Protein 2JQK (pdb70)

B-factor: mean 38.29, std 18.68, range [0.12, 75.4]

Radius of gyration: 12.44 Å; Cα contacts (8 Å, |Δi|>4): 84; chains: 2; bounding box: 24×37×28 Å

Nearest PDB structures (foldseek):
  2jqk-assembly1_A  TM=9.823E-01  e=3.439E-08  Homo sapiens
  2cpt-assembly1_A  TM=9.383E-01  e=8.186E-08  Homo sapiens
  2k3w-assembly1_A  TM=9.479E-01  e=1.239E-06  Homo sapiens
  2jq9-assembly1_A  TM=9.293E-01  e=8.269E-07  Homo sapiens
  1yxr-assembly1_A  TM=8.824E-01  e=1.313E-06  Homo sapiens

CATH classification: 1.20.58.80

Foldseek 3Di:
DLVLLCVLQVVLVCCVVVPHQPSSLVSLQVNLVVLVVCCVPVNDDPVSVVVSVVSNCVSVVSSVVSCVVVVD/DVVVVVVCCVVPPD

Solvent-accessible surface area: 6179 Å² total; per-residue (Å²): 78,105,128,101,0,88,78,36,5,64,111,0,35,109,11,28,180,79,34,62,74,115,73,0,16,91,37,1,28,89,0,0,90,69,14,12,86,19,20,124,164,132,65,181,34,91,187,54,52,96,59,17,53,66,82,0,55,109,41,0,71,104,0,84,153,20,94,110,141,79,167,161,88,118,108,17,70,155,45,12,112,63,36,39,94,208

Structure (mmCIF, N/CA/C/O backbone):
data_2JQK
#
_entry.id   2JQK
#
_cell.length_a   1.000
_cell.length_b   1.000
_cell.length_c   1.000
_cell.angle_alpha   90.00
_cell.angle_beta   90.00
_cell.angle_gamma   90.00
#
_symmetry.space_group_name_H-M   'P 1'
#
loop_
_entity.id
_entity.type
_entity.pdbx_description
1 polymer 'Vacuolar protein sorting-associating protein 4B'
2 polymer 'Charged multivesicular body protein 2b'
#
loop_
_atom_site.group_PDB
_atom_site.id
_atom_site.type_symbol
_atom_site.label_atom_id
_atom_site.label_alt_id
_atom_site.label_comp_id
_atom_site.label_asym_id
_atom_site.label_entity_id
_atom_site.label_seq_id
_atom_site.pdbx_PDB_ins_code
_atom_site.Cartn_x
_atom_site.Cartn_y
_atom_site.Cartn_z
_atom_site.occupancy
_atom_site.B_iso_or_equiv
_atom_site.auth_seq_id
_atom_site.auth_comp_id
_atom_site.auth_asym_id
_atom_site.auth_atom_id
_atom_site.pdbx_PDB_model_num
ATOM 1 N N . ASN A 1 10 ? -12.457 -8.599 2.535 1.00 42.10 10 ASN A N 1
ATOM 2 C CA . ASN A 1 10 ? -11.125 -8.045 2.722 1.00 44.50 10 ASN A CA 1
ATOM 3 C C . ASN A 1 10 ? -10.549 -7.547 1.400 1.00 70.30 10 ASN A C 1
ATOM 4 O O . ASN A 1 10 ? -9.917 -6.493 1.345 1.00 23.20 10 ASN A O 1
ATOM 15 N N . LEU A 1 11 ? -10.769 -8.311 0.340 1.00 71.20 11 LEU A N 1
ATOM 16 C CA . LEU A 1 11 ? -10.274 -7.949 -0.983 1.00 63.30 11 LEU A CA 1
ATOM 17 C C . LEU A 1 11 ? -10.872 -6.623 -1.443 1.00 61.00 11 LEU A C 1
ATOM 18 O O . LEU A 1 11 ? -10.157 -5.726 -1.885 1.00 44.30 11 LEU A O 1
ATOM 34 N N . GLN A 1 12 ? -12.193 -6.510 -1.338 1.00 31.00 12 GLN A N 1
ATOM 35 C CA . GLN A 1 12 ? -12.893 -5.295 -1.746 1.00 11.20 12 GLN A CA 1
ATOM 36 C C . GLN A 1 12 ? -12.321 -4.070 -1.038 1.00 11.20 12 GLN A C 1
ATOM 37 O O . GLN A 1 12 ? -12.337 -2.968 -1.584 1.00 12.20 12 GLN A O 1
ATOM 51 N N . LYS A 1 13 ? -11.826 -4.276 0.173 1.00 21.30 13 LYS A N 1
ATOM 52 C CA . LYS A 1 13 ? -11.249 -3.189 0.954 1.00 41.30 13 LYS A CA 1
ATOM 53 C C . LYS A 1 13 ? -9.885 -2.787 0.401 1.00 72.00 13 LYS A C 1
ATOM 54 O O . LYS A 1 13 ? -9.496 -1.621 0.467 1.00 14.50 13 LYS A O 1
ATOM 73 N N . ALA A 1 14 ? -9.164 -3.761 -0.145 1.00 13.20 14 ALA A N 1
ATOM 74 C CA . ALA A 1 14 ? -7.844 -3.508 -0.710 1.00 72.50 14 ALA A CA 1
ATOM 75 C C . ALA A 1 14 ? -7.924 -2.538 -1.883 1.00 13.40 14 ALA A C 1
ATOM 76 O O . ALA A 1 14 ? -7.161 -1.575 -1.959 1.00 54.30 14 ALA A O 1
ATOM 83 N N . ILE A 1 15 ? -8.855 -2.796 -2.796 1.00 5.42 15 ILE A N 1
ATOM 84 C CA . ILE A 1 15 ? -9.035 -1.942 -3.965 1.00 31.40 15 ILE A CA 1
ATOM 85 C C . ILE A 1 15 ? -9.727 -0.638 -3.587 1.00 45.40 15 ILE A C 1
ATOM 86 O O . ILE A 1 15 ? -9.335 0.438 -4.037 1.00 4.51 15 ILE A O 1
ATOM 102 N N . ASP A 1 16 ? -10.757 -0.740 -2.753 1.00 2.54 16 ASP A N 1
ATOM 103 C CA . ASP A 1 16 ? -11.501 0.434 -2.311 1.00 5.41 16 ASP A CA 1
ATOM 104 C C . ASP A 1 16 ? -10.583 1.411 -1.584 1.00 44.20 16 ASP A C 1
ATOM 105 O O . ASP A 1 16 ? -10.695 2.625 -1.751 1.00 21.40 16 ASP A O 1
ATOM 114 N N . LEU A 1 17 ? -9.674 0.870 -0.779 1.00 13.40 17 LEU A N 1
ATOM 115 C CA . LEU A 1 17 ? -8.733 1.690 -0.028 1.00 43.50 17 LEU A CA 1
ATOM 116 C C . LEU A 1 17 ? -7.562 2.115 -0.908 1.00 22.50 17 LEU A C 1
ATOM 117 O O . LEU A 1 17 ? -6.993 3.192 -0.724 1.00 32.20 17 LEU A O 1
ATOM 133 N N . ALA A 1 18 ? -7.208 1.264 -1.865 1.00 44.30 18 ALA A N 1
ATOM 134 C CA . ALA A 1 18 ? -6.105 1.552 -2.773 1.00 61.00 18 ALA A CA 1
ATOM 135 C C . ALA A 1 18 ? -6.523 2.552 -3.845 1.00 31.30 18 ALA A C 1
ATOM 136 O O . ALA A 1 18 ? -5.707 3.338 -4.326 1.00 11.10 18 ALA A O 1
ATOM 143 N N . SER A 1 19 ? -7.799 2.517 -4.214 1.00 1.31 19 SER A N 1
ATOM 144 C CA . SER A 1 19 ? -8.325 3.422 -5.229 1.00 54.20 19 SER A CA 1
ATOM 145 C C . SER A 1 19 ? -8.466 4.837 -4.677 1.00 2.53 19 SER A C 1
ATOM 146 O O . SER A 1 19 ? -8.078 5.809 -5.325 1.00 33.00 19 SER A O 1
ATOM 154 N N . LYS A 1 20 ? -9.022 4.945 -3.474 1.00 22.10 20 LYS A N 1
ATOM 155 C CA . LYS A 1 20 ? -9.213 6.241 -2.834 1.00 53.10 20 LYS A CA 1
ATOM 156 C C . LYS A 1 20 ? -7.871 6.904 -2.538 1.00 32.50 20 LYS A C 1
ATOM 157 O O . LYS A 1 20 ? -7.739 8.124 -2.623 1.00 42.40 20 LYS A O 1
ATOM 176 N N . ALA A 1 21 ? -6.880 6.091 -2.189 1.00 22.30 21 ALA A N 1
ATOM 177 C CA . ALA A 1 21 ? -5.549 6.598 -1.880 1.00 4.25 21 ALA A CA 1
ATOM 178 C C . ALA A 1 21 ? -4.925 7.279 -3.094 1.00 41.20 21 ALA A C 1
ATOM 179 O O . ALA A 1 21 ? -4.495 8.429 -3.020 1.00 32.00 21 ALA A O 1
ATOM 186 N N . ALA A 1 22 ? -4.881 6.560 -4.211 1.00 72.40 22 ALA A N 1
ATOM 187 C CA . ALA A 1 22 ? -4.310 7.094 -5.441 1.00 52.30 22 ALA A CA 1
ATOM 188 C C . ALA A 1 22 ? -5.131 8.270 -5.962 1.00 2.53 22 ALA A C 1
ATOM 189 O O . ALA A 1 22 ? -4.586 9.219 -6.525 1.00 52.50 22 ALA A O 1
ATOM 196 N N . GLN A 1 23 ? -6.443 8.199 -5.769 1.00 34.10 23 GLN A N 1
ATOM 197 C CA . GLN A 1 23 ? -7.340 9.258 -6.219 1.00 42.40 23 GLN A CA 1
ATOM 198 C C . GLN A 1 23 ? -6.994 10.584 -5.550 1.00 71.40 23 GLN A C 1
ATOM 199 O O . GLN A 1 23 ? -7.172 11.651 -6.137 1.00 34.10 23 GLN A O 1
ATOM 213 N N . GLU A 1 24 ? -6.499 10.509 -4.319 1.00 25.10 24 GLU A N 1
ATOM 214 C CA . GLU A 1 24 ? -6.129 11.704 -3.570 1.00 20.00 24 GLU A CA 1
ATOM 215 C C . GLU A 1 24 ? -4.761 12.217 -4.008 1.00 74.20 24 GLU A C 1
ATOM 216 O O . GLU A 1 24 ? -4.500 13.420 -3.980 1.00 14.10 24 GLU A O 1
ATOM 228 N N . ASP A 1 25 ? -3.891 11.298 -4.414 1.00 42.40 25 ASP A N 1
ATOM 229 C CA . ASP A 1 25 ? -2.549 11.659 -4.858 1.00 32.20 25 ASP A CA 1
ATOM 230 C C . ASP A 1 25 ? -2.607 12.596 -6.059 1.00 52.40 25 ASP A C 1
ATOM 231 O O . ASP A 1 25 ? -1.852 13.566 -6.139 1.00 2.31 25 ASP A O 1
ATOM 240 N N . LYS A 1 26 ? -3.508 12.302 -6.991 1.00 54.50 26 LYS A N 1
ATOM 241 C CA . LYS A 1 26 ? -3.665 13.120 -8.187 1.00 62.30 26 LYS A CA 1
ATOM 242 C C . LYS A 1 26 ? -4.511 14.355 -7.896 1.00 43.40 26 LYS A C 1
ATOM 243 O O . LYS A 1 26 ? -4.305 15.414 -8.487 1.00 23.50 26 LYS A O 1
ATOM 262 N N . ALA A 1 27 ? -5.463 14.211 -6.981 1.00 11.50 27 ALA A N 1
ATOM 263 C CA . ALA A 1 27 ? -6.341 15.314 -6.610 1.00 71.20 27 ALA A CA 1
ATOM 264 C C . ALA A 1 27 ? -5.565 16.419 -5.901 1.00 34.20 27 ALA A C 1
ATOM 265 O O . ALA A 1 27 ? -5.848 17.603 -6.080 1.00 5.30 27 ALA A O 1
ATOM 272 N N . GLY A 1 28 ? -4.585 16.023 -5.094 1.00 20.20 28 GLY A N 1
ATOM 273 C CA . GLY A 1 28 ? -3.783 16.991 -4.370 1.00 23.10 28 GLY A CA 1
ATOM 274 C C . GLY A 1 28 ? -3.566 16.598 -2.922 1.00 30.50 28 GLY A C 1
ATOM 275 O O . GLY A 1 28 ? -2.560 16.968 -2.316 1.00 23.40 28 GLY A O 1
ATOM 279 N N . ASN A 1 29 ? -4.509 15.844 -2.366 1.00 10.10 29 ASN A N 1
ATOM 280 C CA . ASN A 1 29 ? -4.415 15.400 -0.980 1.00 41.40 29 ASN A CA 1
ATOM 281 C C . ASN A 1 29 ? -3.159 14.563 -0.761 1.00 33.40 29 ASN A C 1
ATOM 282 O O . ASN A 1 29 ? -2.633 13.959 -1.695 1.00 21.30 29 ASN A O 1
ATOM 293 N N . TYR A 1 30 ? -2.685 14.532 0.481 1.00 21.20 30 TYR A N 1
ATOM 294 C CA . TYR A 1 30 ? -1.490 13.769 0.823 1.00 60.30 30 TYR A CA 1
ATOM 295 C C . TYR A 1 30 ? -1.648 13.088 2.179 1.00 64.10 30 TYR A C 1
ATOM 296 O O . TYR A 1 30 ? -1.353 11.902 2.328 1.00 32.20 30 TYR A O 1
ATOM 314 N N . GLU A 1 31 ? -2.117 13.847 3.165 1.00 23.50 31 GLU A N 1
ATOM 315 C CA . GLU A 1 31 ? -2.313 13.317 4.510 1.00 2.42 31 GLU A CA 1
ATOM 316 C C . GLU A 1 31 ? -3.290 12.145 4.496 1.00 74.00 31 GLU A C 1
ATOM 317 O O . GLU A 1 31 ? -2.994 11.071 5.021 1.00 71.10 31 GLU A O 1
ATOM 329 N N . GLU A 1 32 ? -4.455 12.359 3.894 1.00 30.10 32 GLU A N 1
ATOM 330 C CA . GLU A 1 32 ? -5.475 11.320 3.813 1.00 73.40 32 GLU A CA 1
ATOM 331 C C . GLU A 1 32 ? -5.048 10.213 2.855 1.00 72.40 32 GLU A C 1
ATOM 332 O O . GLU A 1 32 ? -5.390 9.046 3.048 1.00 22.10 32 GLU A O 1
ATOM 344 N N . ALA A 1 33 ? -4.298 10.586 1.824 1.00 71.30 33 ALA A N 1
ATOM 345 C CA . ALA A 1 33 ? -3.822 9.625 0.837 1.00 65.40 33 ALA A CA 1
ATOM 346 C C . ALA A 1 33 ? -2.732 8.734 1.421 1.00 34.10 33 ALA A C 1
ATOM 347 O O . ALA A 1 33 ? -2.626 7.557 1.076 1.00 73.00 33 ALA A O 1
ATOM 354 N N . LEU A 1 34 ? -1.921 9.303 2.307 1.00 71.30 34 LEU A N 1
ATOM 355 C CA . LEU A 1 34 ? -0.837 8.561 2.940 1.00 42.30 34 LEU A CA 1
ATOM 356 C C . LEU A 1 34 ? -1.386 7.453 3.832 1.00 60.50 34 LEU A C 1
ATOM 357 O O . LEU A 1 34 ? -0.923 6.313 3.778 1.00 12.20 34 LEU A O 1
ATOM 373 N N . GLN A 1 35 ? -2.376 7.794 4.650 1.00 53.10 35 GLN A N 1
ATOM 374 C CA . GLN A 1 35 ? -2.988 6.827 5.553 1.00 74.10 35 GLN A CA 1
ATOM 375 C C . GLN A 1 35 ? -3.706 5.731 4.771 1.00 24.10 35 GLN A C 1
ATOM 376 O O . GLN A 1 35 ? -3.651 4.558 5.136 1.00 51.40 35 GLN A O 1
ATOM 390 N N . LEU A 1 36 ? -4.379 6.124 3.695 1.00 64.10 36 LEU A N 1
ATOM 391 C CA . LEU A 1 36 ? -5.107 5.175 2.861 1.00 31.40 36 LEU A CA 1
ATOM 392 C C . LEU A 1 36 ? -4.144 4.265 2.105 1.00 13.50 36 LEU A C 1
ATOM 393 O O . LEU A 1 36 ? -4.443 3.095 1.862 1.00 34.30 36 LEU A O 1
ATOM 409 N N . TYR A 1 37 ? -2.990 4.809 1.737 1.00 62.20 37 TYR A N 1
ATOM 410 C CA . TYR A 1 37 ? -1.983 4.047 1.008 1.00 13.50 37 TYR A CA 1
ATOM 411 C C . TYR A 1 37 ? -1.519 2.843 1.822 1.00 64.20 37 TYR A C 1
ATOM 412 O O . TYR A 1 37 ? -1.555 1.708 1.347 1.00 11.40 37 TYR A O 1
ATOM 430 N N . GLN A 1 38 ? -1.083 3.099 3.052 1.00 3.33 38 GLN A N 1
ATOM 431 C CA . GLN A 1 38 ? -0.613 2.036 3.932 1.00 43.10 38 GLN A CA 1
ATOM 432 C C . GLN A 1 38 ? -1.734 1.051 4.244 1.00 43.00 38 GLN A C 1
ATOM 433 O O . GLN A 1 38 ? -1.534 -0.164 4.212 1.00 64.00 38 GLN A O 1
ATOM 447 N N . HIS A 1 39 ? -2.915 1.582 4.544 1.00 22.40 39 HIS A N 1
ATOM 448 C CA . HIS A 1 39 ? -4.069 0.748 4.860 1.00 74.00 39 HIS A CA 1
ATOM 449 C C . HIS A 1 39 ? -4.445 -0.135 3.675 1.00 4.34 39 HIS A C 1
ATOM 450 O O . HIS A 1 39 ? -4.654 -1.338 3.826 1.00 13.00 39 HIS A O 1
ATOM 465 N N . ALA A 1 40 ? -4.527 0.472 2.495 1.00 2.13 40 ALA A N 1
ATOM 466 C CA . ALA A 1 40 ? -4.876 -0.260 1.283 1.00 23.50 40 ALA A CA 1
ATOM 467 C C . ALA A 1 40 ? -3.878 -1.379 1.009 1.00 72.40 40 ALA A C 1
ATOM 468 O O . ALA A 1 40 ? -4.264 -2.523 0.768 1.00 11.10 40 ALA A O 1
ATOM 475 N N . VAL A 1 41 ? -2.593 -1.042 1.051 1.00 32.40 41 VAL A N 1
ATOM 476 C CA . VAL A 1 41 ? -1.539 -2.019 0.808 1.00 54.30 41 VAL A CA 1
ATOM 477 C C . VAL A 1 41 ? -1.563 -3.123 1.860 1.00 61.10 41 VAL A C 1
ATOM 478 O O . VAL A 1 41 ? -1.239 -4.275 1.573 1.00 21.50 41 VAL A O 1
ATOM 491 N N . GLN A 1 42 ? -1.948 -2.763 3.080 1.00 63.30 42 GLN A N 1
ATOM 492 C CA . GLN A 1 42 ? -2.015 -3.723 4.175 1.00 35.10 42 GLN A CA 1
ATOM 493 C C . GLN A 1 42 ? -2.991 -4.851 3.852 1.00 24.10 42 GLN A C 1
ATOM 494 O O . GLN A 1 42 ? -2.736 -6.014 4.165 1.00 14.40 42 GLN A O 1
ATOM 508 N N . TYR A 1 43 ? -4.108 -4.498 3.225 1.00 64.40 43 TYR A N 1
ATOM 509 C CA . TYR A 1 43 ? -5.121 -5.482 2.860 1.00 64.30 43 TYR A CA 1
ATOM 510 C C . TYR A 1 43 ? -4.635 -6.364 1.716 1.00 33.20 43 TYR A C 1
ATOM 511 O O . TYR A 1 43 ? -4.963 -7.549 1.648 1.00 14.20 43 TYR A O 1
ATOM 529 N N . PHE A 1 44 ? -3.850 -5.778 0.819 1.00 34.40 44 PHE A N 1
ATOM 530 C CA . PHE A 1 44 ? -3.316 -6.509 -0.323 1.00 3.11 44 PHE A CA 1
ATOM 531 C C . PHE A 1 44 ? -2.446 -7.676 0.135 1.00 41.40 44 PHE A C 1
ATOM 532 O O . PHE A 1 44 ? -2.652 -8.816 -0.278 1.00 25.10 44 PHE A O 1
ATOM 549 N N . LEU A 1 45 ? -1.472 -7.380 0.990 1.00 55.40 45 LEU A N 1
ATOM 550 C CA . LEU A 1 45 ? -0.570 -8.404 1.505 1.00 73.50 45 LEU A CA 1
ATOM 551 C C . LEU A 1 45 ? -1.294 -9.333 2.473 1.00 32.40 45 LEU A C 1
ATOM 552 O O . LEU A 1 45 ? -0.951 -10.510 2.593 1.00 64.20 45 LEU A O 1
ATOM 568 N N . HIS A 1 46 ? -2.299 -8.799 3.161 1.00 41.40 46 HIS A N 1
ATOM 569 C CA . HIS A 1 46 ? -3.071 -9.581 4.118 1.00 32.00 46 HIS A CA 1
ATOM 570 C C . HIS A 1 46 ? -3.724 -10.782 3.443 1.00 70.20 46 HIS A C 1
ATOM 571 O O . HIS A 1 46 ? -3.587 -11.916 3.901 1.00 42.20 46 HIS A O 1
ATOM 586 N N . VAL A 1 47 ? -4.435 -10.526 2.349 1.00 14.30 47 VAL A N 1
ATOM 587 C CA . VAL A 1 47 ? -5.109 -11.586 1.610 1.00 61.10 47 VAL A CA 1
ATOM 588 C C . VAL A 1 47 ? -4.105 -12.547 0.989 1.00 13.10 47 VAL A C 1
ATOM 589 O O . VAL A 1 47 ? -4.344 -13.749 0.932 1.00 12.30 47 VAL A O 1
ATOM 602 N N . VAL A 1 48 ? -2.982 -12.007 0.525 1.00 74.40 48 VAL A N 1
ATOM 603 C CA . VAL A 1 48 ? -1.941 -12.822 -0.090 1.00 52.50 48 VAL A CA 1
ATOM 604 C C . VAL A 1 48 ? -1.333 -13.784 0.920 1.00 43.30 48 VAL A C 1
ATOM 605 O O . VAL A 1 48 ? -0.979 -14.919 0.581 1.00 62.30 48 VAL A O 1
ATOM 618 N N . LYS A 1 49 ? -1.208 -13.336 2.164 1.00 63.20 49 LYS A N 1
ATOM 619 C CA . LYS A 1 49 ? -0.642 -14.156 3.225 1.00 3.31 49 LYS A CA 1
ATOM 620 C C . LYS A 1 49 ? -1.589 -15.292 3.602 1.00 12.10 49 LYS A C 1
ATOM 621 O O . LYS A 1 49 ? -1.154 -16.375 4.000 1.00 55.10 49 LYS A O 1
ATOM 640 N N . TYR A 1 50 ? -2.887 -15.038 3.475 1.00 13.10 50 TYR A N 1
ATOM 641 C CA . TYR A 1 50 ? -3.902 -16.031 3.803 1.00 52.40 50 TYR A CA 1
ATOM 642 C C . TYR A 1 50 ? -4.735 -16.392 2.578 1.00 2.33 50 TYR A C 1
ATOM 643 O O . TYR A 1 50 ? -5.913 -16.732 2.695 1.00 62.20 50 TYR A O 1
ATOM 661 N N . GLU A 1 51 ? -4.125 -16.294 1.401 1.00 74.10 51 GLU A N 1
ATOM 662 C CA . GLU A 1 51 ? -4.814 -16.605 0.153 1.00 30.20 51 GLU A CA 1
ATOM 663 C C . GLU A 1 51 ? -3.871 -16.461 -1.039 1.00 14.10 51 GLU A C 1
ATOM 664 O O . GLU A 1 51 ? -3.895 -15.451 -1.739 1.00 64.30 51 GLU A O 1
ATOM 676 N N . ALA A 1 52 ? -3.044 -17.476 -1.262 1.00 4.14 52 ALA A N 1
ATOM 677 C CA . ALA A 1 52 ? -2.097 -17.457 -2.369 1.00 32.20 52 ALA A CA 1
ATOM 678 C C . ALA A 1 52 ? -2.465 -18.489 -3.425 1.00 14.20 52 ALA A C 1
ATOM 679 O O . ALA A 1 52 ? -2.223 -19.681 -3.253 1.00 24.30 52 ALA A O 1
ATOM 686 N N . GLN A 1 53 ? -3.056 -18.012 -4.517 1.00 51.20 53 GLN A N 1
ATOM 687 C CA . GLN A 1 53 ? -3.466 -18.898 -5.606 1.00 72.30 53 GLN A CA 1
ATOM 688 C C . GLN A 1 53 ? -2.289 -19.207 -6.530 1.00 55.40 53 GLN A C 1
ATOM 689 O O . GLN A 1 53 ? -1.866 -20.355 -6.653 1.00 40.00 53 GLN A O 1
ATOM 703 N N . GLY A 1 54 ? -1.764 -18.168 -7.175 1.00 33.10 54 GLY A N 1
ATOM 704 C CA . GLY A 1 54 ? -0.648 -18.349 -8.083 1.00 13.00 54 GLY A CA 1
ATOM 705 C C . GLY A 1 54 ? 0.405 -17.270 -7.919 1.00 32.50 54 GLY A C 1
ATOM 706 O O . GLY A 1 54 ? 0.403 -16.527 -6.932 1.00 25.50 54 GLY A O 1
ATOM 710 N N . ASP A 1 55 ? 1.311 -17.181 -8.887 1.00 75.40 55 ASP A N 1
ATOM 711 C CA . ASP A 1 55 ? 2.376 -16.185 -8.848 1.00 74.00 55 ASP A CA 1
ATOM 712 C C . ASP A 1 55 ? 1.927 -14.884 -9.507 1.00 21.20 55 ASP A C 1
ATOM 713 O O . ASP A 1 55 ? 2.354 -13.791 -9.117 1.00 1.04 55 ASP A O 1
ATOM 722 N N . LYS A 1 56 ? 1.062 -14.992 -10.504 1.00 33.40 56 LYS A N 1
ATOM 723 C CA . LYS A 1 56 ? 0.554 -13.828 -11.220 1.00 71.00 56 LYS A CA 1
ATOM 724 C C . LYS A 1 56 ? -0.181 -12.892 -10.271 1.00 74.30 56 LYS A C 1
ATOM 725 O O . LYS A 1 56 ? -0.051 -11.670 -10.363 1.00 45.50 56 LYS A O 1
ATOM 744 N N . ALA A 1 57 ? -0.964 -13.465 -9.364 1.00 64.20 57 ALA A N 1
ATOM 745 C CA . ALA A 1 57 ? -1.720 -12.685 -8.397 1.00 52.10 57 ALA A CA 1
ATOM 746 C C . ALA A 1 57 ? -0.801 -11.996 -7.400 1.00 35.10 57 ALA A C 1
ATOM 747 O O . ALA A 1 57 ? -0.933 -10.809 -7.129 1.00 5.32 57 ALA A O 1
ATOM 754 N N . LYS A 1 58 ? 0.138 -12.759 -6.852 1.00 52.20 58 LYS A N 1
ATOM 755 C CA . LYS A 1 58 ? 1.087 -12.226 -5.881 1.00 22.00 58 LYS A CA 1
ATOM 756 C C . LYS A 1 58 ? 2.042 -11.236 -6.539 1.00 12.10 58 LYS A C 1
ATOM 757 O O . LYS A 1 58 ? 2.489 -10.282 -5.908 1.00 74.00 58 LYS A O 1
ATOM 776 N N . GLN A 1 59 ? 2.350 -11.473 -7.808 1.00 23.10 59 GLN A N 1
ATOM 777 C CA . GLN A 1 59 ? 3.255 -10.607 -8.552 1.00 63.50 59 GLN A CA 1
ATOM 778 C C . GLN A 1 59 ? 2.609 -9.250 -8.809 1.00 74.30 59 GLN A C 1
ATOM 779 O O . GLN A 1 59 ? 3.292 -8.227 -8.865 1.00 64.30 59 GLN A O 1
ATOM 793 N N . SER A 1 60 ? 1.290 -9.248 -8.965 1.00 44.50 60 SER A N 1
ATOM 794 C CA . SER A 1 60 ? 0.552 -8.016 -9.216 1.00 53.30 60 SER A CA 1
ATOM 795 C C . SER A 1 60 ? 0.458 -7.170 -7.950 1.00 42.40 60 SER A C 1
ATOM 796 O O . SER A 1 60 ? 0.843 -6.001 -7.943 1.00 32.40 60 SER A O 1
ATOM 804 N N . ILE A 1 61 ? -0.056 -7.769 -6.881 1.00 11.30 61 ILE A N 1
ATOM 805 C CA . ILE A 1 61 ? -0.201 -7.071 -5.609 1.00 51.20 61 ILE A CA 1
ATOM 806 C C . ILE A 1 61 ? 1.148 -6.581 -5.094 1.00 13.50 61 ILE A C 1
ATOM 807 O O . ILE A 1 61 ? 1.254 -5.483 -4.549 1.00 62.40 61 ILE A O 1
ATOM 823 N N . ARG A 1 62 ? 2.177 -7.405 -5.269 1.00 70.10 62 ARG A N 1
ATOM 824 C CA . ARG A 1 62 ? 3.519 -7.055 -4.822 1.00 44.10 62 ARG A CA 1
ATOM 825 C C . ARG A 1 62 ? 4.017 -5.797 -5.526 1.00 20.40 62 ARG A C 1
ATOM 826 O O . ARG A 1 62 ? 4.424 -4.831 -4.880 1.00 1.43 62 ARG A O 1
ATOM 847 N N . ALA A 1 63 ? 3.981 -5.815 -6.854 1.00 33.20 63 ALA A N 1
ATOM 848 C CA . ALA A 1 63 ? 4.428 -4.675 -7.646 1.00 2.31 63 ALA A CA 1
ATOM 849 C C . ALA A 1 63 ? 3.620 -3.426 -7.309 1.00 3.43 63 ALA A C 1
ATOM 850 O O . ALA A 1 63 ? 4.147 -2.314 -7.313 1.00 51.20 63 ALA A O 1
ATOM 857 N N . LYS A 1 64 ? 2.339 -3.619 -7.015 1.00 71.20 64 LYS A N 1
ATOM 858 C CA . LYS A 1 64 ? 1.457 -2.510 -6.674 1.00 21.20 64 LYS A CA 1
ATOM 859 C C . LYS A 1 64 ? 1.719 -2.024 -5.251 1.00 75.30 64 LYS A C 1
ATOM 860 O O . LYS A 1 64 ? 1.551 -0.844 -4.947 1.00 33.00 64 LYS A O 1
ATOM 879 N N . CYS A 1 65 ? 2.134 -2.943 -4.385 1.00 72.10 65 CYS A N 1
ATOM 880 C CA . CYS A 1 65 ? 2.421 -2.608 -2.995 1.00 21.30 65 CYS A CA 1
ATOM 881 C C . CYS A 1 65 ? 3.654 -1.716 -2.895 1.00 74.30 65 CYS A C 1
ATOM 882 O O . CYS A 1 65 ? 3.754 -0.875 -2.001 1.00 21.10 65 CYS A O 1
ATOM 890 N N . THR A 1 66 ? 4.591 -1.905 -3.818 1.00 62.40 66 THR A N 1
ATOM 891 C CA . THR A 1 66 ? 5.817 -1.117 -3.836 1.00 43.30 66 THR A CA 1
ATOM 892 C C . THR A 1 66 ? 5.549 0.296 -4.342 1.00 42.50 66 THR A C 1
ATOM 893 O O . THR A 1 66 ? 6.000 1.276 -3.748 1.00 11.40 66 THR A O 1
ATOM 904 N N . GLU A 1 67 ? 4.810 0.395 -5.442 1.00 60.20 67 GLU A N 1
ATOM 905 C CA . GLU A 1 67 ? 4.480 1.689 -6.029 1.00 51.40 67 GLU A CA 1
ATOM 906 C C . GLU A 1 67 ? 3.704 2.552 -5.039 1.00 45.30 67 GLU A C 1
ATOM 907 O O . GLU A 1 67 ? 4.015 3.728 -4.849 1.00 24.20 67 GLU A O 1
ATOM 919 N N . TYR A 1 68 ? 2.693 1.961 -4.411 1.00 52.50 68 TYR A N 1
ATOM 920 C CA . TYR A 1 68 ? 1.872 2.675 -3.441 1.00 33.10 68 TYR A CA 1
ATOM 921 C C . TYR A 1 68 ? 2.675 3.004 -2.187 1.00 54.10 68 TYR A C 1
ATOM 922 O O . TYR A 1 68 ? 2.571 4.103 -1.641 1.00 54.40 68 TYR A O 1
ATOM 940 N N . LEU A 1 69 ? 3.475 2.045 -1.735 1.00 53.40 69 LEU A N 1
ATOM 941 C CA . LEU A 1 69 ? 4.296 2.232 -0.544 1.00 0.15 69 LEU A CA 1
ATOM 942 C C . LEU A 1 69 ? 5.327 3.335 -0.762 1.00 24.10 69 LEU A C 1
ATOM 943 O O . LEU A 1 69 ? 5.619 4.114 0.146 1.00 20.10 69 LEU A O 1
ATOM 959 N N . ASP A 1 70 ? 5.874 3.397 -1.972 1.00 14.10 70 ASP A N 1
ATOM 960 C CA . ASP A 1 70 ? 6.872 4.405 -2.309 1.00 63.10 70 ASP A CA 1
ATOM 961 C C . ASP A 1 70 ? 6.301 5.810 -2.148 1.00 24.20 70 ASP A C 1
ATOM 962 O O . ASP A 1 70 ? 6.937 6.685 -1.560 1.00 35.20 70 ASP A O 1
ATOM 971 N N . ARG A 1 71 ? 5.098 6.019 -2.673 1.00 61.40 71 ARG A N 1
ATOM 972 C CA . ARG A 1 71 ? 4.442 7.318 -2.587 1.00 2.44 71 ARG A CA 1
ATOM 973 C C . ARG A 1 71 ? 4.187 7.704 -1.134 1.00 52.30 71 ARG A C 1
ATOM 974 O O . ARG A 1 71 ? 4.358 8.861 -0.749 1.00 41.20 71 ARG A O 1
ATOM 995 N N . ALA A 1 72 ? 3.780 6.727 -0.329 1.00 61.10 72 ALA A N 1
ATOM 996 C CA . ALA A 1 72 ? 3.503 6.964 1.082 1.00 32.10 72 ALA A CA 1
ATOM 997 C C . ALA A 1 72 ? 4.742 7.477 1.807 1.00 44.10 72 ALA A C 1
ATOM 998 O O . ALA A 1 72 ? 4.679 8.456 2.551 1.00 23.40 72 ALA A O 1
ATOM 1005 N N . GLU A 1 73 ? 5.870 6.810 1.583 1.00 24.30 73 GLU A N 1
ATOM 1006 C CA . GLU A 1 73 ? 7.126 7.199 2.215 1.00 22.30 73 GLU A CA 1
ATOM 1007 C C . GLU A 1 73 ? 7.620 8.533 1.667 1.00 5.41 73 GLU A C 1
ATOM 1008 O O . GLU A 1 73 ? 8.257 9.311 2.380 1.00 2.20 73 GLU A O 1
ATOM 1020 N N . LYS A 1 74 ? 7.325 8.793 0.398 1.00 31.10 74 LYS A N 1
ATOM 1021 C CA . LYS A 1 74 ? 7.740 10.035 -0.245 1.00 73.10 74 LYS A CA 1
ATOM 1022 C C . LYS A 1 74 ? 6.934 11.217 0.284 1.00 41.30 74 LYS A C 1
ATOM 1023 O O . LYS A 1 74 ? 7.496 12.250 0.646 1.00 64.00 74 LYS A O 1
ATOM 1042 N N . LEU A 1 75 ? 5.616 11.057 0.326 1.00 72.10 75 LEU A N 1
ATOM 1043 C CA . LEU A 1 75 ? 4.733 12.111 0.811 1.00 0.23 75 LEU A CA 1
ATOM 1044 C C . LEU A 1 75 ? 5.019 12.428 2.276 1.00 43.20 75 LEU A C 1
ATOM 1045 O O . LEU A 1 75 ? 5.062 13.593 2.672 1.00 71.50 75 LEU A O 1
ATOM 1061 N N . LYS A 1 76 ? 5.213 11.385 3.075 1.00 2.34 76 LYS A N 1
ATOM 1062 C CA . LYS A 1 76 ? 5.494 11.552 4.496 1.00 15.50 76 LYS A CA 1
ATOM 1063 C C . LYS A 1 76 ? 6.770 12.359 4.706 1.00 32.20 76 LYS A C 1
ATOM 1064 O O . LYS A 1 76 ? 6.865 13.159 5.638 1.00 22.40 76 LYS A O 1
ATOM 1083 N N . GLU A 1 77 ? 7.749 12.147 3.833 1.00 32.30 77 GLU A N 1
ATOM 1084 C CA . GLU A 1 77 ? 9.020 12.858 3.920 1.00 34.30 77 GLU A CA 1
ATOM 1085 C C . GLU A 1 77 ? 8.865 14.297 3.442 1.00 2.21 77 GLU A C 1
ATOM 1086 O O . GLU A 1 77 ? 9.197 15.241 4.160 1.00 52.50 77 GLU A O 1
ATOM 1098 N N . TYR A 1 78 ? 8.355 14.456 2.226 1.00 60.30 78 TYR A N 1
ATOM 1099 C CA . TYR A 1 78 ? 8.150 15.776 1.647 1.00 13.30 78 TYR A CA 1
ATOM 1100 C C . TYR A 1 78 ? 7.188 16.596 2.507 1.00 13.20 78 TYR A C 1
ATOM 1101 O O . TYR A 1 78 ? 7.301 17.820 2.588 1.00 23.00 78 TYR A O 1
ATOM 1119 N N . LEU A 1 79 ? 6.245 15.913 3.148 1.00 52.10 79 LEU A N 1
ATOM 1120 C CA . LEU A 1 79 ? 5.266 16.577 4.000 1.00 71.00 79 LEU A CA 1
ATOM 1121 C C . LEU A 1 79 ? 5.929 17.144 5.251 1.00 3.54 79 LEU A C 1
ATOM 1122 O O . LEU A 1 79 ? 5.589 18.236 5.706 1.00 75.30 79 LEU A O 1
ATOM 1138 N N . LYS A 1 80 ? 6.879 16.395 5.803 1.00 1.32 80 LYS A N 1
ATOM 1139 C CA . LYS A 1 80 ? 7.590 16.823 7.002 1.00 42.50 80 LYS A CA 1
ATOM 1140 C C . LYS A 1 80 ? 8.771 17.719 6.643 1.00 30.40 80 LYS A C 1
ATOM 1141 O O . LYS A 1 80 ? 9.133 18.619 7.401 1.00 23.20 80 LYS A O 1
ATOM 1160 N N . ASN A 1 81 ? 9.367 17.468 5.482 1.00 54.40 81 ASN A N 1
ATOM 1161 C CA . ASN A 1 81 ? 10.507 18.253 5.023 1.00 31.10 81 ASN A CA 1
ATOM 1162 C C . ASN A 1 81 ? 10.045 19.515 4.302 1.00 44.10 81 ASN A C 1
ATOM 1163 O O . ASN A 1 81 ? 10.242 20.628 4.789 1.00 61.10 81 ASN A O 1
ATOM 1174 N N . ASP B 2 6 ? 8.700 -10.216 -1.881 1.00 2.12 116 ASP B N 1
ATOM 1175 C CA . ASP B 2 6 ? 7.754 -10.347 -0.777 1.00 72.30 116 ASP B CA 1
ATOM 1176 C C . ASP B 2 6 ? 8.395 -9.930 0.544 1.00 42.10 116 ASP B C 1
ATOM 1177 O O . ASP B 2 6 ? 7.725 -9.417 1.437 1.00 1.43 116 ASP B O 1
ATOM 1186 N N . GLU B 2 7 ? 9.697 -10.160 0.662 1.00 41.20 117 GLU B N 1
ATOM 1187 C CA . GLU B 2 7 ? 10.434 -9.817 1.874 1.00 41.40 117 GLU B CA 1
ATOM 1188 C C . GLU B 2 7 ? 10.640 -8.300 1.967 1.00 23.40 117 GLU B C 1
ATOM 1189 O O . GLU B 2 7 ? 10.635 -7.730 3.059 1.00 72.40 117 GLU B O 1
ATOM 1201 N N . GLU B 2 8 ? 10.827 -7.663 0.818 1.00 21.20 118 GLU B N 1
ATOM 1202 C CA . GLU B 2 8 ? 11.040 -6.223 0.772 1.00 65.40 118 GLU B CA 1
ATOM 1203 C C . GLU B 2 8 ? 9.718 -5.472 0.910 1.00 34.20 118 GLU B C 1
ATOM 1204 O O . GLU B 2 8 ? 9.599 -4.556 1.720 1.00 20.10 118 GLU B O 1
ATOM 1216 N N . ILE B 2 9 ? 8.730 -5.874 0.119 1.00 42.50 119 ILE B N 1
ATOM 1217 C CA . ILE B 2 9 ? 7.418 -5.240 0.157 1.00 34.50 119 ILE B CA 1
ATOM 1218 C C . ILE B 2 9 ? 6.773 -5.403 1.529 1.00 30.40 119 ILE B C 1
ATOM 1219 O O . ILE B 2 9 ? 6.238 -4.447 2.092 1.00 44.20 119 ILE B O 1
ATOM 1235 N N . GLU B 2 10 ? 6.826 -6.618 2.063 1.00 72.30 120 GLU B N 1
ATOM 1236 C CA . GLU B 2 10 ? 6.246 -6.903 3.370 1.00 11.10 120 GLU B CA 1
ATOM 1237 C C . GLU B 2 10 ? 6.907 -6.057 4.454 1.00 33.00 120 GLU B C 1
ATOM 1238 O O . GLU B 2 10 ? 6.237 -5.509 5.323 1.00 74.00 120 GLU B O 1
ATOM 1250 N N . ARG B 2 11 ? 8.234 -5.973 4.400 1.00 52.30 121 ARG B N 1
ATOM 1251 C CA . ARG B 2 11 ? 8.989 -5.200 5.379 1.00 44.10 121 ARG B CA 1
ATOM 1252 C C . ARG B 2 11 ? 8.666 -3.717 5.268 1.00 53.30 121 ARG B C 1
ATOM 1253 O O . ARG B 2 11 ? 8.691 -2.991 6.262 1.00 53.20 121 ARG B O 1
ATOM 1274 N N . GLN B 2 12 ? 8.361 -3.272 4.054 1.00 23.40 122 GLN B N 1
ATOM 1275 C CA . GLN B 2 12 ? 8.030 -1.872 3.814 1.00 11.20 122 GLN B CA 1
ATOM 1276 C C . GLN B 2 12 ? 6.803 -1.457 4.620 1.00 62.00 122 GLN B C 1
ATOM 1277 O O . GLN B 2 12 ? 6.801 -0.413 5.272 1.00 14.30 122 GLN B O 1
ATOM 1291 N N . LEU B 2 13 ? 5.762 -2.282 4.572 1.00 52.50 123 LEU B N 1
ATOM 1292 C CA . LEU B 2 13 ? 4.530 -1.998 5.299 1.00 75.10 123 LEU B CA 1
ATOM 1293 C C . LEU B 2 13 ? 4.792 -1.911 6.798 1.00 41.00 123 LEU B C 1
ATOM 1294 O O . LEU B 2 13 ? 4.352 -0.971 7.461 1.00 52.40 123 LEU B O 1
ATOM 1310 N N . LYS B 2 14 ? 5.509 -2.896 7.327 1.00 10.20 124 LYS B N 1
ATOM 1311 C CA . LYS B 2 14 ? 5.830 -2.932 8.749 1.00 40.00 124 LYS B CA 1
ATOM 1312 C C . LYS B 2 14 ? 6.631 -1.699 9.156 1.00 15.50 124 LYS B C 1
ATOM 1313 O O . LYS B 2 14 ? 6.518 -1.217 10.284 1.00 62.00 124 LYS B O 1
ATOM 1332 N N . ALA B 2 15 ? 7.441 -1.194 8.231 1.00 23.10 125 ALA B N 1
ATOM 1333 C CA . ALA B 2 15 ? 8.261 -0.019 8.494 1.00 1.45 125 ALA B CA 1
ATOM 1334 C C . ALA B 2 15 ? 7.408 1.244 8.556 1.00 65.50 125 ALA B C 1
ATOM 1335 O O . ALA B 2 15 ? 7.489 2.013 9.513 1.00 74.10 125 ALA B O 1
ATOM 1342 N N . LEU B 2 16 ? 6.591 1.450 7.528 1.00 51.30 126 LEU B N 1
ATOM 1343 C CA . LEU B 2 16 ? 5.722 2.619 7.466 1.00 12.30 126 LEU B CA 1
ATOM 1344 C C . LEU B 2 16 ? 4.665 2.571 8.565 1.00 33.30 126 LEU B C 1
ATOM 1345 O O . LEU B 2 16 ? 4.398 3.574 9.226 1.00 21.30 126 LEU B O 1
ATOM 1361 N N . GLY B 2 17 ? 4.069 1.399 8.756 1.00 30.10 127 GLY B N 1
ATOM 1362 C CA . GLY B 2 17 ? 3.049 1.243 9.775 1.00 33.30 127 GLY B CA 1
ATOM 1363 C C . GLY B 2 17 ? 3.611 0.715 11.081 1.00 54.30 127 GLY B C 1
ATOM 1364 O O . GLY B 2 17 ? 3.576 -0.487 11.340 1.00 23.20 127 GLY B O 1
ATOM 1368 N N . VAL B 2 18 ? 4.131 1.619 11.907 1.00 45.00 128 VAL B N 1
ATOM 1369 C CA . VAL B 2 18 ? 4.703 1.239 13.192 1.00 3.12 128 VAL B CA 1
ATOM 1370 C C . VAL B 2 18 ? 4.726 2.423 14.154 1.00 61.10 128 VAL B C 1
ATOM 1371 O O . VAL B 2 18 ? 5.136 3.524 13.788 1.00 25.40 128 VAL B O 1
ATOM 1384 N N . ASP B 2 19 ? 4.284 2.187 15.385 1.00 41.30 129 ASP B N 1
ATOM 1385 C CA . ASP B 2 19 ? 4.255 3.235 16.400 1.00 65.10 129 ASP B CA 1
ATOM 1386 C C . ASP B 2 19 ? 4.640 2.679 17.767 1.00 11.20 129 ASP B C 1
ATOM 1387 O O . ASP B 2 19 ? 5.407 3.354 18.485 1.00 32.30 129 ASP B O 1
ATOM 1397 N N . ASN A 1 10 ? -11.987 -8.050 2.944 1.00 5.23 10 ASN A N 2
ATOM 1398 C CA . ASN A 1 10 ? -10.569 -7.712 2.878 1.00 1.31 10 ASN A CA 2
ATOM 1399 C C . ASN A 1 10 ? -10.166 -7.330 1.457 1.00 31.00 10 ASN A C 2
ATOM 1400 O O . ASN A 1 10 ? -9.527 -6.301 1.239 1.00 75.40 10 ASN A O 2
ATOM 1411 N N . LEU A 1 11 ? -10.540 -8.163 0.499 1.00 43.30 11 LEU A N 2
ATOM 1412 C CA . LEU A 1 11 ? -10.218 -7.912 -0.900 1.00 30.00 11 LEU A CA 2
ATOM 1413 C C . LEU A 1 11 ? -10.926 -6.658 -1.408 1.00 3.51 11 LEU A C 2
ATOM 1414 O O . LEU A 1 11 ? -10.299 -5.780 -2.002 1.00 0.54 11 LEU A O 2
ATOM 1430 N N . GLN A 1 12 ? -12.224 -6.576 -1.160 1.00 73.20 12 GLN A N 2
ATOM 1431 C CA . GLN A 1 12 ? -13.016 -5.427 -1.590 1.00 2.21 12 GLN A CA 2
ATOM 1432 C C . GLN A 1 12 ? -12.460 -4.133 -1.001 1.00 41.20 12 GLN A C 2
ATOM 1433 O O . GLN A 1 12 ? -12.569 -3.071 -1.615 1.00 50.10 12 GLN A O 2
ATOM 1447 N N . LYS A 1 13 ? -11.876 -4.236 0.182 1.00 41.30 13 LYS A N 2
ATOM 1448 C CA . LYS A 1 13 ? -11.305 -3.074 0.852 1.00 2.35 13 LYS A CA 2
ATOM 1449 C C . LYS A 1 13 ? -9.931 -2.738 0.281 1.00 3.02 13 LYS A C 2
ATOM 1450 O O . LYS A 1 13 ? -9.539 -1.573 0.224 1.00 70.20 13 LYS A O 2
ATOM 1469 N N . ALA A 1 14 ? -9.203 -3.767 -0.141 1.00 42.40 14 ALA A N 2
ATOM 1470 C CA . ALA A 1 14 ? -7.872 -3.582 -0.708 1.00 5.02 14 ALA A CA 2
ATOM 1471 C C . ALA A 1 14 ? -7.907 -2.629 -1.898 1.00 2.21 14 ALA A C 2
ATOM 1472 O O . ALA A 1 14 ? -7.151 -1.659 -1.951 1.00 61.30 14 ALA A O 2
ATOM 1479 N N . ILE A 1 15 ? -8.790 -2.912 -2.850 1.00 14.30 15 ILE A N 2
ATOM 1480 C CA . ILE A 1 15 ? -8.924 -2.079 -4.039 1.00 2.11 15 ILE A CA 2
ATOM 1481 C C . ILE A 1 15 ? -9.651 -0.776 -3.716 1.00 12.10 15 ILE A C 2
ATOM 1482 O O . ILE A 1 15 ? -9.251 0.297 -4.168 1.00 63.10 15 ILE A O 2
ATOM 1498 N N . ASP A 1 16 ? -10.717 -0.879 -2.930 1.00 25.20 16 ASP A N 2
ATOM 1499 C CA . ASP A 1 16 ? -11.498 0.291 -2.544 1.00 60.20 16 ASP A CA 2
ATOM 1500 C C . ASP A 1 16 ? -10.630 1.301 -1.802 1.00 44.20 16 ASP A C 2
ATOM 1501 O O . ASP A 1 16 ? -10.728 2.507 -2.032 1.00 12.30 16 ASP A O 2
ATOM 1510 N N . LEU A 1 17 ? -9.780 0.801 -0.912 1.00 31.10 17 LEU A N 2
ATOM 1511 C CA . LEU A 1 17 ? -8.893 1.660 -0.135 1.00 74.40 17 LEU A CA 2
ATOM 1512 C C . LEU A 1 17 ? -7.670 2.057 -0.955 1.00 4.25 17 LEU A C 2
ATOM 1513 O O . LEU A 1 17 ? -7.122 3.146 -0.782 1.00 62.30 17 LEU A O 2
ATOM 1529 N N . ALA A 1 18 ? -7.247 1.169 -1.849 1.00 43.30 18 ALA A N 2
ATOM 1530 C CA . ALA A 1 18 ? -6.089 1.429 -2.695 1.00 12.10 18 ALA A CA 2
ATOM 1531 C C . ALA A 1 18 ? -6.430 2.425 -3.798 1.00 43.10 18 ALA A C 2
ATOM 1532 O O . ALA A 1 18 ? -5.604 3.258 -4.172 1.00 15.40 18 ALA A O 2
ATOM 1539 N N . SER A 1 19 ? -7.651 2.335 -4.313 1.00 33.10 19 SER A N 2
ATOM 1540 C CA . SER A 1 19 ? -8.102 3.229 -5.373 1.00 51.30 19 SER A CA 2
ATOM 1541 C C . SER A 1 19 ? -8.280 4.650 -4.846 1.00 2.21 19 SER A C 2
ATOM 1542 O O . SER A 1 19 ? -7.847 5.615 -5.475 1.00 15.20 19 SER A O 2
ATOM 1550 N N . LYS A 1 20 ? -8.921 4.768 -3.687 1.00 73.20 20 LYS A N 2
ATOM 1551 C CA . LYS A 1 20 ? -9.156 6.070 -3.075 1.00 73.20 20 LYS A CA 2
ATOM 1552 C C . LYS A 1 20 ? -7.838 6.767 -2.752 1.00 12.30 20 LYS A C 2
ATOM 1553 O O . LYS A 1 20 ? -7.725 7.987 -2.865 1.00 64.40 20 LYS A O 2
ATOM 1572 N N . ALA A 1 21 ? -6.843 5.981 -2.352 1.00 62.50 21 ALA A N 2
ATOM 1573 C CA . ALA A 1 21 ? -5.532 6.521 -2.014 1.00 44.30 21 ALA A CA 2
ATOM 1574 C C . ALA A 1 21 ? -4.902 7.222 -3.213 1.00 34.20 21 ALA A C 2
ATOM 1575 O O . ALA A 1 21 ? -4.457 8.366 -3.112 1.00 44.10 21 ALA A O 2
ATOM 1582 N N . ALA A 1 22 ? -4.868 6.530 -4.347 1.00 70.40 22 ALA A N 2
ATOM 1583 C CA . ALA A 1 22 ? -4.292 7.085 -5.565 1.00 25.20 22 ALA A CA 2
ATOM 1584 C C . ALA A 1 22 ? -5.098 8.284 -6.055 1.00 32.10 22 ALA A C 2
ATOM 1585 O O . ALA A 1 22 ? -4.540 9.246 -6.583 1.00 3.41 22 ALA A O 2
ATOM 1592 N N . GLN A 1 23 ? -6.414 8.219 -5.877 1.00 24.40 23 GLN A N 2
ATOM 1593 C CA . GLN A 1 23 ? -7.296 9.300 -6.300 1.00 40.50 23 GLN A CA 2
ATOM 1594 C C . GLN A 1 23 ? -6.955 10.598 -5.575 1.00 52.20 23 GLN A C 2
ATOM 1595 O O . GLN A 1 23 ? -7.118 11.688 -6.123 1.00 74.40 23 GLN A O 2
ATOM 1609 N N . GLU A 1 24 ? -6.479 10.473 -4.341 1.00 3.21 24 GLU A N 2
ATOM 1610 C CA . GLU A 1 24 ? -6.114 11.636 -3.541 1.00 4.30 24 GLU A CA 2
ATOM 1611 C C . GLU A 1 24 ? -4.762 12.193 -3.977 1.00 71.00 24 GLU A C 2
ATOM 1612 O O . GLU A 1 24 ? -4.534 13.402 -3.932 1.00 42.40 24 GLU A O 2
ATOM 1624 N N . ASP A 1 25 ? -3.869 11.304 -4.399 1.00 32.10 25 ASP A N 2
ATOM 1625 C CA . ASP A 1 25 ? -2.540 11.707 -4.843 1.00 13.50 25 ASP A CA 2
ATOM 1626 C C . ASP A 1 25 ? -2.630 12.656 -6.034 1.00 12.20 25 ASP A C 2
ATOM 1627 O O . ASP A 1 25 ? -1.930 13.668 -6.087 1.00 34.20 25 ASP A O 2
ATOM 1636 N N . LYS A 1 26 ? -3.494 12.322 -6.986 1.00 15.10 26 LYS A N 2
ATOM 1637 C CA . LYS A 1 26 ? -3.675 13.145 -8.176 1.00 61.40 26 LYS A CA 2
ATOM 1638 C C . LYS A 1 26 ? -4.596 14.326 -7.886 1.00 74.20 26 LYS A C 2
ATOM 1639 O O . LYS A 1 26 ? -4.450 15.399 -8.475 1.00 44.40 26 LYS A O 2
ATOM 1658 N N . ALA A 1 27 ? -5.544 14.121 -6.978 1.00 73.40 27 ALA A N 2
ATOM 1659 C CA . ALA A 1 27 ? -6.488 15.169 -6.610 1.00 71.40 27 ALA A CA 2
ATOM 1660 C C . ALA A 1 27 ? -5.781 16.326 -5.914 1.00 72.20 27 ALA A C 2
ATOM 1661 O O . ALA A 1 27 ? -6.071 17.494 -6.177 1.00 61.10 27 ALA A O 2
ATOM 1668 N N . GLY A 1 28 ? -4.852 15.995 -5.023 1.00 71.30 28 GLY A N 2
ATOM 1669 C CA . GLY A 1 28 ? -4.118 17.018 -4.302 1.00 13.30 28 GLY A CA 2
ATOM 1670 C C . GLY A 1 28 ? -3.841 16.629 -2.863 1.00 2.13 28 GLY A C 2
ATOM 1671 O O . GLY A 1 28 ? -2.853 17.066 -2.273 1.00 21.40 28 GLY A O 2
ATOM 1675 N N . ASN A 1 29 ? -4.716 15.803 -2.297 1.00 73.50 29 ASN A N 2
ATOM 1676 C CA . ASN A 1 29 ? -4.561 15.354 -0.918 1.00 71.00 29 ASN A CA 2
ATOM 1677 C C . ASN A 1 29 ? -3.247 14.602 -0.735 1.00 4.32 29 ASN A C 2
ATOM 1678 O O . ASN A 1 29 ? -2.687 14.068 -1.692 1.00 22.20 29 ASN A O 2
ATOM 1689 N N . TYR A 1 30 ? -2.761 14.562 0.502 1.00 3.21 30 TYR A N 2
ATOM 1690 C CA . TYR A 1 30 ? -1.514 13.874 0.811 1.00 41.00 30 TYR A CA 2
ATOM 1691 C C . TYR A 1 30 ? -1.597 13.176 2.165 1.00 24.30 30 TYR A C 2
ATOM 1692 O O . TYR A 1 30 ? -1.227 12.009 2.295 1.00 72.50 30 TYR A O 2
ATOM 1710 N N . GLU A 1 31 ? -2.086 13.897 3.168 1.00 3.34 31 GLU A N 2
ATOM 1711 C CA . GLU A 1 31 ? -2.218 13.346 4.512 1.00 25.40 31 GLU A CA 2
ATOM 1712 C C . GLU A 1 31 ? -3.128 12.122 4.512 1.00 63.30 31 GLU A C 2
ATOM 1713 O O . GLU A 1 31 ? -2.759 11.062 5.018 1.00 11.30 31 GLU A O 2
ATOM 1725 N N . GLU A 1 32 ? -4.318 12.275 3.942 1.00 51.20 32 GLU A N 2
ATOM 1726 C CA . GLU A 1 32 ? -5.281 11.182 3.877 1.00 32.40 32 GLU A CA 2
ATOM 1727 C C . GLU A 1 32 ? -4.804 10.095 2.919 1.00 24.40 32 GLU A C 2
ATOM 1728 O O . GLU A 1 32 ? -5.084 8.913 3.116 1.00 73.40 32 GLU A O 2
ATOM 1740 N N . ALA A 1 33 ? -4.084 10.503 1.879 1.00 64.10 33 ALA A N 2
ATOM 1741 C CA . ALA A 1 33 ? -3.568 9.565 0.891 1.00 12.40 33 ALA A CA 2
ATOM 1742 C C . ALA A 1 33 ? -2.430 8.731 1.468 1.00 64.00 33 ALA A C 2
ATOM 1743 O O . ALA A 1 33 ? -2.269 7.559 1.124 1.00 41.10 33 ALA A O 2
ATOM 1750 N N . LEU A 1 34 ? -1.643 9.341 2.348 1.00 44.40 34 LEU A N 2
ATOM 1751 C CA . LEU A 1 34 ? -0.519 8.654 2.973 1.00 45.00 34 LEU A CA 2
ATOM 1752 C C . LEU A 1 34 ? -1.003 7.500 3.845 1.00 3.32 34 LEU A C 2
ATOM 1753 O O . LEU A 1 34 ? -0.561 6.363 3.690 1.00 22.10 34 LEU A O 2
ATOM 1769 N N . GLN A 1 35 ? -1.916 7.803 4.764 1.00 34.20 35 GLN A N 2
ATOM 1770 C CA . GLN A 1 35 ? -2.462 6.791 5.660 1.00 64.00 35 GLN A CA 2
ATOM 1771 C C . GLN A 1 35 ? -3.237 5.734 4.880 1.00 11.30 35 GLN A C 2
ATOM 1772 O O . GLN A 1 35 ? -3.251 4.560 5.252 1.00 54.30 35 GLN A O 2
ATOM 1786 N N . LEU A 1 36 ? -3.881 6.158 3.797 1.00 41.30 36 LEU A N 2
ATOM 1787 C CA . LEU A 1 36 ? -4.658 5.247 2.965 1.00 40.00 36 LEU A CA 2
ATOM 1788 C C . LEU A 1 36 ? -3.742 4.327 2.165 1.00 33.30 36 LEU A C 2
ATOM 1789 O O . LEU A 1 36 ? -4.054 3.155 1.954 1.00 65.20 36 LEU A O 2
ATOM 1805 N N . TYR A 1 37 ? -2.611 4.865 1.721 1.00 63.30 37 TYR A N 2
ATOM 1806 C CA . TYR A 1 37 ? -1.650 4.092 0.944 1.00 71.00 37 TYR A CA 2
ATOM 1807 C C . TYR A 1 37 ? -1.139 2.897 1.744 1.00 43.50 37 TYR A C 2
ATOM 1808 O O . TYR A 1 37 ? -0.996 1.796 1.212 1.00 54.00 37 TYR A O 2
ATOM 1826 N N . GLN A 1 38 ? -0.865 3.123 3.025 1.00 61.20 38 GLN A N 2
ATOM 1827 C CA . GLN A 1 38 ? -0.370 2.065 3.898 1.00 51.20 38 GLN A CA 2
ATOM 1828 C C . GLN A 1 38 ? -1.468 1.049 4.198 1.00 21.30 38 GLN A C 2
ATOM 1829 O O . GLN A 1 38 ? -1.248 -0.160 4.112 1.00 15.20 38 GLN A O 2
ATOM 1843 N N . HIS A 1 39 ? -2.649 1.546 4.549 1.00 52.20 39 HIS A N 2
ATOM 1844 C CA . HIS A 1 39 ? -3.780 0.681 4.861 1.00 51.20 39 HIS A CA 2
ATOM 1845 C C . HIS A 1 39 ? -4.136 -0.202 3.670 1.00 75.10 39 HIS A C 2
ATOM 1846 O O . HIS A 1 39 ? -4.393 -1.396 3.824 1.00 74.20 39 HIS A O 2
ATOM 1861 N N . ALA A 1 40 ? -4.148 0.393 2.481 1.00 12.40 40 ALA A N 2
ATOM 1862 C CA . ALA A 1 40 ? -4.472 -0.340 1.263 1.00 21.10 40 ALA A CA 2
ATOM 1863 C C . ALA A 1 40 ? -3.493 -1.488 1.038 1.00 3.54 40 ALA A C 2
ATOM 1864 O O . ALA A 1 40 ? -3.899 -2.621 0.776 1.00 61.50 40 ALA A O 2
ATOM 1871 N N . VAL A 1 41 ? -2.203 -1.186 1.141 1.00 52.40 41 VAL A N 2
ATOM 1872 C CA . VAL A 1 41 ? -1.165 -2.192 0.948 1.00 72.50 41 VAL A CA 2
ATOM 1873 C C . VAL A 1 41 ? -1.254 -3.281 2.012 1.00 10.20 41 VAL A C 2
ATOM 1874 O O . VAL A 1 41 ? -0.949 -4.444 1.750 1.00 53.40 41 VAL A O 2
ATOM 1887 N N . GLN A 1 42 ? -1.673 -2.895 3.213 1.00 22.10 42 GLN A N 2
ATOM 1888 C CA . GLN A 1 42 ? -1.800 -3.837 4.317 1.00 30.40 42 GLN A CA 2
ATOM 1889 C C . GLN A 1 42 ? -2.831 -4.915 3.997 1.00 13.10 42 GLN A C 2
ATOM 1890 O O . GLN A 1 42 ? -2.652 -6.082 4.344 1.00 51.30 42 GLN A O 2
ATOM 1904 N N . TYR A 1 43 ? -3.910 -4.516 3.332 1.00 71.30 43 TYR A N 2
ATOM 1905 C CA . TYR A 1 43 ? -4.970 -5.448 2.965 1.00 44.50 43 TYR A CA 2
ATOM 1906 C C . TYR A 1 43 ? -4.518 -6.368 1.836 1.00 65.40 43 TYR A C 2
ATOM 1907 O O . TYR A 1 43 ? -4.908 -7.534 1.779 1.00 34.50 43 TYR A O 2
ATOM 1925 N N . PHE A 1 44 ? -3.695 -5.835 0.943 1.00 62.00 44 PHE A N 2
ATOM 1926 C CA . PHE A 1 44 ? -3.187 -6.604 -0.186 1.00 13.50 44 PHE A CA 2
ATOM 1927 C C . PHE A 1 44 ? -2.356 -7.791 0.294 1.00 72.50 44 PHE A C 2
ATOM 1928 O O . PHE A 1 44 ? -2.602 -8.932 -0.095 1.00 13.10 44 PHE A O 2
ATOM 1945 N N . LEU A 1 45 ? -1.371 -7.512 1.144 1.00 45.30 45 LEU A N 2
ATOM 1946 C CA . LEU A 1 45 ? -0.504 -8.556 1.677 1.00 41.20 45 LEU A CA 2
ATOM 1947 C C . LEU A 1 45 ? -1.301 -9.552 2.514 1.00 52.40 45 LEU A C 2
ATOM 1948 O O . LEU A 1 45 ? -0.966 -10.731 2.576 1.00 41.30 45 LEU A O 2
ATOM 1964 N N . HIS A 1 46 ? -2.357 -9.065 3.157 1.00 61.30 46 HIS A N 2
ATOM 1965 C CA . HIS A 1 46 ? -3.201 -9.913 3.990 1.00 10.10 46 HIS A CA 2
ATOM 1966 C C . HIS A 1 46 ? -3.813 -11.046 3.171 1.00 53.10 46 HIS A C 2
ATOM 1967 O O . HIS A 1 46 ? -3.666 -12.218 3.511 1.00 13.20 46 HIS A O 2
ATOM 1982 N N . VAL A 1 47 ? -4.500 -10.685 2.093 1.00 52.40 47 VAL A N 2
ATOM 1983 C CA . VAL A 1 47 ? -5.133 -11.670 1.225 1.00 60.40 47 VAL A CA 2
ATOM 1984 C C . VAL A 1 47 ? -4.103 -12.602 0.609 1.00 0.42 47 VAL A C 2
ATOM 1985 O O . VAL A 1 47 ? -4.405 -13.754 0.287 1.00 23.30 47 VAL A O 2
ATOM 1998 N N . VAL A 1 48 ? -2.878 -12.110 0.445 1.00 73.30 48 VAL A N 2
ATOM 1999 C CA . VAL A 1 48 ? -1.803 -12.903 -0.134 1.00 11.30 48 VAL A CA 2
ATOM 2000 C C . VAL A 1 48 ? -1.298 -13.945 0.857 1.00 45.00 48 VAL A C 2
ATOM 2001 O O . VAL A 1 48 ? -1.265 -15.141 0.554 1.00 61.20 48 VAL A O 2
ATOM 2014 N N . LYS A 1 49 ? -0.899 -13.489 2.039 1.00 31.50 49 LYS A N 2
ATOM 2015 C CA . LYS A 1 49 ? -0.394 -14.379 3.074 1.00 72.20 49 LYS A CA 2
ATOM 2016 C C . LYS A 1 49 ? -1.491 -15.315 3.573 1.00 13.30 49 LYS A C 2
ATOM 2017 O O . LYS A 1 49 ? -1.239 -16.484 3.862 1.00 10.30 49 LYS A O 2
ATOM 2036 N N . TYR A 1 50 ? -2.707 -14.795 3.674 1.00 31.10 50 TYR A N 2
ATOM 2037 C CA . TYR A 1 50 ? -3.842 -15.581 4.140 1.00 41.30 50 TYR A CA 2
ATOM 2038 C C . TYR A 1 50 ? -4.450 -16.391 3.000 1.00 1.04 50 TYR A C 2
ATOM 2039 O O . TYR A 1 50 ? -4.983 -17.480 3.216 1.00 61.20 50 TYR A O 2
ATOM 2057 N N . GLU A 1 51 ? -4.365 -15.857 1.787 1.00 1.23 51 GLU A N 2
ATOM 2058 C CA . GLU A 1 51 ? -4.905 -16.535 0.614 1.00 50.00 51 GLU A CA 2
ATOM 2059 C C . GLU A 1 51 ? -4.011 -16.319 -0.603 1.00 51.50 51 GLU A C 2
ATOM 2060 O O . GLU A 1 51 ? -4.322 -15.501 -1.476 1.00 22.50 51 GLU A O 2
ATOM 2072 N N . ALA A 1 52 ? -2.903 -17.047 -0.654 1.00 53.00 52 ALA A N 2
ATOM 2073 C CA . ALA A 1 52 ? -1.963 -16.937 -1.763 1.00 23.20 52 ALA A CA 2
ATOM 2074 C C . ALA A 1 52 ? -2.351 -17.865 -2.906 1.00 51.40 52 ALA A C 2
ATOM 2075 O O . ALA A 1 52 ? -1.869 -18.995 -2.987 1.00 14.00 52 ALA A O 2
ATOM 2082 N N . GLN A 1 53 ? -3.223 -17.387 -3.786 1.00 52.10 53 GLN A N 2
ATOM 2083 C CA . GLN A 1 53 ? -3.668 -18.176 -4.921 1.00 0.11 53 GLN A CA 2
ATOM 2084 C C . GLN A 1 53 ? -3.034 -17.680 -6.215 1.00 45.30 53 GLN A C 2
ATOM 2085 O O . GLN A 1 53 ? -3.107 -16.493 -6.536 1.00 14.40 53 GLN A O 2
ATOM 2099 N N . GLY A 1 54 ? -2.418 -18.591 -6.957 1.00 31.40 54 GLY A N 2
ATOM 2100 C CA . GLY A 1 54 ? -1.778 -18.226 -8.207 1.00 11.20 54 GLY A CA 2
ATOM 2101 C C . GLY A 1 54 ? -0.561 -17.348 -8.004 1.00 75.20 54 GLY A C 2
ATOM 2102 O O . GLY A 1 54 ? -0.506 -16.566 -7.060 1.00 10.30 54 GLY A O 2
ATOM 2106 N N . ASP A 1 55 ? 0.421 -17.484 -8.891 1.00 71.20 55 ASP A N 2
ATOM 2107 C CA . ASP A 1 55 ? 1.642 -16.697 -8.804 1.00 24.30 55 ASP A CA 2
ATOM 2108 C C . ASP A 1 55 ? 1.442 -15.312 -9.406 1.00 24.20 55 ASP A C 2
ATOM 2109 O O . ASP A 1 55 ? 2.051 -14.333 -8.965 1.00 73.40 55 ASP A O 2
ATOM 2118 N N . LYS A 1 56 ? 0.579 -15.221 -10.413 1.00 23.20 56 LYS A N 2
ATOM 2119 C CA . LYS A 1 56 ? 0.300 -13.957 -11.075 1.00 30.20 56 LYS A CA 2
ATOM 2120 C C . LYS A 1 56 ? -0.274 -12.940 -10.088 1.00 4.15 56 LYS A C 2
ATOM 2121 O O . LYS A 1 56 ? 0.080 -11.768 -10.121 1.00 11.30 56 LYS A O 2
ATOM 2140 N N . ALA A 1 57 ? -1.160 -13.410 -9.217 1.00 73.20 57 ALA A N 2
ATOM 2141 C CA . ALA A 1 57 ? -1.774 -12.545 -8.216 1.00 2.35 57 ALA A CA 2
ATOM 2142 C C . ALA A 1 57 ? -0.733 -11.918 -7.307 1.00 52.20 57 ALA A C 2
ATOM 2143 O O . ALA A 1 57 ? -0.723 -10.709 -7.095 1.00 55.10 57 ALA A O 2
ATOM 2150 N N . LYS A 1 58 ? 0.154 -12.758 -6.771 1.00 31.40 58 LYS A N 2
ATOM 2151 C CA . LYS A 1 58 ? 1.206 -12.281 -5.880 1.00 30.30 58 LYS A CA 2
ATOM 2152 C C . LYS A 1 58 ? 2.103 -11.272 -6.586 1.00 62.40 58 LYS A C 2
ATOM 2153 O O . LYS A 1 58 ? 2.543 -10.291 -5.984 1.00 12.30 58 LYS A O 2
ATOM 2172 N N . GLN A 1 59 ? 2.369 -11.512 -7.865 1.00 64.20 59 GLN A N 2
ATOM 2173 C CA . GLN A 1 59 ? 3.215 -10.623 -8.651 1.00 22.30 59 GLN A CA 2
ATOM 2174 C C . GLN A 1 59 ? 2.531 -9.274 -8.869 1.00 43.10 59 GLN A C 2
ATOM 2175 O O . GLN A 1 59 ? 3.193 -8.242 -8.958 1.00 73.20 59 GLN A O 2
ATOM 2189 N N . SER A 1 60 ? 1.204 -9.292 -8.954 1.00 1.33 60 SER A N 2
ATOM 2190 C CA . SER A 1 60 ? 0.436 -8.079 -9.162 1.00 31.20 60 SER A CA 2
ATOM 2191 C C . SER A 1 60 ? 0.352 -7.262 -7.876 1.00 10.00 60 SER A C 2
ATOM 2192 O O . SER A 1 60 ? 0.710 -6.085 -7.852 1.00 52.00 60 SER A O 2
ATOM 2200 N N . ILE A 1 61 ? -0.126 -7.895 -6.809 1.00 52.30 61 ILE A N 2
ATOM 2201 C CA . ILE A 1 61 ? -0.258 -7.226 -5.520 1.00 3.24 61 ILE A CA 2
ATOM 2202 C C . ILE A 1 61 ? 1.088 -6.706 -5.027 1.00 14.20 61 ILE A C 2
ATOM 2203 O O . ILE A 1 61 ? 1.170 -5.632 -4.432 1.00 5.33 61 ILE A O 2
ATOM 2219 N N . ARG A 1 62 ? 2.143 -7.475 -5.281 1.00 31.50 62 ARG A N 2
ATOM 2220 C CA . ARG A 1 62 ? 3.486 -7.090 -4.863 1.00 33.30 62 ARG A CA 2
ATOM 2221 C C . ARG A 1 62 ? 3.940 -5.828 -5.587 1.00 63.30 62 ARG A C 2
ATOM 2222 O O . ARG A 1 62 ? 4.351 -4.852 -4.958 1.00 72.20 62 ARG A O 2
ATOM 2243 N N . ALA A 1 63 ? 3.863 -5.852 -6.914 1.00 3.43 63 ALA A N 2
ATOM 2244 C CA . ALA A 1 63 ? 4.266 -4.709 -7.723 1.00 63.00 63 ALA A CA 2
ATOM 2245 C C . ALA A 1 63 ? 3.451 -3.471 -7.368 1.00 22.30 63 ALA A C 2
ATOM 2246 O O . ALA A 1 63 ? 3.938 -2.345 -7.463 1.00 24.20 63 ALA A O 2
ATOM 2253 N N . LYS A 1 64 ? 2.205 -3.687 -6.959 1.00 0.54 64 LYS A N 2
ATOM 2254 C CA . LYS A 1 64 ? 1.320 -2.590 -6.589 1.00 62.40 64 LYS A CA 2
ATOM 2255 C C . LYS A 1 64 ? 1.603 -2.120 -5.165 1.00 13.20 64 LYS A C 2
ATOM 2256 O O . LYS A 1 64 ? 1.432 -0.943 -4.844 1.00 13.40 64 LYS A O 2
ATOM 2275 N N . CYS A 1 65 ? 2.035 -3.046 -4.316 1.00 54.00 65 CYS A N 2
ATOM 2276 C CA . CYS A 1 65 ? 2.341 -2.726 -2.927 1.00 14.40 65 CYS A CA 2
ATOM 2277 C C . CYS A 1 65 ? 3.583 -1.846 -2.833 1.00 11.30 65 CYS A C 2
ATOM 2278 O O . CYS A 1 65 ? 3.683 -0.987 -1.957 1.00 62.10 65 CYS A O 2
ATOM 2286 N N . THR A 1 66 ? 4.528 -2.066 -3.742 1.00 32.50 66 THR A N 2
ATOM 2287 C CA . THR A 1 66 ? 5.764 -1.293 -3.761 1.00 41.50 66 THR A CA 2
ATOM 2288 C C . THR A 1 66 ? 5.524 0.101 -4.333 1.00 52.30 66 THR A C 2
ATOM 2289 O O . THR A 1 66 ? 6.003 1.097 -3.792 1.00 54.30 66 THR A O 2
ATOM 2300 N N . GLU A 1 67 ? 4.778 0.163 -5.433 1.00 25.40 67 GLU A N 2
ATOM 2301 C CA . GLU A 1 67 ? 4.475 1.435 -6.078 1.00 4.33 67 GLU A CA 2
ATOM 2302 C C . GLU A 1 67 ? 3.695 2.349 -5.139 1.00 53.20 67 GLU A C 2
ATOM 2303 O O . GLU A 1 67 ? 3.988 3.540 -5.031 1.00 12.10 67 GLU A O 2
ATOM 2315 N N . TYR A 1 68 ? 2.701 1.784 -4.462 1.00 42.00 68 TYR A N 2
ATOM 2316 C CA . TYR A 1 68 ? 1.879 2.548 -3.531 1.00 63.40 68 TYR A CA 2
ATOM 2317 C C . TYR A 1 68 ? 2.682 2.948 -2.297 1.00 5.30 68 TYR A C 2
ATOM 2318 O O . TYR A 1 68 ? 2.564 4.070 -1.804 1.00 43.20 68 TYR A O 2
ATOM 2336 N N . LEU A 1 69 ? 3.499 2.023 -1.804 1.00 55.30 69 LEU A N 2
ATOM 2337 C CA . LEU A 1 69 ? 4.323 2.279 -0.628 1.00 30.30 69 LEU A CA 2
ATOM 2338 C C . LEU A 1 69 ? 5.320 3.402 -0.897 1.00 32.50 69 LEU A C 2
ATOM 2339 O O . LEU A 1 69 ? 5.464 4.323 -0.093 1.00 1.14 69 LEU A O 2
ATOM 2355 N N . ASP A 1 70 ? 6.005 3.317 -2.032 1.00 31.40 70 ASP A N 2
ATOM 2356 C CA . ASP A 1 70 ? 6.989 4.327 -2.407 1.00 32.30 70 ASP A CA 2
ATOM 2357 C C . ASP A 1 70 ? 6.339 5.700 -2.532 1.00 22.20 70 ASP A C 2
ATOM 2358 O O . ASP A 1 70 ? 6.970 6.724 -2.267 1.00 15.50 70 ASP A O 2
ATOM 2367 N N . ARG A 1 71 ? 5.074 5.715 -2.938 1.00 43.10 71 ARG A N 2
ATOM 2368 C CA . ARG A 1 71 ? 4.337 6.964 -3.099 1.00 15.10 71 ARG A CA 2
ATOM 2369 C C . ARG A 1 71 ? 4.135 7.654 -1.754 1.00 31.20 71 ARG A C 2
ATOM 2370 O O . ARG A 1 71 ? 4.341 8.860 -1.625 1.00 52.30 71 ARG A O 2
ATOM 2391 N N . ALA A 1 72 ? 3.731 6.878 -0.753 1.00 14.30 72 ALA A N 2
ATOM 2392 C CA . ALA A 1 72 ? 3.501 7.413 0.583 1.00 73.20 72 ALA A CA 2
ATOM 2393 C C . ALA A 1 72 ? 4.808 7.865 1.225 1.00 1.32 72 ALA A C 2
ATOM 2394 O O . ALA A 1 72 ? 4.835 8.829 1.991 1.00 61.30 72 ALA A O 2
ATOM 2401 N N . GLU A 1 73 ? 5.891 7.163 0.908 1.00 31.00 73 GLU A N 2
ATOM 2402 C CA . GLU A 1 73 ? 7.202 7.492 1.455 1.00 31.10 73 GLU A CA 2
ATOM 2403 C C . GLU A 1 73 ? 7.632 8.893 1.029 1.00 41.40 73 GLU A C 2
ATOM 2404 O O . GLU A 1 73 ? 8.204 9.644 1.820 1.00 44.50 73 GLU A O 2
ATOM 2416 N N . LYS A 1 74 ? 7.354 9.237 -0.224 1.00 53.40 74 LYS A N 2
ATOM 2417 C CA . LYS A 1 74 ? 7.712 10.548 -0.753 1.00 25.40 74 LYS A CA 2
ATOM 2418 C C . LYS A 1 74 ? 6.924 11.651 -0.053 1.00 4.15 74 LYS A C 2
ATOM 2419 O O . LYS A 1 74 ? 7.487 12.670 0.346 1.00 42.10 74 LYS A O 2
ATOM 2438 N N . LEU A 1 75 ? 5.621 11.440 0.093 1.00 74.20 75 LEU A N 2
ATOM 2439 C CA . LEU A 1 75 ? 4.756 12.416 0.745 1.00 41.40 75 LEU A CA 2
ATOM 2440 C C . LEU A 1 75 ? 5.127 12.575 2.216 1.00 32.20 75 LEU A C 2
ATOM 2441 O O . LEU A 1 75 ? 5.113 13.681 2.754 1.00 5.35 75 LEU A O 2
ATOM 2457 N N . LYS A 1 76 ? 5.460 11.461 2.860 1.00 11.50 76 LYS A N 2
ATOM 2458 C CA . LYS A 1 76 ? 5.835 11.476 4.269 1.00 60.40 76 LYS A CA 2
ATOM 2459 C C . LYS A 1 76 ? 7.061 12.356 4.496 1.00 50.10 76 LYS A C 2
ATOM 2460 O O . LYS A 1 76 ? 7.185 13.009 5.533 1.00 30.40 76 LYS A O 2
ATOM 2479 N N . GLU A 1 77 ? 7.960 12.372 3.518 1.00 41.40 77 GLU A N 2
ATOM 2480 C CA . GLU A 1 77 ? 9.174 13.175 3.609 1.00 11.10 77 GLU A CA 2
ATOM 2481 C C . GLU A 1 77 ? 8.862 14.650 3.386 1.00 32.10 77 GLU A C 2
ATOM 2482 O O . GLU A 1 77 ? 9.186 15.498 4.217 1.00 52.40 77 GLU A O 2
ATOM 2494 N N . TYR A 1 78 ? 8.227 14.946 2.257 1.00 43.20 78 TYR A N 2
ATOM 2495 C CA . TYR A 1 78 ? 7.864 16.316 1.918 1.00 0.44 78 TYR A CA 2
ATOM 2496 C C . TYR A 1 78 ? 6.928 16.901 2.977 1.00 12.10 78 TYR A C 2
ATOM 2497 O O . TYR A 1 78 ? 6.950 18.103 3.243 1.00 52.40 78 TYR A O 2
ATOM 2515 N N . LEU A 1 79 ? 6.109 16.043 3.575 1.00 54.30 79 LEU A N 2
ATOM 2516 C CA . LEU A 1 79 ? 5.169 16.474 4.602 1.00 42.10 79 LEU A CA 2
ATOM 2517 C C . LEU A 1 79 ? 5.899 16.850 5.886 1.00 53.50 79 LEU A C 2
ATOM 2518 O O . LEU A 1 79 ? 5.512 17.791 6.579 1.00 5.42 79 LEU A O 2
ATOM 2534 N N . LYS A 1 80 ? 6.958 16.110 6.197 1.00 73.50 80 LYS A N 2
ATOM 2535 C CA . LYS A 1 80 ? 7.743 16.367 7.399 1.00 43.20 80 LYS A CA 2
ATOM 2536 C C . LYS A 1 80 ? 8.782 17.455 7.148 1.00 3.22 80 LYS A C 2
ATOM 2537 O O . LYS A 1 80 ? 8.844 18.448 7.873 1.00 73.10 80 LYS A O 2
ATOM 2556 N N . ASN A 1 81 ? 9.598 17.261 6.115 1.00 61.10 81 ASN A N 2
ATOM 2557 C CA . ASN A 1 81 ? 10.634 18.226 5.769 1.00 13.20 81 ASN A CA 2
ATOM 2558 C C . ASN A 1 81 ? 10.025 19.584 5.438 1.00 13.20 81 ASN A C 2
ATOM 2559 O O . ASN A 1 81 ? 10.106 20.522 6.231 1.00 3.41 81 ASN A O 2
ATOM 2570 N N . ASP B 2 6 ? 9.394 -10.284 -1.985 1.00 1.31 116 ASP B N 2
ATOM 2571 C CA . ASP B 2 6 ? 8.297 -10.038 -1.056 1.00 4.14 116 ASP B CA 2
ATOM 2572 C C . ASP B 2 6 ? 8.819 -9.488 0.269 1.00 23.30 116 ASP B C 2
ATOM 2573 O O . ASP B 2 6 ? 8.138 -8.714 0.942 1.00 33.50 116 ASP B O 2
ATOM 2582 N N . GLU B 2 7 ? 10.030 -9.892 0.635 1.00 55.30 117 GLU B N 2
ATOM 2583 C CA . GLU B 2 7 ? 10.646 -9.448 1.879 1.00 64.20 117 GLU B CA 2
ATOM 2584 C C . GLU B 2 7 ? 10.790 -7.923 1.895 1.00 33.30 117 GLU B C 2
ATOM 2585 O O . GLU B 2 7 ? 10.720 -7.293 2.950 1.00 60.50 117 GLU B O 2
ATOM 2597 N N . GLU B 2 8 ? 10.994 -7.346 0.716 1.00 20.10 118 GLU B N 2
ATOM 2598 C CA . GLU B 2 8 ? 11.148 -5.898 0.594 1.00 21.50 118 GLU B CA 2
ATOM 2599 C C . GLU B 2 8 ? 9.817 -5.194 0.801 1.00 14.20 118 GLU B C 2
ATOM 2600 O O . GLU B 2 8 ? 9.753 -4.147 1.445 1.00 11.30 118 GLU B O 2
ATOM 2612 N N . ILE B 2 9 ? 8.750 -5.763 0.251 1.00 1.22 119 ILE B N 2
ATOM 2613 C CA . ILE B 2 9 ? 7.421 -5.194 0.375 1.00 74.20 119 ILE B CA 2
ATOM 2614 C C . ILE B 2 9 ? 6.897 -5.325 1.802 1.00 34.50 119 ILE B C 2
ATOM 2615 O O . ILE B 2 9 ? 6.310 -4.390 2.347 1.00 53.10 119 ILE B O 2
ATOM 2631 N N . GLU B 2 10 ? 7.111 -6.485 2.402 1.00 13.20 120 GLU B N 2
ATOM 2632 C CA . GLU B 2 10 ? 6.663 -6.744 3.765 1.00 1.15 120 GLU B CA 2
ATOM 2633 C C . GLU B 2 10 ? 7.316 -5.772 4.742 1.00 54.50 120 GLU B C 2
ATOM 2634 O O . GLU B 2 10 ? 6.643 -5.189 5.594 1.00 1.31 120 GLU B O 2
ATOM 2646 N N . ARG B 2 11 ? 8.627 -5.602 4.614 1.00 44.10 121 ARG B N 2
ATOM 2647 C CA . ARG B 2 11 ? 9.369 -4.698 5.487 1.00 42.10 121 ARG B CA 2
ATOM 2648 C C . ARG B 2 11 ? 8.919 -3.255 5.284 1.00 20.20 121 ARG B C 2
ATOM 2649 O O . ARG B 2 11 ? 8.868 -2.472 6.232 1.00 3.05 121 ARG B O 2
ATOM 2670 N N . GLN B 2 12 ? 8.596 -2.910 4.042 1.00 23.50 122 GLN B N 2
ATOM 2671 C CA . GLN B 2 12 ? 8.151 -1.560 3.715 1.00 3.35 122 GLN B CA 2
ATOM 2672 C C . GLN B 2 12 ? 6.882 -1.205 4.482 1.00 62.50 122 GLN B C 2
ATOM 2673 O O . GLN B 2 12 ? 6.738 -0.090 4.984 1.00 33.30 122 GLN B O 2
ATOM 2687 N N . LEU B 2 13 ? 5.962 -2.161 4.570 1.00 73.40 123 LEU B N 2
ATOM 2688 C CA . LEU B 2 13 ? 4.704 -1.949 5.276 1.00 1.40 123 LEU B CA 2
ATOM 2689 C C . LEU B 2 13 ? 4.953 -1.644 6.750 1.00 45.10 123 LEU B C 2
ATOM 2690 O O . LEU B 2 13 ? 4.439 -0.662 7.286 1.00 32.50 123 LEU B O 2
ATOM 2706 N N . LYS B 2 14 ? 5.744 -2.491 7.399 1.00 61.50 124 LYS B N 2
ATOM 2707 C CA . LYS B 2 14 ? 6.060 -2.311 8.811 1.00 54.30 124 LYS B CA 2
ATOM 2708 C C . LYS B 2 14 ? 6.765 -0.979 9.046 1.00 52.40 124 LYS B C 2
ATOM 2709 O O . LYS B 2 14 ? 6.616 -0.365 10.102 1.00 4.01 124 LYS B O 2
ATOM 2728 N N . ALA B 2 15 ? 7.531 -0.538 8.054 1.00 24.30 125 ALA B N 2
ATOM 2729 C CA . ALA B 2 15 ? 8.258 0.723 8.152 1.00 11.30 125 ALA B CA 2
ATOM 2730 C C . ALA B 2 15 ? 7.299 1.901 8.276 1.00 74.00 125 ALA B C 2
ATOM 2731 O O . ALA B 2 15 ? 7.354 2.661 9.243 1.00 22.20 125 ALA B O 2
ATOM 2738 N N . LEU B 2 16 ? 6.418 2.047 7.292 1.00 42.00 126 LEU B N 2
ATOM 2739 C CA . LEU B 2 16 ? 5.446 3.134 7.290 1.00 32.00 126 LEU B CA 2
ATOM 2740 C C . LEU B 2 16 ? 4.363 2.896 8.338 1.00 13.40 126 LEU B C 2
ATOM 2741 O O . LEU B 2 16 ? 3.981 3.810 9.068 1.00 52.20 126 LEU B O 2
ATOM 2757 N N . GLY B 2 17 ? 3.872 1.662 8.404 1.00 60.50 127 GLY B N 2
ATOM 2758 C CA . GLY B 2 17 ? 2.837 1.327 9.366 1.00 33.40 127 GLY B CA 2
ATOM 2759 C C . GLY B 2 17 ? 3.369 0.513 10.529 1.00 40.30 127 GLY B C 2
ATOM 2760 O O . GLY B 2 17 ? 4.109 -0.451 10.333 1.00 61.30 127 GLY B O 2
ATOM 2764 N N . VAL B 2 18 ? 2.990 0.900 11.742 1.00 1.12 128 VAL B N 2
ATOM 2765 C CA . VAL B 2 18 ? 3.433 0.199 12.940 1.00 25.20 128 VAL B CA 2
ATOM 2766 C C . VAL B 2 18 ? 2.793 0.795 14.192 1.00 1.45 128 VAL B C 2
ATOM 2767 O O . VAL B 2 18 ? 2.729 2.015 14.348 1.00 72.20 128 VAL B O 2
ATOM 2780 N N . ASP B 2 19 ? 2.322 -0.074 15.080 1.00 0.32 129 ASP B N 2
ATOM 2781 C CA . ASP B 2 19 ? 1.688 0.366 16.317 1.00 21.30 129 ASP B CA 2
ATOM 2782 C C . ASP B 2 19 ? 2.608 0.135 17.512 1.00 24.20 129 ASP B C 2
ATOM 2783 O O . ASP B 2 19 ? 2.916 -1.041 17.802 1.00 72.10 129 ASP B O 2
ATOM 2793 N N . ASN A 1 10 ? -12.092 -8.045 2.621 1.00 75.30 10 ASN A N 3
ATOM 2794 C CA . ASN A 1 10 ? -10.701 -7.613 2.578 1.00 43.30 10 ASN A CA 3
ATOM 2795 C C . ASN A 1 10 ? -10.245 -7.386 1.140 1.00 30.40 10 ASN A C 3
ATOM 2796 O O . ASN A 1 10 ? -9.402 -6.529 0.874 1.00 54.00 10 ASN A O 3
ATOM 2807 N N . LEU A 1 11 ? -10.807 -8.157 0.219 1.00 10.30 11 LEU A N 3
ATOM 2808 C CA . LEU A 1 11 ? -10.461 -8.040 -1.194 1.00 11.10 11 LEU A CA 3
ATOM 2809 C C . LEU A 1 11 ? -10.972 -6.724 -1.773 1.00 61.50 11 LEU A C 3
ATOM 2810 O O . LEU A 1 11 ? -10.281 -6.071 -2.557 1.00 60.30 11 LEU A O 3
ATOM 2826 N N . GLN A 1 12 ? -12.180 -6.340 -1.376 1.00 51.30 12 GLN A N 3
ATOM 2827 C CA . GLN A 1 12 ? -12.781 -5.100 -1.854 1.00 10.20 12 GLN A CA 3
ATOM 2828 C C . GLN A 1 12 ? -12.102 -3.886 -1.225 1.00 54.50 12 GLN A C 3
ATOM 2829 O O . GLN A 1 12 ? -11.906 -2.866 -1.885 1.00 11.20 12 GLN A O 3
ATOM 2843 N N . LYS A 1 13 ? -11.750 -4.004 0.051 1.00 14.30 13 LYS A N 3
ATOM 2844 C CA . LYS A 1 13 ? -11.099 -2.919 0.762 1.00 33.50 13 LYS A CA 3
ATOM 2845 C C . LYS A 1 13 ? -9.709 -2.654 0.194 1.00 44.40 13 LYS A C 3
ATOM 2846 O O . LYS A 1 13 ? -9.232 -1.519 0.200 1.00 51.40 13 LYS A O 3
ATOM 2865 N N . ALA A 1 14 ? -9.065 -3.708 -0.295 1.00 24.10 14 ALA A N 3
ATOM 2866 C CA . ALA A 1 14 ? -7.729 -3.589 -0.868 1.00 21.40 14 ALA A CA 3
ATOM 2867 C C . ALA A 1 14 ? -7.758 -2.795 -2.170 1.00 50.10 14 ALA A C 3
ATOM 2868 O O . ALA A 1 14 ? -6.979 -1.861 -2.357 1.00 33.20 14 ALA A O 3
ATOM 2875 N N . ILE A 1 15 ? -8.662 -3.174 -3.068 1.00 51.20 15 ILE A N 3
ATOM 2876 C CA . ILE A 1 15 ? -8.793 -2.498 -4.352 1.00 35.10 15 ILE A CA 3
ATOM 2877 C C . ILE A 1 15 ? -9.411 -1.114 -4.184 1.00 14.20 15 ILE A C 3
ATOM 2878 O O . ILE A 1 15 ? -9.054 -0.174 -4.894 1.00 42.00 15 ILE A O 3
ATOM 2894 N N . ASP A 1 16 ? -10.339 -0.996 -3.240 1.00 30.30 16 ASP A N 3
ATOM 2895 C CA . ASP A 1 16 ? -11.006 0.273 -2.979 1.00 1.41 16 ASP A CA 3
ATOM 2896 C C . ASP A 1 16 ? -10.057 1.259 -2.305 1.00 14.30 16 ASP A C 3
ATOM 2897 O O . ASP A 1 16 ? -10.053 2.448 -2.623 1.00 42.40 16 ASP A O 3
ATOM 2906 N N . LEU A 1 17 ? -9.254 0.756 -1.373 1.00 54.30 17 LEU A N 3
ATOM 2907 C CA . LEU A 1 17 ? -8.300 1.592 -0.654 1.00 43.10 17 LEU A CA 3
ATOM 2908 C C . LEU A 1 17 ? -7.141 1.996 -1.560 1.00 3.44 17 LEU A C 3
ATOM 2909 O O . LEU A 1 17 ? -6.684 3.139 -1.527 1.00 74.40 17 LEU A O 3
ATOM 2925 N N . ALA A 1 18 ? -6.668 1.051 -2.366 1.00 13.30 18 ALA A N 3
ATOM 2926 C CA . ALA A 1 18 ? -5.563 1.309 -3.279 1.00 73.40 18 ALA A CA 3
ATOM 2927 C C . ALA A 1 18 ? -5.996 2.219 -4.423 1.00 23.30 18 ALA A C 3
ATOM 2928 O O . ALA A 1 18 ? -5.211 3.029 -4.917 1.00 33.00 18 ALA A O 3
ATOM 2935 N N . SER A 1 19 ? -7.251 2.081 -4.840 1.00 2.22 19 SER A N 3
ATOM 2936 C CA . SER A 1 19 ? -7.788 2.891 -5.926 1.00 54.10 19 SER A CA 3
ATOM 2937 C C . SER A 1 19 ? -8.083 4.311 -5.452 1.00 14.40 19 SER A C 3
ATOM 2938 O O . SER A 1 19 ? -7.868 5.277 -6.184 1.00 32.10 19 SER A O 3
ATOM 2946 N N . LYS A 1 20 ? -8.574 4.429 -4.223 1.00 21.10 20 LYS A N 3
ATOM 2947 C CA . LYS A 1 20 ? -8.897 5.730 -3.651 1.00 71.10 20 LYS A CA 3
ATOM 2948 C C . LYS A 1 20 ? -7.629 6.481 -3.258 1.00 13.10 20 LYS A C 3
ATOM 2949 O O . LYS A 1 20 ? -7.543 7.699 -3.417 1.00 21.50 20 LYS A O 3
ATOM 2968 N N . ALA A 1 21 ? -6.648 5.748 -2.744 1.00 74.30 21 ALA A N 3
ATOM 2969 C CA . ALA A 1 21 ? -5.385 6.345 -2.328 1.00 51.40 21 ALA A CA 3
ATOM 2970 C C . ALA A 1 21 ? -4.690 7.032 -3.498 1.00 71.10 21 ALA A C 3
ATOM 2971 O O . ALA A 1 21 ? -4.298 8.195 -3.404 1.00 35.00 21 ALA A O 3
ATOM 2978 N N . ALA A 1 22 ? -4.542 6.306 -4.602 1.00 53.30 22 ALA A N 3
ATOM 2979 C CA . ALA A 1 22 ? -3.895 6.846 -5.791 1.00 42.30 22 ALA A CA 3
ATOM 2980 C C . ALA A 1 22 ? -4.685 8.020 -6.360 1.00 44.10 22 ALA A C 3
ATOM 2981 O O . ALA A 1 22 ? -4.108 8.977 -6.876 1.00 52.10 22 ALA A O 3
ATOM 2988 N N . GLN A 1 23 ? -6.008 7.939 -6.262 1.00 4.10 23 GLN A N 3
ATOM 2989 C CA . GLN A 1 23 ? -6.877 8.995 -6.768 1.00 33.20 23 GLN A CA 3
ATOM 2990 C C . GLN A 1 23 ? -6.631 10.305 -6.025 1.00 22.50 23 GLN A C 3
ATOM 2991 O O . GLN A 1 23 ? -6.759 11.387 -6.597 1.00 53.10 23 GLN A O 3
ATOM 3005 N N . GLU A 1 24 ? -6.277 10.197 -4.749 1.00 70.50 24 GLU A N 3
ATOM 3006 C CA . GLU A 1 24 ? -6.013 11.374 -3.927 1.00 32.10 24 GLU A CA 3
ATOM 3007 C C . GLU A 1 24 ? -4.650 11.973 -4.258 1.00 23.50 24 GLU A C 3
ATOM 3008 O O . GLU A 1 24 ? -4.461 13.187 -4.188 1.00 51.50 24 GLU A O 3
ATOM 3020 N N . ASP A 1 25 ? -3.703 11.113 -4.619 1.00 5.11 25 ASP A N 3
ATOM 3021 C CA . ASP A 1 25 ? -2.357 11.557 -4.961 1.00 73.10 25 ASP A CA 3
ATOM 3022 C C . ASP A 1 25 ? -2.385 12.513 -6.149 1.00 50.40 25 ASP A C 3
ATOM 3023 O O . ASP A 1 25 ? -1.716 13.547 -6.144 1.00 42.40 25 ASP A O 3
ATOM 3032 N N . LYS A 1 26 ? -3.163 12.161 -7.167 1.00 12.20 26 LYS A N 3
ATOM 3033 C CA . LYS A 1 26 ? -3.279 12.987 -8.363 1.00 23.20 26 LYS A CA 3
ATOM 3034 C C . LYS A 1 26 ? -4.256 14.136 -8.138 1.00 51.10 26 LYS A C 3
ATOM 3035 O O . LYS A 1 26 ? -4.101 15.217 -8.706 1.00 21.40 26 LYS A O 3
ATOM 3054 N N . ALA A 1 27 ? -5.264 13.894 -7.306 1.00 12.30 27 ALA A N 3
ATOM 3055 C CA . ALA A 1 27 ? -6.266 14.910 -7.005 1.00 75.10 27 ALA A CA 3
ATOM 3056 C C . ALA A 1 27 ? -5.648 16.092 -6.269 1.00 20.30 27 ALA A C 3
ATOM 3057 O O . ALA A 1 27 ? -6.001 17.245 -6.518 1.00 4.42 27 ALA A O 3
ATOM 3064 N N . GLY A 1 28 ? -4.720 15.800 -5.363 1.00 63.40 28 GLY A N 3
ATOM 3065 C CA . GLY A 1 28 ? -4.067 16.850 -4.605 1.00 75.20 28 GLY A CA 3
ATOM 3066 C C . GLY A 1 28 ? -3.924 16.504 -3.136 1.00 45.40 28 GLY A C 3
ATOM 3067 O O . GLY A 1 28 ? -3.001 16.971 -2.469 1.00 74.10 28 GLY A O 3
ATOM 3071 N N . ASN A 1 29 ? -4.838 15.682 -2.633 1.00 60.20 29 ASN A N 3
ATOM 3072 C CA . ASN A 1 29 ? -4.810 15.273 -1.233 1.00 73.40 29 ASN A CA 3
ATOM 3073 C C . ASN A 1 29 ? -3.511 14.545 -0.905 1.00 41.20 29 ASN A C 3
ATOM 3074 O O . ASN A 1 29 ? -2.824 14.047 -1.796 1.00 64.20 29 ASN A O 3
ATOM 3085 N N . TYR A 1 30 ? -3.180 14.485 0.381 1.00 40.30 30 TYR A N 3
ATOM 3086 C CA . TYR A 1 30 ? -1.962 13.818 0.827 1.00 21.40 30 TYR A CA 3
ATOM 3087 C C . TYR A 1 30 ? -2.191 13.094 2.150 1.00 35.10 30 TYR A C 3
ATOM 3088 O O . TYR A 1 30 ? -1.814 11.933 2.308 1.00 33.10 30 TYR A O 3
ATOM 3106 N N . GLU A 1 31 ? -2.813 13.788 3.099 1.00 13.20 31 GLU A N 3
ATOM 3107 C CA . GLU A 1 31 ? -3.092 13.211 4.409 1.00 33.40 31 GLU A CA 3
ATOM 3108 C C . GLU A 1 31 ? -3.967 11.969 4.283 1.00 14.30 31 GLU A C 3
ATOM 3109 O O . GLU A 1 31 ? -3.638 10.909 4.813 1.00 64.50 31 GLU A O 3
ATOM 3121 N N . GLU A 1 32 ? -5.084 12.107 3.575 1.00 55.30 32 GLU A N 3
ATOM 3122 C CA . GLU A 1 32 ? -6.007 10.996 3.379 1.00 44.40 32 GLU A CA 3
ATOM 3123 C C . GLU A 1 32 ? -5.408 9.951 2.443 1.00 52.40 32 GLU A C 3
ATOM 3124 O O . GLU A 1 32 ? -5.677 8.756 2.577 1.00 34.50 32 GLU A O 3
ATOM 3136 N N . ALA A 1 33 ? -4.594 10.408 1.497 1.00 42.10 33 ALA A N 3
ATOM 3137 C CA . ALA A 1 33 ? -3.956 9.511 0.540 1.00 72.30 33 ALA A CA 3
ATOM 3138 C C . ALA A 1 33 ? -2.869 8.678 1.209 1.00 35.50 33 ALA A C 3
ATOM 3139 O O . ALA A 1 33 ? -2.718 7.491 0.921 1.00 13.40 33 ALA A O 3
ATOM 3146 N N . LEU A 1 34 ? -2.115 9.308 2.104 1.00 3.20 34 LEU A N 3
ATOM 3147 C CA . LEU A 1 34 ? -1.041 8.623 2.814 1.00 32.40 34 LEU A CA 3
ATOM 3148 C C . LEU A 1 34 ? -1.586 7.455 3.628 1.00 53.10 34 LEU A C 3
ATOM 3149 O O . LEU A 1 34 ? -1.098 6.329 3.519 1.00 50.20 34 LEU A O 3
ATOM 3165 N N . GLN A 1 35 ? -2.598 7.729 4.444 1.00 64.50 35 GLN A N 3
ATOM 3166 C CA . GLN A 1 35 ? -3.209 6.700 5.276 1.00 14.10 35 GLN A CA 3
ATOM 3167 C C . GLN A 1 35 ? -3.863 5.622 4.417 1.00 65.20 35 GLN A C 3
ATOM 3168 O O . GLN A 1 35 ? -3.827 4.439 4.754 1.00 13.10 35 GLN A O 3
ATOM 3182 N N . LEU A 1 36 ? -4.459 6.040 3.305 1.00 42.20 36 LEU A N 3
ATOM 3183 C CA . LEU A 1 36 ? -5.121 5.111 2.397 1.00 42.10 36 LEU A CA 3
ATOM 3184 C C . LEU A 1 36 ? -4.105 4.204 1.711 1.00 74.20 36 LEU A C 3
ATOM 3185 O O . LEU A 1 36 ? -4.374 3.029 1.461 1.00 11.40 36 LEU A O 3
ATOM 3201 N N . TYR A 1 37 ? -2.935 4.759 1.408 1.00 64.00 37 TYR A N 3
ATOM 3202 C CA . TYR A 1 37 ? -1.877 4.000 0.751 1.00 64.20 37 TYR A CA 3
ATOM 3203 C C . TYR A 1 37 ? -1.449 2.811 1.604 1.00 73.30 37 TYR A C 3
ATOM 3204 O O . TYR A 1 37 ? -1.379 1.681 1.122 1.00 34.10 37 TYR A O 3
ATOM 3222 N N . GLN A 1 38 ? -1.163 3.074 2.875 1.00 33.10 38 GLN A N 3
ATOM 3223 C CA . GLN A 1 38 ? -0.742 2.025 3.796 1.00 31.30 38 GLN A CA 3
ATOM 3224 C C . GLN A 1 38 ? -1.869 1.025 4.033 1.00 23.30 38 GLN A C 3
ATOM 3225 O O . GLN A 1 38 ? -1.645 -0.186 4.044 1.00 42.40 38 GLN A O 3
ATOM 3239 N N . HIS A 1 39 ? -3.079 1.539 4.222 1.00 62.30 39 HIS A N 3
ATOM 3240 C CA . HIS A 1 39 ? -4.242 0.689 4.459 1.00 70.40 39 HIS A CA 3
ATOM 3241 C C . HIS A 1 39 ? -4.484 -0.242 3.277 1.00 13.40 39 HIS A C 3
ATOM 3242 O O . HIS A 1 39 ? -4.720 -1.438 3.453 1.00 54.30 39 HIS A O 3
ATOM 3257 N N . ALA A 1 40 ? -4.423 0.312 2.071 1.00 15.00 40 ALA A N 3
ATOM 3258 C CA . ALA A 1 40 ? -4.636 -0.470 0.859 1.00 32.40 40 ALA A CA 3
ATOM 3259 C C . ALA A 1 40 ? -3.613 -1.594 0.744 1.00 34.20 40 ALA A C 3
ATOM 3260 O O . ALA A 1 40 ? -3.970 -2.754 0.537 1.00 2.23 40 ALA A O 3
ATOM 3267 N N . VAL A 1 41 ? -2.339 -1.243 0.880 1.00 35.00 41 VAL A N 3
ATOM 3268 C CA . VAL A 1 41 ? -1.262 -2.223 0.793 1.00 62.10 41 VAL A CA 3
ATOM 3269 C C . VAL A 1 41 ? -1.367 -3.253 1.913 1.00 25.20 41 VAL A C 3
ATOM 3270 O O . VAL A 1 41 ? -1.014 -4.419 1.732 1.00 12.20 41 VAL A O 3
ATOM 3283 N N . GLN A 1 42 ? -1.852 -2.814 3.069 1.00 3.44 42 GLN A N 3
ATOM 3284 C CA . GLN A 1 42 ? -2.003 -3.699 4.219 1.00 10.20 42 GLN A CA 3
ATOM 3285 C C . GLN A 1 42 ? -2.975 -4.832 3.910 1.00 42.20 42 GLN A C 3
ATOM 3286 O O . GLN A 1 42 ? -2.730 -5.987 4.261 1.00 34.20 42 GLN A O 3
ATOM 3300 N N . TYR A 1 43 ? -4.078 -4.496 3.250 1.00 25.00 43 TYR A N 3
ATOM 3301 C CA . TYR A 1 43 ? -5.087 -5.487 2.893 1.00 25.30 43 TYR A CA 3
ATOM 3302 C C . TYR A 1 43 ? -4.596 -6.378 1.758 1.00 21.40 43 TYR A C 3
ATOM 3303 O O . TYR A 1 43 ? -4.921 -7.565 1.701 1.00 12.30 43 TYR A O 3
ATOM 3321 N N . PHE A 1 44 ? -3.813 -5.799 0.857 1.00 70.20 44 PHE A N 3
ATOM 3322 C CA . PHE A 1 44 ? -3.275 -6.539 -0.279 1.00 12.20 44 PHE A CA 3
ATOM 3323 C C . PHE A 1 44 ? -2.441 -7.727 0.190 1.00 13.00 44 PHE A C 3
ATOM 3324 O O . PHE A 1 44 ? -2.667 -8.861 -0.230 1.00 74.10 44 PHE A O 3
ATOM 3341 N N . LEU A 1 45 ? -1.476 -7.458 1.063 1.00 2.13 45 LEU A N 3
ATOM 3342 C CA . LEU A 1 45 ? -0.608 -8.505 1.590 1.00 10.30 45 LEU A CA 3
ATOM 3343 C C . LEU A 1 45 ? -1.390 -9.465 2.481 1.00 52.30 45 LEU A C 3
ATOM 3344 O O . LEU A 1 45 ? -1.058 -10.637 2.584 1.00 25.10 45 LEU A O 3
ATOM 3360 N N . HIS A 1 46 ? -2.433 -8.952 3.124 1.00 55.20 46 HIS A N 3
ATOM 3361 C CA . HIS A 1 46 ? -3.263 -9.764 4.007 1.00 35.50 46 HIS A CA 3
ATOM 3362 C C . HIS A 1 46 ? -3.868 -10.945 3.254 1.00 53.30 46 HIS A C 3
ATOM 3363 O O . HIS A 1 46 ? -3.729 -12.092 3.668 1.00 72.00 46 HIS A O 3
ATOM 3378 N N . VAL A 1 47 ? -4.544 -10.652 2.148 1.00 51.40 47 VAL A N 3
ATOM 3379 C CA . VAL A 1 47 ? -5.170 -11.689 1.338 1.00 41.10 47 VAL A CA 3
ATOM 3380 C C . VAL A 1 47 ? -4.128 -12.594 0.706 1.00 64.20 47 VAL A C 3
ATOM 3381 O O . VAL A 1 47 ? -4.350 -13.794 0.550 1.00 74.40 47 VAL A O 3
ATOM 3394 N N . VAL A 1 48 ? -2.986 -12.017 0.346 1.00 24.10 48 VAL A N 3
ATOM 3395 C CA . VAL A 1 48 ? -1.905 -12.779 -0.268 1.00 71.00 48 VAL A CA 3
ATOM 3396 C C . VAL A 1 48 ? -1.266 -13.735 0.735 1.00 60.20 48 VAL A C 3
ATOM 3397 O O . VAL A 1 48 ? -0.865 -14.844 0.384 1.00 23.40 48 VAL A O 3
ATOM 3410 N N . LYS A 1 49 ? -1.176 -13.296 1.987 1.00 34.20 49 LYS A N 3
ATOM 3411 C CA . LYS A 1 49 ? -0.587 -14.111 3.042 1.00 4.02 49 LYS A CA 3
ATOM 3412 C C . LYS A 1 49 ? -1.631 -15.030 3.667 1.00 32.00 49 LYS A C 3
ATOM 3413 O O . LYS A 1 49 ? -1.311 -16.131 4.120 1.00 32.30 49 LYS A O 3
ATOM 3432 N N . TYR A 1 50 ? -2.881 -14.571 3.687 1.00 74.20 50 TYR A N 3
ATOM 3433 C CA . TYR A 1 50 ? -3.971 -15.354 4.257 1.00 23.30 50 TYR A CA 3
ATOM 3434 C C . TYR A 1 50 ? -4.821 -15.986 3.159 1.00 4.55 50 TYR A C 3
ATOM 3435 O O . TYR A 1 50 ? -6.025 -16.183 3.331 1.00 1.45 50 TYR A O 3
ATOM 3453 N N . GLU A 1 51 ? -4.191 -16.297 2.032 1.00 53.10 51 GLU A N 3
ATOM 3454 C CA . GLU A 1 51 ? -4.890 -16.907 0.907 1.00 44.00 51 GLU A CA 3
ATOM 3455 C C . GLU A 1 51 ? -3.921 -17.223 -0.232 1.00 61.10 51 GLU A C 3
ATOM 3456 O O . GLU A 1 51 ? -3.667 -18.386 -0.544 1.00 40.40 51 GLU A O 3
ATOM 3468 N N . ALA A 1 52 ? -3.387 -16.173 -0.850 1.00 51.00 52 ALA A N 3
ATOM 3469 C CA . ALA A 1 52 ? -2.448 -16.336 -1.954 1.00 43.00 52 ALA A CA 3
ATOM 3470 C C . ALA A 1 52 ? -3.089 -17.085 -3.115 1.00 33.30 52 ALA A C 3
ATOM 3471 O O . ALA A 1 52 ? -2.854 -18.273 -3.300 1.00 41.30 52 ALA A O 3
ATOM 3478 N N . GLN A 1 53 ? -3.906 -16.373 -3.893 1.00 4.42 53 GLN A N 3
ATOM 3479 C CA . GLN A 1 53 ? -4.579 -16.970 -5.034 1.00 62.30 53 GLN A CA 3
ATOM 3480 C C . GLN A 1 53 ? -3.808 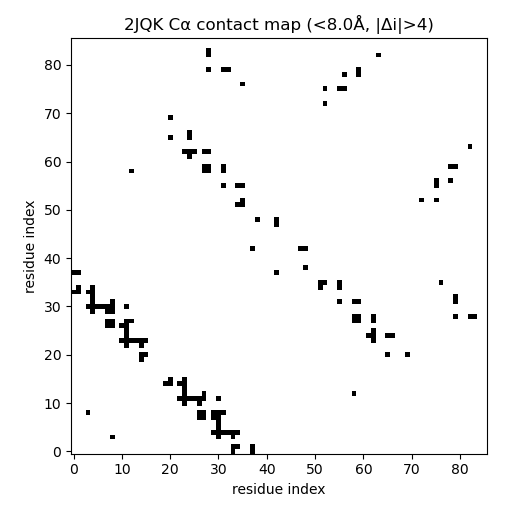-16.707 -6.324 1.00 64.00 53 GLN A C 3
ATOM 3481 O O . GLN A 1 53 ? -3.420 -15.564 -6.600 1.00 31.20 53 GLN A O 3
ATOM 3495 N N . GLY A 1 54 ? -3.596 -17.750 -7.106 1.00 53.10 54 GLY A N 3
ATOM 3496 C CA . GLY A 1 54 ? -2.871 -17.614 -8.357 1.00 62.50 54 GLY A CA 3
ATOM 3497 C C . GLY A 1 54 ? -1.468 -17.081 -8.158 1.00 15.10 54 GLY A C 3
ATOM 3498 O O . GLY A 1 54 ? -1.163 -16.490 -7.127 1.00 4.01 54 GLY A O 3
ATOM 3502 N N . ASP A 1 55 ? -0.610 -17.301 -9.152 1.00 51.20 55 ASP A N 3
ATOM 3503 C CA . ASP A 1 55 ? 0.775 -16.841 -9.080 1.00 72.40 55 ASP A CA 3
ATOM 3504 C C . ASP A 1 55 ? 0.885 -15.394 -9.565 1.00 1.03 55 ASP A C 3
ATOM 3505 O O . ASP A 1 55 ? 1.599 -14.588 -8.971 1.00 33.20 55 ASP A O 3
ATOM 3514 N N . LYS A 1 56 ? 0.183 -15.085 -10.647 1.00 24.30 56 LYS A N 3
ATOM 3515 C CA . LYS A 1 56 ? 0.212 -13.734 -11.206 1.00 54.50 56 LYS A CA 3
ATOM 3516 C C . LYS A 1 56 ? -0.380 -12.724 -10.230 1.00 62.50 56 LYS A C 3
ATOM 3517 O O . LYS A 1 56 ? 0.034 -11.568 -10.196 1.00 3.10 56 LYS A O 3
ATOM 3536 N N . ALA A 1 57 ? -1.342 -13.168 -9.432 1.00 51.40 57 ALA A N 3
ATOM 3537 C CA . ALA A 1 57 ? -1.995 -12.302 -8.457 1.00 71.20 57 ALA A CA 3
ATOM 3538 C C . ALA A 1 57 ? -0.981 -11.773 -7.450 1.00 11.00 57 ALA A C 3
ATOM 3539 O O . ALA A 1 57 ? -0.912 -10.565 -7.208 1.00 12.40 57 ALA A O 3
ATOM 3546 N N . LYS A 1 58 ? -0.200 -12.675 -6.865 1.00 64.50 58 LYS A N 3
ATOM 3547 C CA . LYS A 1 58 ? 0.803 -12.286 -5.883 1.00 21.20 58 LYS A CA 3
ATOM 3548 C C . LYS A 1 58 ? 1.826 -11.334 -6.494 1.00 24.30 58 LYS A C 3
ATOM 3549 O O . LYS A 1 58 ? 2.306 -10.414 -5.831 1.00 25.20 58 LYS A O 3
ATOM 3568 N N . GLN A 1 59 ? 2.152 -11.558 -7.762 1.00 54.00 59 GLN A N 3
ATOM 3569 C CA . GLN A 1 59 ? 3.119 -10.722 -8.463 1.00 60.50 59 GLN A CA 3
ATOM 3570 C C . GLN A 1 59 ? 2.537 -9.345 -8.746 1.00 62.50 59 GLN A C 3
ATOM 3571 O O . GLN A 1 59 ? 3.238 -8.336 -8.675 1.00 14.00 59 GLN A O 3
ATOM 3585 N N . SER A 1 60 ? 1.244 -9.301 -9.065 1.00 65.30 60 SER A N 3
ATOM 3586 C CA . SER A 1 60 ? 0.569 -8.051 -9.359 1.00 0.14 60 SER A CA 3
ATOM 3587 C C . SER A 1 60 ? 0.438 -7.198 -8.101 1.00 3.34 60 SER A C 3
ATOM 3588 O O . SER A 1 60 ? 0.861 -6.042 -8.076 1.00 12.10 60 SER A O 3
ATOM 3596 N N . ILE A 1 61 ? -0.153 -7.775 -7.059 1.00 24.10 61 ILE A N 3
ATOM 3597 C CA . ILE A 1 61 ? -0.341 -7.067 -5.798 1.00 15.20 61 ILE A CA 3
ATOM 3598 C C . ILE A 1 61 ? 0.990 -6.588 -5.231 1.00 15.00 61 ILE A C 3
ATOM 3599 O O . ILE A 1 61 ? 1.082 -5.491 -4.678 1.00 22.20 61 ILE A O 3
ATOM 3615 N N . ARG A 1 62 ? 2.020 -7.415 -5.372 1.00 53.50 62 ARG A N 3
ATOM 3616 C CA . ARG A 1 62 ? 3.348 -7.073 -4.873 1.00 54.10 62 ARG A CA 3
ATOM 3617 C C . ARG A 1 62 ? 3.882 -5.822 -5.561 1.00 62.40 62 ARG A C 3
ATOM 3618 O O . ARG A 1 62 ? 4.383 -4.907 -4.908 1.00 22.10 62 ARG A O 3
ATOM 3639 N N . ALA A 1 63 ? 3.771 -5.789 -6.886 1.00 15.40 63 ALA A N 3
ATOM 3640 C CA . ALA A 1 63 ? 4.242 -4.649 -7.663 1.00 12.10 63 ALA A CA 3
ATOM 3641 C C . ALA A 1 63 ? 3.526 -3.369 -7.249 1.00 21.40 63 ALA A C 3
ATOM 3642 O O . ALA A 1 63 ? 4.116 -2.289 -7.245 1.00 62.20 63 ALA A O 3
ATOM 3649 N N . LYS A 1 64 ? 2.250 -3.498 -6.901 1.00 35.30 64 LYS A N 3
ATOM 3650 C CA . LYS A 1 64 ? 1.452 -2.350 -6.483 1.00 13.10 64 LYS A CA 3
ATOM 3651 C C . LYS A 1 64 ? 1.741 -1.986 -5.030 1.00 31.20 64 LYS A C 3
ATOM 3652 O O . LYS A 1 64 ? 1.670 -0.820 -4.647 1.00 15.40 64 LYS A O 3
ATOM 3671 N N . CYS A 1 65 ? 2.066 -2.994 -4.226 1.00 40.30 65 CYS A N 3
ATOM 3672 C CA . CYS A 1 65 ? 2.366 -2.778 -2.816 1.00 24.10 65 CYS A CA 3
ATOM 3673 C C . CYS A 1 65 ? 3.667 -2.001 -2.649 1.00 63.50 65 CYS A C 3
ATOM 3674 O O . CYS A 1 65 ? 3.813 -1.207 -1.721 1.00 12.30 65 CYS A O 3
ATOM 3682 N N . THR A 1 66 ? 4.611 -2.235 -3.556 1.00 25.40 66 THR A N 3
ATOM 3683 C CA . THR A 1 66 ? 5.901 -1.557 -3.509 1.00 44.30 66 THR A CA 3
ATOM 3684 C C . THR A 1 66 ? 5.776 -0.118 -3.999 1.00 44.40 66 THR A C 3
ATOM 3685 O O . THR A 1 66 ? 6.342 0.801 -3.407 1.00 23.10 66 THR A O 3
ATOM 3696 N N . GLU A 1 67 ? 5.031 0.070 -5.083 1.00 73.10 67 GLU A N 3
ATOM 3697 C CA . GLU A 1 67 ? 4.832 1.397 -5.653 1.00 43.40 67 GLU A CA 3
ATOM 3698 C C . GLU A 1 67 ? 4.063 2.293 -4.687 1.00 4.53 67 GLU A C 3
ATOM 3699 O O . GLU A 1 67 ? 4.427 3.450 -4.474 1.00 4.32 67 GLU A O 3
ATOM 3711 N N . TYR A 1 68 ? 2.997 1.752 -4.108 1.00 12.20 68 TYR A N 3
ATOM 3712 C CA . TYR A 1 68 ? 2.175 2.502 -3.165 1.00 53.40 68 TYR A CA 3
ATOM 3713 C C . TYR A 1 68 ? 2.949 2.794 -1.882 1.00 65.20 68 TYR A C 3
ATOM 3714 O O . TYR A 1 68 ? 2.920 3.914 -1.370 1.00 45.40 68 TYR A O 3
ATOM 3732 N N . LEU A 1 69 ? 3.639 1.782 -1.370 1.00 14.10 69 LEU A N 3
ATOM 3733 C CA . LEU A 1 69 ? 4.420 1.929 -0.148 1.00 2.34 69 LEU A CA 3
ATOM 3734 C C . LEU A 1 69 ? 5.501 2.992 -0.318 1.00 61.10 69 LEU A C 3
ATOM 3735 O O . LEU A 1 69 ? 5.825 3.719 0.621 1.00 72.30 69 LEU A O 3
ATOM 3751 N N . ASP A 1 70 ? 6.055 3.076 -1.524 1.00 14.50 70 ASP A N 3
ATOM 3752 C CA . ASP A 1 70 ? 7.100 4.051 -1.817 1.00 41.40 70 ASP A CA 3
ATOM 3753 C C . ASP A 1 70 ? 6.528 5.464 -1.865 1.00 65.00 70 ASP A C 3
ATOM 3754 O O . ASP A 1 70 ? 7.105 6.397 -1.307 1.00 1.43 70 ASP A O 3
ATOM 3763 N N . ARG A 1 71 ? 5.390 5.614 -2.534 1.00 72.20 71 ARG A N 3
ATOM 3764 C CA . ARG A 1 71 ? 4.740 6.913 -2.654 1.00 32.30 71 ARG A CA 3
ATOM 3765 C C . ARG A 1 71 ? 4.348 7.455 -1.283 1.00 13.40 71 ARG A C 3
ATOM 3766 O O . ARG A 1 71 ? 4.541 8.634 -0.992 1.00 3.33 71 ARG A O 3
ATOM 3787 N N . ALA A 1 72 ? 3.797 6.583 -0.444 1.00 32.20 72 ALA A N 3
ATOM 3788 C CA . ALA A 1 72 ? 3.378 6.974 0.897 1.00 52.50 72 ALA A CA 3
ATOM 3789 C C . ALA A 1 72 ? 4.557 7.502 1.707 1.00 11.20 72 ALA A C 3
ATOM 3790 O O . ALA A 1 72 ? 4.423 8.471 2.455 1.00 32.00 72 ALA A O 3
ATOM 3797 N N . GLU A 1 73 ? 5.710 6.860 1.553 1.00 10.10 73 GLU A N 3
ATOM 3798 C CA . GLU A 1 73 ? 6.912 7.265 2.271 1.00 15.40 73 GLU A CA 3
ATOM 3799 C C . GLU A 1 73 ? 7.314 8.688 1.897 1.00 3.11 73 GLU A C 3
ATOM 3800 O O . GLU A 1 73 ? 7.778 9.455 2.741 1.00 0.55 73 GLU A O 3
ATOM 3812 N N . LYS A 1 74 ? 7.134 9.035 0.628 1.00 41.20 74 LYS A N 3
ATOM 3813 C CA . LYS A 1 74 ? 7.478 10.365 0.141 1.00 53.40 74 LYS A CA 3
ATOM 3814 C C . LYS A 1 74 ? 6.565 11.422 0.756 1.00 22.40 74 LYS A C 3
ATOM 3815 O O . LYS A 1 74 ? 6.978 12.559 0.981 1.00 42.20 74 LYS A O 3
ATOM 3834 N N . LEU A 1 75 ? 5.322 11.037 1.027 1.00 4.53 75 LEU A N 3
ATOM 3835 C CA . LEU A 1 75 ? 4.350 11.950 1.617 1.00 34.10 75 LEU A CA 3
ATOM 3836 C C . LEU A 1 75 ? 4.647 12.179 3.096 1.00 12.40 75 LEU A C 3
ATOM 3837 O O . LEU A 1 75 ? 4.540 13.300 3.594 1.00 62.10 75 LEU A O 3
ATOM 3853 N N . LYS A 1 76 ? 5.020 11.110 3.792 1.00 21.30 76 LYS A N 3
ATOM 3854 C CA . LYS A 1 76 ? 5.332 11.195 5.213 1.00 32.40 76 LYS A CA 3
ATOM 3855 C C . LYS A 1 76 ? 6.488 12.160 5.460 1.00 15.10 76 LYS A C 3
ATOM 3856 O O . LYS A 1 76 ? 6.509 12.873 6.463 1.00 42.40 76 LYS A O 3
ATOM 3875 N N . GLU A 1 77 ? 7.443 12.179 4.537 1.00 52.30 77 GLU A N 3
ATOM 3876 C CA . GLU A 1 77 ? 8.599 13.060 4.652 1.00 63.50 77 GLU A CA 3
ATOM 3877 C C . GLU A 1 77 ? 8.215 14.499 4.326 1.00 30.30 77 GLU A C 3
ATOM 3878 O O . GLU A 1 77 ? 8.428 15.407 5.130 1.00 53.20 77 GLU A O 3
ATOM 3890 N N . TYR A 1 78 ? 7.645 14.695 3.143 1.00 72.10 78 TYR A N 3
ATOM 3891 C CA . TYR A 1 78 ? 7.224 16.020 2.708 1.00 4.14 78 TYR A CA 3
ATOM 3892 C C . TYR A 1 78 ? 6.182 16.597 3.666 1.00 2.35 78 TYR A C 3
ATOM 3893 O O . TYR A 1 78 ? 6.115 17.809 3.871 1.00 4.22 78 TYR A O 3
ATOM 3911 N N . LEU A 1 79 ? 5.372 15.718 4.249 1.00 13.40 79 LEU A N 3
ATOM 3912 C CA . LEU A 1 79 ? 4.336 16.138 5.184 1.00 23.20 79 LEU A CA 3
ATOM 3913 C C . LEU A 1 79 ? 4.951 16.710 6.458 1.00 25.20 79 LEU A C 3
ATOM 3914 O O . LEU A 1 79 ? 4.480 17.715 6.989 1.00 73.50 79 LEU A O 3
ATOM 3930 N N . LYS A 1 80 ? 6.006 16.062 6.941 1.00 14.10 80 LYS A N 3
ATOM 3931 C CA . LYS A 1 80 ? 6.685 16.506 8.152 1.00 22.00 80 LYS A CA 3
ATOM 3932 C C . LYS A 1 80 ? 7.587 17.702 7.863 1.00 64.40 80 LYS A C 3
ATOM 3933 O O . LYS A 1 80 ? 7.544 18.709 8.570 1.00 30.10 80 LYS A O 3
ATOM 3952 N N . ASN A 1 81 ? 8.402 17.584 6.820 1.00 64.40 81 ASN A N 3
ATOM 3953 C CA . ASN A 1 81 ? 9.314 18.655 6.437 1.00 43.20 81 ASN A CA 3
ATOM 3954 C C . ASN A 1 81 ? 8.545 19.924 6.083 1.00 11.20 81 ASN A C 3
ATOM 3955 O O . ASN A 1 81 ? 8.577 20.908 6.821 1.00 22.10 81 ASN A O 3
ATOM 3966 N N . ASP B 2 6 ? 8.929 -10.414 -1.692 1.00 72.30 116 ASP B N 3
ATOM 3967 C CA . ASP B 2 6 ? 7.887 -10.401 -0.672 1.00 34.50 116 ASP B CA 3
ATOM 3968 C C . ASP B 2 6 ? 8.431 -9.878 0.654 1.00 50.40 116 ASP B C 3
ATOM 3969 O O . ASP B 2 6 ? 7.705 -9.255 1.430 1.00 53.20 116 ASP B O 3
ATOM 3978 N N . GLU B 2 7 ? 9.710 -10.130 0.906 1.00 41.40 117 GLU B N 3
ATOM 3979 C CA . GLU B 2 7 ? 10.352 -9.688 2.136 1.00 53.50 117 GLU B CA 3
ATOM 3980 C C . GLU B 2 7 ? 10.577 -8.177 2.115 1.00 14.00 117 GLU B C 3
ATOM 3981 O O . GLU B 2 7 ? 10.545 -7.522 3.155 1.00 2.34 117 GLU B O 3
ATOM 3993 N N . GLU B 2 8 ? 10.805 -7.634 0.923 1.00 35.10 118 GLU B N 3
ATOM 3994 C CA . GLU B 2 8 ? 11.036 -6.205 0.767 1.00 32.20 118 GLU B CA 3
ATOM 3995 C C . GLU B 2 8 ? 9.745 -5.424 0.963 1.00 10.00 118 GLU B C 3
ATOM 3996 O O . GLU B 2 8 ? 9.729 -4.394 1.635 1.00 4.30 118 GLU B O 3
ATOM 4008 N N . ILE B 2 9 ? 8.659 -5.915 0.372 1.00 30.30 119 ILE B N 3
ATOM 4009 C CA . ILE B 2 9 ? 7.365 -5.269 0.483 1.00 32.20 119 ILE B CA 3
ATOM 4010 C C . ILE B 2 9 ? 6.825 -5.358 1.906 1.00 22.30 119 ILE B C 3
ATOM 4011 O O . ILE B 2 9 ? 6.366 -4.366 2.471 1.00 51.20 119 ILE B O 3
ATOM 4027 N N . GLU B 2 10 ? 6.884 -6.555 2.481 1.00 5.21 120 GLU B N 3
ATOM 4028 C CA . GLU B 2 10 ? 6.401 -6.774 3.840 1.00 74.00 120 GLU B CA 3
ATOM 4029 C C . GLU B 2 10 ? 7.136 -5.879 4.832 1.00 21.20 120 GLU B C 3
ATOM 4030 O O . GLU B 2 10 ? 6.563 -5.439 5.828 1.00 10.40 120 GLU B O 3
ATOM 4042 N N . ARG B 2 11 ? 8.402 -5.603 4.551 1.00 63.50 121 ARG B N 3
ATOM 4043 C CA . ARG B 2 11 ? 9.220 -4.766 5.417 1.00 5.01 121 ARG B CA 3
ATOM 4044 C C . ARG B 2 11 ? 8.806 -3.304 5.292 1.00 54.20 121 ARG B C 3
ATOM 4045 O O . ARG B 2 11 ? 8.901 -2.537 6.251 1.00 14.30 121 ARG B O 3
ATOM 4066 N N . GLN B 2 12 ? 8.347 -2.923 4.105 1.00 62.30 122 GLN B N 3
ATOM 4067 C CA . GLN B 2 12 ? 7.919 -1.551 3.856 1.00 14.20 122 GLN B CA 3
ATOM 4068 C C . GLN B 2 12 ? 6.745 -1.175 4.755 1.00 14.40 122 GLN B C 3
ATOM 4069 O O . GLN B 2 12 ? 6.765 -0.138 5.417 1.00 42.30 122 GLN B O 3
ATOM 4083 N N . LEU B 2 13 ? 5.724 -2.026 4.773 1.00 23.20 123 LEU B N 3
ATOM 4084 C CA . LEU B 2 13 ? 4.542 -1.782 5.592 1.00 32.20 123 LEU B CA 3
ATOM 4085 C C . LEU B 2 13 ? 4.912 -1.698 7.070 1.00 1.25 123 LEU B C 3
ATOM 4086 O O . LEU B 2 13 ? 4.514 -0.766 7.768 1.00 60.00 123 LEU B O 3
ATOM 4102 N N . LYS B 2 14 ? 5.677 -2.679 7.539 1.00 54.00 124 LYS B N 3
ATOM 4103 C CA . LYS B 2 14 ? 6.100 -2.715 8.934 1.00 3.14 124 LYS B CA 3
ATOM 4104 C C . LYS B 2 14 ? 6.925 -1.480 9.285 1.00 60.50 124 LYS B C 3
ATOM 4105 O O . LYS B 2 14 ? 6.897 -1.006 10.421 1.00 11.10 124 LYS B O 3
ATOM 4124 N N . ALA B 2 15 ? 7.656 -0.965 8.302 1.00 61.20 125 ALA B N 3
ATOM 4125 C CA . ALA B 2 15 ? 8.487 0.215 8.507 1.00 63.10 125 ALA B CA 3
ATOM 4126 C C . ALA B 2 15 ? 7.632 1.467 8.673 1.00 2.45 125 ALA B C 3
ATOM 4127 O O . ALA B 2 15 ? 7.855 2.266 9.583 1.00 65.40 125 ALA B O 3
ATOM 4134 N N . LEU B 2 16 ? 6.654 1.630 7.789 1.00 70.10 126 LEU B N 3
ATOM 4135 C CA . LEU B 2 16 ? 5.765 2.786 7.838 1.00 73.30 126 LEU B CA 3
ATOM 4136 C C . LEU B 2 16 ? 4.906 2.758 9.097 1.00 63.40 126 LEU B C 3
ATOM 4137 O O . LEU B 2 16 ? 4.541 3.803 9.635 1.00 73.20 126 LEU B O 3
ATOM 4153 N N . GLY B 2 17 ? 4.585 1.555 9.562 1.00 11.40 127 GLY B N 3
ATOM 4154 C CA . GLY B 2 17 ? 3.770 1.414 10.754 1.00 44.10 127 GLY B CA 3
ATOM 4155 C C . GLY B 2 17 ? 4.564 1.630 12.028 1.00 72.30 127 GLY B C 3
ATOM 4156 O O . GLY B 2 17 ? 4.028 2.106 13.028 1.00 71.20 127 GLY B O 3
ATOM 4160 N N . VAL B 2 18 ? 5.845 1.279 11.991 1.00 12.40 128 VAL B N 3
ATOM 4161 C CA . VAL B 2 18 ? 6.713 1.437 13.151 1.00 43.50 128 VAL B CA 3
ATOM 4162 C C . VAL B 2 18 ? 8.027 2.109 12.765 1.00 60.40 128 VAL B C 3
ATOM 4163 O O . VAL B 2 18 ? 8.715 1.668 11.845 1.00 12.20 128 VAL B O 3
ATOM 4176 N N . ASP B 2 19 ? 8.370 3.178 13.476 1.00 73.40 129 ASP B N 3
ATOM 4177 C CA . ASP B 2 19 ? 9.602 3.912 13.208 1.00 14.00 129 ASP B CA 3
ATOM 4178 C C . ASP B 2 19 ? 10.378 4.161 14.498 1.00 12.40 129 ASP B C 3
ATOM 4179 O O . ASP B 2 19 ? 11.466 4.769 14.424 1.00 30.20 129 ASP B O 3
ATOM 4189 N N . ASN A 1 10 ? -12.299 -9.163 1.419 1.00 13.10 10 ASN A N 4
ATOM 4190 C CA . ASN A 1 10 ? -11.079 -8.461 1.781 1.00 20.10 10 ASN A CA 4
ATOM 4191 C C . ASN A 1 10 ? -10.418 -7.841 0.554 1.00 51.00 10 ASN A C 4
ATOM 4192 O O . ASN A 1 10 ? -9.767 -6.800 0.647 1.00 70.30 10 ASN A O 4
ATOM 4203 N N . LEU A 1 11 ? -10.586 -8.486 -0.593 1.00 33.40 11 LEU A N 4
ATOM 4204 C CA . LEU A 1 11 ? -10.003 -7.996 -1.836 1.00 72.30 11 LEU A CA 4
ATOM 4205 C C . LEU A 1 11 ? -10.581 -6.634 -2.209 1.00 43.50 11 LEU A C 4
ATOM 4206 O O . LEU A 1 11 ? -9.864 -5.760 -2.701 1.00 0.31 11 LEU A O 4
ATOM 4222 N N . GLN A 1 12 ? -11.871 -6.454 -1.960 1.00 41.30 12 GLN A N 4
ATOM 4223 C CA . GLN A 1 12 ? -12.545 -5.199 -2.271 1.00 61.30 12 GLN A CA 4
ATOM 4224 C C . GLN A 1 12 ? -11.938 -4.049 -1.475 1.00 54.40 12 GLN A C 4
ATOM 4225 O O . GLN A 1 12 ? -11.660 -2.981 -2.019 1.00 2.41 12 GLN A O 4
ATOM 4239 N N . LYS A 1 13 ? -11.735 -4.277 -0.181 1.00 70.10 13 LYS A N 4
ATOM 4240 C CA . LYS A 1 13 ? -11.161 -3.259 0.692 1.00 64.40 13 LYS A CA 4
ATOM 4241 C C . LYS A 1 13 ? -9.765 -2.864 0.222 1.00 3.22 13 LYS A C 4
ATOM 4242 O O . LYS A 1 13 ? -9.341 -1.721 0.394 1.00 62.20 13 LYS A O 4
ATOM 4261 N N . ALA A 1 14 ? -9.054 -3.817 -0.373 1.00 74.30 14 ALA A N 4
ATOM 4262 C CA . ALA A 1 14 ? -7.706 -3.568 -0.868 1.00 61.20 14 ALA A CA 4
ATOM 4263 C C . ALA A 1 14 ? -7.729 -2.657 -2.090 1.00 50.30 14 ALA A C 4
ATOM 4264 O O . ALA A 1 14 ? -7.014 -1.656 -2.144 1.00 5.41 14 ALA A O 4
ATOM 4271 N N . ILE A 1 15 ? -8.556 -3.009 -3.069 1.00 55.40 15 ILE A N 4
ATOM 4272 C CA . ILE A 1 15 ? -8.673 -2.222 -4.291 1.00 33.00 15 ILE A CA 4
ATOM 4273 C C . ILE A 1 15 ? -9.379 -0.898 -4.025 1.00 63.10 15 ILE A C 4
ATOM 4274 O O . ILE A 1 15 ? -9.029 0.131 -4.605 1.00 22.50 15 ILE A O 4
ATOM 4290 N N . ASP A 1 16 ? -10.376 -0.930 -3.147 1.00 14.30 16 ASP A N 4
ATOM 4291 C CA . ASP A 1 16 ? -11.132 0.270 -2.804 1.00 72.10 16 ASP A CA 4
ATOM 4292 C C . ASP A 1 16 ? -10.260 1.264 -2.044 1.00 11.10 16 ASP A C 4
ATOM 4293 O O . ASP A 1 16 ? -10.338 2.471 -2.268 1.00 41.20 16 ASP A O 4
ATOM 4302 N N . LEU A 1 17 ? -9.429 0.747 -1.144 1.00 73.30 17 LEU A N 4
ATOM 4303 C CA . LEU A 1 17 ? -8.541 1.590 -0.351 1.00 71.10 17 LEU A CA 4
ATOM 4304 C C . LEU A 1 17 ? -7.376 2.097 -1.194 1.00 11.30 17 LEU A C 4
ATOM 4305 O O . LEU A 1 17 ? -7.034 3.280 -1.150 1.00 4.22 17 LEU A O 4
ATOM 4321 N N . ALA A 1 18 ? -6.770 1.197 -1.961 1.00 11.50 18 ALA A N 4
ATOM 4322 C CA . ALA A 1 18 ? -5.644 1.554 -2.815 1.00 11.00 18 ALA A CA 4
ATOM 4323 C C . ALA A 1 18 ? -6.063 2.553 -3.888 1.00 33.50 18 ALA A C 4
ATOM 4324 O O . ALA A 1 18 ? -5.331 3.494 -4.193 1.00 75.30 18 ALA A O 4
ATOM 4331 N N . SER A 1 19 ? -7.245 2.340 -4.457 1.00 44.00 19 SER A N 4
ATOM 4332 C CA . SER A 1 19 ? -7.762 3.221 -5.498 1.00 53.20 19 SER A CA 4
ATOM 4333 C C . SER A 1 19 ? -8.083 4.600 -4.931 1.00 34.20 19 SER A C 4
ATOM 4334 O O . SER A 1 19 ? -7.973 5.610 -5.628 1.00 64.50 19 SER A O 4
ATOM 4342 N N . LYS A 1 20 ? -8.480 4.637 -3.664 1.00 74.10 20 LYS A N 4
ATOM 4343 C CA . LYS A 1 20 ? -8.818 5.893 -3.004 1.00 64.40 20 LYS A CA 4
ATOM 4344 C C . LYS A 1 20 ? -7.561 6.703 -2.700 1.00 13.30 20 LYS A C 4
ATOM 4345 O O . LYS A 1 20 ? -7.556 7.928 -2.821 1.00 34.20 20 LYS A O 4
ATOM 4364 N N . ALA A 1 21 ? -6.498 6.010 -2.305 1.00 63.30 21 ALA A N 4
ATOM 4365 C CA . ALA A 1 21 ? -5.235 6.665 -1.984 1.00 12.40 21 ALA A CA 4
ATOM 4366 C C . ALA A 1 21 ? -4.698 7.441 -3.182 1.00 45.30 21 ALA A C 4
ATOM 4367 O O . ALA A 1 21 ? -4.314 8.603 -3.060 1.00 31.00 21 ALA A O 4
ATOM 4374 N N . ALA A 1 22 ? -4.677 6.790 -4.341 1.00 73.30 22 ALA A N 4
ATOM 4375 C CA . ALA A 1 22 ? -4.188 7.418 -5.561 1.00 32.40 22 ALA A CA 4
ATOM 4376 C C . ALA A 1 22 ? -5.139 8.513 -6.034 1.00 0.21 22 ALA A C 4
ATOM 4377 O O . ALA A 1 22 ? -4.706 9.553 -6.530 1.00 52.00 22 ALA A O 4
ATOM 4384 N N . GLN A 1 23 ? -6.435 8.271 -5.877 1.00 63.20 23 GLN A N 4
ATOM 4385 C CA . GLN A 1 23 ? -7.448 9.237 -6.288 1.00 42.10 23 GLN A CA 4
ATOM 4386 C C . GLN A 1 23 ? -7.281 10.553 -5.537 1.00 44.10 23 GLN A C 4
ATOM 4387 O O . GLN A 1 23 ? -7.485 11.630 -6.099 1.00 63.30 23 GLN A O 4
ATOM 4401 N N . GLU A 1 24 ? -6.907 10.461 -4.266 1.00 44.10 24 GLU A N 4
ATOM 4402 C CA . GLU A 1 24 ? -6.712 11.645 -3.438 1.00 2.33 24 GLU A CA 4
ATOM 4403 C C . GLU A 1 24 ? -5.457 12.404 -3.861 1.00 4.43 24 GLU A C 4
ATOM 4404 O O . GLU A 1 24 ? -5.428 13.634 -3.841 1.00 71.00 24 GLU A O 4
ATOM 4416 N N . ASP A 1 25 ? -4.424 11.662 -4.245 1.00 10.10 25 ASP A N 4
ATOM 4417 C CA . ASP A 1 25 ? -3.168 12.265 -4.673 1.00 14.40 25 ASP A CA 4
ATOM 4418 C C . ASP A 1 25 ? -3.381 13.163 -5.886 1.00 35.40 25 ASP A C 4
ATOM 4419 O O . ASP A 1 25 ? -2.996 14.333 -5.880 1.00 14.20 25 ASP A O 4
ATOM 4428 N N . LYS A 1 26 ? -3.997 12.610 -6.926 1.00 23.20 26 LYS A N 4
ATOM 4429 C CA . LYS A 1 26 ? -4.261 13.362 -8.146 1.00 70.10 26 LYS A CA 4
ATOM 4430 C C . LYS A 1 26 ? -5.192 14.539 -7.870 1.00 42.00 26 LYS A C 4
ATOM 4431 O O . LYS A 1 26 ? -5.105 15.580 -8.521 1.00 33.10 26 LYS A O 4
ATOM 4450 N N . ALA A 1 27 ? -6.083 14.366 -6.899 1.00 62.20 27 ALA A N 4
ATOM 4451 C CA . ALA A 1 27 ? -7.031 15.413 -6.536 1.00 1.05 27 ALA A CA 4
ATOM 4452 C C . ALA A 1 27 ? -6.336 16.544 -5.785 1.00 14.30 27 ALA A C 4
ATOM 4453 O O . ALA A 1 27 ? -6.732 17.706 -5.889 1.00 12.10 27 ALA A O 4
ATOM 4460 N N . GLY A 1 28 ? -5.300 16.198 -5.029 1.00 54.00 28 GLY A N 4
ATOM 4461 C CA . GLY A 1 28 ? -4.568 17.196 -4.272 1.00 2.30 28 GLY A CA 4
ATOM 4462 C C . GLY A 1 28 ? -4.301 16.761 -2.844 1.00 73.10 28 GLY A C 4
ATOM 4463 O O . GLY A 1 28 ? -3.318 17.180 -2.234 1.00 72.40 28 GLY A O 4
ATOM 4467 N N . ASN A 1 29 ? -5.180 15.918 -2.311 1.00 4.13 29 ASN A N 4
ATOM 4468 C CA . ASN A 1 29 ? -5.035 15.427 -0.946 1.00 1.54 29 ASN A CA 4
ATOM 4469 C C . ASN A 1 29 ? -3.721 14.671 -0.776 1.00 32.00 29 ASN A C 4
ATOM 4470 O O . ASN A 1 29 ? -3.208 14.077 -1.724 1.00 14.40 29 ASN A O 4
ATOM 4481 N N . TYR A 1 30 ? -3.182 14.698 0.439 1.00 33.30 30 TYR A N 4
ATOM 4482 C CA . TYR A 1 30 ? -1.927 14.017 0.732 1.00 54.10 30 TYR A CA 4
ATOM 4483 C C . TYR A 1 30 ? -1.991 13.316 2.086 1.00 64.10 30 TYR A C 4
ATOM 4484 O O . TYR A 1 30 ? -1.605 12.154 2.213 1.00 51.20 30 TYR A O 4
ATOM 4502 N N . GLU A 1 31 ? -2.478 14.031 3.095 1.00 2.12 31 GLU A N 4
ATOM 4503 C CA . GLU A 1 31 ? -2.591 13.478 4.440 1.00 62.10 31 GLU A CA 4
ATOM 4504 C C . GLU A 1 31 ? -3.476 12.236 4.446 1.00 34.20 31 GLU A C 4
ATOM 4505 O O . GLU A 1 31 ? -3.083 11.183 4.950 1.00 24.10 31 GLU A O 4
ATOM 4517 N N . GLU A 1 32 ? -4.674 12.365 3.884 1.00 32.50 32 GLU A N 4
ATOM 4518 C CA . GLU A 1 32 ? -5.614 11.253 3.824 1.00 42.30 32 GLU A CA 4
ATOM 4519 C C . GLU A 1 32 ? -5.125 10.178 2.859 1.00 45.40 32 GLU A C 4
ATOM 4520 O O . GLU A 1 32 ? -5.373 8.990 3.060 1.00 23.00 32 GLU A O 4
ATOM 4532 N N . ALA A 1 33 ? -4.428 10.605 1.812 1.00 21.10 33 ALA A N 4
ATOM 4533 C CA . ALA A 1 33 ? -3.902 9.680 0.815 1.00 64.50 33 ALA A CA 4
ATOM 4534 C C . ALA A 1 33 ? -2.749 8.859 1.383 1.00 40.10 33 ALA A C 4
ATOM 4535 O O . ALA A 1 33 ? -2.573 7.693 1.033 1.00 10.30 33 ALA A O 4
ATOM 4542 N N . LEU A 1 34 ? -1.968 9.477 2.264 1.00 24.30 34 LEU A N 4
ATOM 4543 C CA . LEU A 1 34 ? -0.832 8.804 2.882 1.00 31.20 34 LEU A CA 4
ATOM 4544 C C . LEU A 1 34 ? -1.298 7.642 3.754 1.00 44.20 34 LEU A C 4
ATOM 4545 O O . LEU A 1 34 ? -0.863 6.504 3.575 1.00 44.40 34 LEU A O 4
ATOM 4561 N N . GLN A 1 35 ? -2.187 7.936 4.698 1.00 54.00 35 GLN A N 4
ATOM 4562 C CA . GLN A 1 35 ? -2.713 6.915 5.596 1.00 33.10 35 GLN A CA 4
ATOM 4563 C C . GLN A 1 35 ? -3.470 5.844 4.818 1.00 13.10 35 GLN A C 4
ATOM 4564 O O . GLN A 1 35 ? -3.336 4.652 5.093 1.00 5.41 35 GLN A O 4
ATOM 4578 N N . LEU A 1 36 ? -4.265 6.278 3.846 1.00 63.40 36 LEU A N 4
ATOM 4579 C CA . LEU A 1 36 ? -5.044 5.356 3.027 1.00 13.40 36 LEU A CA 4
ATOM 4580 C C . LEU A 1 36 ? -4.131 4.390 2.279 1.00 3.41 36 LEU A C 4
ATOM 4581 O O . LEU A 1 36 ? -4.481 3.229 2.065 1.00 72.20 36 LEU A O 4
ATOM 4597 N N . TYR A 1 37 ? -2.960 4.878 1.884 1.00 4.22 37 TYR A N 4
ATOM 4598 C CA . TYR A 1 37 ? -1.995 4.057 1.161 1.00 25.40 37 TYR A CA 4
ATOM 4599 C C . TYR A 1 37 ? -1.538 2.877 2.012 1.00 13.40 37 TYR A C 4
ATOM 4600 O O . TYR A 1 37 ? -1.616 1.724 1.586 1.00 53.20 37 TYR A O 4
ATOM 4618 N N . GLN A 1 38 ? -1.061 3.173 3.217 1.00 2.24 38 GLN A N 4
ATOM 4619 C CA . GLN A 1 38 ? -0.592 2.136 4.129 1.00 63.20 38 GLN A CA 4
ATOM 4620 C C . GLN A 1 38 ? -1.711 1.152 4.456 1.00 35.10 38 GLN A C 4
ATOM 4621 O O . GLN A 1 38 ? -1.461 -0.030 4.693 1.00 21.50 38 GLN A O 4
ATOM 4635 N N . HIS A 1 39 ? -2.944 1.648 4.466 1.00 32.10 39 HIS A N 4
ATOM 4636 C CA . HIS A 1 39 ? -4.101 0.811 4.764 1.00 24.30 39 HIS A CA 4
ATOM 4637 C C . HIS A 1 39 ? -4.450 -0.077 3.575 1.00 65.30 39 HIS A C 4
ATOM 4638 O O . HIS A 1 39 ? -4.892 -1.214 3.746 1.00 20.00 39 HIS A O 4
ATOM 4653 N N . ALA A 1 40 ? -4.248 0.446 2.370 1.00 75.50 40 ALA A N 4
ATOM 4654 C CA . ALA A 1 40 ? -4.542 -0.301 1.154 1.00 53.50 40 ALA A CA 4
ATOM 4655 C C . ALA A 1 40 ? -3.461 -1.339 0.873 1.00 53.20 40 ALA A C 4
ATOM 4656 O O . ALA A 1 40 ? -3.746 -2.426 0.370 1.00 40.10 40 ALA A O 4
ATOM 4663 N N . VAL A 1 41 ? -2.219 -0.996 1.200 1.00 74.20 41 VAL A N 4
ATOM 4664 C CA . VAL A 1 41 ? -1.095 -1.899 0.983 1.00 63.10 41 VAL A CA 4
ATOM 4665 C C . VAL A 1 41 ? -1.150 -3.085 1.939 1.00 62.10 41 VAL A C 4
ATOM 4666 O O . VAL A 1 41 ? -0.904 -4.226 1.545 1.00 74.40 41 VAL A O 4
ATOM 4679 N N . GLN A 1 42 ? -1.473 -2.810 3.199 1.00 14.20 42 GLN A N 4
ATOM 4680 C CA . GLN A 1 42 ? -1.559 -3.856 4.211 1.00 13.30 42 GLN A CA 4
ATOM 4681 C C . GLN A 1 42 ? -2.656 -4.857 3.868 1.00 72.30 42 GLN A C 4
ATOM 4682 O O . GLN A 1 42 ? -2.460 -6.068 3.976 1.00 42.40 42 GLN A O 4
ATOM 4696 N N . TYR A 1 43 ? -3.811 -4.347 3.451 1.00 54.40 43 TYR A N 4
ATOM 4697 C CA . TYR A 1 43 ? -4.937 -5.199 3.090 1.00 14.00 43 TYR A CA 4
ATOM 4698 C C . TYR A 1 43 ? -4.565 -6.128 1.940 1.00 73.10 43 TYR A C 4
ATOM 4699 O O . TYR A 1 43 ? -4.996 -7.281 1.895 1.00 63.20 43 TYR A O 4
ATOM 4717 N N . PHE A 1 44 ? -3.765 -5.618 1.014 1.00 62.10 44 PHE A N 4
ATOM 4718 C CA . PHE A 1 44 ? -3.332 -6.398 -0.140 1.00 45.10 44 PHE A CA 4
ATOM 4719 C C . PHE A 1 44 ? -2.594 -7.659 0.302 1.00 44.40 44 PHE A C 4
ATOM 4720 O O . PHE A 1 44 ? -2.926 -8.765 -0.125 1.00 73.30 44 PHE A O 4
ATOM 4737 N N . LEU A 1 45 ? -1.593 -7.483 1.158 1.00 55.00 45 LEU A N 4
ATOM 4738 C CA . LEU A 1 45 ? -0.808 -8.606 1.658 1.00 73.10 45 LEU A CA 4
ATOM 4739 C C . LEU A 1 45 ? -1.655 -9.511 2.547 1.00 41.20 45 LEU A C 4
ATOM 4740 O O . LEU A 1 45 ? -1.418 -10.709 2.628 1.00 73.40 45 LEU A O 4
ATOM 4756 N N . HIS A 1 46 ? -2.646 -8.924 3.210 1.00 24.40 46 HIS A N 4
ATOM 4757 C CA . HIS A 1 46 ? -3.528 -9.679 4.093 1.00 74.50 46 HIS A CA 4
ATOM 4758 C C . HIS A 1 46 ? -4.219 -10.810 3.338 1.00 63.00 46 HIS A C 4
ATOM 4759 O O . HIS A 1 46 ? -4.159 -11.963 3.741 1.00 3.41 46 HIS A O 4
ATOM 4774 N N . VAL A 1 47 ? -4.879 -10.463 2.237 1.00 71.50 47 VAL A N 4
ATOM 4775 C CA . VAL A 1 47 ? -5.581 -11.449 1.425 1.00 61.50 47 VAL A CA 4
ATOM 4776 C C . VAL A 1 47 ? -4.607 -12.452 0.817 1.00 60.00 47 VAL A C 4
ATOM 4777 O O . VAL A 1 47 ? -4.932 -13.623 0.665 1.00 71.20 47 VAL A O 4
ATOM 4790 N N . VAL A 1 48 ? -3.417 -11.972 0.470 1.00 52.10 48 VAL A N 4
ATOM 4791 C CA . VAL A 1 48 ? -2.396 -12.828 -0.119 1.00 33.10 48 VAL A CA 4
ATOM 4792 C C . VAL A 1 48 ? -1.959 -13.912 0.858 1.00 65.40 48 VAL A C 4
ATOM 4793 O O . VAL A 1 48 ? -1.670 -15.042 0.460 1.00 1.44 48 VAL A O 4
ATOM 4806 N N . LYS A 1 49 ? -1.909 -13.563 2.139 1.00 2.14 49 LYS A N 4
ATOM 4807 C CA . LYS A 1 49 ? -1.504 -14.513 3.175 1.00 52.30 49 LYS A CA 4
ATOM 4808 C C . LYS A 1 49 ? -2.591 -15.556 3.411 1.00 2.04 49 LYS A C 4
ATOM 4809 O O . LYS A 1 49 ? -2.301 -16.698 3.756 1.00 23.10 49 LYS A O 4
ATOM 4828 N N . TYR A 1 50 ? -3.843 -15.152 3.223 1.00 32.20 50 TYR A N 4
ATOM 4829 C CA . TYR A 1 50 ? -4.973 -16.056 3.417 1.00 12.20 50 TYR A CA 4
ATOM 4830 C C . TYR A 1 50 ? -5.728 -16.272 2.110 1.00 73.20 50 TYR A C 4
ATOM 4831 O O . TYR A 1 50 ? -6.941 -16.488 2.109 1.00 14.30 50 TYR A O 4
ATOM 4849 N N . GLU A 1 51 ? -5.008 -16.202 0.995 1.00 23.30 51 GLU A N 4
ATOM 4850 C CA . GLU A 1 51 ? -5.611 -16.387 -0.321 1.00 3.34 51 GLU A CA 4
ATOM 4851 C C . GLU A 1 51 ? -4.555 -16.311 -1.418 1.00 74.30 51 GLU A C 4
ATOM 4852 O O . GLU A 1 51 ? -4.398 -15.282 -2.074 1.00 2.21 51 GLU A O 4
ATOM 4864 N N . ALA A 1 52 ? -3.821 -17.408 -1.602 1.00 20.10 52 ALA A N 4
ATOM 4865 C CA . ALA A 1 52 ? -2.781 -17.466 -2.621 1.00 11.50 52 ALA A CA 4
ATOM 4866 C C . ALA A 1 52 ? -3.112 -18.511 -3.685 1.00 24.10 52 ALA A C 4
ATOM 4867 O O . ALA A 1 52 ? -3.201 -19.698 -3.394 1.00 12.10 52 ALA A O 4
ATOM 4874 N N . GLN A 1 53 ? -3.297 -18.049 -4.922 1.00 42.30 53 GLN A N 4
ATOM 4875 C CA . GLN A 1 53 ? -3.615 -18.942 -6.027 1.00 12.20 53 GLN A CA 4
ATOM 4876 C C . GLN A 1 53 ? -2.355 -19.343 -6.781 1.00 33.00 53 GLN A C 4
ATOM 4877 O O . GLN A 1 53 ? -1.979 -20.521 -6.790 1.00 13.00 53 GLN A O 4
ATOM 4891 N N . GLY A 1 54 ? -1.713 -18.378 -7.419 1.00 31.20 54 GLY A N 4
ATOM 4892 C CA . GLY A 1 54 ? -0.499 -18.652 -8.164 1.00 12.40 54 GLY A CA 4
ATOM 4893 C C . GLY A 1 54 ? 0.582 -17.621 -7.926 1.00 60.30 54 GLY A C 4
ATOM 4894 O O . GLY A 1 54 ? 0.727 -17.104 -6.814 1.00 73.40 54 GLY A O 4
ATOM 4898 N N . ASP A 1 55 ? 1.343 -17.315 -8.970 1.00 73.20 55 ASP A N 4
ATOM 4899 C CA . ASP A 1 55 ? 2.417 -16.332 -8.868 1.00 1.43 55 ASP A CA 4
ATOM 4900 C C . ASP A 1 55 ? 2.010 -15.008 -9.506 1.00 15.10 55 ASP A C 4
ATOM 4901 O O . ASP A 1 55 ? 2.435 -13.939 -9.077 1.00 60.00 55 ASP A O 4
ATOM 4910 N N . LYS A 1 56 ? 1.174 -15.083 -10.539 1.00 63.40 56 LYS A N 4
ATOM 4911 C CA . LYS A 1 56 ? 0.703 -13.892 -11.241 1.00 23.50 56 LYS A CA 4
ATOM 4912 C C . LYS A 1 56 ? -0.051 -12.967 -10.290 1.00 44.20 56 LYS A C 4
ATOM 4913 O O . LYS A 1 56 ? 0.136 -11.759 -10.313 1.00 21.10 56 LYS A O 4
ATOM 4932 N N . ALA A 1 57 ? -0.909 -13.557 -9.461 1.00 11.30 57 ALA A N 4
ATOM 4933 C CA . ALA A 1 57 ? -1.696 -12.792 -8.508 1.00 21.40 57 ALA A CA 4
ATOM 4934 C C . ALA A 1 57 ? -0.798 -12.086 -7.501 1.00 35.00 57 ALA A C 4
ATOM 4935 O O . ALA A 1 57 ? -0.922 -10.880 -7.280 1.00 32.10 57 ALA A O 4
ATOM 4942 N N . LYS A 1 58 ? 0.105 -12.838 -6.891 1.00 50.50 58 LYS A N 4
ATOM 4943 C CA . LYS A 1 58 ? 1.024 -12.281 -5.906 1.00 62.30 58 LYS A CA 4
ATOM 4944 C C . LYS A 1 58 ? 1.931 -11.232 -6.537 1.00 51.40 58 LYS A C 4
ATOM 4945 O O . LYS A 1 58 ? 2.337 -10.276 -5.881 1.00 33.30 58 LYS A O 4
ATOM 4964 N N . GLN A 1 59 ? 2.247 -11.421 -7.814 1.00 34.50 59 GLN A N 4
ATOM 4965 C CA . GLN A 1 59 ? 3.106 -10.492 -8.534 1.00 54.30 59 GLN A CA 4
ATOM 4966 C C . GLN A 1 59 ? 2.404 -9.153 -8.740 1.00 21.10 59 GLN A C 4
ATOM 4967 O O . GLN A 1 59 ? 3.044 -8.103 -8.768 1.00 25.50 59 GLN A O 4
ATOM 4981 N N . SER A 1 60 ? 1.084 -9.200 -8.885 1.00 33.40 60 SER A N 4
ATOM 4982 C CA . SER A 1 60 ? 0.294 -7.992 -9.089 1.00 12.30 60 SER A CA 4
ATOM 4983 C C . SER A 1 60 ? 0.166 -7.198 -7.792 1.00 61.20 60 SER A C 4
ATOM 4984 O O . SER A 1 60 ? 0.500 -6.015 -7.741 1.00 54.20 60 SER A O 4
ATOM 4992 N N . ILE A 1 61 ? -0.323 -7.857 -6.746 1.00 42.10 61 ILE A N 4
ATOM 4993 C CA . ILE A 1 61 ? -0.496 -7.212 -5.450 1.00 52.20 61 ILE A CA 4
ATOM 4994 C C . ILE A 1 61 ? 0.832 -6.693 -4.911 1.00 32.20 61 ILE A C 4
ATOM 4995 O O . ILE A 1 61 ? 0.890 -5.630 -4.293 1.00 61.00 61 ILE A O 4
ATOM 5011 N N . ARG A 1 62 ? 1.898 -7.450 -5.149 1.00 53.20 62 ARG A N 4
ATOM 5012 C CA . ARG A 1 62 ? 3.226 -7.067 -4.688 1.00 33.40 62 ARG A CA 4
ATOM 5013 C C . ARG A 1 62 ? 3.744 -5.861 -5.464 1.00 53.00 62 ARG A C 4
ATOM 5014 O O . ARG A 1 62 ? 4.293 -4.925 -4.882 1.00 3.34 62 ARG A O 4
ATOM 5035 N N . ALA A 1 63 ? 3.562 -5.888 -6.781 1.00 75.20 63 ALA A N 4
ATOM 5036 C CA . ALA A 1 63 ? 4.008 -4.794 -7.633 1.00 64.20 63 ALA A CA 4
ATOM 5037 C C . ALA A 1 63 ? 3.336 -3.485 -7.234 1.00 44.10 63 ALA A C 4
ATOM 5038 O O . ALA A 1 63 ? 3.951 -2.419 -7.279 1.00 22.30 63 ALA A O 4
ATOM 5045 N N . LYS A 1 64 ? 2.070 -3.575 -6.838 1.00 73.10 64 LYS A N 4
ATOM 5046 C CA . LYS A 1 64 ? 1.312 -2.400 -6.425 1.00 63.40 64 LYS A CA 4
ATOM 5047 C C . LYS A 1 64 ? 1.658 -2.009 -4.993 1.00 44.30 64 LYS A C 4
ATOM 5048 O O . LYS A 1 64 ? 1.711 -0.825 -4.658 1.00 23.00 64 LYS A O 4
ATOM 5067 N N . CYS A 1 65 ? 1.896 -3.010 -4.152 1.00 11.00 65 CYS A N 4
ATOM 5068 C CA . CYS A 1 65 ? 2.238 -2.769 -2.755 1.00 40.50 65 CYS A CA 4
ATOM 5069 C C . CYS A 1 65 ? 3.532 -1.969 -2.646 1.00 12.40 65 CYS A C 4
ATOM 5070 O O . CYS A 1 65 ? 3.682 -1.132 -1.755 1.00 51.20 65 CYS A O 4
ATOM 5078 N N . THR A 1 66 ? 4.463 -2.231 -3.557 1.00 3.53 66 THR A N 4
ATOM 5079 C CA . THR A 1 66 ? 5.744 -1.534 -3.564 1.00 14.50 66 THR A CA 4
ATOM 5080 C C . THR A 1 66 ? 5.589 -0.120 -4.115 1.00 53.10 66 THR A C 4
ATOM 5081 O O . THR A 1 66 ? 6.157 0.831 -3.578 1.00 25.10 66 THR A O 4
ATOM 5092 N N . GLU A 1 67 ? 4.819 0.010 -5.190 1.00 35.10 67 GLU A N 4
ATOM 5093 C CA . GLU A 1 67 ? 4.589 1.309 -5.813 1.00 24.20 67 GLU A CA 4
ATOM 5094 C C . GLU A 1 67 ? 3.959 2.284 -4.823 1.00 42.20 67 GLU A C 4
ATOM 5095 O O . GLU A 1 67 ? 4.338 3.453 -4.761 1.00 72.20 67 GLU A O 4
ATOM 5107 N N . TYR A 1 68 ? 2.995 1.794 -4.050 1.00 73.10 68 TYR A N 4
ATOM 5108 C CA . TYR A 1 68 ? 2.312 2.621 -3.063 1.00 1.23 68 TYR A CA 4
ATOM 5109 C C . TYR A 1 68 ? 3.212 2.885 -1.860 1.00 34.10 68 TYR A C 4
ATOM 5110 O O . TYR A 1 68 ? 3.126 3.937 -1.226 1.00 30.50 68 TYR A O 4
ATOM 5128 N N . LEU A 1 69 ? 4.074 1.923 -1.550 1.00 72.10 69 LEU A N 4
ATOM 5129 C CA . LEU A 1 69 ? 4.990 2.050 -0.423 1.00 62.40 69 LEU A CA 4
ATOM 5130 C C . LEU A 1 69 ? 5.970 3.196 -0.647 1.00 45.30 69 LEU A C 4
ATOM 5131 O O . LEU A 1 69 ? 6.165 4.040 0.229 1.00 41.50 69 LEU A O 4
ATOM 5147 N N . ASP A 1 70 ? 6.586 3.222 -1.825 1.00 15.10 70 ASP A N 4
ATOM 5148 C CA . ASP A 1 70 ? 7.547 4.265 -2.164 1.00 31.20 70 ASP A CA 4
ATOM 5149 C C . ASP A 1 70 ? 6.891 5.641 -2.125 1.00 71.40 70 ASP A C 4
ATOM 5150 O O . ASP A 1 70 ? 7.434 6.584 -1.548 1.00 11.40 70 ASP A O 4
ATOM 5159 N N . ARG A 1 71 ? 5.719 5.750 -2.743 1.00 64.10 71 ARG A N 4
ATOM 5160 C CA . ARG A 1 71 ? 4.988 7.011 -2.778 1.00 61.50 71 ARG A CA 4
ATOM 5161 C C . ARG A 1 71 ? 4.545 7.424 -1.378 1.00 34.40 71 ARG A C 4
ATOM 5162 O O . ARG A 1 71 ? 4.492 8.611 -1.058 1.00 5.23 71 ARG A O 4
ATOM 5183 N N . ALA A 1 72 ? 4.229 6.435 -0.548 1.00 12.10 72 ALA A N 4
ATOM 5184 C CA . ALA A 1 72 ? 3.791 6.695 0.817 1.00 14.20 72 ALA A CA 4
ATOM 5185 C C . ALA A 1 72 ? 4.862 7.443 1.605 1.00 53.10 72 ALA A C 4
ATOM 5186 O O . ALA A 1 72 ? 4.564 8.388 2.335 1.00 1.41 72 ALA A O 4
ATOM 5193 N N . GLU A 1 73 ? 6.110 7.013 1.450 1.00 71.40 73 GLU A N 4
ATOM 5194 C CA . GLU A 1 73 ? 7.226 7.643 2.147 1.00 34.20 73 GLU A CA 4
ATOM 5195 C C . GLU A 1 73 ? 7.521 9.022 1.567 1.00 20.20 73 GLU A C 4
ATOM 5196 O O . GLU A 1 73 ? 7.954 9.927 2.280 1.00 25.20 73 GLU A O 4
ATOM 5208 N N . LYS A 1 74 ? 7.283 9.176 0.268 1.00 61.00 74 LYS A N 4
ATOM 5209 C CA . LYS A 1 74 ? 7.522 10.446 -0.407 1.00 33.30 74 LYS A CA 4
ATOM 5210 C C . LYS A 1 74 ? 6.679 11.559 0.208 1.00 4.52 74 LYS A C 4
ATOM 5211 O O . LYS A 1 74 ? 7.200 12.606 0.592 1.00 72.20 74 LYS A O 4
ATOM 5230 N N . LEU A 1 75 ? 5.374 11.323 0.299 1.00 2.20 75 LEU A N 4
ATOM 5231 C CA . LEU A 1 75 ? 4.458 12.306 0.868 1.00 53.00 75 LEU A CA 4
ATOM 5232 C C . LEU A 1 75 ? 4.825 12.616 2.316 1.00 74.40 75 LEU A C 4
ATOM 5233 O O . LEU A 1 75 ? 4.797 13.771 2.741 1.00 33.20 75 LEU A O 4
ATOM 5249 N N . LYS A 1 76 ? 5.169 11.576 3.069 1.00 22.50 76 LYS A N 4
ATOM 5250 C CA . LYS A 1 76 ? 5.542 11.737 4.469 1.00 72.20 76 LYS A CA 4
ATOM 5251 C C . LYS A 1 76 ? 6.757 12.648 4.607 1.00 42.20 76 LYS A C 4
ATOM 5252 O O . LYS A 1 76 ? 6.868 13.413 5.565 1.00 21.40 76 LYS A O 4
ATOM 5271 N N . GLU A 1 77 ? 7.666 12.562 3.642 1.00 12.10 77 GLU A N 4
ATOM 5272 C CA . GLU A 1 77 ? 8.874 13.380 3.653 1.00 21.30 77 GLU A CA 4
ATOM 5273 C C . GLU A 1 77 ? 8.552 14.818 3.263 1.00 41.30 77 GLU A C 4
ATOM 5274 O O . GLU A 1 77 ? 8.873 15.758 3.991 1.00 40.30 77 GLU A O 4
ATOM 5286 N N . TYR A 1 78 ? 7.915 14.979 2.110 1.00 13.20 78 TYR A N 4
ATOM 5287 C CA . TYR A 1 78 ? 7.543 16.300 1.616 1.00 53.30 78 TYR A CA 4
ATOM 5288 C C . TYR A 1 78 ? 6.607 16.997 2.602 1.00 73.10 78 TYR A C 4
ATOM 5289 O O . TYR A 1 78 ? 6.623 18.221 2.730 1.00 53.10 78 TYR A O 4
ATOM 5307 N N . LEU A 1 79 ? 5.793 16.208 3.296 1.00 3.32 79 LEU A N 4
ATOM 5308 C CA . LEU A 1 79 ? 4.852 16.748 4.270 1.00 12.10 79 LEU A CA 4
ATOM 5309 C C . LEU A 1 79 ? 5.586 17.329 5.474 1.00 50.10 79 LEU A C 4
ATOM 5310 O O . LEU A 1 79 ? 5.211 18.380 5.995 1.00 5.42 79 LEU A O 4
ATOM 5326 N N . LYS A 1 80 ? 6.636 16.640 5.909 1.00 10.00 80 LYS A N 4
ATOM 5327 C CA . LYS A 1 80 ? 7.424 17.088 7.052 1.00 4.21 80 LYS A CA 4
ATOM 5328 C C . LYS A 1 80 ? 8.485 18.095 6.619 1.00 40.20 80 LYS A C 4
ATOM 5329 O O . LYS A 1 80 ? 8.848 18.994 7.378 1.00 74.40 80 LYS A O 4
ATOM 5348 N N . ASN A 1 81 ? 8.978 17.938 5.395 1.00 43.10 81 ASN A N 4
ATOM 5349 C CA . ASN A 1 81 ? 9.999 18.834 4.861 1.00 55.10 81 ASN A CA 4
ATOM 5350 C C . ASN A 1 81 ? 9.491 20.272 4.816 1.00 44.10 81 ASN A C 4
ATOM 5351 O O . ASN A 1 81 ? 8.354 20.552 5.200 1.00 13.30 81 ASN A O 4
ATOM 5362 N N . ASP B 2 6 ? 8.175 -10.632 -1.705 1.00 34.20 116 ASP B N 4
ATOM 5363 C CA . ASP B 2 6 ? 7.244 -10.648 -0.583 1.00 61.10 116 ASP B CA 4
ATOM 5364 C C . ASP B 2 6 ? 7.937 -10.227 0.709 1.00 70.30 116 ASP B C 4
ATOM 5365 O O . ASP B 2 6 ? 7.308 -9.673 1.611 1.00 35.10 116 ASP B O 4
ATOM 5374 N N . GLU B 2 7 ? 9.239 -10.500 0.794 1.00 25.40 117 GLU B N 4
ATOM 5375 C CA . GLU B 2 7 ? 10.015 -10.148 1.976 1.00 43.40 117 GLU B CA 4
ATOM 5376 C C . GLU B 2 7 ? 10.194 -8.637 2.086 1.00 33.30 117 GLU B C 4
ATOM 5377 O O . GLU B 2 7 ? 9.944 -8.049 3.138 1.00 14.10 117 GLU B O 4
ATOM 5389 N N . GLU B 2 8 ? 10.629 -8.015 0.996 1.00 72.00 118 GLU B N 4
ATOM 5390 C CA . GLU B 2 8 ? 10.843 -6.576 0.972 1.00 31.20 118 GLU B CA 4
ATOM 5391 C C . GLU B 2 8 ? 9.534 -5.826 1.219 1.00 12.50 118 GLU B C 4
ATOM 5392 O O . GLU B 2 8 ? 9.466 -4.952 2.079 1.00 21.10 118 GLU B O 4
ATOM 5404 N N . ILE B 2 9 ? 8.504 -6.187 0.462 1.00 61.50 119 ILE B N 4
ATOM 5405 C CA . ILE B 2 9 ? 7.201 -5.550 0.600 1.00 61.10 119 ILE B CA 4
ATOM 5406 C C . ILE B 2 9 ? 6.633 -5.761 2.001 1.00 23.10 119 ILE B C 4
ATOM 5407 O O . ILE B 2 9 ? 5.948 -4.892 2.540 1.00 72.40 119 ILE B O 4
ATOM 5423 N N . GLU B 2 10 ? 6.926 -6.916 2.586 1.00 12.40 120 GLU B N 4
ATOM 5424 C CA . GLU B 2 10 ? 6.444 -7.232 3.924 1.00 12.00 120 GLU B CA 4
ATOM 5425 C C . GLU B 2 10 ? 7.160 -6.391 4.974 1.00 31.30 120 GLU B C 4
ATOM 5426 O O . GLU B 2 10 ? 6.528 -5.796 5.843 1.00 51.10 120 GLU B O 4
ATOM 5438 N N . ARG B 2 11 ? 8.488 -6.356 4.892 1.00 40.40 121 ARG B N 4
ATOM 5439 C CA . ARG B 2 11 ? 9.289 -5.582 5.833 1.00 55.20 121 ARG B CA 4
ATOM 5440 C C . ARG B 2 11 ? 9.032 -4.094 5.679 1.00 24.10 121 ARG B C 4
ATOM 5441 O O . ARG B 2 11 ? 9.062 -3.343 6.655 1.00 72.20 121 ARG B O 4
ATOM 5462 N N . GLN B 2 12 ? 8.778 -3.668 4.447 1.00 2.42 122 GLN B N 4
ATOM 5463 C CA . GLN B 2 12 ? 8.513 -2.262 4.163 1.00 3.34 122 GLN B CA 4
ATOM 5464 C C . GLN B 2 12 ? 7.286 -1.776 4.925 1.00 31.20 122 GLN B C 4
ATOM 5465 O O . GLN B 2 12 ? 7.300 -0.699 5.524 1.00 65.10 122 GLN B O 4
ATOM 5479 N N . LEU B 2 13 ? 6.224 -2.575 4.901 1.00 53.30 123 LEU B N 4
ATOM 5480 C CA . LEU B 2 13 ? 4.988 -2.225 5.591 1.00 61.40 123 LEU B CA 4
ATOM 5481 C C . LEU B 2 13 ? 5.227 -2.076 7.090 1.00 54.00 123 LEU B C 4
ATOM 5482 O O . LEU B 2 13 ? 4.777 -1.109 7.707 1.00 64.20 123 LEU B O 4
ATOM 5498 N N . LYS B 2 14 ? 5.936 -3.038 7.670 1.00 41.10 124 LYS B N 4
ATOM 5499 C CA . LYS B 2 14 ? 6.234 -3.012 9.097 1.00 3.00 124 LYS B CA 4
ATOM 5500 C C . LYS B 2 14 ? 7.031 -1.764 9.465 1.00 3.14 124 LYS B C 4
ATOM 5501 O O . LYS B 2 14 ? 6.913 -1.245 10.575 1.00 31.00 124 LYS B O 4
ATOM 5520 N N . ALA B 2 15 ? 7.843 -1.290 8.526 1.00 42.20 125 ALA B N 4
ATOM 5521 C CA . ALA B 2 15 ? 8.659 -0.103 8.751 1.00 72.20 125 ALA B CA 4
ATOM 5522 C C . ALA B 2 15 ? 7.794 1.148 8.851 1.00 54.20 125 ALA B C 4
ATOM 5523 O O . ALA B 2 15 ? 8.040 2.020 9.685 1.00 51.10 125 ALA B O 4
ATOM 5530 N N . LEU B 2 16 ? 6.780 1.231 7.996 1.00 42.20 126 LEU B N 4
ATOM 5531 C CA . LEU B 2 16 ? 5.878 2.377 7.989 1.00 3.32 126 LEU B CA 4
ATOM 5532 C C . LEU B 2 16 ? 5.068 2.439 9.280 1.00 3.21 126 LEU B C 4
ATOM 5533 O O . LEU B 2 16 ? 4.726 3.521 9.758 1.00 73.30 126 LEU B O 4
ATOM 5549 N N . GLY B 2 17 ? 4.765 1.273 9.839 1.00 14.40 127 GLY B N 4
ATOM 5550 C CA . GLY B 2 17 ? 3.997 1.217 11.069 1.00 0.23 127 GLY B CA 4
ATOM 5551 C C . GLY B 2 17 ? 4.819 0.722 12.244 1.00 13.00 127 GLY B C 4
ATOM 5552 O O . GLY B 2 17 ? 4.458 -0.260 12.893 1.00 63.10 127 GLY B O 4
ATOM 5556 N N . VAL B 2 18 ? 5.927 1.404 12.517 1.00 62.10 128 VAL B N 4
ATOM 5557 C CA . VAL B 2 18 ? 6.802 1.029 13.620 1.00 40.20 128 VAL B CA 4
ATOM 5558 C C . VAL B 2 18 ? 6.741 2.058 14.745 1.00 35.40 128 VAL B C 4
ATOM 5559 O O . VAL B 2 18 ? 6.906 1.722 15.918 1.00 74.40 128 VAL B O 4
ATOM 5572 N N . ASP B 2 19 ? 6.501 3.314 14.379 1.00 4.52 129 ASP B N 4
ATOM 5573 C CA . ASP B 2 19 ? 6.416 4.392 15.357 1.00 21.20 129 ASP B CA 4
ATOM 5574 C C . ASP B 2 19 ? 5.421 5.457 14.909 1.00 13.20 129 ASP B C 4
ATOM 5575 O O . ASP B 2 19 ? 5.409 6.548 15.516 1.00 41.50 129 ASP B O 4
ATOM 5585 N N . ASN A 1 10 ? -12.779 -8.191 2.914 1.00 10.50 10 ASN A N 5
ATOM 5586 C CA . ASN A 1 10 ? -11.365 -7.857 3.039 1.00 0.42 10 ASN A CA 5
ATOM 5587 C C . ASN A 1 10 ? -10.789 -7.420 1.696 1.00 61.00 10 ASN A C 5
ATOM 5588 O O . ASN A 1 10 ? -9.935 -6.537 1.634 1.00 24.20 10 ASN A O 5
ATOM 5599 N N . LEU A 1 11 ? -11.260 -8.045 0.624 1.00 25.20 11 LEU A N 5
ATOM 5600 C CA . LEU A 1 11 ? -10.792 -7.720 -0.718 1.00 31.10 11 LEU A CA 5
ATOM 5601 C C . LEU A 1 11 ? -11.286 -6.343 -1.149 1.00 0.35 11 LEU A C 5
ATOM 5602 O O . LEU A 1 11 ? -10.578 -5.604 -1.834 1.00 52.20 11 LEU A O 5
ATOM 5618 N N . GLN A 1 12 ? -12.502 -6.001 -0.739 1.00 74.50 12 GLN A N 5
ATOM 5619 C CA . GLN A 1 12 ? -13.097 -4.716 -1.086 1.00 21.20 12 GLN A CA 5
ATOM 5620 C C . GLN A 1 12 ? -12.249 -3.566 -0.539 1.00 25.40 12 GLN A C 5
ATOM 5621 O O . GLN A 1 12 ? -11.914 -2.630 -1.265 1.00 65.00 12 GLN A O 5
ATOM 5635 N N . LYS A 1 13 ? -11.912 -3.648 0.740 1.00 55.30 13 LYS A N 5
ATOM 5636 C CA . LYS A 1 13 ? -11.107 -2.616 1.383 1.00 12.30 13 LYS A CA 5
ATOM 5637 C C . LYS A 1 13 ? -9.717 -2.543 0.758 1.00 54.20 13 LYS A C 5
ATOM 5638 O O . LYS A 1 13 ? -9.153 -1.460 0.600 1.00 30.20 13 LYS A O 5
ATOM 5657 N N . ALA A 1 14 ? -9.170 -3.703 0.407 1.00 15.20 14 ALA A N 5
ATOM 5658 C CA . ALA A 1 14 ? -7.846 -3.770 -0.200 1.00 3.45 14 ALA A CA 5
ATOM 5659 C C . ALA A 1 14 ? -7.801 -2.986 -1.507 1.00 55.20 14 ALA A C 5
ATOM 5660 O O . ALA A 1 14 ? -6.930 -2.139 -1.704 1.00 1.22 14 ALA A O 5
ATOM 5667 N N . ILE A 1 15 ? -8.745 -3.273 -2.397 1.00 5.03 15 ILE A N 5
ATOM 5668 C CA . ILE A 1 15 ? -8.813 -2.594 -3.685 1.00 1.52 15 ILE A CA 5
ATOM 5669 C C . ILE A 1 15 ? -9.352 -1.176 -3.530 1.00 32.10 15 ILE A C 5
ATOM 5670 O O . ILE A 1 15 ? -8.880 -0.246 -4.185 1.00 61.30 15 ILE A O 5
ATOM 5686 N N . ASP A 1 16 ? -10.345 -1.017 -2.662 1.00 64.20 16 ASP A N 5
ATOM 5687 C CA . ASP A 1 16 ? -10.950 0.288 -2.422 1.00 35.50 16 ASP A CA 5
ATOM 5688 C C . ASP A 1 16 ? -9.942 1.248 -1.798 1.00 2.33 16 ASP A C 5
ATOM 5689 O O . ASP A 1 16 ? -9.838 2.406 -2.206 1.00 40.10 16 ASP A O 5
ATOM 5698 N N . LEU A 1 17 ? -9.203 0.761 -0.808 1.00 70.20 17 LEU A N 5
ATOM 5699 C CA . LEU A 1 17 ? -8.202 1.576 -0.129 1.00 0.03 17 LEU A CA 5
ATOM 5700 C C . LEU A 1 17 ? -7.125 2.041 -1.103 1.00 13.10 17 LEU A C 5
ATOM 5701 O O . LEU A 1 17 ? -6.770 3.219 -1.136 1.00 22.20 17 LEU A O 5
ATOM 5717 N N . ALA A 1 18 ? -6.610 1.108 -1.897 1.00 71.30 18 ALA A N 5
ATOM 5718 C CA . ALA A 1 18 ? -5.573 1.422 -2.873 1.00 54.30 18 ALA A CA 5
ATOM 5719 C C . ALA A 1 18 ? -6.082 2.411 -3.916 1.00 60.30 18 ALA A C 5
ATOM 5720 O O . ALA A 1 18 ? -5.422 3.404 -4.219 1.00 2.23 18 ALA A O 5
ATOM 5727 N N . SER A 1 19 ? -7.263 2.133 -4.461 1.00 23.40 19 SER A N 5
ATOM 5728 C CA . SER A 1 19 ? -7.860 2.998 -5.470 1.00 65.40 19 SER A CA 5
ATOM 5729 C C . SER A 1 19 ? -8.217 4.359 -4.878 1.00 51.50 19 SER A C 5
ATOM 5730 O O . SER A 1 19 ? -8.176 5.377 -5.569 1.00 12.10 19 SER A O 5
ATOM 5738 N N . LYS A 1 20 ? -8.566 4.367 -3.596 1.00 15.10 20 LYS A N 5
ATOM 5739 C CA . LYS A 1 20 ? -8.930 5.602 -2.911 1.00 13.00 20 LYS A CA 5
ATOM 5740 C C . LYS A 1 20 ? -7.689 6.419 -2.566 1.00 72.30 20 LYS A C 5
ATOM 5741 O O . LYS A 1 20 ? -7.727 7.649 -2.551 1.00 34.50 20 LYS A O 5
ATOM 5760 N N . ALA A 1 21 ? -6.590 5.726 -2.288 1.00 32.30 21 ALA A N 5
ATOM 5761 C CA . ALA A 1 21 ? -5.337 6.386 -1.943 1.00 50.20 21 ALA A CA 5
ATOM 5762 C C . ALA A 1 21 ? -4.699 7.032 -3.168 1.00 14.40 21 ALA A C 5
ATOM 5763 O O . ALA A 1 21 ? -4.074 8.088 -3.071 1.00 20.30 21 ALA A O 5
ATOM 5770 N N . ALA A 1 22 ? -4.861 6.390 -4.320 1.00 3.34 22 ALA A N 5
ATOM 5771 C CA . ALA A 1 22 ? -4.300 6.901 -5.565 1.00 11.10 22 ALA A CA 5
ATOM 5772 C C . ALA A 1 22 ? -5.023 8.166 -6.015 1.00 53.00 22 ALA A C 5
ATOM 5773 O O . ALA A 1 22 ? -4.392 9.144 -6.416 1.00 31.40 22 ALA A O 5
ATOM 5780 N N . GLN A 1 23 ? -6.350 8.141 -5.946 1.00 2.21 23 GLN A N 5
ATOM 5781 C CA . GLN A 1 23 ? -7.158 9.287 -6.348 1.00 63.50 23 GLN A CA 5
ATOM 5782 C C . GLN A 1 23 ? -6.813 10.517 -5.514 1.00 71.20 23 GLN A C 5
ATOM 5783 O O . GLN A 1 23 ? -6.706 11.625 -6.039 1.00 2.42 23 GLN A O 5
ATOM 5797 N N . GLU A 1 24 ? -6.640 10.315 -4.211 1.00 23.10 24 GLU A N 5
ATOM 5798 C CA . GLU A 1 24 ? -6.307 11.408 -3.305 1.00 70.30 24 GLU A CA 5
ATOM 5799 C C . GLU A 1 24 ? -4.949 12.009 -3.655 1.00 60.30 24 GLU A C 5
ATOM 5800 O O . GLU A 1 24 ? -4.742 13.216 -3.525 1.00 4.21 24 GLU A O 5
ATOM 5812 N N . ASP A 1 25 ? -4.028 11.160 -4.098 1.00 4.33 25 ASP A N 5
ATOM 5813 C CA . ASP A 1 25 ? -2.690 11.608 -4.466 1.00 22.20 25 ASP A CA 5
ATOM 5814 C C . ASP A 1 25 ? -2.752 12.642 -5.585 1.00 51.10 25 ASP A C 5
ATOM 5815 O O . ASP A 1 25 ? -2.160 13.717 -5.483 1.00 32.00 25 ASP A O 5
ATOM 5824 N N . LYS A 1 26 ? -3.473 12.311 -6.651 1.00 64.40 26 LYS A N 5
ATOM 5825 C CA . LYS A 1 26 ? -3.614 13.212 -7.789 1.00 12.50 26 LYS A CA 5
ATOM 5826 C C . LYS A 1 26 ? -4.679 14.270 -7.516 1.00 70.30 26 LYS A C 5
ATOM 5827 O O . LYS A 1 26 ? -4.599 15.390 -8.020 1.00 11.50 26 LYS A O 5
ATOM 5846 N N . ALA A 1 27 ? -5.675 13.908 -6.714 1.00 62.40 27 ALA A N 5
ATOM 5847 C CA . ALA A 1 27 ? -6.756 14.826 -6.375 1.00 5.22 27 ALA A CA 5
ATOM 5848 C C . ALA A 1 27 ? -6.218 16.079 -5.693 1.00 21.40 27 ALA A C 5
ATOM 5849 O O . ALA A 1 27 ? -6.366 17.189 -6.206 1.00 41.20 27 ALA A O 5
ATOM 5856 N N . GLY A 1 28 ? -5.594 15.895 -4.534 1.00 12.10 28 GLY A N 5
ATOM 5857 C CA . GLY A 1 28 ? -5.044 17.022 -3.802 1.00 64.40 28 GLY A CA 5
ATOM 5858 C C . GLY A 1 28 ? -4.722 16.678 -2.361 1.00 60.40 28 GLY A C 5
ATOM 5859 O O . GLY A 1 28 ? -3.814 17.257 -1.767 1.00 74.30 28 GLY A O 5
ATOM 5863 N N . ASN A 1 29 ? -5.469 15.734 -1.798 1.00 44.20 29 ASN A N 5
ATOM 5864 C CA . ASN A 1 29 ? -5.258 15.316 -0.416 1.00 32.00 29 ASN A CA 5
ATOM 5865 C C . ASN A 1 29 ? -4.093 14.337 -0.315 1.00 74.50 29 ASN A C 5
ATOM 5866 O O . ASN A 1 29 ? -4.270 13.129 -0.461 1.00 73.50 29 ASN A O 5
ATOM 5877 N N . TYR A 1 30 ? -2.900 14.868 -0.065 1.00 13.40 30 TYR A N 5
ATOM 5878 C CA . TYR A 1 30 ? -1.705 14.042 0.057 1.00 25.30 30 TYR A CA 5
ATOM 5879 C C . TYR A 1 30 ? -1.750 13.205 1.331 1.00 11.00 30 TYR A C 5
ATOM 5880 O O . TYR A 1 30 ? -1.643 11.979 1.285 1.00 3.10 30 TYR A O 5
ATOM 5898 N N . GLU A 1 31 ? -1.912 13.875 2.467 1.00 20.30 31 GLU A N 5
ATOM 5899 C CA . GLU A 1 31 ? -1.974 13.194 3.756 1.00 22.20 31 GLU A CA 5
ATOM 5900 C C . GLU A 1 31 ? -3.088 12.151 3.765 1.00 1.21 31 GLU A C 5
ATOM 5901 O O . GLU A 1 31 ? -2.992 11.131 4.448 1.00 42.10 31 GLU A O 5
ATOM 5913 N N . GLU A 1 32 ? -4.143 12.414 2.999 1.00 40.30 32 GLU A N 5
ATOM 5914 C CA . GLU A 1 32 ? -5.274 11.499 2.916 1.00 63.10 32 GLU A CA 5
ATOM 5915 C C . GLU A 1 32 ? -4.900 10.248 2.128 1.00 42.10 32 GLU A C 5
ATOM 5916 O O . GLU A 1 32 ? -5.297 9.137 2.480 1.00 43.20 32 GLU A O 5
ATOM 5928 N N . ALA A 1 33 ? -4.134 10.437 1.059 1.00 13.30 33 ALA A N 5
ATOM 5929 C CA . ALA A 1 33 ? -3.703 9.326 0.220 1.00 51.30 33 ALA A CA 5
ATOM 5930 C C . ALA A 1 33 ? -2.655 8.476 0.930 1.00 63.40 33 ALA A C 5
ATOM 5931 O O . ALA A 1 33 ? -2.603 7.259 0.755 1.00 13.10 33 ALA A O 5
ATOM 5938 N N . LEU A 1 34 ? -1.820 9.127 1.733 1.00 23.30 34 LEU A N 5
ATOM 5939 C CA . LEU A 1 34 ? -0.771 8.433 2.472 1.00 12.50 34 LEU A CA 5
ATOM 5940 C C . LEU A 1 34 ? -1.369 7.397 3.419 1.00 54.40 34 LEU A C 5
ATOM 5941 O O . LEU A 1 34 ? -0.983 6.229 3.401 1.00 13.50 34 LEU A O 5
ATOM 5957 N N . GLN A 1 35 ? -2.312 7.834 4.247 1.00 25.30 35 GLN A N 5
ATOM 5958 C CA . GLN A 1 35 ? -2.964 6.946 5.202 1.00 31.10 35 GLN A CA 5
ATOM 5959 C C . GLN A 1 35 ? -3.678 5.806 4.484 1.00 12.20 35 GLN A C 5
ATOM 5960 O O . GLN A 1 35 ? -3.676 4.667 4.951 1.00 1.22 35 GLN A O 5
ATOM 5974 N N . LEU A 1 36 ? -4.288 6.120 3.346 1.00 21.20 36 LEU A N 5
ATOM 5975 C CA . LEU A 1 36 ? -5.007 5.121 2.562 1.00 63.00 36 LEU A CA 5
ATOM 5976 C C . LEU A 1 36 ? -4.035 4.175 1.865 1.00 23.40 36 LEU A C 5
ATOM 5977 O O . LEU A 1 36 ? -4.341 3.001 1.653 1.00 21.10 36 LEU A O 5
ATOM 5993 N N . TYR A 1 37 ? -2.863 4.692 1.511 1.00 52.40 37 TYR A N 5
ATOM 5994 C CA . TYR A 1 37 ? -1.847 3.892 0.838 1.00 63.00 37 TYR A CA 5
ATOM 5995 C C . TYR A 1 37 ? -1.425 2.708 1.701 1.00 44.10 37 TYR A C 5
ATOM 5996 O O . TYR A 1 37 ? -1.422 1.564 1.245 1.00 64.00 37 TYR A O 5
ATOM 6014 N N . GLN A 1 38 ? -1.071 2.989 2.951 1.00 62.20 38 GLN A N 5
ATOM 6015 C CA . GLN A 1 38 ? -0.649 1.947 3.879 1.00 53.50 38 GLN A CA 5
ATOM 6016 C C . GLN A 1 38 ? -1.771 0.942 4.116 1.00 74.10 38 GLN A C 5
ATOM 6017 O O . GLN A 1 38 ? -1.545 -0.269 4.107 1.00 41.30 38 GLN A O 5
ATOM 6031 N N . HIS A 1 39 ? -2.980 1.451 4.328 1.00 44.00 39 HIS A N 5
ATOM 6032 C CA . HIS A 1 39 ? -4.137 0.597 4.567 1.00 14.30 39 HIS A CA 5
ATOM 6033 C C . HIS A 1 39 ? -4.388 -0.325 3.379 1.00 55.20 39 HIS A C 5
ATOM 6034 O O . HIS A 1 39 ? -4.795 -1.475 3.549 1.00 50.20 39 HIS A O 5
ATOM 6049 N N . ALA A 1 40 ? -4.143 0.186 2.178 1.00 11.00 40 ALA A N 5
ATOM 6050 C CA . ALA A 1 40 ? -4.343 -0.592 0.961 1.00 74.30 40 ALA A CA 5
ATOM 6051 C C . ALA A 1 40 ? -3.229 -1.617 0.776 1.00 24.10 40 ALA A C 5
ATOM 6052 O O . ALA A 1 40 ? -3.489 -2.793 0.521 1.00 11.30 40 ALA A O 5
ATOM 6059 N N . VAL A 1 41 ? -1.986 -1.162 0.906 1.00 23.40 41 VAL A N 5
ATOM 6060 C CA . VAL A 1 41 ? -0.832 -2.041 0.753 1.00 33.30 41 VAL A CA 5
ATOM 6061 C C . VAL A 1 41 ? -0.827 -3.129 1.821 1.00 23.20 41 VAL A C 5
ATOM 6062 O O . VAL A 1 41 ? -0.426 -4.264 1.562 1.00 30.30 41 VAL A O 5
ATOM 6075 N N . GLN A 1 42 ? -1.272 -2.775 3.023 1.00 40.30 42 GLN A N 5
ATOM 6076 C CA . GLN A 1 42 ? -1.318 -3.722 4.129 1.00 2.12 42 GLN A CA 5
ATOM 6077 C C . GLN A 1 42 ? -2.390 -4.783 3.895 1.00 21.30 42 GLN A C 5
ATOM 6078 O O . GLN A 1 42 ? -2.193 -5.957 4.207 1.00 51.20 42 GLN A O 5
ATOM 6092 N N . TYR A 1 43 ? -3.523 -4.360 3.344 1.00 61.10 43 TYR A N 5
ATOM 6093 C CA . TYR A 1 43 ? -4.625 -5.273 3.069 1.00 51.40 43 TYR A CA 5
ATOM 6094 C C . TYR A 1 43 ? -4.303 -6.173 1.881 1.00 2.22 43 TYR A C 5
ATOM 6095 O O . TYR A 1 43 ? -4.712 -7.333 1.839 1.00 2.50 43 TYR A O 5
ATOM 6113 N N . PHE A 1 44 ? -3.566 -5.630 0.919 1.00 5.51 44 PHE A N 5
ATOM 6114 C CA . PHE A 1 44 ? -3.186 -6.382 -0.271 1.00 73.10 44 PHE A CA 5
ATOM 6115 C C . PHE A 1 44 ? -2.392 -7.629 0.103 1.00 42.50 44 PHE A C 5
ATOM 6116 O O . PHE A 1 44 ? -2.732 -8.740 -0.307 1.00 43.40 44 PHE A O 5
ATOM 6133 N N . LEU A 1 45 ? -1.335 -7.439 0.885 1.00 22.10 45 LEU A N 5
ATOM 6134 C CA . LEU A 1 45 ? -0.493 -8.549 1.315 1.00 55.20 45 LEU A CA 5
ATOM 6135 C C . LEU A 1 45 ? -1.237 -9.439 2.301 1.00 61.20 45 LEU A C 5
ATOM 6136 O O . LEU A 1 45 ? -0.989 -10.643 2.369 1.00 2.13 45 LEU A O 5
ATOM 6152 N N . HIS A 1 46 ? -2.145 -8.851 3.066 1.00 75.30 46 HIS A N 5
ATOM 6153 C CA . HIS A 1 46 ? -2.923 -9.596 4.050 1.00 33.00 46 HIS A CA 5
ATOM 6154 C C . HIS A 1 46 ? -3.712 -10.717 3.384 1.00 21.50 46 HIS A C 5
ATOM 6155 O O . HIS A 1 46 ? -3.695 -11.854 3.844 1.00 43.20 46 HIS A O 5
ATOM 6170 N N . VAL A 1 47 ? -4.402 -10.388 2.298 1.00 52.20 47 VAL A N 5
ATOM 6171 C CA . VAL A 1 47 ? -5.198 -11.364 1.568 1.00 51.50 47 VAL A CA 5
ATOM 6172 C C . VAL A 1 47 ? -4.304 -12.389 0.876 1.00 31.30 47 VAL A C 5
ATOM 6173 O O . VAL A 1 47 ? -4.655 -13.562 0.775 1.00 71.00 47 VAL A O 5
ATOM 6186 N N . VAL A 1 48 ? -3.151 -11.930 0.400 1.00 61.20 48 VAL A N 5
ATOM 6187 C CA . VAL A 1 48 ? -2.205 -12.811 -0.282 1.00 23.30 48 VAL A CA 5
ATOM 6188 C C . VAL A 1 48 ? -1.664 -13.875 0.664 1.00 3.20 48 VAL A C 5
ATOM 6189 O O . VAL A 1 48 ? -1.430 -15.018 0.262 1.00 33.30 48 VAL A O 5
ATOM 6202 N N . LYS A 1 49 ? -1.468 -13.496 1.922 1.00 14.10 49 LYS A N 5
ATOM 6203 C CA . LYS A 1 49 ? -0.955 -14.418 2.927 1.00 61.00 49 LYS A CA 5
ATOM 6204 C C . LYS A 1 49 ? -1.996 -15.477 3.276 1.00 32.40 49 LYS A C 5
ATOM 6205 O O . LYS A 1 49 ? -1.661 -16.638 3.510 1.00 11.30 49 LYS A O 5
ATOM 6224 N N . TYR A 1 50 ? -3.258 -15.072 3.309 1.00 42.40 50 TYR A N 5
ATOM 6225 C CA . TYR A 1 50 ? -4.352 -15.980 3.630 1.00 2.34 50 TYR A CA 5
ATOM 6226 C C . TYR A 1 50 ? -5.213 -16.254 2.402 1.00 33.20 50 TYR A C 5
ATOM 6227 O O . TYR A 1 50 ? -6.415 -16.502 2.519 1.00 4.42 50 TYR A O 5
ATOM 6245 N N . GLU A 1 51 ? -4.599 -16.197 1.226 1.00 75.20 51 GLU A N 5
ATOM 6246 C CA . GLU A 1 51 ? -5.312 -16.437 -0.023 1.00 34.00 51 GLU A CA 5
ATOM 6247 C C . GLU A 1 51 ? -4.360 -16.380 -1.213 1.00 71.20 51 GLU A C 5
ATOM 6248 O O . GLU A 1 51 ? -4.300 -15.368 -1.921 1.00 34.20 51 GLU A O 5
ATOM 6260 N N . ALA A 1 52 ? -3.622 -17.456 -1.430 1.00 14.00 52 ALA A N 5
ATOM 6261 C CA . ALA A 1 52 ? -2.671 -17.529 -2.534 1.00 1.33 52 ALA A CA 5
ATOM 6262 C C . ALA A 1 52 ? -2.953 -18.731 -3.424 1.00 54.10 52 ALA A C 5
ATOM 6263 O O . ALA A 1 52 ? -3.239 -19.828 -2.937 1.00 32.20 52 ALA A O 5
ATOM 6270 N N . GLN A 1 53 ? -2.872 -18.523 -4.735 1.00 52.30 53 GLN A N 5
ATOM 6271 C CA . GLN A 1 53 ? -3.122 -19.590 -5.696 1.00 62.40 53 GLN A CA 5
ATOM 6272 C C . GLN A 1 53 ? -2.715 -19.160 -7.099 1.00 5.34 53 GLN A C 5
ATOM 6273 O O . GLN A 1 53 ? -3.568 -18.784 -7.913 1.00 21.50 53 GLN A O 5
ATOM 6287 N N . GLY A 1 54 ? -1.423 -19.227 -7.390 1.00 54.50 54 GLY A N 5
ATOM 6288 C CA . GLY A 1 54 ? -0.933 -18.833 -8.697 1.00 31.40 54 GLY A CA 5
ATOM 6289 C C . GLY A 1 54 ? 0.409 -18.133 -8.631 1.00 2.20 54 GLY A C 5
ATOM 6290 O O . GLY A 1 54 ? 1.256 -18.479 -7.819 1.00 65.10 54 GLY A O 5
ATOM 6294 N N . ASP A 1 55 ? 0.587 -17.136 -9.493 1.00 60.20 55 ASP A N 5
ATOM 6295 C CA . ASP A 1 55 ? 1.831 -16.374 -9.528 1.00 12.40 55 ASP A CA 5
ATOM 6296 C C . ASP A 1 55 ? 1.575 -14.928 -9.940 1.00 23.40 55 ASP A C 5
ATOM 6297 O O . ASP A 1 55 ? 2.071 -13.997 -9.307 1.00 24.30 55 ASP A O 5
ATOM 6306 N N . LYS A 1 56 ? 0.800 -14.753 -11.004 1.00 45.10 56 LYS A N 5
ATOM 6307 C CA . LYS A 1 56 ? 0.476 -13.416 -11.499 1.00 22.20 56 LYS A CA 5
ATOM 6308 C C . LYS A 1 56 ? -0.254 -12.605 -10.437 1.00 33.00 56 LYS A C 5
ATOM 6309 O O . LYS A 1 56 ? -0.089 -11.386 -10.347 1.00 53.40 56 LYS A O 5
ATOM 6328 N N . ALA A 1 57 ? -1.062 -13.286 -9.631 1.00 74.30 57 ALA A N 5
ATOM 6329 C CA . ALA A 1 57 ? -1.825 -12.622 -8.576 1.00 42.30 57 ALA A CA 5
ATOM 6330 C C . ALA A 1 57 ? -0.894 -11.936 -7.582 1.00 30.40 57 ALA A C 5
ATOM 6331 O O . ALA A 1 57 ? -1.066 -10.756 -7.270 1.00 45.30 57 ALA A O 5
ATOM 6338 N N . LYS A 1 58 ? 0.088 -12.677 -7.088 1.00 74.20 58 LYS A N 5
ATOM 6339 C CA . LYS A 1 58 ? 1.047 -12.145 -6.128 1.00 33.00 58 LYS A CA 5
ATOM 6340 C C . LYS A 1 58 ? 1.975 -11.132 -6.794 1.00 13.10 58 LYS A C 5
ATOM 6341 O O . LYS A 1 58 ? 2.420 -10.170 -6.164 1.00 21.30 58 LYS A O 5
ATOM 6360 N N . GLN A 1 59 ? 2.265 -11.356 -8.072 1.00 21.30 59 GLN A N 5
ATOM 6361 C CA . GLN A 1 59 ? 3.142 -10.468 -8.824 1.00 73.20 59 GLN A CA 5
ATOM 6362 C C . GLN A 1 59 ? 2.489 -9.098 -9.022 1.00 55.40 59 GLN A C 5
ATOM 6363 O O . GLN A 1 59 ? 3.172 -8.075 -9.076 1.00 65.40 59 GLN A O 5
ATOM 6377 N N . SER A 1 60 ? 1.163 -9.088 -9.132 1.00 14.30 60 SER A N 5
ATOM 6378 C CA . SER A 1 60 ? 0.423 -7.858 -9.324 1.00 5.45 60 SER A CA 5
ATOM 6379 C C . SER A 1 60 ? 0.345 -7.062 -8.025 1.00 31.40 60 SER A C 5
ATOM 6380 O O . SER A 1 60 ? 0.728 -5.893 -7.977 1.00 53.30 60 SER A O 5
ATOM 6388 N N . ILE A 1 61 ? -0.154 -7.702 -6.973 1.00 41.50 61 ILE A N 5
ATOM 6389 C CA . ILE A 1 61 ? -0.283 -7.054 -5.674 1.00 32.10 61 ILE A CA 5
ATOM 6390 C C . ILE A 1 61 ? 1.070 -6.580 -5.159 1.00 4.03 61 ILE A C 5
ATOM 6391 O O . ILE A 1 61 ? 1.183 -5.497 -4.585 1.00 23.50 61 ILE A O 5
ATOM 6407 N N . ARG A 1 62 ? 2.098 -7.397 -5.367 1.00 71.10 62 ARG A N 5
ATOM 6408 C CA . ARG A 1 62 ? 3.445 -7.060 -4.923 1.00 62.10 62 ARG A CA 5
ATOM 6409 C C . ARG A 1 62 ? 3.934 -5.781 -5.596 1.00 62.40 62 ARG A C 5
ATOM 6410 O O . ARG A 1 62 ? 4.346 -4.834 -4.926 1.00 41.50 62 ARG A O 5
ATOM 6431 N N . ALA A 1 63 ? 3.885 -5.761 -6.924 1.00 64.00 63 ALA A N 5
ATOM 6432 C CA . ALA A 1 63 ? 4.321 -4.598 -7.687 1.00 65.00 63 ALA A CA 5
ATOM 6433 C C . ALA A 1 63 ? 3.508 -3.363 -7.315 1.00 14.10 63 ALA A C 5
ATOM 6434 O O . ALA A 1 63 ? 4.005 -2.238 -7.377 1.00 53.00 63 ALA A O 5
ATOM 6441 N N . LYS A 1 64 ? 2.255 -3.580 -6.928 1.00 31.40 64 LYS A N 5
ATOM 6442 C CA . LYS A 1 64 ? 1.373 -2.484 -6.546 1.00 74.00 64 LYS A CA 5
ATOM 6443 C C . LYS A 1 64 ? 1.652 -2.033 -5.116 1.00 64.10 64 LYS A C 5
ATOM 6444 O O . LYS A 1 64 ? 1.495 -0.858 -4.783 1.00 75.10 64 LYS A O 5
ATOM 6463 N N . CYS A 1 65 ? 2.068 -2.973 -4.274 1.00 22.40 65 CYS A N 5
ATOM 6464 C CA . CYS A 1 65 ? 2.371 -2.671 -2.880 1.00 40.10 65 CYS A CA 5
ATOM 6465 C C . CYS A 1 65 ? 3.629 -1.817 -2.769 1.00 0.42 65 CYS A C 5
ATOM 6466 O O . CYS A 1 65 ? 3.694 -0.890 -1.962 1.00 2.33 65 CYS A O 5
ATOM 6474 N N . THR A 1 66 ? 4.628 -2.134 -3.588 1.00 62.10 66 THR A N 5
ATOM 6475 C CA . THR A 1 66 ? 5.885 -1.394 -3.582 1.00 14.30 66 THR A CA 5
ATOM 6476 C C . THR A 1 66 ? 5.692 0.007 -4.151 1.00 74.40 66 THR A C 5
ATOM 6477 O O . THR A 1 66 ? 6.232 0.981 -3.624 1.00 21.10 66 THR A O 5
ATOM 6488 N N . GLU A 1 67 ? 4.920 0.104 -5.228 1.00 21.50 67 GLU A N 5
ATOM 6489 C CA . GLU A 1 67 ? 4.657 1.388 -5.867 1.00 15.00 67 GLU A CA 5
ATOM 6490 C C . GLU A 1 67 ? 3.958 2.342 -4.903 1.00 75.20 67 GLU A C 5
ATOM 6491 O O . GLU A 1 67 ? 4.408 3.470 -4.696 1.00 43.40 67 GLU A O 5
ATOM 6503 N N . TYR A 1 68 ? 2.858 1.883 -4.317 1.00 44.30 68 TYR A N 5
ATOM 6504 C CA . TYR A 1 68 ? 2.099 2.696 -3.374 1.00 44.40 68 TYR A CA 5
ATOM 6505 C C . TYR A 1 68 ? 2.922 2.991 -2.125 1.00 3.43 68 TYR A C 5
ATOM 6506 O O . TYR A 1 68 ? 2.793 4.058 -1.523 1.00 51.50 68 TYR A O 5
ATOM 6524 N N . LEU A 1 69 ? 3.765 2.040 -1.739 1.00 63.40 69 LEU A N 5
ATOM 6525 C CA . LEU A 1 69 ? 4.610 2.199 -0.561 1.00 61.10 69 LEU A CA 5
ATOM 6526 C C . LEU A 1 69 ? 5.649 3.293 -0.780 1.00 11.10 69 LEU A C 5
ATOM 6527 O O . LEU A 1 69 ? 5.830 4.169 0.066 1.00 12.30 69 LEU A O 5
ATOM 6543 N N . ASP A 1 70 ? 6.329 3.237 -1.920 1.00 4.32 70 ASP A N 5
ATOM 6544 C CA . ASP A 1 70 ? 7.350 4.225 -2.250 1.00 71.30 70 ASP A CA 5
ATOM 6545 C C . ASP A 1 70 ? 6.743 5.620 -2.356 1.00 12.30 70 ASP A C 5
ATOM 6546 O O . ASP A 1 70 ? 7.352 6.605 -1.942 1.00 73.10 70 ASP A O 5
ATOM 6555 N N . ARG A 1 71 ? 5.539 5.695 -2.914 1.00 42.10 71 ARG A N 5
ATOM 6556 C CA . ARG A 1 71 ? 4.850 6.970 -3.075 1.00 14.30 71 ARG A CA 5
ATOM 6557 C C . ARG A 1 71 ? 4.577 7.615 -1.720 1.00 45.20 71 ARG A C 5
ATOM 6558 O O . ARG A 1 71 ? 4.848 8.798 -1.519 1.00 24.40 71 ARG A O 5
ATOM 6579 N N . ALA A 1 72 ? 4.040 6.828 -0.794 1.00 34.20 72 ALA A N 5
ATOM 6580 C CA . ALA A 1 72 ? 3.730 7.322 0.543 1.00 4.42 72 ALA A CA 5
ATOM 6581 C C . ALA A 1 72 ? 4.993 7.779 1.265 1.00 60.30 72 ALA A C 5
ATOM 6582 O O . ALA A 1 72 ? 4.973 8.755 2.014 1.00 22.10 72 ALA A O 5
ATOM 6589 N N . GLU A 1 73 ? 6.090 7.064 1.036 1.00 63.40 73 GLU A N 5
ATOM 6590 C CA . GLU A 1 73 ? 7.363 7.395 1.665 1.00 42.10 73 GLU A CA 5
ATOM 6591 C C . GLU A 1 73 ? 7.813 8.801 1.276 1.00 73.20 73 GLU A C 5
ATOM 6592 O O . GLU A 1 73 ? 8.362 9.536 2.095 1.00 54.30 73 GLU A O 5
ATOM 6604 N N . LYS A 1 74 ? 7.575 9.164 0.020 1.00 21.10 74 LYS A N 5
ATOM 6605 C CA . LYS A 1 74 ? 7.956 10.482 -0.478 1.00 14.30 74 LYS A CA 5
ATOM 6606 C C . LYS A 1 74 ? 7.065 11.567 0.118 1.00 31.30 74 LYS A C 5
ATOM 6607 O O . LYS A 1 74 ? 7.517 12.684 0.372 1.00 3.22 74 LYS A O 5
ATOM 6626 N N . LEU A 1 75 ? 5.798 11.231 0.338 1.00 3.21 75 LEU A N 5
ATOM 6627 C CA . LEU A 1 75 ? 4.844 12.176 0.904 1.00 42.10 75 LEU A CA 5
ATOM 6628 C C . LEU A 1 75 ? 5.085 12.364 2.399 1.00 13.00 75 LEU A C 5
ATOM 6629 O O . LEU A 1 75 ? 5.031 13.481 2.912 1.00 70.30 75 LEU A O 5
ATOM 6645 N N . LYS A 1 76 ? 5.353 11.262 3.093 1.00 30.30 76 LYS A N 5
ATOM 6646 C CA . LYS A 1 76 ? 5.603 11.305 4.529 1.00 1.32 76 LYS A CA 5
ATOM 6647 C C . LYS A 1 76 ? 6.806 12.188 4.845 1.00 22.30 76 LYS A C 5
ATOM 6648 O O . LYS A 1 76 ? 6.826 12.886 5.859 1.00 21.00 76 LYS A O 5
ATOM 6667 N N . GLU A 1 77 ? 7.805 12.156 3.969 1.00 64.20 77 GLU A N 5
ATOM 6668 C CA . GLU A 1 77 ? 9.009 12.956 4.153 1.00 25.20 77 GLU A CA 5
ATOM 6669 C C . GLU A 1 77 ? 8.737 14.421 3.831 1.00 71.50 77 GLU A C 5
ATOM 6670 O O . GLU A 1 77 ? 8.976 15.303 4.656 1.00 2.23 77 GLU A O 5
ATOM 6682 N N . TYR A 1 78 ? 8.232 14.669 2.629 1.00 44.30 78 TYR A N 5
ATOM 6683 C CA . TYR A 1 78 ? 7.921 16.023 2.193 1.00 34.20 78 TYR A CA 5
ATOM 6684 C C . TYR A 1 78 ? 6.881 16.659 3.115 1.00 64.40 78 TYR A C 5
ATOM 6685 O O . TYR A 1 78 ? 6.885 17.871 3.329 1.00 30.50 78 TYR A O 5
ATOM 6703 N N . LEU A 1 79 ? 5.992 15.831 3.656 1.00 41.10 79 LEU A N 5
ATOM 6704 C CA . LEU A 1 79 ? 4.949 16.311 4.554 1.00 13.40 79 LEU A CA 5
ATOM 6705 C C . LEU A 1 79 ? 5.532 16.692 5.912 1.00 12.40 79 LEU A C 5
ATOM 6706 O O . LEU A 1 79 ? 5.037 17.601 6.577 1.00 33.20 79 LEU A O 5
ATOM 6722 N N . LYS A 1 80 ? 6.585 15.990 6.315 1.00 44.00 80 LYS A N 5
ATOM 6723 C CA . LYS A 1 80 ? 7.235 16.253 7.593 1.00 64.20 80 LYS A CA 5
ATOM 6724 C C . LYS A 1 80 ? 8.262 17.373 7.461 1.00 1.43 80 LYS A C 5
ATOM 6725 O O . LYS A 1 80 ? 8.281 18.310 8.261 1.00 12.10 80 LYS A O 5
ATOM 6744 N N . ASN A 1 81 ? 9.113 17.273 6.445 1.00 33.20 81 ASN A N 5
ATOM 6745 C CA . ASN A 1 81 ? 10.142 18.277 6.208 1.00 24.00 81 ASN A CA 5
ATOM 6746 C C . ASN A 1 81 ? 9.524 19.590 5.738 1.00 0.31 81 ASN A C 5
ATOM 6747 O O . ASN A 1 81 ? 9.627 20.614 6.413 1.00 55.10 81 ASN A O 5
ATOM 6758 N N . ASP B 2 6 ? 8.653 -11.210 -1.157 1.00 45.20 116 ASP B N 5
ATOM 6759 C CA . ASP B 2 6 ? 7.447 -10.930 -0.390 1.00 14.40 116 ASP B CA 5
ATOM 6760 C C . ASP B 2 6 ? 7.789 -10.274 0.945 1.00 55.20 116 ASP B C 5
ATOM 6761 O O . ASP B 2 6 ? 7.020 -9.470 1.470 1.00 51.20 116 ASP B O 5
ATOM 6770 N N . GLU B 2 7 ? 8.949 -10.625 1.489 1.00 71.50 117 GLU B N 5
ATOM 6771 C CA . GLU B 2 7 ? 9.398 -10.076 2.762 1.00 4.13 117 GLU B CA 5
ATOM 6772 C C . GLU B 2 7 ? 9.785 -8.607 2.612 1.00 12.00 117 GLU B C 5
ATOM 6773 O O . GLU B 2 7 ? 9.596 -7.806 3.529 1.00 4.42 117 GLU B O 5
ATOM 6785 N N . GLU B 2 8 ? 10.323 -8.254 1.448 1.00 13.10 118 GLU B N 5
ATOM 6786 C CA . GLU B 2 8 ? 10.738 -6.885 1.178 1.00 35.20 118 GLU B CA 5
ATOM 6787 C C . GLU B 2 8 ? 9.549 -5.941 1.243 1.00 62.20 118 GLU B C 5
ATOM 6788 O O . GLU B 2 8 ? 9.592 -4.918 1.930 1.00 20.00 118 GLU B O 5
ATOM 6800 N N . ILE B 2 9 ? 8.481 -6.276 0.525 1.00 43.30 119 ILE B N 5
ATOM 6801 C CA . ILE B 2 9 ? 7.280 -5.463 0.503 1.00 75.10 119 ILE B CA 5
ATOM 6802 C C . ILE B 2 9 ? 6.634 -5.401 1.884 1.00 25.10 119 ILE B C 5
ATOM 6803 O O . ILE B 2 9 ? 6.058 -4.382 2.265 1.00 63.30 119 ILE B O 5
ATOM 6819 N N . GLU B 2 10 ? 6.732 -6.490 2.629 1.00 53.50 120 GLU B N 5
ATOM 6820 C CA . GLU B 2 10 ? 6.157 -6.559 3.966 1.00 62.40 120 GLU B CA 5
ATOM 6821 C C . GLU B 2 10 ? 6.922 -5.664 4.934 1.00 23.20 120 GLU B C 5
ATOM 6822 O O . GLU B 2 10 ? 6.348 -5.126 5.880 1.00 12.00 120 GLU B O 5
ATOM 6834 N N . ARG B 2 11 ? 8.220 -5.507 4.689 1.00 53.20 121 ARG B N 5
ATOM 6835 C CA . ARG B 2 11 ? 9.060 -4.668 5.538 1.00 55.40 121 ARG B CA 5
ATOM 6836 C C . ARG B 2 11 ? 8.801 -3.192 5.275 1.00 13.40 121 ARG B C 5
ATOM 6837 O O . ARG B 2 11 ? 8.896 -2.363 6.180 1.00 2.01 121 ARG B O 5
ATOM 6858 N N . GLN B 2 12 ? 8.474 -2.866 4.028 1.00 20.40 122 GLN B N 5
ATOM 6859 C CA . GLN B 2 12 ? 8.201 -1.487 3.645 1.00 24.40 122 GLN B CA 5
ATOM 6860 C C . GLN B 2 12 ? 6.966 -0.955 4.366 1.00 11.30 122 GLN B C 5
ATOM 6861 O O . GLN B 2 12 ? 7.016 0.086 5.020 1.00 30.40 122 GLN B O 5
ATOM 6875 N N . LEU B 2 13 ? 5.858 -1.679 4.242 1.00 43.10 123 LEU B N 5
ATOM 6876 C CA . LEU B 2 13 ? 4.609 -1.281 4.882 1.00 43.40 123 LEU B CA 5
ATOM 6877 C C . LEU B 2 13 ? 4.773 -1.214 6.397 1.00 1.44 123 LEU B C 5
ATOM 6878 O O . LEU B 2 13 ? 4.202 -0.344 7.055 1.00 74.10 123 LEU B O 5
ATOM 6894 N N . LYS B 2 14 ? 5.556 -2.138 6.945 1.00 72.10 124 LYS B N 5
ATOM 6895 C CA . LYS B 2 14 ? 5.794 -2.182 8.383 1.00 73.50 124 LYS B CA 5
ATOM 6896 C C . LYS B 2 14 ? 6.477 -0.905 8.861 1.00 23.10 124 LYS B C 5
ATOM 6897 O O . LYS B 2 14 ? 6.270 -0.464 9.990 1.00 13.10 124 LYS B O 5
ATOM 6916 N N . ALA B 2 15 ? 7.292 -0.316 7.991 1.00 43.50 125 ALA B N 5
ATOM 6917 C CA . ALA B 2 15 ? 8.006 0.911 8.325 1.00 75.30 125 ALA B CA 5
ATOM 6918 C C . ALA B 2 15 ? 7.078 2.119 8.265 1.00 75.20 125 ALA B C 5
ATOM 6919 O O . ALA B 2 15 ? 7.265 3.095 8.993 1.00 23.40 125 ALA B O 5
ATOM 6926 N N . LEU B 2 16 ? 6.078 2.049 7.392 1.00 1.25 126 LEU B N 5
ATOM 6927 C CA . LEU B 2 16 ? 5.121 3.139 7.238 1.00 41.30 126 LEU B CA 5
ATOM 6928 C C . LEU B 2 16 ? 4.284 3.311 8.501 1.00 23.20 126 LEU B C 5
ATOM 6929 O O . LEU B 2 16 ? 3.863 4.419 8.833 1.00 44.20 126 LEU B O 5
ATOM 6945 N N . GLY B 2 17 ? 4.048 2.208 9.205 1.00 45.10 127 GLY B N 5
ATOM 6946 C CA . GLY B 2 17 ? 3.263 2.258 10.424 1.00 24.30 127 GLY B CA 5
ATOM 6947 C C . GLY B 2 17 ? 4.021 1.724 11.623 1.00 63.00 127 GLY B C 5
ATOM 6948 O O . GLY B 2 17 ? 3.697 0.656 12.144 1.00 44.20 127 GLY B O 5
ATOM 6952 N N . VAL B 2 18 ? 5.031 2.467 12.063 1.00 11.40 128 VAL B N 5
ATOM 6953 C CA . VAL B 2 18 ? 5.836 2.061 13.208 1.00 61.30 128 VAL B CA 5
ATOM 6954 C C . VAL B 2 18 ? 5.457 2.855 14.454 1.00 61.40 128 VAL B C 5
ATOM 6955 O O . VAL B 2 18 ? 5.253 4.067 14.391 1.00 2.12 128 VAL B O 5
ATOM 6968 N N . ASP B 2 19 ? 5.363 2.163 15.585 1.00 43.20 129 ASP B N 5
ATOM 6969 C CA . ASP B 2 19 ? 5.008 2.803 16.845 1.00 52.10 129 ASP B CA 5
ATOM 6970 C C . ASP B 2 19 ? 5.153 1.830 18.010 1.00 14.10 129 ASP B C 5
ATOM 6971 O O . ASP B 2 19 ? 5.848 0.805 17.841 1.00 24.20 129 ASP B O 5
ATOM 6981 N N . ASN A 1 10 ? -11.758 -8.669 2.923 1.00 60.50 10 ASN A N 6
ATOM 6982 C CA . ASN A 1 10 ? -10.402 -8.156 3.020 1.00 35.10 10 ASN A CA 6
ATOM 6983 C C . ASN A 1 10 ? -9.882 -7.725 1.653 1.00 0.54 10 ASN A C 6
ATOM 6984 O O . ASN A 1 10 ? -9.158 -6.735 1.537 1.00 10.20 10 ASN A O 6
ATOM 6995 N N . LEU A 1 11 ? -10.250 -8.470 0.624 1.00 51.30 11 LEU A N 6
ATOM 6996 C CA . LEU A 1 11 ? -9.821 -8.163 -0.735 1.00 13.40 11 LEU A CA 6
ATOM 6997 C C . LEU A 1 11 ? -10.530 -6.919 -1.263 1.00 11.30 11 LEU A C 6
ATOM 6998 O O . LEU A 1 11 ? -9.957 -6.144 -2.028 1.00 14.10 11 LEU A O 6
ATOM 7014 N N . GLN A 1 12 ? -11.784 -6.739 -0.852 1.00 24.30 12 GLN A N 6
ATOM 7015 C CA . GLN A 1 12 ? -12.570 -5.588 -1.281 1.00 24.10 12 GLN A CA 6
ATOM 7016 C C . GLN A 1 12 ? -11.963 -4.289 -0.763 1.00 62.40 12 GLN A C 6
ATOM 7017 O O . GLN A 1 12 ? -11.786 -3.332 -1.516 1.00 44.40 12 GLN A O 6
ATOM 7031 N N . LYS A 1 13 ? -11.647 -4.264 0.527 1.00 10.10 13 LYS A N 6
ATOM 7032 C CA . LYS A 1 13 ? -11.059 -3.083 1.146 1.00 40.40 13 LYS A CA 6
ATOM 7033 C C . LYS A 1 13 ? -9.682 -2.788 0.557 1.00 12.20 13 LYS A C 6
ATOM 7034 O O . LYS A 1 13 ? -9.270 -1.631 0.466 1.00 41.10 13 LYS A O 6
ATOM 7053 N N . ALA A 1 14 ? -8.977 -3.841 0.159 1.00 11.50 14 ALA A N 6
ATOM 7054 C CA . ALA A 1 14 ? -7.647 -3.695 -0.420 1.00 35.40 14 ALA A CA 6
ATOM 7055 C C . ALA A 1 14 ? -7.692 -2.856 -1.692 1.00 45.40 14 ALA A C 6
ATOM 7056 O O . ALA A 1 14 ? -6.896 -1.934 -1.869 1.00 65.40 14 ALA A O 6
ATOM 7063 N N . ILE A 1 15 ? -8.628 -3.183 -2.577 1.00 34.10 15 ILE A N 6
ATOM 7064 C CA . ILE A 1 15 ? -8.776 -2.459 -3.834 1.00 1.23 15 ILE A CA 6
ATOM 7065 C C . ILE A 1 15 ? -9.423 -1.096 -3.610 1.00 52.40 15 ILE A C 6
ATOM 7066 O O . ILE A 1 15 ? -9.020 -0.101 -4.213 1.00 31.40 15 ILE A O 6
ATOM 7082 N N . ASP A 1 16 ? -10.426 -1.059 -2.740 1.00 12.30 16 ASP A N 6
ATOM 7083 C CA . ASP A 1 16 ? -11.128 0.183 -2.436 1.00 63.40 16 ASP A CA 6
ATOM 7084 C C . ASP A 1 16 ? -10.180 1.207 -1.819 1.00 13.30 16 ASP A C 6
ATOM 7085 O O . ASP A 1 16 ? -10.289 2.404 -2.082 1.00 40.30 16 ASP A O 6
ATOM 7094 N N . LEU A 1 17 ? -9.251 0.727 -0.999 1.00 20.00 17 LEU A N 6
ATOM 7095 C CA . LEU A 1 17 ? -8.284 1.601 -0.346 1.00 53.20 17 LEU A CA 6
ATOM 7096 C C . LEU A 1 17 ? -7.181 2.012 -1.314 1.00 41.00 17 LEU A C 6
ATOM 7097 O O . LEU A 1 17 ? -6.836 3.190 -1.415 1.00 55.40 17 LEU A O 6
ATOM 7113 N N . ALA A 1 18 ? -6.630 1.035 -2.027 1.00 1.23 18 ALA A N 6
ATOM 7114 C CA . ALA A 1 18 ? -5.565 1.295 -2.988 1.00 51.30 18 ALA A CA 6
ATOM 7115 C C . ALA A 1 18 ? -6.032 2.256 -4.076 1.00 51.20 18 ALA A C 6
ATOM 7116 O O . ALA A 1 18 ? -5.285 3.137 -4.501 1.00 71.30 18 ALA A O 6
ATOM 7123 N N . SER A 1 19 ? -7.271 2.078 -4.522 1.00 45.00 19 SER A N 6
ATOM 7124 C CA . SER A 1 19 ? -7.837 2.930 -5.562 1.00 21.10 19 SER A CA 6
ATOM 7125 C C . SER A 1 19 ? -8.062 4.346 -5.044 1.00 53.30 19 SER A C 6
ATOM 7126 O O . SER A 1 19 ? -7.689 5.323 -5.693 1.00 55.30 19 SER A O 6
ATOM 7134 N N . LYS A 1 20 ? -8.673 4.450 -3.868 1.00 63.50 20 LYS A N 6
ATOM 7135 C CA . LYS A 1 20 ? -8.948 5.748 -3.261 1.00 54.10 20 LYS A CA 6
ATOM 7136 C C . LYS A 1 20 ? -7.650 6.476 -2.923 1.00 12.20 20 LYS A C 6
ATOM 7137 O O . LYS A 1 20 ? -7.589 7.704 -2.961 1.00 14.40 20 LYS A O 6
ATOM 7156 N N . ALA A 1 21 ? -6.616 5.708 -2.593 1.00 12.10 21 ALA A N 6
ATOM 7157 C CA . ALA A 1 21 ? -5.321 6.280 -2.249 1.00 14.30 21 ALA A CA 6
ATOM 7158 C C . ALA A 1 21 ? -4.720 7.031 -3.433 1.00 75.20 21 ALA A C 6
ATOM 7159 O O . ALA A 1 21 ? -4.215 8.144 -3.283 1.00 62.20 21 ALA A O 6
ATOM 7166 N N . ALA A 1 22 ? -4.779 6.416 -4.609 1.00 33.10 22 ALA A N 6
ATOM 7167 C CA . ALA A 1 22 ? -4.241 7.026 -5.818 1.00 5.22 22 ALA A CA 6
ATOM 7168 C C . ALA A 1 22 ? -5.104 8.199 -6.272 1.00 4.50 22 ALA A C 6
ATOM 7169 O O . ALA A 1 22 ? -4.604 9.159 -6.858 1.00 73.10 22 ALA A O 6
ATOM 7176 N N . GLN A 1 23 ? -6.402 8.113 -5.999 1.00 31.10 23 GLN A N 6
ATOM 7177 C CA . GLN A 1 23 ? -7.334 9.167 -6.379 1.00 24.20 23 GLN A CA 6
ATOM 7178 C C . GLN A 1 23 ? -7.014 10.467 -5.648 1.00 64.40 23 GLN A C 6
ATOM 7179 O O . GLN A 1 23 ? -6.987 11.539 -6.252 1.00 33.20 23 GLN A O 6
ATOM 7193 N N . GLU A 1 24 ? -6.773 10.364 -4.345 1.00 55.10 24 GLU A N 6
ATOM 7194 C CA . GLU A 1 24 ? -6.454 11.531 -3.532 1.00 63.10 24 GLU A CA 6
ATOM 7195 C C . GLU A 1 24 ? -5.087 12.097 -3.902 1.00 75.20 24 GLU A C 6
ATOM 7196 O O . GLU A 1 24 ? -4.857 13.303 -3.810 1.00 55.20 24 GLU A O 6
ATOM 7208 N N . ASP A 1 25 ? -4.182 11.218 -4.323 1.00 12.00 25 ASP A N 6
ATOM 7209 C CA . ASP A 1 25 ? -2.838 11.630 -4.709 1.00 33.40 25 ASP A CA 6
ATOM 7210 C C . ASP A 1 25 ? -2.885 12.640 -5.851 1.00 31.30 25 ASP A C 6
ATOM 7211 O O . ASP A 1 25 ? -2.193 13.657 -5.822 1.00 74.30 25 ASP A O 6
ATOM 7220 N N . LYS A 1 26 ? -3.706 12.351 -6.855 1.00 75.10 26 LYS A N 6
ATOM 7221 C CA . LYS A 1 26 ? -3.845 13.234 -8.007 1.00 61.10 26 LYS A CA 6
ATOM 7222 C C . LYS A 1 26 ? -4.788 14.391 -7.694 1.00 33.30 26 LYS A C 6
ATOM 7223 O O . LYS A 1 26 ? -4.636 15.491 -8.225 1.00 60.20 26 LYS A O 6
ATOM 7242 N N . ALA A 1 27 ? -5.762 14.136 -6.827 1.00 23.40 27 ALA A N 6
ATOM 7243 C CA . ALA A 1 27 ? -6.730 15.156 -6.442 1.00 3.13 27 ALA A CA 6
ATOM 7244 C C . ALA A 1 27 ? -6.041 16.348 -5.788 1.00 23.50 27 ALA A C 6
ATOM 7245 O O . ALA A 1 27 ? -6.097 17.467 -6.298 1.00 71.10 27 ALA A O 6
ATOM 7252 N N . GLY A 1 28 ? -5.389 16.101 -4.657 1.00 32.20 28 GLY A N 6
ATOM 7253 C CA . GLY A 1 28 ? -4.697 17.165 -3.952 1.00 32.00 28 GLY A CA 6
ATOM 7254 C C . GLY A 1 28 ? -4.442 16.830 -2.497 1.00 51.10 28 GLY A C 6
ATOM 7255 O O . GLY A 1 28 ? -3.492 17.332 -1.895 1.00 65.40 28 GLY A O 6
ATOM 7259 N N . ASN A 1 29 ? -5.292 15.981 -1.927 1.00 60.40 29 ASN A N 6
ATOM 7260 C CA . ASN A 1 29 ? -5.153 15.582 -0.532 1.00 35.10 29 ASN A CA 6
ATOM 7261 C C . ASN A 1 29 ? -4.051 14.541 -0.370 1.00 41.40 29 ASN A C 6
ATOM 7262 O O . ASN A 1 29 ? -4.324 13.345 -0.263 1.00 60.30 29 ASN A O 6
ATOM 7273 N N . TYR A 1 30 ? -2.805 15.003 -0.352 1.00 15.30 30 TYR A N 6
ATOM 7274 C CA . TYR A 1 30 ? -1.661 14.110 -0.202 1.00 64.50 30 TYR A CA 6
ATOM 7275 C C . TYR A 1 30 ? -1.734 13.353 1.120 1.00 13.10 30 TYR A C 6
ATOM 7276 O O . TYR A 1 30 ? -1.640 12.127 1.150 1.00 23.30 30 TYR A O 6
ATOM 7294 N N . GLU A 1 31 ? -1.904 14.094 2.210 1.00 55.20 31 GLU A N 6
ATOM 7295 C CA . GLU A 1 31 ? -1.994 13.491 3.536 1.00 33.30 31 GLU A CA 6
ATOM 7296 C C . GLU A 1 31 ? -3.128 12.473 3.591 1.00 22.40 31 GLU A C 6
ATOM 7297 O O . GLU A 1 31 ? -3.052 11.483 4.318 1.00 4.22 31 GLU A O 6
ATOM 7309 N N . GLU A 1 32 ? -4.175 12.722 2.811 1.00 1.12 32 GLU A N 6
ATOM 7310 C CA . GLU A 1 32 ? -5.323 11.825 2.763 1.00 3.10 32 GLU A CA 6
ATOM 7311 C C . GLU A 1 32 ? -4.966 10.535 2.033 1.00 51.30 32 GLU A C 6
ATOM 7312 O O . GLU A 1 32 ? -5.367 9.445 2.442 1.00 71.10 32 GLU A O 6
ATOM 7324 N N . ALA A 1 33 ? -4.207 10.668 0.950 1.00 44.10 33 ALA A N 6
ATOM 7325 C CA . ALA A 1 33 ? -3.790 9.515 0.161 1.00 23.50 33 ALA A CA 6
ATOM 7326 C C . ALA A 1 33 ? -2.740 8.698 0.906 1.00 43.30 33 ALA A C 6
ATOM 7327 O O . ALA A 1 33 ? -2.695 7.473 0.791 1.00 51.20 33 ALA A O 6
ATOM 7334 N N . LEU A 1 34 ? -1.897 9.386 1.670 1.00 15.40 34 LEU A N 6
ATOM 7335 C CA . LEU A 1 34 ? -0.846 8.726 2.437 1.00 22.10 34 LEU A CA 6
ATOM 7336 C C . LEU A 1 34 ? -1.437 7.717 3.415 1.00 30.10 34 LEU A C 6
ATOM 7337 O O . LEU A 1 34 ? -1.059 6.546 3.418 1.00 24.20 34 LEU A O 6
ATOM 7353 N N . GLN A 1 35 ? -2.367 8.179 4.245 1.00 42.40 35 GLN A N 6
ATOM 7354 C CA . GLN A 1 35 ? -3.010 7.317 5.229 1.00 4.44 35 GLN A CA 6
ATOM 7355 C C . GLN A 1 35 ? -3.739 6.163 4.547 1.00 22.40 35 GLN A C 6
ATOM 7356 O O . GLN A 1 35 ? -3.640 5.013 4.976 1.00 61.40 35 GLN A O 6
ATOM 7370 N N . LEU A 1 36 ? -4.469 6.478 3.482 1.00 31.10 36 LEU A N 6
ATOM 7371 C CA . LEU A 1 36 ? -5.214 5.467 2.741 1.00 54.20 36 LEU A CA 6
ATOM 7372 C C . LEU A 1 36 ? -4.268 4.497 2.042 1.00 63.40 36 LEU A C 6
ATOM 7373 O O . LEU A 1 36 ? -4.588 3.323 1.863 1.00 13.50 36 LEU A O 6
ATOM 7389 N N . TYR A 1 37 ? -3.101 4.998 1.648 1.00 11.20 37 TYR A N 6
ATOM 7390 C CA . TYR A 1 37 ? -2.107 4.175 0.968 1.00 71.40 37 TYR A CA 6
ATOM 7391 C C . TYR A 1 37 ? -1.675 3.006 1.847 1.00 61.40 37 TYR A C 6
ATOM 7392 O O . TYR A 1 37 ? -1.677 1.854 1.411 1.00 22.40 37 TYR A O 6
ATOM 7410 N N . GLN A 1 38 ? -1.306 3.309 3.087 1.00 40.20 38 GLN A N 6
ATOM 7411 C CA . GLN A 1 38 ? -0.871 2.284 4.028 1.00 64.50 38 GLN A CA 6
ATOM 7412 C C . GLN A 1 38 ? -1.977 1.261 4.268 1.00 33.40 38 GLN A C 6
ATOM 7413 O O . GLN A 1 38 ? -1.723 0.059 4.328 1.00 72.40 38 GLN A O 6
ATOM 7427 N N . HIS A 1 39 ? -3.207 1.748 4.403 1.00 32.20 39 HIS A N 6
ATOM 7428 C CA . HIS A 1 39 ? -4.352 0.877 4.635 1.00 54.30 39 HIS A CA 6
ATOM 7429 C C . HIS A 1 39 ? -4.570 -0.063 3.453 1.00 2.03 39 HIS A C 6
ATOM 7430 O O . HIS A 1 39 ? -4.950 -1.220 3.630 1.00 41.30 39 HIS A O 6
ATOM 7445 N N . ALA A 1 40 ? -4.327 0.443 2.249 1.00 22.10 40 ALA A N 6
ATOM 7446 C CA . ALA A 1 40 ? -4.496 -0.350 1.039 1.00 74.20 40 ALA A CA 6
ATOM 7447 C C . ALA A 1 40 ? -3.456 -1.463 0.961 1.00 41.00 40 ALA A C 6
ATOM 7448 O O . ALA A 1 40 ? -3.797 -2.638 0.826 1.00 71.40 40 ALA A O 6
ATOM 7455 N N . VAL A 1 41 ? -2.185 -1.084 1.049 1.00 33.10 41 VAL A N 6
ATOM 7456 C CA . VAL A 1 41 ? -1.094 -2.050 0.988 1.00 70.30 41 VAL A CA 6
ATOM 7457 C C . VAL A 1 41 ? -1.204 -3.073 2.115 1.00 30.10 41 VAL A C 6
ATOM 7458 O O . VAL A 1 41 ? -0.832 -4.235 1.949 1.00 61.00 41 VAL A O 6
ATOM 7471 N N . GLN A 1 42 ? -1.716 -2.632 3.259 1.00 33.30 42 GLN A N 6
ATOM 7472 C CA . GLN A 1 42 ? -1.875 -3.510 4.413 1.00 35.00 42 GLN A CA 6
ATOM 7473 C C . GLN A 1 42 ? -2.812 -4.669 4.090 1.00 43.10 42 GLN A C 6
ATOM 7474 O O . GLN A 1 42 ? -2.528 -5.820 4.423 1.00 25.20 42 GLN A O 6
ATOM 7488 N N . TYR A 1 43 ? -3.929 -4.359 3.440 1.00 12.30 43 TYR A N 6
ATOM 7489 C CA . TYR A 1 43 ? -4.907 -5.374 3.073 1.00 43.40 43 TYR A CA 6
ATOM 7490 C C . TYR A 1 43 ? -4.361 -6.285 1.978 1.00 64.00 43 TYR A C 6
ATOM 7491 O O . TYR A 1 43 ? -4.664 -7.478 1.941 1.00 52.00 43 TYR A O 6
ATOM 7509 N N . PHE A 1 44 ? -3.555 -5.715 1.090 1.00 4.42 44 PHE A N 6
ATOM 7510 C CA . PHE A 1 44 ? -2.964 -6.472 -0.006 1.00 12.50 44 PHE A CA 6
ATOM 7511 C C . PHE A 1 44 ? -2.141 -7.644 0.521 1.00 21.30 44 PHE A C 6
ATOM 7512 O O . PHE A 1 44 ? -2.342 -8.788 0.114 1.00 41.20 44 PHE A O 6
ATOM 7529 N N . LEU A 1 45 ? -1.216 -7.350 1.428 1.00 40.10 45 LEU A N 6
ATOM 7530 C CA . LEU A 1 45 ? -0.363 -8.378 2.011 1.00 1.34 45 LEU A CA 6
ATOM 7531 C C . LEU A 1 45 ? -1.185 -9.370 2.828 1.00 3.53 45 LEU A C 6
ATOM 7532 O O . LEU A 1 45 ? -0.839 -10.544 2.927 1.00 62.40 45 LEU A O 6
ATOM 7548 N N . HIS A 1 46 ? -2.277 -8.886 3.412 1.00 70.10 46 HIS A N 6
ATOM 7549 C CA . HIS A 1 46 ? -3.148 -9.731 4.220 1.00 13.00 46 HIS A CA 6
ATOM 7550 C C . HIS A 1 46 ? -3.708 -10.886 3.395 1.00 54.30 46 HIS A C 6
ATOM 7551 O O . HIS A 1 46 ? -3.566 -12.044 3.762 1.00 32.50 46 HIS A O 6
ATOM 7566 N N . VAL A 1 47 ? -4.347 -10.553 2.278 1.00 34.20 47 VAL A N 6
ATOM 7567 C CA . VAL A 1 47 ? -4.927 -11.564 1.401 1.00 3.35 47 VAL A CA 6
ATOM 7568 C C . VAL A 1 47 ? -3.855 -12.486 0.842 1.00 62.40 47 VAL A C 6
ATOM 7569 O O . VAL A 1 47 ? -4.110 -13.660 0.580 1.00 74.20 47 VAL A O 6
ATOM 7582 N N . VAL A 1 48 ? -2.654 -11.946 0.662 1.00 70.30 48 VAL A N 6
ATOM 7583 C CA . VAL A 1 48 ? -1.540 -12.727 0.134 1.00 51.20 48 VAL A CA 6
ATOM 7584 C C . VAL A 1 48 ? -1.042 -13.740 1.162 1.00 13.50 48 VAL A C 6
ATOM 7585 O O . VAL A 1 48 ? -0.643 -14.853 0.812 1.00 53.20 48 VAL A O 6
ATOM 7598 N N . LYS A 1 49 ? -1.071 -13.344 2.432 1.00 23.40 49 LYS A N 6
ATOM 7599 C CA . LYS A 1 49 ? -0.621 -14.222 3.511 1.00 72.10 49 LYS A CA 6
ATOM 7600 C C . LYS A 1 49 ? -1.574 -15.400 3.691 1.00 73.50 49 LYS A C 6
ATOM 7601 O O . LYS A 1 49 ? -1.163 -16.489 4.073 1.00 25.30 49 LYS A O 6
ATOM 7620 N N . TYR A 1 50 ? -2.855 -15.160 3.413 1.00 64.10 50 TYR A N 6
ATOM 7621 C CA . TYR A 1 50 ? -3.868 -16.202 3.544 1.00 54.20 50 TYR A CA 6
ATOM 7622 C C . TYR A 1 50 ? -4.351 -16.670 2.174 1.00 65.10 50 TYR A C 6
ATOM 7623 O O . TYR A 1 50 ? -4.003 -17.747 1.713 1.00 52.40 50 TYR A O 6
ATOM 7641 N N . GLU A 1 51 ? -5.166 -15.832 1.528 1.00 42.20 51 GLU A N 6
ATOM 7642 C CA . GLU A 1 51 ? -5.691 -16.159 0.216 1.00 3.51 51 GLU A CA 6
ATOM 7643 C C . GLU A 1 51 ? -4.647 -15.927 -0.870 1.00 34.10 51 GLU A C 6
ATOM 7644 O O . GLU A 1 51 ? -4.642 -14.884 -1.529 1.00 54.10 51 GLU A O 6
ATOM 7656 N N . ALA A 1 52 ? -3.763 -16.898 -1.048 1.00 60.30 52 ALA A N 6
ATOM 7657 C CA . ALA A 1 52 ? -2.714 -16.804 -2.055 1.00 12.10 52 ALA A CA 6
ATOM 7658 C C . ALA A 1 52 ? -2.938 -17.797 -3.182 1.00 72.30 52 ALA A C 6
ATOM 7659 O O . ALA A 1 52 ? -2.633 -18.990 -3.045 1.00 11.30 52 ALA A O 6
ATOM 7666 N N . GLN A 1 53 ? -3.466 -17.319 -4.300 1.00 65.20 53 GLN A N 6
ATOM 7667 C CA . GLN A 1 53 ? -3.732 -18.167 -5.455 1.00 3.35 53 GLN A CA 6
ATOM 7668 C C . GLN A 1 53 ? -3.187 -17.535 -6.732 1.00 44.10 53 GLN A C 6
ATOM 7669 O O . GLN A 1 53 ? -3.377 -16.349 -6.981 1.00 71.50 53 GLN A O 6
ATOM 7683 N N . GLY A 1 54 ? -2.497 -18.343 -7.534 1.00 22.30 54 GLY A N 6
ATOM 7684 C CA . GLY A 1 54 ? -1.933 -17.845 -8.776 1.00 22.50 54 GLY A CA 6
ATOM 7685 C C . GLY A 1 54 ? -0.742 -16.924 -8.542 1.00 4.02 54 GLY A C 6
ATOM 768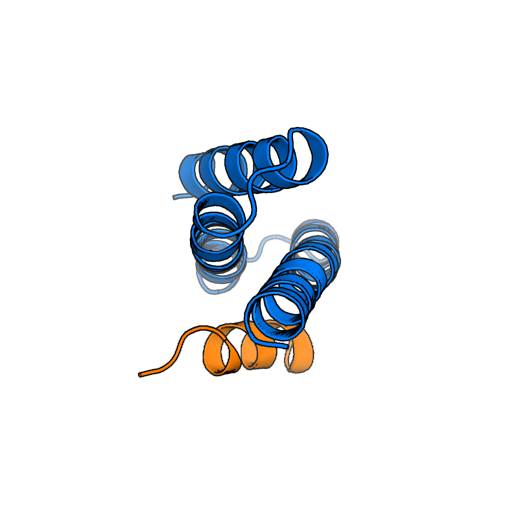6 O O . GLY A 1 54 ? -0.837 -15.959 -7.793 1.00 22.40 54 GLY A O 6
ATOM 7690 N N . ASP A 1 55 ? 0.374 -17.242 -9.196 1.00 31.40 55 ASP A N 6
ATOM 7691 C CA . ASP A 1 55 ? 1.585 -16.430 -9.057 1.00 31.20 55 ASP A CA 6
ATOM 7692 C C . ASP A 1 55 ? 1.356 -15.024 -9.578 1.00 63.20 55 ASP A C 6
ATOM 7693 O O . ASP A 1 55 ? 1.951 -14.067 -9.079 1.00 42.40 55 ASP A O 6
ATOM 7702 N N . LYS A 1 56 ? 0.493 -14.894 -10.578 1.00 74.10 56 LYS A N 6
ATOM 7703 C CA . LYS A 1 56 ? 0.188 -13.586 -11.162 1.00 73.30 56 LYS A CA 6
ATOM 7704 C C . LYS A 1 56 ? -0.403 -12.645 -10.117 1.00 51.40 56 LYS A C 6
ATOM 7705 O O . LYS A 1 56 ? -0.134 -11.449 -10.129 1.00 60.50 56 LYS A O 6
ATOM 7724 N N . ALA A 1 57 ? -1.200 -13.203 -9.212 1.00 34.10 57 ALA A N 6
ATOM 7725 C CA . ALA A 1 57 ? -1.824 -12.413 -8.158 1.00 32.50 57 ALA A CA 6
ATOM 7726 C C . ALA A 1 57 ? -0.780 -11.777 -7.258 1.00 33.00 57 ALA A C 6
ATOM 7727 O O . ALA A 1 57 ? -0.812 -10.573 -7.008 1.00 15.10 57 ALA A O 6
ATOM 7734 N N . LYS A 1 58 ? 0.148 -12.591 -6.770 1.00 23.20 58 LYS A N 6
ATOM 7735 C CA . LYS A 1 58 ? 1.208 -12.106 -5.893 1.00 42.20 58 LYS A CA 6
ATOM 7736 C C . LYS A 1 58 ? 2.063 -11.058 -6.602 1.00 1.24 58 LYS A C 6
ATOM 7737 O O . LYS A 1 58 ? 2.531 -10.101 -5.983 1.00 32.20 58 LYS A O 6
ATOM 7756 N N . GLN A 1 59 ? 2.263 -11.249 -7.902 1.00 34.30 59 GLN A N 6
ATOM 7757 C CA . GLN A 1 59 ? 3.063 -10.323 -8.694 1.00 3.10 59 GLN A CA 6
ATOM 7758 C C . GLN A 1 59 ? 2.356 -8.982 -8.839 1.00 10.20 59 GLN A C 6
ATOM 7759 O O . GLN A 1 59 ? 2.998 -7.935 -8.923 1.00 43.20 59 GLN A O 6
ATOM 7773 N N . SER A 1 60 ? 1.027 -9.019 -8.871 1.00 15.30 60 SER A N 6
ATOM 7774 C CA . SER A 1 60 ? 0.232 -7.804 -9.005 1.00 22.20 60 SER A CA 6
ATOM 7775 C C . SER A 1 60 ? 0.202 -7.024 -7.695 1.00 63.20 60 SER A C 6
ATOM 7776 O O . SER A 1 60 ? 0.538 -5.840 -7.659 1.00 13.40 60 SER A O 6
ATOM 7784 N N . ILE A 1 61 ? -0.201 -7.695 -6.621 1.00 65.30 61 ILE A N 6
ATOM 7785 C CA . ILE A 1 61 ? -0.273 -7.063 -5.309 1.00 44.20 61 ILE A CA 6
ATOM 7786 C C . ILE A 1 61 ? 1.090 -6.539 -4.875 1.00 54.10 61 ILE A C 6
ATOM 7787 O O . ILE A 1 61 ? 1.191 -5.474 -4.264 1.00 61.50 61 ILE A O 6
ATOM 7803 N N . ARG A 1 62 ? 2.138 -7.292 -5.194 1.00 60.50 62 ARG A N 6
ATOM 7804 C CA . ARG A 1 62 ? 3.497 -6.901 -4.837 1.00 73.20 62 ARG A CA 6
ATOM 7805 C C . ARG A 1 62 ? 3.910 -5.633 -5.576 1.00 44.30 62 ARG A C 6
ATOM 7806 O O . ARG A 1 62 ? 4.346 -4.658 -4.963 1.00 24.00 62 ARG A O 6
ATOM 7827 N N . ALA A 1 63 ? 3.771 -5.652 -6.897 1.00 24.10 63 ALA A N 6
ATOM 7828 C CA . ALA A 1 63 ? 4.130 -4.503 -7.721 1.00 45.20 63 ALA A CA 6
ATOM 7829 C C . ALA A 1 63 ? 3.319 -3.272 -7.329 1.00 33.20 63 ALA A C 6
ATOM 7830 O O . ALA A 1 63 ? 3.803 -2.145 -7.415 1.00 51.20 63 ALA A O 6
ATOM 7837 N N . LYS A 1 64 ? 2.082 -3.498 -6.896 1.00 55.40 64 LYS A N 6
ATOM 7838 C CA . LYS A 1 64 ? 1.204 -2.407 -6.490 1.00 43.50 64 LYS A CA 6
ATOM 7839 C C . LYS A 1 64 ? 1.547 -1.928 -5.083 1.00 31.20 64 LYS A C 6
ATOM 7840 O O . LYS A 1 64 ? 1.403 -0.748 -4.766 1.00 42.40 64 LYS A O 6
ATOM 7859 N N . CYS A 1 65 ? 2.000 -2.853 -4.243 1.00 53.30 65 CYS A N 6
ATOM 7860 C CA . CYS A 1 65 ? 2.364 -2.524 -2.869 1.00 20.40 65 CYS A CA 6
ATOM 7861 C C . CYS A 1 65 ? 3.658 -1.720 -2.827 1.00 64.20 65 CYS A C 6
ATOM 7862 O O . CYS A 1 65 ? 3.830 -0.846 -1.978 1.00 32.20 65 CYS A O 6
ATOM 7870 N N . THR A 1 66 ? 4.567 -2.024 -3.749 1.00 32.20 66 THR A N 6
ATOM 7871 C CA . THR A 1 66 ? 5.848 -1.328 -3.816 1.00 35.20 66 THR A CA 6
ATOM 7872 C C . THR A 1 66 ? 5.667 0.096 -4.328 1.00 31.20 66 THR A C 6
ATOM 7873 O O . THR A 1 66 ? 6.265 1.036 -3.803 1.00 1.12 66 THR A O 6
ATOM 7884 N N . GLU A 1 67 ? 4.839 0.249 -5.357 1.00 12.00 67 GLU A N 6
ATOM 7885 C CA . GLU A 1 67 ? 4.579 1.560 -5.941 1.00 15.10 67 GLU A CA 6
ATOM 7886 C C . GLU A 1 67 ? 3.919 2.486 -4.924 1.00 75.30 67 GLU A C 6
ATOM 7887 O O . GLU A 1 67 ? 4.390 3.598 -4.685 1.00 64.40 67 GLU A O 6
ATOM 7899 N N . TYR A 1 68 ? 2.825 2.021 -4.329 1.00 50.20 68 TYR A N 6
ATOM 7900 C CA . TYR A 1 68 ? 2.100 2.808 -3.339 1.00 61.30 68 TYR A CA 6
ATOM 7901 C C . TYR A 1 68 ? 2.971 3.078 -2.116 1.00 14.20 68 TYR A C 6
ATOM 7902 O O . TYR A 1 68 ? 2.962 4.180 -1.567 1.00 35.20 68 TYR A O 6
ATOM 7920 N N . LEU A 1 69 ? 3.721 2.066 -1.695 1.00 73.30 69 LEU A N 6
ATOM 7921 C CA . LEU A 1 69 ? 4.598 2.194 -0.537 1.00 63.40 69 LEU A CA 6
ATOM 7922 C C . LEU A 1 69 ? 5.639 3.286 -0.761 1.00 53.20 69 LEU A C 6
ATOM 7923 O O . LEU A 1 69 ? 5.986 4.026 0.159 1.00 60.00 69 LEU A O 6
ATOM 7939 N N . ASP A 1 70 ? 6.135 3.381 -1.991 1.00 44.40 70 ASP A N 6
ATOM 7940 C CA . ASP A 1 70 ? 7.136 4.383 -2.337 1.00 42.50 70 ASP A CA 6
ATOM 7941 C C . ASP A 1 70 ? 6.578 5.792 -2.166 1.00 22.20 70 ASP A C 6
ATOM 7942 O O . ASP A 1 70 ? 7.258 6.682 -1.657 1.00 12.20 70 ASP A O 6
ATOM 7951 N N . ARG A 1 71 ? 5.335 5.986 -2.594 1.00 60.40 71 ARG A N 6
ATOM 7952 C CA . ARG A 1 71 ? 4.685 7.287 -2.488 1.00 0.13 71 ARG A CA 6
ATOM 7953 C C . ARG A 1 71 ? 4.381 7.626 -1.033 1.00 5.32 71 ARG A C 6
ATOM 7954 O O . ARG A 1 71 ? 4.557 8.765 -0.601 1.00 10.20 71 ARG A O 6
ATOM 7975 N N . ALA A 1 72 ? 3.924 6.630 -0.281 1.00 2.32 72 ALA A N 6
ATOM 7976 C CA . ALA A 1 72 ? 3.595 6.823 1.126 1.00 61.00 72 ALA A CA 6
ATOM 7977 C C . ALA A 1 72 ? 4.815 7.288 1.915 1.00 72.10 72 ALA A C 6
ATOM 7978 O O . ALA A 1 72 ? 4.702 8.114 2.821 1.00 60.20 72 ALA A O 6
ATOM 7985 N N . GLU A 1 73 ? 5.980 6.752 1.566 1.00 75.40 73 GLU A N 6
ATOM 7986 C CA . GLU A 1 73 ? 7.221 7.113 2.241 1.00 61.20 73 GLU A CA 6
ATOM 7987 C C . GLU A 1 73 ? 7.746 8.452 1.735 1.00 40.20 73 GLU A C 6
ATOM 7988 O O . GLU A 1 73 ? 8.282 9.251 2.504 1.00 24.30 73 GLU A O 6
ATOM 8000 N N . LYS A 1 74 ? 7.587 8.693 0.438 1.00 1.14 74 LYS A N 6
ATOM 8001 C CA . LYS A 1 74 ? 8.046 9.935 -0.171 1.00 21.10 74 LYS A CA 6
ATOM 8002 C C . LYS A 1 74 ? 7.219 11.119 0.320 1.00 23.40 74 LYS A C 6
ATOM 8003 O O . LYS A 1 74 ? 7.764 12.150 0.715 1.00 72.30 74 LYS A O 6
ATOM 8022 N N . LEU A 1 75 ? 5.899 10.964 0.293 1.00 60.20 75 LEU A N 6
ATOM 8023 C CA . LEU A 1 75 ? 4.996 12.020 0.735 1.00 12.40 75 LEU A CA 6
ATOM 8024 C C . LEU A 1 75 ? 5.210 12.335 2.212 1.00 3.54 75 LEU A C 6
ATOM 8025 O O . LEU A 1 75 ? 5.192 13.497 2.617 1.00 52.10 75 LEU A O 6
ATOM 8041 N N . LYS A 1 76 ? 5.412 11.292 3.011 1.00 3.30 76 LYS A N 6
ATOM 8042 C CA . LYS A 1 76 ? 5.630 11.459 4.443 1.00 62.20 76 LYS A CA 6
ATOM 8043 C C . LYS A 1 76 ? 6.863 12.315 4.710 1.00 43.10 76 LYS A C 6
ATOM 8044 O O . LYS A 1 76 ? 6.891 13.102 5.656 1.00 61.10 76 LYS A O 6
ATOM 8063 N N . GLU A 1 77 ? 7.880 12.156 3.870 1.00 44.40 77 GLU A N 6
ATOM 8064 C CA . GLU A 1 77 ? 9.116 12.916 4.014 1.00 35.10 77 GLU A CA 6
ATOM 8065 C C . GLU A 1 77 ? 8.920 14.355 3.550 1.00 54.40 77 GLU A C 6
ATOM 8066 O O . GLU A 1 77 ? 9.172 15.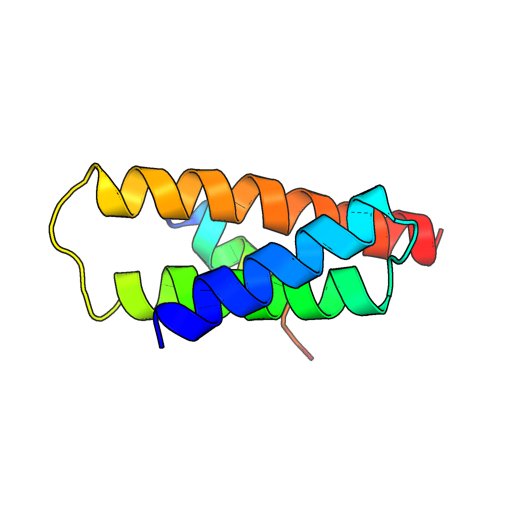300 4.298 1.00 12.10 77 GLU A O 6
ATOM 8078 N N . TYR A 1 78 ? 8.465 14.512 2.313 1.00 24.40 78 TYR A N 6
ATOM 8079 C CA . TYR A 1 78 ? 8.227 15.833 1.745 1.00 34.30 78 TYR A CA 6
ATOM 8080 C C . TYR A 1 78 ? 7.189 16.594 2.569 1.00 42.20 78 TYR A C 6
ATOM 8081 O O . TYR A 1 78 ? 7.242 17.819 2.674 1.00 54.50 78 TYR A O 6
ATOM 8099 N N . LEU A 1 79 ? 6.248 15.858 3.150 1.00 34.30 79 LEU A N 6
ATOM 8100 C CA . LEU A 1 79 ? 5.200 16.462 3.964 1.00 1.24 79 LEU A CA 6
ATOM 8101 C C . LEU A 1 79 ? 5.784 17.096 5.223 1.00 13.40 79 LEU A C 6
ATOM 8102 O O . LEU A 1 79 ? 5.417 18.210 5.596 1.00 62.20 79 LEU A O 6
ATOM 8118 N N . LYS A 1 80 ? 6.697 16.379 5.870 1.00 14.20 80 LYS A N 6
ATOM 8119 C CA . LYS A 1 80 ? 7.332 16.872 7.087 1.00 64.10 80 LYS A CA 6
ATOM 8120 C C . LYS A 1 80 ? 8.496 17.800 6.755 1.00 30.40 80 LYS A C 6
ATOM 8121 O O . LYS A 1 80 ? 8.783 18.740 7.494 1.00 52.50 80 LYS A O 6
ATOM 8140 N N . ASN A 1 81 ? 9.163 17.528 5.638 1.00 54.20 81 ASN A N 6
ATOM 8141 C CA . ASN A 1 81 ? 10.296 18.339 5.207 1.00 75.30 81 ASN A CA 6
ATOM 8142 C C . ASN A 1 81 ? 9.828 19.690 4.679 1.00 63.40 81 ASN A C 6
ATOM 8143 O O . ASN A 1 81 ? 8.636 19.999 4.701 1.00 10.30 81 ASN A O 6
ATOM 8154 N N . ASP B 2 6 ? 9.799 -10.266 -2.116 1.00 72.20 116 ASP B N 6
ATOM 8155 C CA . ASP B 2 6 ? 8.559 -10.104 -1.366 1.00 30.50 116 ASP B CA 6
ATOM 8156 C C . ASP B 2 6 ? 8.833 -9.527 0.019 1.00 74.40 116 ASP B C 6
ATOM 8157 O O . ASP B 2 6 ? 8.033 -8.758 0.551 1.00 62.30 116 ASP B O 6
ATOM 8166 N N . GLU B 2 7 ? 9.966 -9.898 0.597 1.00 40.40 117 GLU B N 6
ATOM 8167 C CA . GLU B 2 7 ? 10.346 -9.418 1.920 1.00 30.10 117 GLU B CA 6
ATOM 8168 C C . GLU B 2 7 ? 10.474 -7.899 1.932 1.00 62.20 117 GLU B C 6
ATOM 8169 O O . GLU B 2 7 ? 10.185 -7.247 2.937 1.00 53.40 117 GLU B O 6
ATOM 8181 N N . GLU B 2 8 ? 10.905 -7.336 0.807 1.00 64.40 118 GLU B N 6
ATOM 8182 C CA . GLU B 2 8 ? 11.072 -5.896 0.689 1.00 51.10 118 GLU B CA 6
ATOM 8183 C C . GLU B 2 8 ? 9.744 -5.176 0.910 1.00 35.10 118 GLU B C 6
ATOM 8184 O O . GLU B 2 8 ? 9.694 -4.144 1.572 1.00 33.50 118 GLU B O 6
ATOM 8196 N N . ILE B 2 9 ? 8.675 -5.734 0.352 1.00 42.10 119 ILE B N 6
ATOM 8197 C CA . ILE B 2 9 ? 7.350 -5.150 0.488 1.00 31.40 119 ILE B CA 6
ATOM 8198 C C . ILE B 2 9 ? 6.803 -5.348 1.897 1.00 74.10 119 ILE B C 6
ATOM 8199 O O . ILE B 2 9 ? 6.308 -4.408 2.520 1.00 62.50 119 ILE B O 6
ATOM 8215 N N . GLU B 2 10 ? 6.893 -6.570 2.395 1.00 51.40 120 GLU B N 6
ATOM 8216 C CA . GLU B 2 10 ? 6.411 -6.898 3.733 1.00 72.00 120 GLU B CA 6
ATOM 8217 C C . GLU B 2 10 ? 7.134 -6.064 4.789 1.00 64.20 120 GLU B C 6
ATOM 8218 O O . GLU B 2 10 ? 6.526 -5.590 5.744 1.00 72.30 120 GLU B O 6
ATOM 8230 N N . ARG B 2 11 ? 8.443 -5.907 4.610 1.00 3.05 121 ARG B N 6
ATOM 8231 C CA . ARG B 2 11 ? 9.249 -5.130 5.546 1.00 75.10 121 ARG B CA 6
ATOM 8232 C C . ARG B 2 11 ? 8.894 -3.655 5.485 1.00 45.30 121 ARG B C 6
ATOM 8233 O O . ARG B 2 11 ? 8.934 -2.953 6.495 1.00 23.40 121 ARG B O 6
ATOM 8254 N N . GLN B 2 12 ? 8.544 -3.186 4.292 1.00 41.30 122 GLN B N 6
ATOM 8255 C CA . GLN B 2 12 ? 8.180 -1.787 4.097 1.00 34.40 122 GLN B CA 6
ATOM 8256 C C . GLN B 2 12 ? 6.925 -1.437 4.892 1.00 24.20 122 GLN B C 6
ATOM 8257 O O . GLN B 2 12 ? 6.867 -0.399 5.551 1.00 34.20 122 GLN B O 6
ATOM 8271 N N . LEU B 2 13 ? 5.925 -2.310 4.824 1.00 30.40 123 LEU B N 6
ATOM 8272 C CA . LEU B 2 13 ? 4.672 -2.092 5.538 1.00 54.50 123 LEU B CA 6
ATOM 8273 C C . LEU B 2 13 ? 4.910 -2.004 7.042 1.00 44.10 123 LEU B C 6
ATOM 8274 O O . LEU B 2 13 ? 4.344 -1.149 7.722 1.00 4.00 123 LEU B O 6
ATOM 8290 N N . LYS B 2 14 ? 5.754 -2.895 7.555 1.00 64.30 124 LYS B N 6
ATOM 8291 C CA . LYS B 2 14 ? 6.067 -2.919 8.978 1.00 1.31 124 LYS B CA 6
ATOM 8292 C C . LYS B 2 14 ? 6.693 -1.600 9.420 1.00 43.30 124 LYS B C 6
ATOM 8293 O O . LYS B 2 14 ? 6.516 -1.167 10.558 1.00 61.40 124 LYS B O 6
ATOM 8312 N N . ALA B 2 15 ? 7.428 -0.967 8.511 1.00 13.20 125 ALA B N 6
ATOM 8313 C CA . ALA B 2 15 ? 8.081 0.303 8.806 1.00 42.50 125 ALA B CA 6
ATOM 8314 C C . ALA B 2 15 ? 7.062 1.431 8.913 1.00 43.20 125 ALA B C 6
ATOM 8315 O O . ALA B 2 15 ? 6.974 2.106 9.939 1.00 55.10 125 ALA B O 6
ATOM 8322 N N . LEU B 2 16 ? 6.295 1.632 7.847 1.00 23.30 126 LEU B N 6
ATOM 8323 C CA . LEU B 2 16 ? 5.280 2.680 7.822 1.00 60.20 126 LEU B CA 6
ATOM 8324 C C . LEU B 2 16 ? 4.170 2.388 8.825 1.00 11.00 126 LEU B C 6
ATOM 8325 O O . LEU B 2 16 ? 3.610 3.302 9.430 1.00 2.12 126 LEU B O 6
ATOM 8341 N N . GLY B 2 17 ? 3.857 1.107 8.997 1.00 13.20 127 GLY B N 6
ATOM 8342 C CA . GLY B 2 17 ? 2.814 0.718 9.927 1.00 0.31 127 GLY B CA 6
ATOM 8343 C C . GLY B 2 17 ? 3.366 0.308 11.279 1.00 42.30 127 GLY B C 6
ATOM 8344 O O . GLY B 2 17 ? 2.778 -0.523 11.971 1.00 61.30 127 GLY B O 6
ATOM 8348 N N . VAL B 2 18 ? 4.498 0.893 11.655 1.00 42.40 128 VAL B N 6
ATOM 8349 C CA . VAL B 2 18 ? 5.129 0.585 12.932 1.00 15.50 128 VAL B CA 6
ATOM 8350 C C . VAL B 2 18 ? 4.343 1.186 14.094 1.00 44.30 128 VAL B C 6
ATOM 8351 O O . VAL B 2 18 ? 4.005 2.370 14.080 1.00 3.21 128 VAL B O 6
ATOM 8364 N N . ASP B 2 19 ? 4.054 0.362 15.095 1.00 71.40 129 ASP B N 6
ATOM 8365 C CA . ASP B 2 19 ? 3.307 0.812 16.264 1.00 12.10 129 ASP B CA 6
ATOM 8366 C C . ASP B 2 19 ? 3.400 -0.207 17.394 1.00 12.30 129 ASP B C 6
ATOM 8367 O O . ASP B 2 19 ? 3.183 -1.407 17.127 1.00 3.43 129 ASP B O 6
ATOM 8377 N N . ASN A 1 10 ? -12.174 -8.648 1.945 1.00 3.24 10 ASN A N 7
ATOM 8378 C CA . ASN A 1 10 ? -10.786 -8.228 2.061 1.00 65.50 10 ASN A CA 7
ATOM 8379 C C . ASN A 1 10 ? -10.248 -7.743 0.719 1.00 63.20 10 ASN A C 7
ATOM 8380 O O . ASN A 1 10 ? -9.422 -6.832 0.663 1.00 50.30 10 ASN A O 7
ATOM 8391 N N . LEU A 1 11 ? -10.717 -8.354 -0.355 1.00 0.14 11 LEU A N 7
ATOM 8392 C CA . LEU A 1 11 ? -10.285 -7.984 -1.699 1.00 54.30 11 LEU A CA 7
ATOM 8393 C C . LEU A 1 11 ? -11.016 -6.735 -2.181 1.00 55.40 11 LEU A C 7
ATOM 8394 O O . LEU A 1 11 ? -10.416 -5.848 -2.788 1.00 45.50 11 LEU A O 7
ATOM 8410 N N . GLN A 1 12 ? -12.314 -6.671 -1.908 1.00 51.00 12 GLN A N 7
ATOM 8411 C CA . GLN A 1 12 ? -13.127 -5.530 -2.315 1.00 24.20 12 GLN A CA 7
ATOM 8412 C C . GLN A 1 12 ? -12.608 -4.242 -1.680 1.00 61.10 12 GLN A C 7
ATOM 8413 O O . GLN A 1 12 ? -12.659 -3.176 -2.294 1.00 12.10 12 GLN A O 7
ATOM 8427 N N . LYS A 1 13 ? -12.117 -4.353 -0.457 1.00 51.30 13 LYS A N 7
ATOM 8428 C CA . LYS A 1 13 ? -11.591 -3.197 0.260 1.00 4.41 13 LYS A CA 7
ATOM 8429 C C . LYS A 1 13 ? -10.174 -2.869 -0.203 1.00 61.30 13 LYS A C 7
ATOM 8430 O O . LYS A 1 13 ? -9.780 -1.704 -0.250 1.00 42.20 13 LYS A O 7
ATOM 8449 N N . ALA A 1 14 ? -9.414 -3.904 -0.542 1.00 53.30 14 ALA A N 7
ATOM 8450 C CA . ALA A 1 14 ? -8.041 -3.727 -1.001 1.00 60.00 14 ALA A CA 7
ATOM 8451 C C . ALA A 1 14 ? -7.990 -2.866 -2.258 1.00 64.30 14 ALA A C 7
ATOM 8452 O O . ALA A 1 14 ? -7.181 -1.943 -2.358 1.00 63.30 14 ALA A O 7
ATOM 8459 N N . ILE A 1 15 ? -8.859 -3.173 -3.215 1.00 51.50 15 ILE A N 7
ATOM 8460 C CA . ILE A 1 15 ? -8.912 -2.427 -4.467 1.00 55.10 15 ILE A CA 7
ATOM 8461 C C . ILE A 1 15 ? -9.522 -1.045 -4.257 1.00 24.20 15 ILE A C 7
ATOM 8462 O O . ILE A 1 15 ? -9.074 -0.062 -4.846 1.00 12.40 15 ILE A O 7
ATOM 8478 N N . ASP A 1 16 ? -10.547 -0.978 -3.414 1.00 32.00 16 ASP A N 7
ATOM 8479 C CA . ASP A 1 16 ? -11.219 0.283 -3.125 1.00 22.00 16 ASP A CA 7
ATOM 8480 C C . ASP A 1 16 ? -10.299 1.228 -2.359 1.00 23.40 16 ASP A C 7
ATOM 8481 O O . ASP A 1 16 ? -10.126 2.386 -2.738 1.00 21.20 16 ASP A O 7
ATOM 8490 N N . LEU A 1 17 ? -9.710 0.724 -1.279 1.00 42.20 17 LEU A N 7
ATOM 8491 C CA . LEU A 1 17 ? -8.807 1.523 -0.459 1.00 15.00 17 LEU A CA 7
ATOM 8492 C C . LEU A 1 17 ? -7.593 1.972 -1.267 1.00 4.21 17 LEU A C 7
ATOM 8493 O O . LEU A 1 17 ? -7.089 3.081 -1.085 1.00 10.40 17 LEU A O 7
ATOM 8509 N N . ALA A 1 18 ? -7.127 1.103 -2.157 1.00 24.20 18 ALA A N 7
ATOM 8510 C CA . ALA A 1 18 ? -5.972 1.410 -2.992 1.00 11.30 18 ALA A CA 7
ATOM 8511 C C . ALA A 1 18 ? -6.314 2.468 -4.035 1.00 24.20 18 ALA A C 7
ATOM 8512 O O . ALA A 1 18 ? -5.516 3.363 -4.311 1.00 24.10 18 ALA A O 7
ATOM 8519 N N . SER A 1 19 ? -7.506 2.359 -4.613 1.00 1.03 19 SER A N 7
ATOM 8520 C CA . SER A 1 19 ? -7.955 3.306 -5.626 1.00 53.10 19 SER A CA 7
ATOM 8521 C C . SER A 1 19 ? -8.077 4.710 -5.042 1.00 74.40 19 SER A C 7
ATOM 8522 O O . SER A 1 19 ? -7.672 5.691 -5.666 1.00 32.10 19 SER A O 7
ATOM 8530 N N . LYS A 1 20 ? -8.640 4.799 -3.841 1.00 13.10 20 LYS A N 7
ATOM 8531 C CA . LYS A 1 20 ? -8.815 6.083 -3.172 1.00 44.00 20 LYS A CA 7
ATOM 8532 C C . LYS A 1 20 ? -7.467 6.686 -2.789 1.00 3.34 20 LYS A C 7
ATOM 8533 O O . LYS A 1 20 ? -7.308 7.906 -2.760 1.00 13.20 20 LYS A O 7
ATOM 8552 N N . ALA A 1 21 ? -6.501 5.822 -2.495 1.00 64.30 21 ALA A N 7
ATOM 8553 C CA . ALA A 1 21 ? -5.167 6.271 -2.114 1.00 73.30 21 ALA A CA 7
ATOM 8554 C C . ALA A 1 21 ? -4.533 7.112 -3.217 1.00 33.20 21 ALA A C 7
ATOM 8555 O O . ALA A 1 21 ? -4.094 8.236 -2.978 1.00 50.20 21 ALA A O 7
ATOM 8562 N N . ALA A 1 22 ? -4.491 6.559 -4.424 1.00 14.10 22 ALA A N 7
ATOM 8563 C CA . ALA A 1 22 ? -3.912 7.259 -5.564 1.00 25.10 22 ALA A CA 7
ATOM 8564 C C . ALA A 1 22 ? -4.752 8.471 -5.949 1.00 1.43 22 ALA A C 7
ATOM 8565 O O . ALA A 1 22 ? -4.229 9.469 -6.445 1.00 0.11 22 ALA A O 7
ATOM 8572 N N . GLN A 1 23 ? -6.058 8.378 -5.718 1.00 60.40 23 GLN A N 7
ATOM 8573 C CA . GLN A 1 23 ? -6.971 9.468 -6.040 1.00 53.20 23 GLN A CA 7
ATOM 8574 C C . GLN A 1 23 ? -6.686 10.692 -5.174 1.00 54.50 23 GLN A C 7
ATOM 8575 O O . GLN A 1 23 ? -6.574 11.809 -5.679 1.00 31.10 23 GLN A O 7
ATOM 8589 N N . GLU A 1 24 ? -6.571 10.472 -3.868 1.00 23.40 24 GLU A N 7
ATOM 8590 C CA . GLU A 1 24 ? -6.300 11.557 -2.933 1.00 14.40 24 GLU A CA 7
ATOM 8591 C C . GLU A 1 24 ? -4.974 12.237 -3.258 1.00 54.30 24 GLU A C 7
ATOM 8592 O O . GLU A 1 24 ? -4.835 13.451 -3.105 1.00 62.30 24 GLU A O 7
ATOM 8604 N N . ASP A 1 25 ? -4.003 11.449 -3.705 1.00 0.51 25 ASP A N 7
ATOM 8605 C CA . ASP A 1 25 ? -2.689 11.975 -4.051 1.00 33.20 25 ASP A CA 7
ATOM 8606 C C . ASP A 1 25 ? -2.796 13.022 -5.155 1.00 41.40 25 ASP A C 7
ATOM 8607 O O . ASP A 1 25 ? -2.233 14.111 -5.050 1.00 73.10 25 ASP A O 7
ATOM 8616 N N . LYS A 1 26 ? -3.523 12.683 -6.215 1.00 44.30 26 LYS A N 7
ATOM 8617 C CA . LYS A 1 26 ? -3.704 13.593 -7.340 1.00 52.30 26 LYS A CA 7
ATOM 8618 C C . LYS A 1 26 ? -4.794 14.618 -7.039 1.00 60.10 26 LYS A C 7
ATOM 8619 O O . LYS A 1 26 ? -4.747 15.749 -7.523 1.00 3.12 26 LYS A O 7
ATOM 8638 N N . ALA A 1 27 ? -5.775 14.214 -6.239 1.00 52.30 27 ALA A N 7
ATOM 8639 C CA . ALA A 1 27 ? -6.876 15.096 -5.873 1.00 12.40 27 ALA A CA 7
ATOM 8640 C C . ALA A 1 27 ? -6.366 16.344 -5.161 1.00 21.10 27 ALA A C 7
ATOM 8641 O O . ALA A 1 27 ? -6.538 17.462 -5.647 1.00 24.10 27 ALA A O 7
ATOM 8648 N N . GLY A 1 28 ? -5.740 16.146 -4.006 1.00 54.30 28 GLY A N 7
ATOM 8649 C CA . GLY A 1 28 ? -5.215 17.265 -3.245 1.00 33.50 28 GLY A CA 7
ATOM 8650 C C . GLY A 1 28 ? -4.904 16.897 -1.808 1.00 22.30 28 GLY A C 7
ATOM 8651 O O . GLY A 1 28 ? -4.013 17.479 -1.191 1.00 3.04 28 GLY A O 7
ATOM 8655 N N . ASN A 1 29 ? -5.640 15.927 -1.274 1.00 25.30 29 ASN A N 7
ATOM 8656 C CA . ASN A 1 29 ? -5.437 15.483 0.100 1.00 5.53 29 ASN A CA 7
ATOM 8657 C C . ASN A 1 29 ? -4.259 14.518 0.192 1.00 14.10 29 ASN A C 7
ATOM 8658 O O . ASN A 1 29 ? -4.430 13.302 0.101 1.00 30.00 29 ASN A O 7
ATOM 8669 N N . TYR A 1 30 ? -3.063 15.069 0.374 1.00 10.30 30 TYR A N 7
ATOM 8670 C CA . TYR A 1 30 ? -1.856 14.257 0.480 1.00 64.50 30 TYR A CA 7
ATOM 8671 C C . TYR A 1 30 ? -1.896 13.384 1.729 1.00 45.50 30 TYR A C 7
ATOM 8672 O O . TYR A 1 30 ? -1.704 12.170 1.657 1.00 31.40 30 TYR A O 7
ATOM 8690 N N . GLU A 1 31 ? -2.147 14.010 2.874 1.00 72.40 31 GLU A N 7
ATOM 8691 C CA . GLU A 1 31 ? -2.215 13.290 4.141 1.00 43.30 31 GLU A CA 7
ATOM 8692 C C . GLU A 1 31 ? -3.286 12.204 4.093 1.00 63.40 31 GLU A C 7
ATOM 8693 O O . GLU A 1 31 ? -3.162 11.167 4.744 1.00 70.30 31 GLU A O 7
ATOM 8705 N N . GLU A 1 32 ? -4.336 12.451 3.316 1.00 31.10 32 GLU A N 7
ATOM 8706 C CA . GLU A 1 32 ? -5.428 11.496 3.180 1.00 23.20 32 GLU A CA 7
ATOM 8707 C C . GLU A 1 32 ? -5.001 10.301 2.334 1.00 43.30 32 GLU A C 7
ATOM 8708 O O . GLU A 1 32 ? -5.412 9.169 2.589 1.00 1.11 32 GLU A O 7
ATOM 8720 N N . ALA A 1 33 ? -4.175 10.562 1.327 1.00 35.40 33 ALA A N 7
ATOM 8721 C CA . ALA A 1 33 ? -3.691 9.509 0.442 1.00 52.50 33 ALA A CA 7
ATOM 8722 C C . ALA A 1 33 ? -2.681 8.615 1.155 1.00 64.50 33 ALA A C 7
ATOM 8723 O O . ALA A 1 33 ? -2.614 7.413 0.902 1.00 4.33 33 ALA A O 7
ATOM 8730 N N . LEU A 1 34 ? -1.896 9.212 2.047 1.00 20.40 34 LEU A N 7
ATOM 8731 C CA . LEU A 1 34 ? -0.890 8.471 2.796 1.00 1.11 34 LEU A CA 7
ATOM 8732 C C . LEU A 1 34 ? -1.541 7.424 3.694 1.00 73.30 34 LEU A C 7
ATOM 8733 O O . LEU A 1 34 ? -1.212 6.239 3.621 1.00 51.30 34 LEU A O 7
ATOM 8749 N N . GLN A 1 35 ? -2.465 7.868 4.539 1.00 31.50 35 GLN A N 7
ATOM 8750 C CA . GLN A 1 35 ? -3.162 6.968 5.450 1.00 14.50 35 GLN A CA 7
ATOM 8751 C C . GLN A 1 35 ? -3.925 5.896 4.679 1.00 13.20 35 GLN A C 7
ATOM 8752 O O . GLN A 1 35 ? -3.985 4.740 5.098 1.00 3.13 35 GLN A O 7
ATOM 8766 N N . LEU A 1 36 ? -4.506 6.286 3.549 1.00 64.20 36 LEU A N 7
ATOM 8767 C CA . LEU A 1 36 ? -5.265 5.359 2.718 1.00 54.20 36 LEU A CA 7
ATOM 8768 C C . LEU A 1 36 ? -4.336 4.380 2.009 1.00 53.10 36 LEU A C 7
ATOM 8769 O O . LEU A 1 36 ? -4.702 3.232 1.756 1.00 62.40 36 LEU A O 7
ATOM 8785 N N . TYR A 1 37 ? -3.129 4.841 1.692 1.00 3.24 37 TYR A N 7
ATOM 8786 C CA . TYR A 1 37 ? -2.146 4.005 1.012 1.00 45.20 37 TYR A CA 7
ATOM 8787 C C . TYR A 1 37 ? -1.805 2.776 1.849 1.00 42.00 37 TYR A C 7
ATOM 8788 O O . TYR A 1 37 ? -1.913 1.643 1.379 1.00 11.50 37 TYR A O 7
ATOM 8806 N N . GLN A 1 38 ? -1.393 3.008 3.091 1.00 21.40 38 GLN A N 7
ATOM 8807 C CA . GLN A 1 38 ? -1.035 1.920 3.994 1.00 14.20 38 GLN A CA 7
ATOM 8808 C C . GLN A 1 38 ? -2.221 0.986 4.217 1.00 55.50 38 GLN A C 7
ATOM 8809 O O . GLN A 1 38 ? -2.068 -0.236 4.223 1.00 43.20 38 GLN A O 7
ATOM 8823 N N . HIS A 1 39 ? -3.401 1.569 4.400 1.00 61.30 39 HIS A N 7
ATOM 8824 C CA . HIS A 1 39 ? -4.613 0.788 4.623 1.00 35.10 39 HIS A CA 7
ATOM 8825 C C . HIS A 1 39 ? -4.886 -0.140 3.443 1.00 61.20 39 HIS A C 7
ATOM 8826 O O . HIS A 1 39 ? -5.285 -1.290 3.626 1.00 22.00 39 HIS A O 7
ATOM 8841 N N . ALA A 1 40 ? -4.669 0.367 2.235 1.00 33.10 40 ALA A N 7
ATOM 8842 C CA . ALA A 1 40 ? -4.891 -0.416 1.026 1.00 73.50 40 ALA A CA 7
ATOM 8843 C C . ALA A 1 40 ? -3.795 -1.459 0.839 1.00 41.40 40 ALA A C 7
ATOM 8844 O O . ALA A 1 40 ? -4.073 -2.623 0.552 1.00 4.21 40 ALA A O 7
ATOM 8851 N N . VAL A 1 41 ? -2.547 -1.033 1.004 1.00 41.40 41 VAL A N 7
ATOM 8852 C CA . VAL A 1 41 ? -1.408 -1.931 0.854 1.00 53.20 41 VAL A CA 7
ATOM 8853 C C . VAL A 1 41 ? -1.466 -3.064 1.872 1.00 14.10 41 VAL A C 7
ATOM 8854 O O . VAL A 1 41 ? -1.069 -4.193 1.583 1.00 23.40 41 VAL A O 7
ATOM 8867 N N . GLN A 1 42 ? -1.964 -2.756 3.065 1.00 33.50 42 GLN A N 7
ATOM 8868 C CA . GLN A 1 42 ? -2.076 -3.748 4.128 1.00 63.10 42 GLN A CA 7
ATOM 8869 C C . GLN A 1 42 ? -3.130 -4.796 3.785 1.00 62.20 42 GLN A C 7
ATOM 8870 O O . GLN A 1 42 ? -2.953 -5.983 4.059 1.00 55.00 42 GLN A O 7
ATOM 8884 N N . TYR A 1 43 ? -4.228 -4.348 3.184 1.00 44.30 43 TYR A N 7
ATOM 8885 C CA . TYR A 1 43 ? -5.311 -5.248 2.805 1.00 42.10 43 TYR A CA 7
ATOM 8886 C C . TYR A 1 43 ? -4.861 -6.209 1.709 1.00 0.02 43 TYR A C 7
ATOM 8887 O O . TYR A 1 43 ? -5.293 -7.360 1.663 1.00 70.50 43 TYR A O 7
ATOM 8905 N N . PHE A 1 44 ? -3.992 -5.725 0.831 1.00 13.40 44 PHE A N 7
ATOM 8906 C CA . PHE A 1 44 ? -3.480 -6.539 -0.265 1.00 61.10 44 PHE A CA 7
ATOM 8907 C C . PHE A 1 44 ? -2.701 -7.737 0.266 1.00 23.40 44 PHE A C 7
ATOM 8908 O O . PHE A 1 44 ? -2.972 -8.880 -0.102 1.00 25.30 44 PHE A O 7
ATOM 8925 N N . LEU A 1 45 ? -1.731 -7.468 1.134 1.00 30.10 45 LEU A N 7
ATOM 8926 C CA . LEU A 1 45 ? -0.912 -8.524 1.717 1.00 22.30 45 LEU A CA 7
ATOM 8927 C C . LEU A 1 45 ? -1.760 -9.470 2.563 1.00 71.10 45 LEU A C 7
ATOM 8928 O O . LEU A 1 45 ? -1.442 -10.652 2.697 1.00 32.00 45 LEU A O 7
ATOM 8944 N N . HIS A 1 46 ? -2.839 -8.943 3.132 1.00 53.20 46 HIS A N 7
ATOM 8945 C CA . HIS A 1 46 ? -3.733 -9.741 3.965 1.00 55.20 46 HIS A CA 7
ATOM 8946 C C . HIS A 1 46 ? -4.281 -10.935 3.190 1.00 61.30 46 HIS A C 7
ATOM 8947 O O . HIS A 1 46 ? -4.150 -12.081 3.621 1.00 74.40 46 HIS A O 7
ATOM 8962 N N . VAL A 1 47 ? -4.896 -10.658 2.045 1.00 14.40 47 VAL A N 7
ATOM 8963 C CA . VAL A 1 47 ? -5.465 -11.710 1.210 1.00 71.40 47 VAL A CA 7
ATOM 8964 C C . VAL A 1 47 ? -4.382 -12.629 0.678 1.00 21.10 47 VAL A C 7
ATOM 8965 O O . VAL A 1 47 ? -4.589 -13.838 0.543 1.00 4.14 47 VAL A O 7
ATOM 8978 N N . VAL A 1 48 ? -3.219 -12.061 0.377 1.00 51.10 48 VAL A N 7
ATOM 8979 C CA . VAL A 1 48 ? -2.100 -12.834 -0.142 1.00 1.14 48 VAL A CA 7
ATOM 8980 C C . VAL A 1 48 ? -1.587 -13.831 0.900 1.00 73.10 48 VAL A C 7
ATOM 8981 O O . VAL A 1 48 ? -1.176 -14.943 0.567 1.00 44.50 48 VAL A O 7
ATOM 8994 N N . LYS A 1 49 ? -1.618 -13.417 2.164 1.00 50.10 49 LYS A N 7
ATOM 8995 C CA . LYS A 1 49 ? -1.158 -14.270 3.256 1.00 45.30 49 LYS A CA 7
ATOM 8996 C C . LYS A 1 49 ? -2.122 -15.427 3.482 1.00 74.50 49 LYS A C 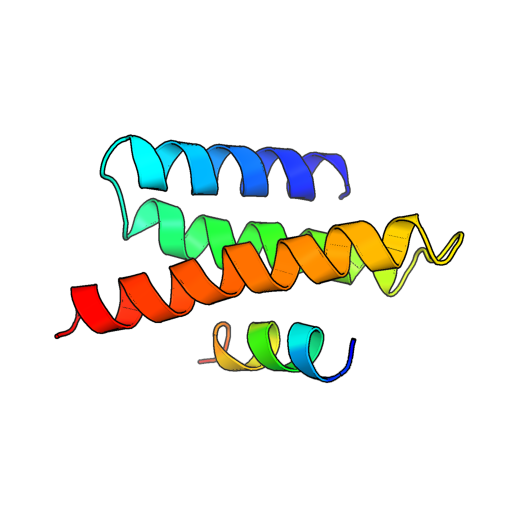7
ATOM 8997 O O . LYS A 1 49 ? -1.711 -16.517 3.894 1.00 52.30 49 LYS A O 7
ATOM 9016 N N . TYR A 1 50 ? -3.401 -15.195 3.212 1.00 5.42 50 TYR A N 7
ATOM 9017 C CA . TYR A 1 50 ? -4.419 -16.225 3.387 1.00 0.20 50 TYR A CA 7
ATOM 9018 C C . TYR A 1 50 ? -5.094 -16.556 2.059 1.00 3.44 50 TYR A C 7
ATOM 9019 O O . TYR A 1 50 ? -6.266 -16.927 2.023 1.00 70.30 50 TYR A O 7
ATOM 9037 N N . GLU A 1 51 ? -4.343 -16.426 0.971 1.00 35.50 51 GLU A N 7
ATOM 9038 C CA . GLU A 1 51 ? -4.865 -16.720 -0.359 1.00 53.10 51 GLU A CA 7
ATOM 9039 C C . GLU A 1 51 ? -3.787 -16.538 -1.420 1.00 65.10 51 GLU A C 7
ATOM 9040 O O . GLU A 1 51 ? -3.693 -15.492 -2.058 1.00 2.51 51 GLU A O 7
ATOM 9052 N N . ALA A 1 52 ? -2.970 -17.572 -1.603 1.00 70.30 52 ALA A N 7
ATOM 9053 C CA . ALA A 1 52 ? -1.893 -17.535 -2.588 1.00 13.40 52 ALA A CA 7
ATOM 9054 C C . ALA A 1 52 ? -1.911 -18.777 -3.471 1.00 44.40 52 ALA A C 7
ATOM 9055 O O . ALA A 1 52 ? -1.348 -19.811 -3.117 1.00 54.40 52 ALA A O 7
ATOM 9062 N N . GLN A 1 53 ? -2.561 -18.666 -4.620 1.00 54.30 53 GLN A N 7
ATOM 9063 C CA . GLN A 1 53 ? -2.655 -19.780 -5.558 1.00 2.03 53 GLN A CA 7
ATOM 9064 C C . GLN A 1 53 ? -1.587 -19.673 -6.640 1.00 60.00 53 GLN A C 7
ATOM 9065 O O . GLN A 1 53 ? -0.595 -20.411 -6.620 1.00 5.24 53 GLN A O 7
ATOM 9079 N N . GLY A 1 54 ? -1.786 -18.752 -7.577 1.00 33.10 54 GLY A N 7
ATOM 9080 C CA . GLY A 1 54 ? -0.822 -18.564 -8.645 1.00 23.30 54 GLY A CA 7
ATOM 9081 C C . GLY A 1 54 ? 0.222 -17.522 -8.318 1.00 73.50 54 GLY A C 7
ATOM 9082 O O . GLY A 1 54 ? 0.179 -16.896 -7.252 1.00 32.40 54 GLY A O 7
ATOM 9086 N N . ASP A 1 55 ? 1.167 -17.325 -9.230 1.00 63.10 55 ASP A N 7
ATOM 9087 C CA . ASP A 1 55 ? 2.236 -16.354 -9.028 1.00 21.20 55 ASP A CA 7
ATOM 9088 C C . ASP A 1 55 ? 1.841 -14.989 -9.588 1.00 51.20 55 ASP A C 7
ATOM 9089 O O . ASP A 1 55 ? 2.248 -13.952 -9.079 1.00 22.30 55 ASP A O 7
ATOM 9098 N N . LYS A 1 56 ? 1.033 -15.004 -10.651 1.00 65.30 56 LYS A N 7
ATOM 9099 C CA . LYS A 1 56 ? 0.586 -13.772 -11.280 1.00 3.52 56 LYS A CA 7
ATOM 9100 C C . LYS A 1 56 ? -0.201 -12.914 -10.296 1.00 43.30 56 LYS A C 7
ATOM 9101 O O . LYS A 1 56 ? -0.029 -11.694 -10.246 1.00 62.40 56 LYS A O 7
ATOM 9120 N N . ALA A 1 57 ? -1.066 -13.550 -9.515 1.00 12.30 57 ALA A N 7
ATOM 9121 C CA . ALA A 1 57 ? -1.877 -12.853 -8.534 1.00 34.30 57 ALA A CA 7
ATOM 9122 C C . ALA A 1 57 ? -1.006 -12.124 -7.516 1.00 42.10 57 ALA A C 7
ATOM 9123 O O . ALA A 1 57 ? -1.213 -10.955 -7.223 1.00 21.40 57 ALA A O 7
ATOM 9130 N N . LYS A 1 58 ? -0.019 -12.842 -6.980 1.00 70.10 58 LYS A N 7
ATOM 9131 C CA . LYS A 1 58 ? 0.888 -12.265 -5.993 1.00 61.40 58 LYS A CA 7
ATOM 9132 C C . LYS A 1 58 ? 1.826 -11.254 -6.641 1.00 30.30 58 LYS A C 7
ATOM 9133 O O . LYS A 1 58 ? 2.233 -10.279 -6.011 1.00 42.30 58 LYS A O 7
ATOM 9152 N N . GLN A 1 59 ? 2.170 -11.499 -7.903 1.00 22.20 59 GLN A N 7
ATOM 9153 C CA . GLN A 1 59 ? 3.056 -10.599 -8.636 1.00 33.40 59 GLN A CA 7
ATOM 9154 C C . GLN A 1 59 ? 2.404 -9.248 -8.863 1.00 50.30 59 GLN A C 7
ATOM 9155 O O . GLN A 1 59 ? 3.080 -8.220 -8.906 1.00 42.50 59 GLN A O 7
ATOM 9169 N N . SER A 1 60 ? 1.083 -9.252 -9.009 1.00 50.40 60 SER A N 7
ATOM 9170 C CA . SER A 1 60 ? 0.335 -8.020 -9.233 1.00 5.24 60 SER A CA 7
ATOM 9171 C C . SER A 1 60 ? 0.198 -7.222 -7.941 1.00 74.40 60 SER A C 7
ATOM 9172 O O . SER A 1 60 ? 0.568 -6.049 -7.881 1.00 64.10 60 SER A O 7
ATOM 9180 N N . ILE A 1 61 ? -0.336 -7.865 -6.907 1.00 54.00 61 ILE A N 7
ATOM 9181 C CA . ILE A 1 61 ? -0.522 -7.213 -5.616 1.00 75.40 61 ILE A CA 7
ATOM 9182 C C . ILE A 1 61 ? 0.804 -6.718 -5.051 1.00 2.22 61 ILE A C 7
ATOM 9183 O O . ILE A 1 61 ? 0.878 -5.631 -4.478 1.00 31.30 61 ILE A O 7
ATOM 9199 N N . ARG A 1 62 ? 1.850 -7.519 -5.217 1.00 3.51 62 ARG A N 7
ATOM 9200 C CA . ARG A 1 62 ? 3.174 -7.159 -4.723 1.00 61.40 62 ARG A CA 7
ATOM 9201 C C . ARG A 1 62 ? 3.700 -5.917 -5.433 1.00 42.30 62 ARG A C 7
ATOM 9202 O O . ARG A 1 62 ? 4.111 -4.950 -4.791 1.00 63.00 62 ARG A O 7
ATOM 9223 N N . ALA A 1 63 ? 3.681 -5.947 -6.762 1.00 32.30 63 ALA A N 7
ATOM 9224 C CA . ALA A 1 63 ? 4.154 -4.820 -7.557 1.00 52.10 63 ALA A CA 7
ATOM 9225 C C . ALA A 1 63 ? 3.375 -3.552 -7.225 1.00 13.10 63 ALA A C 7
ATOM 9226 O O . ALA A 1 63 ? 3.904 -2.444 -7.318 1.00 10.20 63 ALA A O 7
ATOM 9233 N N . LYS A 1 64 ? 2.116 -3.723 -6.835 1.00 42.20 64 LYS A N 7
ATOM 9234 C CA . LYS A 1 64 ? 1.264 -2.594 -6.485 1.00 62.50 64 LYS A CA 7
ATOM 9235 C C . LYS A 1 64 ? 1.548 -2.123 -5.062 1.00 33.10 64 LYS A C 7
ATOM 9236 O O . LYS A 1 64 ? 1.498 -0.928 -4.772 1.00 41.10 64 LYS A O 7
ATOM 9255 N N . CYS A 1 65 ? 1.845 -3.071 -4.179 1.00 44.30 65 CYS A N 7
ATOM 9256 C CA . CYS A 1 65 ? 2.138 -2.752 -2.787 1.00 20.40 65 CYS A CA 7
ATOM 9257 C C . CYS A 1 65 ? 3.495 -2.068 -2.662 1.00 2.11 65 CYS A C 7
ATOM 9258 O O . CYS A 1 65 ? 3.658 -1.128 -1.883 1.00 30.00 65 CYS A O 7
ATOM 9266 N N . THR A 1 66 ? 4.465 -2.544 -3.435 1.00 44.20 66 THR A N 7
ATOM 9267 C CA . THR A 1 66 ? 5.809 -1.977 -3.412 1.00 75.30 66 THR A CA 7
ATOM 9268 C C . THR A 1 66 ? 5.806 -0.550 -3.948 1.00 62.00 66 THR A C 7
ATOM 9269 O O . THR A 1 66 ? 6.429 0.342 -3.373 1.00 75.40 66 THR A O 7
ATOM 9280 N N . GLU A 1 67 ? 5.098 -0.341 -5.053 1.00 13.50 67 GLU A N 7
ATOM 9281 C CA . GLU A 1 67 ? 5.012 0.976 -5.670 1.00 65.40 67 GLU A CA 7
ATOM 9282 C C . GLU A 1 67 ? 4.274 1.955 -4.762 1.00 65.20 67 GLU A C 7
ATOM 9283 O O . GLU A 1 67 ? 4.734 3.075 -4.536 1.00 13.50 67 GLU A O 7
ATOM 9295 N N . TYR A 1 68 ? 3.127 1.527 -4.244 1.00 15.20 68 TYR A N 7
ATOM 9296 C CA . TYR A 1 68 ? 2.327 2.366 -3.361 1.00 54.10 68 TYR A CA 7
ATOM 9297 C C . TYR A 1 68 ? 3.117 2.753 -2.114 1.00 11.20 68 TYR A C 7
ATOM 9298 O O . TYR A 1 68 ? 2.974 3.860 -1.595 1.00 70.00 68 TYR A O 7
ATOM 9316 N N . LEU A 1 69 ? 3.950 1.833 -1.640 1.00 62.20 69 LEU A N 7
ATOM 9317 C CA . LEU A 1 69 ? 4.763 2.078 -0.453 1.00 34.20 69 LEU A CA 7
ATOM 9318 C C . LEU A 1 69 ? 5.738 3.228 -0.690 1.00 40.40 69 LEU A C 7
ATOM 9319 O O . LEU A 1 69 ? 5.944 4.069 0.185 1.00 61.20 69 LEU A O 7
ATOM 9335 N N . ASP A 1 70 ? 6.334 3.257 -1.877 1.00 20.10 70 ASP A N 7
ATOM 9336 C CA . ASP A 1 70 ? 7.287 4.304 -2.228 1.00 0.10 70 ASP A CA 7
ATOM 9337 C C . ASP A 1 70 ? 6.632 5.680 -2.163 1.00 61.50 70 ASP A C 7
ATOM 9338 O O . ASP A 1 70 ? 7.156 6.597 -1.531 1.00 43.20 70 ASP A O 7
ATOM 9347 N N . ARG A 1 71 ? 5.485 5.815 -2.820 1.00 45.30 71 ARG A N 7
ATOM 9348 C CA . ARG A 1 71 ? 4.759 7.080 -2.836 1.00 23.40 71 ARG A CA 7
ATOM 9349 C C . ARG A 1 71 ? 4.363 7.497 -1.423 1.00 62.10 71 ARG A C 7
ATOM 9350 O O . ARG A 1 71 ? 4.283 8.687 -1.117 1.00 54.10 71 ARG A O 7
ATOM 9371 N N . ALA A 1 72 ? 4.118 6.513 -0.566 1.00 44.10 72 ALA A N 7
ATOM 9372 C CA . ALA A 1 72 ? 3.731 6.779 0.814 1.00 1.15 72 ALA A CA 7
ATOM 9373 C C . ALA A 1 72 ? 4.865 7.450 1.582 1.00 63.10 72 ALA A C 7
ATOM 9374 O O . ALA A 1 72 ? 4.636 8.361 2.377 1.00 51.10 72 ALA A O 7
ATOM 9381 N N . GLU A 1 73 ? 6.089 6.994 1.338 1.00 33.20 73 GLU A N 7
ATOM 9382 C CA . GLU A 1 73 ? 7.260 7.551 2.006 1.00 73.40 73 GLU A CA 7
ATOM 9383 C C . GLU A 1 73 ? 7.595 8.933 1.454 1.00 11.10 73 GLU A C 7
ATOM 9384 O O . GLU A 1 73 ? 8.093 9.797 2.176 1.00 41.30 73 GLU A O 7
ATOM 9396 N N . LYS A 1 74 ? 7.319 9.134 0.170 1.00 34.40 74 LYS A N 7
ATOM 9397 C CA . LYS A 1 74 ? 7.592 10.411 -0.480 1.00 23.50 74 LYS A CA 7
ATOM 9398 C C . LYS A 1 74 ? 6.813 11.539 0.188 1.00 12.10 74 LYS A C 7
ATOM 9399 O O . LYS A 1 74 ? 7.374 12.583 0.519 1.00 1.32 74 LYS A O 7
ATOM 9418 N N . LEU A 1 75 ? 5.517 11.320 0.385 1.00 72.10 75 LEU A N 7
ATOM 9419 C CA . LEU A 1 75 ? 4.660 12.318 1.014 1.00 72.40 75 LEU A CA 7
ATOM 9420 C C . LEU A 1 75 ? 5.057 12.535 2.471 1.00 60.50 75 LEU A C 7
ATOM 9421 O O . LEU A 1 75 ? 5.079 13.665 2.957 1.00 23.40 75 LEU A O 7
ATOM 9437 N N . LYS A 1 76 ? 5.371 11.444 3.163 1.00 73.10 76 LYS A N 7
ATOM 9438 C CA . LYS A 1 76 ? 5.767 11.515 4.563 1.00 31.50 76 LYS A CA 7
ATOM 9439 C C . LYS A 1 76 ? 7.014 12.377 4.733 1.00 12.50 76 LYS A C 7
ATOM 9440 O O . LYS A 1 76 ? 7.154 13.096 5.722 1.00 3.34 76 LYS A O 7
ATOM 9459 N N . GLU A 1 77 ? 7.917 12.300 3.760 1.00 71.40 77 GLU A N 7
ATOM 9460 C CA . GLU A 1 77 ? 9.151 13.075 3.799 1.00 64.40 77 GLU A CA 7
ATOM 9461 C C . GLU A 1 77 ? 8.879 14.539 3.472 1.00 34.10 77 GLU A C 7
ATOM 9462 O O . GLU A 1 77 ? 9.214 15.434 4.247 1.00 53.40 77 GLU A O 7
ATOM 9474 N N . TYR A 1 78 ? 8.263 14.772 2.318 1.00 21.40 78 TYR A N 7
ATOM 9475 C CA . TYR A 1 78 ? 7.938 16.125 1.882 1.00 50.30 78 TYR A CA 7
ATOM 9476 C C . TYR A 1 78 ? 7.006 16.802 2.886 1.00 15.30 78 TYR A C 7
ATOM 9477 O O . TYR A 1 78 ? 7.057 18.019 3.072 1.00 3.13 78 TYR A O 7
ATOM 9495 N N . LEU A 1 79 ? 6.158 16.007 3.529 1.00 11.20 79 LEU A N 7
ATOM 9496 C CA . LEU A 1 79 ? 5.216 16.530 4.512 1.00 31.20 79 LEU A CA 7
ATOM 9497 C C . LEU A 1 79 ? 5.948 17.037 5.751 1.00 62.40 79 LEU A C 7
ATOM 9498 O O . LEU A 1 79 ? 5.602 18.080 6.305 1.00 74.40 79 LEU A O 7
ATOM 9514 N N . LYS A 1 80 ? 6.962 16.291 6.179 1.00 3.42 80 LYS A N 7
ATOM 9515 C CA . LYS A 1 80 ? 7.743 16.665 7.352 1.00 71.50 80 LYS A CA 7
ATOM 9516 C C . LYS A 1 80 ? 8.831 17.668 6.985 1.00 72.50 80 LYS A C 7
ATOM 9517 O O . LYS A 1 80 ? 8.928 18.742 7.579 1.00 31.30 80 LYS A O 7
ATOM 9536 N N . ASN A 1 81 ? 9.649 17.311 6.000 1.00 4.35 81 ASN A N 7
ATOM 9537 C CA . ASN A 1 81 ? 10.732 18.179 5.553 1.00 24.20 81 ASN A CA 7
ATOM 9538 C C . ASN A 1 81 ? 10.185 19.500 5.020 1.00 62.30 81 ASN A C 7
ATOM 9539 O O . ASN A 1 81 ? 10.420 20.560 5.601 1.00 14.00 81 ASN A O 7
ATOM 9550 N N . ASP B 2 6 ? 8.604 -10.676 -1.268 1.00 72.20 116 ASP B N 7
ATOM 9551 C CA . ASP B 2 6 ? 7.537 -10.369 -0.325 1.00 21.30 116 ASP B CA 7
ATOM 9552 C C . ASP B 2 6 ? 8.096 -9.739 0.947 1.00 15.30 116 ASP B C 7
ATOM 9553 O O . ASP B 2 6 ? 7.417 -8.961 1.616 1.00 55.20 116 ASP B O 7
ATOM 9562 N N . GLU B 2 7 ? 9.336 -10.080 1.276 1.00 43.20 117 GLU B N 7
ATOM 9563 C CA . GLU B 2 7 ? 9.987 -9.552 2.471 1.00 42.30 117 GLU B CA 7
ATOM 9564 C C . GLU B 2 7 ? 10.036 -8.026 2.435 1.00 33.00 117 GLU B C 7
ATOM 9565 O O . GLU B 2 7 ? 9.706 -7.366 3.417 1.00 70.10 117 GLU B O 7
ATOM 9577 N N . GLU B 2 8 ? 10.452 -7.477 1.298 1.00 64.20 118 GLU B N 7
ATOM 9578 C CA . GLU B 2 8 ? 10.546 -6.035 1.136 1.00 42.20 118 GLU B CA 7
ATOM 9579 C C . GLU B 2 8 ? 9.175 -5.381 1.283 1.00 25.40 118 GLU B C 7
ATOM 9580 O O . GLU B 2 8 ? 9.041 -4.332 1.908 1.00 64.30 118 GLU B O 7
ATOM 9592 N N . ILE B 2 9 ? 8.158 -6.011 0.703 1.00 20.50 119 ILE B N 7
ATOM 9593 C CA . ILE B 2 9 ? 6.800 -5.499 0.769 1.00 0.23 119 ILE B CA 7
ATOM 9594 C C . ILE B 2 9 ? 6.214 -5.672 2.167 1.00 44.20 119 ILE B C 7
ATOM 9595 O O . ILE B 2 9 ? 5.538 -4.781 2.682 1.00 55.40 119 ILE B O 7
ATOM 9611 N N . GLU B 2 10 ? 6.475 -6.815 2.777 1.00 64.20 120 GLU B N 7
ATOM 9612 C CA . GLU B 2 10 ? 5.975 -7.105 4.116 1.00 43.50 120 GLU B CA 7
ATOM 9613 C C . GLU B 2 10 ? 6.712 -6.278 5.162 1.00 34.20 120 GLU B C 7
ATOM 9614 O O . GLU B 2 10 ? 6.099 -5.745 6.087 1.00 41.30 120 GLU B O 7
ATOM 9626 N N . ARG B 2 11 ? 8.026 -6.166 5.008 1.00 63.20 121 ARG B N 7
ATOM 9627 C CA . ARG B 2 11 ? 8.844 -5.401 5.940 1.00 33.30 121 ARG B CA 7
ATOM 9628 C C . ARG B 2 11 ? 8.578 -3.908 5.794 1.00 31.50 121 ARG B C 7
ATOM 9629 O O . ARG B 2 11 ? 8.584 -3.168 6.779 1.00 25.20 121 ARG B O 7
ATOM 9650 N N . GLN B 2 12 ? 8.344 -3.470 4.562 1.00 13.20 122 GLN B N 7
ATOM 9651 C CA . GLN B 2 12 ? 8.074 -2.063 4.288 1.00 54.30 122 GLN B CA 7
ATOM 9652 C C . GLN B 2 12 ? 6.832 -1.592 5.040 1.00 63.10 122 GLN B C 7
ATOM 9653 O O . GLN B 2 12 ? 6.829 -0.518 5.642 1.00 62.10 122 GLN B O 7
ATOM 9667 N N . LEU B 2 13 ? 5.780 -2.403 5.000 1.00 33.30 123 LEU B N 7
ATOM 9668 C CA . LEU B 2 13 ? 4.532 -2.069 5.677 1.00 13.50 123 LEU B CA 7
ATOM 9669 C C . LEU B 2 13 ? 4.750 -1.936 7.181 1.00 14.30 123 LEU B C 7
ATOM 9670 O O . LEU B 2 13 ? 4.299 -0.972 7.801 1.00 23.10 123 LEU B O 7
ATOM 9686 N N . LYS B 2 14 ? 5.443 -2.909 7.763 1.00 32.00 124 LYS B N 7
ATOM 9687 C CA . LYS B 2 14 ? 5.721 -2.900 9.194 1.00 35.30 124 LYS B CA 7
ATOM 9688 C C . LYS B 2 14 ? 6.607 -1.716 9.569 1.00 43.30 124 LYS B C 7
ATOM 9689 O O . LYS B 2 14 ? 6.510 -1.181 10.673 1.00 3.15 124 LYS B O 7
ATOM 9708 N N . ALA B 2 15 ? 7.472 -1.314 8.643 1.00 22.20 125 ALA B N 7
ATOM 9709 C CA . ALA B 2 15 ? 8.376 -0.195 8.877 1.00 14.40 125 ALA B CA 7
ATOM 9710 C C . ALA B 2 15 ? 7.618 1.128 8.891 1.00 51.20 125 ALA B C 7
ATOM 9711 O O . ALA B 2 15 ? 7.884 1.998 9.721 1.00 32.30 125 ALA B O 7
ATOM 9718 N N . LEU B 2 16 ? 6.674 1.274 7.967 1.00 64.20 126 LEU B N 7
ATOM 9719 C CA . LEU B 2 16 ? 5.877 2.492 7.874 1.00 45.40 126 LEU B CA 7
ATOM 9720 C C . LEU B 2 16 ? 4.992 2.660 9.106 1.00 13.10 126 LEU B C 7
ATOM 9721 O O . LEU B 2 16 ? 4.696 3.779 9.522 1.00 13.30 126 LEU B O 7
ATOM 9737 N N . GLY B 2 17 ? 4.574 1.538 9.684 1.00 22.10 127 GLY B N 7
ATOM 9738 C CA . GLY B 2 17 ? 3.727 1.583 10.861 1.00 41.30 127 GLY B CA 7
ATOM 9739 C C . GLY B 2 17 ? 4.383 2.310 12.020 1.00 22.30 127 GLY B C 7
ATOM 9740 O O . GLY B 2 17 ? 3.699 2.890 12.864 1.00 13.40 127 GLY B O 7
ATOM 9744 N N . VAL B 2 18 ? 5.711 2.277 12.062 1.00 40.40 128 VAL B N 7
ATOM 9745 C CA . VAL B 2 18 ? 6.459 2.937 13.124 1.00 45.20 128 VAL B CA 7
ATOM 9746 C C . VAL B 2 18 ? 6.979 4.296 12.669 1.00 42.40 128 VAL B C 7
ATOM 9747 O O . VAL B 2 18 ? 6.748 4.710 11.533 1.00 22.10 128 VAL B O 7
ATOM 9760 N N . ASP B 2 19 ? 7.683 4.984 13.562 1.00 54.10 129 ASP B N 7
ATOM 9761 C CA . ASP B 2 19 ? 8.236 6.297 13.250 1.00 2.13 129 ASP B CA 7
ATOM 9762 C C . ASP B 2 19 ? 9.348 6.664 14.228 1.00 3.44 129 ASP B C 7
ATOM 9763 O O . ASP B 2 19 ? 10.484 6.905 13.767 1.00 32.20 129 ASP B O 7
ATOM 9773 N N . ASN A 1 10 ? -10.941 -8.109 3.238 1.00 23.00 10 ASN A N 8
ATOM 9774 C CA . ASN A 1 10 ? -9.671 -7.436 2.991 1.00 3.32 10 ASN A CA 8
ATOM 9775 C C . ASN A 1 10 ? -9.433 -7.257 1.494 1.00 23.20 10 ASN A C 8
ATOM 9776 O O . ASN A 1 10 ? -8.804 -6.289 1.067 1.00 70.30 10 ASN A O 8
ATOM 9787 N N . LEU A 1 11 ? -9.935 -8.195 0.706 1.00 33.50 11 LEU A N 8
ATOM 9788 C CA . LEU A 1 11 ? -9.781 -8.143 -0.744 1.00 5.22 11 LEU A CA 8
ATOM 9789 C C . LEU A 1 11 ? -10.472 -6.913 -1.322 1.00 14.50 11 LEU A C 8
ATOM 9790 O O . LEU A 1 11 ? -9.884 -6.171 -2.112 1.00 21.00 11 LEU A O 8
ATOM 9806 N N . GLN A 1 12 ? -11.717 -6.695 -0.916 1.00 62.10 12 GLN A N 8
ATOM 9807 C CA . GLN A 1 12 ? -12.490 -5.555 -1.394 1.00 63.40 12 GLN A CA 8
ATOM 9808 C C . GLN A 1 12 ? -11.886 -4.246 -0.903 1.00 72.20 12 GLN A C 8
ATOM 9809 O O . GLN A 1 12 ? -11.657 -3.319 -1.682 1.00 10.30 12 GLN A O 8
ATOM 9823 N N . LYS A 1 13 ? -11.622 -4.174 0.397 1.00 35.10 13 LYS A N 8
ATOM 9824 C CA . LYS A 1 13 ? -11.042 -2.977 0.993 1.00 2.41 13 LYS A CA 8
ATOM 9825 C C . LYS A 1 13 ? -9.680 -2.668 0.379 1.00 42.10 13 LYS A C 8
ATOM 9826 O O . LYS A 1 13 ? -9.294 -1.506 0.254 1.00 22.10 13 LYS A O 8
ATOM 9845 N N . ALA A 1 14 ? -8.958 -3.717 -0.003 1.00 65.30 14 ALA A N 8
ATOM 9846 C CA . ALA A 1 14 ? -7.639 -3.557 -0.605 1.00 20.30 14 ALA A CA 8
ATOM 9847 C C . ALA A 1 14 ? -7.722 -2.768 -1.907 1.00 12.10 14 ALA A C 8
ATOM 9848 O O . ALA A 1 14 ? -6.951 -1.835 -2.129 1.00 63.40 14 ALA A O 8
ATOM 9855 N N . ILE A 1 15 ? -8.663 -3.148 -2.765 1.00 52.20 15 ILE A N 8
ATOM 9856 C CA . ILE A 1 15 ? -8.846 -2.477 -4.046 1.00 65.30 15 ILE A CA 8
ATOM 9857 C C . ILE A 1 15 ? -9.462 -1.094 -3.857 1.00 10.20 15 ILE A C 8
ATOM 9858 O O . ILE A 1 15 ? -9.100 -0.144 -4.550 1.00 53.10 15 ILE A O 8
ATOM 9874 N N . ASP A 1 16 ? -10.392 -0.990 -2.915 1.00 43.10 16 ASP A N 8
ATOM 9875 C CA . ASP A 1 16 ? -11.058 0.277 -2.636 1.00 22.40 16 ASP A CA 8
ATOM 9876 C C . ASP A 1 16 ? -10.105 1.255 -1.956 1.00 35.30 16 ASP A C 8
ATOM 9877 O O . ASP A 1 16 ? -10.115 2.451 -2.247 1.00 35.40 16 ASP A O 8
ATOM 9886 N N . LEU A 1 17 ? -9.281 0.737 -1.051 1.00 25.20 17 LEU A N 8
ATOM 9887 C CA . LEU A 1 17 ? -8.320 1.565 -0.330 1.00 2.50 17 LEU A CA 8
ATOM 9888 C C . LEU A 1 17 ? -7.188 2.011 -1.251 1.00 74.40 17 LEU A C 8
ATOM 9889 O O . LEU A 1 17 ? -6.790 3.176 -1.242 1.00 14.00 17 LEU A O 8
ATOM 9905 N N . ALA A 1 18 ? -6.673 1.076 -2.043 1.00 53.20 18 ALA A N 8
ATOM 9906 C CA . ALA A 1 18 ? -5.587 1.372 -2.968 1.00 62.10 18 ALA A CA 8
ATOM 9907 C C . ALA A 1 18 ? -5.994 2.451 -3.965 1.00 31.10 18 ALA A C 8
ATOM 9908 O O . ALA A 1 18 ? -5.255 3.407 -4.198 1.00 33.20 18 ALA A O 8
ATOM 9915 N N . SER A 1 19 ? -7.175 2.291 -4.553 1.00 32.50 19 SER A N 8
ATOM 9916 C CA . SER A 1 19 ? -7.683 3.252 -5.526 1.00 71.40 19 SER A CA 8
ATOM 9917 C C . SER A 1 19 ? -7.975 4.594 -4.863 1.00 12.20 19 SER A C 8
ATOM 9918 O O . SER A 1 19 ? -7.847 5.647 -5.488 1.00 41.20 19 SER A O 8
ATOM 9926 N N . LYS A 1 20 ? -8.368 4.548 -3.594 1.00 43.30 20 LYS A N 8
ATOM 9927 C CA . LYS A 1 20 ? -8.678 5.761 -2.846 1.00 54.30 20 LYS A CA 8
ATOM 9928 C C . LYS A 1 20 ? -7.404 6.516 -2.480 1.00 63.10 20 LYS A C 8
ATOM 9929 O O . LYS A 1 20 ? -7.382 7.747 -2.470 1.00 71.00 20 LYS A O 8
ATOM 9948 N N . ALA A 1 21 ? -6.347 5.770 -2.180 1.00 1.34 21 ALA A N 8
ATOM 9949 C CA . ALA A 1 21 ? -5.069 6.369 -1.813 1.00 31.20 21 ALA A CA 8
ATOM 9950 C C . ALA A 1 21 ? -4.532 7.250 -2.936 1.00 12.10 21 ALA A C 8
ATOM 9951 O O . ALA A 1 21 ? -4.223 8.422 -2.725 1.00 71.20 21 ALA A O 8
ATOM 9958 N N . ALA A 1 22 ? -4.427 6.678 -4.130 1.00 12.30 22 ALA A N 8
ATOM 9959 C CA . ALA A 1 22 ? -3.928 7.411 -5.288 1.00 3.12 22 ALA A CA 8
ATOM 9960 C C . ALA A 1 22 ? -4.875 8.544 -5.668 1.00 41.50 22 ALA A C 8
ATOM 9961 O O . ALA A 1 22 ? -4.445 9.579 -6.179 1.00 22.30 22 ALA A O 8
ATOM 9968 N N . GLN A 1 23 ? -6.163 8.342 -5.418 1.00 20.20 23 GLN A N 8
ATOM 9969 C CA . GLN A 1 23 ? -7.171 9.347 -5.734 1.00 10.40 23 GLN A CA 8
ATOM 9970 C C . GLN A 1 23 ? -6.962 10.607 -4.902 1.00 42.50 23 GLN A C 8
ATOM 9971 O O . GLN A 1 23 ? -7.261 11.716 -5.349 1.00 33.30 23 GLN A O 8
ATOM 9985 N N . GLU A 1 24 ? -6.447 10.432 -3.689 1.00 41.40 24 GLU A N 8
ATOM 9986 C CA . GLU A 1 24 ? -6.198 11.557 -2.794 1.00 24.00 24 GLU A CA 8
ATOM 9987 C C . GLU A 1 24 ? -4.914 12.283 -3.178 1.00 64.40 24 GLU A C 8
ATOM 9988 O O . GLU A 1 24 ? -4.806 13.500 -3.018 1.00 73.20 24 GLU A O 8
ATOM 10000 N N . ASP A 1 25 ? -3.943 11.532 -3.687 1.00 14.40 25 ASP A N 8
ATOM 10001 C CA . ASP A 1 25 ? -2.666 12.106 -4.096 1.00 31.40 25 ASP A CA 8
ATOM 10002 C C . ASP A 1 25 ? -2.865 13.160 -5.180 1.00 45.40 25 ASP A C 8
ATOM 10003 O O . ASP A 1 25 ? -2.292 14.247 -5.116 1.00 40.50 25 ASP A O 8
ATOM 10012 N N . LYS A 1 26 ? -3.681 12.830 -6.176 1.00 62.10 26 LYS A N 8
ATOM 10013 C CA . LYS A 1 26 ? -3.957 13.748 -7.274 1.00 61.20 26 LYS A CA 8
ATOM 10014 C C . LYS A 1 26 ? -5.013 14.773 -6.874 1.00 74.30 26 LYS A C 8
ATOM 10015 O O . LYS A 1 26 ? -4.999 15.910 -7.346 1.00 41.20 26 LYS A O 8
ATOM 10034 N N . ALA A 1 27 ? -5.928 14.362 -6.001 1.00 42.40 27 ALA A N 8
ATOM 10035 C CA . ALA A 1 27 ? -6.991 15.245 -5.537 1.00 71.00 27 ALA A CA 8
ATOM 10036 C C . ALA A 1 27 ? -6.420 16.471 -4.834 1.00 54.40 27 ALA A C 8
ATOM 10037 O O . ALA A 1 27 ? -6.614 17.602 -5.279 1.00 41.00 27 ALA A O 8
ATOM 10044 N N . GLY A 1 28 ? -5.714 16.240 -3.732 1.00 62.50 28 GLY A N 8
ATOM 10045 C CA . GLY A 1 28 ? -5.126 17.335 -2.985 1.00 42.10 28 GLY A CA 8
ATOM 10046 C C . GLY A 1 28 ? -4.765 16.944 -1.564 1.00 45.40 28 GLY A C 8
ATOM 10047 O O . GLY A 1 28 ? -3.846 17.510 -0.972 1.00 62.30 28 GLY A O 8
ATOM 10051 N N . ASN A 1 29 ? -5.490 15.974 -1.017 1.00 62.40 29 ASN A N 8
ATOM 10052 C CA . ASN A 1 29 ? -5.241 15.509 0.342 1.00 65.50 29 ASN A CA 8
ATOM 10053 C C . ASN A 1 29 ? -4.053 14.553 0.382 1.00 20.20 29 ASN A C 8
ATOM 10054 O O . ASN A 1 29 ? -4.212 13.343 0.220 1.00 4.32 29 ASN A O 8
ATOM 10065 N N . TYR A 1 30 ? -2.864 15.104 0.599 1.00 11.30 30 TYR A N 8
ATOM 10066 C CA . TYR A 1 30 ? -1.648 14.300 0.660 1.00 45.10 30 TYR A CA 8
ATOM 10067 C C . TYR A 1 30 ? -1.660 13.391 1.885 1.00 23.40 30 TYR A C 8
ATOM 10068 O O . TYR A 1 30 ? -1.470 12.180 1.773 1.00 72.30 30 TYR A O 8
ATOM 10086 N N . GLU A 1 31 ? -1.884 13.984 3.053 1.00 24.10 31 GLU A N 8
ATOM 10087 C CA . GLU A 1 31 ? -1.921 13.229 4.300 1.00 13.30 31 GLU A CA 8
ATOM 10088 C C . GLU A 1 31 ? -2.993 12.144 4.246 1.00 65.00 31 GLU A C 8
ATOM 10089 O O . GLU A 1 31 ? -2.853 11.087 4.859 1.00 43.50 31 GLU A O 8
ATOM 10101 N N . GLU A 1 32 ? -4.063 12.414 3.504 1.00 40.40 32 GLU A N 8
ATOM 10102 C CA . GLU A 1 32 ? -5.159 11.463 3.368 1.00 40.10 32 GLU A CA 8
ATOM 10103 C C . GLU A 1 32 ? -4.749 10.290 2.483 1.00 31.40 32 GLU A C 8
ATOM 10104 O O . GLU A 1 32 ? -5.155 9.151 2.718 1.00 22.40 32 GLU A O 8
ATOM 10116 N N . ALA A 1 33 ? -3.943 10.576 1.467 1.00 41.30 33 ALA A N 8
ATOM 10117 C CA . ALA A 1 33 ? -3.477 9.545 0.547 1.00 1.32 33 ALA A CA 8
ATOM 10118 C C . ALA A 1 33 ? -2.453 8.635 1.216 1.00 74.30 33 ALA A C 8
ATOM 10119 O O . ALA A 1 33 ? -2.392 7.439 0.934 1.00 13.40 33 ALA A O 8
ATOM 10126 N N . LEU A 1 34 ? -1.650 9.211 2.105 1.00 73.40 34 LEU A N 8
ATOM 10127 C CA . LEU A 1 34 ? -0.627 8.452 2.816 1.00 74.50 34 LEU A CA 8
ATOM 10128 C C . LEU A 1 34 ? -1.260 7.377 3.694 1.00 34.50 34 LEU A C 8
ATOM 10129 O O . LEU A 1 34 ? -0.909 6.201 3.604 1.00 41.20 34 LEU A O 8
ATOM 10145 N N . GLN A 1 35 ? -2.195 7.790 4.545 1.00 10.50 35 GLN A N 8
ATOM 10146 C CA . GLN A 1 35 ? -2.877 6.863 5.439 1.00 5.41 35 GLN A CA 8
ATOM 10147 C C . GLN A 1 35 ? -3.616 5.788 4.648 1.00 24.10 35 GLN A C 8
ATOM 10148 O O . GLN A 1 35 ? -3.665 4.627 5.056 1.00 52.10 35 GLN A O 8
ATOM 10162 N N . LEU A 1 36 ? -4.189 6.182 3.516 1.00 64.10 36 LEU A N 8
ATOM 10163 C CA . LEU A 1 36 ? -4.925 5.252 2.668 1.00 63.50 36 LEU A CA 8
ATOM 10164 C C . LEU A 1 36 ? -3.973 4.309 1.939 1.00 72.00 36 LEU A C 8
ATOM 10165 O O . LEU A 1 36 ? -4.308 3.154 1.676 1.00 4.31 36 LEU A O 8
ATOM 10181 N N . TYR A 1 37 ? -2.785 4.810 1.618 1.00 43.30 37 TYR A N 8
ATOM 10182 C CA . TYR A 1 37 ? -1.783 4.012 0.919 1.00 40.20 37 TYR A CA 8
ATOM 10183 C C . TYR A 1 37 ? -1.374 2.802 1.753 1.00 65.40 37 TYR A C 8
ATOM 10184 O O . TYR A 1 37 ? -1.355 1.674 1.259 1.00 33.10 37 TYR A O 8
ATOM 10202 N N . GLN A 1 38 ? -1.046 3.045 3.017 1.00 20.20 38 GLN A N 8
ATOM 10203 C CA . GLN A 1 38 ? -0.637 1.975 3.920 1.00 1.40 38 GLN A CA 8
ATOM 10204 C C . GLN A 1 38 ? -1.778 0.988 4.145 1.00 74.30 38 GLN A C 8
ATOM 10205 O O . GLN A 1 38 ? -1.575 -0.227 4.120 1.00 65.10 38 GLN A O 8
ATOM 10219 N N . HIS A 1 39 ? -2.976 1.516 4.367 1.00 73.10 39 HIS A N 8
ATOM 10220 C CA . HIS A 1 39 ? -4.150 0.682 4.598 1.00 11.40 39 HIS A CA 8
ATOM 10221 C C . HIS A 1 39 ? -4.414 -0.227 3.403 1.00 45.10 39 HIS A C 8
ATOM 10222 O O . HIS A 1 39 ? -4.834 -1.373 3.562 1.00 54.20 39 HIS A O 8
ATOM 10237 N N . ALA A 1 40 ? -4.168 0.293 2.204 1.00 40.20 40 ALA A N 8
ATOM 10238 C CA . ALA A 1 40 ? -4.380 -0.471 0.982 1.00 41.30 40 ALA A CA 8
ATOM 10239 C C . ALA A 1 40 ? -3.254 -1.475 0.760 1.00 3.41 40 ALA A C 8
ATOM 10240 O O . ALA A 1 40 ? -3.501 -2.658 0.527 1.00 21.00 40 ALA A O 8
ATOM 10247 N N . VAL A 1 41 ? -2.017 -0.995 0.832 1.00 44.20 41 VAL A N 8
ATOM 10248 C CA . VAL A 1 41 ? -0.853 -1.851 0.639 1.00 55.20 41 VAL A CA 8
ATOM 10249 C C . VAL A 1 41 ? -0.787 -2.936 1.709 1.00 24.40 41 VAL A C 8
ATOM 10250 O O . VAL A 1 41 ? -0.435 -4.080 1.424 1.00 52.40 41 VAL A O 8
ATOM 10263 N N . GLN A 1 42 ? -1.130 -2.569 2.939 1.00 43.10 42 GLN A N 8
ATOM 10264 C CA . GLN A 1 42 ? -1.110 -3.512 4.051 1.00 41.40 42 GLN A CA 8
ATOM 10265 C C . GLN A 1 42 ? -2.174 -4.591 3.869 1.00 53.10 42 GLN A C 8
ATOM 10266 O O . GLN A 1 42 ? -1.958 -5.752 4.214 1.00 75.30 42 GLN A O 8
ATOM 10280 N N . TYR A 1 43 ? -3.320 -4.199 3.325 1.00 4.23 43 TYR A N 8
ATOM 10281 C CA . TYR A 1 43 ? -4.417 -5.132 3.097 1.00 43.50 43 TYR A CA 8
ATOM 10282 C C . TYR A 1 43 ? -4.103 -6.066 1.934 1.00 51.20 43 TYR A C 8
ATOM 10283 O O . TYR A 1 43 ? -4.500 -7.232 1.936 1.00 43.20 43 TYR A O 8
ATOM 10301 N N . PHE A 1 44 ? -3.391 -5.546 0.941 1.00 21.10 44 PHE A N 8
ATOM 10302 C CA . PHE A 1 44 ? -3.022 -6.331 -0.229 1.00 42.10 44 PHE A CA 8
ATOM 10303 C C . PHE A 1 44 ? -2.199 -7.552 0.170 1.00 32.30 44 PHE A C 8
ATOM 10304 O O . PHE A 1 44 ? -2.527 -8.681 -0.196 1.00 31.30 44 PHE A O 8
ATOM 10321 N N . LEU A 1 45 ? -1.129 -7.318 0.923 1.00 11.10 45 LEU A N 8
ATOM 10322 C CA . LEU A 1 45 ? -0.259 -8.399 1.372 1.00 64.50 45 LEU A CA 8
ATOM 10323 C C . LEU A 1 45 ? -0.968 -9.276 2.400 1.00 64.20 45 LEU A C 8
ATOM 10324 O O . LEU A 1 45 ? -0.701 -10.474 2.497 1.00 75.20 45 LEU A O 8
ATOM 10340 N N . HIS A 1 46 ? -1.872 -8.673 3.164 1.00 50.50 46 HIS A N 8
ATOM 10341 C CA . HIS A 1 46 ? -2.618 -9.400 4.185 1.00 23.00 46 HIS A CA 8
ATOM 10342 C C . HIS A 1 46 ? -3.413 -10.546 3.565 1.00 52.30 46 HIS A C 8
ATOM 10343 O O . HIS A 1 46 ? -3.352 -11.682 4.034 1.00 33.10 46 HIS A O 8
ATOM 10358 N N . VAL A 1 47 ? -4.159 -10.238 2.510 1.00 63.10 47 VAL A N 8
ATOM 10359 C CA . VAL A 1 47 ? -4.966 -11.242 1.826 1.00 35.40 47 VAL A CA 8
ATOM 10360 C C . VAL A 1 47 ? -4.085 -12.285 1.147 1.00 64.10 47 VAL A C 8
ATOM 10361 O O . VAL A 1 47 ? -4.436 -13.462 1.084 1.00 3.33 47 VAL A O 8
ATOM 10374 N N . VAL A 1 48 ? -2.939 -11.843 0.638 1.00 62.40 48 VAL A N 8
ATOM 10375 C CA . VAL A 1 48 ? -2.009 -12.736 -0.037 1.00 30.40 48 VAL A CA 8
ATOM 10376 C C . VAL A 1 48 ? -1.452 -13.773 0.927 1.00 20.30 48 VAL A C 8
ATOM 10377 O O . VAL A 1 48 ? -1.224 -14.925 0.554 1.00 2.13 48 VAL A O 8
ATOM 10390 N N . LYS A 1 49 ? -1.233 -13.359 2.171 1.00 35.00 49 LYS A N 8
ATOM 10391 C CA . LYS A 1 49 ? -0.698 -14.259 3.191 1.00 14.00 49 LYS A CA 8
ATOM 10392 C C . LYS A 1 49 ? -1.734 -15.303 3.594 1.00 54.30 49 LYS A C 8
ATOM 10393 O O . LYS A 1 49 ? -1.397 -16.444 3.892 1.00 30.20 49 LYS A O 8
ATOM 10412 N N . TYR A 1 50 ? -3.001 -14.901 3.600 1.00 53.40 50 TYR A N 8
ATOM 10413 C CA . TYR A 1 50 ? -4.088 -15.802 3.967 1.00 73.10 50 TYR A CA 8
ATOM 10414 C C . TYR A 1 50 ? -5.009 -16.059 2.776 1.00 40.00 50 TYR A C 8
ATOM 10415 O O . TYR A 1 50 ? -6.197 -16.312 2.947 1.00 32.20 50 TYR A O 8
ATOM 10433 N N . GLU A 1 51 ? -4.438 -16.005 1.577 1.00 10.40 51 GLU A N 8
ATOM 10434 C CA . GLU A 1 51 ? -5.211 -16.231 0.359 1.00 21.30 51 GLU A CA 8
ATOM 10435 C C . GLU A 1 51 ? -4.316 -16.131 -0.873 1.00 53.30 51 GLU A C 8
ATOM 10436 O O . GLU A 1 51 ? -4.156 -15.057 -1.450 1.00 62.40 51 GLU A O 8
ATOM 10448 N N . ALA A 1 52 ? -3.749 -17.264 -1.281 1.00 14.30 52 ALA A N 8
ATOM 10449 C CA . ALA A 1 52 ? -2.871 -17.309 -2.446 1.00 34.00 52 ALA A CA 8
ATOM 10450 C C . ALA A 1 52 ? -3.411 -18.260 -3.505 1.00 32.40 52 ALA A C 8
ATOM 10451 O O . ALA A 1 52 ? -3.672 -19.424 -3.223 1.00 10.10 52 ALA A O 8
ATOM 10458 N N . GLN A 1 53 ? -3.578 -17.747 -4.722 1.00 1.51 53 GLN A N 8
ATOM 10459 C CA . GLN A 1 53 ? -4.088 -18.553 -5.825 1.00 73.50 53 GLN A CA 8
ATOM 10460 C C . GLN A 1 53 ? -2.942 -19.233 -6.578 1.00 51.40 53 GLN A C 8
ATOM 10461 O O . GLN A 1 53 ? -2.775 -20.451 -6.508 1.00 53.10 53 GLN A O 8
ATOM 10475 N N . GLY A 1 54 ? -2.163 -18.428 -7.297 1.00 54.30 54 GLY A N 8
ATOM 10476 C CA . GLY A 1 54 ? -1.044 -18.970 -8.052 1.00 3.10 54 GLY A CA 8
ATOM 10477 C C . GLY A 1 54 ? 0.217 -18.163 -7.874 1.00 2.24 54 GLY A C 8
ATOM 10478 O O . GLY A 1 54 ? 0.762 -18.084 -6.768 1.00 3.41 54 GLY A O 8
ATOM 10482 N N . ASP A 1 55 ? 0.694 -17.560 -8.958 1.00 14.20 55 ASP A N 8
ATOM 10483 C CA . ASP A 1 55 ? 1.908 -16.751 -8.912 1.00 64.00 55 ASP A CA 8
ATOM 10484 C C . ASP A 1 55 ? 1.646 -15.340 -9.428 1.00 74.40 55 ASP A C 8
ATOM 10485 O O . ASP A 1 55 ? 2.099 -14.361 -8.840 1.00 62.50 55 ASP A O 8
ATOM 10494 N N . LYS A 1 56 ? 0.917 -15.250 -10.528 1.00 0.41 56 LYS A N 8
ATOM 10495 C CA . LYS A 1 56 ? 0.584 -13.954 -11.127 1.00 3.41 56 LYS A CA 8
ATOM 10496 C C . LYS A 1 56 ? -0.184 -13.078 -10.142 1.00 73.30 56 LYS A C 8
ATOM 10497 O O . LYS A 1 56 ? -0.068 -11.862 -10.165 1.00 5.23 56 LYS A O 8
ATOM 10516 N N . ALA A 1 57 ? -0.972 -13.717 -9.283 1.00 22.00 57 ALA A N 8
ATOM 10517 C CA . ALA A 1 57 ? -1.758 -13.003 -8.291 1.00 25.40 57 ALA A CA 8
ATOM 10518 C C . ALA A 1 57 ? -0.857 -12.254 -7.307 1.00 4.03 57 ALA A C 8
ATOM 10519 O O . ALA A 1 57 ? -1.052 -11.067 -7.064 1.00 63.40 57 ALA A O 8
ATOM 10526 N N . LYS A 1 58 ? 0.112 -12.962 -6.755 1.00 31.50 58 LYS A N 8
ATOM 10527 C CA . LYS A 1 58 ? 1.038 -12.363 -5.801 1.00 14.10 58 LYS A CA 8
ATOM 10528 C C . LYS A 1 58 ? 1.990 -11.398 -6.496 1.00 34.30 58 LYS A C 8
ATOM 10529 O O . LYS A 1 58 ? 2.416 -10.400 -5.910 1.00 24.40 58 LYS A O 8
ATOM 10548 N N . GLN A 1 59 ? 2.317 -11.695 -7.751 1.00 54.10 59 GLN A N 8
ATOM 10549 C CA . GLN A 1 59 ? 3.214 -10.847 -8.527 1.00 72.00 59 GLN A CA 8
ATOM 10550 C C . GLN A 1 59 ? 2.570 -9.501 -8.828 1.00 73.10 59 GLN A C 8
ATOM 10551 O O . GLN A 1 59 ? 3.254 -8.481 -8.921 1.00 52.40 59 GLN A O 8
ATOM 10565 N N . SER A 1 60 ? 1.250 -9.503 -8.980 1.00 72.30 60 SER A N 8
ATOM 10566 C CA . SER A 1 60 ? 0.512 -8.279 -9.270 1.00 44.10 60 SER A CA 8
ATOM 10567 C C . SER A 1 60 ? 0.376 -7.416 -8.019 1.00 1.12 60 SER A C 8
ATOM 10568 O O . SER A 1 60 ? 0.754 -6.244 -8.018 1.00 72.00 60 SER A O 8
ATOM 10576 N N . ILE A 1 61 ? -0.168 -8.001 -6.958 1.00 12.30 61 ILE A N 8
ATOM 10577 C CA . ILE A 1 61 ? -0.355 -7.285 -5.702 1.00 72.10 61 ILE A CA 8
ATOM 10578 C C . ILE A 1 61 ? 0.972 -6.756 -5.166 1.00 22.40 61 ILE A C 8
ATOM 10579 O O . ILE A 1 61 ? 1.038 -5.653 -4.625 1.00 44.30 61 ILE A O 8
ATOM 10595 N N . ARG A 1 62 ? 2.026 -7.551 -5.320 1.00 71.40 62 ARG A N 8
ATOM 10596 C CA . ARG A 1 62 ? 3.350 -7.161 -4.852 1.00 21.20 62 ARG A CA 8
ATOM 10597 C C . ARG A 1 62 ? 3.846 -5.923 -5.594 1.00 21.50 62 ARG A C 8
ATOM 10598 O O . ARG A 1 62 ? 4.288 -4.954 -4.979 1.00 70.00 62 ARG A O 8
ATOM 10619 N N . ALA A 1 63 ? 3.767 -5.964 -6.920 1.00 71.50 63 ALA A N 8
ATOM 10620 C CA . ALA A 1 63 ? 4.206 -4.845 -7.744 1.00 41.30 63 ALA A CA 8
ATOM 10621 C C . ALA A 1 63 ? 3.406 -3.586 -7.429 1.00 75.10 63 ALA A C 8
ATOM 10622 O O . ALA A 1 63 ? 3.921 -2.471 -7.523 1.00 4.23 63 ALA A O 8
ATOM 10629 N N . LYS A 1 64 ? 2.146 -3.772 -7.051 1.00 51.10 64 LYS A N 8
ATOM 10630 C CA . LYS A 1 64 ? 1.274 -2.651 -6.719 1.00 11.40 64 LYS A CA 8
ATOM 10631 C C . LYS A 1 64 ? 1.624 -2.082 -5.347 1.00 61.30 64 LYS A C 8
ATOM 10632 O O . LYS A 1 64 ? 1.604 -0.867 -5.145 1.00 33.10 64 LYS A O 8
ATOM 10651 N N . CYS A 1 65 ? 1.946 -2.966 -4.409 1.00 63.10 65 CYS A N 8
ATOM 10652 C CA . CYS A 1 65 ? 2.301 -2.550 -3.057 1.00 54.50 65 CYS A CA 8
ATOM 10653 C C . CYS A 1 65 ? 3.641 -1.822 -3.049 1.00 4.52 65 CYS A C 8
ATOM 10654 O O . CYS A 1 65 ? 3.867 -0.927 -2.234 1.00 52.10 65 CYS A O 8
ATOM 10662 N N . THR A 1 66 ? 4.526 -2.211 -3.961 1.00 41.10 66 THR A N 8
ATOM 10663 C CA . THR A 1 66 ? 5.844 -1.595 -4.059 1.00 0.22 66 THR A CA 8
ATOM 10664 C C . THR A 1 66 ? 5.738 -0.166 -4.582 1.00 45.20 66 THR A C 8
ATOM 10665 O O . THR A 1 66 ? 6.342 0.753 -4.030 1.00 44.40 66 THR A O 8
ATOM 10676 N N . GLU A 1 67 ? 4.967 0.013 -5.650 1.00 3.51 67 GLU A N 8
ATOM 10677 C CA . GLU A 1 67 ? 4.783 1.330 -6.247 1.00 53.00 67 GLU A CA 8
ATOM 10678 C C . GLU A 1 67 ? 4.038 2.259 -5.294 1.00 22.40 67 GLU A C 8
ATOM 10679 O O . GLU A 1 67 ? 4.390 3.430 -5.152 1.00 21.30 67 GLU A O 8
ATOM 10691 N N . TYR A 1 68 ? 3.008 1.729 -4.643 1.00 22.30 68 TYR A N 8
ATOM 10692 C CA . TYR A 1 68 ? 2.214 2.511 -3.702 1.00 24.20 68 TYR A CA 8
ATOM 10693 C C . TYR A 1 68 ? 3.020 2.836 -2.449 1.00 72.20 68 TYR A C 8
ATOM 10694 O O . TYR A 1 68 ? 2.915 3.933 -1.899 1.00 32.40 68 TYR A O 8
ATOM 10712 N N . LEU A 1 69 ? 3.824 1.877 -2.003 1.00 11.40 69 LEU A N 8
ATOM 10713 C CA . LEU A 1 69 ? 4.648 2.061 -0.814 1.00 72.10 69 LEU A CA 8
ATOM 10714 C C . LEU A 1 69 ? 5.726 3.112 -1.058 1.00 12.40 69 LEU A C 8
ATOM 10715 O O . LEU A 1 69 ? 5.996 3.950 -0.198 1.00 71.00 69 LEU A O 8
ATOM 10731 N N . ASP A 1 70 ? 6.340 3.062 -2.236 1.00 41.00 70 ASP A N 8
ATOM 10732 C CA . ASP A 1 70 ? 7.389 4.009 -2.593 1.00 2.14 70 ASP A CA 8
ATOM 10733 C C . ASP A 1 70 ? 6.831 5.425 -2.691 1.00 2.30 70 ASP A C 8
ATOM 10734 O O . ASP A 1 70 ? 7.457 6.383 -2.234 1.00 54.20 70 ASP A O 8
ATOM 10743 N N . ARG A 1 71 ? 5.651 5.551 -3.289 1.00 5.40 71 ARG A N 8
ATOM 10744 C CA . ARG A 1 71 ? 5.009 6.850 -3.446 1.00 2.24 71 ARG A CA 8
ATOM 10745 C C . ARG A 1 71 ? 4.743 7.494 -2.089 1.00 3.35 71 ARG A C 8
ATOM 10746 O O . ARG A 1 71 ? 4.889 8.705 -1.925 1.00 43.30 71 ARG A O 8
ATOM 10767 N N . ALA A 1 72 ? 4.351 6.675 -1.118 1.00 74.20 72 ALA A N 8
ATOM 10768 C CA . ALA A 1 72 ? 4.065 7.164 0.224 1.00 3.51 72 ALA A CA 8
ATOM 10769 C C . ALA A 1 72 ? 5.307 7.779 0.861 1.00 22.30 72 ALA A C 8
ATOM 10770 O O . ALA A 1 72 ? 5.235 8.834 1.492 1.00 24.50 72 ALA A O 8
ATOM 10777 N N . GLU A 1 73 ? 6.444 7.114 0.690 1.00 62.30 73 GLU A N 8
ATOM 10778 C CA . GLU A 1 73 ? 7.703 7.596 1.248 1.00 3.44 73 GLU A CA 8
ATOM 10779 C C . GLU A 1 73 ? 8.054 8.972 0.690 1.00 1.35 73 GLU A C 8
ATOM 10780 O O . GLU A 1 73 ? 8.613 9.814 1.392 1.00 10.50 73 GLU A O 8
ATOM 10792 N N . LYS A 1 74 ? 7.721 9.193 -0.578 1.00 14.10 74 LYS A N 8
ATOM 10793 C CA . LYS A 1 74 ? 8.002 10.466 -1.231 1.00 11.30 74 LYS A CA 8
ATOM 10794 C C . LYS A 1 74 ? 7.162 11.586 -0.622 1.00 44.20 74 LYS A C 8
ATOM 10795 O O . LYS A 1 74 ? 7.654 12.693 -0.400 1.00 42.10 74 LYS A O 8
ATOM 10814 N N . LEU A 1 75 ? 5.895 11.289 -0.354 1.00 32.00 75 LEU A N 8
ATOM 10815 C CA . LEU A 1 75 ? 4.988 12.271 0.229 1.00 12.10 75 LEU A CA 8
ATOM 10816 C C . LEU A 1 75 ? 5.302 12.492 1.705 1.00 10.20 75 LEU A C 8
ATOM 10817 O O . LEU A 1 75 ? 5.196 13.609 2.211 1.00 21.20 75 LEU A O 8
ATOM 10833 N N . LYS A 1 76 ? 5.687 11.421 2.390 1.00 1.40 76 LYS A N 8
ATOM 10834 C CA . LYS A 1 76 ? 6.016 11.498 3.809 1.00 50.00 76 LYS A CA 8
ATOM 10835 C C . LYS A 1 76 ? 7.168 12.469 4.047 1.00 3.03 76 LYS A C 8
ATOM 10836 O O . LYS A 1 76 ? 7.211 13.161 5.065 1.00 64.10 76 LYS A O 8
ATOM 10855 N N . GLU A 1 77 ? 8.100 12.518 3.101 1.00 44.40 77 GLU A N 8
ATOM 10856 C CA . GLU A 1 77 ? 9.251 13.407 3.206 1.00 43.30 77 GLU A CA 8
ATOM 10857 C C . GLU A 1 77 ? 8.846 14.849 2.924 1.00 0.01 77 GLU A C 8
ATOM 10858 O O . GLU A 1 77 ? 9.054 15.738 3.749 1.00 12.40 77 GLU A O 8
ATOM 10870 N N . TYR A 1 78 ? 8.260 15.070 1.752 1.00 1.51 78 TYR A N 8
ATOM 10871 C CA . TYR A 1 78 ? 7.819 16.401 1.356 1.00 33.50 78 TYR A CA 8
ATOM 10872 C C . TYR A 1 78 ? 6.780 16.937 2.341 1.00 12.20 78 TYR A C 8
ATOM 10873 O O . TYR A 1 78 ? 6.686 18.144 2.562 1.00 42.10 78 TYR A O 8
ATOM 10891 N N . LEU A 1 79 ? 6.004 16.031 2.927 1.00 64.30 79 LEU A N 8
ATOM 10892 C CA . LEU A 1 79 ? 4.974 16.412 3.886 1.00 54.50 79 LEU A CA 8
ATOM 10893 C C . LEU A 1 79 ? 5.588 17.093 5.105 1.00 52.20 79 LEU A C 8
ATOM 10894 O O . LEU A 1 79 ? 5.314 18.261 5.381 1.00 51.20 79 LEU A O 8
ATOM 10910 N N . LYS A 1 80 ? 6.419 16.354 5.832 1.00 72.20 80 LYS A N 8
ATOM 10911 C CA . LYS A 1 80 ? 7.071 16.884 7.024 1.00 0.00 80 LYS A CA 8
ATOM 10912 C C . LYS A 1 80 ? 8.238 17.793 6.649 1.00 31.40 80 LYS A C 8
ATOM 10913 O O . LYS A 1 80 ? 8.308 18.942 7.085 1.00 61.20 80 LYS A O 8
ATOM 10932 N N . ASN A 1 81 ? 9.152 17.270 5.838 1.00 52.30 81 ASN A N 8
ATOM 10933 C CA . ASN A 1 81 ? 10.316 18.035 5.406 1.00 40.50 81 ASN A CA 8
ATOM 10934 C C . ASN A 1 81 ? 10.063 18.695 4.054 1.00 20.20 81 ASN A C 8
ATOM 10935 O O . ASN A 1 81 ? 9.786 18.018 3.063 1.00 32.00 81 ASN A O 8
ATOM 10946 N N . ASP B 2 6 ? 8.813 -10.452 -1.208 1.00 65.30 116 ASP B N 8
ATOM 10947 C CA . ASP B 2 6 ? 7.661 -10.400 -0.316 1.00 73.30 116 ASP B CA 8
ATOM 10948 C C . ASP B 2 6 ? 8.045 -9.797 1.031 1.00 42.30 116 ASP B C 8
ATOM 10949 O O . ASP B 2 6 ? 7.225 -9.137 1.683 1.00 64.10 116 ASP B O 8
ATOM 10958 N N . GLU B 2 7 ? 9.289 -10.018 1.441 1.00 45.20 117 GLU B N 8
ATOM 10959 C CA . GLU B 2 7 ? 9.777 -9.490 2.710 1.00 1.32 117 GLU B CA 8
ATOM 10960 C C . GLU B 2 7 ? 10.006 -7.987 2.627 1.00 53.50 117 GLU B C 8
ATOM 10961 O O . GLU B 2 7 ? 9.854 -7.268 3.616 1.00 12.40 117 GLU B O 8
ATOM 10973 N N . GLU B 2 8 ? 10.370 -7.515 1.439 1.00 63.10 118 GLU B N 8
ATOM 10974 C CA . GLU B 2 8 ? 10.616 -6.091 1.226 1.00 11.10 118 GLU B CA 8
ATOM 10975 C C . GLU B 2 8 ? 9.317 -5.298 1.286 1.00 51.20 118 GLU B C 8
ATOM 10976 O O . GLU B 2 8 ? 9.220 -4.307 2.006 1.00 13.10 118 GLU B O 8
ATOM 10988 N N . ILE B 2 9 ? 8.318 -5.739 0.526 1.00 70.30 119 ILE B N 8
ATOM 10989 C CA . ILE B 2 9 ? 7.028 -5.077 0.495 1.00 4.12 119 ILE B CA 8
ATOM 10990 C C . ILE B 2 9 ? 6.381 -5.070 1.876 1.00 43.30 119 ILE B C 8
ATOM 10991 O O . ILE B 2 9 ? 5.752 -4.089 2.275 1.00 22.30 119 ILE B O 8
ATOM 11007 N N . GLU B 2 10 ? 6.539 -6.172 2.604 1.00 62.00 120 GLU B N 8
ATOM 11008 C CA . GLU B 2 10 ? 5.971 -6.293 3.941 1.00 3.42 120 GLU B CA 8
ATOM 11009 C C . GLU B 2 10 ? 6.699 -5.386 4.926 1.00 52.00 120 GLU B C 8
ATOM 11010 O O . GLU B 2 10 ? 6.107 -4.889 5.884 1.00 41.10 120 GLU B O 8
ATOM 11022 N N . ARG B 2 11 ? 7.988 -5.172 4.683 1.00 45.40 121 ARG B N 8
ATOM 11023 C CA . ARG B 2 11 ? 8.799 -4.323 5.550 1.00 50.40 121 ARG B CA 8
ATOM 11024 C C . ARG B 2 11 ? 8.462 -2.851 5.339 1.00 22.20 121 ARG B C 8
ATOM 11025 O O . ARG B 2 11 ? 8.440 -2.067 6.288 1.00 33.30 121 ARG B O 8
ATOM 11046 N N . GLN B 2 12 ? 8.203 -2.482 4.090 1.00 21.30 122 GLN B N 8
ATOM 11047 C CA . GLN B 2 12 ? 7.868 -1.102 3.754 1.00 21.00 122 GLN B CA 8
ATOM 11048 C C . GLN B 2 12 ? 6.609 -0.653 4.490 1.00 52.20 122 GLN B C 8
ATOM 11049 O O . GLN B 2 12 ? 6.612 0.366 5.179 1.00 44.30 122 GLN B O 8
ATOM 11063 N N . LEU B 2 13 ? 5.536 -1.423 4.339 1.00 64.10 123 LEU B N 8
ATOM 11064 C CA . LEU B 2 13 ? 4.271 -1.103 4.989 1.00 4.24 123 LEU B CA 8
ATOM 11065 C C . LEU B 2 13 ? 4.390 -1.230 6.505 1.00 34.20 123 LEU B C 8
ATOM 11066 O O . LEU B 2 13 ? 3.729 -0.509 7.252 1.00 73.10 123 LEU B O 8
ATOM 11082 N N . LYS B 2 14 ? 5.238 -2.151 6.952 1.00 22.50 124 LYS B N 8
ATOM 11083 C CA . LYS B 2 14 ? 5.444 -2.370 8.378 1.00 74.30 124 LYS B CA 8
ATOM 11084 C C . LYS B 2 14 ? 6.233 -1.222 8.998 1.00 35.00 124 LYS B C 8
ATOM 11085 O O . LYS B 2 14 ? 6.044 -0.885 10.166 1.00 1.50 124 LYS B O 8
ATOM 11104 N N . ALA B 2 15 ? 7.118 -0.624 8.206 1.00 22.10 125 ALA B N 8
ATOM 11105 C CA . ALA B 2 15 ? 7.936 0.487 8.676 1.00 1.21 125 ALA B CA 8
ATOM 11106 C C . ALA B 2 15 ? 7.123 1.775 8.747 1.00 72.00 125 ALA B C 8
ATOM 11107 O O . ALA B 2 15 ? 7.222 2.530 9.715 1.00 40.30 125 ALA B O 8
ATOM 11114 N N . LEU B 2 16 ? 6.320 2.019 7.718 1.00 52.10 126 LEU B N 8
ATOM 11115 C CA . LEU B 2 16 ? 5.488 3.217 7.664 1.00 1.33 126 LEU B CA 8
ATOM 11116 C C . LEU B 2 16 ? 4.424 3.190 8.756 1.00 11.10 126 LEU B C 8
ATOM 11117 O O . LEU B 2 16 ? 4.176 4.196 9.420 1.00 50.40 126 LEU B O 8
ATOM 11133 N N . GLY B 2 17 ? 3.798 2.031 8.937 1.00 21.30 127 GLY B N 8
ATOM 11134 C CA . GLY B 2 17 ? 2.768 1.895 9.949 1.00 2.52 127 GLY B CA 8
ATOM 11135 C C . GLY B 2 17 ? 2.890 0.602 10.731 1.00 52.40 127 GLY B C 8
ATOM 11136 O O . GLY B 2 17 ? 3.014 -0.474 10.148 1.00 33.50 127 GLY B O 8
ATOM 11140 N N . VAL B 2 18 ? 2.856 0.708 12.055 1.00 44.40 128 VAL B N 8
ATOM 11141 C CA . VAL B 2 18 ? 2.964 -0.462 12.918 1.00 11.40 128 VAL B CA 8
ATOM 11142 C C . VAL B 2 18 ? 2.657 -0.103 14.370 1.00 0.22 128 VAL B C 8
ATOM 11143 O O . VAL B 2 18 ? 3.125 0.915 14.881 1.00 70.10 128 VAL B O 8
ATOM 11156 N N . ASP B 2 19 ? 1.869 -0.946 15.028 1.00 1.42 129 ASP B N 8
ATOM 11157 C CA . ASP B 2 19 ? 1.500 -0.718 16.421 1.00 31.50 129 ASP B CA 8
ATOM 11158 C C . ASP B 2 19 ? 2.599 -1.200 17.361 1.00 52.30 129 ASP B C 8
ATOM 11159 O O . ASP B 2 19 ? 3.181 -0.355 18.072 1.00 70.40 129 ASP B O 8
ATOM 11169 N N . ASN A 1 10 ? -12.020 -8.345 2.738 1.00 60.40 10 ASN A N 9
ATOM 11170 C CA . ASN A 1 10 ? -10.670 -7.792 2.690 1.00 43.10 10 ASN A CA 9
ATOM 11171 C C . ASN A 1 10 ? -10.237 -7.529 1.252 1.00 74.10 10 ASN A C 9
ATOM 11172 O O . ASN A 1 10 ? -9.617 -6.514 0.951 1.00 35.10 10 ASN A O 9
ATOM 11183 N N . LEU A 1 11 ? -10.580 -8.458 0.360 1.00 52.20 11 LEU A N 9
ATOM 11184 C CA . LEU A 1 11 ? -10.231 -8.329 -1.050 1.00 20.10 11 LEU A CA 9
ATOM 11185 C C . LEU A 1 11 ? -10.918 -7.117 -1.671 1.00 61.30 11 LEU A C 9
ATOM 11186 O O . LEU A 1 11 ? -10.309 -6.360 -2.425 1.00 45.40 11 LEU A O 9
ATOM 11202 N N . GLN A 1 12 ? -12.203 -6.949 -1.356 1.00 51.00 12 GLN A N 9
ATOM 11203 C CA . GLN A 1 12 ? -12.973 -5.829 -1.881 1.00 4.03 12 GLN A CA 9
ATOM 11204 C C . GLN A 1 12 ? -12.423 -4.499 -1.381 1.00 33.40 12 GLN A C 9
ATOM 11205 O O . GLN A 1 12 ? -12.346 -3.529 -2.135 1.00 73.20 12 GLN A O 9
ATOM 11219 N N . LYS A 1 13 ? -12.047 -4.465 -0.110 1.00 1.04 13 LYS A N 9
ATOM 11220 C CA . LYS A 1 13 ? -11.501 -3.252 0.492 1.00 55.30 13 LYS A CA 9
ATOM 11221 C C . LYS A 1 13 ? -10.090 -2.987 -0.011 1.00 10.50 13 LYS A C 9
ATOM 11222 O O . LYS A 1 13 ? -9.669 -1.835 -0.126 1.00 72.20 13 LYS A O 9
ATOM 11241 N N . ALA A 1 14 ? -9.361 -4.056 -0.311 1.00 50.10 14 ALA A N 9
ATOM 11242 C CA . ALA A 1 14 ? -7.993 -3.937 -0.800 1.00 61.10 14 ALA A CA 9
ATOM 11243 C C . ALA A 1 14 ? -7.944 -3.142 -2.100 1.00 15.10 14 ALA A C 9
ATOM 11244 O O . ALA A 1 14 ? -7.081 -2.282 -2.282 1.00 73.00 14 ALA A O 9
ATOM 11251 N N . ILE A 1 15 ? -8.874 -3.435 -3.003 1.00 33.40 15 ILE A N 9
ATOM 11252 C CA . ILE A 1 15 ? -8.937 -2.748 -4.287 1.00 13.10 15 ILE A CA 9
ATOM 11253 C C . ILE A 1 15 ? -9.497 -1.339 -4.129 1.00 14.50 15 ILE A C 9
ATOM 11254 O O . ILE A 1 15 ? -8.945 -0.377 -4.663 1.00 41.10 15 ILE A O 9
ATOM 11270 N N . ASP A 1 16 ? -10.598 -1.225 -3.393 1.00 54.30 16 ASP A N 9
ATOM 11271 C CA . ASP A 1 16 ? -11.235 0.068 -3.165 1.00 40.40 16 ASP A CA 9
ATOM 11272 C C . ASP A 1 16 ? -10.292 1.016 -2.430 1.00 25.20 16 ASP A C 9
ATOM 11273 O O . ASP A 1 16 ? -10.152 2.180 -2.804 1.00 40.00 16 ASP A O 9
ATOM 11282 N N . LEU A 1 17 ? -9.648 0.509 -1.384 1.00 75.30 17 LEU A N 9
ATOM 11283 C CA . LEU A 1 17 ? -8.719 1.312 -0.596 1.00 12.40 17 LEU A CA 9
ATOM 11284 C C . LEU A 1 17 ? -7.568 1.816 -1.461 1.00 43.30 17 LEU A C 9
ATOM 11285 O O . LEU A 1 17 ? -7.249 3.004 -1.456 1.00 33.50 17 LEU A O 9
ATOM 11301 N N . ALA A 1 18 ? -6.948 0.903 -2.202 1.00 51.10 18 ALA A N 9
ATOM 11302 C CA . ALA A 1 18 ? -5.832 1.255 -3.071 1.00 73.30 18 ALA A CA 9
ATOM 11303 C C . ALA A 1 18 ? -6.259 2.261 -4.133 1.00 74.30 18 ALA A C 9
ATOM 11304 O O . ALA A 1 18 ? -5.476 3.119 -4.541 1.00 22.20 18 ALA A O 9
ATOM 11311 N N . SER A 1 19 ? -7.507 2.153 -4.577 1.00 4.14 19 SER A N 9
ATOM 11312 C CA . SER A 1 19 ? -8.039 3.055 -5.592 1.00 43.00 19 SER A CA 9
ATOM 11313 C C . SER A 1 19 ? -8.323 4.431 -5.001 1.00 44.40 19 SER A C 9
ATOM 11314 O O . SER A 1 19 ? -8.062 5.455 -5.632 1.00 72.10 19 SER A O 9
ATOM 11322 N N . LYS A 1 20 ? -8.860 4.449 -3.785 1.00 30.50 20 LYS A N 9
ATOM 11323 C CA . LYS A 1 20 ? -9.181 5.700 -3.109 1.00 53.10 20 LYS A CA 9
ATOM 11324 C C . LYS A 1 20 ? -7.911 6.423 -2.671 1.00 11.10 20 LYS A C 9
ATOM 11325 O O . LYS A 1 20 ? -7.837 7.651 -2.713 1.00 74.50 20 LYS A O 9
ATOM 11344 N N . ALA A 1 21 ? -6.914 5.652 -2.249 1.00 32.40 21 ALA A N 9
ATOM 11345 C CA . ALA A 1 21 ? -5.646 6.218 -1.803 1.00 52.30 21 ALA A CA 9
ATOM 11346 C C . ALA A 1 21 ? -4.983 7.022 -2.916 1.00 74.50 21 ALA A C 9
ATOM 11347 O O . ALA A 1 21 ? -4.641 8.191 -2.733 1.00 15.20 21 ALA A O 9
ATOM 11354 N N . ALA A 1 22 ? -4.802 6.389 -4.070 1.00 71.10 22 ALA A N 9
ATOM 11355 C CA . ALA A 1 22 ? -4.178 7.045 -5.212 1.00 73.40 22 ALA A CA 9
ATOM 11356 C C . ALA A 1 22 ? -5.001 8.243 -5.674 1.00 33.30 22 ALA A C 9
ATOM 11357 O O . ALA A 1 22 ? -4.456 9.225 -6.178 1.00 10.40 22 ALA A O 9
ATOM 11364 N N . GLN A 1 23 ? -6.315 8.156 -5.495 1.00 30.00 23 GLN A N 9
ATOM 11365 C CA . GLN A 1 23 ? -7.213 9.233 -5.894 1.00 45.20 23 GLN A CA 9
ATOM 11366 C C . GLN A 1 23 ? -6.942 10.495 -5.080 1.00 12.30 23 GLN A C 9
ATOM 11367 O O . GLN A 1 23 ? -7.112 11.611 -5.572 1.00 63.40 23 GLN A O 9
ATOM 11381 N N . GLU A 1 24 ? -6.520 10.310 -3.834 1.00 33.20 24 GLU A N 9
ATOM 11382 C CA . GLU A 1 24 ? -6.226 11.435 -2.952 1.00 13.30 24 GLU A CA 9
ATOM 11383 C C . GLU A 1 24 ? -4.878 12.059 -3.298 1.00 2.32 24 GLU A C 9
ATOM 11384 O O . GLU A 1 24 ? -4.692 13.269 -3.168 1.00 52.20 24 GLU A O 9
ATOM 11396 N N . ASP A 1 25 ? -3.942 11.226 -3.740 1.00 52.40 25 ASP A N 9
ATOM 11397 C CA . ASP A 1 25 ? -2.610 11.697 -4.105 1.00 71.40 25 ASP A CA 9
ATOM 11398 C C . ASP A 1 25 ? -2.688 12.733 -5.222 1.00 13.30 25 ASP A C 9
ATOM 11399 O O . ASP A 1 25 ? -2.059 13.788 -5.149 1.00 74.10 25 ASP A O 9
ATOM 11408 N N . LYS A 1 26 ? -3.466 12.424 -6.255 1.00 62.40 26 LYS A N 9
ATOM 11409 C CA . LYS A 1 26 ? -3.627 13.329 -7.387 1.00 22.30 26 LYS A CA 9
ATOM 11410 C C . LYS A 1 26 ? -4.646 14.419 -7.069 1.00 75.50 26 LYS A C 9
ATOM 11411 O O . LYS A 1 26 ? -4.545 15.541 -7.567 1.00 42.10 26 LYS A O 9
ATOM 11430 N N . ALA A 1 27 ? -5.626 14.082 -6.238 1.00 35.30 27 ALA A N 9
ATOM 11431 C CA . ALA A 1 27 ? -6.662 15.033 -5.852 1.00 23.40 27 ALA A CA 9
ATOM 11432 C C . ALA A 1 27 ? -6.060 16.251 -5.161 1.00 5.13 27 ALA A C 9
ATOM 11433 O O . ALA A 1 27 ? -6.174 17.374 -5.650 1.00 73.50 27 ALA A O 9
ATOM 11440 N N . GLY A 1 28 ? -5.420 16.020 -4.019 1.00 44.00 28 GLY A N 9
ATOM 11441 C CA . GLY A 1 28 ? -4.810 17.109 -3.280 1.00 42.30 28 GLY A CA 9
ATOM 11442 C C . GLY A 1 28 ? -4.524 16.744 -1.836 1.00 63.00 28 GLY A C 9
ATOM 11443 O O . GLY A 1 28 ? -3.601 17.282 -1.223 1.00 5.44 28 GLY A O 9
ATOM 11447 N N . ASN A 1 29 ? -5.318 15.828 -1.290 1.00 42.30 29 ASN A N 9
ATOM 11448 C CA . ASN A 1 29 ? -5.146 15.394 0.092 1.00 21.30 29 ASN A CA 9
ATOM 11449 C C . ASN A 1 29 ? -4.003 14.391 0.208 1.00 52.00 29 ASN A C 9
ATOM 11450 O O . ASN A 1 29 ? -4.208 13.183 0.092 1.00 11.00 29 ASN A O 9
ATOM 11461 N N . TYR A 1 30 ? -2.797 14.901 0.439 1.00 15.20 30 TYR A N 9
ATOM 11462 C CA . TYR A 1 30 ? -1.620 14.050 0.573 1.00 5.35 30 TYR A CA 9
ATOM 11463 C C . TYR A 1 30 ? -1.704 13.202 1.837 1.00 53.00 30 TYR A C 9
ATOM 11464 O O . TYR A 1 30 ? -1.570 11.980 1.787 1.00 53.30 30 TYR A O 9
ATOM 11482 N N . GLU A 1 31 ? -1.927 13.860 2.970 1.00 11.50 31 GLU A N 9
ATOM 11483 C CA . GLU A 1 31 ? -2.031 13.167 4.250 1.00 43.00 31 GLU A CA 9
ATOM 11484 C C . GLU A 1 31 ? -3.139 12.118 4.209 1.00 21.10 31 GLU A C 9
ATOM 11485 O O . GLU A 1 31 ? -3.049 11.079 4.864 1.00 41.30 31 GLU A O 9
ATOM 11497 N N . GLU A 1 32 ? -4.180 12.399 3.433 1.00 3.22 32 GLU A N 9
ATOM 11498 C CA . GLU A 1 32 ? -5.305 11.481 3.302 1.00 45.40 32 GLU A CA 9
ATOM 11499 C C . GLU A 1 32 ? -4.909 10.252 2.492 1.00 74.20 32 GLU A C 9
ATOM 11500 O O . GLU A 1 32 ? -5.319 9.133 2.799 1.00 2.41 32 GLU A O 9
ATOM 11512 N N . ALA A 1 33 ? -4.106 10.470 1.455 1.00 60.40 33 ALA A N 9
ATOM 11513 C CA . ALA A 1 33 ? -3.650 9.381 0.599 1.00 45.40 33 ALA A CA 9
ATOM 11514 C C . ALA A 1 33 ? -2.628 8.510 1.319 1.00 42.50 33 ALA A C 9
ATOM 11515 O O . ALA A 1 33 ? -2.576 7.297 1.116 1.00 51.40 33 ALA A O 9
ATOM 11522 N N . LEU A 1 34 ? -1.815 9.138 2.164 1.00 1.14 34 LEU A N 9
ATOM 11523 C CA . LEU A 1 34 ? -0.792 8.421 2.917 1.00 21.40 34 LEU A CA 9
ATOM 11524 C C . LEU A 1 34 ? -1.421 7.357 3.811 1.00 44.40 34 LEU A C 9
ATOM 11525 O O . LEU A 1 34 ? -1.065 6.181 3.738 1.00 72.50 34 LEU A O 9
ATOM 11541 N N . GLN A 1 35 ? -2.359 7.778 4.653 1.00 33.50 35 GLN A N 9
ATOM 11542 C CA . GLN A 1 35 ? -3.038 6.860 5.561 1.00 1.30 35 GLN A CA 9
ATOM 11543 C C . GLN A 1 35 ? -3.775 5.774 4.785 1.00 51.50 35 GLN A C 9
ATOM 11544 O O . GLN A 1 35 ? -3.738 4.600 5.153 1.00 33.40 35 GLN A O 9
ATOM 11558 N N . LEU A 1 36 ? -4.445 6.174 3.709 1.00 40.20 36 LEU A N 9
ATOM 11559 C CA . LEU A 1 36 ? -5.192 5.235 2.881 1.00 63.40 36 LEU A CA 9
ATOM 11560 C C . LEU A 1 36 ? -4.247 4.305 2.126 1.00 33.10 36 LEU A C 9
ATOM 11561 O O . LEU A 1 36 ? -4.579 3.152 1.856 1.00 34.20 36 LEU A O 9
ATOM 11577 N N . TYR A 1 37 ? -3.067 4.815 1.788 1.00 71.10 37 TYR A N 9
ATOM 11578 C CA . TYR A 1 37 ? -2.074 4.030 1.065 1.00 25.20 37 TYR A CA 9
ATOM 11579 C C . TYR A 1 37 ? -1.673 2.793 1.862 1.00 60.20 37 TYR A C 9
ATOM 11580 O O . TYR A 1 37 ? -1.753 1.670 1.365 1.00 71.40 37 TYR A O 9
ATOM 11598 N N . GLN A 1 38 ? -1.242 3.007 3.100 1.00 34.20 38 GLN A N 9
ATOM 11599 C CA . GLN A 1 38 ? -0.830 1.909 3.966 1.00 13.10 38 GLN A CA 9
ATOM 11600 C C . GLN A 1 38 ? -1.980 0.933 4.194 1.00 12.00 38 GLN A C 9
ATOM 11601 O O . GLN A 1 38 ? -1.773 -0.277 4.284 1.00 65.10 38 GLN A O 9
ATOM 11615 N N . HIS A 1 39 ? -3.193 1.468 4.285 1.00 70.10 39 HIS A N 9
ATOM 11616 C CA . HIS A 1 39 ? -4.378 0.645 4.501 1.00 4.01 39 HIS A CA 9
ATOM 11617 C C . HIS A 1 39 ? -4.650 -0.245 3.293 1.00 54.10 39 HIS A C 9
ATOM 11618 O O . HIS A 1 39 ? -5.113 -1.376 3.435 1.00 33.00 39 HIS A O 9
ATOM 11633 N N . ALA A 1 40 ? -4.358 0.273 2.105 1.00 15.30 40 ALA A N 9
ATOM 11634 C CA . ALA A 1 40 ? -4.572 -0.475 0.872 1.00 53.10 40 ALA A CA 9
ATOM 11635 C C . ALA A 1 40 ? -3.441 -1.468 0.630 1.00 50.50 40 ALA A C 9
ATOM 11636 O O . ALA A 1 40 ? -3.661 -2.559 0.105 1.00 20.40 40 ALA A O 9
ATOM 11643 N N . VAL A 1 41 ? -2.228 -1.082 1.016 1.00 52.50 41 VAL A N 9
ATOM 11644 C CA . VAL A 1 41 ? -1.062 -1.939 0.840 1.00 74.30 41 VAL A CA 9
ATOM 11645 C C . VAL A 1 41 ? -1.081 -3.102 1.827 1.00 53.20 41 VAL A C 9
ATOM 11646 O O . VAL A 1 41 ? -0.703 -4.223 1.487 1.00 63.30 41 VAL A O 9
ATOM 11659 N N . GLN A 1 42 ? -1.523 -2.827 3.050 1.00 70.40 42 GLN A N 9
ATOM 11660 C CA . GLN A 1 42 ? -1.589 -3.852 4.086 1.00 74.40 42 GLN A CA 9
ATOM 11661 C C . GLN A 1 42 ? -2.649 -4.897 3.749 1.00 20.10 42 GLN A C 9
ATOM 11662 O O . GLN A 1 42 ? -2.411 -6.098 3.877 1.00 73.40 42 GLN A O 9
ATOM 11676 N N . TYR A 1 43 ? -3.817 -4.433 3.318 1.00 31.20 43 TYR A N 9
ATOM 11677 C CA . TYR A 1 43 ? -4.911 -5.330 2.962 1.00 23.10 43 TYR A CA 9
ATOM 11678 C C . TYR A 1 43 ? -4.505 -6.253 1.820 1.00 33.10 43 TYR A C 9
ATOM 11679 O O . TYR A 1 43 ? -4.894 -7.420 1.783 1.00 33.20 43 TYR A O 9
ATOM 11697 N N . PHE A 1 44 ? -3.720 -5.721 0.891 1.00 0.33 44 PHE A N 9
ATOM 11698 C CA . PHE A 1 44 ? -3.258 -6.494 -0.254 1.00 33.30 44 PHE A CA 9
ATOM 11699 C C . PHE A 1 44 ? -2.455 -7.711 0.198 1.00 2.34 44 PHE A C 9
ATOM 11700 O O . PHE A 1 44 ? -2.744 -8.840 -0.198 1.00 33.50 44 PHE A O 9
ATOM 11717 N N . LEU A 1 45 ? -1.446 -7.471 1.029 1.00 61.20 45 LEU A N 9
ATOM 11718 C CA . LEU A 1 45 ? -0.602 -8.545 1.536 1.00 40.00 45 LEU A CA 9
ATOM 11719 C C . LEU A 1 45 ? -1.406 -9.511 2.400 1.00 74.20 45 LEU A C 9
ATOM 11720 O O . LEU A 1 45 ? -1.092 -10.699 2.477 1.00 71.10 45 LEU A O 9
ATOM 11736 N N . HIS A 1 46 ? -2.446 -8.994 3.049 1.00 12.10 46 HIS A N 9
ATOM 11737 C CA . HIS A 1 46 ? -3.295 -9.811 3.908 1.00 63.20 46 HIS A CA 9
ATOM 11738 C C . HIS A 1 46 ? -3.890 -10.983 3.134 1.00 53.10 46 HIS A C 9
ATOM 11739 O O . HIS A 1 46 ? -3.801 -12.133 3.563 1.00 11.00 46 HIS A O 9
ATOM 11754 N N . VAL A 1 47 ? -4.495 -10.683 1.989 1.00 11.10 47 VAL A N 9
ATOM 11755 C CA . VAL A 1 47 ? -5.104 -11.712 1.154 1.00 1.04 47 VAL A CA 9
ATOM 11756 C C . VAL A 1 47 ? -4.044 -12.630 0.555 1.00 55.40 47 VAL A C 9
ATOM 11757 O O . VAL A 1 47 ? -4.297 -13.809 0.319 1.00 4.32 47 VAL A O 9
ATOM 11770 N N . VAL A 1 48 ? -2.860 -12.078 0.311 1.00 23.20 48 VAL A N 9
ATOM 11771 C CA . VAL A 1 48 ? -1.764 -12.843 -0.261 1.00 1.03 48 VAL A CA 9
ATOM 11772 C C . VAL A 1 48 ? -1.262 -13.892 0.723 1.00 4.31 48 VAL A C 9
ATOM 11773 O O . VAL A 1 48 ? -0.907 -15.006 0.332 1.00 52.40 48 VAL A O 9
ATOM 11786 N N . LYS A 1 49 ? -1.227 -13.537 2.002 1.00 71.20 49 LYS A N 9
ATOM 11787 C CA . LYS A 1 49 ? -0.769 -14.444 3.042 1.00 12.20 49 LYS A CA 9
ATOM 11788 C C . LYS A 1 49 ? -1.737 -15.611 3.211 1.00 41.30 49 LYS A C 9
ATOM 11789 O O . LYS A 1 49 ? -1.319 -16.753 3.417 1.00 3.34 49 LYS A O 9
ATOM 11808 N N . TYR A 1 50 ? -3.028 -15.321 3.124 1.00 73.40 50 TYR A N 9
ATOM 11809 C CA . TYR A 1 50 ? -4.059 -16.340 3.267 1.00 20.40 50 TYR A CA 9
ATOM 11810 C C . TYR A 1 50 ? -4.532 -16.832 1.903 1.00 73.20 50 TYR A C 9
ATOM 11811 O O . TYR A 1 50 ? -4.180 -17.939 1.474 1.00 53.30 50 TYR A O 9
ATOM 11829 N N . GLU A 1 51 ? -5.325 -16.013 1.226 1.00 0.15 51 GLU A N 9
ATOM 11830 C CA . GLU A 1 51 ? -5.839 -16.361 -0.086 1.00 72.10 51 GLU A CA 9
ATOM 11831 C C . GLU A 1 51 ? -4.803 -16.086 -1.172 1.00 5.40 51 GLU A C 9
ATOM 11832 O O . GLU A 1 51 ? -4.807 -15.022 -1.791 1.00 30.40 51 GLU A O 9
ATOM 11844 N N . ALA A 1 52 ? -3.927 -17.055 -1.403 1.00 31.40 52 ALA A N 9
ATOM 11845 C CA . ALA A 1 52 ? -2.884 -16.912 -2.412 1.00 0.15 52 ALA A CA 9
ATOM 11846 C C . ALA A 1 52 ? -3.181 -17.790 -3.627 1.00 54.20 52 ALA A C 9
ATOM 11847 O O . ALA A 1 52 ? -3.405 -18.993 -3.493 1.00 73.10 52 ALA A O 9
ATOM 11854 N N . GLN A 1 53 ? -3.176 -17.182 -4.808 1.00 1.23 53 GLN A N 9
ATOM 11855 C CA . GLN A 1 53 ? -3.433 -17.908 -6.041 1.00 61.40 53 GLN A CA 9
ATOM 11856 C C . GLN A 1 53 ? -2.142 -18.410 -6.670 1.00 41.30 53 GLN A C 9
ATOM 11857 O O . GLN A 1 53 ? -1.903 -19.611 -6.745 1.00 73.00 53 GLN A O 9
ATOM 11871 N N . GLY A 1 54 ? -1.304 -17.472 -7.114 1.00 54.40 54 GLY A N 9
ATOM 11872 C CA . GLY A 1 54 ? -0.044 -17.840 -7.728 1.00 63.40 54 GLY A CA 9
ATOM 11873 C C . GLY A 1 54 ? 0.870 -16.650 -7.939 1.00 22.10 54 GLY A C 9
ATOM 11874 O O . GLY A 1 54 ? 0.589 -15.555 -7.456 1.00 34.10 54 GLY A O 9
ATOM 11878 N N . ASP A 1 55 ? 1.957 -16.862 -8.666 1.00 33.40 55 ASP A N 9
ATOM 11879 C CA . ASP A 1 55 ? 2.916 -15.802 -8.941 1.00 31.20 55 ASP A CA 9
ATOM 11880 C C . ASP A 1 55 ? 2.248 -14.652 -9.700 1.00 10.40 55 ASP A C 9
ATOM 11881 O O . ASP A 1 55 ? 2.622 -13.490 -9.544 1.00 3.20 55 ASP A O 9
ATOM 11890 N N . LYS A 1 56 ? 1.265 -14.987 -10.518 1.00 24.40 56 LYS A N 9
ATOM 11891 C CA . LYS A 1 56 ? 0.543 -13.990 -11.303 1.00 4.44 56 LYS A CA 9
ATOM 11892 C C . LYS A 1 56 ? -0.136 -12.971 -10.395 1.00 5.40 56 LYS A C 9
ATOM 11893 O O . LYS A 1 56 ? 0.171 -11.782 -10.441 1.00 24.40 56 LYS A O 9
ATOM 11912 N N . ALA A 1 57 ? -1.062 -13.444 -9.569 1.00 33.20 57 ALA A N 9
ATOM 11913 C CA . ALA A 1 57 ? -1.779 -12.577 -8.647 1.00 53.20 57 ALA A CA 9
ATOM 11914 C C . ALA A 1 57 ? -0.832 -11.878 -7.691 1.00 45.40 57 ALA A C 9
ATOM 11915 O O . ALA A 1 57 ? -0.910 -10.670 -7.495 1.00 1.04 57 ALA A O 9
ATOM 11922 N N . LYS A 1 58 ? 0.070 -12.646 -7.096 1.00 10.20 58 LYS A N 9
ATOM 11923 C CA . LYS A 1 58 ? 1.042 -12.098 -6.157 1.00 71.20 58 LYS A CA 9
ATOM 11924 C C . LYS A 1 58 ? 1.917 -11.047 -6.831 1.00 75.40 58 LYS A C 9
ATOM 11925 O O . LYS A 1 58 ? 2.358 -10.093 -6.192 1.00 53.10 58 LYS A O 9
ATOM 11944 N N . GLN A 1 59 ? 2.164 -11.227 -8.124 1.00 72.20 59 GLN A N 9
ATOM 11945 C CA . GLN A 1 59 ? 2.988 -10.296 -8.883 1.00 1.24 59 GLN A CA 9
ATOM 11946 C C . GLN A 1 59 ? 2.288 -8.954 -9.029 1.00 74.30 59 GLN A C 9
ATOM 11947 O O . GLN A 1 59 ? 2.935 -7.907 -9.077 1.00 24.10 59 GLN A O 9
ATOM 11961 N N . SER A 1 60 ? 0.961 -8.987 -9.103 1.00 35.00 60 SER A N 9
ATOM 11962 C CA . SER A 1 60 ? 0.172 -7.770 -9.244 1.00 2.03 60 SER A CA 9
ATOM 11963 C C . SER A 1 60 ? 0.107 -7.007 -7.925 1.00 54.20 60 SER A C 9
ATOM 11964 O O . SER A 1 60 ? 0.453 -5.827 -7.861 1.00 11.10 60 SER A O 9
ATOM 11972 N N . ILE A 1 61 ? -0.340 -7.688 -6.874 1.00 62.20 61 ILE A N 9
ATOM 11973 C CA . ILE A 1 61 ? -0.451 -7.075 -5.557 1.00 31.40 61 ILE A CA 9
ATOM 11974 C C . ILE A 1 61 ? 0.901 -6.562 -5.073 1.00 20.20 61 ILE A C 9
ATOM 11975 O O . ILE A 1 61 ? 0.989 -5.502 -4.455 1.00 64.20 61 ILE A O 9
ATOM 11991 N N . ARG A 1 62 ? 1.953 -7.322 -5.358 1.00 10.40 62 ARG A N 9
ATOM 11992 C CA . ARG A 1 62 ? 3.302 -6.944 -4.952 1.00 14.40 62 ARG A CA 9
ATOM 11993 C C . ARG A 1 62 ? 3.720 -5.633 -5.610 1.00 22.20 62 ARG A C 9
ATOM 11994 O O . ARG A 1 62 ? 4.120 -4.687 -4.932 1.00 23.10 62 ARG A O 9
ATOM 12015 N N . ALA A 1 63 ? 3.623 -5.585 -6.934 1.00 53.40 63 ALA A N 9
ATOM 12016 C CA . ALA A 1 63 ? 3.990 -4.391 -7.684 1.00 32.50 63 ALA A CA 9
ATOM 12017 C C . ALA A 1 63 ? 3.144 -3.195 -7.259 1.00 44.30 63 ALA A C 9
ATOM 12018 O O . ALA A 1 63 ? 3.598 -2.053 -7.306 1.00 34.50 63 ALA A O 9
ATOM 12025 N N . LYS A 1 64 ? 1.911 -3.468 -6.843 1.00 23.10 64 LYS A N 9
ATOM 12026 C CA . LYS A 1 64 ? 1.001 -2.416 -6.408 1.00 50.40 64 LYS A CA 9
ATOM 12027 C C . LYS A 1 64 ? 1.320 -1.975 -4.984 1.00 12.50 64 LYS A C 9
ATOM 12028 O O . LYS A 1 64 ? 1.136 -0.811 -4.627 1.00 71.40 64 LYS A O 9
ATOM 12047 N N . CYS A 1 65 ? 1.798 -2.914 -4.172 1.00 21.20 65 CYS A N 9
ATOM 12048 C CA . CYS A 1 65 ? 2.144 -2.621 -2.786 1.00 54.30 65 CYS A CA 9
ATOM 12049 C C . CYS A 1 65 ? 3.410 -1.774 -2.707 1.00 71.50 65 CYS A C 9
ATOM 12050 O O . CYS A 1 65 ? 3.553 -0.934 -1.819 1.00 33.50 65 CYS A O 9
ATOM 12058 N N . THR A 1 66 ? 4.326 -2.001 -3.643 1.00 53.10 66 THR A N 9
ATOM 12059 C CA . THR A 1 66 ? 5.581 -1.259 -3.681 1.00 30.50 66 THR A CA 9
ATOM 12060 C C . THR A 1 66 ? 5.361 0.152 -4.219 1.00 64.10 66 THR A C 9
ATOM 12061 O O . THR A 1 66 ? 5.930 1.117 -3.708 1.00 2.04 66 THR A O 9
ATOM 12072 N N . GLU A 1 67 ? 4.535 0.263 -5.253 1.00 42.30 67 GLU A N 9
ATOM 12073 C CA . GLU A 1 67 ? 4.240 1.555 -5.861 1.00 62.40 67 GLU A CA 9
ATOM 12074 C C . GLU A 1 67 ? 3.604 2.501 -4.847 1.00 53.30 67 GLU A C 9
ATOM 12075 O O . GLU A 1 67 ? 4.016 3.653 -4.713 1.00 2.14 67 GLU A O 9
ATOM 12087 N N . TYR A 1 68 ? 2.596 2.005 -4.135 1.00 74.20 68 TYR A N 9
ATOM 12088 C CA . TYR A 1 68 ? 1.903 2.806 -3.133 1.00 43.10 68 TYR A CA 9
ATOM 12089 C C . TYR A 1 68 ? 2.788 3.035 -1.912 1.00 42.30 68 TYR A C 9
ATOM 12090 O O . TYR A 1 68 ? 2.735 4.093 -1.284 1.00 23.40 68 TYR A O 9
ATOM 12108 N N . LEU A 1 69 ? 3.601 2.037 -1.581 1.00 74.50 69 LEU A N 9
ATOM 12109 C CA . LEU A 1 69 ? 4.499 2.130 -0.435 1.00 31.20 69 LEU A CA 9
ATOM 12110 C C . LEU A 1 69 ? 5.619 3.131 -0.701 1.00 0.13 69 LEU A C 9
ATOM 12111 O O . LEU A 1 69 ? 5.924 3.975 0.141 1.00 64.10 69 LEU A O 9
ATOM 12127 N N . ASP A 1 70 ? 6.226 3.032 -1.879 1.00 3.31 70 ASP A N 9
ATOM 12128 C CA . ASP A 1 70 ? 7.312 3.929 -2.256 1.00 33.20 70 ASP A CA 9
ATOM 12129 C C . ASP A 1 70 ? 6.841 5.380 -2.267 1.00 62.30 70 ASP A C 9
ATOM 12130 O O . ASP A 1 70 ? 7.568 6.282 -1.853 1.00 63.40 70 ASP A O 9
ATOM 12139 N N . ARG A 1 71 ? 5.619 5.595 -2.743 1.00 74.10 71 ARG A N 9
ATOM 12140 C CA . ARG A 1 71 ? 5.051 6.936 -2.807 1.00 64.00 71 ARG A CA 9
ATOM 12141 C C . ARG A 1 71 ? 4.835 7.504 -1.408 1.00 63.30 71 ARG A C 9
ATOM 12142 O O . ARG A 1 71 ? 5.039 8.695 -1.172 1.00 64.20 71 ARG A O 9
ATOM 12163 N N . ALA A 1 72 ? 4.423 6.642 -0.483 1.00 64.30 72 ALA A N 9
ATOM 12164 C CA . ALA A 1 72 ? 4.181 7.058 0.893 1.00 3.02 72 ALA A CA 9
ATOM 12165 C C . ALA A 1 72 ? 5.446 7.623 1.527 1.00 51.40 72 ALA A C 9
ATOM 12166 O O . ALA A 1 72 ? 5.423 8.691 2.138 1.00 55.20 72 ALA A O 9
ATOM 12173 N N . GLU A 1 73 ? 6.551 6.899 1.377 1.00 54.30 73 GLU A N 9
ATOM 12174 C CA . GLU A 1 73 ? 7.827 7.329 1.936 1.00 73.20 73 GLU A CA 9
ATOM 12175 C C . GLU A 1 73 ? 8.249 8.676 1.357 1.00 72.10 73 GLU A C 9
ATOM 12176 O O . GLU A 1 73 ? 8.838 9.504 2.052 1.00 71.50 73 GLU A O 9
ATOM 12188 N N . LYS A 1 74 ? 7.942 8.888 0.082 1.00 35.40 74 LYS A N 9
ATOM 12189 C CA . LYS A 1 74 ? 8.289 10.136 -0.590 1.00 1.13 74 LYS A CA 9
ATOM 12190 C C . LYS A 1 74 ? 7.393 11.276 -0.117 1.00 11.10 74 LYS A C 9
ATOM 12191 O O . LYS A 1 74 ? 7.859 12.393 0.104 1.00 74.10 74 LYS A O 9
ATOM 12210 N N . LEU A 1 75 ? 6.105 10.986 0.035 1.00 45.40 75 LEU A N 9
ATOM 12211 C CA . LEU A 1 75 ? 5.144 11.987 0.482 1.00 34.30 75 LEU A CA 9
ATOM 12212 C C . LEU A 1 75 ? 5.397 12.374 1.936 1.00 65.00 75 LEU A C 9
ATOM 12213 O O . LEU A 1 75 ? 5.361 13.553 2.290 1.00 44.40 75 LEU A O 9
ATOM 12229 N N . LYS A 1 76 ? 5.653 11.375 2.773 1.00 60.40 76 LYS A N 9
ATOM 12230 C CA . LYS A 1 76 ? 5.914 11.611 4.188 1.00 73.20 76 LYS A CA 9
ATOM 12231 C C . LYS A 1 76 ? 7.136 12.504 4.374 1.00 34.00 76 LYS A C 9
ATOM 12232 O O . LYS A 1 76 ? 7.171 13.346 5.272 1.00 45.00 76 LYS A O 9
ATOM 12251 N N . GLU A 1 77 ? 8.134 12.319 3.518 1.00 62.00 77 GLU A N 9
ATOM 12252 C CA . GLU A 1 77 ? 9.357 13.110 3.584 1.00 3.40 77 GLU A CA 9
ATOM 12253 C C . GLU A 1 77 ? 9.118 14.516 3.047 1.00 72.10 77 GLU A C 9
ATOM 12254 O O . GLU A 1 77 ? 9.389 15.507 3.726 1.00 61.10 77 GLU A O 9
ATOM 12266 N N . TYR A 1 78 ? 8.608 14.593 1.824 1.00 1.34 78 TYR A N 9
ATOM 12267 C CA . TYR A 1 78 ? 8.325 15.875 1.190 1.00 14.20 78 TYR A CA 9
ATOM 12268 C C . TYR A 1 78 ? 7.311 16.669 2.011 1.00 52.40 78 TYR A C 9
ATOM 12269 O O . TYR A 1 78 ? 7.349 17.899 2.042 1.00 62.10 78 TYR A O 9
ATOM 12287 N N . LEU A 1 79 ? 6.406 15.956 2.674 1.00 34.10 79 LEU A N 9
ATOM 12288 C CA . LEU A 1 79 ? 5.383 16.594 3.494 1.00 34.30 79 LEU A CA 9
ATOM 12289 C C . LEU A 1 79 ? 6.009 17.310 4.687 1.00 63.10 79 LEU A C 9
ATOM 12290 O O . LEU A 1 79 ? 5.652 18.446 4.998 1.00 34.40 79 LEU A O 9
ATOM 12306 N N . LYS A 1 80 ? 6.944 16.638 5.350 1.00 33.10 80 LYS A N 9
ATOM 12307 C CA . LYS A 1 80 ? 7.621 17.210 6.508 1.00 70.20 80 LYS A CA 9
ATOM 12308 C C . LYS A 1 80 ? 8.725 18.168 6.075 1.00 21.50 80 LYS A C 9
ATOM 12309 O O . LYS A 1 80 ? 8.815 19.291 6.571 1.00 53.20 80 LYS A O 9
ATOM 12328 N N . ASN A 1 81 ? 9.563 17.717 5.147 1.00 4.31 81 ASN A N 9
ATOM 12329 C CA . ASN A 1 81 ? 10.661 18.535 4.647 1.00 4.14 81 ASN A CA 9
ATOM 12330 C C . ASN A 1 81 ? 10.135 19.748 3.885 1.00 1.01 81 ASN A C 9
ATOM 12331 O O . ASN A 1 81 ? 10.169 20.871 4.388 1.00 70.40 81 ASN A O 9
ATOM 12342 N N . ASP B 2 6 ? 8.989 -10.885 -1.477 1.00 22.40 116 ASP B N 9
ATOM 12343 C CA . ASP B 2 6 ? 7.798 -10.524 -0.717 1.00 22.20 116 ASP B CA 9
ATOM 12344 C C . ASP B 2 6 ? 8.176 -9.882 0.614 1.00 73.20 116 ASP B C 9
ATOM 12345 O O . ASP B 2 6 ? 7.455 -9.034 1.132 1.00 22.50 116 ASP B O 9
ATOM 12354 N N . GLU B 2 7 ? 9.313 -10.295 1.163 1.00 72.40 117 GLU B N 9
ATOM 12355 C CA . GLU B 2 7 ? 9.789 -9.762 2.433 1.00 63.40 117 GLU B CA 9
ATOM 12356 C C . GLU B 2 7 ? 10.005 -8.255 2.342 1.00 2.33 117 GLU B C 9
ATOM 12357 O O . GLU B 2 7 ? 9.752 -7.523 3.298 1.00 1.31 117 GLU B O 9
ATOM 12369 N N . GLU B 2 8 ? 10.472 -7.795 1.185 1.00 71.10 118 GLU B N 9
ATOM 12370 C CA . GLU B 2 8 ? 10.725 -6.380 0.968 1.00 52.20 118 GLU B CA 9
ATOM 12371 C C . GLU B 2 8 ? 9.436 -5.566 1.126 1.00 44.10 118 GLU B C 9
ATOM 12372 O O . GLU B 2 8 ? 9.414 -4.561 1.829 1.00 5.11 118 GLU B O 9
ATOM 12384 N N . ILE B 2 9 ? 8.373 -6.021 0.473 1.00 24.10 119 ILE B N 9
ATOM 12385 C CA . ILE B 2 9 ? 7.088 -5.347 0.543 1.00 33.30 119 ILE B CA 9
ATOM 12386 C C . ILE B 2 9 ? 6.484 -5.462 1.939 1.00 2.34 119 ILE B C 9
ATOM 12387 O O . ILE B 2 9 ? 5.977 -4.486 2.489 1.00 75.20 119 ILE B O 9
ATOM 12403 N N . GLU B 2 10 ? 6.539 -6.658 2.505 1.00 31.40 120 GLU B N 9
ATOM 12404 C CA . GLU B 2 10 ? 6.000 -6.903 3.837 1.00 14.40 120 GLU B CA 9
ATOM 12405 C C . GLU B 2 10 ? 6.730 -6.066 4.881 1.00 53.30 120 GLU B C 9
ATOM 12406 O O . GLU B 2 10 ? 6.110 -5.499 5.780 1.00 3.41 120 GLU B O 9
ATOM 12418 N N . ARG B 2 11 ? 8.047 -5.984 4.754 1.00 12.50 121 ARG B N 9
ATOM 12419 C CA . ARG B 2 11 ? 8.862 -5.215 5.686 1.00 70.50 121 ARG B CA 9
ATOM 12420 C C . ARG B 2 11 ? 8.481 -3.743 5.649 1.00 63.40 121 ARG B C 9
ATOM 12421 O O . ARG B 2 11 ? 8.432 -3.078 6.684 1.00 45.30 121 ARG B O 9
ATOM 12442 N N . GLN B 2 12 ? 8.210 -3.238 4.451 1.00 3.31 122 GLN B N 9
ATOM 12443 C CA . GLN B 2 12 ? 7.829 -1.840 4.278 1.00 20.10 122 GLN B CA 9
ATOM 12444 C C . GLN B 2 12 ? 6.554 -1.526 5.053 1.00 54.30 122 GLN B C 9
ATOM 12445 O O . GLN B 2 12 ? 6.419 -0.450 5.635 1.00 13.40 122 GLN B O 9
ATOM 12459 N N . LEU B 2 13 ? 5.622 -2.472 5.056 1.00 33.40 123 LEU B N 9
ATOM 12460 C CA . LEU B 2 13 ? 4.356 -2.296 5.760 1.00 42.00 123 LEU B CA 9
ATOM 12461 C C . LEU B 2 13 ? 4.589 -2.075 7.251 1.00 14.20 123 LEU B C 9
ATOM 12462 O O . LEU B 2 13 ? 4.101 -1.104 7.829 1.00 4.34 123 LEU B O 9
ATOM 12478 N N . LYS B 2 14 ? 5.339 -2.982 7.869 1.00 22.10 124 LYS B N 9
ATOM 12479 C CA . LYS B 2 14 ? 5.638 -2.886 9.293 1.00 73.10 124 LYS B CA 9
ATOM 12480 C C . LYS B 2 14 ? 6.433 -1.621 9.598 1.00 25.50 124 LYS B C 9
ATOM 12481 O O . LYS B 2 14 ? 6.309 -1.044 10.678 1.00 52.10 124 LYS B O 9
ATOM 12500 N N . ALA B 2 15 ? 7.248 -1.193 8.639 1.00 20.30 125 ALA B N 9
ATOM 12501 C CA . ALA B 2 15 ? 8.063 0.004 8.806 1.00 44.20 125 ALA B CA 9
ATOM 12502 C C . ALA B 2 15 ? 7.190 1.242 8.981 1.00 23.40 125 ALA B C 9
ATOM 12503 O O . ALA B 2 15 ? 7.323 1.972 9.963 1.00 23.30 125 ALA B O 9
ATOM 12510 N N . LEU B 2 16 ? 6.298 1.471 8.023 1.00 1.50 126 LEU B N 9
ATOM 12511 C CA . LEU B 2 16 ? 5.403 2.622 8.072 1.00 50.30 126 LEU B CA 9
ATOM 12512 C C . LEU B 2 16 ? 4.430 2.504 9.239 1.00 34.00 126 LEU B C 9
ATOM 12513 O O . LEU B 2 16 ? 4.021 3.507 9.824 1.00 50.10 126 LEU B O 9
ATOM 12529 N N . GLY B 2 17 ? 4.061 1.271 9.574 1.00 63.40 127 GLY B N 9
ATOM 12530 C CA . GLY B 2 17 ? 3.138 1.045 10.671 1.00 20.50 127 GLY B CA 9
ATOM 12531 C C . GLY B 2 17 ? 3.837 0.983 12.014 1.00 54.20 127 GLY B C 9
ATOM 12532 O O . GLY B 2 17 ? 3.807 -0.045 12.690 1.00 24.20 127 GLY B O 9
ATOM 12536 N N . VAL B 2 18 ? 4.469 2.086 12.402 1.00 63.30 128 VAL B N 9
ATOM 12537 C CA . VAL B 2 18 ? 5.179 2.153 13.673 1.00 42.30 128 VAL B CA 9
ATOM 12538 C C . VAL B 2 18 ? 4.812 3.419 14.441 1.00 43.40 128 VAL B C 9
ATOM 12539 O O . VAL B 2 18 ? 4.007 4.226 13.979 1.00 45.40 128 VAL B O 9
ATOM 12552 N N . ASP B 2 19 ? 5.408 3.584 15.617 1.00 41.10 129 ASP B N 9
ATOM 12553 C CA . ASP B 2 19 ? 5.144 4.752 16.450 1.00 42.20 129 ASP B CA 9
ATOM 12554 C C . ASP B 2 19 ? 5.980 5.944 15.996 1.00 20.10 129 ASP B C 9
ATOM 12555 O O . ASP B 2 19 ? 6.669 5.824 14.962 1.00 70.40 129 ASP B O 9
ATOM 12565 N N . ASN A 1 10 ? -11.966 -8.421 2.513 1.00 62.50 10 ASN A N 10
ATOM 12566 C CA . ASN A 1 10 ? -10.614 -7.872 2.527 1.00 62.10 10 ASN A CA 10
ATOM 12567 C C . ASN A 1 10 ? -10.177 -7.465 1.123 1.00 74.10 10 ASN A C 10
ATOM 12568 O O . ASN A 1 10 ? -9.427 -6.504 0.951 1.00 61.00 10 ASN A O 10
ATOM 12579 N N . LEU A 1 11 ? -10.650 -8.200 0.127 1.00 75.30 11 LEU A N 10
ATOM 12580 C CA . LEU A 1 11 ? -10.310 -7.916 -1.264 1.00 44.10 11 LEU A CA 10
ATOM 12581 C C . LEU A 1 11 ? -10.993 -6.639 -1.742 1.00 71.20 11 LEU A C 10
ATOM 12582 O O . LEU A 1 11 ? -10.449 -5.904 -2.566 1.00 22.40 11 LEU A O 10
ATOM 12598 N N . GLN A 1 12 ? -12.184 -6.378 -1.213 1.00 62.30 12 GLN A N 10
ATOM 12599 C CA . GLN A 1 12 ? -12.938 -5.186 -1.582 1.00 11.30 12 GLN A CA 10
ATOM 12600 C C . GLN A 1 12 ? -12.302 -3.932 -1.002 1.00 75.40 12 GLN A C 10
ATOM 12601 O O . GLN A 1 12 ? -12.153 -2.918 -1.686 1.00 11.10 12 GLN A O 10
ATOM 12615 N N . LYS A 1 13 ? -11.922 -4.003 0.268 1.00 5.40 13 LYS A N 10
ATOM 12616 C CA . LYS A 1 13 ? -11.298 -2.871 0.943 1.00 44.30 13 LYS A CA 10
ATOM 12617 C C . LYS A 1 13 ? -9.921 -2.578 0.354 1.00 65.50 13 LYS A C 10
ATOM 12618 O O . LYS A 1 13 ? -9.508 -1.422 0.263 1.00 12.40 13 LYS A O 10
ATOM 12637 N N . ALA A 1 14 ? -9.218 -3.632 -0.044 1.00 54.40 14 ALA A N 10
ATOM 12638 C CA . ALA A 1 14 ? -7.888 -3.487 -0.625 1.00 40.40 14 ALA A CA 10
ATOM 12639 C C . ALA A 1 14 ? -7.930 -2.635 -1.888 1.00 3.52 14 ALA A C 10
ATOM 12640 O O . ALA A 1 14 ? -7.162 -1.685 -2.034 1.00 22.20 14 ALA A O 10
ATOM 12647 N N . ILE A 1 15 ? -8.833 -2.982 -2.799 1.00 65.00 15 ILE A N 10
ATOM 12648 C CA . ILE A 1 15 ? -8.975 -2.250 -4.051 1.00 23.40 15 ILE A CA 10
ATOM 12649 C C . ILE A 1 15 ? -9.671 -0.911 -3.828 1.00 10.20 15 ILE A C 10
ATOM 12650 O O . ILE A 1 15 ? -9.385 0.071 -4.512 1.00 30.20 15 ILE A O 10
ATOM 12666 N N . ASP A 1 16 ? -10.587 -0.880 -2.865 1.00 44.20 16 ASP A N 10
ATOM 12667 C CA . ASP A 1 16 ? -11.324 0.340 -2.551 1.00 10.10 16 ASP A CA 10
ATOM 12668 C C . ASP A 1 16 ? -10.417 1.365 -1.878 1.00 62.00 16 ASP A C 10
ATOM 12669 O O . ASP A 1 16 ? -10.533 2.566 -2.125 1.00 24.10 16 ASP A O 10
ATOM 12678 N N . LEU A 1 17 ? -9.516 0.884 -1.029 1.00 71.50 17 LEU A N 10
ATOM 12679 C CA . LEU A 1 17 ? -8.589 1.759 -0.321 1.00 55.40 17 LEU A CA 10
ATOM 12680 C C . LEU A 1 17 ? -7.428 2.165 -1.223 1.00 41.10 17 LEU A C 10
ATOM 12681 O O . LEU A 1 17 ? -7.051 3.335 -1.276 1.00 70.30 17 LEU A O 10
ATOM 12697 N N . ALA A 1 18 ? -6.865 1.189 -1.929 1.00 53.30 18 ALA A N 10
ATOM 12698 C CA . ALA A 1 18 ? -5.747 1.445 -2.829 1.00 30.00 18 ALA A CA 10
ATOM 12699 C C . ALA A 1 18 ? -6.132 2.447 -3.913 1.00 22.10 18 ALA A C 10
ATOM 12700 O O . ALA A 1 18 ? -5.398 3.397 -4.184 1.00 73.10 18 ALA A O 10
ATOM 12707 N N . SER A 1 19 ? -7.289 2.228 -4.529 1.00 45.40 19 SER A N 10
ATOM 12708 C CA . SER A 1 19 ? -7.772 3.112 -5.584 1.00 71.40 19 SER A CA 10
ATOM 12709 C C . SER A 1 19 ? -8.137 4.481 -5.019 1.00 61.10 19 SER A C 10
ATOM 12710 O O . SER A 1 19 ? -7.876 5.510 -5.643 1.00 63.40 19 SER A O 10
ATOM 12718 N N . LYS A 1 20 ? -8.744 4.486 -3.837 1.00 63.20 20 LYS A N 10
ATOM 12719 C CA . LYS A 1 20 ? -9.146 5.729 -3.188 1.00 21.00 20 LYS A CA 10
ATOM 12720 C C . LYS A 1 20 ? -7.926 6.526 -2.738 1.00 33.30 20 LYS A C 10
ATOM 12721 O O . LYS A 1 20 ? -7.925 7.756 -2.779 1.00 1.51 20 LYS A O 10
ATOM 12740 N N . ALA A 1 21 ? -6.887 5.817 -2.307 1.00 52.40 21 ALA A N 10
ATOM 12741 C CA . ALA A 1 21 ? -5.661 6.458 -1.849 1.00 51.50 21 ALA A CA 10
ATOM 12742 C C . ALA A 1 21 ? -5.041 7.307 -2.952 1.00 0.53 21 ALA A C 10
ATOM 12743 O O . ALA A 1 21 ? -4.702 8.471 -2.738 1.00 63.30 21 ALA A O 10
ATOM 12750 N N . ALA A 1 22 ? -4.892 6.717 -4.133 1.00 43.00 22 ALA A N 10
ATOM 12751 C CA . ALA A 1 22 ? -4.313 7.420 -5.272 1.00 34.10 22 ALA A CA 10
ATOM 12752 C C . ALA A 1 22 ? -5.195 8.584 -5.706 1.00 23.10 22 ALA A C 10
ATOM 12753 O O . ALA A 1 22 ? -4.703 9.597 -6.206 1.00 12.00 22 ALA A O 10
ATOM 12760 N N . GLN A 1 23 ? -6.501 8.436 -5.511 1.00 24.40 23 GLN A N 10
ATOM 12761 C CA . GLN A 1 23 ? -7.453 9.476 -5.883 1.00 40.10 23 GLN A CA 10
ATOM 12762 C C . GLN A 1 23 ? -7.164 10.772 -5.132 1.00 60.10 23 GLN A C 10
ATOM 12763 O O . GLN A 1 23 ? -7.242 11.860 -5.701 1.00 22.40 23 GLN A O 10
ATOM 12777 N N . GLU A 1 24 ? -6.830 10.646 -3.852 1.00 42.10 24 GLU A N 10
ATOM 12778 C CA . GLU A 1 24 ? -6.530 11.808 -3.024 1.00 63.30 24 GLU A CA 10
ATOM 12779 C C . GLU A 1 24 ? -5.164 12.389 -3.375 1.00 0.41 24 GLU A C 10
ATOM 12780 O O . GLU A 1 24 ? -4.943 13.595 -3.261 1.00 51.20 24 GLU A O 10
ATOM 12792 N N . ASP A 1 25 ? -4.250 11.524 -3.803 1.00 53.20 25 ASP A N 10
ATOM 12793 C CA . ASP A 1 25 ? -2.906 11.952 -4.172 1.00 54.40 25 ASP A CA 10
ATOM 12794 C C . ASP A 1 25 ? -2.953 12.988 -5.290 1.00 23.10 25 ASP A C 10
ATOM 12795 O O . ASP A 1 25 ? -2.296 14.027 -5.216 1.00 11.00 25 ASP A O 10
ATOM 12804 N N . LYS A 1 26 ? -3.735 12.700 -6.325 1.00 3.12 26 LYS A N 10
ATOM 12805 C CA . LYS A 1 26 ? -3.870 13.607 -7.458 1.00 32.40 26 LYS A CA 10
ATOM 12806 C C . LYS A 1 26 ? -4.859 14.725 -7.144 1.00 10.30 26 LYS A C 10
ATOM 12807 O O . LYS A 1 26 ? -4.732 15.840 -7.651 1.00 5.41 26 LYS A O 10
ATOM 12826 N N . ALA A 1 27 ? -5.844 14.420 -6.306 1.00 40.40 27 ALA A N 10
ATOM 12827 C CA . ALA A 1 27 ? -6.854 15.398 -5.924 1.00 73.20 27 ALA A CA 10
ATOM 12828 C C . ALA A 1 27 ? -6.218 16.612 -5.254 1.00 20.30 27 ALA A C 10
ATOM 12829 O O . ALA A 1 27 ? -6.297 17.728 -5.767 1.00 23.00 27 ALA A O 10
ATOM 12836 N N . GLY A 1 28 ? -5.589 16.386 -4.106 1.00 10.40 28 GLY A N 10
ATOM 12837 C CA . GLY A 1 28 ? -4.948 17.472 -3.387 1.00 24.40 28 GLY A CA 10
ATOM 12838 C C . GLY A 1 28 ? -4.621 17.105 -1.952 1.00 43.40 28 GLY A C 10
ATOM 12839 O O . GLY A 1 28 ? -3.663 17.620 -1.377 1.00 14.50 28 GLY A O 10
ATOM 12843 N N . ASN A 1 29 ? -5.419 16.215 -1.372 1.00 73.20 29 ASN A N 10
ATOM 12844 C CA . ASN A 1 29 ? -5.209 15.784 0.004 1.00 62.40 29 ASN A CA 10
ATOM 12845 C C . ASN A 1 29 ? -4.098 14.742 0.085 1.00 25.10 29 ASN A C 10
ATOM 12846 O O . ASN A 1 29 ? -4.360 13.539 0.078 1.00 60.30 29 ASN A O 10
ATOM 12857 N N . TYR A 1 30 ? -2.857 15.212 0.161 1.00 13.40 30 TYR A N 10
ATOM 12858 C CA . TYR A 1 30 ? -1.706 14.321 0.243 1.00 62.20 30 TYR A CA 10
ATOM 12859 C C . TYR A 1 30 ? -1.745 13.499 1.527 1.00 2.52 30 TYR A C 10
ATOM 12860 O O . TYR A 1 30 ? -1.647 12.272 1.493 1.00 73.10 30 TYR A O 10
ATOM 12878 N N . GLU A 1 31 ? -1.891 14.183 2.657 1.00 5.44 31 GLU A N 10
ATOM 12879 C CA . GLU A 1 31 ? -1.945 13.516 3.953 1.00 2.01 31 GLU A CA 10
ATOM 12880 C C . GLU A 1 31 ? -3.084 12.502 3.994 1.00 3.03 31 GLU A C 10
ATOM 12881 O O . GLU A 1 31 ? -2.996 11.481 4.676 1.00 32.00 31 GLU A O 10
ATOM 12893 N N . GLU A 1 32 ? -4.151 12.790 3.255 1.00 64.20 32 GLU A N 10
ATOM 12894 C CA . GLU A 1 32 ? -5.307 11.903 3.203 1.00 1.45 32 GLU A CA 10
ATOM 12895 C C . GLU A 1 32 ? -4.991 10.649 2.393 1.00 42.10 32 GLU A C 10
ATOM 12896 O O . GLU A 1 32 ? -5.386 9.544 2.762 1.00 60.00 32 GLU A O 10
ATOM 12908 N N . ALA A 1 33 ? -4.276 10.832 1.287 1.00 23.10 33 ALA A N 10
ATOM 12909 C CA . ALA A 1 33 ? -3.906 9.718 0.425 1.00 74.40 33 ALA A CA 10
ATOM 12910 C C . ALA A 1 33 ? -2.836 8.850 1.079 1.00 63.10 33 ALA A C 10
ATOM 12911 O O . ALA A 1 33 ? -2.811 7.633 0.897 1.00 73.00 33 ALA A O 10
ATOM 12918 N N . LEU A 1 34 ? -1.951 9.486 1.840 1.00 71.40 34 LEU A N 10
ATOM 12919 C CA . LEU A 1 34 ? -0.877 8.772 2.522 1.00 41.10 34 LEU A CA 10
ATOM 12920 C C . LEU A 1 34 ? -1.441 7.741 3.494 1.00 24.20 34 LEU A C 10
ATOM 12921 O O . LEU A 1 34 ? -1.080 6.565 3.444 1.00 64.20 34 LEU A O 10
ATOM 12937 N N . GLN A 1 35 ? -2.326 8.189 4.377 1.00 41.10 35 GLN A N 10
ATOM 12938 C CA . GLN A 1 35 ? -2.939 7.303 5.360 1.00 54.20 35 GLN A CA 10
ATOM 12939 C C . GLN A 1 35 ? -3.721 6.188 4.674 1.00 32.00 35 GLN A C 10
ATOM 12940 O O . GLN A 1 35 ? -3.702 5.039 5.116 1.00 5.45 35 GLN A O 10
ATOM 12954 N N . LEU A 1 36 ? -4.408 6.534 3.590 1.00 24.40 36 LEU A N 10
ATOM 12955 C CA . LEU A 1 36 ? -5.197 5.562 2.842 1.00 62.20 36 LEU A CA 10
ATOM 12956 C C . LEU A 1 36 ? -4.292 4.559 2.133 1.00 32.30 36 LEU A C 10
ATOM 12957 O O . LEU A 1 36 ? -4.660 3.399 1.949 1.00 73.10 36 LEU A O 10
ATOM 12973 N N . TYR A 1 37 ? -3.108 5.014 1.738 1.00 62.00 37 TYR A N 10
ATOM 12974 C CA . TYR A 1 37 ? -2.151 4.155 1.049 1.00 2.25 37 TYR A CA 10
ATOM 12975 C C . TYR A 1 37 ? -1.761 2.967 1.921 1.00 51.00 37 TYR A C 10
ATOM 12976 O O . TYR A 1 37 ? -1.798 1.820 1.477 1.00 32.30 37 TYR A O 10
ATOM 12994 N N . GLN A 1 38 ? -1.388 3.250 3.165 1.00 61.50 38 GLN A N 10
ATOM 12995 C CA . GLN A 1 38 ? -0.991 2.203 4.101 1.00 21.40 38 GLN A CA 10
ATOM 12996 C C . GLN A 1 38 ? -2.128 1.210 4.320 1.00 53.50 38 GLN A C 10
ATOM 12997 O O . GLN A 1 38 ? -1.927 -0.002 4.257 1.00 63.20 38 GLN A O 10
ATOM 13011 N N . HIS A 1 39 ? -3.322 1.734 4.578 1.00 54.30 39 HIS A N 10
ATOM 13012 C CA . HIS A 1 39 ? -4.491 0.893 4.806 1.00 23.20 39 HIS A CA 10
ATOM 13013 C C . HIS A 1 39 ? -4.781 0.023 3.588 1.00 22.50 39 HIS A C 10
ATOM 13014 O O . HIS A 1 39 ? -5.259 -1.104 3.717 1.00 2.33 39 HIS A O 10
ATOM 13029 N N . ALA A 1 40 ? -4.490 0.555 2.405 1.00 74.10 40 ALA A N 10
ATOM 13030 C CA . ALA A 1 40 ? -4.719 -0.173 1.163 1.00 10.10 40 ALA A CA 10
ATOM 13031 C C . ALA A 1 40 ? -3.754 -1.346 1.028 1.00 74.30 40 ALA A C 10
ATOM 13032 O O . ALA A 1 40 ? -4.174 -2.491 0.860 1.00 35.50 40 ALA A O 10
ATOM 13039 N N . VAL A 1 41 ? -2.461 -1.054 1.105 1.00 43.10 41 VAL A N 10
ATOM 13040 C CA . VAL A 1 41 ? -1.436 -2.084 0.992 1.00 4.13 41 VAL A CA 10
ATOM 13041 C C . VAL A 1 41 ? -1.608 -3.150 2.071 1.00 65.30 41 VAL A C 10
ATOM 13042 O O . VAL A 1 41 ? -1.316 -4.325 1.848 1.00 32.00 41 VAL A O 10
ATOM 13055 N N . GLN A 1 42 ? -2.087 -2.731 3.238 1.00 42.30 42 GLN A N 10
ATOM 13056 C CA . GLN A 1 42 ? -2.299 -3.650 4.350 1.00 11.50 42 GLN A CA 10
ATOM 13057 C C . GLN A 1 42 ? -3.302 -4.735 3.973 1.00 62.50 42 GLN A C 10
ATOM 13058 O O . GLN A 1 42 ? -3.056 -5.923 4.186 1.00 2.21 42 GLN A O 10
ATOM 13072 N N . TYR A 1 43 ? -4.434 -4.321 3.413 1.00 22.10 43 TYR A N 10
ATOM 13073 C CA . TYR A 1 43 ? -5.473 -5.259 3.006 1.00 22.10 43 TYR A CA 10
ATOM 13074 C C . TYR A 1 43 ? -4.940 -6.246 1.976 1.00 41.20 43 TYR A C 10
ATOM 13075 O O . TYR A 1 43 ? -5.334 -7.412 1.955 1.00 14.20 43 TYR A O 10
ATOM 13093 N N . PHE A 1 44 ? -4.038 -5.772 1.124 1.00 72.30 44 PHE A N 10
ATOM 13094 C CA . PHE A 1 44 ? -3.446 -6.611 0.092 1.00 74.40 44 PHE A CA 10
ATOM 13095 C C . PHE A 1 44 ? -2.717 -7.800 0.711 1.00 74.10 44 PHE A C 10
ATOM 13096 O O . PHE A 1 44 ? -2.966 -8.949 0.350 1.00 34.30 44 PHE A O 10
ATOM 13113 N N . LEU A 1 45 ? -1.818 -7.514 1.648 1.00 74.40 45 LEU A N 10
ATOM 13114 C CA . LEU A 1 45 ? -1.055 -8.560 2.320 1.00 71.00 45 LEU A CA 10
ATOM 13115 C C . LEU A 1 45 ? -1.982 -9.559 3.003 1.00 24.00 45 LEU A C 10
ATOM 13116 O O . LEU A 1 45 ? -1.650 -10.734 3.139 1.00 32.30 45 LEU A O 10
ATOM 13132 N N . HIS A 1 46 ? -3.146 -9.083 3.431 1.00 13.40 46 HIS A N 10
ATOM 13133 C CA . HIS A 1 46 ? -4.122 -9.935 4.100 1.00 11.20 46 HIS A CA 10
ATOM 13134 C C . HIS A 1 46 ? -4.558 -11.083 3.194 1.00 3.12 46 HIS A C 10
ATOM 13135 O O . HIS A 1 46 ? -4.467 -12.244 3.567 1.00 31.40 46 HIS A O 10
ATOM 13150 N N . VAL A 1 47 ? -5.035 -10.742 2.001 1.00 31.10 47 VAL A N 10
ATOM 13151 C CA . VAL A 1 47 ? -5.486 -11.746 1.045 1.00 64.00 47 VAL A CA 10
ATOM 13152 C C . VAL A 1 47 ? -4.341 -12.648 0.614 1.00 74.00 47 VAL A C 10
ATOM 13153 O O . VAL A 1 47 ? -4.541 -13.836 0.343 1.00 52.10 47 VAL A O 10
ATOM 13166 N N . VAL A 1 48 ? -3.136 -12.090 0.557 1.00 54.40 48 VAL A N 10
ATOM 13167 C CA . VAL A 1 48 ? -1.957 -12.859 0.163 1.00 21.50 48 VAL A CA 10
ATOM 13168 C C . VAL A 1 48 ? -1.679 -13.984 1.153 1.00 32.00 48 VAL A C 10
ATOM 13169 O O . VAL A 1 48 ? -1.241 -15.070 0.769 1.00 23.40 48 VAL A O 10
ATOM 13182 N N . LYS A 1 49 ? -1.931 -13.719 2.431 1.00 54.20 49 LYS A N 10
ATOM 13183 C CA . LYS A 1 49 ? -1.708 -14.707 3.476 1.00 62.20 49 LYS A CA 10
ATOM 13184 C C . LYS A 1 49 ? -2.692 -15.866 3.352 1.00 22.40 49 LYS A C 10
ATOM 13185 O O . LYS A 1 49 ? -2.309 -17.027 3.439 1.00 72.40 49 LYS A O 10
ATOM 13204 N N . TYR A 1 50 ? -3.966 -15.532 3.149 1.00 3.03 50 TYR A N 10
ATOM 13205 C CA . TYR A 1 50 ? -5.005 -16.548 3.014 1.00 55.10 50 TYR A CA 10
ATOM 13206 C C . TYR A 1 50 ? -5.450 -16.691 1.564 1.00 13.10 50 TYR A C 10
ATOM 13207 O O . TYR A 1 50 ? -6.595 -17.038 1.291 1.00 70.50 50 TYR A O 10
ATOM 13225 N N . GLU A 1 51 ? -4.541 -16.403 0.636 1.00 4.30 51 GLU A N 10
ATOM 13226 C CA . GLU A 1 51 ? -4.839 -16.497 -0.785 1.00 61.20 51 GLU A CA 10
ATOM 13227 C C . GLU A 1 51 ? -3.627 -16.123 -1.628 1.00 30.30 51 GLU A C 10
ATOM 13228 O O . GLU A 1 51 ? -3.306 -14.944 -1.780 1.00 53.30 51 GLU A O 10
ATOM 13240 N N . ALA A 1 52 ? -2.955 -17.134 -2.174 1.00 31.50 52 ALA A N 10
ATOM 13241 C CA . ALA A 1 52 ? -1.776 -16.909 -3.000 1.00 24.30 52 ALA A CA 10
ATOM 13242 C C . ALA A 1 52 ? -1.446 -18.137 -3.833 1.00 21.50 52 ALA A C 10
ATOM 13243 O O . ALA A 1 52 ? -0.587 -18.937 -3.465 1.00 75.40 52 ALA A O 10
ATOM 13250 N N . GLN A 1 53 ? -2.131 -18.293 -4.957 1.00 51.40 53 GLN A N 10
ATOM 13251 C CA . GLN A 1 53 ? -1.914 -19.422 -5.846 1.00 0.11 53 GLN A CA 10
ATOM 13252 C C . GLN A 1 53 ? -1.721 -18.963 -7.285 1.00 62.30 53 GLN A C 10
ATOM 13253 O O . GLN A 1 53 ? -2.649 -19.018 -8.093 1.00 14.40 53 GLN A O 10
ATOM 13267 N N . GLY A 1 54 ? -0.514 -18.513 -7.603 1.00 51.40 54 GLY A N 10
ATOM 13268 C CA . GLY A 1 54 ? -0.221 -18.048 -8.944 1.00 65.00 54 GLY A CA 10
ATOM 13269 C C . GLY A 1 54 ? 0.949 -17.081 -8.979 1.00 3.24 54 GLY A C 10
ATOM 13270 O O . GLY A 1 54 ? 1.174 -16.336 -8.030 1.00 65.10 54 GLY A O 10
ATOM 13274 N N . ASP A 1 55 ? 1.685 -17.086 -10.086 1.00 13.00 55 ASP A N 10
ATOM 13275 C CA . ASP A 1 55 ? 2.836 -16.202 -10.244 1.00 21.40 55 ASP A CA 10
ATOM 13276 C C . ASP A 1 55 ? 2.403 -14.837 -10.753 1.00 21.30 55 ASP A C 10
ATOM 13277 O O . ASP A 1 55 ? 2.994 -13.820 -10.414 1.00 14.20 55 ASP A O 10
ATOM 13286 N N . LYS A 1 56 ? 1.353 -14.821 -11.583 1.00 20.50 56 LYS A N 10
ATOM 13287 C CA . LYS A 1 56 ? 0.841 -13.572 -12.139 1.00 62.10 56 LYS A CA 10
ATOM 13288 C C . LYS A 1 56 ? 0.180 -12.730 -11.059 1.00 22.10 56 LYS A C 10
ATOM 13289 O O . LYS A 1 56 ? 0.536 -11.563 -10.864 1.00 4.30 56 LYS A O 10
ATOM 13308 N N . ALA A 1 57 ? -0.777 -13.320 -10.352 1.00 1.53 57 ALA A N 10
ATOM 13309 C CA . ALA A 1 57 ? -1.487 -12.618 -9.289 1.00 54.10 57 ALA A CA 10
ATOM 13310 C C . ALA A 1 57 ? -0.533 -12.181 -8.188 1.00 73.30 57 ALA A C 10
ATOM 13311 O O . ALA A 1 57 ? -0.621 -11.062 -7.685 1.00 63.40 57 ALA A O 10
ATOM 13318 N N . LYS A 1 58 ? 0.379 -13.064 -7.819 1.00 22.20 58 LYS A N 10
ATOM 13319 C CA . LYS A 1 58 ? 1.353 -12.769 -6.775 1.00 51.30 58 LYS A CA 10
ATOM 13320 C C . LYS A 1 58 ? 2.212 -11.572 -7.150 1.00 51.50 58 LYS A C 10
ATOM 13321 O O . LYS A 1 58 ? 2.647 -10.811 -6.286 1.00 24.40 58 LYS A O 10
ATOM 13340 N N . GLN A 1 59 ? 2.451 -11.406 -8.447 1.00 32.30 59 GLN A N 10
ATOM 13341 C CA . GLN A 1 59 ? 3.256 -10.294 -8.939 1.00 55.40 59 GLN A CA 10
ATOM 13342 C C . GLN A 1 59 ? 2.488 -8.980 -8.842 1.00 40.20 59 GLN A C 10
ATOM 13343 O O . GLN A 1 59 ? 3.040 -7.956 -8.440 1.00 3.13 59 GLN A O 10
ATOM 13357 N N . SER A 1 60 ? 1.212 -9.017 -9.210 1.00 10.20 60 SER A N 10
ATOM 13358 C CA . SER A 1 60 ? 0.368 -7.828 -9.163 1.00 15.30 60 SER A CA 10
ATOM 13359 C C . SER A 1 60 ? 0.273 -7.283 -7.742 1.00 53.10 60 SER A C 10
ATOM 13360 O O . SER A 1 60 ? 0.567 -6.112 -7.495 1.00 64.40 60 SER A O 10
ATOM 13368 N N . ILE A 1 61 ? -0.137 -8.138 -6.812 1.00 20.10 61 ILE A N 10
ATOM 13369 C CA . ILE A 1 61 ? -0.272 -7.741 -5.415 1.00 74.40 61 ILE A CA 10
ATOM 13370 C C . ILE A 1 61 ? 1.057 -7.245 -4.853 1.00 3.02 61 ILE A C 10
ATOM 13371 O O . ILE A 1 61 ? 1.103 -6.252 -4.129 1.00 21.30 61 ILE A O 10
ATOM 13387 N N . ARG A 1 62 ? 2.136 -7.943 -5.194 1.00 11.10 62 ARG A N 10
ATOM 13388 C CA . ARG A 1 62 ? 3.465 -7.571 -4.724 1.00 43.30 62 ARG A CA 10
ATOM 13389 C C . ARG A 1 62 ? 3.896 -6.233 -5.317 1.00 63.10 62 ARG A C 10
ATOM 13390 O O . ARG A 1 62 ? 4.262 -5.309 -4.591 1.00 72.50 62 ARG A O 10
ATOM 13411 N N . ALA A 1 63 ? 3.849 -6.138 -6.642 1.00 75.50 63 ALA A N 10
ATOM 13412 C CA . ALA A 1 63 ? 4.232 -4.913 -7.332 1.00 41.10 63 ALA A CA 10
ATOM 13413 C C . ALA A 1 63 ? 3.344 -3.746 -6.913 1.00 31.20 63 ALA A C 10
ATOM 13414 O O . ALA A 1 63 ? 3.777 -2.594 -6.906 1.00 62.00 63 ALA A O 10
ATOM 13421 N N . LYS A 1 64 ? 2.098 -4.054 -6.565 1.00 34.30 64 LYS A N 10
ATOM 13422 C CA . LYS A 1 64 ? 1.149 -3.032 -6.143 1.00 20.40 64 LYS A CA 10
ATOM 13423 C C . LYS A 1 64 ? 1.445 -2.565 -4.722 1.00 11.10 64 LYS A C 10
ATOM 13424 O O . LYS A 1 64 ? 1.365 -1.376 -4.418 1.00 53.10 64 LYS A O 10
ATOM 13443 N N . CYS A 1 65 ? 1.789 -3.512 -3.854 1.00 11.40 65 CYS A N 10
ATOM 13444 C CA . CYS A 1 65 ? 2.098 -3.197 -2.464 1.00 64.30 65 CYS A CA 10
ATOM 13445 C C . CYS A 1 65 ? 3.314 -2.280 -2.371 1.00 15.10 65 CYS A C 10
ATOM 13446 O O . CYS A 1 65 ? 3.352 -1.366 -1.547 1.00 52.30 65 CYS A O 10
ATOM 13454 N N . THR A 1 66 ? 4.303 -2.530 -3.221 1.00 64.20 66 THR A N 10
ATOM 13455 C CA . THR A 1 66 ? 5.520 -1.727 -3.236 1.00 74.40 66 THR A CA 10
ATOM 13456 C C . THR A 1 66 ? 5.274 -0.378 -3.905 1.00 52.20 66 THR A C 10
ATOM 13457 O O . THR A 1 66 ? 5.864 0.632 -3.524 1.00 3.30 66 THR A O 10
ATOM 13468 N N . GLU A 1 67 ? 4.399 -0.371 -4.906 1.00 55.40 67 GLU A N 10
ATOM 13469 C CA . GLU A 1 67 ? 4.075 0.854 -5.629 1.00 62.40 67 GLU A CA 10
ATOM 13470 C C . GLU A 1 67 ? 3.488 1.902 -4.688 1.00 72.30 67 GLU A C 10
ATOM 13471 O O . GLU A 1 67 ? 3.963 3.036 -4.633 1.00 5.51 67 GLU A O 10
ATOM 13483 N N . TYR A 1 68 ? 2.454 1.514 -3.950 1.00 40.40 68 TYR A N 10
ATOM 13484 C CA . TYR A 1 68 ? 1.802 2.419 -3.011 1.00 32.00 68 TYR A CA 10
ATOM 13485 C C . TYR A 1 68 ? 2.732 2.761 -1.850 1.00 63.10 68 TYR A C 10
ATOM 13486 O O . TYR A 1 68 ? 2.670 3.859 -1.296 1.00 75.30 68 TYR A O 10
ATOM 13504 N N . LEU A 1 69 ? 3.591 1.815 -1.488 1.00 21.10 69 LEU A N 10
ATOM 13505 C CA . LEU A 1 69 ? 4.533 2.015 -0.394 1.00 40.40 69 LEU A CA 10
ATOM 13506 C C . LEU A 1 69 ? 5.556 3.090 -0.747 1.00 30.40 69 LEU A C 10
ATOM 13507 O O . LEU A 1 69 ? 5.850 3.971 0.062 1.00 54.10 69 LEU A O 10
ATOM 13523 N N . ASP A 1 70 ? 6.094 3.013 -1.960 1.00 73.30 70 ASP A N 10
ATOM 13524 C CA . ASP A 1 70 ? 7.083 3.980 -2.420 1.00 62.40 70 ASP A CA 10
ATOM 13525 C C . ASP A 1 70 ? 6.507 5.391 -2.420 1.00 32.20 70 ASP A C 10
ATOM 13526 O O . ASP A 1 70 ? 7.186 6.351 -2.056 1.00 35.30 70 ASP A O 10
ATOM 13535 N N . ARG A 1 71 ? 5.248 5.510 -2.831 1.00 50.20 71 ARG A N 10
ATOM 13536 C CA . ARG A 1 71 ? 4.579 6.804 -2.879 1.00 14.00 71 ARG A CA 10
ATOM 13537 C C . ARG A 1 71 ? 4.314 7.333 -1.472 1.00 44.50 71 ARG A C 10
ATOM 13538 O O . ARG A 1 71 ? 4.552 8.506 -1.185 1.00 60.00 71 ARG A O 10
ATOM 13559 N N . ALA A 1 72 ? 3.822 6.460 -0.600 1.00 11.10 72 ALA A N 10
ATOM 13560 C CA . ALA A 1 72 ? 3.525 6.838 0.776 1.00 11.30 72 ALA A CA 10
ATOM 13561 C C . ALA A 1 72 ? 4.772 7.355 1.485 1.00 42.10 72 ALA A C 10
ATOM 13562 O O . ALA A 1 72 ? 4.743 8.406 2.125 1.00 70.10 72 ALA A O 10
ATOM 13569 N N . GLU A 1 73 ? 5.867 6.611 1.366 1.00 52.40 73 GLU A N 10
ATOM 13570 C CA . GLU A 1 73 ? 7.124 6.996 1.996 1.00 21.10 73 GLU A CA 10
ATOM 13571 C C . GLU A 1 73 ? 7.600 8.350 1.477 1.00 21.20 73 GLU A C 10
ATOM 13572 O O . GLU A 1 73 ? 8.214 9.125 2.211 1.00 12.10 73 GLU A O 10
ATOM 13584 N N . LYS A 1 74 ? 7.309 8.627 0.211 1.00 24.00 74 LYS A N 10
ATOM 13585 C CA . LYS A 1 74 ? 7.706 9.888 -0.405 1.00 51.30 74 LYS A CA 10
ATOM 13586 C C . LYS A 1 74 ? 6.894 11.049 0.160 1.00 45.50 74 LYS A C 10
ATOM 13587 O O . LYS A 1 74 ? 7.383 12.174 0.256 1.00 53.40 74 LYS A O 10
ATOM 13606 N N . LEU A 1 75 ? 5.650 10.765 0.535 1.00 32.30 75 LEU A N 10
ATOM 13607 C CA . LEU A 1 75 ? 4.769 11.784 1.092 1.00 52.30 75 LEU A CA 10
ATOM 13608 C C . LEU A 1 75 ? 5.211 12.175 2.499 1.00 11.00 75 LEU A C 10
ATOM 13609 O O . LEU A 1 75 ? 5.258 13.356 2.841 1.00 31.20 75 LEU A O 10
ATOM 13625 N N . LYS A 1 76 ? 5.534 11.173 3.311 1.00 54.20 76 LYS A N 10
ATOM 13626 C CA . LYS A 1 76 ? 5.973 11.412 4.682 1.00 10.30 76 LYS A CA 10
ATOM 13627 C C . LYS A 1 76 ? 7.236 12.268 4.707 1.00 52.50 76 LYS A C 10
ATOM 13628 O O . LYS A 1 76 ? 7.403 13.120 5.580 1.00 53.20 76 LYS A O 10
ATOM 13647 N N . GLU A 1 77 ? 8.119 12.036 3.742 1.00 14.00 77 GLU A N 10
ATOM 13648 C CA . GLU A 1 77 ? 9.366 12.789 3.651 1.00 41.40 77 GLU A CA 10
ATOM 13649 C C . GLU A 1 77 ? 9.109 14.194 3.119 1.00 60.40 77 GLU A C 10
ATOM 13650 O O . GLU A 1 77 ? 9.489 15.185 3.743 1.00 10.10 77 GLU A O 10
ATOM 13662 N N . TYR A 1 78 ? 8.456 14.270 1.965 1.00 13.40 78 TYR A N 10
ATOM 13663 C CA . TYR A 1 78 ? 8.141 15.551 1.346 1.00 55.50 78 TYR A CA 10
ATOM 13664 C C . TYR A 1 78 ? 7.255 16.389 2.267 1.00 32.10 78 TYR A C 10
ATOM 13665 O O . TYR A 1 78 ? 7.334 17.616 2.271 1.00 53.10 78 TYR A O 10
ATOM 13683 N N . LEU A 1 79 ? 6.413 15.715 3.044 1.00 62.40 79 LEU A N 10
ATOM 13684 C CA . LEU A 1 79 ? 5.514 16.396 3.968 1.00 11.50 79 LEU A CA 10
ATOM 13685 C C . LEU A 1 79 ? 6.300 17.147 5.037 1.00 54.50 79 LEU A C 10
ATOM 13686 O O . LEU A 1 79 ? 6.072 18.334 5.271 1.00 31.30 79 LEU A O 10
ATOM 13702 N N . LYS A 1 80 ? 7.226 16.447 5.685 1.00 52.30 80 LYS A N 10
ATOM 13703 C CA . LYS A 1 80 ? 8.046 17.047 6.730 1.00 13.10 80 LYS A CA 10
ATOM 13704 C C . LYS A 1 80 ? 9.044 18.038 6.138 1.00 4.10 80 LYS A C 10
ATOM 13705 O O . LYS A 1 80 ? 9.397 19.032 6.773 1.00 54.20 80 LYS A O 10
ATOM 13724 N N . ASN A 1 81 ? 9.491 17.762 4.918 1.00 41.10 81 ASN A N 10
ATOM 13725 C CA . ASN A 1 81 ? 10.447 18.629 4.240 1.00 53.10 81 ASN A CA 10
ATOM 13726 C C . ASN A 1 81 ? 9.755 19.864 3.674 1.00 42.20 81 ASN A C 10
ATOM 13727 O O . ASN A 1 81 ? 8.555 20.061 3.869 1.00 14.10 81 ASN A O 10
ATOM 13738 N N . ASP B 2 6 ? 9.214 -11.357 -0.713 1.00 3.23 116 ASP B N 10
ATOM 13739 C CA . ASP B 2 6 ? 8.068 -10.972 0.104 1.00 45.50 116 ASP B CA 10
ATOM 13740 C C . ASP B 2 6 ? 8.513 -10.149 1.309 1.00 45.10 116 ASP B C 10
ATOM 13741 O O . ASP B 2 6 ? 7.780 -9.277 1.781 1.00 34.10 116 ASP B O 10
ATOM 13750 N N . GLU B 2 7 ? 9.715 -10.425 1.799 1.00 62.30 117 GLU B N 10
ATOM 13751 C CA . GLU B 2 7 ? 10.257 -9.713 2.949 1.00 74.10 117 GLU B CA 10
ATOM 13752 C C . GLU B 2 7 ? 10.384 -8.225 2.650 1.00 35.40 117 GLU B C 10
ATOM 13753 O O . GLU B 2 7 ? 10.176 -7.381 3.525 1.00 1.11 117 GLU B O 10
ATOM 13765 N N . GLU B 2 8 ? 10.725 -7.904 1.407 1.00 4.15 118 GLU B N 10
ATOM 13766 C CA . GLU B 2 8 ? 10.878 -6.514 0.990 1.00 4.54 118 GLU B CA 10
ATOM 13767 C C . GLU B 2 8 ? 9.574 -5.746 1.169 1.00 30.30 118 GLU B C 10
ATOM 13768 O O . GLU B 2 8 ? 9.550 -4.675 1.775 1.00 0.45 118 GLU B O 10
ATOM 13780 N N . ILE B 2 9 ? 8.488 -6.301 0.639 1.00 2.14 119 ILE B N 10
ATOM 13781 C CA . ILE B 2 9 ? 7.179 -5.669 0.741 1.00 52.30 119 ILE B CA 10
ATOM 13782 C C . ILE B 2 9 ? 6.645 -5.739 2.168 1.00 3.44 119 ILE B C 10
ATOM 13783 O O . ILE B 2 9 ? 6.077 -4.772 2.676 1.00 22.20 119 ILE B O 10
ATOM 13799 N N . GLU B 2 10 ? 6.832 -6.888 2.809 1.00 64.20 120 GLU B N 10
ATOM 13800 C CA . GLU B 2 10 ? 6.370 -7.082 4.178 1.00 60.30 120 GLU B CA 10
ATOM 13801 C C . GLU B 2 10 ? 7.083 -6.132 5.134 1.00 40.10 120 GLU B C 10
ATOM 13802 O O . GLU B 2 10 ? 6.451 -5.493 5.976 1.00 14.00 120 GLU B O 10
ATOM 13814 N N . ARG B 2 11 ? 8.402 -6.042 4.998 1.00 71.40 121 ARG B N 10
ATOM 13815 C CA . ARG B 2 11 ? 9.201 -5.168 5.850 1.00 21.20 121 ARG B CA 10
ATOM 13816 C C . ARG B 2 11 ? 8.855 -3.703 5.603 1.00 71.20 121 ARG B C 10
ATOM 13817 O O . ARG B 2 11 ? 8.946 -2.873 6.509 1.00 10.40 121 ARG B O 10
ATOM 13838 N N . GLN B 2 12 ? 8.458 -3.391 4.374 1.00 1.53 122 GLN B N 10
ATOM 13839 C CA . GLN B 2 12 ? 8.100 -2.025 4.009 1.00 30.40 122 GLN B CA 10
ATOM 13840 C C . GLN B 2 12 ? 6.948 -1.516 4.869 1.00 5.25 122 GLN B C 10
ATOM 13841 O O . GLN B 2 12 ? 7.038 -0.451 5.479 1.00 35.40 122 GLN B O 10
ATOM 13855 N N . LEU B 2 13 ? 5.865 -2.286 4.915 1.00 54.40 123 LEU B N 10
ATOM 13856 C CA . LEU B 2 13 ? 4.694 -1.913 5.701 1.00 63.30 123 LEU B CA 10
ATOM 13857 C C . LEU B 2 13 ? 5.050 -1.782 7.178 1.00 22.20 123 LEU B C 10
ATOM 13858 O O . LEU B 2 13 ? 4.551 -0.896 7.871 1.00 12.40 123 LEU B O 10
ATOM 13874 N N . LYS B 2 14 ? 5.916 -2.671 7.654 1.00 74.00 124 LYS B N 10
ATOM 13875 C CA . LYS B 2 14 ? 6.340 -2.655 9.048 1.00 30.30 124 LYS B CA 10
ATOM 13876 C C . LYS B 2 14 ? 7.087 -1.367 9.376 1.00 45.30 124 LYS B C 10
ATOM 13877 O O . LYS B 2 14 ? 7.033 -0.876 10.503 1.00 42.30 124 LYS B O 10
ATOM 13896 N N . ALA B 2 15 ? 7.783 -0.824 8.382 1.00 1.15 125 ALA B N 10
ATOM 13897 C CA . ALA B 2 15 ? 8.541 0.408 8.566 1.00 61.10 125 ALA B CA 10
ATOM 13898 C C . ALA B 2 15 ? 7.612 1.603 8.751 1.00 54.00 125 ALA B C 10
ATOM 13899 O O . ALA B 2 15 ? 7.867 2.478 9.579 1.00 42.10 125 ALA B O 10
ATOM 13906 N N . LEU B 2 16 ? 6.533 1.633 7.976 1.00 14.00 126 LEU B N 10
ATOM 13907 C CA . LEU B 2 16 ? 5.565 2.720 8.055 1.00 52.30 126 LEU B CA 10
ATOM 13908 C C . LEU B 2 16 ? 4.639 2.539 9.253 1.00 2.41 126 LEU B C 10
ATOM 13909 O O . LEU B 2 16 ? 4.169 3.513 9.840 1.00 20.10 126 LEU B O 10
ATOM 13925 N N . GLY B 2 17 ? 4.381 1.285 9.610 1.00 34.30 127 GLY B N 10
ATOM 13926 C CA . GLY B 2 17 ? 3.512 1.000 10.737 1.00 33.00 127 GLY B CA 10
ATOM 13927 C C . GLY B 2 17 ? 4.271 0.908 12.046 1.00 75.10 127 GLY B C 10
ATOM 13928 O O . GLY B 2 17 ? 4.121 -0.060 12.792 1.00 64.10 127 GLY B O 10
ATOM 13932 N N . VAL B 2 18 ? 5.088 1.917 12.327 1.00 61.20 128 VAL B N 10
ATOM 13933 C CA . VAL B 2 18 ? 5.873 1.946 13.555 1.00 22.30 128 VAL B CA 10
ATOM 13934 C C . VAL B 2 18 ? 6.306 3.368 13.897 1.00 12.50 128 VAL B C 10
ATOM 13935 O O . VAL B 2 18 ? 7.365 3.580 14.489 1.00 42.40 128 VAL B O 10
ATOM 13948 N N . ASP B 2 19 ? 5.483 4.339 13.519 1.00 2.31 129 ASP B N 10
ATOM 13949 C CA . ASP B 2 19 ? 5.780 5.742 13.786 1.00 55.40 129 ASP B CA 10
ATOM 13950 C C . ASP B 2 19 ? 5.203 6.174 15.130 1.00 44.40 129 ASP B C 10
ATOM 13951 O O . ASP B 2 19 ? 4.500 5.358 15.761 1.00 63.40 129 ASP B O 10
ATOM 13961 N N . ASN A 1 10 ? -12.641 -8.891 2.057 1.00 4.40 10 ASN A N 11
ATOM 13962 C CA . ASN A 1 10 ? -11.384 -8.199 2.305 1.00 0.04 10 ASN A CA 11
ATOM 13963 C C . ASN A 1 10 ? -10.758 -7.717 0.999 1.00 2.31 10 ASN A C 11
ATOM 13964 O O . ASN A 1 10 ? -10.066 -6.699 0.971 1.00 40.30 10 ASN A O 11
ATOM 13975 N N . LEU A 1 11 ? -10.996 -8.451 -0.074 1.00 31.00 11 LEU A N 11
ATOM 13976 C CA . LEU A 1 11 ? -10.455 -8.098 -1.380 1.00 21.30 11 LEU A CA 11
ATOM 13977 C C . LEU A 1 11 ? -10.970 -6.734 -1.831 1.00 72.50 11 LEU A C 11
ATOM 13978 O O . LEU A 1 11 ? -10.270 -5.989 -2.515 1.00 23.20 11 LEU A O 11
ATOM 13994 N N . GLN A 1 12 ? -12.205 -6.418 -1.451 1.00 41.30 12 GLN A N 11
ATOM 13995 C CA . GLN A 1 12 ? -12.817 -5.146 -1.819 1.00 45.40 12 GLN A CA 11
ATOM 13996 C C . GLN A 1 12 ? -12.095 -3.983 -1.141 1.00 73.40 12 GLN A C 11
ATOM 13997 O O . GLN A 1 12 ? -11.874 -2.938 -1.752 1.00 15.50 12 GLN A O 11
ATOM 14011 N N . LYS A 1 13 ? -11.735 -4.175 0.121 1.00 52.30 13 LYS A N 11
ATOM 14012 C CA . LYS A 1 13 ? -11.041 -3.143 0.881 1.00 5.02 13 LYS A CA 11
ATOM 14013 C C . LYS A 1 13 ? -9.713 -2.784 0.223 1.00 13.10 13 LYS A C 11
ATOM 14014 O O . LYS A 1 13 ? -9.341 -1.612 0.151 1.00 12.40 13 LYS A O 11
ATOM 14033 N N . ALA A 1 14 ? -9.001 -3.799 -0.256 1.00 65.30 14 ALA A N 11
ATOM 14034 C CA . ALA A 1 14 ? -7.715 -3.590 -0.908 1.00 21.40 14 ALA A CA 11
ATOM 14035 C C . ALA A 1 14 ? -7.856 -2.680 -2.124 1.00 60.30 14 ALA A C 11
ATOM 14036 O O . ALA A 1 14 ? -7.112 -1.711 -2.275 1.00 25.00 14 ALA A O 11
ATOM 14043 N N . ILE A 1 15 ? -8.815 -2.999 -2.987 1.00 12.30 15 ILE A N 11
ATOM 14044 C CA . ILE A 1 15 ? -9.054 -2.209 -4.189 1.00 62.40 15 ILE A CA 11
ATOM 14045 C C . ILE A 1 15 ? -9.650 -0.849 -3.843 1.00 24.20 15 ILE A C 11
ATOM 14046 O O . ILE A 1 15 ? -9.373 0.149 -4.508 1.00 23.10 15 ILE A O 11
ATOM 14062 N N . ASP A 1 16 ? -10.471 -0.817 -2.799 1.00 51.10 16 ASP A N 11
ATOM 14063 C CA . ASP A 1 16 ? -11.107 0.421 -2.363 1.00 20.10 16 ASP A CA 11
ATOM 14064 C C . ASP A 1 16 ? -10.098 1.343 -1.687 1.00 60.10 16 ASP A C 11
ATOM 14065 O O . ASP A 1 16 ? -10.188 2.565 -1.797 1.00 11.30 16 ASP A O 11
ATOM 14074 N N . LEU A 1 17 ? -9.137 0.747 -0.988 1.00 24.10 17 LEU A N 11
ATOM 14075 C CA . LEU A 1 17 ? -8.110 1.515 -0.294 1.00 35.30 17 LEU A CA 11
ATOM 14076 C C . LEU A 1 17 ? -7.020 1.965 -1.261 1.00 53.10 17 LEU A C 11
ATOM 14077 O O . LEU A 1 17 ? -6.508 3.081 -1.160 1.00 4.45 17 LEU A O 11
ATOM 14093 N N . ALA A 1 18 ? -6.671 1.091 -2.200 1.00 70.10 18 ALA A N 11
ATOM 14094 C CA . ALA A 1 18 ? -5.642 1.399 -3.186 1.00 73.50 18 ALA A CA 11
ATOM 14095 C C . ALA A 1 18 ? -6.147 2.412 -4.208 1.00 3.41 18 ALA A C 11
ATOM 14096 O O . ALA A 1 18 ? -5.455 3.376 -4.534 1.00 22.20 18 ALA A O 11
ATOM 14103 N N . SER A 1 19 ? -7.355 2.185 -4.711 1.00 11.10 19 SER A N 11
ATOM 14104 C CA . SER A 1 19 ? -7.953 3.077 -5.698 1.00 50.40 19 SER A CA 11
ATOM 14105 C C . SER A 1 19 ? -8.214 4.455 -5.098 1.00 3.03 19 SER A C 11
ATOM 14106 O O . SER A 1 19 ? -7.981 5.477 -5.742 1.00 44.30 19 SER A O 11
ATOM 14114 N N . LYS A 1 20 ? -8.698 4.473 -3.860 1.00 63.10 20 LYS A N 11
ATOM 14115 C CA . LYS A 1 20 ? -8.991 5.726 -3.172 1.00 21.00 20 LYS A CA 11
ATOM 14116 C C . LYS A 1 20 ? -7.704 6.460 -2.808 1.00 51.20 20 LYS A C 11
ATOM 14117 O O . LYS A 1 20 ? -7.664 7.690 -2.787 1.00 2.42 20 LYS A O 11
ATOM 14136 N N . ALA A 1 21 ? -6.654 5.697 -2.522 1.00 0.12 21 ALA A N 11
ATOM 14137 C CA . ALA A 1 21 ? -5.366 6.275 -2.158 1.00 3.22 21 ALA A CA 11
ATOM 14138 C C . ALA A 1 21 ? -4.826 7.160 -3.277 1.00 64.00 21 ALA A C 11
ATOM 14139 O O . ALA A 1 21 ? -4.499 8.326 -3.056 1.00 52.40 21 ALA A O 11
ATOM 14146 N N . ALA A 1 22 ? -4.736 6.598 -4.478 1.00 72.20 22 ALA A N 11
ATOM 14147 C CA . ALA A 1 22 ? -4.236 7.337 -5.631 1.00 25.10 22 ALA A CA 11
ATOM 14148 C C . ALA A 1 22 ? -5.156 8.502 -5.977 1.00 33.50 22 ALA A C 11
ATOM 14149 O O . ALA A 1 22 ? -4.706 9.533 -6.478 1.00 72.40 22 ALA A O 11
ATOM 14156 N N . GLN A 1 23 ? -6.446 8.332 -5.708 1.00 52.30 23 GLN A N 11
ATOM 14157 C CA . GLN A 1 23 ? -7.429 9.370 -5.990 1.00 34.50 23 GLN A CA 11
ATOM 14158 C C . GLN A 1 23 ? -7.167 10.614 -5.147 1.00 71.10 23 GLN A C 11
ATOM 14159 O O . GLN A 1 23 ? -7.441 11.736 -5.574 1.00 53.10 23 GLN A O 11
ATOM 14173 N N . GLU A 1 24 ? -6.633 10.407 -3.948 1.00 14.40 24 GLU A N 11
ATOM 14174 C CA . GLU A 1 24 ? -6.333 11.512 -3.044 1.00 64.40 24 GLU A CA 11
ATOM 14175 C C . GLU A 1 24 ? -5.067 12.241 -3.478 1.00 14.40 24 GLU A C 11
ATOM 14176 O O . GLU A 1 24 ? -4.981 13.467 -3.384 1.00 2.42 24 GLU A O 11
ATOM 14188 N N . ASP A 1 25 ? -4.086 11.483 -3.954 1.00 31.40 25 ASP A N 11
ATOM 14189 C CA . ASP A 1 25 ? -2.822 12.058 -4.403 1.00 74.10 25 ASP A CA 11
ATOM 14190 C C . ASP A 1 25 ? -3.050 13.053 -5.536 1.00 64.20 25 ASP A C 11
ATOM 14191 O O . ASP A 1 25 ? -2.457 14.131 -5.559 1.00 32.50 25 ASP A O 11
ATOM 14200 N N . LYS A 1 26 ? -3.914 12.683 -6.476 1.00 35.30 26 LYS A N 11
ATOM 14201 C CA . LYS A 1 26 ? -4.222 13.544 -7.613 1.00 55.30 26 LYS A CA 11
ATOM 14202 C C . LYS A 1 26 ? -5.242 14.609 -7.228 1.00 61.30 26 LYS A C 11
ATOM 14203 O O . LYS A 1 26 ? -5.230 15.717 -7.764 1.00 45.10 26 LYS A O 11
ATOM 14222 N N . ALA A 1 27 ? -6.125 14.267 -6.293 1.00 11.40 27 ALA A N 11
ATOM 14223 C CA . ALA A 1 27 ? -7.152 15.194 -5.836 1.00 53.00 27 ALA A CA 11
ATOM 14224 C C . ALA A 1 27 ? -6.531 16.405 -5.148 1.00 50.30 27 ALA A C 11
ATOM 14225 O O . ALA A 1 27 ? -6.684 17.538 -5.604 1.00 32.20 27 ALA A O 11
ATOM 14232 N N . GLY A 1 28 ? -5.829 16.158 -4.047 1.00 34.10 28 GLY A N 11
ATOM 14233 C CA . GLY A 1 28 ? -5.196 17.238 -3.313 1.00 44.50 28 GLY A CA 11
ATOM 14234 C C . GLY A 1 28 ? -4.880 16.861 -1.878 1.00 42.10 28 GLY A C 11
ATOM 14235 O O . GLY A 1 28 ? -3.952 17.401 -1.277 1.00 55.50 28 GLY A O 11
ATOM 14239 N N . ASN A 1 29 ? -5.655 15.932 -1.328 1.00 4.02 29 ASN A N 11
ATOM 14240 C CA . ASN A 1 29 ? -5.454 15.484 0.045 1.00 23.40 29 ASN A CA 11
ATOM 14241 C C . ASN A 1 29 ? -4.279 14.514 0.135 1.00 43.30 29 ASN A C 11
ATOM 14242 O O . ASN A 1 29 ? -4.457 13.300 0.042 1.00 54.30 29 ASN A O 11
ATOM 14253 N N . TYR A 1 30 ? -3.082 15.059 0.317 1.00 64.30 30 TYR A N 11
ATOM 14254 C CA . TYR A 1 30 ? -1.879 14.242 0.420 1.00 33.40 30 TYR A CA 11
ATOM 14255 C C . TYR A 1 30 ? -1.927 13.359 1.662 1.00 62.50 30 TYR A C 11
ATOM 14256 O O . TYR A 1 30 ? -1.702 12.150 1.586 1.00 74.50 30 TYR A O 11
ATOM 14274 N N . GLU A 1 31 ? -2.224 13.969 2.805 1.00 53.20 31 GLU A N 11
ATOM 14275 C CA . GLU A 1 31 ? -2.304 13.238 4.063 1.00 34.50 31 GLU A CA 11
ATOM 14276 C C . GLU A 1 31 ? -3.360 12.140 3.986 1.00 52.30 31 GLU A C 11
ATOM 14277 O O . GLU A 1 31 ? -3.230 11.092 4.619 1.00 32.50 31 GLU A O 11
ATOM 14289 N N . GLU A 1 32 ? -4.406 12.387 3.204 1.00 61.10 32 GLU A N 11
ATOM 14290 C CA . GLU A 1 32 ? -5.484 11.421 3.040 1.00 14.20 32 GLU A CA 11
ATOM 14291 C C . GLU A 1 32 ? -5.040 10.255 2.161 1.00 41.00 32 GLU A C 11
ATOM 14292 O O . GLU A 1 32 ? -5.460 9.117 2.363 1.00 75.10 32 GLU A O 11
ATOM 14304 N N . ALA A 1 33 ? -4.186 10.551 1.186 1.00 61.10 33 ALA A N 11
ATOM 14305 C CA . ALA A 1 33 ? -3.683 9.529 0.277 1.00 53.40 33 ALA A CA 11
ATOM 14306 C C . ALA A 1 33 ? -2.694 8.606 0.981 1.00 74.20 33 ALA A C 11
ATOM 14307 O O . ALA A 1 33 ? -2.679 7.398 0.744 1.00 62.20 33 ALA A O 11
ATOM 14314 N N . LEU A 1 34 ? -1.870 9.184 1.848 1.00 14.50 34 LEU A N 11
ATOM 14315 C CA . LEU A 1 34 ? -0.877 8.414 2.588 1.00 60.30 34 LEU A CA 11
ATOM 14316 C C . LEU A 1 34 ? -1.549 7.379 3.485 1.00 20.20 34 LEU A C 11
ATOM 14317 O O . LEU A 1 34 ? -1.177 6.205 3.482 1.00 50.40 34 LEU A O 11
ATOM 14333 N N . GLN A 1 35 ? -2.542 7.821 4.249 1.00 51.30 35 GLN A N 11
ATOM 14334 C CA . GLN A 1 35 ? -3.267 6.933 5.151 1.00 5.22 35 GLN A CA 11
ATOM 14335 C C . GLN A 1 35 ? -3.940 5.804 4.376 1.00 43.30 35 GLN A C 11
ATOM 14336 O O . GLN A 1 35 ? -3.970 4.659 4.830 1.00 61.10 35 GLN A O 11
ATOM 14350 N N . LEU A 1 36 ? -4.476 6.132 3.206 1.00 43.10 36 LEU A N 11
ATOM 14351 C CA . LEU A 1 36 ? -5.147 5.146 2.368 1.00 24.20 36 LEU A CA 11
ATOM 14352 C C . LEU A 1 36 ? -4.137 4.199 1.728 1.00 64.30 36 LEU A C 11
ATOM 14353 O O . LEU A 1 36 ? -4.410 3.012 1.549 1.00 70.40 36 LEU A O 11
ATOM 14369 N N . TYR A 1 37 ? -2.970 4.733 1.382 1.00 2.54 37 TYR A N 11
ATOM 14370 C CA . TYR A 1 37 ? -1.919 3.936 0.761 1.00 52.50 37 TYR A CA 11
ATOM 14371 C C . TYR A 1 37 ? -1.485 2.797 1.679 1.00 61.30 37 TYR A C 11
ATOM 14372 O O . TYR A 1 37 ? -1.350 1.653 1.245 1.00 23.30 37 TYR A O 11
ATOM 14390 N N . GLN A 1 38 ? -1.270 3.119 2.951 1.00 3.12 38 GLN A N 11
ATOM 14391 C CA . GLN A 1 38 ? -0.852 2.123 3.930 1.00 75.10 38 GLN A CA 11
ATOM 14392 C C . GLN A 1 38 ? -1.903 1.028 4.075 1.00 3.10 38 GLN A C 11
ATOM 14393 O O . GLN A 1 38 ? -1.592 -0.160 3.995 1.00 11.50 38 GLN A O 11
ATOM 14407 N N . HIS A 1 39 ? -3.151 1.435 4.289 1.00 53.20 39 HIS A N 11
ATOM 14408 C CA . HIS A 1 39 ? -4.249 0.489 4.444 1.00 74.50 39 HIS A CA 11
ATOM 14409 C C . HIS A 1 39 ? -4.395 -0.384 3.201 1.00 12.50 39 HIS A C 11
ATOM 14410 O O . HIS A 1 39 ? -4.590 -1.596 3.301 1.00 61.40 39 HIS A O 11
ATOM 14425 N N . ALA A 1 40 ? -4.302 0.239 2.032 1.00 13.30 40 ALA A N 11
ATOM 14426 C CA . ALA A 1 40 ? -4.423 -0.480 0.770 1.00 32.10 40 ALA A CA 11
ATOM 14427 C C . ALA A 1 40 ? -3.353 -1.560 0.649 1.00 22.30 40 ALA A C 11
ATOM 14428 O O . ALA A 1 40 ? -3.654 -2.713 0.344 1.00 31.40 40 ALA A O 11
ATOM 14435 N N . VAL A 1 41 ? -2.104 -1.177 0.892 1.00 31.40 41 VAL A N 11
ATOM 14436 C CA . VAL A 1 41 ? -0.989 -2.112 0.811 1.00 61.20 41 VAL A CA 11
ATOM 14437 C C . VAL A 1 41 ? -1.142 -3.235 1.831 1.00 63.40 41 VAL A C 11
ATOM 14438 O O . VAL A 1 41 ? -0.733 -4.370 1.586 1.00 43.10 41 VAL A O 11
ATOM 14451 N N . GLN A 1 42 ? -1.731 -2.911 2.977 1.00 11.50 42 GLN A N 11
ATOM 14452 C CA . GLN A 1 42 ? -1.938 -3.892 4.035 1.00 74.50 42 GLN A CA 11
ATOM 14453 C C . GLN A 1 42 ? -2.975 -4.930 3.622 1.00 2.02 42 GLN A C 11
ATOM 14454 O O . GLN A 1 42 ? -2.764 -6.132 3.787 1.00 23.40 42 GLN A O 11
ATOM 14468 N N . TYR A 1 43 ? -4.096 -4.460 3.084 1.00 74.10 43 TYR A N 11
ATOM 14469 C CA . TYR A 1 43 ? -5.166 -5.349 2.648 1.00 63.00 43 TYR A CA 11
ATOM 14470 C C . TYR A 1 43 ? -4.702 -6.238 1.501 1.00 31.50 43 TYR A C 11
ATOM 14471 O O . TYR A 1 43 ? -5.120 -7.390 1.386 1.00 25.30 43 TYR A O 11
ATOM 14489 N N . PHE A 1 44 ? -3.836 -5.695 0.655 1.00 24.30 44 PHE A N 11
ATOM 14490 C CA . PHE A 1 44 ? -3.312 -6.437 -0.485 1.00 22.00 44 PHE A CA 11
ATOM 14491 C C . PHE A 1 44 ? -2.529 -7.663 -0.023 1.00 34.00 44 PHE A C 11
ATOM 14492 O O . PHE A 1 44 ? -2.793 -8.782 -0.463 1.00 33.10 44 PHE A O 11
ATOM 14509 N N . LEU A 1 45 ? -1.566 -7.444 0.866 1.00 53.50 45 LEU A N 11
ATOM 14510 C CA . LEU A 1 45 ? -0.745 -8.530 1.388 1.00 62.10 45 LEU A CA 11
ATOM 14511 C C . LEU A 1 45 ? -1.555 -9.423 2.323 1.00 50.10 45 LEU A C 11
ATOM 14512 O O . LEU A 1 45 ? -1.291 -10.618 2.437 1.00 40.30 45 LEU A O 11
ATOM 14528 N N . HIS A 1 46 ? -2.541 -8.833 2.990 1.00 53.20 46 HIS A N 11
ATOM 14529 C CA . HIS A 1 46 ? -3.390 -9.576 3.917 1.00 33.10 46 HIS A CA 11
ATOM 14530 C C . HIS A 1 46 ? -4.095 -10.725 3.205 1.00 20.10 46 HIS A C 11
ATOM 14531 O O . HIS A 1 46 ? -4.048 -11.870 3.657 1.00 45.30 46 HIS A O 11
ATOM 14546 N N . VAL A 1 47 ? -4.750 -10.413 2.091 1.00 73.10 47 VAL A N 11
ATOM 14547 C CA . VAL A 1 47 ? -5.465 -11.422 1.319 1.00 32.10 47 VAL A CA 11
ATOM 14548 C C . VAL A 1 47 ? -4.504 -12.435 0.717 1.00 3.12 47 VAL A C 11
ATOM 14549 O O . VAL A 1 47 ? -4.807 -13.625 0.644 1.00 63.10 47 VAL A O 11
ATOM 14562 N N . VAL A 1 48 ? -3.338 -11.962 0.288 1.00 54.50 48 VAL A N 11
ATOM 14563 C CA . VAL A 1 48 ? -2.333 -12.825 -0.307 1.00 53.20 48 VAL A CA 11
ATOM 14564 C C . VAL A 1 48 ? -1.815 -13.846 0.708 1.00 22.20 48 VAL A C 11
ATOM 14565 O O . VAL A 1 48 ? -1.525 -14.988 0.363 1.00 71.30 48 VAL A O 11
ATOM 14578 N N . LYS A 1 49 ? -1.706 -13.417 1.962 1.00 3.21 49 LYS A N 11
ATOM 14579 C CA . LYS A 1 49 ? -1.227 -14.288 3.027 1.00 25.10 49 LYS A CA 11
ATOM 14580 C C . LYS A 1 49 ? -2.261 -15.358 3.364 1.00 42.20 49 LYS A C 11
ATOM 14581 O O . LYS A 1 49 ? -1.912 -16.472 3.759 1.00 70.00 49 LYS A O 11
ATOM 14600 N N . TYR A 1 50 ? -3.535 -15.014 3.204 1.00 52.30 50 TYR A N 11
ATOM 14601 C CA . TYR A 1 50 ? -4.621 -15.944 3.491 1.00 64.10 50 TYR A CA 11
ATOM 14602 C C . TYR A 1 50 ? -5.440 -16.230 2.236 1.00 43.40 50 TYR A C 11
ATOM 14603 O O . TYR A 1 50 ? -6.640 -16.493 2.311 1.00 33.50 50 TYR A O 11
ATOM 14621 N N . GLU A 1 51 ? -4.781 -16.184 1.081 1.00 13.00 51 GLU A N 11
ATOM 14622 C CA . GLU A 1 51 ? -5.448 -16.438 -0.190 1.00 74.00 51 GLU A CA 11
ATOM 14623 C C . GLU A 1 51 ? -4.453 -16.377 -1.347 1.00 25.30 51 GLU A C 11
ATOM 14624 O O . GLU A 1 51 ? -4.327 -15.343 -2.009 1.00 71.00 51 GLU A O 11
ATOM 14636 N N . ALA A 1 52 ? -3.758 -17.478 -1.584 1.00 2.10 52 ALA A N 11
ATOM 14637 C CA . ALA A 1 52 ? -2.777 -17.546 -2.661 1.00 5.14 52 ALA A CA 11
ATOM 14638 C C . ALA A 1 52 ? -3.157 -18.612 -3.686 1.00 55.20 52 ALA A C 11
ATOM 14639 O O . ALA A 1 52 ? -2.934 -19.807 -3.472 1.00 44.10 52 ALA A O 11
ATOM 14646 N N . GLN A 1 53 ? -3.726 -18.171 -4.795 1.00 14.30 53 GLN A N 11
ATOM 14647 C CA . GLN A 1 53 ? -4.147 -19.079 -5.856 1.00 41.10 53 GLN A CA 11
ATOM 14648 C C . GLN A 1 53 ? -2.999 -19.351 -6.825 1.00 31.40 53 GLN A C 11
ATOM 14649 O O . GLN A 1 53 ? -2.643 -20.502 -7.077 1.00 14.00 53 GLN A O 11
ATOM 14663 N N . GLY A 1 54 ? -2.421 -18.284 -7.363 1.00 44.30 54 GLY A N 11
ATOM 14664 C CA . GLY A 1 54 ? -1.319 -18.421 -8.295 1.00 32.20 54 GLY A CA 11
ATOM 14665 C C . GLY A 1 54 ? -0.188 -17.452 -8.009 1.00 53.00 54 GLY A C 11
ATOM 14666 O O . GLY A 1 54 ? -0.288 -16.623 -7.107 1.00 65.30 54 GLY A O 11
ATOM 14670 N N . ASP A 1 55 ? 0.887 -17.564 -8.782 1.00 52.10 55 ASP A N 11
ATOM 14671 C CA . ASP A 1 55 ? 2.040 -16.689 -8.608 1.00 35.00 55 ASP A CA 11
ATOM 14672 C C . ASP A 1 55 ? 1.828 -15.357 -9.320 1.00 15.50 55 ASP A C 11
ATOM 14673 O O . ASP A 1 55 ? 2.331 -14.323 -8.883 1.00 43.20 55 ASP A O 11
ATOM 14682 N N . LYS A 1 56 ? 1.082 -15.387 -10.418 1.00 4.40 56 LYS A N 11
ATOM 14683 C CA . LYS A 1 56 ? 0.810 -14.189 -11.190 1.00 60.40 56 LYS A CA 11
ATOM 14684 C C . LYS A 1 56 ? 0.076 -13.147 -10.343 1.00 44.20 56 LYS A C 11
ATOM 14685 O O . LYS A 1 56 ? 0.426 -11.968 -10.351 1.00 44.10 56 LYS A O 11
ATOM 14704 N N . ALA A 1 57 ? -0.938 -13.600 -9.614 1.00 53.30 57 ALA A N 11
ATOM 14705 C CA . ALA A 1 57 ? -1.710 -12.712 -8.755 1.00 24.10 57 ALA A CA 11
ATOM 14706 C C . ALA A 1 57 ? -0.838 -12.056 -7.699 1.00 60.20 57 ALA A C 11
ATOM 14707 O O . ALA A 1 57 ? -0.888 -10.851 -7.491 1.00 35.10 57 ALA A O 11
ATOM 14714 N N . LYS A 1 58 ? -0.027 -12.870 -7.030 1.00 20.00 58 LYS A N 11
ATOM 14715 C CA . LYS A 1 58 ? 0.866 -12.372 -5.991 1.00 55.30 58 LYS A CA 11
ATOM 14716 C C . LYS A 1 58 ? 1.902 -11.420 -6.573 1.00 2.14 58 LYS A C 11
ATOM 14717 O O . LYS A 1 58 ? 2.339 -10.481 -5.906 1.00 34.20 58 LYS A O 11
ATOM 14736 N N . GLN A 1 59 ? 2.289 -11.662 -7.821 1.00 73.10 59 GLN A N 11
ATOM 14737 C CA . GLN A 1 59 ? 3.271 -10.819 -8.494 1.00 3.33 59 GLN A CA 11
ATOM 14738 C C . GLN A 1 59 ? 2.701 -9.434 -8.771 1.00 4.35 59 GLN A C 11
ATOM 14739 O O . GLN A 1 59 ? 3.424 -8.434 -8.769 1.00 22.30 59 GLN A O 11
ATOM 14753 N N . SER A 1 60 ? 1.392 -9.368 -9.009 1.00 12.00 60 SER A N 11
ATOM 14754 C CA . SER A 1 60 ? 0.726 -8.109 -9.288 1.00 1.35 60 SER A CA 11
ATOM 14755 C C . SER A 1 60 ? 0.579 -7.279 -8.016 1.00 63.20 60 SER A C 11
ATOM 14756 O O . SER A 1 60 ? 1.011 -6.128 -7.961 1.00 52.30 60 SER A O 11
ATOM 14764 N N . ILE A 1 61 ? -0.033 -7.873 -6.996 1.00 75.10 61 ILE A N 11
ATOM 14765 C CA . ILE A 1 61 ? -0.237 -7.188 -5.725 1.00 65.40 61 ILE A CA 11
ATOM 14766 C C . ILE A 1 61 ? 1.091 -6.765 -5.108 1.00 55.30 61 ILE A C 11
ATOM 14767 O O . ILE A 1 61 ? 1.205 -5.681 -4.537 1.00 4.22 61 ILE A O 11
ATOM 14783 N N . ARG A 1 62 ? 2.095 -7.629 -5.226 1.00 13.10 62 ARG A N 11
ATOM 14784 C CA . ARG A 1 62 ? 3.417 -7.343 -4.680 1.00 4.13 62 ARG A CA 11
ATOM 14785 C C . ARG A 1 62 ? 4.011 -6.093 -5.319 1.00 2.13 62 ARG A C 11
ATOM 14786 O O . ARG A 1 62 ? 4.434 -5.169 -4.625 1.00 10.00 62 ARG A O 11
ATOM 14807 N N . ALA A 1 63 ? 4.038 -6.070 -6.648 1.00 44.30 63 ALA A N 11
ATOM 14808 C CA . ALA A 1 63 ? 4.580 -4.933 -7.381 1.00 35.50 63 ALA A CA 11
ATOM 14809 C C . ALA A 1 63 ? 3.821 -3.653 -7.047 1.00 53.00 63 ALA A C 11
ATOM 14810 O O . ALA A 1 63 ? 4.383 -2.558 -7.079 1.00 62.10 63 ALA A O 11
ATOM 14817 N N . LYS A 1 64 ? 2.539 -3.798 -6.726 1.00 33.20 64 LYS A N 11
ATOM 14818 C CA . LYS A 1 64 ? 1.702 -2.654 -6.384 1.00 55.10 64 LYS A CA 11
ATOM 14819 C C . LYS A 1 64 ? 1.919 -2.233 -4.935 1.00 74.20 64 LYS A C 11
ATOM 14820 O O . LYS A 1 64 ? 1.822 -1.053 -4.599 1.00 2.43 64 LYS A O 11
ATOM 14839 N N . CYS A 1 65 ? 2.213 -3.207 -4.078 1.00 32.20 65 CYS A N 11
ATOM 14840 C CA . CYS A 1 65 ? 2.444 -2.935 -2.664 1.00 71.10 65 CYS A CA 11
ATOM 14841 C C . CYS A 1 65 ? 3.719 -2.123 -2.467 1.00 53.20 65 CYS A C 11
ATOM 14842 O O . CYS A 1 65 ? 3.795 -1.275 -1.578 1.00 13.00 65 CYS A O 11
ATOM 14850 N N . THR A 1 66 ? 4.718 -2.388 -3.301 1.00 41.00 66 THR A N 11
ATOM 14851 C CA . THR A 1 66 ? 5.991 -1.681 -3.219 1.00 45.40 66 THR A CA 11
ATOM 14852 C C . THR A 1 66 ? 5.870 -0.273 -3.794 1.00 62.20 66 THR A C 11
ATOM 14853 O O . THR A 1 66 ? 6.382 0.689 -3.221 1.00 23.10 66 THR A O 11
ATOM 14864 N N . GLU A 1 67 ? 5.187 -0.159 -4.928 1.00 44.40 67 GLU A N 11
ATOM 14865 C CA . GLU A 1 67 ? 4.997 1.131 -5.579 1.00 24.20 67 GLU A CA 11
ATOM 14866 C C . GLU A 1 67 ? 4.227 2.090 -4.677 1.00 63.50 67 GLU A C 11
ATOM 14867 O O . GLU A 1 67 ? 4.651 3.222 -4.451 1.00 12.50 67 GLU A O 11
ATOM 14879 N N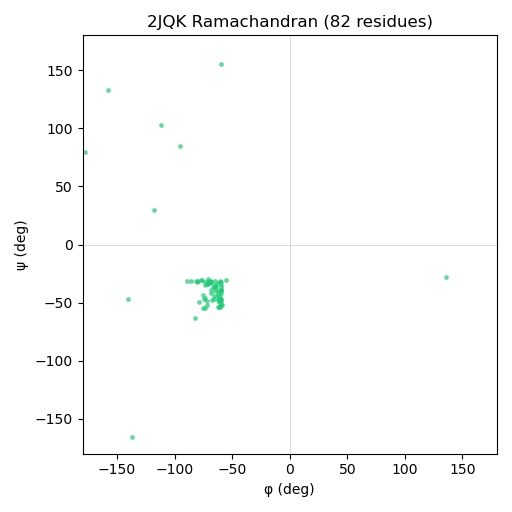 . TYR A 1 68 ? 3.091 1.626 -4.164 1.00 41.20 68 TYR A N 11
ATOM 14880 C CA . TYR A 1 68 ? 2.261 2.443 -3.285 1.00 54.50 68 TYR A CA 11
ATOM 14881 C C . TYR A 1 68 ? 3.027 2.840 -2.028 1.00 3.53 68 TYR A C 11
ATOM 14882 O O . TYR A 1 68 ? 2.869 3.949 -1.517 1.00 25.40 68 TYR A O 11
ATOM 14900 N N . LEU A 1 69 ? 3.857 1.927 -1.533 1.00 31.20 69 LEU A N 11
ATOM 14901 C CA . LEU A 1 69 ? 4.648 2.182 -0.336 1.00 41.20 69 LEU A CA 11
ATOM 14902 C C . LEU A 1 69 ? 5.688 3.269 -0.591 1.00 3.43 69 LEU A C 11
ATOM 14903 O O . LEU A 1 69 ? 5.942 4.113 0.268 1.00 72.10 69 LEU A O 11
ATOM 14919 N N . ASP A 1 70 ? 6.286 3.241 -1.778 1.00 23.30 70 ASP A N 11
ATOM 14920 C CA . ASP A 1 70 ? 7.298 4.223 -2.146 1.00 4.34 70 ASP A CA 11
ATOM 14921 C C . ASP A 1 70 ? 6.696 5.623 -2.220 1.00 14.00 70 ASP A C 11
ATOM 14922 O O . ASP A 1 70 ? 7.255 6.578 -1.682 1.00 1.14 70 ASP A O 11
ATOM 14931 N N . ARG A 1 71 ? 5.553 5.736 -2.889 1.00 23.40 71 ARG A N 11
ATOM 14932 C CA . ARG A 1 71 ? 4.876 7.019 -3.033 1.00 20.40 71 ARG A CA 11
ATOM 14933 C C . ARG A 1 71 ? 4.500 7.592 -1.670 1.00 23.30 71 ARG A C 11
ATOM 14934 O O . ARG A 1 71 ? 4.764 8.759 -1.382 1.00 34.00 71 ARG A O 11
ATOM 14955 N N . ALA A 1 72 ? 3.883 6.762 -0.835 1.00 75.50 72 ALA A N 11
ATOM 14956 C CA . ALA A 1 72 ? 3.472 7.185 0.498 1.00 71.10 72 ALA A CA 11
ATOM 14957 C C . ALA A 1 72 ? 4.670 7.645 1.322 1.00 23.30 72 ALA A C 11
ATOM 14958 O O . ALA A 1 72 ? 4.583 8.614 2.077 1.00 50.50 72 ALA A O 11
ATOM 14965 N N . GLU A 1 73 ? 5.787 6.942 1.174 1.00 20.20 73 GLU A N 11
ATOM 14966 C CA . GLU A 1 73 ? 7.004 7.279 1.905 1.00 11.10 73 GLU A CA 11
ATOM 14967 C C . GLU A 1 73 ? 7.499 8.669 1.526 1.00 61.20 73 GLU A C 11
ATOM 14968 O O . GLU A 1 73 ? 7.982 9.420 2.374 1.00 13.30 73 GLU A O 11
ATOM 14980 N N . LYS A 1 74 ? 7.376 9.008 0.246 1.00 4.00 74 LYS A N 11
ATOM 14981 C CA . LYS A 1 74 ? 7.811 10.310 -0.245 1.00 44.40 74 LYS A CA 11
ATOM 14982 C C . LYS A 1 74 ? 6.961 11.427 0.352 1.00 11.40 74 LYS A C 11
ATOM 14983 O O . LYS A 1 74 ? 7.443 12.540 0.567 1.00 52.10 74 LYS A O 11
ATOM 15002 N N . LEU A 1 75 ? 5.696 11.123 0.618 1.00 30.30 75 LEU A N 11
ATOM 15003 C CA . LEU A 1 75 ? 4.779 12.102 1.191 1.00 11.20 75 LEU A CA 11
ATOM 15004 C C . LEU A 1 75 ? 5.079 12.328 2.669 1.00 53.40 75 LEU A C 11
ATOM 15005 O O . LEU A 1 75 ? 5.071 13.462 3.147 1.00 34.30 75 LEU A O 11
ATOM 15021 N N . LYS A 1 76 ? 5.344 11.241 3.387 1.00 51.50 76 LYS A N 11
ATOM 15022 C CA . LYS A 1 76 ? 5.647 11.321 4.811 1.00 34.30 76 LYS A CA 11
ATOM 15023 C C . LYS A 1 76 ? 6.862 12.209 5.059 1.00 71.40 76 LYS A C 11
ATOM 15024 O O . LYS A 1 76 ? 6.934 12.914 6.066 1.00 35.20 76 LYS A O 11
ATOM 15043 N N . GLU A 1 77 ? 7.812 12.173 4.131 1.00 34.00 77 GLU A N 11
ATOM 15044 C CA . GLU A 1 77 ? 9.022 12.978 4.246 1.00 52.30 77 GLU A CA 11
ATOM 15045 C C . GLU A 1 77 ? 8.726 14.439 3.931 1.00 74.10 77 GLU A C 11
ATOM 15046 O O . GLU A 1 77 ? 8.976 15.325 4.747 1.00 64.00 77 GLU A O 11
ATOM 15058 N N . TYR A 1 78 ? 8.185 14.680 2.742 1.00 21.10 78 TYR A N 11
ATOM 15059 C CA . TYR A 1 78 ? 7.844 16.030 2.314 1.00 54.30 78 TYR A CA 11
ATOM 15060 C C . TYR A 1 78 ? 6.852 16.669 3.285 1.00 65.30 78 TYR A C 11
ATOM 15061 O O . TYR A 1 78 ? 6.838 17.887 3.462 1.00 41.20 78 TYR A O 11
ATOM 15079 N N . LEU A 1 79 ? 6.024 15.837 3.910 1.00 63.10 79 LEU A N 11
ATOM 15080 C CA . LEU A 1 79 ? 5.029 16.319 4.860 1.00 14.30 79 LEU A CA 11
ATOM 15081 C C . LEU A 1 79 ? 5.692 16.968 6.071 1.00 34.20 79 LEU A C 11
ATOM 15082 O O . LEU A 1 79 ? 5.476 18.147 6.352 1.00 53.00 79 LEU A O 11
ATOM 15098 N N . LYS A 1 80 ? 6.497 16.189 6.789 1.00 62.40 80 LYS A N 11
ATOM 15099 C CA . LYS A 1 80 ? 7.186 16.689 7.974 1.00 51.00 80 LYS A CA 11
ATOM 15100 C C . LYS A 1 80 ? 8.382 17.558 7.593 1.00 53.40 80 LYS A C 11
ATOM 15101 O O . LYS A 1 80 ? 8.616 18.606 8.197 1.00 73.20 80 LYS A O 11
ATOM 15120 N N . ASN A 1 81 ? 9.137 17.118 6.594 1.00 43.50 81 ASN A N 11
ATOM 15121 C CA . ASN A 1 81 ? 10.310 17.857 6.139 1.00 73.30 81 ASN A CA 11
ATOM 15122 C C . ASN A 1 81 ? 9.914 19.217 5.573 1.00 40.40 81 ASN A C 11
ATOM 15123 O O . ASN A 1 81 ? 10.208 20.256 6.163 1.00 74.00 81 ASN A O 11
ATOM 15134 N N . ASP B 2 6 ? 9.054 -10.976 -1.445 1.00 3.14 116 ASP B N 11
ATOM 15135 C CA . ASP B 2 6 ? 7.868 -10.561 -0.698 1.00 41.40 116 ASP B CA 11
ATOM 15136 C C . ASP B 2 6 ? 8.252 -9.988 0.663 1.00 30.20 116 ASP B C 11
ATOM 15137 O O . ASP B 2 6 ? 7.570 -9.120 1.198 1.00 43.50 116 ASP B O 11
ATOM 15146 N N . GLU B 2 7 ? 9.353 -10.488 1.219 1.00 3.43 117 GLU B N 11
ATOM 15147 C CA . GLU B 2 7 ? 9.829 -10.028 2.518 1.00 25.20 117 GLU B CA 11
ATOM 15148 C C . GLU B 2 7 ? 10.123 -8.530 2.490 1.00 10.20 117 GLU B C 11
ATOM 15149 O O . GLU B 2 7 ? 9.972 -7.837 3.497 1.00 54.30 117 GLU B O 11
ATOM 15161 N N . GLU B 2 8 ? 10.546 -8.043 1.330 1.00 10.20 118 GLU B N 11
ATOM 15162 C CA . GLU B 2 8 ? 10.862 -6.628 1.170 1.00 23.10 118 GLU B CA 11
ATOM 15163 C C . GLU B 2 8 ? 9.600 -5.776 1.259 1.00 34.50 118 GLU B C 11
ATOM 15164 O O . GLU B 2 8 ? 9.613 -4.687 1.831 1.00 14.40 118 GLU B O 11
ATOM 15176 N N . ILE B 2 9 ? 8.511 -6.282 0.688 1.00 74.40 119 ILE B N 11
ATOM 15177 C CA . ILE B 2 9 ? 7.240 -5.568 0.704 1.00 52.40 119 ILE B CA 11
ATOM 15178 C C . ILE B 2 9 ? 6.653 -5.524 2.111 1.00 25.20 119 ILE B C 11
ATOM 15179 O O . ILE B 2 9 ? 6.266 -4.463 2.600 1.00 64.10 119 ILE B O 11
ATOM 15195 N N . GLU B 2 10 ? 6.586 -6.680 2.756 1.00 40.30 120 GLU B N 11
ATOM 15196 C CA . GLU B 2 10 ? 6.045 -6.773 4.107 1.00 14.20 120 GLU B CA 11
ATOM 15197 C C . GLU B 2 10 ? 6.846 -5.909 5.074 1.00 54.20 120 GLU B C 11
ATOM 15198 O O . GLU B 2 10 ? 6.276 -5.205 5.908 1.00 40.30 120 GLU B O 11
ATOM 15210 N N . ARG B 2 11 ? 8.164 -5.956 4.958 1.00 4.34 121 ARG B N 11
ATOM 15211 C CA . ARG B 2 11 ? 9.043 -5.179 5.821 1.00 22.40 121 ARG B CA 11
ATOM 15212 C C . ARG B 2 11 ? 8.808 -3.689 5.629 1.00 41.30 121 ARG B C 11
ATOM 15213 O O . ARG B 2 11 ? 8.900 -2.908 6.577 1.00 10.40 121 ARG B O 11
ATOM 15234 N N . GLN B 2 12 ? 8.502 -3.297 4.396 1.00 24.10 122 GLN B N 11
ATOM 15235 C CA . GLN B 2 12 ? 8.250 -1.896 4.080 1.00 24.40 122 GLN B CA 11
ATOM 15236 C C . GLN B 2 12 ? 7.067 -1.361 4.880 1.00 23.40 122 GLN B C 11
ATOM 15237 O O . GLN B 2 12 ? 7.117 -0.254 5.416 1.00 31.40 122 GLN B O 11
ATOM 15251 N N . LEU B 2 13 ? 6.004 -2.155 4.956 1.00 32.40 123 LEU B N 11
ATOM 15252 C CA . LEU B 2 13 ? 4.807 -1.761 5.692 1.00 53.00 123 LEU B CA 11
ATOM 15253 C C . LEU B 2 13 ? 5.128 -1.518 7.163 1.00 3.00 123 LEU B C 11
ATOM 15254 O O . LEU B 2 13 ? 4.702 -0.521 7.745 1.00 65.40 123 LEU B O 11
ATOM 15270 N N . LYS B 2 14 ? 5.882 -2.436 7.758 1.00 75.40 124 LYS B N 11
ATOM 15271 C CA . LYS B 2 14 ? 6.260 -2.322 9.162 1.00 55.30 124 LYS B CA 11
ATOM 15272 C C . LYS B 2 14 ? 7.057 -1.046 9.409 1.00 63.50 124 LYS B C 11
ATOM 15273 O O . LYS B 2 14 ? 6.991 -0.459 10.489 1.00 11.40 124 LYS B O 11
ATOM 15292 N N . ALA B 2 15 ? 7.811 -0.621 8.401 1.00 24.50 125 ALA B N 11
ATOM 15293 C CA . ALA B 2 15 ? 8.622 0.587 8.508 1.00 21.00 125 ALA B CA 11
ATOM 15294 C C . ALA B 2 15 ? 7.747 1.836 8.515 1.00 1.24 125 ALA B C 11
ATOM 15295 O O . ALA B 2 15 ? 7.843 2.667 9.419 1.00 13.50 125 ALA B O 11
ATOM 15302 N N . LEU B 2 16 ? 6.895 1.961 7.503 1.00 45.40 126 LEU B N 11
ATOM 15303 C CA . LEU B 2 16 ? 6.003 3.109 7.393 1.00 1.33 126 LEU B CA 11
ATOM 15304 C C . LEU B 2 16 ? 4.981 3.115 8.526 1.00 51.30 126 LEU B C 11
ATOM 15305 O O . LEU B 2 16 ? 4.600 4.173 9.026 1.00 10.40 126 LEU B O 11
ATOM 15321 N N . GLY B 2 17 ? 4.542 1.926 8.926 1.00 73.30 127 GLY B N 11
ATOM 15322 C CA . GLY B 2 17 ? 3.569 1.817 9.997 1.00 45.00 127 GLY B CA 11
ATOM 15323 C C . GLY B 2 17 ? 4.115 2.293 11.328 1.00 13.10 127 GLY B C 11
ATOM 15324 O O . GLY B 2 17 ? 3.382 2.848 12.145 1.00 53.10 127 GLY B O 11
ATOM 15328 N N . VAL B 2 18 ? 5.409 2.074 11.547 1.00 74.10 128 VAL B N 11
ATOM 15329 C CA . VAL B 2 18 ? 6.053 2.484 12.789 1.00 24.30 128 VAL B CA 11
ATOM 15330 C C . VAL B 2 18 ? 6.926 3.715 12.574 1.00 30.30 128 VAL B C 11
ATOM 15331 O O . VAL B 2 18 ? 7.753 3.751 11.662 1.00 42.10 128 VAL B O 11
ATOM 15344 N N . ASP B 2 19 ? 6.738 4.723 13.419 1.00 23.30 129 ASP B N 11
ATOM 15345 C CA . ASP B 2 19 ? 7.509 5.956 13.321 1.00 14.40 129 ASP B CA 11
ATOM 15346 C C . ASP B 2 19 ? 8.066 6.359 14.683 1.00 62.40 129 ASP B C 11
ATOM 15347 O O . ASP B 2 19 ? 7.263 6.515 15.627 1.00 25.20 129 ASP B O 11
ATOM 15357 N N . ASN A 1 10 ? -12.021 -8.980 2.241 1.00 34.10 10 ASN A N 12
ATOM 15358 C CA . ASN A 1 10 ? -10.709 -8.412 2.495 1.00 14.10 10 ASN A CA 12
ATOM 15359 C C . ASN A 1 10 ? -10.098 -7.853 1.215 1.00 31.10 10 ASN A C 12
ATOM 15360 O O . ASN A 1 10 ? -9.578 -6.737 1.199 1.00 64.50 10 ASN A O 12
ATOM 15371 N N . LEU A 1 11 ? -10.157 -8.632 0.148 1.00 73.00 11 LEU A N 12
ATOM 15372 C CA . LEU A 1 11 ? -9.615 -8.219 -1.142 1.00 70.30 11 LEU A CA 12
ATOM 15373 C C . LEU A 1 11 ? -10.335 -6.981 -1.664 1.00 35.10 11 LEU A C 12
ATOM 15374 O O . LEU A 1 11 ? -9.731 -6.125 -2.312 1.00 43.10 11 LEU A O 12
ATOM 15390 N N . GLN A 1 12 ? -11.631 -6.893 -1.381 1.00 24.50 12 GLN A N 12
ATOM 15391 C CA . GLN A 1 12 ? -12.434 -5.760 -1.823 1.00 24.20 12 GLN A CA 12
ATOM 15392 C C . GLN A 1 12 ? -11.911 -4.457 -1.233 1.00 32.20 12 GLN A C 12
ATOM 15393 O O . GLN A 1 12 ? -11.833 -3.441 -1.924 1.00 34.30 12 GLN A O 12
ATOM 15407 N N . LYS A 1 13 ? -11.559 -4.495 0.045 1.00 3.32 13 LYS A N 12
ATOM 15408 C CA . LYS A 1 13 ? -11.042 -3.315 0.730 1.00 13.30 13 LYS A CA 12
ATOM 15409 C C . LYS A 1 13 ? -9.703 -2.886 0.139 1.00 44.10 13 LYS A C 12
ATOM 15410 O O . LYS A 1 13 ? -9.418 -1.695 0.024 1.00 61.40 13 LYS A O 12
ATOM 15429 N N . ALA A 1 14 ? -8.886 -3.866 -0.234 1.00 14.00 14 ALA A N 12
ATOM 15430 C CA . ALA A 1 14 ? -7.577 -3.589 -0.812 1.00 71.50 14 ALA A CA 12
ATOM 15431 C C . ALA A 1 14 ? -7.706 -2.775 -2.096 1.00 1.33 14 ALA A C 12
ATOM 15432 O O . ALA A 1 14 ? -6.988 -1.795 -2.295 1.00 50.40 14 ALA A O 12
ATOM 15439 N N . ILE A 1 15 ? -8.623 -3.187 -2.963 1.00 22.30 15 ILE A N 12
ATOM 15440 C CA . ILE A 1 15 ? -8.846 -2.497 -4.227 1.00 21.40 15 ILE A CA 12
ATOM 15441 C C . ILE A 1 15 ? -9.543 -1.159 -4.007 1.00 74.20 15 ILE A C 12
ATOM 15442 O O . ILE A 1 15 ? -9.142 -0.139 -4.567 1.00 53.10 15 ILE A O 12
ATOM 15458 N N . ASP A 1 16 ? -10.591 -1.172 -3.189 1.00 65.40 16 ASP A N 12
ATOM 15459 C CA . ASP A 1 16 ? -11.345 0.041 -2.896 1.00 34.20 16 ASP A CA 12
ATOM 15460 C C . ASP A 1 16 ? -10.452 1.095 -2.248 1.00 14.00 16 ASP A C 12
ATOM 15461 O O . ASP A 1 16 ? -10.508 2.272 -2.602 1.00 14.30 16 ASP A O 12
ATOM 15470 N N . LEU A 1 17 ? -9.628 0.663 -1.299 1.00 34.50 17 LEU A N 12
ATOM 15471 C CA . LEU A 1 17 ? -8.722 1.569 -0.603 1.00 71.40 17 LEU A CA 12
ATOM 15472 C C . LEU A 1 17 ? -7.552 1.963 -1.499 1.00 30.20 17 LEU A C 12
ATOM 15473 O O . LEU A 1 17 ? -7.152 3.126 -1.538 1.00 31.40 17 LEU A O 12
ATOM 15489 N N . ALA A 1 18 ? -7.007 0.986 -2.217 1.00 23.50 18 ALA A N 12
ATOM 15490 C CA . ALA A 1 18 ? -5.883 1.231 -3.112 1.00 41.50 18 ALA A CA 12
ATOM 15491 C C . ALA A 1 18 ? -6.247 2.253 -4.183 1.00 35.50 18 ALA A C 12
ATOM 15492 O O . ALA A 1 18 ? -5.458 3.145 -4.498 1.00 0.14 18 ALA A O 12
ATOM 15499 N N . SER A 1 19 ? -7.447 2.119 -4.738 1.00 34.40 19 SER A N 12
ATOM 15500 C CA . SER A 1 19 ? -7.916 3.033 -5.774 1.00 22.30 19 SER A CA 12
ATOM 15501 C C . SER A 1 19 ? -8.152 4.427 -5.203 1.00 11.10 19 SER A C 12
ATOM 15502 O O . SER A 1 19 ? -7.944 5.431 -5.884 1.00 75.40 19 SER A O 12
ATOM 15510 N N . LYS A 1 20 ? -8.590 4.481 -3.949 1.00 63.10 20 LYS A N 12
ATOM 15511 C CA . LYS A 1 20 ? -8.855 5.753 -3.287 1.00 55.20 20 LYS A CA 12
ATOM 15512 C C . LYS A 1 20 ? -7.553 6.432 -2.873 1.00 54.10 20 LYS A C 12
ATOM 15513 O O . LYS A 1 20 ? -7.453 7.659 -2.874 1.00 50.40 20 LYS A O 12
ATOM 15532 N N . ALA A 1 21 ? -6.558 5.626 -2.518 1.00 42.20 21 ALA A N 12
ATOM 15533 C CA . ALA A 1 21 ? -5.262 6.150 -2.101 1.00 21.20 21 ALA A CA 12
ATOM 15534 C C . ALA A 1 21 ? -4.622 6.977 -3.211 1.00 70.40 21 ALA A C 12
ATOM 15535 O O . ALA A 1 21 ? -4.248 8.130 -3.002 1.00 13.10 21 ALA A O 12
ATOM 15542 N N . ALA A 1 22 ? -4.499 6.379 -4.391 1.00 22.50 22 ALA A N 12
ATOM 15543 C CA . ALA A 1 22 ? -3.905 7.060 -5.535 1.00 31.30 22 ALA A CA 12
ATOM 15544 C C . ALA A 1 22 ? -4.785 8.212 -6.005 1.00 31.50 22 ALA A C 12
ATOM 15545 O O . ALA A 1 22 ? -4.289 9.218 -6.513 1.00 75.20 22 ALA A O 12
ATOM 15552 N N . GLN A 1 23 ? -6.094 8.059 -5.833 1.00 34.40 23 GLN A N 12
ATOM 15553 C CA . GLN A 1 23 ? -7.045 9.087 -6.241 1.00 45.30 23 GLN A CA 12
ATOM 15554 C C . GLN A 1 23 ? -6.851 10.361 -5.424 1.00 12.30 23 GLN A C 12
ATOM 15555 O O . GLN A 1 23 ? -7.080 11.466 -5.915 1.00 25.10 23 GLN A O 12
ATOM 15569 N N . GLU A 1 24 ? -6.430 10.197 -4.173 1.00 41.00 24 GLU A N 12
ATOM 15570 C CA . GLU A 1 24 ? -6.207 11.334 -3.288 1.00 50.00 24 GLU A CA 12
ATOM 15571 C C . GLU A 1 24 ? -4.874 12.008 -3.593 1.00 44.20 24 GLU A C 12
ATOM 15572 O O . GLU A 1 24 ? -4.735 13.223 -3.449 1.00 75.40 24 GLU A O 12
ATOM 15584 N N . ASP A 1 25 ? -3.896 11.213 -4.015 1.00 25.10 25 ASP A N 12
ATOM 15585 C CA . ASP A 1 25 ? -2.574 11.733 -4.340 1.00 3.13 25 ASP A CA 12
ATOM 15586 C C . ASP A 1 25 ? -2.658 12.775 -5.451 1.00 12.20 25 ASP A C 12
ATOM 15587 O O . ASP A 1 25 ? -2.071 13.852 -5.351 1.00 1.22 25 ASP A O 12
ATOM 15596 N N . LYS A 1 26 ? -3.394 12.447 -6.508 1.00 52.40 26 LYS A N 12
ATOM 15597 C CA . LYS A 1 26 ? -3.557 13.355 -7.637 1.00 60.30 26 LYS A CA 12
ATOM 15598 C C . LYS A 1 26 ? -4.622 14.407 -7.341 1.00 62.00 26 LYS A C 12
ATOM 15599 O O . LYS A 1 26 ? -4.551 15.533 -7.833 1.00 3.25 26 LYS A O 12
ATOM 15618 N N . ALA A 1 27 ? -5.609 14.030 -6.534 1.00 45.30 27 ALA A N 12
ATOM 15619 C CA . ALA A 1 27 ? -6.690 14.939 -6.173 1.00 33.30 27 ALA A CA 12
ATOM 15620 C C . ALA A 1 27 ? -6.150 16.181 -5.472 1.00 11.40 27 ALA A C 12
ATOM 15621 O O . ALA A 1 27 ? -6.292 17.298 -5.970 1.00 24.40 27 ALA A O 12
ATOM 15628 N N . GLY A 1 28 ? -5.531 15.979 -4.313 1.00 4.10 28 GLY A N 12
ATOM 15629 C CA . GLY A 1 28 ? -4.980 17.093 -3.564 1.00 20.30 28 GLY A CA 12
ATOM 15630 C C . GLY A 1 28 ? -4.689 16.736 -2.119 1.00 75.10 28 GLY A C 12
ATOM 15631 O O . GLY A 1 28 ? -3.790 17.306 -1.501 1.00 52.30 28 GLY A O 12
ATOM 15635 N N . ASN A 1 29 ? -5.452 15.791 -1.580 1.00 33.10 29 ASN A N 12
ATOM 15636 C CA . ASN A 1 29 ? -5.271 15.360 -0.198 1.00 64.30 29 ASN A CA 12
ATOM 15637 C C . ASN A 1 29 ? -4.120 14.366 -0.085 1.00 64.20 29 ASN A C 12
ATOM 15638 O O . ASN A 1 29 ? -4.336 13.154 -0.041 1.00 2.41 29 ASN A O 12
ATOM 15649 N N . TYR A 1 30 ? -2.898 14.886 -0.036 1.00 75.00 30 TYR A N 12
ATOM 15650 C CA . TYR A 1 30 ? -1.713 14.043 0.074 1.00 43.50 30 TYR A CA 12
ATOM 15651 C C . TYR A 1 30 ? -1.749 13.218 1.355 1.00 0.01 30 TYR A C 12
ATOM 15652 O O . TYR A 1 30 ? -1.574 12.000 1.327 1.00 43.20 30 TYR A O 12
ATOM 15670 N N . GLU A 1 31 ? -1.982 13.890 2.479 1.00 45.30 31 GLU A N 12
ATOM 15671 C CA . GLU A 1 31 ? -2.043 13.218 3.772 1.00 5.11 31 GLU A CA 12
ATOM 15672 C C . GLU A 1 31 ? -3.128 12.145 3.774 1.00 3.54 31 GLU A C 12
ATOM 15673 O O . GLU A 1 31 ? -3.007 11.128 4.457 1.00 60.30 31 GLU A O 12
ATOM 15685 N N . GLU A 1 32 ? -4.184 12.378 3.002 1.00 72.20 32 GLU A N 12
ATOM 15686 C CA . GLU A 1 32 ? -5.289 11.432 2.910 1.00 15.40 32 GLU A CA 12
ATOM 15687 C C . GLU A 1 32 ? -4.886 10.207 2.095 1.00 45.30 32 GLU A C 12
ATOM 15688 O O . GLU A 1 32 ? -5.320 9.090 2.377 1.00 12.40 32 GLU A O 12
ATOM 15700 N N . ALA A 1 33 ? -4.054 10.426 1.082 1.00 62.20 33 ALA A N 12
ATOM 15701 C CA . ALA A 1 33 ? -3.591 9.342 0.225 1.00 12.10 33 ALA A CA 12
ATOM 15702 C C . ALA A 1 33 ? -2.600 8.447 0.960 1.00 23.00 33 ALA A C 12
ATOM 15703 O O . ALA A 1 33 ? -2.571 7.234 0.752 1.00 63.40 33 ALA A O 12
ATOM 15710 N N . LEU A 1 34 ? -1.788 9.054 1.820 1.00 25.10 34 LEU A N 12
ATOM 15711 C CA . LEU A 1 34 ? -0.795 8.312 2.587 1.00 33.30 34 LEU A CA 12
ATOM 15712 C C . LEU A 1 34 ? -1.466 7.319 3.530 1.00 72.20 34 LEU A C 12
ATOM 15713 O O . LEU A 1 34 ? -1.132 6.134 3.540 1.00 25.10 34 LEU A O 12
ATOM 15729 N N . GLN A 1 35 ? -2.414 7.810 4.321 1.00 71.50 35 GLN A N 12
ATOM 15730 C CA . GLN A 1 35 ? -3.133 6.966 5.269 1.00 13.00 35 GLN A CA 12
ATOM 15731 C C . GLN A 1 35 ? -3.868 5.842 4.546 1.00 44.50 35 GLN A C 12
ATOM 15732 O O . GLN A 1 35 ? -3.865 4.695 4.993 1.00 52.00 35 GLN A O 12
ATOM 15746 N N . LEU A 1 36 ? -4.499 6.179 3.425 1.00 20.30 36 LEU A N 12
ATOM 15747 C CA . LEU A 1 36 ? -5.239 5.199 2.640 1.00 2.40 36 LEU A CA 12
ATOM 15748 C C . LEU A 1 36 ? -4.292 4.206 1.975 1.00 41.40 36 LEU A C 12
ATOM 15749 O O . LEU A 1 36 ? -4.639 3.043 1.769 1.00 43.20 36 LEU A O 12
ATOM 15765 N N . TYR A 1 37 ? -3.093 4.673 1.641 1.00 63.20 37 TYR A N 12
ATOM 15766 C CA . TYR A 1 37 ? -2.094 3.827 0.999 1.00 54.50 37 TYR A CA 12
ATOM 15767 C C . TYR A 1 37 ? -1.738 2.638 1.885 1.00 12.10 37 TYR A C 12
ATOM 15768 O O . TYR A 1 37 ? -1.794 1.488 1.450 1.00 32.00 37 TYR A O 12
ATOM 15786 N N . GLN A 1 38 ? -1.371 2.923 3.131 1.00 73.30 38 GLN A N 12
ATOM 15787 C CA . GLN A 1 38 ? -1.006 1.876 4.078 1.00 4.43 38 GLN A CA 12
ATOM 15788 C C . GLN A 1 38 ? -2.167 0.910 4.297 1.00 13.40 38 GLN A C 12
ATOM 15789 O O . GLN A 1 38 ? -1.970 -0.302 4.384 1.00 61.50 38 GLN A O 12
ATOM 15803 N N . HIS A 1 39 ? -3.375 1.456 4.386 1.00 22.40 39 HIS A N 12
ATOM 15804 C CA . HIS A 1 39 ? -4.568 0.643 4.595 1.00 3.23 39 HIS A CA 12
ATOM 15805 C C . HIS A 1 39 ? -4.814 -0.276 3.403 1.00 62.50 39 HIS A C 12
ATOM 15806 O O . HIS A 1 39 ? -5.091 -1.464 3.569 1.00 73.20 39 HIS A O 12
ATOM 15821 N N . ALA A 1 40 ? -4.709 0.280 2.201 1.00 64.50 40 ALA A N 12
ATOM 15822 C CA . ALA A 1 40 ? -4.921 -0.490 0.982 1.00 52.50 40 ALA A CA 12
ATOM 15823 C C . ALA A 1 40 ? -3.839 -1.551 0.807 1.00 73.40 40 ALA A C 12
ATOM 15824 O O . ALA A 1 40 ? -4.137 -2.717 0.548 1.00 21.30 40 ALA A O 12
ATOM 15831 N N . VAL A 1 41 ? -2.585 -1.139 0.953 1.00 3.14 41 VAL A N 12
ATOM 15832 C CA . VAL A 1 41 ? -1.459 -2.054 0.813 1.00 64.20 41 VAL A CA 12
ATOM 15833 C C . VAL A 1 41 ? -1.519 -3.162 1.859 1.00 45.20 41 VAL A C 12
ATOM 15834 O O . VAL A 1 41 ? -1.178 -4.311 1.581 1.00 71.20 41 VAL A O 12
ATOM 15847 N N . GLN A 1 42 ? -1.957 -2.808 3.063 1.00 64.10 42 GLN A N 12
ATOM 15848 C CA . GLN A 1 42 ? -2.062 -3.772 4.151 1.00 64.10 42 GLN A CA 12
ATOM 15849 C C . GLN A 1 42 ? -3.052 -4.878 3.805 1.00 41.30 42 GLN A C 12
ATOM 15850 O O . GLN A 1 42 ? -2.854 -6.039 4.165 1.00 14.20 42 GLN A O 12
ATOM 15864 N N . TYR A 1 43 ? -4.120 -4.511 3.104 1.00 24.10 43 TYR A N 12
ATOM 15865 C CA . TYR A 1 43 ? -5.142 -5.474 2.708 1.00 75.50 43 TYR A CA 12
ATOM 15866 C C . TYR A 1 43 ? -4.617 -6.413 1.629 1.00 44.10 43 TYR A C 12
ATOM 15867 O O . TYR A 1 43 ? -4.981 -7.588 1.583 1.00 20.10 43 TYR A O 12
ATOM 15885 N N . PHE A 1 44 ? -3.756 -5.887 0.765 1.00 31.20 44 PHE A N 12
ATOM 15886 C CA . PHE A 1 44 ? -3.178 -6.677 -0.316 1.00 62.00 44 PHE A CA 12
ATOM 15887 C C . PHE A 1 44 ? -2.424 -7.884 0.235 1.00 53.30 44 PHE A C 12
ATOM 15888 O O . PHE A 1 44 ? -2.668 -9.019 -0.171 1.00 11.20 44 PHE A O 12
ATOM 15905 N N . LEU A 1 45 ? -1.506 -7.629 1.163 1.00 14.40 45 LEU A N 12
ATOM 15906 C CA . LEU A 1 45 ? -0.716 -8.693 1.771 1.00 72.20 45 LEU A CA 12
ATOM 15907 C C . LEU A 1 45 ? -1.600 -9.630 2.588 1.00 72.10 45 LEU A C 12
ATOM 15908 O O . LEU A 1 45 ? -1.307 -10.818 2.719 1.00 74.40 45 LEU A O 12
ATOM 15924 N N . HIS A 1 46 ? -2.683 -9.087 3.136 1.00 43.00 46 HIS A N 12
ATOM 15925 C CA . HIS A 1 46 ? -3.609 -9.875 3.941 1.00 22.10 46 HIS A CA 12
ATOM 15926 C C . HIS A 1 46 ? -4.177 -11.040 3.138 1.00 4.14 46 HIS A C 12
ATOM 15927 O O . HIS A 1 46 ? -4.122 -12.191 3.571 1.00 5.32 46 HIS A O 12
ATOM 15942 N N . VAL A 1 47 ? -4.723 -10.734 1.965 1.00 14.20 47 VAL A N 12
ATOM 15943 C CA . VAL A 1 47 ? -5.303 -11.757 1.102 1.00 14.30 47 VAL A CA 12
ATOM 15944 C C . VAL A 1 47 ? -4.225 -12.681 0.544 1.00 3.45 47 VAL A C 12
ATOM 15945 O O . VAL A 1 47 ? -4.455 -13.872 0.364 1.00 11.10 47 VAL A O 12
ATOM 15958 N N . VAL A 1 48 ? -3.052 -12.117 0.273 1.00 11.50 48 VAL A N 12
ATOM 15959 C CA . VAL A 1 48 ? -1.944 -12.884 -0.264 1.00 31.20 48 VAL A CA 12
ATOM 15960 C C . VAL A 1 48 ? -1.416 -13.876 0.768 1.00 42.30 48 VAL A C 12
ATOM 15961 O O . VAL A 1 48 ? -1.010 -14.989 0.425 1.00 2.33 48 VAL A O 12
ATOM 15974 N N . LYS A 1 49 ? -1.420 -13.471 2.032 1.00 72.20 49 LYS A N 12
ATOM 15975 C CA . LYS A 1 49 ? -0.945 -14.320 3.114 1.00 22.40 49 LYS A CA 12
ATOM 15976 C C . LYS A 1 49 ? -1.964 -15.411 3.442 1.00 51.10 49 LYS A C 12
ATOM 15977 O O . LYS A 1 49 ? -1.600 -16.511 3.865 1.00 2.43 49 LYS A O 12
ATOM 15996 N N . TYR A 1 50 ? -3.240 -15.097 3.244 1.00 61.40 50 TYR A N 12
ATOM 15997 C CA . TYR A 1 50 ? -4.311 -16.047 3.519 1.00 24.30 50 TYR A CA 12
ATOM 15998 C C . TYR A 1 50 ? -4.785 -16.721 2.235 1.00 54.20 50 TYR A C 12
ATOM 15999 O O . TYR A 1 50 ? -4.480 -17.881 1.985 1.00 74.50 50 TYR A O 12
ATOM 16017 N N . GLU A 1 51 ? -5.535 -15.983 1.426 1.00 4.14 51 GLU A N 12
ATOM 16018 C CA . GLU A 1 51 ? -6.048 -16.505 0.173 1.00 54.30 51 GLU A CA 12
ATOM 16019 C C . GLU A 1 51 ? -4.912 -16.866 -0.776 1.00 23.30 51 GLU A C 12
ATOM 16020 O O . GLU A 1 51 ? -4.653 -18.041 -1.028 1.00 61.20 51 GLU A O 12
ATOM 16032 N N . ALA A 1 52 ? -4.235 -15.851 -1.298 1.00 35.00 52 ALA A N 12
ATOM 16033 C CA . ALA A 1 52 ? -3.130 -16.066 -2.223 1.00 25.40 52 ALA A CA 12
ATOM 16034 C C . ALA A 1 52 ? -3.582 -16.820 -3.465 1.00 74.10 52 ALA A C 12
ATOM 16035 O O . ALA A 1 52 ? -3.654 -18.046 -3.467 1.00 42.20 52 ALA A O 12
ATOM 16042 N N . GLN A 1 53 ? -3.888 -16.069 -4.520 1.00 11.20 53 GLN A N 12
ATOM 16043 C CA . GLN A 1 53 ? -4.336 -16.669 -5.772 1.00 14.10 53 GLN A CA 12
ATOM 16044 C C . GLN A 1 53 ? -3.276 -17.601 -6.341 1.00 70.20 53 GLN A C 12
ATOM 16045 O O . GLN A 1 53 ? -3.481 -18.813 -6.419 1.00 22.40 53 GLN A O 12
ATOM 16059 N N . GLY A 1 54 ? -2.143 -17.035 -6.740 1.00 24.20 54 GLY A N 12
ATOM 16060 C CA . GLY A 1 54 ? -1.066 -17.828 -7.296 1.00 61.50 54 GLY A CA 12
ATOM 16061 C C . GLY A 1 54 ? 0.188 -17.015 -7.556 1.00 62.30 54 GLY A C 12
ATOM 16062 O O . GLY A 1 54 ? 0.654 -16.295 -6.681 1.00 23.40 54 GLY A O 12
ATOM 16066 N N . ASP A 1 55 ? 0.717 -17.122 -8.769 1.00 52.30 55 ASP A N 12
ATOM 16067 C CA . ASP A 1 55 ? 1.922 -16.386 -9.142 1.00 4.41 55 ASP A CA 12
ATOM 16068 C C . ASP A 1 55 ? 1.564 -15.066 -9.813 1.00 34.40 55 ASP A C 12
ATOM 16069 O O . ASP A 1 55 ? 2.289 -14.081 -9.696 1.00 45.40 55 ASP A O 12
ATOM 16078 N N . LYS A 1 56 ? 0.433 -15.048 -10.520 1.00 61.10 56 LYS A N 12
ATOM 16079 C CA . LYS A 1 56 ? -0.011 -13.849 -11.205 1.00 74.10 56 L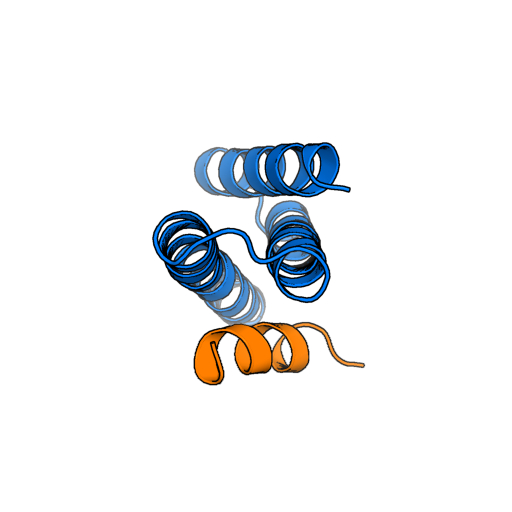YS A CA 12
ATOM 16080 C C . LYS A 1 56 ? -0.515 -12.804 -10.210 1.00 51.10 56 LYS A C 12
ATOM 16081 O O . LYS A 1 56 ? -0.125 -11.636 -10.266 1.00 73.20 56 LYS A O 12
ATOM 16100 N N . ALA A 1 57 ? -1.381 -13.238 -9.300 1.00 12.10 57 ALA A N 12
ATOM 16101 C CA . ALA A 1 57 ? -1.943 -12.342 -8.295 1.00 41.10 57 ALA A CA 12
ATOM 16102 C C . ALA A 1 57 ? -0.857 -11.824 -7.360 1.00 0.01 57 ALA A C 12
ATOM 16103 O O . ALA A 1 57 ? -0.750 -10.629 -7.113 1.00 24.30 57 ALA A O 12
ATOM 16110 N N . LYS A 1 58 ? -0.046 -12.741 -6.842 1.00 22.00 58 LYS A N 12
ATOM 16111 C CA . LYS A 1 58 ? 1.035 -12.379 -5.933 1.00 12.10 58 LYS A CA 12
ATOM 16112 C C . LYS A 1 58 ? 2.014 -11.422 -6.606 1.00 1.44 58 LYS A C 12
ATOM 16113 O O . LYS A 1 58 ? 2.470 -10.458 -5.997 1.00 14.50 58 LYS A O 12
ATOM 16132 N N . GLN A 1 59 ? 2.341 -11.706 -7.863 1.00 52.30 59 GLN A N 12
ATOM 16133 C CA . GLN A 1 59 ? 3.264 -10.865 -8.619 1.00 35.10 59 GLN A CA 12
ATOM 16134 C C . GLN A 1 59 ? 2.659 -9.498 -8.896 1.00 70.40 59 GLN A C 12
ATOM 16135 O O . GLN A 1 59 ? 3.371 -8.497 -8.952 1.00 63.20 59 GLN A O 12
ATOM 16149 N N . SER A 1 60 ? 1.344 -9.467 -9.070 1.00 24.30 60 SER A N 12
ATOM 16150 C CA . SER A 1 60 ? 0.642 -8.217 -9.342 1.00 31.40 60 SER A CA 12
ATOM 16151 C C . SER A 1 60 ? 0.504 -7.383 -8.073 1.00 52.30 60 SER A C 12
ATOM 16152 O O . SER A 1 60 ? 0.899 -6.217 -8.038 1.00 30.00 60 SER A O 12
ATOM 16160 N N . ILE A 1 61 ? -0.058 -7.987 -7.031 1.00 32.20 61 ILE A N 12
ATOM 16161 C CA . ILE A 1 61 ? -0.248 -7.299 -5.759 1.00 35.10 61 ILE A CA 12
ATOM 16162 C C . ILE A 1 61 ? 1.081 -6.816 -5.190 1.00 44.40 61 ILE A C 12
ATOM 16163 O O . ILE A 1 61 ? 1.165 -5.727 -4.621 1.00 71.30 61 ILE A O 12
ATOM 16179 N N . ARG A 1 62 ? 2.119 -7.632 -5.346 1.00 62.40 62 ARG A N 12
ATOM 16180 C CA . ARG A 1 62 ? 3.445 -7.286 -4.848 1.00 12.10 62 ARG A CA 12
ATOM 16181 C C . ARG A 1 62 ? 3.963 -6.017 -5.516 1.00 25.10 62 ARG A C 12
ATOM 16182 O O . ARG A 1 62 ? 4.348 -5.061 -4.842 1.00 13.40 62 ARG A O 12
ATOM 16203 N N . ALA A 1 63 ? 3.971 -6.014 -6.845 1.00 34.20 63 ALA A N 12
ATOM 16204 C CA . ALA A 1 63 ? 4.443 -4.861 -7.604 1.00 41.30 63 ALA A CA 12
ATOM 16205 C C . ALA A 1 63 ? 3.617 -3.620 -7.284 1.00 12.20 63 ALA A C 12
ATOM 16206 O O . ALA A 1 63 ? 4.125 -2.500 -7.320 1.00 1.44 63 ALA A O 12
ATOM 16213 N N . LYS A 1 64 ? 2.342 -3.828 -6.973 1.00 40.40 64 LYS A N 12
ATOM 16214 C CA . LYS A 1 64 ? 1.446 -2.724 -6.647 1.00 23.30 64 LYS A CA 12
ATOM 16215 C C . LYS A 1 64 ? 1.676 -2.240 -5.219 1.00 53.10 64 LYS A C 12
ATOM 16216 O O . LYS A 1 64 ? 1.519 -1.056 -4.922 1.00 43.10 64 LYS A O 12
ATOM 16235 N N . CYS A 1 65 ? 2.051 -3.163 -4.339 1.00 43.20 65 CYS A N 12
ATOM 16236 C CA . CYS A 1 65 ? 2.302 -2.830 -2.942 1.00 54.30 65 CYS A CA 12
ATOM 16237 C C . CYS A 1 65 ? 3.555 -1.968 -2.807 1.00 54.00 65 CYS A C 12
ATOM 16238 O O . CYS A 1 65 ? 3.629 -1.096 -1.941 1.00 21.10 65 CYS A O 12
ATOM 16246 N N . THR A 1 66 ? 4.535 -2.218 -3.667 1.00 15.10 66 THR A N 12
ATOM 16247 C CA . THR A 1 66 ? 5.783 -1.464 -3.645 1.00 61.20 66 THR A CA 12
ATOM 16248 C C . THR A 1 66 ? 5.580 -0.057 -4.196 1.00 45.00 66 THR A C 12
ATOM 16249 O O . THR A 1 66 ? 6.090 0.917 -3.643 1.00 43.30 66 THR A O 12
ATOM 16260 N N . GLU A 1 67 ? 4.832 0.041 -5.290 1.00 43.20 67 GLU A N 12
ATOM 16261 C CA . GLU A 1 67 ? 4.561 1.329 -5.918 1.00 70.20 67 GLU A CA 12
ATOM 16262 C C . GLU A 1 67 ? 3.835 2.262 -4.953 1.00 11.30 67 GLU A C 12
ATOM 16263 O O . GLU A 1 67 ? 4.120 3.459 -4.898 1.00 64.50 67 GLU A O 12
ATOM 16275 N N . TYR A 1 68 ? 2.897 1.707 -4.193 1.00 4.02 68 TYR A N 12
ATOM 16276 C CA . TYR A 1 68 ? 2.131 2.489 -3.230 1.00 2.14 68 TYR A CA 12
ATOM 16277 C C . TYR A 1 68 ? 2.994 2.870 -2.030 1.00 63.40 68 TYR A C 12
ATOM 16278 O O . TYR A 1 68 ? 2.921 3.994 -1.533 1.00 12.10 68 TYR A O 12
ATOM 16296 N N . LEU A 1 69 ? 3.809 1.927 -1.571 1.00 70.50 69 LEU A N 12
ATOM 16297 C CA . LEU A 1 69 ? 4.685 2.165 -0.429 1.00 40.30 69 LEU A CA 12
ATOM 16298 C C . LEU A 1 69 ? 5.653 3.308 -0.714 1.00 51.40 69 LEU A C 12
ATOM 16299 O O . LEU A 1 69 ? 5.823 4.210 0.107 1.00 13.50 69 LEU A O 12
ATOM 16315 N N . ASP A 1 70 ? 6.284 3.265 -1.883 1.00 71.50 70 ASP A N 12
ATOM 16316 C CA . ASP A 1 70 ? 7.234 4.298 -2.277 1.00 64.30 70 ASP A CA 12
ATOM 16317 C C . ASP A 1 70 ? 6.561 5.666 -2.329 1.00 15.10 70 ASP A C 12
ATOM 16318 O O . ASP A 1 70 ? 7.149 6.675 -1.937 1.00 53.10 70 ASP A O 12
ATOM 16327 N N . ARG A 1 71 ? 5.325 5.693 -2.817 1.00 61.20 71 ARG A N 12
ATOM 16328 C CA . ARG A 1 71 ? 4.571 6.937 -2.922 1.00 41.10 71 ARG A CA 12
ATOM 16329 C C . ARG A 1 71 ? 4.368 7.567 -1.548 1.00 53.30 71 ARG A C 12
ATOM 16330 O O . ARG A 1 71 ? 4.668 8.743 -1.342 1.00 44.30 71 ARG A O 12
ATOM 16351 N N . ALA A 1 72 ? 3.858 6.776 -0.610 1.00 34.30 72 ALA A N 12
ATOM 16352 C CA . ALA A 1 72 ? 3.615 7.256 0.745 1.00 24.20 72 ALA A CA 12
ATOM 16353 C C . ALA A 1 72 ? 4.918 7.668 1.424 1.00 13.10 72 ALA A C 12
ATOM 16354 O O . ALA A 1 72 ? 4.940 8.593 2.236 1.00 63.40 72 ALA A O 12
ATOM 16361 N N . GLU A 1 73 ? 6.000 6.976 1.084 1.00 15.20 73 GLU A N 12
ATOM 16362 C CA . GLU A 1 73 ? 7.307 7.271 1.660 1.00 63.50 73 GLU A CA 12
ATOM 16363 C C . GLU A 1 73 ? 7.734 8.699 1.338 1.00 54.30 73 GLU A C 12
ATOM 16364 O O . GLU A 1 73 ? 8.322 9.385 2.175 1.00 53.40 73 GLU A O 12
ATOM 16376 N N . LYS A 1 74 ? 7.435 9.142 0.121 1.00 1.41 74 LYS A N 12
ATOM 16377 C CA . LYS A 1 74 ? 7.788 10.489 -0.310 1.00 30.40 74 LYS A CA 12
ATOM 16378 C C . LYS A 1 74 ? 6.911 11.529 0.380 1.00 20.00 74 LYS A C 12
ATOM 16379 O O . LYS A 1 74 ? 7.383 12.601 0.758 1.00 31.50 74 LYS A O 12
ATOM 16398 N N . LEU A 1 75 ? 5.632 11.205 0.542 1.00 20.30 75 LEU A N 12
ATOM 16399 C CA . LEU A 1 75 ? 4.690 12.111 1.187 1.00 71.40 75 LEU A CA 12
ATOM 16400 C C . LEU A 1 75 ? 4.990 12.237 2.677 1.00 5.34 75 LEU A C 12
ATOM 16401 O O . LEU A 1 75 ? 4.962 13.335 3.235 1.00 63.00 75 LEU A O 12
ATOM 16417 N N . LYS A 1 76 ? 5.279 11.108 3.316 1.00 60.30 76 LYS A N 12
ATOM 16418 C CA . LYS A 1 76 ? 5.585 11.093 4.742 1.00 1.42 76 LYS A CA 12
ATOM 16419 C C . LYS A 1 76 ? 6.807 11.955 5.045 1.00 2.03 76 LYS A C 12
ATOM 16420 O O . LYS A 1 76 ? 6.867 12.625 6.075 1.00 63.40 76 LYS A O 12
ATOM 16439 N N . GLU A 1 77 ? 7.778 11.934 4.138 1.00 44.30 77 GLU A N 12
ATOM 16440 C CA . GLU A 1 77 ? 8.997 12.715 4.306 1.00 40.30 77 GLU A CA 12
ATOM 16441 C C . GLU A 1 77 ? 8.734 14.191 4.032 1.00 60.30 77 GLU A C 12
ATOM 16442 O O . GLU A 1 77 ? 9.012 15.050 4.869 1.00 63.00 77 GLU A O 12
ATOM 16454 N N . TYR A 1 78 ? 8.191 14.476 2.853 1.00 20.20 78 TYR A N 12
ATOM 16455 C CA . TYR A 1 78 ? 7.882 15.846 2.464 1.00 55.40 78 TYR A CA 12
ATOM 16456 C C . TYR A 1 78 ? 6.887 16.472 3.440 1.00 53.20 78 TYR A C 12
ATOM 16457 O O . TYR A 1 78 ? 6.916 17.678 3.683 1.00 22.20 78 TYR A O 12
ATOM 16475 N N . LEU A 1 79 ? 6.009 15.642 3.995 1.00 52.40 79 LEU A N 12
ATOM 16476 C CA . LEU A 1 79 ? 5.007 16.115 4.944 1.00 0.33 79 LEU A CA 12
ATOM 16477 C C . LEU A 1 79 ? 5.661 16.575 6.242 1.00 41.20 79 LEU A C 12
ATOM 16478 O O . LEU A 1 79 ? 5.281 17.598 6.811 1.00 3.25 79 LEU A O 12
ATOM 16494 N N . LYS A 1 80 ? 6.647 15.813 6.706 1.00 54.40 80 LYS A N 12
ATOM 16495 C CA . LYS A 1 80 ? 7.354 16.144 7.937 1.00 2.23 80 LYS A CA 12
ATOM 16496 C C . LYS A 1 80 ? 8.252 17.360 7.738 1.00 35.00 80 LYS A C 12
ATOM 16497 O O . LYS A 1 80 ? 8.266 18.275 8.562 1.00 1.31 80 LYS A O 12
ATOM 16516 N N . ASN A 1 81 ? 9.002 17.364 6.641 1.00 41.40 81 ASN A N 12
ATOM 16517 C CA . ASN A 1 81 ? 9.904 18.468 6.334 1.00 25.20 81 ASN A CA 12
ATOM 16518 C C . ASN A 1 81 ? 9.125 19.688 5.852 1.00 63.30 81 ASN A C 12
ATOM 16519 O O . ASN A 1 81 ? 9.082 20.716 6.528 1.00 33.30 81 ASN A O 12
ATOM 16530 N N . ASP B 2 6 ? 9.281 -10.488 -1.630 1.00 50.20 116 ASP B N 12
ATOM 16531 C CA . ASP B 2 6 ? 8.100 -10.284 -0.793 1.00 24.40 116 ASP B CA 12
ATOM 16532 C C . ASP B 2 6 ? 8.486 -9.684 0.554 1.00 43.50 116 ASP B C 12
ATOM 16533 O O . ASP B 2 6 ? 7.717 -8.929 1.152 1.00 20.50 116 ASP B O 12
ATOM 16542 N N . GLU B 2 7 ? 9.683 -10.027 1.027 1.00 71.50 117 GLU B N 12
ATOM 16543 C CA . GLU B 2 7 ? 10.169 -9.519 2.305 1.00 12.50 117 GLU B CA 12
ATOM 16544 C C . GLU B 2 7 ? 10.303 -8.002 2.273 1.00 60.40 117 GLU B C 12
ATOM 16545 O O . GLU B 2 7 ? 10.110 -7.330 3.287 1.00 21.40 117 GLU B O 12
ATOM 16557 N N . GLU B 2 8 ? 10.632 -7.460 1.104 1.00 40.40 118 GLU B N 12
ATOM 16558 C CA . GLU B 2 8 ? 10.792 -6.024 0.940 1.00 5.13 118 GLU B CA 12
ATOM 16559 C C . GLU B 2 8 ? 9.452 -5.312 1.075 1.00 35.40 118 GLU B C 12
ATOM 16560 O O . GLU B 2 8 ? 9.369 -4.228 1.650 1.00 31.40 118 GLU B O 12
ATOM 16572 N N . ILE B 2 9 ? 8.402 -5.928 0.539 1.00 73.10 119 ILE B N 12
ATOM 16573 C CA . ILE B 2 9 ? 7.065 -5.354 0.600 1.00 11.00 119 ILE B CA 12
ATOM 16574 C C . ILE B 2 9 ? 6.493 -5.443 2.011 1.00 25.40 119 ILE B C 12
ATOM 16575 O O . ILE B 2 9 ? 5.939 -4.473 2.529 1.00 75.10 119 ILE B O 12
ATOM 16591 N N . GLU B 2 10 ? 6.625 -6.607 2.627 1.00 61.40 120 GLU B N 12
ATOM 16592 C CA . GLU B 2 10 ? 6.120 -6.820 3.978 1.00 1.20 120 GLU B CA 12
ATOM 16593 C C . GLU B 2 10 ? 6.811 -5.895 4.970 1.00 45.30 120 GLU B C 12
ATOM 16594 O O . GLU B 2 10 ? 6.153 -5.232 5.773 1.00 71.40 120 GLU B O 12
ATOM 16606 N N . ARG B 2 11 ? 8.138 -5.848 4.910 1.00 60.10 121 ARG B N 12
ATOM 16607 C CA . ARG B 2 11 ? 8.915 -4.997 5.803 1.00 52.40 121 ARG B CA 12
ATOM 16608 C C . ARG B 2 11 ? 8.621 -3.523 5.541 1.00 52.30 121 ARG B C 12
ATOM 16609 O O . ARG B 2 11 ? 8.671 -2.698 6.453 1.00 13.10 121 ARG B O 12
ATOM 16630 N N . GLN B 2 12 ? 8.315 -3.199 4.289 1.00 3.52 122 GLN B N 12
ATOM 16631 C CA . GLN B 2 12 ? 8.013 -1.825 3.907 1.00 21.30 122 GLN B CA 12
ATOM 16632 C C . GLN B 2 12 ? 6.806 -1.298 4.677 1.00 20.20 122 GLN B C 12
ATOM 16633 O O . GLN B 2 12 ? 6.792 -0.149 5.120 1.00 2.05 122 GLN B O 12
ATOM 16647 N N . LEU B 2 13 ? 5.794 -2.146 4.834 1.00 1.11 123 LEU B N 12
ATOM 16648 C CA . LEU B 2 13 ? 4.583 -1.765 5.550 1.00 50.30 123 LEU B CA 12
ATOM 16649 C C . LEU B 2 13 ? 4.871 -1.553 7.033 1.00 64.20 123 LEU B C 12
ATOM 16650 O O . LEU B 2 13 ? 4.430 -0.570 7.627 1.00 25.50 123 LEU B O 12
ATOM 16666 N N . LYS B 2 14 ? 5.616 -2.482 7.625 1.00 52.10 124 LYS B N 12
ATOM 16667 C CA . LYS B 2 14 ? 5.963 -2.397 9.038 1.00 42.20 124 LYS B CA 12
ATOM 16668 C C . LYS B 2 14 ? 6.758 -1.126 9.326 1.00 32.20 124 LYS B C 12
ATOM 16669 O O . LYS B 2 14 ? 6.531 -0.456 10.333 1.00 21.50 124 LYS B O 12
ATOM 16688 N N . ALA B 2 15 ? 7.690 -0.803 8.436 1.00 4.24 125 ALA B N 12
ATOM 16689 C CA . ALA B 2 15 ? 8.519 0.387 8.595 1.00 71.00 125 ALA B CA 12
ATOM 16690 C C . ALA B 2 15 ? 7.663 1.648 8.637 1.00 24.30 125 ALA B C 12
ATOM 16691 O O . ALA B 2 15 ? 7.812 2.481 9.533 1.00 21.30 125 ALA B O 12
ATOM 16698 N N . LEU B 2 16 ? 6.769 1.785 7.664 1.00 31.40 126 LEU B N 12
ATOM 16699 C CA . LEU B 2 16 ? 5.890 2.946 7.591 1.00 20.40 126 LEU B CA 12
ATOM 16700 C C . LEU B 2 16 ? 4.921 2.971 8.770 1.00 65.00 126 LEU B C 12
ATOM 16701 O O . LEU B 2 16 ? 4.519 4.038 9.233 1.00 65.00 126 LEU B O 12
ATOM 16717 N N . GLY B 2 17 ? 4.552 1.788 9.250 1.00 32.30 127 GLY B N 12
ATOM 16718 C CA . GLY B 2 17 ? 3.634 1.697 10.370 1.00 74.10 127 GLY B CA 12
ATOM 16719 C C . GLY B 2 17 ? 4.232 2.234 11.655 1.00 22.20 127 GLY B C 12
ATOM 16720 O O . GLY B 2 17 ? 3.648 3.101 12.305 1.00 41.10 127 GLY B O 12
ATOM 16724 N N . VAL B 2 18 ? 5.400 1.718 12.024 1.00 3.41 128 VAL B N 12
ATOM 16725 C CA . VAL B 2 18 ? 6.077 2.151 13.239 1.00 11.30 128 VAL B CA 12
ATOM 16726 C C . VAL B 2 18 ? 6.752 3.504 13.041 1.00 54.00 128 VAL B C 12
ATOM 16727 O O . VAL B 2 18 ? 7.189 3.835 11.940 1.00 0.13 128 VAL B O 12
ATOM 16740 N N . ASP B 2 19 ? 6.830 4.283 14.115 1.00 23.40 129 ASP B N 12
ATOM 16741 C CA . ASP B 2 19 ? 7.451 5.602 14.059 1.00 53.20 129 ASP B CA 12
ATOM 16742 C C . ASP B 2 19 ? 8.438 5.787 15.206 1.00 41.40 129 ASP B C 12
ATOM 16743 O O . ASP B 2 19 ? 8.363 5.011 16.182 1.00 73.40 129 ASP B O 12
ATOM 16753 N N . ASN A 1 10 ? -11.906 -8.632 2.621 1.00 53.10 10 ASN A N 13
ATOM 16754 C CA . ASN A 1 10 ? -10.644 -7.923 2.771 1.00 53.40 10 ASN A CA 13
ATOM 16755 C C . ASN A 1 10 ? -10.090 -7.501 1.414 1.00 74.30 10 ASN A C 13
ATOM 16756 O O . ASN A 1 10 ? -9.429 -6.469 1.296 1.00 74.30 10 ASN A O 13
ATOM 16767 N N . LEU A 1 11 ? -10.356 -8.304 0.398 1.00 54.40 11 LEU A N 13
ATOM 16768 C CA . LEU A 1 11 ? -9.884 -8.014 -0.952 1.00 21.40 11 LEU A CA 13
ATOM 16769 C C . LEU A 1 11 ? -10.542 -6.750 -1.499 1.00 23.30 11 LEU A C 13
ATOM 16770 O O . LEU A 1 11 ? -9.866 -5.869 -2.029 1.00 44.10 11 LEU A O 13
ATOM 16786 N N . GLN A 1 12 ? -11.859 -6.666 -1.362 1.00 52.40 12 GLN A N 13
ATOM 16787 C CA . GLN A 1 12 ? -12.608 -5.509 -1.842 1.00 34.00 12 GLN A CA 13
ATOM 16788 C C . GLN A 1 12 ? -12.076 -4.221 -1.227 1.00 4.04 12 GLN A C 13
ATOM 16789 O O . GLN A 1 12 ? -12.135 -3.158 -1.847 1.00 75.10 12 GLN A O 13
ATOM 16803 N N . LYS A 1 13 ? -11.558 -4.323 -0.008 1.00 12.10 13 LYS A N 13
ATOM 16804 C CA . LYS A 1 13 ? -11.017 -3.167 0.688 1.00 13.30 13 LYS A CA 13
ATOM 16805 C C . LYS A 1 13 ? -9.651 -2.786 0.126 1.00 35.30 13 LYS A C 13
ATOM 16806 O O . LYS A 1 13 ? -9.278 -1.614 0.116 1.00 14.20 13 LYS A O 13
ATOM 16825 N N . ALA A 1 14 ? -8.911 -3.785 -0.343 1.00 11.40 14 ALA A N 13
ATOM 16826 C CA . ALA A 1 14 ? -7.587 -3.556 -0.908 1.00 65.10 14 ALA A CA 13
ATOM 16827 C C . ALA A 1 14 ? -7.661 -2.644 -2.128 1.00 74.30 14 ALA A C 13
ATOM 16828 O O . ALA A 1 14 ? -6.926 -1.661 -2.225 1.00 53.20 14 ALA A O 13
ATOM 16835 N N . ILE A 1 15 ? -8.554 -2.975 -3.055 1.00 31.50 15 ILE A N 13
ATOM 16836 C CA . ILE A 1 15 ? -8.724 -2.183 -4.268 1.00 13.40 15 ILE A CA 13
ATOM 16837 C C . ILE A 1 15 ? -9.431 -0.867 -3.966 1.00 44.20 15 ILE A C 13
ATOM 16838 O O . ILE A 1 15 ? -9.012 0.195 -4.427 1.00 63.40 15 ILE A O 13
ATOM 16854 N N . ASP A 1 16 ? -10.501 -0.941 -3.183 1.00 72.40 16 ASP A N 13
ATOM 16855 C CA . ASP A 1 16 ? -11.268 0.244 -2.820 1.00 52.40 16 ASP A CA 13
ATOM 16856 C C . ASP A 1 16 ? -10.389 1.244 -2.078 1.00 51.50 16 ASP A C 13
ATOM 16857 O O . ASP A 1 16 ? -10.493 2.453 -2.287 1.00 1.12 16 ASP A O 13
ATOM 16866 N N . LEU A 1 17 ? -9.521 0.730 -1.212 1.00 4.32 17 LEU A N 13
ATOM 16867 C CA . LEU A 1 17 ? -8.619 1.575 -0.440 1.00 31.20 17 LEU A CA 13
ATOM 16868 C C . LEU A 1 17 ? -7.406 1.976 -1.273 1.00 42.30 17 LEU A C 13
ATOM 16869 O O . LEU A 1 17 ? -6.849 3.060 -1.096 1.00 1.30 17 LEU A O 13
ATOM 16885 N N . ALA A 1 18 ? -7.000 1.094 -2.181 1.00 42.40 18 ALA A N 13
ATOM 16886 C CA . ALA A 1 18 ? -5.853 1.356 -3.040 1.00 14.00 18 ALA A CA 13
ATOM 16887 C C . ALA A 1 18 ? -6.189 2.398 -4.102 1.00 1.42 18 ALA A C 13
ATOM 16888 O O . ALA A 1 18 ? -5.436 3.350 -4.312 1.00 3.03 18 ALA A O 13
ATOM 16895 N N . SER A 1 19 ? -7.323 2.212 -4.769 1.00 10.30 19 SER A N 13
ATOM 16896 C CA . SER A 1 19 ? -7.759 3.136 -5.809 1.00 32.30 19 SER A CA 13
ATOM 16897 C C . SER A 1 19 ? -8.041 4.517 -5.225 1.00 62.10 19 SER A C 13
ATOM 16898 O O . SER A 1 19 ? -7.621 5.533 -5.779 1.00 13.30 19 SER A O 13
ATOM 16906 N N . LYS A 1 20 ? -8.753 4.546 -4.103 1.00 2.44 20 LYS A N 13
ATOM 16907 C CA . LYS A 1 20 ? -9.090 5.802 -3.445 1.00 70.10 20 LYS A CA 13
ATOM 16908 C C . LYS A 1 20 ? -7.830 6.550 -3.023 1.00 21.30 20 LYS A C 13
ATOM 16909 O O . LYS A 1 20 ? -7.782 7.780 -3.066 1.00 64.10 20 LYS A O 13
ATOM 16928 N N . ALA A 1 21 ? -6.810 5.801 -2.616 1.00 33.30 21 ALA A N 13
ATOM 16929 C CA . ALA A 1 21 ? -5.550 6.393 -2.186 1.00 3.34 21 ALA A CA 13
ATOM 16930 C C . ALA A 1 21 ? -4.919 7.212 -3.307 1.00 74.40 21 ALA A C 13
ATOM 16931 O O . ALA A 1 21 ? -4.491 8.346 -3.095 1.00 13.40 21 ALA A O 13
ATOM 16938 N N . ALA A 1 22 ? -4.864 6.629 -4.500 1.00 60.30 22 ALA A N 13
ATOM 16939 C CA . ALA A 1 22 ? -4.285 7.305 -5.655 1.00 55.40 22 ALA A CA 13
ATOM 16940 C C . ALA A 1 22 ? -5.122 8.516 -6.057 1.00 33.50 22 ALA A C 13
ATOM 16941 O O . ALA A 1 22 ? -4.594 9.504 -6.568 1.00 31.30 22 ALA A O 13
ATOM 16948 N N . GLN A 1 23 ? -6.427 8.431 -5.824 1.00 74.00 23 GLN A N 13
ATOM 16949 C CA . GLN A 1 23 ? -7.335 9.520 -6.162 1.00 11.00 23 GLN A CA 13
ATOM 16950 C C . GLN A 1 23 ? -7.042 10.756 -5.318 1.00 42.20 23 GLN A C 13
ATOM 16951 O O . GLN A 1 23 ? -7.230 11.886 -5.768 1.00 4.33 23 GLN A O 13
ATOM 16965 N N . GLU A 1 24 ? -6.579 10.533 -4.092 1.00 33.10 24 GLU A N 13
ATOM 16966 C CA . GLU A 1 24 ? -6.259 11.629 -3.185 1.00 51.10 24 GLU A CA 13
ATOM 16967 C C . GLU A 1 24 ? -4.931 12.276 -3.561 1.00 13.20 24 GLU A C 13
ATOM 16968 O O . GLU A 1 24 ? -4.770 13.492 -3.458 1.00 13.40 24 GLU A O 13
ATOM 16980 N N . ASP A 1 25 ? -3.981 11.455 -3.999 1.00 50.40 25 ASP A N 13
ATOM 16981 C CA . ASP A 1 25 ? -2.666 11.948 -4.391 1.00 60.40 25 ASP A CA 13
ATOM 16982 C C . ASP A 1 25 ? -2.779 12.950 -5.535 1.00 4.43 25 ASP A C 13
ATOM 16983 O O . ASP A 1 25 ? -2.161 14.014 -5.505 1.00 4.22 25 ASP A O 13
ATOM 16992 N N . LYS A 1 26 ? -3.574 12.603 -6.542 1.00 1.32 26 LYS A N 13
ATOM 16993 C CA . LYS A 1 26 ? -3.769 13.471 -7.697 1.00 65.00 26 LYS A CA 13
ATOM 16994 C C . LYS A 1 26 ? -4.792 14.561 -7.391 1.00 74.10 26 LYS A C 13
ATOM 16995 O O . LYS A 1 26 ? -4.711 15.669 -7.918 1.00 33.20 26 LYS A O 13
ATOM 17014 N N . ALA A 1 27 ? -5.756 14.237 -6.534 1.00 63.30 27 ALA A N 13
ATOM 17015 C CA . ALA A 1 27 ? -6.795 15.187 -6.157 1.00 44.40 27 ALA A CA 13
ATOM 17016 C C . ALA A 1 27 ? -6.197 16.409 -5.469 1.00 12.10 27 ALA A C 13
ATOM 17017 O O . ALA A 1 27 ? -6.295 17.529 -5.973 1.00 61.30 27 ALA A O 13
ATOM 17024 N N . GLY A 1 28 ? -5.578 16.189 -4.313 1.00 53.30 28 GLY A N 13
ATOM 17025 C CA . GLY A 1 28 ? -4.974 17.283 -3.576 1.00 13.30 28 GLY A CA 13
ATOM 17026 C C . GLY A 1 28 ? -4.655 16.911 -2.140 1.00 22.20 28 GLY A C 13
ATOM 17027 O O . GLY A 1 28 ? -3.716 17.441 -1.549 1.00 21.40 28 GLY A O 13
ATOM 17031 N N . ASN A 1 29 ? -5.441 15.998 -1.579 1.00 52.10 29 ASN A N 13
ATOM 17032 C CA . ASN A 1 29 ? -5.237 15.558 -0.203 1.00 11.30 29 ASN A CA 13
ATOM 17033 C C . ASN A 1 29 ? -4.078 14.570 -0.114 1.00 61.50 29 ASN A C 13
ATOM 17034 O O . ASN A 1 29 ? -4.271 13.358 -0.224 1.00 72.40 29 ASN A O 13
ATOM 17045 N N . TYR A 1 30 ? -2.874 15.095 0.086 1.00 34.20 30 TYR A N 13
ATOM 17046 C CA . TYR A 1 30 ? -1.683 14.260 0.192 1.00 12.30 30 TYR A CA 13
ATOM 17047 C C . TYR A 1 30 ? -1.732 13.398 1.449 1.00 2.41 30 TYR A C 13
ATOM 17048 O O . TYR A 1 30 ? -1.591 12.177 1.382 1.00 71.30 30 TYR A O 13
ATOM 17066 N N . GLU A 1 31 ? -1.936 14.042 2.593 1.00 31.40 31 GLU A N 13
ATOM 17067 C CA . GLU A 1 31 ? -2.006 13.334 3.867 1.00 71.30 31 GLU A CA 13
ATOM 17068 C C . GLU A 1 31 ? -3.108 12.280 3.843 1.00 44.40 31 GLU A C 13
ATOM 17069 O O . GLU A 1 31 ? -3.005 11.245 4.499 1.00 71.40 31 GLU A O 13
ATOM 17081 N N . GLU A 1 32 ? -4.161 12.552 3.078 1.00 33.10 32 GLU A N 13
ATOM 17082 C CA . GLU A 1 32 ? -5.282 11.627 2.964 1.00 43.40 32 GLU A CA 13
ATOM 17083 C C . GLU A 1 32 ? -4.895 10.405 2.139 1.00 64.20 32 GLU A C 13
ATOM 17084 O O . GLU A 1 32 ? -5.327 9.289 2.424 1.00 52.50 32 GLU A O 13
ATOM 17096 N N . ALA A 1 33 ? -4.076 10.626 1.116 1.00 24.10 33 ALA A N 13
ATOM 17097 C CA . ALA A 1 33 ? -3.627 9.543 0.248 1.00 14.40 33 ALA A CA 13
ATOM 17098 C C . ALA A 1 33 ? -2.628 8.644 0.966 1.00 12.20 33 ALA A C 13
ATOM 17099 O O . ALA A 1 33 ? -2.590 7.435 0.738 1.00 21.30 33 ALA A O 13
ATOM 17106 N N . LEU A 1 34 ? -1.819 9.242 1.834 1.00 3.04 34 LEU A N 13
ATOM 17107 C CA . LEU A 1 34 ? -0.818 8.494 2.588 1.00 3.42 34 LEU A CA 13
ATOM 17108 C C . LEU A 1 34 ? -1.480 7.482 3.516 1.00 74.50 34 LEU A C 13
ATOM 17109 O O . LEU A 1 34 ? -1.093 6.314 3.553 1.00 21.10 34 LEU A O 13
ATOM 17125 N N . GLN A 1 35 ? -2.480 7.937 4.264 1.00 55.10 35 GLN A N 13
ATOM 17126 C CA . GLN A 1 35 ? -3.197 7.071 5.192 1.00 43.40 35 GLN A CA 13
ATOM 17127 C C . GLN A 1 35 ? -3.850 5.906 4.455 1.00 31.20 35 GLN A C 13
ATOM 17128 O O . GLN A 1 35 ? -3.725 4.752 4.864 1.00 34.00 35 GLN A O 13
ATOM 17142 N N . LEU A 1 36 ? -4.547 6.217 3.367 1.00 42.30 36 LEU A N 13
ATOM 17143 C CA . LEU A 1 36 ? -5.221 5.196 2.573 1.00 63.30 36 LEU A CA 13
ATOM 17144 C C . LEU A 1 36 ? -4.209 4.278 1.896 1.00 24.30 36 LEU A C 13
ATOM 17145 O O . LEU A 1 36 ? -4.481 3.099 1.668 1.00 24.40 36 LEU A O 13
ATOM 17161 N N . TYR A 1 37 ? -3.040 4.825 1.576 1.00 25.30 37 TYR A N 13
ATOM 17162 C CA . TYR A 1 37 ? -1.987 4.055 0.925 1.00 52.40 37 TYR A CA 13
ATOM 17163 C C . TYR A 1 37 ? -1.574 2.863 1.783 1.00 3.51 37 TYR A C 13
ATOM 17164 O O . TYR A 1 37 ? -1.414 1.751 1.282 1.00 72.50 37 TYR A O 13
ATOM 17182 N N . GLN A 1 38 ? -1.403 3.105 3.079 1.00 71.40 38 GLN A N 13
ATOM 17183 C CA . GLN A 1 38 ? -1.008 2.052 4.007 1.00 73.30 38 GLN A CA 13
ATOM 17184 C C . GLN A 1 38 ? -2.150 1.066 4.229 1.00 21.10 38 GLN A C 13
ATOM 17185 O O . GLN A 1 38 ? -1.940 -0.146 4.260 1.00 3.10 38 GLN A O 13
ATOM 17199 N N . HIS A 1 39 ? -3.361 1.594 4.383 1.00 53.30 39 HIS A N 13
ATOM 17200 C CA . HIS A 1 39 ? -4.536 0.760 4.601 1.00 73.30 39 HIS A CA 13
ATOM 17201 C C . HIS A 1 39 ? -4.776 -0.166 3.413 1.00 11.20 39 HIS A C 13
ATOM 17202 O O . HIS A 1 39 ? -5.155 -1.325 3.583 1.00 51.10 39 HIS A O 13
ATOM 17217 N N . ALA A 1 40 ? -4.553 0.352 2.210 1.00 75.30 40 ALA A N 13
ATOM 17218 C CA . ALA A 1 40 ? -4.744 -0.428 0.994 1.00 15.40 40 ALA A CA 13
ATOM 17219 C C . ALA A 1 40 ? -3.642 -1.467 0.828 1.00 63.10 40 ALA A C 13
ATOM 17220 O O . ALA A 1 40 ? -3.913 -2.660 0.691 1.00 4.13 40 ALA A O 13
ATOM 17227 N N . VAL A 1 41 ? -2.395 -1.007 0.842 1.00 64.10 41 VAL A N 13
ATOM 17228 C CA . VAL A 1 41 ? -1.249 -1.896 0.694 1.00 32.00 41 VAL A CA 13
ATOM 17229 C C . VAL A 1 41 ? -1.221 -2.945 1.801 1.00 13.50 41 VAL A C 13
ATOM 17230 O O . VAL A 1 41 ? -0.786 -4.077 1.586 1.00 63.30 41 VAL A O 13
ATOM 17243 N N . GLN A 1 42 ? -1.688 -2.562 2.984 1.00 33.50 42 GLN A N 13
ATOM 17244 C CA . GLN A 1 42 ? -1.717 -3.470 4.126 1.00 10.10 42 GLN A CA 13
ATOM 17245 C C . GLN A 1 42 ? -2.705 -4.607 3.891 1.00 41.50 42 GLN A C 13
ATOM 17246 O O . GLN A 1 42 ? -2.443 -5.755 4.252 1.00 35.40 42 GLN A O 13
ATOM 17260 N N . TYR A 1 43 ? -3.842 -4.282 3.286 1.00 55.00 43 TYR A N 13
ATOM 17261 C CA . TYR A 1 43 ? -4.871 -5.277 3.004 1.00 42.00 43 TYR A CA 13
ATOM 17262 C C . TYR A 1 43 ? -4.429 -6.215 1.888 1.00 44.20 43 TYR A C 13
ATOM 17263 O O . TYR A 1 43 ? -4.763 -7.400 1.889 1.00 62.40 43 TYR A O 13
ATOM 17281 N N . PHE A 1 44 ? -3.676 -5.677 0.935 1.00 41.20 44 PHE A N 13
ATOM 17282 C CA . PHE A 1 44 ? -3.185 -6.464 -0.189 1.00 33.30 44 PHE A CA 13
ATOM 17283 C C . PHE A 1 44 ? -2.320 -7.624 0.295 1.00 13.30 44 PHE A C 13
ATOM 17284 O O . PHE A 1 44 ? -2.555 -8.778 -0.062 1.00 54.00 44 PHE A O 13
ATOM 17301 N N . LEU A 1 45 ? -1.317 -7.307 1.107 1.00 61.30 45 LEU A N 13
ATOM 17302 C CA . LEU A 1 45 ? -0.416 -8.323 1.640 1.00 11.40 45 LEU A CA 13
ATOM 17303 C C . LEU A 1 45 ? -1.155 -9.266 2.584 1.00 42.30 45 LEU A C 13
ATOM 17304 O O . LEU A 1 45 ? -0.813 -10.434 2.696 1.00 1.11 45 LEU A O 13
ATOM 17320 N N . HIS A 1 46 ? -2.170 -8.742 3.262 1.00 43.00 46 HIS A N 13
ATOM 17321 C CA . HIS A 1 46 ? -2.958 -9.538 4.198 1.00 72.10 46 HIS A CA 13
ATOM 17322 C C . HIS A 1 46 ? -3.592 -10.734 3.496 1.00 32.30 46 HIS A C 13
ATOM 17323 O O . HIS A 1 46 ? -3.409 -11.875 3.912 1.00 35.10 46 HIS A O 13
ATOM 17338 N N . VAL A 1 47 ? -4.338 -10.464 2.430 1.00 61.30 47 VAL A N 13
ATOM 17339 C CA . VAL A 1 47 ? -4.999 -11.515 1.671 1.00 55.10 47 VAL A CA 13
ATOM 17340 C C . VAL A 1 47 ? -3.984 -12.499 1.105 1.00 71.10 47 VAL A C 13
ATOM 17341 O O . VAL A 1 47 ? -4.240 -13.704 1.041 1.00 51.10 47 VAL A O 13
ATOM 17354 N N . VAL A 1 48 ? -2.829 -11.984 0.698 1.00 54.30 48 VAL A N 13
ATOM 17355 C CA . VAL A 1 48 ? -1.772 -12.827 0.139 1.00 55.30 48 VAL A CA 13
ATOM 17356 C C . VAL A 1 48 ? -1.281 -13.841 1.161 1.00 52.50 48 VAL A C 13
ATOM 17357 O O . VAL A 1 48 ? -0.949 -14.971 0.812 1.00 21.40 48 VAL A O 13
ATOM 17370 N N . LYS A 1 49 ? -1.240 -13.429 2.425 1.00 61.10 49 LYS A N 13
ATOM 17371 C CA . LYS A 1 49 ? -0.787 -14.310 3.498 1.00 33.40 49 LYS A CA 13
ATOM 17372 C C . LYS A 1 49 ? -1.752 -15.474 3.689 1.00 1.31 49 LYS A C 13
ATOM 17373 O O . LYS A 1 49 ? -1.331 -16.621 3.849 1.00 52.20 49 LYS A O 13
ATOM 17392 N N . TYR A 1 50 ? -3.046 -15.174 3.671 1.00 11.30 50 TYR A N 13
ATOM 17393 C CA . TYR A 1 50 ? -4.070 -16.200 3.842 1.00 53.30 50 TYR A CA 13
ATOM 17394 C C . TYR A 1 50 ? -4.797 -16.470 2.528 1.00 45.50 50 TYR A C 13
ATOM 17395 O O . TYR A 1 50 ? -5.974 -16.829 2.522 1.00 34.10 50 TYR A O 13
ATOM 17413 N N . GLU A 1 51 ? -4.087 -16.294 1.417 1.00 31.40 51 GLU A N 13
ATOM 17414 C CA . GLU A 1 51 ? -4.665 -16.519 0.098 1.00 41.20 51 GLU A CA 13
ATOM 17415 C C . GLU A 1 51 ? -3.621 -16.314 -0.996 1.00 10.10 51 GLU A C 13
ATOM 17416 O O . GLU A 1 51 ? -3.390 -15.187 -1.435 1.00 54.30 51 GLU A O 13
ATOM 17428 N N . ALA A 1 52 ? -2.998 -17.398 -1.430 1.00 62.00 52 ALA A N 13
ATOM 17429 C CA . ALA A 1 52 ? -1.980 -17.330 -2.473 1.00 12.30 52 ALA A CA 13
ATOM 17430 C C . ALA A 1 52 ? -2.266 -18.334 -3.584 1.00 25.00 52 ALA A C 13
ATOM 17431 O O . ALA A 1 52 ? -1.640 -19.398 -3.653 1.00 50.40 52 ALA A O 13
ATOM 17438 N N . GLN A 1 53 ? -3.205 -17.993 -4.446 1.00 23.30 53 GLN A N 13
ATOM 17439 C CA . GLN A 1 53 ? -3.581 -18.866 -5.561 1.00 2.12 53 GLN A CA 13
ATOM 17440 C C . GLN A 1 53 ? -3.070 -18.306 -6.884 1.00 60.20 53 GLN A C 13
ATOM 17441 O O . GLN A 1 53 ? -3.728 -17.477 -7.513 1.00 42.10 53 GLN A O 13
ATOM 17455 N N . GLY A 1 54 ? -1.888 -18.764 -7.296 1.00 41.20 54 GLY A N 13
ATOM 17456 C CA . GLY A 1 54 ? -1.315 -18.291 -8.546 1.00 14.50 54 GLY A CA 13
ATOM 17457 C C . GLY A 1 54 ? -0.184 -17.315 -8.332 1.00 34.10 54 GLY A C 13
ATOM 17458 O O . GLY A 1 54 ? -0.101 -16.678 -7.284 1.00 73.10 54 GLY A O 13
ATOM 17462 N N . ASP A 1 55 ? 0.693 -17.199 -9.323 1.00 3.45 55 ASP A N 13
ATOM 17463 C CA . ASP A 1 55 ? 1.830 -16.292 -9.235 1.00 12.40 55 ASP A CA 13
ATOM 17464 C C . ASP A 1 55 ? 1.457 -14.905 -9.744 1.00 31.10 55 ASP A C 13
ATOM 17465 O O . ASP A 1 55 ? 1.981 -13.899 -9.270 1.00 23.40 55 ASP A O 13
ATOM 17474 N N . LYS A 1 56 ? 0.547 -14.855 -10.714 1.00 11.20 56 LYS A N 13
ATOM 17475 C CA . LYS A 1 56 ? 0.105 -13.594 -11.286 1.00 41.40 56 LYS A CA 13
ATOM 17476 C C . LYS A 1 56 ? -0.527 -12.708 -10.221 1.00 0.21 56 LYS A C 13
ATOM 17477 O O . LYS A 1 56 ? -0.253 -11.508 -10.156 1.00 23.10 56 LYS A O 13
ATOM 17496 N N . ALA A 1 57 ? -1.373 -13.301 -9.386 1.00 52.00 57 ALA A N 13
ATOM 17497 C CA . ALA A 1 57 ? -2.043 -12.564 -8.324 1.00 30.40 57 ALA A CA 13
ATOM 17498 C C . ALA A 1 57 ? -1.034 -11.942 -7.364 1.00 14.20 57 ALA A C 13
ATOM 17499 O O . ALA A 1 57 ? -1.116 -10.762 -7.038 1.00 62.10 57 ALA A O 13
ATOM 17506 N N . LYS A 1 58 ? -0.080 -12.749 -6.916 1.00 53.10 58 LYS A N 13
ATOM 17507 C CA . LYS A 1 58 ? 0.948 -12.284 -5.993 1.00 24.10 58 LYS A CA 13
ATOM 17508 C C . LYS A 1 58 ? 1.856 -11.259 -6.665 1.00 45.20 58 LYS A C 13
ATOM 17509 O O . LYS A 1 58 ? 2.348 -10.332 -6.019 1.00 12.00 58 LYS A O 13
ATOM 17528 N N . GLN A 1 59 ? 2.073 -11.429 -7.965 1.00 31.00 59 GLN A N 13
ATOM 17529 C CA . GLN A 1 59 ? 2.921 -10.518 -8.724 1.00 22.00 59 GLN A CA 13
ATOM 17530 C C . GLN A 1 59 ? 2.258 -9.154 -8.871 1.00 12.10 59 GLN A C 13
ATOM 17531 O O . GLN A 1 59 ? 2.935 -8.127 -8.923 1.00 21.20 59 GLN A O 13
ATOM 17545 N N . SER A 1 60 ? 0.932 -9.150 -8.937 1.00 35.10 60 SER A N 13
ATOM 17546 C CA . SER A 1 60 ? 0.177 -7.910 -9.077 1.00 41.20 60 SER A CA 13
ATOM 17547 C C . SER A 1 60 ? 0.122 -7.154 -7.753 1.00 40.10 60 SER A C 13
ATOM 17548 O O . SER A 1 60 ? 0.470 -5.975 -7.686 1.00 4.31 60 SER A O 13
ATOM 17556 N N . ILE A 1 61 ? -0.320 -7.839 -6.704 1.00 53.10 61 ILE A N 13
ATOM 17557 C CA . ILE A 1 61 ? -0.420 -7.232 -5.382 1.00 42.50 61 ILE A CA 13
ATOM 17558 C C . ILE A 1 61 ? 0.939 -6.741 -4.897 1.00 73.50 61 ILE A C 13
ATOM 17559 O O . ILE A 1 61 ? 1.041 -5.694 -4.259 1.00 34.50 61 ILE A O 13
ATOM 17575 N N . ARG A 1 62 ? 1.983 -7.505 -5.204 1.00 40.10 62 ARG A N 13
ATOM 17576 C CA . ARG A 1 62 ? 3.337 -7.148 -4.799 1.00 44.20 62 ARG A CA 13
ATOM 17577 C C . ARG A 1 62 ? 3.817 -5.905 -5.541 1.00 71.40 62 ARG A C 13
ATOM 17578 O O . ARG A 1 62 ? 4.241 -4.928 -4.924 1.00 55.30 62 ARG A O 13
ATOM 17599 N N . ALA A 1 63 ? 3.746 -5.949 -6.867 1.00 43.40 63 ALA A N 13
ATOM 17600 C CA . ALA A 1 63 ? 4.173 -4.825 -7.692 1.00 44.30 63 ALA A CA 13
ATOM 17601 C C . ALA A 1 63 ? 3.382 -3.566 -7.353 1.00 63.20 63 ALA A C 13
ATOM 17602 O O . ALA A 1 63 ? 3.916 -2.457 -7.389 1.00 50.10 63 ALA A O 13
ATOM 17609 N N . LYS A 1 64 ? 2.107 -3.746 -7.023 1.00 55.40 64 LYS A N 13
ATOM 17610 C CA . LYS A 1 64 ? 1.243 -2.625 -6.675 1.00 71.00 64 LYS A CA 13
ATOM 17611 C C . LYS A 1 64 ? 1.525 -2.140 -5.257 1.00 70.20 64 LYS A C 13
ATOM 17612 O O . LYS A 1 64 ? 1.402 -0.951 -4.960 1.00 4.33 64 LYS A O 13
ATOM 17631 N N . CYS A 1 65 ? 1.905 -3.068 -4.384 1.00 3.51 65 CYS A N 13
ATOM 17632 C CA . CYS A 1 65 ? 2.204 -2.735 -2.997 1.00 30.30 65 CYS A CA 13
ATOM 17633 C C . CYS A 1 65 ? 3.467 -1.884 -2.904 1.00 43.40 65 CYS A C 13
ATOM 17634 O O . CYS A 1 65 ? 3.556 -0.977 -2.076 1.00 54.20 65 CYS A O 13
ATOM 17642 N N . THR A 1 66 ? 4.439 -2.181 -3.759 1.00 25.10 66 THR A N 13
ATOM 17643 C CA . THR A 1 66 ? 5.697 -1.443 -3.775 1.00 3.52 66 THR A CA 13
ATOM 17644 C C . THR A 1 66 ? 5.490 -0.031 -4.315 1.00 15.40 66 THR A C 13
ATOM 17645 O O . THR A 1 66 ? 6.028 0.936 -3.775 1.00 12.10 66 THR A O 13
ATOM 17656 N N . GLU A 1 67 ? 4.708 0.080 -5.383 1.00 62.40 67 GLU A N 13
ATOM 17657 C CA . GLU A 1 67 ? 4.430 1.374 -5.996 1.00 1.25 67 GLU A CA 13
ATOM 17658 C C . GLU A 1 67 ? 3.735 2.305 -5.009 1.00 51.40 67 GLU A C 13
ATOM 17659 O O . GLU A 1 67 ? 4.035 3.497 -4.946 1.00 52.20 67 GLU A O 13
ATOM 17671 N N . TYR A 1 68 ? 2.802 1.753 -4.239 1.00 61.40 68 TYR A N 13
ATOM 17672 C CA . TYR A 1 68 ? 2.063 2.534 -3.254 1.00 72.40 68 TYR A CA 13
ATOM 17673 C C . TYR A 1 68 ? 2.927 2.824 -2.032 1.00 41.40 68 TYR A C 13
ATOM 17674 O O . TYR A 1 68 ? 2.879 3.920 -1.472 1.00 51.20 68 TYR A O 13
ATOM 17692 N N . LEU A 1 69 ? 3.716 1.836 -1.621 1.00 44.40 69 LEU A N 13
ATOM 17693 C CA . LEU A 1 69 ? 4.591 1.986 -0.465 1.00 2.21 69 LEU A CA 13
ATOM 17694 C C . LEU A 1 69 ? 5.590 3.118 -0.681 1.00 75.40 69 LEU A C 13
ATOM 17695 O O . LEU A 1 69 ? 5.760 3.982 0.179 1.00 72.10 69 LEU A O 13
ATOM 17711 N N . ASP A 1 70 ? 6.248 3.107 -1.836 1.00 73.40 70 ASP A N 13
ATOM 17712 C CA . ASP A 1 70 ? 7.230 4.134 -2.166 1.00 53.30 70 ASP A CA 13
ATOM 17713 C C . ASP A 1 70 ? 6.586 5.517 -2.182 1.00 22.50 70 ASP A C 13
ATOM 17714 O O . ASP A 1 70 ? 7.147 6.480 -1.658 1.00 1.25 70 ASP A O 13
ATOM 17723 N N . ARG A 1 71 ? 5.407 5.608 -2.788 1.00 45.40 71 ARG A N 13
ATOM 17724 C CA . ARG A 1 71 ? 4.687 6.874 -2.872 1.00 63.00 71 ARG A CA 13
ATOM 17725 C C . ARG A 1 71 ? 4.372 7.414 -1.481 1.00 30.40 71 ARG A C 13
ATOM 17726 O O . ARG A 1 71 ? 4.317 8.626 -1.273 1.00 14.00 71 ARG A O 13
ATOM 17747 N N . ALA A 1 72 ? 4.164 6.507 -0.532 1.00 42.10 72 ALA A N 13
ATOM 17748 C CA . ALA A 1 72 ? 3.853 6.892 0.839 1.00 12.40 72 ALA A CA 13
ATOM 17749 C C . ALA A 1 72 ? 5.054 7.552 1.508 1.00 11.10 72 ALA A C 13
ATOM 17750 O O . ALA A 1 72 ? 4.927 8.606 2.130 1.00 51.50 72 ALA A O 13
ATOM 17757 N N . GLU A 1 73 ? 6.217 6.924 1.376 1.00 44.30 73 GLU A N 13
ATOM 17758 C CA . GLU A 1 73 ? 7.441 7.451 1.968 1.00 75.50 73 GLU A CA 13
ATOM 17759 C C . GLU A 1 73 ? 7.780 8.821 1.390 1.00 53.10 73 GLU A C 13
ATOM 17760 O O . GLU A 1 73 ? 8.348 9.672 2.075 1.00 12.40 73 GLU A O 13
ATOM 17772 N N . LYS A 1 74 ? 7.427 9.028 0.126 1.00 45.10 74 LYS A N 13
ATOM 17773 C CA . LYS A 1 74 ? 7.693 10.296 -0.544 1.00 24.50 74 LYS A CA 13
ATOM 17774 C C . LYS A 1 74 ? 6.864 11.419 0.068 1.00 73.30 74 LYS A C 13
ATOM 17775 O O . LYS A 1 74 ? 7.351 12.536 0.251 1.00 72.00 74 LYS A O 13
ATOM 17794 N N . LEU A 1 75 ? 5.609 11.118 0.383 1.00 1.14 75 LEU A N 13
ATOM 17795 C CA . LEU A 1 75 ? 4.711 12.103 0.976 1.00 1.23 75 LEU A CA 13
ATOM 17796 C C . LEU A 1 75 ? 5.071 12.360 2.434 1.00 24.40 75 LEU A C 13
ATOM 17797 O O . LEU A 1 75 ? 5.091 13.504 2.888 1.00 45.10 75 LEU A O 13
ATOM 17813 N N . LYS A 1 76 ? 5.356 11.287 3.166 1.00 35.20 76 LYS A N 13
ATOM 17814 C CA . LYS A 1 76 ? 5.717 11.396 4.575 1.00 41.30 76 LYS A CA 13
ATOM 17815 C C . LYS A 1 76 ? 6.968 12.251 4.752 1.00 32.10 76 LYS A C 13
ATOM 17816 O O . LYS A 1 76 ? 7.080 13.015 5.710 1.00 33.00 76 LYS A O 13
ATOM 17835 N N . GLU A 1 77 ? 7.905 12.119 3.819 1.00 2.22 77 GLU A N 13
ATOM 17836 C CA . GLU A 1 77 ? 9.146 12.881 3.870 1.00 1.34 77 GLU A CA 13
ATOM 17837 C C . GLU A 1 77 ? 8.906 14.331 3.464 1.00 13.20 77 GLU A C 13
ATOM 17838 O O . GLU A 1 77 ? 9.231 15.258 4.206 1.00 51.40 77 GLU A O 13
ATOM 17850 N N . TYR A 1 78 ? 8.328 14.516 2.282 1.00 12.40 78 TYR A N 13
ATOM 17851 C CA . TYR A 1 78 ? 8.036 15.849 1.773 1.00 72.40 78 TYR A CA 13
ATOM 17852 C C . TYR A 1 78 ? 7.081 16.585 2.711 1.00 2.35 78 TYR A C 13
ATOM 17853 O O . TYR A 1 78 ? 7.140 17.809 2.838 1.00 41.00 78 TYR A O 13
ATOM 17871 N N . LEU A 1 79 ? 6.203 15.831 3.364 1.00 11.50 79 LEU A N 13
ATOM 17872 C CA . LEU A 1 79 ? 5.237 16.411 4.290 1.00 41.10 79 LEU A CA 13
ATOM 17873 C C . LEU A 1 79 ? 5.943 17.098 5.455 1.00 44.40 79 LEU A C 13
ATOM 17874 O O . LEU A 1 79 ? 5.749 18.290 5.694 1.00 73.10 79 LEU A O 13
ATOM 17890 N N . LYS A 1 80 ? 6.762 16.340 6.174 1.00 10.20 80 LYS A N 13
ATOM 17891 C CA . LYS A 1 80 ? 7.497 16.876 7.314 1.00 30.10 80 LYS A CA 13
ATOM 17892 C C . LYS A 1 80 ? 8.686 17.711 6.851 1.00 11.20 80 LYS A C 13
ATOM 17893 O O . LYS A 1 80 ? 8.859 18.853 7.277 1.00 32.10 80 LYS A O 13
ATOM 17912 N N . ASN A 1 81 ? 9.504 17.134 5.977 1.00 0.20 81 ASN A N 13
ATOM 17913 C CA . ASN A 1 81 ? 10.677 17.826 5.455 1.00 11.20 81 ASN A CA 13
ATOM 17914 C C . ASN A 1 81 ? 10.277 19.101 4.722 1.00 13.20 81 ASN A C 13
ATOM 17915 O O . ASN A 1 81 ? 10.805 20.179 4.998 1.00 4.20 81 ASN A O 13
ATOM 17926 N N . ASP B 2 6 ? 8.854 -10.470 -1.898 1.00 22.10 116 ASP B N 13
ATOM 17927 C CA . ASP B 2 6 ? 7.847 -10.241 -0.870 1.00 73.40 116 ASP B CA 13
ATOM 17928 C C . ASP B 2 6 ? 8.486 -9.708 0.410 1.00 60.10 116 ASP B C 13
ATOM 17929 O O . ASP B 2 6 ? 7.870 -8.957 1.159 1.00 2.33 116 ASP B O 13
ATOM 17938 N N . GLU B 2 7 ? 9.729 -10.118 0.656 1.00 40.30 117 GLU B N 13
ATOM 17939 C CA . GLU B 2 7 ? 10.454 -9.687 1.846 1.00 10.20 117 GLU B CA 13
ATOM 17940 C C . GLU B 2 7 ? 10.588 -8.165 1.879 1.00 72.40 117 GLU B C 13
ATOM 17941 O O . GLU B 2 7 ? 10.506 -7.544 2.940 1.00 51.40 117 GLU B O 13
ATOM 17953 N N . GLU B 2 8 ? 10.795 -7.571 0.710 1.00 72.40 118 GLU B N 13
ATOM 17954 C CA . GLU B 2 8 ? 10.941 -6.127 0.604 1.00 73.20 118 GLU B CA 13
ATOM 17955 C C . GLU B 2 8 ? 9.604 -5.429 0.830 1.00 64.20 118 GLU B C 13
ATOM 17956 O O . GLU B 2 8 ? 9.529 -4.425 1.539 1.00 22.10 118 GLU B O 13
ATOM 17968 N N . ILE B 2 9 ? 8.552 -5.968 0.224 1.00 31.20 119 ILE B N 13
ATOM 17969 C CA . ILE B 2 9 ? 7.217 -5.396 0.359 1.00 25.40 119 ILE B CA 13
ATOM 17970 C C . ILE B 2 9 ? 6.668 -5.614 1.765 1.00 60.30 119 ILE B C 13
ATOM 17971 O O . ILE B 2 9 ? 5.960 -4.763 2.305 1.00 42.30 119 ILE B O 13
ATOM 17987 N N . GLU B 2 10 ? 6.998 -6.759 2.353 1.00 14.30 120 GLU B N 13
ATOM 17988 C CA . GLU B 2 10 ? 6.537 -7.089 3.697 1.00 43.00 120 GLU B CA 13
ATOM 17989 C C . GLU B 2 10 ? 7.145 -6.142 4.727 1.00 3.23 120 GLU B C 13
ATOM 17990 O O . GLU B 2 10 ? 6.438 -5.587 5.568 1.00 52.30 120 GLU B O 13
ATOM 18002 N N . ARG B 2 11 ? 8.459 -5.962 4.656 1.00 53.10 121 ARG B N 13
ATOM 18003 C CA . ARG B 2 11 ? 9.163 -5.082 5.582 1.00 70.00 121 ARG B CA 13
ATOM 18004 C C . ARG B 2 11 ? 8.693 -3.640 5.425 1.00 71.20 121 ARG B C 13
ATOM 18005 O O . ARG B 2 11 ? 8.674 -2.874 6.388 1.00 14.20 121 ARG B O 13
ATOM 18026 N N . GLN B 2 12 ? 8.313 -3.276 4.204 1.00 65.20 122 GLN B N 13
ATOM 18027 C CA . GLN B 2 12 ? 7.843 -1.926 3.920 1.00 61.20 122 GLN B CA 13
ATOM 18028 C C . GLN B 2 12 ? 6.595 -1.602 4.735 1.00 61.20 122 GLN B C 13
ATOM 18029 O O . GLN B 2 12 ? 6.497 -0.535 5.341 1.00 3.43 122 GLN B O 13
ATOM 18043 N N . LEU B 2 13 ? 5.645 -2.530 4.746 1.00 42.40 123 LEU B N 13
ATOM 18044 C CA . LEU B 2 13 ? 4.402 -2.344 5.488 1.00 72.20 123 LEU B CA 13
ATOM 18045 C C . LEU B 2 13 ? 4.681 -2.152 6.975 1.00 41.10 123 LEU B C 13
ATOM 18046 O O . LEU B 2 13 ? 4.128 -1.254 7.610 1.00 10.10 123 LEU B O 13
ATOM 18062 N N . LYS B 2 14 ? 5.542 -3.003 7.525 1.00 54.20 124 LYS B N 13
ATOM 18063 C CA . LYS B 2 14 ? 5.894 -2.928 8.938 1.00 61.30 124 LYS B CA 13
ATOM 18064 C C . LYS B 2 14 ? 6.651 -1.640 9.243 1.00 24.40 124 LYS B C 13
ATOM 18065 O O . LYS B 2 14 ? 6.553 -1.096 10.343 1.00 74.50 124 LYS B O 13
ATOM 18084 N N . ALA B 2 15 ? 7.408 -1.158 8.262 1.00 41.30 125 ALA B N 13
ATOM 18085 C CA . ALA B 2 15 ? 8.182 0.067 8.425 1.00 31.50 125 ALA B CA 13
ATOM 18086 C C . ALA B 2 15 ? 7.276 1.250 8.750 1.00 31.00 125 ALA B C 13
ATOM 18087 O O . ALA B 2 15 ? 7.513 1.979 9.714 1.00 22.50 125 ALA B O 13
ATOM 18094 N N . LEU B 2 16 ? 6.240 1.436 7.940 1.00 73.20 126 LEU B N 13
ATOM 18095 C CA . LEU B 2 16 ? 5.298 2.531 8.142 1.00 11.40 126 LEU B CA 13
ATOM 18096 C C . LEU B 2 16 ? 4.493 2.327 9.421 1.00 43.50 126 LEU B C 13
ATOM 18097 O O . LEU B 2 16 ? 4.099 3.292 10.078 1.00 10.30 126 LEU B O 13
ATOM 18113 N N . GLY B 2 17 ? 4.251 1.067 9.767 1.00 71.50 127 GLY B N 13
ATOM 18114 C CA . GLY B 2 17 ? 3.494 0.761 10.966 1.00 62.40 127 GLY B CA 13
ATOM 18115 C C . GLY B 2 17 ? 4.358 0.754 12.213 1.00 60.30 127 GLY B C 13
ATOM 18116 O O . GLY B 2 17 ? 4.682 -0.307 12.745 1.00 31.00 127 GLY B O 13
ATOM 18120 N N . VAL B 2 18 ? 4.732 1.942 12.678 1.00 73.30 128 VAL B N 13
ATOM 18121 C CA . VAL B 2 18 ? 5.563 2.069 13.869 1.00 63.50 128 VAL B CA 13
ATOM 18122 C C . VAL B 2 18 ? 5.119 3.249 14.726 1.00 22.30 128 VAL B C 13
ATOM 18123 O O . VAL B 2 18 ? 5.294 4.406 14.344 1.00 2.50 128 VAL B O 13
ATOM 18136 N N . ASP B 2 19 ? 4.544 2.948 15.886 1.00 34.20 129 ASP B N 13
ATOM 18137 C CA . ASP B 2 19 ? 4.075 3.985 16.797 1.00 62.30 129 ASP B CA 13
ATOM 18138 C C . ASP B 2 19 ? 5.159 4.355 17.804 1.00 63.30 129 ASP B C 13
ATOM 18139 O O . ASP B 2 19 ? 5.471 5.560 17.920 1.00 33.40 129 ASP B O 13
ATOM 18149 N N . ASN A 1 10 ? -11.884 -7.940 3.005 1.00 2.20 10 ASN A N 14
ATOM 18150 C CA . ASN A 1 10 ? -10.459 -7.671 2.867 1.00 62.10 10 ASN A CA 14
ATOM 18151 C C . ASN A 1 10 ? -10.114 -7.282 1.433 1.00 72.20 10 ASN A C 14
ATOM 18152 O O . ASN A 1 10 ? -9.411 -6.299 1.199 1.00 40.30 10 ASN A O 14
ATOM 18163 N N . LEU A 1 11 ? -10.613 -8.059 0.478 1.00 74.40 11 LEU A N 14
ATOM 18164 C CA . LEU A 1 11 ? -10.353 -7.793 -0.930 1.00 22.40 11 LEU A CA 14
ATOM 18165 C C . LEU A 1 11 ? -11.044 -6.509 -1.379 1.00 34.30 11 LEU A C 14
ATOM 18166 O O . LEU A 1 11 ? -10.464 -5.702 -2.103 1.00 11.40 11 LEU A O 14
ATOM 18182 N N . GLN A 1 12 ? -12.287 -6.327 -0.943 1.00 3.13 12 GLN A N 14
ATOM 18183 C CA . GLN A 1 12 ? -13.049 -5.135 -1.293 1.00 3.25 12 GLN A CA 14
ATOM 18184 C C . GLN A 1 12 ? -12.384 -3.875 -0.752 1.00 32.40 12 GLN A C 14
ATOM 18185 O O . GLN A 1 12 ? -12.230 -2.891 -1.472 1.00 32.10 12 GLN A O 14
ATOM 18199 N N . LYS A 1 13 ? -12.000 -3.921 0.515 1.00 5.01 13 LYS A N 14
ATOM 18200 C CA . LYS A 1 13 ? -11.350 -2.782 1.153 1.00 74.40 13 LYS A CA 14
ATOM 18201 C C . LYS A 1 13 ? -9.977 -2.525 0.540 1.00 13.30 13 LYS A C 14
ATOM 18202 O O . LYS A 1 13 ? -9.542 -1.380 0.422 1.00 64.20 13 LYS A O 14
ATOM 18221 N N . ALA A 1 14 ? -9.298 -3.600 0.151 1.00 41.10 14 ALA A N 14
ATOM 18222 C CA . ALA A 1 14 ? -7.974 -3.491 -0.449 1.00 33.00 14 ALA A CA 14
ATOM 18223 C C . ALA A 1 14 ? -8.018 -2.660 -1.727 1.00 74.40 14 ALA A C 14
ATOM 18224 O O . ALA A 1 14 ? -7.250 -1.712 -1.889 1.00 31.50 14 ALA A O 14
ATOM 18231 N N . ILE A 1 15 ? -8.921 -3.023 -2.632 1.00 2.21 15 ILE A N 14
ATOM 18232 C CA . ILE A 1 15 ? -9.065 -2.310 -3.896 1.00 64.40 15 ILE A CA 14
ATOM 18233 C C . ILE A 1 15 ? -9.715 -0.947 -3.687 1.00 12.50 15 ILE A C 14
ATOM 18234 O O . ILE A 1 15 ? -9.397 0.016 -4.384 1.00 45.40 15 ILE A O 14
ATOM 18250 N N . ASP A 1 16 ? -10.627 -0.874 -2.723 1.00 31.40 16 ASP A N 14
ATOM 18251 C CA . ASP A 1 16 ? -11.322 0.373 -2.423 1.00 21.10 16 ASP A CA 14
ATOM 18252 C C . ASP A 1 16 ? -10.373 1.386 -1.791 1.00 62.40 16 ASP A C 14
ATOM 18253 O O . ASP A 1 16 ? -10.356 2.556 -2.172 1.00 1.23 16 ASP A O 14
ATOM 18262 N N . LEU A 1 17 ? -9.587 0.928 -0.822 1.00 24.20 17 LEU A N 14
ATOM 18263 C CA . LEU A 1 17 ? -8.635 1.795 -0.137 1.00 20.30 17 LEU A CA 14
ATOM 18264 C C . LEU A 1 17 ? -7.505 2.209 -1.072 1.00 44.30 17 LEU A C 14
ATOM 18265 O O . LEU A 1 17 ? -7.182 3.392 -1.187 1.00 71.20 17 LEU A O 14
ATOM 18281 N N . ALA A 1 18 ? -6.906 1.229 -1.740 1.00 74.20 18 ALA A N 14
ATOM 18282 C CA . ALA A 1 18 ? -5.811 1.491 -2.666 1.00 14.20 18 ALA A CA 14
ATOM 18283 C C . ALA A 1 18 ? -6.257 2.412 -3.796 1.00 4.31 18 ALA A C 14
ATOM 18284 O O . ALA A 1 18 ? -5.468 3.199 -4.317 1.00 64.50 18 ALA A O 14
ATOM 18291 N N . SER A 1 19 ? -7.528 2.308 -4.170 1.00 14.10 19 SER A N 14
ATOM 18292 C CA . SER A 1 19 ? -8.080 3.133 -5.240 1.00 32.20 19 SER A CA 14
ATOM 18293 C C . SER A 1 19 ? -8.271 4.573 -4.772 1.00 64.10 19 SER A C 14
ATOM 18294 O O . SER A 1 19 ? -8.058 5.516 -5.534 1.00 32.40 19 SER A O 14
ATOM 18302 N N . LYS A 1 20 ? -8.674 4.733 -3.516 1.00 21.30 20 LYS A N 14
ATOM 18303 C CA . LYS A 1 20 ? -8.895 6.057 -2.948 1.00 2.24 20 LYS A CA 14
ATOM 18304 C C . LYS A 1 20 ? -7.569 6.777 -2.715 1.00 11.00 20 LYS A C 14
ATOM 18305 O O . LYS A 1 20 ? -7.460 7.984 -2.933 1.00 61.30 20 LYS A O 14
ATOM 18324 N N . ALA A 1 21 ? -6.564 6.028 -2.272 1.00 31.40 21 ALA A N 14
ATOM 18325 C CA . ALA A 1 21 ? -5.247 6.594 -2.011 1.00 1.05 21 ALA A CA 14
ATOM 18326 C C . ALA A 1 21 ? -4.655 7.212 -3.272 1.00 62.10 21 ALA A C 14
ATOM 18327 O O . ALA A 1 21 ? -4.165 8.341 -3.251 1.00 2.03 21 ALA A O 14
ATOM 18334 N N . ALA A 1 22 ? -4.704 6.464 -4.370 1.00 61.00 22 ALA A N 14
ATOM 18335 C CA . ALA A 1 22 ? -4.172 6.939 -5.642 1.00 35.20 22 ALA A CA 14
ATOM 18336 C C . ALA A 1 22 ? -5.019 8.077 -6.201 1.00 21.00 22 ALA A C 14
ATOM 18337 O O . ALA A 1 22 ? -4.493 9.032 -6.772 1.00 72.30 22 ALA A O 14
ATOM 18344 N N . GLN A 1 23 ? -6.332 7.968 -6.031 1.00 45.10 23 GLN A N 14
ATOM 18345 C CA . GLN A 1 23 ? -7.253 8.989 -6.519 1.00 43.20 23 GLN A CA 14
ATOM 18346 C C . GLN A 1 23 ? -6.961 10.339 -5.872 1.00 15.20 23 GLN A C 14
ATOM 18347 O O . GLN A 1 23 ? -7.067 11.383 -6.516 1.00 64.40 23 GLN A O 14
ATOM 18361 N N . GLU A 1 24 ? -6.593 10.311 -4.596 1.00 3.34 24 GLU A N 14
ATOM 18362 C CA . GLU A 1 24 ? -6.285 11.533 -3.862 1.00 32.20 24 GLU A CA 14
ATOM 18363 C C . GLU A 1 24 ? -4.942 12.108 -4.299 1.00 75.40 24 GLU A C 14
ATOM 18364 O O . GLU A 1 24 ? -4.742 13.322 -4.288 1.00 53.40 24 GLU A O 14
ATOM 18376 N N . ASP A 1 25 ? -4.026 11.226 -4.686 1.00 22.10 25 ASP A N 14
ATOM 18377 C CA . ASP A 1 25 ? -2.701 11.646 -5.129 1.00 53.00 25 ASP A CA 14
ATOM 18378 C C . ASP A 1 25 ? -2.798 12.556 -6.348 1.00 62.30 25 ASP A C 14
ATOM 18379 O O . ASP A 1 25 ? -2.093 13.561 -6.443 1.00 2.44 25 ASP A O 14
ATOM 18388 N N . LYS A 1 26 ? -3.675 12.198 -7.280 1.00 34.40 26 LYS A N 14
ATOM 18389 C CA . LYS A 1 26 ? -3.866 12.982 -8.494 1.00 1.50 26 LYS A CA 14
ATOM 18390 C C . LYS A 1 26 ? -4.774 14.179 -8.232 1.00 13.20 26 LYS A C 14
ATOM 18391 O O . LYS A 1 26 ? -4.569 15.260 -8.782 1.00 31.30 26 LYS A O 14
ATOM 18410 N N . ALA A 1 27 ? -5.782 13.977 -7.388 1.00 3.44 27 ALA A N 14
ATOM 18411 C CA . ALA A 1 27 ? -6.723 15.038 -7.054 1.00 51.00 27 ALA A CA 14
ATOM 18412 C C . ALA A 1 27 ? -6.012 16.213 -6.391 1.00 31.40 27 ALA A C 14
ATOM 18413 O O . ALA A 1 27 ? -6.342 17.372 -6.641 1.00 13.50 27 ALA A O 14
ATOM 18420 N N . GLY A 1 28 ? -5.034 15.906 -5.546 1.00 73.10 28 GLY A N 14
ATOM 18421 C CA . GLY A 1 28 ? -4.292 16.948 -4.861 1.00 41.30 28 GLY A CA 14
ATOM 18422 C C . GLY A 1 28 ? -4.028 16.612 -3.406 1.00 33.30 28 GLY A C 14
ATOM 18423 O O . GLY A 1 28 ? -3.042 17.066 -2.826 1.00 24.30 28 GLY A O 14
ATOM 18427 N N . ASN A 1 29 ? -4.912 15.813 -2.815 1.00 21.50 29 ASN A N 14
ATOM 18428 C CA . ASN A 1 29 ? -4.769 15.417 -1.419 1.00 61.30 29 ASN A CA 14
ATOM 18429 C C . ASN A 1 29 ? -3.458 14.670 -1.196 1.00 20.20 29 ASN A C 14
ATOM 18430 O O . ASN A 1 29 ? -2.881 14.115 -2.132 1.00 30.20 29 ASN A O 14
ATOM 18441 N N . TYR A 1 30 ? -2.993 14.659 0.049 1.00 50.30 30 TYR A N 14
ATOM 18442 C CA . TYR A 1 30 ? -1.749 13.980 0.395 1.00 45.50 30 TYR A CA 14
ATOM 18443 C C . TYR A 1 30 ? -1.843 13.345 1.778 1.00 12.30 30 TYR A C 14
ATOM 18444 O O . TYR A 1 30 ? -1.480 12.183 1.963 1.00 14.30 30 TYR A O 14
ATOM 18462 N N . GLU A 1 31 ? -2.330 14.114 2.745 1.00 3.32 31 GLU A N 14
ATOM 18463 C CA . GLU A 1 31 ? -2.471 13.625 4.113 1.00 45.40 31 GLU A CA 14
ATOM 18464 C C . GLU A 1 31 ? -3.396 12.414 4.166 1.00 52.10 31 GLU A C 14
ATOM 18465 O O . GLU A 1 31 ? -3.042 11.373 4.719 1.00 4.22 31 GLU A O 14
ATOM 18477 N N . GLU A 1 32 ? -4.584 12.558 3.587 1.00 34.30 32 GLU A N 14
ATOM 18478 C CA . GLU A 1 32 ? -5.561 11.475 3.568 1.00 2.24 32 GLU A CA 14
ATOM 18479 C C . GLU A 1 32 ? -5.085 10.329 2.681 1.00 32.10 32 GLU A C 14
ATOM 18480 O O . GLU A 1 32 ? -5.374 9.163 2.948 1.00 31.40 32 GLU A O 14
ATOM 18492 N N . ALA A 1 33 ? -4.353 10.671 1.625 1.00 22.30 33 ALA A N 14
ATOM 18493 C CA . ALA A 1 33 ? -3.836 9.671 0.699 1.00 35.40 33 ALA A CA 14
ATOM 18494 C C . ALA A 1 33 ? -2.730 8.844 1.346 1.00 40.00 33 ALA A C 14
ATOM 18495 O O . ALA A 1 33 ? -2.590 7.653 1.071 1.00 50.40 33 ALA A O 14
ATOM 18502 N N . LEU A 1 34 ? -1.947 9.485 2.208 1.00 60.40 34 LEU A N 14
ATOM 18503 C CA . LEU A 1 34 ? -0.853 8.808 2.896 1.00 21.30 34 LEU A CA 14
ATOM 18504 C C . LEU A 1 34 ? -1.383 7.709 3.811 1.00 12.50 34 LEU A C 14
ATOM 18505 O O . LEU A 1 34 ? -0.998 6.546 3.689 1.00 20.30 34 LEU A O 14
ATOM 18521 N N . GLN A 1 35 ? -2.270 8.085 4.726 1.00 24.10 35 GLN A N 14
ATOM 18522 C CA . GLN A 1 35 ? -2.854 7.131 5.661 1.00 31.20 35 GLN A CA 14
ATOM 18523 C C . GLN A 1 35 ? -3.629 6.046 4.920 1.00 24.40 35 GLN A C 14
ATOM 18524 O O . GLN A 1 35 ? -3.679 4.896 5.356 1.00 1.13 35 GLN A O 14
ATOM 18538 N N . LEU A 1 36 ? -4.232 6.422 3.796 1.00 63.30 36 LEU A N 14
ATOM 18539 C CA . LEU A 1 36 ? -5.004 5.481 2.992 1.00 43.00 36 LEU A CA 14
ATOM 18540 C C . LEU A 1 36 ? -4.085 4.504 2.267 1.00 64.10 36 LEU A C 14
ATOM 18541 O O . LEU A 1 36 ? -4.424 3.335 2.086 1.00 73.40 36 LEU A O 14
ATOM 18557 N N . TYR A 1 37 ? -2.921 4.991 1.853 1.00 50.00 37 TYR A N 14
ATOM 18558 C CA . TYR A 1 37 ? -1.952 4.160 1.146 1.00 72.10 37 TYR A CA 14
ATOM 18559 C C . TYR A 1 37 ? -1.512 2.983 2.011 1.00 3.44 37 TYR A C 14
ATOM 18560 O O . TYR A 1 37 ? -1.406 1.854 1.532 1.00 21.40 37 TYR A O 14
ATOM 18578 N N . GLN A 1 38 ? -1.259 3.255 3.287 1.00 74.10 38 GLN A N 14
ATOM 18579 C CA . GLN A 1 38 ? -0.831 2.219 4.220 1.00 2.44 38 GLN A CA 14
ATOM 18580 C C . GLN A 1 38 ? -1.945 1.202 4.450 1.00 64.50 38 GLN A C 14
ATOM 18581 O O . GLN A 1 38 ? -1.718 -0.006 4.387 1.00 14.10 38 GLN A O 14
ATOM 18595 N N . HIS A 1 39 ? -3.147 1.701 4.719 1.00 61.20 39 HIS A N 14
ATOM 18596 C CA . HIS A 1 39 ? -4.297 0.836 4.959 1.00 75.50 39 HIS A CA 14
ATOM 18597 C C . HIS A 1 39 ? -4.579 -0.042 3.745 1.00 73.50 39 HIS A C 14
ATOM 18598 O O . HIS A 1 39 ? -4.877 -1.230 3.881 1.00 51.40 39 HIS A O 14
ATOM 18613 N N . ALA A 1 40 ? -4.485 0.549 2.558 1.00 14.50 40 ALA A N 14
ATOM 18614 C CA . ALA A 1 40 ? -4.729 -0.180 1.320 1.00 1.33 40 ALA A CA 14
ATOM 18615 C C . ALA A 1 40 ? -3.732 -1.320 1.147 1.00 70.40 40 ALA A C 14
ATOM 18616 O O . ALA A 1 40 ? -4.117 -2.467 0.922 1.00 61.20 40 ALA A O 14
ATOM 18623 N N . VAL A 1 41 ? -2.447 -0.996 1.255 1.00 61.30 41 VAL A N 14
ATOM 18624 C CA . VAL A 1 41 ? -1.393 -1.993 1.113 1.00 71.30 41 VAL A CA 14
ATOM 18625 C C . VAL A 1 41 ? -1.497 -3.060 2.198 1.00 65.20 41 VAL A C 14
ATOM 18626 O O . VAL A 1 41 ? -1.173 -4.225 1.969 1.00 71.30 41 VAL A O 14
ATOM 18639 N N . GLN A 1 42 ? -1.953 -2.652 3.379 1.00 10.40 42 GLN A N 14
ATOM 18640 C CA . GLN A 1 42 ? -2.101 -3.573 4.499 1.00 33.20 42 GLN A CA 14
ATOM 18641 C C . GLN A 1 42 ? -3.067 -4.701 4.154 1.00 13.40 42 GLN A C 14
ATOM 18642 O O . GLN A 1 42 ? -2.760 -5.877 4.347 1.00 40.10 42 GLN A O 14
ATOM 18656 N N . TYR A 1 43 ? -4.238 -4.333 3.643 1.00 41.50 43 TYR A N 14
ATOM 18657 C CA . TYR A 1 43 ? -5.251 -5.315 3.271 1.00 61.10 43 TYR A CA 14
ATOM 18658 C C . TYR A 1 43 ? -4.721 -6.263 2.202 1.00 4.22 43 TYR A C 14
ATOM 18659 O O . TYR A 1 43 ? -5.052 -7.449 2.189 1.00 24.00 43 TYR A O 14
ATOM 18677 N N . PHE A 1 44 ? -3.894 -5.732 1.309 1.00 54.50 44 PHE A N 14
ATOM 18678 C CA . PHE A 1 44 ? -3.314 -6.529 0.236 1.00 34.10 44 PHE A CA 14
ATOM 18679 C C . PHE A 1 44 ? -2.487 -7.679 0.801 1.00 33.40 44 PHE A C 14
ATOM 18680 O O . PHE A 1 44 ? -2.690 -8.839 0.442 1.00 62.50 44 PHE A O 14
ATOM 18697 N N . LEU A 1 45 ? -1.554 -7.349 1.688 1.00 61.30 45 LEU A N 14
ATOM 18698 C CA . LEU A 1 45 ? -0.695 -8.355 2.305 1.00 63.40 45 LEU A CA 14
ATOM 18699 C C . LEU A 1 45 ? -1.524 -9.414 3.024 1.00 35.50 45 LEU A C 14
ATOM 18700 O O . LEU A 1 45 ? -1.118 -10.566 3.129 1.00 53.40 45 LEU A O 14
ATOM 18716 N N . HIS A 1 46 ? -2.690 -9.011 3.517 1.00 33.40 46 HIS A N 14
ATOM 18717 C CA . HIS A 1 46 ? -3.577 -9.926 4.226 1.00 24.30 46 HIS A CA 14
ATOM 18718 C C . HIS A 1 46 ? -4.051 -11.047 3.307 1.00 72.30 46 HIS A C 14
ATOM 18719 O O . HIS A 1 46 ? -4.065 -12.214 3.692 1.00 60.40 46 HIS A O 14
ATOM 18734 N N . VAL A 1 47 ? -4.440 -10.684 2.089 1.00 74.40 47 VAL A N 14
ATOM 18735 C CA . VAL A 1 47 ? -4.915 -11.660 1.115 1.00 53.40 47 VAL A CA 14
ATOM 18736 C C . VAL A 1 47 ? -3.756 -12.407 0.477 1.00 63.10 47 VAL A C 14
ATOM 18737 O O . VAL A 1 47 ? -3.890 -13.574 0.102 1.00 22.20 47 VAL A O 14
ATOM 18750 N N . VAL A 1 48 ? -2.610 -11.746 0.361 1.00 21.30 48 VAL A N 14
ATOM 18751 C CA . VAL A 1 48 ? -1.428 -12.352 -0.231 1.00 40.50 48 VAL A CA 14
ATOM 18752 C C . VAL A 1 48 ? -0.960 -13.545 0.591 1.00 52.30 48 VAL A C 14
ATOM 18753 O O . VAL A 1 48 ? -0.484 -14.542 0.045 1.00 42.40 48 VAL A O 14
ATOM 18766 N N . LYS A 1 49 ? -1.097 -13.439 1.909 1.00 72.50 49 LYS A N 14
ATOM 18767 C CA . LYS A 1 49 ? -0.686 -14.517 2.809 1.00 45.00 49 LYS A CA 14
ATOM 18768 C C . LYS A 1 49 ? -1.779 -15.572 2.926 1.00 63.50 49 LYS A C 14
ATOM 18769 O O . LYS A 1 49 ? -1.490 -16.757 3.124 1.00 41.10 49 LYS A O 14
ATOM 18788 N N . TYR A 1 50 ? -3.031 -15.141 2.807 1.00 64.10 50 TYR A N 14
ATOM 18789 C CA . TYR A 1 50 ? -4.161 -16.060 2.903 1.00 3.35 50 TYR A CA 14
ATOM 18790 C C . TYR A 1 50 ? -4.611 -16.515 1.517 1.00 54.50 50 TYR A C 14
ATOM 18791 O O . TYR A 1 50 ? -4.332 -17.641 1.111 1.00 1.34 50 TYR A O 14
ATOM 18809 N N . GLU A 1 51 ? -5.304 -15.629 0.802 1.00 62.00 51 GLU A N 14
ATOM 18810 C CA . GLU A 1 51 ? -5.789 -15.943 -0.535 1.00 21.20 51 GLU A CA 14
ATOM 18811 C C . GLU A 1 51 ? -4.770 -15.537 -1.595 1.00 33.20 51 GLU A C 14
ATOM 18812 O O . GLU A 1 51 ? -4.850 -14.453 -2.164 1.00 70.10 51 GLU A O 14
ATOM 18824 N N . ALA A 1 52 ? -3.803 -16.416 -1.848 1.00 11.30 52 ALA A N 14
ATOM 18825 C CA . ALA A 1 52 ? -2.772 -16.147 -2.842 1.00 3.42 52 ALA A CA 14
ATOM 18826 C C . ALA A 1 52 ? -2.629 -17.312 -3.815 1.00 75.20 52 ALA A C 14
ATOM 18827 O O . ALA A 1 52 ? -2.021 -18.340 -3.495 1.00 43.10 52 ALA A O 14
ATOM 18834 N N . GLN A 1 53 ? -3.193 -17.153 -5.005 1.00 14.40 53 GLN A N 14
ATOM 18835 C CA . GLN A 1 53 ? -3.132 -18.198 -6.028 1.00 45.30 53 GLN A CA 14
ATOM 18836 C C . GLN A 1 53 ? -2.693 -17.612 -7.370 1.00 53.30 53 GLN A C 14
ATOM 18837 O O . GLN A 1 53 ? -3.198 -16.585 -7.808 1.00 24.30 53 GLN A O 14
ATOM 18851 N N . GLY A 1 54 ? -1.740 -18.282 -8.011 1.00 70.10 54 GLY A N 14
ATOM 18852 C CA . GLY A 1 54 ? -1.243 -17.813 -9.292 1.00 32.20 54 GLY A CA 14
ATOM 18853 C C . GLY A 1 54 ? 0.006 -16.965 -9.159 1.00 52.20 54 GLY A C 14
ATOM 18854 O O . GLY A 1 54 ? 0.120 -16.165 -8.233 1.00 44.00 54 GLY A O 14
ATOM 18858 N N . ASP A 1 55 ? 0.941 -17.145 -10.087 1.00 52.40 55 ASP A N 14
ATOM 18859 C CA . ASP A 1 55 ? 2.188 -16.381 -10.067 1.00 42.20 55 ASP A CA 14
ATOM 18860 C C . ASP A 1 55 ? 1.974 -14.969 -10.608 1.00 64.30 55 ASP A C 14
ATOM 18861 O O . ASP A 1 55 ? 2.597 -14.024 -10.146 1.00 20.10 55 ASP A O 14
ATOM 18870 N N . LYS A 1 56 ? 1.086 -14.849 -11.593 1.00 55.20 56 LYS A N 14
ATOM 18871 C CA . LYS A 1 56 ? 0.794 -13.555 -12.192 1.00 61.30 56 LYS A CA 14
ATOM 18872 C C . LYS A 1 56 ? 0.113 -12.634 -11.189 1.00 54.30 56 LYS A C 14
ATOM 18873 O O . LYS A 1 56 ? 0.508 -11.477 -11.027 1.00 23.40 56 LYS A O 14
ATOM 18892 N N . ALA A 1 57 ? -0.911 -13.151 -10.517 1.00 15.10 57 ALA A N 14
ATOM 18893 C CA . ALA A 1 57 ? -1.646 -12.372 -9.528 1.00 4.05 57 ALA A CA 14
ATOM 18894 C C . ALA A 1 57 ? -0.740 -11.943 -8.383 1.00 52.40 57 ALA A C 14
ATOM 18895 O O . ALA A 1 57 ? -0.797 -10.800 -7.929 1.00 54.00 57 ALA A O 14
ATOM 18902 N N . LYS A 1 58 ? 0.095 -12.861 -7.921 1.00 64.20 58 LYS A N 14
ATOM 18903 C CA . LYS A 1 58 ? 1.016 -12.578 -6.827 1.00 33.50 58 LYS A CA 14
ATOM 18904 C C . LYS A 1 58 ? 1.969 -11.445 -7.199 1.00 71.40 58 LYS A C 14
ATOM 18905 O O . LYS A 1 58 ? 2.397 -10.678 -6.340 1.00 32.40 58 LYS A O 14
ATOM 18924 N N . GLN A 1 59 ? 2.306 -11.364 -8.481 1.00 10.20 59 GLN A N 14
ATOM 18925 C CA . GLN A 1 59 ? 3.211 -10.328 -8.966 1.00 63.30 59 GLN A CA 14
ATOM 18926 C C . GLN A 1 59 ? 2.541 -8.958 -8.925 1.00 22.50 59 GLN A C 14
ATOM 18927 O O . GLN A 1 59 ? 3.189 -7.949 -8.647 1.00 32.10 59 GLN A O 14
ATOM 18941 N N . SER A 1 60 ? 1.242 -8.932 -9.202 1.00 21.20 60 SER A N 14
ATOM 18942 C CA . SER A 1 60 ? 0.486 -7.685 -9.197 1.00 12.40 60 SER A CA 14
ATOM 18943 C C . SER A 1 60 ? 0.360 -7.131 -7.781 1.00 75.20 60 SER A C 14
ATOM 18944 O O . SER A 1 60 ? 0.725 -5.985 -7.518 1.00 2.44 60 SER A O 14
ATOM 18952 N N . ILE A 1 61 ? -0.158 -7.953 -6.873 1.00 72.20 61 ILE A N 14
ATOM 18953 C CA . ILE A 1 61 ? -0.332 -7.545 -5.483 1.00 43.30 61 ILE A CA 14
ATOM 18954 C C . ILE A 1 61 ? 0.995 -7.117 -4.864 1.00 3.33 61 ILE A C 14
ATOM 18955 O O . ILE A 1 61 ? 1.062 -6.120 -4.147 1.00 20.50 61 ILE A O 14
ATOM 18971 N N . ARG A 1 62 ? 2.047 -7.876 -5.149 1.00 23.30 62 ARG A N 14
ATOM 18972 C CA . ARG A 1 62 ? 3.371 -7.573 -4.619 1.00 74.40 62 ARG A CA 14
ATOM 18973 C C . ARG A 1 62 ? 3.951 -6.329 -5.285 1.00 22.30 62 ARG A C 14
ATOM 18974 O O . ARG A 1 62 ? 4.421 -5.413 -4.609 1.00 40.40 62 ARG A O 14
ATOM 18995 N N . ALA A 1 63 ? 3.912 -6.303 -6.613 1.00 22.50 63 ALA A N 14
ATOM 18996 C CA . ALA A 1 63 ? 4.433 -5.171 -7.370 1.00 41.20 63 ALA A CA 14
ATOM 18997 C C . ALA A 1 63 ? 3.671 -3.893 -7.036 1.00 43.20 63 ALA A C 14
ATOM 18998 O O . ALA A 1 63 ? 4.235 -2.799 -7.057 1.00 4.13 63 ALA A O 14
ATOM 19005 N N . LYS A 1 64 ? 2.387 -4.039 -6.724 1.00 21.50 64 LYS A N 14
ATOM 19006 C CA . LYS A 1 64 ? 1.549 -2.896 -6.384 1.00 13.20 64 LYS A CA 14
ATOM 19007 C C . LYS A 1 64 ? 1.820 -2.428 -4.958 1.00 62.00 64 LYS A C 14
ATOM 19008 O O . LYS A 1 64 ? 1.886 -1.229 -4.690 1.00 22.10 64 LYS A O 14
ATOM 19027 N N . CYS A 1 65 ? 1.977 -3.384 -4.046 1.00 44.30 65 CYS A N 14
ATOM 19028 C CA . CYS A 1 65 ? 2.242 -3.068 -2.647 1.00 42.20 65 CYS A CA 14
ATOM 19029 C C . CYS A 1 65 ? 3.529 -2.261 -2.505 1.00 2.12 65 CYS A C 14
ATOM 19030 O O . CYS A 1 65 ? 3.607 -1.339 -1.693 1.00 61.00 65 CYS A O 14
ATOM 19038 N N . THR A 1 66 ? 4.533 -2.615 -3.300 1.00 21.30 66 THR A N 14
ATOM 19039 C CA . THR A 1 66 ? 5.816 -1.922 -3.262 1.00 52.10 66 THR A CA 14
ATOM 19040 C C . THR A 1 66 ? 5.683 -0.499 -3.794 1.00 34.00 66 THR A C 14
ATOM 19041 O O . THR A 1 66 ? 6.190 0.448 -3.194 1.00 41.20 66 THR A O 14
ATOM 19052 N N . GLU A 1 67 ? 4.996 -0.357 -4.924 1.00 41.10 67 GLU A N 14
ATOM 19053 C CA . GLU A 1 67 ? 4.795 0.951 -5.536 1.00 2.01 67 GLU A CA 14
ATOM 19054 C C . GLU A 1 67 ? 4.038 1.882 -4.594 1.00 0.22 67 GLU A C 14
ATOM 19055 O O . GLU A 1 67 ? 4.480 2.998 -4.320 1.00 3.15 67 GLU A O 14
ATOM 19067 N N . TYR A 1 68 ? 2.894 1.416 -4.103 1.00 43.20 68 TYR A N 14
ATOM 19068 C CA . TYR A 1 68 ? 2.075 2.207 -3.192 1.00 71.40 68 TYR A CA 14
ATOM 19069 C C . TYR A 1 68 ? 2.848 2.550 -1.924 1.00 54.00 68 TYR A C 14
ATOM 19070 O O . TYR A 1 68 ? 2.636 3.602 -1.321 1.00 14.30 68 TYR A O 14
ATOM 19088 N N . LEU A 1 69 ? 3.745 1.655 -1.524 1.00 22.30 69 LEU A N 14
ATOM 19089 C CA . LEU A 1 69 ? 4.551 1.862 -0.326 1.00 3.11 69 LEU A CA 14
ATOM 19090 C C . LEU A 1 69 ? 5.436 3.096 -0.473 1.00 11.40 69 LEU A C 14
ATOM 19091 O O . LEU A 1 69 ? 5.481 3.949 0.412 1.00 64.10 69 LEU A O 14
ATOM 19107 N N . ASP A 1 70 ? 6.140 3.181 -1.598 1.00 33.00 70 ASP A N 14
ATOM 19108 C CA . ASP A 1 70 ? 7.025 4.311 -1.861 1.00 74.00 70 ASP A CA 14
ATOM 19109 C C . ASP A 1 70 ? 6.240 5.618 -1.906 1.00 71.40 70 ASP A C 14
ATOM 19110 O O . ASP A 1 70 ? 6.681 6.636 -1.372 1.00 11.50 70 ASP A O 14
ATOM 19119 N N . ARG A 1 71 ? 5.075 5.582 -2.545 1.00 1.51 71 ARG A N 14
ATOM 19120 C CA . ARG A 1 71 ? 4.230 6.764 -2.659 1.00 54.00 71 ARG A CA 14
ATOM 19121 C C . ARG A 1 71 ? 3.816 7.272 -1.281 1.00 14.10 71 ARG A C 14
ATOM 19122 O O . ARG A 1 71 ? 3.676 8.476 -1.069 1.00 1.24 71 ARG A O 14
ATOM 19143 N N . ALA A 1 72 ? 3.622 6.345 -0.348 1.00 10.40 72 ALA A N 14
ATOM 19144 C CA . ALA A 1 72 ? 3.225 6.699 1.009 1.00 71.40 72 ALA A CA 14
ATOM 19145 C C . ALA A 1 72 ? 4.385 7.325 1.774 1.00 62.40 72 ALA A C 14
ATOM 19146 O O . ALA A 1 72 ? 4.210 8.311 2.491 1.00 23.30 72 ALA A O 14
ATOM 19153 N N . GLU A 1 73 ? 5.571 6.746 1.619 1.00 74.30 73 GLU A N 14
ATOM 19154 C CA . GLU A 1 73 ? 6.761 7.248 2.295 1.00 65.10 73 GLU A CA 14
ATOM 19155 C C . GLU A 1 73 ? 7.203 8.582 1.701 1.00 74.30 73 GLU A C 14
ATOM 19156 O O . GLU A 1 73 ? 7.744 9.437 2.404 1.00 22.40 73 GLU A O 14
ATOM 19168 N N . LYS A 1 74 ? 6.970 8.753 0.404 1.00 62.10 74 LYS A N 14
ATOM 19169 C CA . LYS A 1 74 ? 7.344 9.983 -0.284 1.00 32.20 74 LYS A CA 14
ATOM 19170 C C . LYS A 1 74 ? 6.574 11.175 0.275 1.00 71.20 74 LYS A C 14
ATOM 19171 O O . LYS A 1 74 ? 7.155 12.220 0.567 1.00 62.20 74 LYS A O 14
ATOM 19190 N N . LEU A 1 75 ? 5.263 11.009 0.421 1.00 43.40 75 LEU A N 14
ATOM 19191 C CA . LEU A 1 75 ? 4.413 12.072 0.946 1.00 14.30 75 LEU A CA 14
ATOM 19192 C C . LEU A 1 75 ? 4.801 12.422 2.379 1.00 52.50 75 LEU A C 14
ATOM 19193 O O . LEU A 1 75 ? 4.787 13.590 2.769 1.00 32.10 75 LEU A O 14
ATOM 19209 N N . LYS A 1 76 ? 5.148 11.404 3.159 1.00 34.00 76 LYS A N 14
ATOM 19210 C CA . LYS A 1 76 ? 5.540 11.605 4.548 1.00 64.20 76 LYS A CA 14
ATOM 19211 C C . LYS A 1 76 ? 6.761 12.514 4.643 1.00 71.40 76 LYS A C 14
ATOM 19212 O O . LYS A 1 76 ? 6.890 13.301 5.581 1.00 53.40 76 LYS A O 14
ATOM 19231 N N . GLU A 1 77 ? 7.653 12.402 3.664 1.00 21.40 77 GLU A N 14
ATOM 19232 C CA . GLU A 1 77 ? 8.862 13.217 3.635 1.00 34.20 77 GLU A CA 14
ATOM 19233 C C . GLU A 1 77 ? 8.538 14.647 3.217 1.00 24.10 77 GLU A C 14
ATOM 19234 O O . GLU A 1 77 ? 8.853 15.601 3.929 1.00 0.54 77 GLU A O 14
ATOM 19246 N N . TYR A 1 78 ? 7.904 14.785 2.058 1.00 71.30 78 TYR A N 14
ATOM 19247 C CA . TYR A 1 78 ? 7.530 16.095 1.541 1.00 4.23 78 TYR A CA 14
ATOM 19248 C C . TYR A 1 78 ? 6.586 16.806 2.510 1.00 32.20 78 TYR A C 14
ATOM 19249 O O . TYR A 1 78 ? 6.600 18.032 2.618 1.00 25.20 78 TYR A O 14
ATOM 19267 N N . LEU A 1 79 ? 5.769 16.027 3.211 1.00 71.20 79 LEU A N 14
ATOM 19268 C CA . LEU A 1 79 ? 4.820 16.581 4.169 1.00 0.10 79 LEU A CA 14
ATOM 19269 C C . LEU A 1 79 ? 5.548 17.251 5.330 1.00 51.00 79 LEU A C 14
ATOM 19270 O O . LEU A 1 79 ? 5.204 18.362 5.734 1.00 5.24 79 LEU A O 14
ATOM 19286 N N . LYS A 1 80 ? 6.555 16.567 5.863 1.00 43.10 80 LYS A N 14
ATOM 19287 C CA . LYS A 1 80 ? 7.332 17.096 6.978 1.00 0.21 80 LYS A CA 14
ATOM 19288 C C . LYS A 1 80 ? 8.403 18.065 6.485 1.00 15.40 80 LYS A C 14
ATOM 19289 O O . LYS A 1 80 ? 8.760 19.016 7.179 1.00 64.00 80 LYS A O 14
ATOM 19308 N N . ASN A 1 81 ? 8.910 17.816 5.282 1.00 4.14 81 ASN A N 14
ATOM 19309 C CA . ASN A 1 81 ? 9.939 18.666 4.696 1.00 73.10 81 ASN A CA 14
ATOM 19310 C C . ASN A 1 81 ? 9.395 20.062 4.414 1.00 35.40 81 ASN A C 14
ATOM 19311 O O . ASN A 1 81 ? 10.128 21.050 4.480 1.00 30.20 81 ASN A O 14
ATOM 19322 N N . ASP B 2 6 ? 9.523 -10.961 -1.512 1.00 75.10 116 ASP B N 14
ATOM 19323 C CA . ASP B 2 6 ? 8.346 -10.768 -0.670 1.00 44.30 116 ASP B CA 14
ATOM 19324 C C . ASP B 2 6 ? 8.726 -10.112 0.653 1.00 52.20 116 ASP B C 14
ATOM 19325 O O . ASP B 2 6 ? 7.936 -9.368 1.233 1.00 21.50 116 ASP B O 14
ATOM 19334 N N . GLU B 2 7 ? 9.934 -10.382 1.121 1.00 24.40 117 GLU B N 14
ATOM 19335 C CA . GLU B 2 7 ? 10.418 -9.816 2.375 1.00 14.20 117 GLU B CA 14
ATOM 19336 C C . GLU B 2 7 ? 10.443 -8.294 2.308 1.00 63.20 117 GLU B C 14
ATOM 19337 O O . GLU B 2 7 ? 10.191 -7.618 3.303 1.00 62.10 117 GLU B O 14
ATOM 19349 N N . GLU B 2 8 ? 10.745 -7.759 1.127 1.00 44.50 118 GLU B N 14
ATOM 19350 C CA . GLU B 2 8 ? 10.803 -6.319 0.931 1.00 11.40 118 GLU B CA 14
ATOM 19351 C C . GLU B 2 8 ? 9.452 -5.681 1.220 1.00 31.10 118 GLU B C 14
ATOM 19352 O O . GLU B 2 8 ? 9.371 -4.658 1.901 1.00 75.40 118 GLU B O 14
ATOM 19364 N N . ILE B 2 9 ? 8.392 -6.288 0.698 1.00 5.53 119 ILE B N 14
ATOM 19365 C CA . ILE B 2 9 ? 7.042 -5.777 0.899 1.00 73.20 119 ILE B CA 14
ATOM 19366 C C . ILE B 2 9 ? 6.584 -5.987 2.339 1.00 13.40 119 ILE B C 14
ATOM 19367 O O . ILE B 2 9 ? 5.848 -5.169 2.892 1.00 42.40 119 ILE B O 14
ATOM 19383 N N . GLU B 2 10 ? 7.022 -7.087 2.939 1.00 24.30 120 GLU B N 14
ATOM 19384 C CA . GLU B 2 10 ? 6.657 -7.404 4.315 1.00 42.10 120 GLU B CA 14
ATOM 19385 C C . GLU B 2 10 ? 7.284 -6.408 5.286 1.00 64.50 120 GLU B C 14
ATOM 19386 O O . GLU B 2 10 ? 6.608 -5.868 6.158 1.00 22.40 120 GLU B O 14
ATOM 19398 N N . ARG B 2 11 ? 8.584 -6.179 5.131 1.00 71.20 121 ARG B N 14
ATOM 19399 C CA . ARG B 2 11 ? 9.305 -5.253 5.997 1.00 25.40 121 ARG B CA 14
ATOM 19400 C C . ARG B 2 11 ? 8.885 -3.814 5.719 1.00 74.10 121 ARG B C 14
ATOM 19401 O O . ARG B 2 11 ? 8.883 -2.973 6.619 1.00 33.20 121 ARG B O 14
ATOM 19422 N N . GLN B 2 12 ? 8.531 -3.537 4.468 1.00 20.10 122 GLN B N 14
ATOM 19423 C CA . GLN B 2 12 ? 8.108 -2.199 4.073 1.00 72.30 122 GLN B CA 14
ATOM 19424 C C . GLN B 2 12 ? 6.875 -1.762 4.858 1.00 54.10 122 GLN B C 14
ATOM 19425 O O . GLN B 2 12 ? 6.846 -0.675 5.433 1.00 12.50 122 GLN B O 14
ATOM 19439 N N . LEU B 2 13 ? 5.858 -2.618 4.875 1.00 11.20 123 LEU B N 14
ATOM 19440 C CA . LEU B 2 13 ? 4.622 -2.321 5.590 1.00 2.30 123 LEU B CA 14
ATOM 19441 C C . LEU B 2 13 ? 4.889 -2.118 7.077 1.00 25.40 123 LEU B C 14
ATOM 19442 O O . LEU B 2 13 ? 4.383 -1.174 7.686 1.00 63.10 123 LEU B O 14
ATOM 19458 N N . LYS B 2 14 ? 5.689 -3.007 7.658 1.00 21.20 124 LYS B N 14
ATOM 19459 C CA . LYS B 2 14 ? 6.023 -2.924 9.074 1.00 22.40 124 LYS B CA 14
ATOM 19460 C C . LYS B 2 14 ? 6.850 -1.675 9.366 1.00 62.50 124 LYS B C 14
ATOM 19461 O O . LYS B 2 14 ? 6.764 -1.102 10.451 1.00 10.50 124 LYS B O 14
ATOM 19480 N N . ALA B 2 15 ? 7.651 -1.261 8.390 1.00 5.04 125 ALA B N 14
ATOM 19481 C CA . ALA B 2 15 ? 8.494 -0.081 8.542 1.00 53.10 125 ALA B CA 14
ATOM 19482 C C . ALA B 2 15 ? 7.650 1.178 8.703 1.00 53.50 125 ALA B C 14
ATOM 19483 O O . ALA B 2 15 ? 7.894 1.991 9.596 1.00 44.00 125 ALA B O 14
ATOM 19490 N N . LEU B 2 16 ? 6.657 1.335 7.835 1.00 51.40 126 LEU B N 14
ATOM 19491 C CA . LEU B 2 16 ? 5.776 2.496 7.882 1.00 23.20 126 LEU B CA 14
ATOM 19492 C C . LEU B 2 16 ? 4.939 2.495 9.156 1.00 62.10 126 LEU B C 14
ATOM 19493 O O . LEU B 2 16 ? 4.627 3.550 9.709 1.00 3.32 126 LEU B O 14
ATOM 19509 N N . GLY B 2 17 ? 4.578 1.302 9.619 1.00 55.40 127 GLY B N 14
ATOM 19510 C CA . GLY B 2 17 ? 3.781 1.185 10.826 1.00 52.40 127 GLY B CA 14
ATOM 19511 C C . GLY B 2 17 ? 4.624 0.906 12.055 1.00 3.23 127 GLY B C 14
ATOM 19512 O O . GLY B 2 17 ? 4.699 -0.231 12.519 1.00 31.10 127 GLY B O 14
ATOM 19516 N N . VAL B 2 18 ? 5.261 1.947 12.582 1.00 12.40 128 VAL B N 14
ATOM 19517 C CA . VAL B 2 18 ? 6.104 1.808 13.763 1.00 25.40 128 VAL B CA 14
ATOM 19518 C C . VAL B 2 18 ? 5.779 2.880 14.798 1.00 24.30 128 VAL B C 14
ATOM 19519 O O . VAL B 2 18 ? 4.915 3.728 14.578 1.00 52.10 128 VAL B O 14
ATOM 19532 N N . ASP B 2 19 ? 6.479 2.836 15.927 1.00 4.14 129 ASP B N 14
ATOM 19533 C CA . ASP B 2 19 ? 6.265 3.804 16.996 1.00 11.00 129 ASP B CA 14
ATOM 19534 C C . ASP B 2 19 ? 7.591 4.378 17.483 1.00 55.20 129 ASP B C 14
ATOM 19535 O O . ASP B 2 19 ? 8.646 3.803 17.141 1.00 53.20 129 ASP B O 14
ATOM 19545 N N . ASN A 1 10 ? -12.500 -8.158 3.460 1.00 24.10 10 ASN A N 15
ATOM 19546 C CA . ASN A 1 10 ? -11.072 -7.882 3.452 1.00 3.44 10 ASN A CA 15
ATOM 19547 C C . ASN A 1 10 ? -10.564 -7.669 2.030 1.00 32.50 10 ASN A C 15
ATOM 19548 O O . ASN A 1 10 ? -9.625 -6.906 1.804 1.00 52.50 10 ASN A O 15
ATOM 19559 N N . LEU A 1 11 ? -11.188 -8.348 1.077 1.00 14.20 11 LEU A N 15
ATOM 19560 C CA . LEU A 1 11 ? -10.796 -8.233 -0.323 1.00 14.00 11 LEU A CA 15
ATOM 19561 C C . LEU A 1 11 ? -11.234 -6.891 -0.902 1.00 13.10 11 LEU A C 15
ATOM 19562 O O . LEU A 1 11 ? -10.548 -6.317 -1.749 1.00 70.30 11 LEU A O 15
ATOM 19578 N N . GLN A 1 12 ? -12.376 -6.394 -0.436 1.00 72.30 12 GLN A N 15
ATOM 19579 C CA . GLN A 1 12 ? -12.898 -5.115 -0.902 1.00 22.00 12 GLN A CA 15
ATOM 19580 C C . GLN A 1 12 ? -12.073 -3.956 -0.369 1.00 0.31 12 GLN A C 15
ATOM 19581 O O . GLN A 1 12 ? -11.692 -3.055 -1.117 1.00 61.30 12 GLN A O 15
ATOM 19595 N N . LYS A 1 13 ? -11.798 -3.983 0.931 1.00 3.31 13 LYS A N 15
ATOM 19596 C CA . LYS A 1 13 ? -11.013 -2.931 1.566 1.00 11.40 13 LYS A CA 15
ATOM 19597 C C . LYS A 1 13 ? -9.616 -2.853 0.961 1.00 41.30 13 LYS A C 15
ATOM 19598 O O . LYS A 1 13 ? -9.059 -1.768 0.796 1.00 53.30 13 LYS A O 15
ATOM 19617 N N . ALA A 1 14 ? -9.053 -4.013 0.634 1.00 42.30 14 ALA A N 15
ATOM 19618 C CA . ALA A 1 14 ? -7.720 -4.075 0.047 1.00 12.50 14 ALA A CA 15
ATOM 19619 C C . ALA A 1 14 ? -7.663 -3.311 -1.270 1.00 65.10 14 ALA A C 15
ATOM 19620 O O . ALA A 1 14 ? -6.797 -2.458 -1.468 1.00 22.50 14 ALA A O 15
ATOM 19627 N N . ILE A 1 15 ? -8.591 -3.622 -2.169 1.00 4.42 15 ILE A N 15
ATOM 19628 C CA . ILE A 1 15 ? -8.647 -2.964 -3.469 1.00 24.30 15 ILE A CA 15
ATOM 19629 C C . ILE A 1 15 ? -9.204 -1.549 -3.346 1.00 53.30 15 ILE A C 15
ATOM 19630 O O . ILE A 1 15 ? -8.692 -0.614 -3.960 1.00 43.00 15 ILE A O 15
ATOM 19646 N N . ASP A 1 16 ? -10.256 -1.401 -2.548 1.00 34.20 16 ASP A N 15
ATOM 19647 C CA . ASP A 1 16 ? -10.883 -0.101 -2.343 1.00 30.30 16 ASP A CA 15
ATOM 19648 C C . ASP A 1 16 ? -9.891 0.894 -1.749 1.00 4.34 16 ASP A C 15
ATOM 19649 O O . ASP A 1 16 ? -9.818 2.044 -2.179 1.00 43.50 16 ASP A O 15
ATOM 19658 N N . LEU A 1 17 ? -9.131 0.442 -0.756 1.00 22.30 17 LEU A N 15
ATOM 19659 C CA . LEU A 1 17 ? -8.144 1.293 -0.102 1.00 33.20 17 LEU A CA 15
ATOM 19660 C C . LEU A 1 17 ? -7.060 1.723 -1.085 1.00 51.40 17 LEU A C 15
ATOM 19661 O O . LEU A 1 17 ? -6.622 2.874 -1.077 1.00 63.00 17 LEU A O 15
ATOM 19677 N N . ALA A 1 18 ? -6.632 0.792 -1.931 1.00 51.00 18 ALA A N 15
ATOM 19678 C CA . ALA A 1 18 ? -5.600 1.075 -2.921 1.00 64.10 18 ALA A CA 15
ATOM 19679 C C . ALA A 1 18 ? -6.095 2.074 -3.960 1.00 54.30 18 ALA A C 15
ATOM 19680 O O . ALA A 1 18 ? -5.410 3.047 -4.276 1.00 71.40 18 ALA A O 15
ATOM 19687 N N . SER A 1 19 ? -7.290 1.829 -4.488 1.00 73.30 19 SER A N 15
ATOM 19688 C CA . SER A 1 19 ? -7.877 2.708 -5.492 1.00 42.40 19 SER A CA 15
ATOM 19689 C C . SER A 1 19 ? -8.119 4.101 -4.921 1.00 50.10 19 SER A C 15
ATOM 19690 O O . SER A 1 19 ? -7.851 5.108 -5.577 1.00 43.00 19 SER A O 15
ATOM 19698 N N . LYS A 1 20 ? -8.626 4.152 -3.694 1.00 34.40 20 LYS A N 15
ATOM 19699 C CA . LYS A 1 20 ? -8.905 5.423 -3.033 1.00 34.10 20 LYS A CA 15
ATOM 19700 C C . LYS A 1 20 ? -7.612 6.173 -2.732 1.00 72.20 20 LYS A C 15
ATOM 19701 O O . LYS A 1 20 ? -7.583 7.404 -2.732 1.00 32.30 20 LYS A O 15
ATOM 19720 N N . ALA A 1 21 ? -6.544 5.425 -2.475 1.00 13.40 21 ALA A N 15
ATOM 19721 C CA . ALA A 1 21 ? -5.248 6.020 -2.172 1.00 41.30 21 ALA A CA 15
ATOM 19722 C C . ALA A 1 21 ? -4.762 6.891 -3.325 1.00 41.30 21 ALA A C 15
ATOM 19723 O O . ALA A 1 21 ? -4.438 8.063 -3.136 1.00 61.20 21 ALA A O 15
ATOM 19730 N N . ALA A 1 22 ? -4.715 6.311 -4.520 1.00 72.10 22 ALA A N 15
ATOM 19731 C CA . ALA A 1 22 ? -4.268 7.035 -5.702 1.00 35.40 22 ALA A CA 15
ATOM 19732 C C . ALA A 1 22 ? -5.192 8.209 -6.009 1.00 53.10 22 ALA A C 15
ATOM 19733 O O . ALA A 1 22 ? -4.759 9.231 -6.541 1.00 63.10 22 ALA A O 15
ATOM 19740 N N . GLN A 1 23 ? -6.468 8.055 -5.671 1.00 14.40 23 GLN A N 15
ATOM 19741 C CA . GLN A 1 23 ? -7.455 9.102 -5.910 1.00 12.40 23 GLN A CA 15
ATOM 19742 C C . GLN A 1 23 ? -7.093 10.374 -5.151 1.00 1.53 23 GLN A C 15
ATOM 19743 O O . GLN A 1 23 ? -7.162 11.475 -5.696 1.00 53.40 23 GLN A O 15
ATOM 19757 N N . GLU A 1 24 ? -6.707 10.214 -3.889 1.00 24.50 24 GLU A N 15
ATOM 19758 C CA . GLU A 1 24 ? -6.336 11.351 -3.054 1.00 70.10 24 GLU A CA 15
ATOM 19759 C C . GLU A 1 24 ? -5.073 12.025 -3.582 1.00 64.40 24 GLU A C 15
ATOM 19760 O O . GLU A 1 24 ? -4.941 13.247 -3.528 1.00 32.30 24 GLU A O 15
ATOM 19772 N N . ASP A 1 25 ? -4.149 11.219 -4.094 1.00 3.02 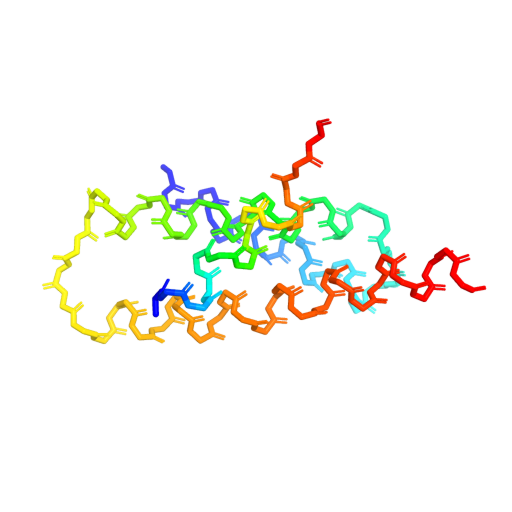25 ASP A N 15
ATOM 19773 C CA . ASP A 1 25 ? -2.896 11.738 -4.634 1.00 15.40 25 ASP A CA 15
ATOM 19774 C C . ASP A 1 25 ? -3.159 12.709 -5.780 1.00 33.20 25 ASP A C 15
ATOM 19775 O O . ASP A 1 25 ? -2.583 13.795 -5.831 1.00 12.20 25 ASP A O 15
ATOM 19784 N N . LYS A 1 26 ? -4.034 12.311 -6.697 1.00 63.20 26 LYS A N 15
ATOM 19785 C CA . LYS A 1 26 ? -4.376 13.146 -7.842 1.00 2.03 26 LYS A CA 15
ATOM 19786 C C . LYS A 1 26 ? -5.406 14.203 -7.457 1.00 63.10 26 LYS A C 15
ATOM 19787 O O . LYS A 1 26 ? -5.421 15.301 -8.013 1.00 60.40 26 LYS A O 15
ATOM 19806 N N . ALA A 1 27 ? -6.264 13.864 -6.501 1.00 31.40 27 ALA A N 15
ATOM 19807 C CA . ALA A 1 27 ? -7.297 14.783 -6.040 1.00 25.00 27 ALA A CA 15
ATOM 19808 C C . ALA A 1 27 ? -6.683 16.052 -5.459 1.00 14.10 27 ALA A C 15
ATOM 19809 O O . ALA A 1 27 ? -6.905 17.151 -5.968 1.00 70.30 27 ALA A O 15
ATOM 19816 N N . GLY A 1 28 ? -5.908 15.894 -4.391 1.00 41.30 28 GLY A N 15
ATOM 19817 C CA . GLY A 1 28 ? -5.274 17.036 -3.760 1.00 22.00 28 GLY A CA 15
ATOM 19818 C C . GLY A 1 28 ? -4.834 16.745 -2.338 1.00 34.20 28 GLY A C 15
ATOM 19819 O O . GLY A 1 28 ? -3.883 17.349 -1.840 1.00 71.10 28 GLY A O 15
ATOM 19823 N N . ASN A 1 29 ? -5.526 15.819 -1.683 1.00 31.20 29 ASN A N 15
ATOM 19824 C CA . ASN A 1 29 ? -5.200 15.451 -0.310 1.00 31.30 29 ASN A CA 15
ATOM 19825 C C . ASN A 1 29 ? -4.012 14.496 -0.270 1.00 40.30 29 ASN A C 15
ATOM 19826 O O . ASN A 1 29 ? -4.175 13.280 -0.361 1.00 21.10 29 ASN A O 15
ATOM 19837 N N . TYR A 1 30 ? -2.813 15.056 -0.131 1.00 4.21 30 TYR A N 15
ATOM 19838 C CA . TYR A 1 30 ? -1.596 14.254 -0.078 1.00 11.10 30 TYR A CA 15
ATOM 19839 C C . TYR A 1 30 ? -1.552 13.419 1.197 1.00 4.40 30 TYR A C 15
ATOM 19840 O O . TYR A 1 30 ? -1.362 12.204 1.148 1.00 31.50 30 TYR A O 15
ATOM 19858 N N . GLU A 1 31 ? -1.729 14.079 2.337 1.00 51.10 31 GLU A N 15
ATOM 19859 C CA . GLU A 1 31 ? -1.711 13.397 3.626 1.00 63.10 31 GLU A CA 15
ATOM 19860 C C . GLU A 1 31 ? -2.783 12.313 3.682 1.00 10.10 31 GLU A C 15
ATOM 19861 O O . GLU A 1 31 ? -2.612 11.291 4.348 1.00 64.40 31 GLU A O 15
ATOM 19873 N N . GLU A 1 32 ? -3.885 12.543 2.978 1.00 0.24 32 GLU A N 15
ATOM 19874 C CA . GLU A 1 32 ? -4.985 11.587 2.944 1.00 13.20 32 GLU A CA 15
ATOM 19875 C C . GLU A 1 32 ? -4.620 10.371 2.099 1.00 63.20 32 GLU A C 15
ATOM 19876 O O . GLU A 1 32 ? -4.988 9.242 2.425 1.00 65.50 32 GLU A O 15
ATOM 19888 N N . ALA A 1 33 ? -3.893 10.610 1.012 1.00 44.10 33 ALA A N 15
ATOM 19889 C CA . ALA A 1 33 ? -3.476 9.536 0.119 1.00 74.50 33 ALA A CA 15
ATOM 19890 C C . ALA A 1 33 ? -2.391 8.678 0.762 1.00 53.00 33 ALA A C 15
ATOM 19891 O O . ALA A 1 33 ? -2.329 7.469 0.542 1.00 4.40 33 ALA A O 15
ATOM 19898 N N . LEU A 1 34 ? -1.536 9.314 1.557 1.00 62.00 34 LEU A N 15
ATOM 19899 C CA . LEU A 1 34 ? -0.453 8.610 2.233 1.00 35.20 34 LEU A CA 15
ATOM 19900 C C . LEU A 1 34 ? -1.002 7.567 3.201 1.00 44.20 34 LEU A C 15
ATOM 19901 O O . LEU A 1 34 ? -0.637 6.394 3.138 1.00 72.10 34 LEU A O 15
ATOM 19917 N N . GLN A 1 35 ? -1.882 8.005 4.097 1.00 35.30 35 GLN A N 15
ATOM 19918 C CA . GLN A 1 35 ? -2.481 7.109 5.079 1.00 31.40 35 GLN A CA 15
ATOM 19919 C C . GLN A 1 35 ? -3.262 5.993 4.391 1.00 42.20 35 GLN A C 15
ATOM 19920 O O . GLN A 1 35 ? -3.146 4.824 4.759 1.00 23.10 35 GLN A O 15
ATOM 19934 N N . LEU A 1 36 ? -4.057 6.362 3.393 1.00 40.10 36 LEU A N 15
ATOM 19935 C CA . LEU A 1 36 ? -4.856 5.391 2.654 1.00 14.20 36 LEU A CA 15
ATOM 19936 C C . LEU A 1 36 ? -3.964 4.420 1.890 1.00 71.10 36 LEU A C 15
ATOM 19937 O O . LEU A 1 36 ? -4.313 3.254 1.705 1.00 71.40 36 LEU A O 15
ATOM 19953 N N . TYR A 1 37 ? -2.809 4.908 1.447 1.00 71.20 37 TYR A N 15
ATOM 19954 C CA . TYR A 1 37 ? -1.865 4.082 0.703 1.00 70.40 37 TYR A CA 15
ATOM 19955 C C . TYR A 1 37 ? -1.412 2.887 1.537 1.00 5.33 37 TYR A C 15
ATOM 19956 O O . TYR A 1 37 ? -1.458 1.746 1.079 1.00 51.10 37 TYR A O 15
ATOM 19974 N N . GLN A 1 38 ? -0.976 3.158 2.763 1.00 11.10 38 GLN A N 15
ATOM 19975 C CA . GLN A 1 38 ? -0.515 2.106 3.660 1.00 35.40 38 GLN A CA 15
ATOM 19976 C C . GLN A 1 38 ? -1.631 1.105 3.944 1.00 30.40 38 GLN A C 15
ATOM 19977 O O . GLN A 1 38 ? -1.386 -0.095 4.066 1.00 3.24 38 GLN A O 15
ATOM 19991 N N . HIS A 1 39 ? -2.857 1.607 4.046 1.00 65.30 39 HIS A N 15
ATOM 19992 C CA . HIS A 1 39 ? -4.011 0.758 4.316 1.00 52.50 39 HIS A CA 15
ATOM 19993 C C . HIS A 1 39 ? -4.215 -0.255 3.194 1.00 55.30 39 HIS A C 15
ATOM 19994 O O . HIS A 1 39 ? -4.659 -1.378 3.432 1.00 11.20 39 HIS A O 15
ATOM 20009 N N . ALA A 1 40 ? -3.886 0.149 1.971 1.00 4.04 40 ALA A N 15
ATOM 20010 C CA . ALA A 1 40 ? -4.033 -0.723 0.813 1.00 60.20 40 ALA A CA 15
ATOM 20011 C C . ALA A 1 40 ? -2.933 -1.779 0.777 1.00 43.30 40 ALA A C 15
ATOM 20012 O O . ALA A 1 40 ? -3.190 -2.947 0.484 1.00 1.20 40 ALA A O 15
ATOM 20019 N N . VAL A 1 41 ? -1.709 -1.361 1.077 1.00 45.40 41 VAL A N 15
ATOM 20020 C CA . VAL A 1 41 ? -0.570 -2.270 1.079 1.00 12.50 41 VAL A CA 15
ATOM 20021 C C . VAL A 1 41 ? -0.726 -3.345 2.149 1.00 45.20 41 VAL A C 15
ATOM 20022 O O . VAL A 1 41 ? -0.523 -4.530 1.887 1.00 24.40 41 VAL A O 15
ATOM 20035 N N . GLN A 1 42 ? -1.088 -2.923 3.357 1.00 72.50 42 GLN A N 15
ATOM 20036 C CA . GLN A 1 42 ? -1.272 -3.850 4.467 1.00 52.00 42 GLN A CA 15
ATOM 20037 C C . GLN A 1 42 ? -2.366 -4.866 4.153 1.00 62.10 42 GLN A C 15
ATOM 20038 O O . GLN A 1 42 ? -2.206 -6.062 4.399 1.00 50.40 42 GLN A O 15
ATOM 20052 N N . TYR A 1 43 ? -3.478 -4.382 3.610 1.00 24.40 43 TYR A N 15
ATOM 20053 C CA . TYR A 1 43 ? -4.599 -5.249 3.264 1.00 75.20 43 TYR A CA 15
ATOM 20054 C C . TYR A 1 43 ? -4.250 -6.138 2.075 1.00 23.30 43 TYR A C 15
ATOM 20055 O O . TYR A 1 43 ? -4.698 -7.282 1.989 1.00 71.20 43 TYR A O 15
ATOM 20073 N N . PHE A 1 44 ? -3.450 -5.604 1.160 1.00 54.10 44 PHE A N 15
ATOM 20074 C CA . PHE A 1 44 ? -3.039 -6.346 -0.025 1.00 55.30 44 PHE A CA 15
ATOM 20075 C C . PHE A 1 44 ? -2.293 -7.620 0.362 1.00 64.40 44 PHE A C 15
ATOM 20076 O O . PHE A 1 44 ? -2.641 -8.714 -0.081 1.00 61.20 44 PHE A O 15
ATOM 20093 N N . LEU A 1 45 ? -1.265 -7.469 1.189 1.00 64.10 45 LEU A N 15
ATOM 20094 C CA . LEU A 1 45 ? -0.469 -8.606 1.635 1.00 14.10 45 LEU A CA 15
ATOM 20095 C C . LEU A 1 45 ? -1.314 -9.575 2.455 1.00 63.20 45 LEU A C 15
ATOM 20096 O O . LEU A 1 45 ? -1.070 -10.778 2.457 1.00 71.20 45 LEU A O 15
ATOM 20112 N N . HIS A 1 46 ? -2.311 -9.040 3.152 1.00 70.40 46 HIS A N 15
ATOM 20113 C CA . HIS A 1 46 ? -3.193 -9.857 3.977 1.00 12.40 46 HIS A CA 15
ATOM 20114 C C . HIS A 1 46 ? -3.905 -10.912 3.136 1.00 13.10 46 HIS A C 15
ATOM 20115 O O . HIS A 1 46 ? -3.836 -12.102 3.428 1.00 24.10 46 HIS A O 15
ATOM 20130 N N . VAL A 1 47 ? -4.591 -10.462 2.090 1.00 51.10 47 VAL A N 15
ATOM 20131 C CA . VAL A 1 47 ? -5.316 -11.367 1.206 1.00 4.33 47 VAL A CA 15
ATOM 20132 C C . VAL A 1 47 ? -4.362 -12.306 0.476 1.00 44.00 47 VAL A C 15
ATOM 20133 O O . VAL A 1 47 ? -4.728 -13.426 0.128 1.00 35.40 47 VAL A O 15
ATOM 20146 N N . VAL A 1 48 ? -3.139 -11.839 0.247 1.00 75.10 48 VAL A N 15
ATOM 20147 C CA . VAL A 1 48 ? -2.135 -12.637 -0.441 1.00 51.00 48 VAL A CA 15
ATOM 20148 C C . VAL A 1 48 ? -1.597 -13.736 0.466 1.00 13.10 48 VAL A C 15
ATOM 20149 O O . VAL A 1 48 ? -1.462 -14.893 0.050 1.00 40.50 48 VAL A O 15
ATOM 20162 N N . LYS A 1 49 ? -1.285 -13.382 1.707 1.00 35.40 49 LYS A N 15
ATOM 20163 C CA . LYS A 1 49 ? -0.759 -14.339 2.673 1.00 32.30 49 LYS A CA 15
ATOM 20164 C C . LYS A 1 49 ? -1.852 -15.289 3.149 1.00 24.50 49 LYS A C 15
ATOM 20165 O O . LYS A 1 49 ? -1.618 -16.481 3.317 1.00 40.10 49 LYS A O 15
ATOM 20184 N N . TYR A 1 50 ? -3.047 -14.750 3.365 1.00 61.20 50 TYR A N 15
ATOM 20185 C CA . TYR A 1 50 ? -4.176 -15.551 3.824 1.00 4.25 50 TYR A CA 15
ATOM 20186 C C . TYR A 1 50 ? -4.859 -16.251 2.655 1.00 34.20 50 TYR A C 15
ATOM 20187 O O . TYR A 1 50 ? -5.406 -17.349 2.810 1.00 35.30 50 TYR A O 15
ATOM 20205 N N . GLU A 1 51 ? -4.816 -15.626 1.485 1.00 33.30 51 GLU A N 15
ATOM 20206 C CA . GLU A 1 51 ? -5.430 -16.194 0.291 1.00 24.40 51 GLU A CA 15
ATOM 20207 C C . GLU A 1 51 ? -4.543 -15.982 -0.932 1.00 24.10 51 GLU A C 15
ATOM 20208 O O . GLU A 1 51 ? -4.779 -15.075 -1.732 1.00 43.40 51 GLU A O 15
ATOM 20220 N N . ALA A 1 52 ? -3.523 -16.825 -1.071 1.00 40.20 52 ALA A N 15
ATOM 20221 C CA . ALA A 1 52 ? -2.603 -16.726 -2.198 1.00 51.00 52 ALA A CA 15
ATOM 20222 C C . ALA A 1 52 ? -3.072 -17.578 -3.364 1.00 61.40 52 ALA A C 15
ATOM 20223 O O . ALA A 1 52 ? -3.260 -18.790 -3.224 1.00 42.30 52 ALA A O 15
ATOM 20230 N N . GLN A 1 53 ? -3.259 -16.953 -4.518 1.00 53.20 53 GLN A N 15
ATOM 20231 C CA . GLN A 1 53 ? -3.713 -17.654 -5.713 1.00 33.30 53 GLN A CA 15
ATOM 20232 C C . GLN A 1 53 ? -2.733 -17.449 -6.865 1.00 65.10 53 GLN A C 15
ATOM 20233 O O . GLN A 1 53 ? -2.558 -16.338 -7.355 1.00 53.00 53 GLN A O 15
ATOM 20247 N N . GLY A 1 54 ? -2.097 -18.539 -7.294 1.00 52.40 54 GLY A N 15
ATOM 20248 C CA . GLY A 1 54 ? -1.146 -18.457 -8.386 1.00 32.50 54 GLY A CA 15
ATOM 20249 C C . GLY A 1 54 ? 0.004 -17.522 -8.083 1.00 52.10 54 GLY A C 15
ATOM 20250 O O . GLY A 1 54 ? 0.174 -17.085 -6.945 1.00 72.40 54 GLY A O 15
ATOM 20254 N N . ASP A 1 55 ? 0.803 -17.220 -9.102 1.00 13.40 55 ASP A N 15
ATOM 20255 C CA . ASP A 1 55 ? 1.946 -16.329 -8.938 1.00 65.40 55 ASP A CA 15
ATOM 20256 C C . ASP A 1 55 ? 1.670 -14.965 -9.554 1.00 45.10 55 ASP A C 15
ATOM 20257 O O . ASP A 1 55 ? 2.168 -13.941 -9.080 1.00 11.10 55 ASP A O 15
ATOM 20266 N N . LYS A 1 56 ? 0.871 -14.949 -10.613 1.00 1.55 56 LYS A N 15
ATOM 20267 C CA . LYS A 1 56 ? 0.529 -13.709 -11.294 1.00 45.10 56 LYS A CA 15
ATOM 20268 C C . LYS A 1 56 ? -0.198 -12.752 -10.354 1.00 64.00 56 LYS A C 15
ATOM 20269 O O . LYS A 1 56 ? 0.041 -11.544 -10.377 1.00 63.40 56 LYS A O 15
ATOM 20288 N N . ALA A 1 57 ? -1.079 -13.292 -9.522 1.00 13.50 57 ALA A N 15
ATOM 20289 C CA . ALA A 1 57 ? -1.830 -12.490 -8.569 1.00 4.12 57 ALA A CA 15
ATOM 20290 C C . ALA A 1 57 ? -0.906 -11.759 -7.612 1.00 73.00 57 ALA A C 15
ATOM 20291 O O . ALA A 1 57 ? -1.016 -10.545 -7.427 1.00 23.30 57 ALA A O 15
ATOM 20298 N N . LYS A 1 58 ? 0.011 -12.508 -7.002 1.00 40.50 58 LYS A N 15
ATOM 20299 C CA . LYS A 1 58 ? 0.963 -11.931 -6.059 1.00 45.10 58 LYS A CA 15
ATOM 20300 C C . LYS A 1 58 ? 1.881 -10.932 -6.756 1.00 13.30 58 LYS A C 15
ATOM 20301 O O . LYS A 1 58 ? 2.315 -9.945 -6.153 1.00 61.50 58 LYS A O 15
ATOM 20320 N N . GLN A 1 59 ? 2.168 -11.184 -8.028 1.00 73.40 59 GLN A N 15
ATOM 20321 C CA . GLN A 1 59 ? 3.033 -10.304 -8.806 1.00 43.00 59 GLN A CA 15
ATOM 20322 C C . GLN A 1 59 ? 2.372 -8.945 -9.029 1.00 12.30 59 GLN A C 15
ATOM 20323 O O . GLN A 1 59 ? 3.053 -7.926 -9.111 1.00 72.10 59 GLN A O 15
ATOM 20337 N N . SER A 1 60 ? 1.050 -8.952 -9.129 1.00 11.30 60 SER A N 15
ATOM 20338 C CA . SER A 1 60 ? 0.299 -7.721 -9.345 1.00 32.40 60 SER A CA 15
ATOM 20339 C C . SER A 1 60 ? 0.209 -6.905 -8.060 1.00 52.10 60 SER A C 15
ATOM 20340 O O . SER A 1 60 ? 0.584 -5.732 -8.029 1.00 64.50 60 SER A O 15
ATOM 20348 N N . ILE A 1 61 ? -0.292 -7.531 -7.000 1.00 32.20 61 ILE A N 15
ATOM 20349 C CA . ILE A 1 61 ? -0.434 -6.862 -5.712 1.00 50.50 61 ILE A CA 15
ATOM 20350 C C . ILE A 1 61 ? 0.914 -6.364 -5.200 1.00 22.20 61 ILE A C 15
ATOM 20351 O O . ILE A 1 61 ? 1.004 -5.289 -4.608 1.00 53.40 61 ILE A O 15
ATOM 20367 N N . ARG A 1 62 ? 1.959 -7.152 -5.430 1.00 72.20 62 ARG A N 15
ATOM 20368 C CA . ARG A 1 62 ? 3.300 -6.788 -4.991 1.00 54.00 62 ARG A CA 15
ATOM 20369 C C . ARG A 1 62 ? 3.790 -5.539 -5.716 1.00 64.30 62 ARG A C 15
ATOM 20370 O O . ARG A 1 62 ? 4.285 -4.601 -5.091 1.00 51.30 62 ARG A O 15
ATOM 20391 N N . ALA A 1 63 ? 3.647 -5.533 -7.037 1.00 74.40 63 ALA A N 15
ATOM 20392 C CA . ALA A 1 63 ? 4.073 -4.398 -7.846 1.00 42.10 63 ALA A CA 15
ATOM 20393 C C . ALA A 1 63 ? 3.339 -3.127 -7.434 1.00 11.30 63 ALA A C 15
ATOM 20394 O O . ALA A 1 63 ? 3.881 -2.025 -7.529 1.00 62.00 63 ALA A O 15
ATOM 20401 N N . LYS A 1 64 ? 2.104 -3.288 -6.972 1.00 44.30 64 LYS A N 15
ATOM 20402 C CA . LYS A 1 64 ? 1.294 -2.153 -6.542 1.00 55.50 64 LYS A CA 15
ATOM 20403 C C . LYS A 1 64 ? 1.724 -1.675 -5.159 1.00 11.40 64 LYS A C 15
ATOM 20404 O O . LYS A 1 64 ? 1.785 -0.474 -4.897 1.00 22.20 64 LYS A O 15
ATOM 20423 N N . CYS A 1 65 ? 2.023 -2.625 -4.277 1.00 21.20 65 CYS A N 15
ATOM 20424 C CA . CYS A 1 65 ? 2.447 -2.301 -2.921 1.00 11.10 65 CYS A CA 15
ATOM 20425 C C . CYS A 1 65 ? 3.812 -1.621 -2.926 1.00 42.20 65 CYS A C 15
ATOM 20426 O O . CYS A 1 65 ? 4.030 -0.637 -2.219 1.00 31.40 65 CYS A O 15
ATOM 20434 N N . THR A 1 66 ? 4.729 -2.153 -3.728 1.00 73.00 66 THR A N 15
ATOM 20435 C CA . THR A 1 66 ? 6.074 -1.597 -3.826 1.00 22.50 66 THR A CA 15
ATOM 20436 C C . THR A 1 66 ? 6.033 -0.170 -4.362 1.00 33.40 66 THR A C 15
ATOM 20437 O O . THR A 1 66 ? 6.763 0.703 -3.891 1.00 65.20 66 THR A O 15
ATOM 20448 N N . GLU A 1 67 ? 5.177 0.058 -5.353 1.00 24.20 67 GLU A N 15
ATOM 20449 C CA . GLU A 1 67 ? 5.040 1.378 -5.956 1.00 62.10 67 GLU A CA 15
ATOM 20450 C C . GLU A 1 67 ? 4.359 2.349 -4.997 1.00 62.40 67 GLU A C 15
ATOM 20451 O O . GLU A 1 67 ? 4.869 3.437 -4.732 1.00 62.10 67 GLU A O 15
ATOM 20463 N N . TYR A 1 68 ? 3.203 1.946 -4.477 1.00 53.40 68 TYR A N 15
ATOM 20464 C CA . TYR A 1 68 ? 2.453 2.782 -3.546 1.00 63.20 68 TYR A CA 15
ATOM 20465 C C . TYR A 1 68 ? 3.273 3.070 -2.293 1.00 51.30 68 TYR A C 15
ATOM 20466 O O . TYR A 1 68 ? 3.146 4.133 -1.686 1.00 50.30 68 TYR A O 15
ATOM 20484 N N . LEU A 1 69 ? 4.115 2.115 -1.911 1.00 20.30 69 LEU A N 15
ATOM 20485 C CA . LEU A 1 69 ? 4.956 2.266 -0.730 1.00 25.00 69 LEU A CA 15
ATOM 20486 C C . LEU A 1 69 ? 5.981 3.377 -0.931 1.00 51.10 69 LEU A C 15
ATOM 20487 O O . LEU A 1 69 ? 6.241 4.166 -0.023 1.00 23.10 69 LEU A O 15
ATOM 20503 N N . ASP A 1 70 ? 6.560 3.434 -2.126 1.00 40.40 70 ASP A N 15
ATOM 20504 C CA . ASP A 1 70 ? 7.556 4.449 -2.445 1.00 1.04 70 ASP A CA 15
ATOM 20505 C C . ASP A 1 70 ? 6.968 5.850 -2.310 1.00 41.50 70 ASP A C 15
ATOM 20506 O O . ASP A 1 70 ? 7.602 6.750 -1.759 1.00 0.23 70 ASP A O 15
ATOM 20515 N N . ARG A 1 71 ? 5.752 6.027 -2.818 1.00 23.20 71 ARG A N 15
ATOM 20516 C CA . ARG A 1 71 ? 5.079 7.318 -2.755 1.00 25.50 71 ARG A CA 15
ATOM 20517 C C . ARG A 1 71 ? 4.750 7.690 -1.312 1.00 72.00 71 ARG A C 15
ATOM 20518 O O . ARG A 1 71 ? 4.773 8.864 -0.943 1.00 14.30 71 ARG A O 15
ATOM 20539 N N . ALA A 1 72 ? 4.444 6.682 -0.502 1.00 55.00 72 ALA A N 15
ATOM 20540 C CA . ALA A 1 72 ? 4.111 6.901 0.899 1.00 74.40 72 ALA A CA 15
ATOM 20541 C C . ALA A 1 72 ? 5.264 7.573 1.639 1.00 60.50 72 ALA A C 15
ATOM 20542 O O . ALA A 1 72 ? 5.058 8.517 2.402 1.00 20.00 72 ALA A O 15
ATOM 20549 N N . GLU A 1 73 ? 6.476 7.080 1.407 1.00 22.10 73 GLU A N 15
ATOM 20550 C CA . GLU A 1 73 ? 7.661 7.633 2.052 1.00 32.20 73 GLU A CA 15
ATOM 20551 C C . GLU A 1 73 ? 8.084 8.939 1.386 1.00 13.20 73 GLU A C 15
ATOM 20552 O O . GLU A 1 73 ? 8.618 9.836 2.039 1.00 21.10 73 GLU A O 15
ATOM 20564 N N . LYS A 1 74 ? 7.840 9.039 0.083 1.00 12.40 74 LYS A N 15
ATOM 20565 C CA . LYS A 1 74 ? 8.195 10.236 -0.671 1.00 61.20 74 LYS A CA 15
ATOM 20566 C C . LYS A 1 74 ? 7.382 11.437 -0.199 1.00 33.40 74 LYS A C 15
ATOM 20567 O O . LYS A 1 74 ? 7.930 12.512 0.048 1.00 14.30 74 LYS A O 15
ATOM 20586 N N . LEU A 1 75 ? 6.072 11.248 -0.078 1.00 22.40 75 LEU A N 15
ATOM 20587 C CA . LEU A 1 75 ? 5.183 12.316 0.363 1.00 55.30 75 LEU A CA 15
ATOM 20588 C C . LEU A 1 75 ? 5.470 12.700 1.810 1.00 71.30 75 LEU A C 15
ATOM 20589 O O . LEU A 1 75 ? 5.406 13.874 2.176 1.00 12.30 75 LEU A O 15
ATOM 20605 N N . LYS A 1 76 ? 5.788 11.704 2.630 1.00 40.10 76 LYS A N 15
ATOM 20606 C CA . LYS A 1 76 ? 6.086 11.937 4.038 1.00 2.55 76 LYS A CA 15
ATOM 20607 C C . LYS A 1 76 ? 7.277 12.878 4.194 1.00 32.10 76 LYS A C 15
ATOM 20608 O O . LYS A 1 76 ? 7.327 13.684 5.122 1.00 14.20 76 LYS A O 15
ATOM 20627 N N . GLU A 1 77 ? 8.233 12.769 3.277 1.00 2.24 77 GLU A N 15
ATOM 20628 C CA . GLU A 1 77 ? 9.423 13.611 3.310 1.00 43.50 77 GLU A CA 15
ATOM 20629 C C . GLU A 1 77 ? 9.095 15.024 2.844 1.00 13.10 77 GLU A C 15
ATOM 20630 O O . GLU A 1 77 ? 9.331 15.997 3.559 1.00 31.30 77 GLU A O 15
ATOM 20642 N N . TYR A 1 78 ? 8.546 15.127 1.638 1.00 22.20 78 TYR A N 15
ATOM 20643 C CA . TYR A 1 78 ? 8.179 16.418 1.070 1.00 43.40 78 TYR A CA 15
ATOM 20644 C C . TYR A 1 78 ? 7.150 17.121 1.955 1.00 11.20 78 TYR A C 15
ATOM 20645 O O . TYR A 1 78 ? 7.124 18.348 2.037 1.00 1.44 78 TYR A O 15
ATOM 20663 N N . LEU A 1 79 ? 6.306 16.333 2.613 1.00 24.30 79 LEU A N 15
ATOM 20664 C CA . LEU A 1 79 ? 5.278 16.879 3.490 1.00 34.30 79 LEU A CA 15
ATOM 20665 C C . LEU A 1 79 ? 5.885 17.376 4.799 1.00 10.10 79 LEU A C 15
ATOM 20666 O O . LEU A 1 79 ? 5.513 18.432 5.307 1.00 2.21 79 LEU A O 15
ATOM 20682 N N . LYS A 1 80 ? 6.825 16.605 5.338 1.00 33.10 80 LYS A N 15
ATOM 20683 C CA . LYS A 1 80 ? 7.484 16.966 6.587 1.00 61.10 80 LYS A CA 15
ATOM 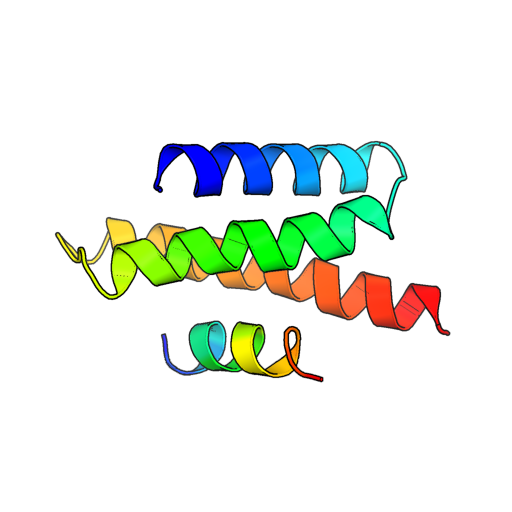20684 C C . LYS A 1 80 ? 8.346 18.211 6.408 1.00 1.33 80 LYS A C 15
ATOM 20685 O O . LYS A 1 80 ? 8.202 19.189 7.141 1.00 64.50 80 LYS A O 15
ATOM 20704 N N . ASN A 1 81 ? 9.242 18.167 5.427 1.00 24.00 81 ASN A N 15
ATOM 20705 C CA . ASN A 1 81 ? 10.127 19.293 5.150 1.00 35.30 81 ASN A CA 15
ATOM 20706 C C . ASN A 1 81 ? 9.331 20.520 4.719 1.00 13.40 81 ASN A C 15
ATOM 20707 O O . ASN A 1 81 ? 9.297 21.530 5.422 1.00 53.00 81 ASN A O 15
ATOM 20718 N N . ASP B 2 6 ? 8.769 -10.062 -1.666 1.00 0.32 116 ASP B N 15
ATOM 20719 C CA . ASP B 2 6 ? 7.661 -10.083 -0.715 1.00 41.40 116 ASP B CA 15
ATOM 20720 C C . ASP B 2 6 ? 8.114 -9.598 0.657 1.00 41.10 116 ASP B C 15
ATOM 20721 O O . ASP B 2 6 ? 7.329 -9.012 1.406 1.00 61.30 116 ASP B O 15
ATOM 20730 N N . GLU B 2 7 ? 9.378 -9.832 0.980 1.00 1.11 117 GLU B N 15
ATOM 20731 C CA . GLU B 2 7 ? 9.936 -9.422 2.262 1.00 2.44 117 GLU B CA 15
ATOM 20732 C C . GLU B 2 7 ? 10.096 -7.903 2.314 1.00 53.10 117 GLU B C 15
ATOM 20733 O O . GLU B 2 7 ? 9.912 -7.288 3.364 1.00 70.20 117 GLU B O 15
ATOM 20745 N N . GLU B 2 8 ? 10.441 -7.306 1.177 1.00 62.40 118 GLU B N 15
ATOM 20746 C CA . GLU B 2 8 ? 10.631 -5.868 1.094 1.00 61.10 118 GLU B CA 15
ATOM 20747 C C . GLU B 2 8 ? 9.298 -5.133 1.240 1.00 24.40 118 GLU B C 15
ATOM 20748 O O . GLU B 2 8 ? 9.206 -4.138 1.950 1.00 30.20 118 GLU B O 15
ATOM 20760 N N . ILE B 2 9 ? 8.274 -5.644 0.563 1.00 64.30 119 ILE B N 15
ATOM 20761 C CA . ILE B 2 9 ? 6.950 -5.045 0.619 1.00 31.10 119 ILE B CA 15
ATOM 20762 C C . ILE B 2 9 ? 6.349 -5.167 2.015 1.00 43.50 119 ILE B C 15
ATOM 20763 O O . ILE B 2 9 ? 5.828 -4.196 2.565 1.00 11.10 119 ILE B O 15
ATOM 20779 N N . GLU B 2 10 ? 6.423 -6.359 2.584 1.00 65.10 120 GLU B N 15
ATOM 20780 C CA . GLU B 2 10 ? 5.887 -6.607 3.917 1.00 32.20 120 GLU B CA 15
ATOM 20781 C C . GLU B 2 10 ? 6.685 -5.854 4.974 1.00 3.00 120 GLU B C 15
ATOM 20782 O O . GLU B 2 10 ? 6.127 -5.376 5.960 1.00 55.10 120 GLU B O 15
ATOM 20794 N N . ARG B 2 11 ? 7.991 -5.747 4.763 1.00 43.20 121 ARG B N 15
ATOM 20795 C CA . ARG B 2 11 ? 8.866 -5.052 5.698 1.00 61.20 121 ARG B CA 15
ATOM 20796 C C . ARG B 2 11 ? 8.640 -3.545 5.628 1.00 4.15 121 ARG B C 15
ATOM 20797 O O . ARG B 2 11 ? 8.745 -2.844 6.636 1.00 63.50 121 ARG B O 15
ATOM 20818 N N . GLN B 2 12 ? 8.329 -3.052 4.434 1.00 10.10 122 GLN B N 15
ATOM 20819 C CA . GLN B 2 12 ? 8.087 -1.628 4.235 1.00 62.40 122 GLN B CA 15
ATOM 20820 C C . GLN B 2 12 ? 6.921 -1.148 5.092 1.00 11.10 122 GLN B C 15
ATOM 20821 O O . GLN B 2 12 ? 7.051 -0.194 5.858 1.00 1.24 122 GLN B O 15
ATOM 20835 N N . LEU B 2 13 ? 5.780 -1.817 4.956 1.00 45.10 123 LEU B N 15
ATOM 20836 C CA . LEU B 2 13 ? 4.589 -1.458 5.718 1.00 24.30 123 LEU B CA 15
ATOM 20837 C C . LEU B 2 13 ? 4.825 -1.642 7.215 1.00 51.40 123 LEU B C 15
ATOM 20838 O O . LEU B 2 13 ? 4.259 -0.919 8.035 1.00 64.30 123 LEU B O 15
ATOM 20854 N N . LYS B 2 14 ? 5.663 -2.613 7.562 1.00 22.20 124 LYS B N 15
ATOM 20855 C CA . LYS B 2 14 ? 5.973 -2.891 8.960 1.00 41.10 124 LYS B CA 15
ATOM 20856 C C . LYS B 2 14 ? 6.741 -1.733 9.587 1.00 41.20 124 LYS B C 15
ATOM 20857 O O . LYS B 2 14 ? 6.576 -1.435 10.770 1.00 10.20 124 LYS B O 15
ATOM 20876 N N . ALA B 2 15 ? 7.580 -1.084 8.787 1.00 45.30 125 ALA B N 15
ATOM 20877 C CA . ALA B 2 15 ? 8.374 0.043 9.264 1.00 64.30 125 ALA B CA 15
ATOM 20878 C C . ALA B 2 15 ? 7.551 1.327 9.280 1.00 43.10 125 ALA B C 15
ATOM 20879 O O . ALA B 2 15 ? 7.658 2.133 10.203 1.00 34.20 125 ALA B O 15
ATOM 20886 N N . LEU B 2 16 ? 6.728 1.510 8.251 1.00 1.21 126 LEU B N 15
ATOM 20887 C CA . LEU B 2 16 ? 5.888 2.696 8.148 1.00 54.20 126 LEU B CA 15
ATOM 20888 C C . LEU B 2 16 ? 4.841 2.720 9.257 1.00 52.10 126 LEU B C 15
ATOM 20889 O O . LEU B 2 16 ? 4.576 3.765 9.851 1.00 3.11 126 LEU B O 15
ATOM 20905 N N . GLY B 2 17 ? 4.250 1.562 9.532 1.00 15.40 127 GLY B N 15
ATOM 20906 C CA . GLY B 2 17 ? 3.240 1.472 10.570 1.00 31.10 127 GLY B CA 15
ATOM 20907 C C . GLY B 2 17 ? 3.412 0.244 11.442 1.00 32.20 127 GLY B C 15
ATOM 20908 O O . GLY B 2 17 ? 3.402 -0.884 10.948 1.00 62.30 127 GLY B O 15
ATOM 20912 N N . VAL B 2 18 ? 3.568 0.463 12.744 1.00 44.30 128 VAL B N 15
ATOM 20913 C CA . VAL B 2 18 ? 3.743 -0.635 13.687 1.00 51.40 128 VAL B CA 15
ATOM 20914 C C . VAL B 2 18 ? 2.920 -0.408 14.951 1.00 34.10 128 VAL B C 15
ATOM 20915 O O . VAL B 2 18 ? 3.166 0.535 15.704 1.00 72.20 128 VAL B O 15
ATOM 20928 N N . ASP B 2 19 ? 1.940 -1.277 15.177 1.00 3.10 129 ASP B N 15
ATOM 20929 C CA . ASP B 2 19 ? 1.081 -1.172 16.351 1.00 0.44 129 ASP B CA 15
ATOM 20930 C C . ASP B 2 19 ? 0.875 -2.537 17.000 1.00 25.40 129 ASP B C 15
ATOM 20931 O O . ASP B 2 19 ? 1.065 -3.556 16.303 1.00 12.10 129 ASP B O 15
ATOM 20941 N N . ASN A 1 10 ? -11.821 -8.876 2.578 1.00 71.40 10 ASN A N 16
ATOM 20942 C CA . ASN A 1 10 ? -10.536 -8.273 2.901 1.00 33.00 10 ASN A CA 16
ATOM 20943 C C . ASN A 1 10 ? -9.881 -7.684 1.656 1.00 53.20 10 ASN A C 16
ATOM 20944 O O . ASN A 1 10 ? -9.378 -6.561 1.679 1.00 43.20 10 ASN A O 16
ATOM 20955 N N . LEU A 1 11 ? -9.892 -8.450 0.570 1.00 40.40 11 LEU A N 16
ATOM 20956 C CA . LEU A 1 11 ? -9.299 -8.004 -0.686 1.00 62.00 11 LEU A CA 16
ATOM 20957 C C . LEU A 1 11 ? -10.027 -6.779 -1.226 1.00 33.00 11 LEU A C 16
ATOM 20958 O O . LEU A 1 11 ? -9.428 -5.920 -1.870 1.00 62.00 11 LEU A O 16
ATOM 20974 N N . GLN A 1 12 ? -11.325 -6.707 -0.962 1.00 52.10 12 GLN A N 16
ATOM 20975 C CA . GLN A 1 12 ? -12.139 -5.589 -1.424 1.00 74.50 12 GLN A CA 16
ATOM 20976 C C . GLN A 1 12 ? -11.629 -4.271 -0.848 1.00 1.02 12 GLN A C 16
ATOM 20977 O O . GLN A 1 12 ? -11.459 -3.294 -1.575 1.00 54.20 12 GLN A O 16
ATOM 20991 N N . LYS A 1 13 ? -11.398 -4.258 0.455 1.00 34.40 13 LYS A N 16
ATOM 20992 C CA . LYS A 1 13 ? -10.908 -3.061 1.128 1.00 63.40 13 LYS A CA 16
ATOM 20993 C C . LYS A 1 13 ? -9.521 -2.682 0.623 1.00 70.50 13 LYS A C 16
ATOM 20994 O O . LYS A 1 13 ? -9.169 -1.503 0.568 1.00 73.00 13 LYS A O 16
ATOM 21013 N N . ALA A 1 14 ? -8.735 -3.688 0.254 1.00 41.30 14 ALA A N 16
ATOM 21014 C CA . ALA A 1 14 ? -7.385 -3.460 -0.247 1.00 31.40 14 ALA A CA 16
ATOM 21015 C C . ALA A 1 14 ? -7.406 -2.622 -1.521 1.00 33.30 14 ALA A C 16
ATOM 21016 O O . ALA A 1 14 ? -6.590 -1.718 -1.695 1.00 62.40 14 ALA A O 16
ATOM 21023 N N . ILE A 1 15 ? -8.348 -2.928 -2.408 1.00 74.40 15 ILE A N 16
ATOM 21024 C CA . ILE A 1 15 ? -8.476 -2.201 -3.666 1.00 31.40 15 ILE A CA 16
ATOM 21025 C C . ILE A 1 15 ? -9.095 -0.826 -3.446 1.00 22.50 15 ILE A C 16
ATOM 21026 O O . ILE A 1 15 ? -8.592 0.180 -3.947 1.00 12.40 15 ILE A O 16
ATOM 21042 N N . ASP A 1 16 ? -10.189 -0.788 -2.693 1.00 13.20 16 ASP A N 16
ATOM 21043 C CA . ASP A 1 16 ? -10.877 0.465 -2.406 1.00 33.30 16 ASP A CA 16
ATOM 21044 C C . ASP A 1 16 ? -9.957 1.435 -1.672 1.00 62.40 16 ASP A C 16
ATOM 21045 O O . ASP A 1 16 ? -10.007 2.645 -1.898 1.00 53.10 16 ASP A O 16
ATOM 21054 N N . LEU A 1 17 ? -9.119 0.897 -0.793 1.00 33.30 17 LEU A N 16
ATOM 21055 C CA . LEU A 1 17 ? -8.187 1.715 -0.026 1.00 32.30 17 LEU A CA 16
ATOM 21056 C C . LEU A 1 17 ? -7.021 2.174 -0.896 1.00 44.30 17 LEU A C 16
ATOM 21057 O O . LEU A 1 17 ? -6.631 3.341 -0.864 1.00 53.10 17 LEU A O 16
ATOM 21073 N N . ALA A 1 18 ? -6.470 1.248 -1.673 1.00 15.50 18 ALA A N 16
ATOM 21074 C CA . ALA A 1 18 ? -5.348 1.557 -2.551 1.00 72.20 18 ALA A CA 16
ATOM 21075 C C . ALA A 1 18 ? -5.773 2.498 -3.673 1.00 34.40 18 ALA A C 16
ATOM 21076 O O . ALA A 1 18 ? -5.006 3.363 -4.096 1.00 21.30 18 ALA A O 16
ATOM 21083 N N . SER A 1 19 ? -7.001 2.323 -4.152 1.00 42.20 19 SER A N 16
ATOM 21084 C CA . SER A 1 19 ? -7.529 3.158 -5.225 1.00 1.34 19 SER A CA 16
ATOM 21085 C C . SER A 1 19 ? -7.802 4.574 -4.729 1.00 5.22 19 SER A C 16
ATOM 21086 O O . SER A 1 19 ? -7.687 5.540 -5.484 1.00 60.30 19 SER A O 16
ATOM 21094 N N . LYS A 1 20 ? -8.162 4.691 -3.455 1.00 71.40 20 LYS A N 16
ATOM 21095 C CA . LYS A 1 20 ? -8.452 5.990 -2.858 1.00 54.10 20 LYS A CA 16
ATOM 21096 C C . LYS A 1 20 ? -7.164 6.751 -2.563 1.00 24.20 20 LYS A C 16
ATOM 21097 O O . LYS A 1 20 ? -7.127 7.979 -2.634 1.00 72.10 20 LYS A O 16
ATOM 21116 N N . ALA A 1 21 ? -6.109 6.013 -2.230 1.00 43.30 21 ALA A N 16
ATOM 21117 C CA . ALA A 1 21 ? -4.819 6.620 -1.923 1.00 61.40 21 ALA A CA 16
ATOM 21118 C C . ALA A 1 21 ? -4.142 7.137 -3.187 1.00 74.20 21 ALA A C 16
ATOM 21119 O O . ALA A 1 21 ? -3.446 8.153 -3.159 1.00 63.40 21 ALA A O 16
ATOM 21126 N N . ALA A 1 22 ? -4.349 6.433 -4.295 1.00 34.10 22 ALA A N 16
ATOM 21127 C CA . ALA A 1 22 ? -3.757 6.821 -5.569 1.00 32.00 22 ALA A CA 16
ATOM 21128 C C . ALA A 1 22 ? -4.477 8.026 -6.165 1.00 22.30 22 ALA A C 16
ATOM 21129 O O . ALA A 1 22 ? -3.844 9.004 -6.565 1.00 63.20 22 ALA A O 16
ATOM 21136 N N . GLN A 1 23 ? -5.803 7.949 -6.223 1.00 52.40 23 GLN A N 16
ATOM 21137 C CA . GLN A 1 23 ? -6.608 9.035 -6.773 1.00 23.40 23 GLN A CA 16
ATOM 21138 C C . GLN A 1 23 ? -6.384 10.327 -5.994 1.00 63.40 23 GLN A C 16
ATOM 21139 O O . GLN A 1 23 ? -6.336 11.412 -6.573 1.00 22.50 23 GLN A O 16
ATOM 21153 N N . GLU A 1 24 ? -6.246 10.204 -4.678 1.00 51.10 24 GLU A N 16
ATOM 21154 C CA . GLU A 1 24 ? -6.027 11.362 -3.821 1.00 43.40 24 GLU A CA 16
ATOM 21155 C C . GLU A 1 24 ? -4.668 11.997 -4.102 1.00 53.20 24 GLU A C 16
ATOM 21156 O O . GLU A 1 24 ? -4.527 13.219 -4.084 1.00 53.30 24 GLU A O 16
ATOM 21168 N N . ASP A 1 25 ? -3.671 11.156 -4.360 1.00 44.10 25 ASP A N 16
ATOM 21169 C CA . ASP A 1 25 ? -2.323 11.635 -4.646 1.00 52.50 25 ASP A CA 16
ATOM 21170 C C . ASP A 1 25 ? -2.315 12.537 -5.876 1.00 4.51 25 ASP A C 16
ATOM 21171 O O . ASP A 1 25 ? -1.658 13.579 -5.889 1.00 21.00 25 ASP A O 16
ATOM 21180 N N . LYS A 1 26 ? -3.047 12.130 -6.907 1.00 0.11 26 LYS A N 16
ATOM 21181 C CA . LYS A 1 26 ? -3.125 12.902 -8.142 1.00 30.40 26 LYS A CA 16
ATOM 21182 C C . LYS A 1 26 ? -4.123 14.047 -8.006 1.00 55.30 26 LYS A C 16
ATOM 21183 O O . LYS A 1 26 ? -3.925 15.125 -8.564 1.00 53.30 26 LYS A O 16
ATOM 21202 N N . ALA A 1 27 ? -5.197 13.803 -7.261 1.00 64.00 27 ALA A N 16
ATOM 21203 C CA . ALA A 1 27 ? -6.227 14.813 -7.053 1.00 24.30 27 ALA A CA 16
ATOM 21204 C C . ALA A 1 27 ? -5.662 16.035 -6.336 1.00 51.20 27 ALA A C 16
ATOM 21205 O O . ALA A 1 27 ? -6.023 17.170 -6.644 1.00 74.20 27 ALA A O 16
ATOM 21212 N N . GLY A 1 28 ? -4.772 15.792 -5.380 1.00 1.01 28 GLY A N 16
ATOM 21213 C CA . GLY A 1 28 ? -4.170 16.882 -4.634 1.00 65.10 28 GLY A CA 16
ATOM 21214 C C . GLY A 1 28 ? -3.979 16.546 -3.168 1.00 51.40 28 GLY A C 16
ATOM 21215 O O . GLY A 1 28 ? -3.074 17.070 -2.517 1.00 53.10 28 GLY A O 16
ATOM 21219 N N . ASN A 1 29 ? -4.831 15.670 -2.647 1.00 70.30 29 ASN A N 16
ATOM 21220 C CA . ASN A 1 29 ? -4.752 15.264 -1.248 1.00 5.05 29 ASN A CA 16
ATOM 21221 C C . ASN A 1 29 ? -3.446 14.528 -0.969 1.00 35.40 29 ASN A C 16
ATOM 21222 O O . ASN A 1 29 ? -2.812 14.000 -1.883 1.00 64.10 29 ASN A O 16
ATOM 21233 N N . TYR A 1 30 ? -3.051 14.495 0.300 1.00 12.20 30 TYR A N 16
ATOM 21234 C CA . TYR A 1 30 ? -1.820 13.823 0.699 1.00 53.40 30 TYR A CA 16
ATOM 21235 C C . TYR A 1 30 ? -1.984 13.149 2.058 1.00 22.30 30 TYR A C 16
ATOM 21236 O O . TYR A 1 30 ? -1.620 11.987 2.234 1.00 43.10 30 TYR A O 16
ATOM 21254 N N . GLU A 1 31 ? -2.533 13.888 3.016 1.00 31.10 31 GLU A N 16
ATOM 21255 C CA . GLU A 1 31 ? -2.744 13.363 4.360 1.00 64.50 31 GLU A CA 16
ATOM 21256 C C . GLU A 1 31 ? -3.654 12.140 4.331 1.00 74.20 31 GLU A C 16
ATOM 21257 O O . GLU A 1 31 ? -3.317 11.089 4.876 1.00 44.10 31 GLU A O 16
ATOM 21269 N N . GLU A 1 32 ? -4.809 12.283 3.689 1.00 71.30 32 GLU A N 16
ATOM 21270 C CA . GLU A 1 32 ? -5.768 11.189 3.588 1.00 54.10 32 GLU A CA 16
ATOM 21271 C C . GLU A 1 32 ? -5.232 10.078 2.692 1.00 3.42 32 GLU A C 16
ATOM 21272 O O . GLU A 1 32 ? -5.527 8.901 2.901 1.00 41.40 32 GLU A O 16
ATOM 21284 N N . ALA A 1 33 ? -4.442 10.460 1.693 1.00 53.50 33 ALA A N 16
ATOM 21285 C CA . ALA A 1 33 ? -3.864 9.495 0.765 1.00 31.00 33 ALA A CA 16
ATOM 21286 C C . ALA A 1 33 ? -2.767 8.678 1.438 1.00 45.40 33 ALA A C 16
ATOM 21287 O O . ALA A 1 33 ? -2.626 7.481 1.185 1.00 32.00 33 ALA A O 16
ATOM 21294 N N . LEU A 1 34 ? -1.989 9.332 2.295 1.00 42.20 34 LEU A N 16
ATOM 21295 C CA . LEU A 1 34 ? -0.903 8.666 3.004 1.00 4.33 34 LEU A CA 16
ATOM 21296 C C . LEU A 1 34 ? -1.436 7.526 3.866 1.00 5.51 34 LEU A C 16
ATOM 21297 O O . LEU A 1 34 ? -0.980 6.387 3.757 1.00 70.10 34 LEU A O 16
ATOM 21313 N N . GLN A 1 35 ? -2.402 7.841 4.722 1.00 70.20 35 GLN A N 16
ATOM 21314 C CA . GLN A 1 35 ? -2.998 6.842 5.603 1.00 74.30 35 GLN A CA 16
ATOM 21315 C C . GLN A 1 35 ? -3.696 5.752 4.797 1.00 65.30 35 GLN A C 16
ATOM 21316 O O . GLN A 1 35 ? -3.730 4.591 5.204 1.00 42.00 35 GLN A O 16
ATOM 21330 N N . LEU A 1 36 ? -4.252 6.135 3.652 1.00 13.40 36 LEU A N 16
ATOM 21331 C CA . LEU A 1 36 ? -4.950 5.190 2.787 1.00 72.20 36 LEU A CA 16
ATOM 21332 C C . LEU A 1 36 ? -3.962 4.267 2.081 1.00 61.40 36 LEU A C 16
ATOM 21333 O O . LEU A 1 36 ? -4.273 3.110 1.796 1.00 12.50 36 LEU A O 16
ATOM 21349 N N . TYR A 1 37 ? -2.772 4.787 1.800 1.00 21.10 37 TYR A N 16
ATOM 21350 C CA . TYR A 1 37 ? -1.738 4.009 1.127 1.00 2.21 37 TYR A CA 16
ATOM 21351 C C . TYR A 1 37 ? -1.306 2.823 1.981 1.00 52.30 37 TYR A C 16
ATOM 21352 O O . TYR A 1 37 ? -1.348 1.676 1.535 1.00 64.10 37 TYR A O 16
ATOM 21370 N N . GLN A 1 38 ? -0.890 3.106 3.211 1.00 64.10 38 GLN A N 16
ATOM 21371 C CA . GLN A 1 38 ? -0.451 2.061 4.129 1.00 2.45 38 GLN A CA 16
ATOM 21372 C C . GLN A 1 38 ? -1.581 1.079 4.419 1.00 54.10 38 GLN A C 16
ATOM 21373 O O . GLN A 1 38 ? -1.372 -0.133 4.452 1.00 42.50 38 GLN A O 16
ATOM 21387 N N . HIS A 1 39 ? -2.781 1.613 4.629 1.00 31.30 39 HIS A N 16
ATOM 21388 C CA . HIS A 1 39 ? -3.946 0.784 4.916 1.00 1.52 39 HIS A CA 16
ATOM 21389 C C . HIS A 1 39 ? -4.223 -0.183 3.769 1.00 74.00 39 HIS A C 16
ATOM 21390 O O . HIS A 1 39 ? -4.554 -1.347 3.991 1.00 0.34 39 HIS A O 16
ATOM 21405 N N . ALA A 1 40 ? -4.085 0.309 2.542 1.00 4.13 40 ALA A N 16
ATOM 21406 C CA . ALA A 1 40 ? -4.321 -0.511 1.360 1.00 42.20 40 ALA A CA 16
ATOM 21407 C C . ALA A 1 40 ? -3.210 -1.539 1.175 1.00 53.00 40 ALA A C 16
ATOM 21408 O O . ALA A 1 40 ? -3.474 -2.714 0.919 1.00 14.40 40 ALA A O 16
ATOM 21415 N N . VAL A 1 41 ? -1.967 -1.089 1.307 1.00 71.30 41 VAL A N 16
ATOM 21416 C CA . VAL A 1 41 ? -0.815 -1.971 1.154 1.00 75.50 41 VAL A CA 16
ATOM 21417 C C . VAL A 1 41 ? -0.812 -3.058 2.224 1.00 71.40 41 VAL A C 16
ATOM 21418 O O . VAL A 1 41 ? -0.367 -4.180 1.980 1.00 0.13 41 VAL A O 16
ATOM 21431 N N . GLN A 1 42 ? -1.308 -2.717 3.408 1.00 72.10 42 GLN A N 16
ATOM 21432 C CA . GLN A 1 42 ? -1.363 -3.665 4.516 1.00 33.40 42 GLN A CA 16
ATOM 21433 C C . GLN A 1 42 ? -2.366 -4.777 4.231 1.00 32.10 42 GLN A C 16
ATOM 21434 O O . GLN A 1 42 ? -2.081 -5.955 4.448 1.00 12.50 42 GLN A O 16
ATOM 21448 N N . TYR A 1 43 ? -3.543 -4.396 3.745 1.00 60.40 43 TYR A N 16
ATOM 21449 C CA . TYR A 1 43 ? -4.590 -5.362 3.431 1.00 12.30 43 TYR A CA 16
ATOM 21450 C C . TYR A 1 43 ? -4.189 -6.231 2.244 1.00 11.20 43 TYR A C 16
ATOM 21451 O O . TYR A 1 43 ? -4.536 -7.410 2.178 1.00 40.00 43 TYR A O 16
ATOM 21469 N N . PHE A 1 44 ? -3.457 -5.639 1.306 1.00 55.40 44 PHE A N 16
ATOM 21470 C CA . PHE A 1 44 ? -3.007 -6.356 0.119 1.00 1.41 44 PHE A CA 16
ATOM 21471 C C . PHE A 1 44 ? -2.176 -7.578 0.502 1.00 22.20 44 PHE A C 16
ATOM 21472 O O . PHE A 1 44 ? -2.457 -8.694 0.063 1.00 4.21 44 PHE A O 16
ATOM 21489 N N . LEU A 1 45 ? -1.155 -7.360 1.322 1.00 0.13 45 LEU A N 16
ATOM 21490 C CA . LEU A 1 45 ? -0.283 -8.443 1.764 1.00 34.10 45 LEU A CA 16
ATOM 21491 C C . LEU A 1 45 ? -1.024 -9.388 2.705 1.00 73.20 45 LEU A C 16
ATOM 21492 O O . LEU A 1 45 ? -0.731 -10.575 2.761 1.00 73.10 45 LEU A O 16
ATOM 21508 N N . HIS A 1 46 ? -1.987 -8.846 3.444 1.00 51.00 46 HIS A N 16
ATOM 21509 C CA . HIS A 1 46 ? -2.770 -9.642 4.383 1.00 71.10 46 HIS A CA 16
ATOM 21510 C C . HIS A 1 46 ? -3.489 -10.781 3.667 1.00 75.20 46 HIS A C 16
ATOM 21511 O O . HIS A 1 46 ? -3.387 -11.941 4.066 1.00 53.30 46 HIS A O 16
ATOM 21526 N N . VAL A 1 47 ? -4.214 -10.441 2.606 1.00 23.20 47 VAL A N 16
ATOM 21527 C CA . VAL A 1 47 ? -4.949 -11.436 1.834 1.00 34.30 47 VAL A CA 16
ATOM 21528 C C . VAL A 1 47 ? -4.003 -12.408 1.153 1.00 41.10 47 VAL A C 16
ATOM 21529 O O . VAL A 1 47 ? -4.300 -13.601 1.033 1.00 40.40 47 VAL A O 16
ATOM 21542 N N . VAL A 1 48 ? -2.856 -11.903 0.711 1.00 63.30 48 VAL A N 16
ATOM 21543 C CA . VAL A 1 48 ? -1.858 -12.742 0.044 1.00 42.30 48 VAL A CA 16
ATOM 21544 C C . VAL A 1 48 ? -1.285 -13.783 0.998 1.00 64.10 48 VAL A C 16
ATOM 21545 O O . VAL A 1 48 ? -0.994 -14.908 0.599 1.00 23.20 48 VAL A O 16
ATOM 21558 N N . LYS A 1 49 ? -1.130 -13.394 2.261 1.00 72.10 49 LYS A N 16
ATOM 21559 C CA . LYS A 1 49 ? -0.591 -14.294 3.272 1.00 31.40 49 LYS A CA 16
ATOM 21560 C C . LYS A 1 49 ? -1.589 -15.398 3.608 1.00 61.10 49 LYS A C 16
ATOM 21561 O O . LYS A 1 49 ? -1.201 -16.519 3.949 1.00 5.00 49 LYS A O 16
ATOM 21580 N N . TYR A 1 50 ? -2.877 -15.075 3.509 1.00 2.41 50 TYR A N 16
ATOM 21581 C CA . TYR A 1 50 ? -3.930 -16.039 3.803 1.00 41.20 50 TYR A CA 16
ATOM 21582 C C . TYR A 1 50 ? -4.790 -16.301 2.570 1.00 14.30 50 TYR A C 16
ATOM 21583 O O . TYR A 1 50 ? -5.979 -16.598 2.684 1.00 40.40 50 TYR A O 16
ATOM 21601 N N . GLU A 1 51 ? -4.182 -16.191 1.393 1.00 74.40 51 GLU A N 16
ATOM 21602 C CA . GLU A 1 51 ? -4.891 -16.423 0.141 1.00 31.00 51 GLU A CA 16
ATOM 21603 C C . GLU A 1 51 ? -3.951 -16.280 -1.052 1.00 53.50 51 GLU A C 16
ATOM 21604 O O . GLU A 1 51 ? -3.863 -15.214 -1.664 1.00 0.34 51 GLU A O 16
ATOM 21616 N N . ALA A 1 52 ? -3.250 -17.365 -1.378 1.00 53.50 52 ALA A N 16
ATOM 21617 C CA . ALA A 1 52 ? -2.318 -17.359 -2.497 1.00 63.40 52 ALA A CA 16
ATOM 21618 C C . ALA A 1 52 ? -2.709 -18.390 -3.542 1.00 51.20 52 ALA A C 16
ATOM 21619 O O . ALA A 1 52 ? -2.137 -19.470 -3.616 1.00 13.40 52 ALA A O 16
ATOM 21626 N N . GLN A 1 53 ? -3.710 -18.045 -4.358 1.00 75.10 53 GLN A N 16
ATOM 21627 C CA . GLN A 1 53 ? -4.185 -18.940 -5.403 1.00 73.50 53 GLN A CA 16
ATOM 21628 C C . GLN A 1 53 ? -3.136 -19.110 -6.499 1.00 51.30 53 GLN A C 16
ATOM 21629 O O . GLN A 1 53 ? -2.478 -20.146 -6.592 1.00 42.30 53 GLN A O 16
ATOM 21643 N N . GLY A 1 54 ? -2.989 -18.074 -7.327 1.00 65.30 54 GLY A N 16
ATOM 21644 C CA . GLY A 1 54 ? -2.016 -18.126 -8.403 1.00 1.51 54 GLY A CA 16
ATOM 21645 C C . GLY A 1 54 ? -0.799 -17.272 -8.130 1.00 3.24 54 GLY A C 16
ATOM 21646 O O . GLY A 1 54 ? -0.617 -16.771 -7.016 1.00 74.40 54 GLY A O 16
ATOM 21650 N N . ASP A 1 55 ? 0.047 -17.095 -9.140 1.00 51.20 55 ASP A N 16
ATOM 21651 C CA . ASP A 1 55 ? 1.251 -16.295 -9.006 1.00 71.10 55 ASP A CA 16
ATOM 21652 C C . ASP A 1 55 ? 1.028 -14.881 -9.535 1.00 41.10 55 ASP A C 16
ATOM 21653 O O . ASP A 1 55 ? 1.621 -13.924 -9.039 1.00 60.40 55 ASP A O 16
ATOM 21662 N N . LYS A 1 56 ? 0.181 -14.763 -10.542 1.00 73.20 56 LYS A N 16
ATOM 21663 C CA . LYS A 1 56 ? -0.123 -13.469 -11.142 1.00 70.40 56 LYS A CA 16
ATOM 21664 C C . LYS A 1 56 ? -0.723 -12.513 -10.107 1.00 3.52 56 LYS A C 16
ATOM 21665 O O . LYS A 1 56 ? -0.373 -11.339 -10.050 1.00 33.20 56 LYS A O 16
ATOM 21684 N N . ALA A 1 57 ? -1.641 -13.043 -9.300 1.00 40.20 57 ALA A N 16
ATOM 21685 C CA . ALA A 1 57 ? -2.295 -12.237 -8.270 1.00 32.30 57 ALA A CA 16
ATOM 21686 C C . ALA A 1 57 ? -1.282 -11.677 -7.285 1.00 25.20 57 ALA A C 16
ATOM 21687 O O . ALA A 1 57 ? -1.338 -10.501 -6.920 1.00 73.30 57 ALA A O 16
ATOM 21694 N N . LYS A 1 58 ? -0.354 -12.524 -6.855 1.00 11.20 58 LYS A N 16
ATOM 21695 C CA . LYS A 1 58 ? 0.680 -12.122 -5.908 1.00 14.20 58 LYS A CA 16
ATOM 21696 C C . LYS A 1 58 ? 1.601 -11.073 -6.528 1.00 41.40 58 LYS A C 16
ATOM 21697 O O . LYS A 1 58 ? 2.116 -10.198 -5.834 1.00 60.30 58 LYS A O 16
ATOM 21716 N N . GLN A 1 59 ? 1.804 -11.170 -7.838 1.00 2.10 59 GLN A N 16
ATOM 21717 C CA . GLN A 1 59 ? 2.663 -10.232 -8.551 1.00 0.55 59 GLN A CA 16
ATOM 21718 C C . GLN A 1 59 ? 2.006 -8.862 -8.654 1.00 41.10 59 GLN A C 16
ATOM 21719 O O . GLN A 1 59 ? 2.665 -7.839 -8.491 1.00 72.30 59 GLN A O 16
ATOM 21733 N N . SER A 1 60 ? 0.708 -8.860 -8.927 1.00 23.20 60 SER A N 16
ATOM 21734 C CA . SER A 1 60 ? -0.039 -7.614 -9.054 1.00 33.30 60 SER A CA 16
ATOM 21735 C C . SER A 1 60 ? -0.074 -6.864 -7.726 1.00 73.10 60 SER A C 16
ATOM 21736 O O . SER A 1 60 ? 0.301 -5.694 -7.652 1.00 54.40 60 SER A O 16
ATOM 21744 N N . ILE A 1 61 ? -0.527 -7.547 -6.678 1.00 33.40 61 ILE A N 16
ATOM 21745 C CA . ILE A 1 61 ? -0.610 -6.944 -5.353 1.00 21.10 61 ILE A CA 16
ATOM 21746 C C . ILE A 1 61 ? 0.759 -6.477 -4.874 1.00 64.30 61 ILE A C 16
ATOM 21747 O O . ILE A 1 61 ? 0.881 -5.430 -4.239 1.00 2.43 61 ILE A O 16
ATOM 21763 N N . ARG A 1 62 ? 1.788 -7.260 -5.182 1.00 54.30 62 ARG A N 16
ATOM 21764 C CA . ARG A 1 62 ? 3.149 -6.926 -4.782 1.00 52.00 62 ARG A CA 16
ATOM 21765 C C . ARG A 1 62 ? 3.649 -5.696 -5.532 1.00 23.30 62 ARG A C 16
ATOM 21766 O O . ARG A 1 62 ? 4.091 -4.722 -4.923 1.00 53.40 62 ARG A O 16
ATOM 21787 N N . ALA A 1 63 ? 3.574 -5.745 -6.858 1.00 11.30 63 ALA A N 16
ATOM 21788 C CA . ALA A 1 63 ? 4.017 -4.634 -7.689 1.00 25.10 63 ALA A CA 16
ATOM 21789 C C . ALA A 1 63 ? 3.229 -3.368 -7.374 1.00 32.40 63 ALA A C 16
ATOM 21790 O O . ALA A 1 63 ? 3.739 -2.255 -7.508 1.00 53.20 63 ALA A O 16
ATOM 21797 N N . LYS A 1 64 ? 1.981 -3.544 -6.953 1.00 63.10 64 LYS A N 16
ATOM 21798 C CA . LYS A 1 64 ? 1.121 -2.416 -6.616 1.00 2.10 64 LYS A CA 16
ATOM 21799 C C . LYS A 1 64 ? 1.474 -1.858 -5.242 1.00 65.10 64 LYS A C 16
ATOM 21800 O O . LYS A 1 64 ? 1.448 -0.646 -5.028 1.00 52.50 64 LYS A O 16
ATOM 21819 N N . CYS A 1 65 ? 1.804 -2.750 -4.313 1.00 12.30 65 CYS A N 16
ATOM 21820 C CA . CYS A 1 65 ? 2.163 -2.346 -2.959 1.00 41.30 65 CYS A CA 16
ATOM 21821 C C . CYS A 1 65 ? 3.503 -1.619 -2.949 1.00 2.30 65 CYS A C 16
ATOM 21822 O O . CYS A 1 65 ? 3.651 -0.576 -2.310 1.00 50.40 65 CYS A O 16
ATOM 21830 N N . THR A 1 66 ? 4.479 -2.176 -3.659 1.00 61.30 66 THR A N 16
ATOM 21831 C CA . THR A 1 66 ? 5.807 -1.580 -3.733 1.00 2.12 66 THR A CA 16
ATOM 21832 C C . THR A 1 66 ? 5.742 -0.178 -4.330 1.00 61.30 66 THR A C 16
ATOM 21833 O O . THR A 1 66 ? 6.389 0.747 -3.842 1.00 62.20 66 THR A O 16
ATOM 21844 N N . GLU A 1 67 ? 4.955 -0.031 -5.390 1.00 21.30 67 GLU A N 16
ATOM 21845 C CA . GLU A 1 67 ? 4.802 1.255 -6.057 1.00 64.00 67 GLU A CA 16
ATOM 21846 C C . GLU A 1 67 ? 4.080 2.253 -5.158 1.00 43.30 67 GLU A C 16
ATOM 21847 O O . GLU A 1 67 ? 4.470 3.417 -5.066 1.00 14.00 67 GLU A O 16
ATOM 21859 N N . TYR A 1 68 ? 3.025 1.790 -4.495 1.00 51.40 68 TYR A N 16
ATOM 21860 C CA . TYR A 1 68 ? 2.250 2.643 -3.602 1.00 3.13 68 TYR A CA 16
ATOM 21861 C C . TYR A 1 68 ? 3.054 2.998 -2.356 1.00 65.20 68 TYR A C 16
ATOM 21862 O O . TYR A 1 68 ? 3.033 4.139 -1.896 1.00 42.20 68 TYR A O 16
ATOM 21880 N N . LEU A 1 69 ? 3.762 2.012 -1.814 1.00 43.50 69 LEU A N 16
ATOM 21881 C CA . LEU A 1 69 ? 4.573 2.220 -0.621 1.00 4.21 69 LEU A CA 16
ATOM 21882 C C . LEU A 1 69 ? 5.660 3.259 -0.876 1.00 11.00 69 LEU A C 16
ATOM 21883 O O . LEU A 1 69 ? 6.057 3.992 0.030 1.00 35.50 69 LEU A O 16
ATOM 21899 N N . ASP A 1 70 ? 6.137 3.317 -2.115 1.00 42.00 70 ASP A N 16
ATOM 21900 C CA . ASP A 1 70 ? 7.178 4.267 -2.489 1.00 21.20 70 ASP A CA 16
ATOM 21901 C C . ASP A 1 70 ? 6.637 5.693 -2.493 1.00 63.20 70 ASP A C 16
ATOM 21902 O O . ASP A 1 70 ? 7.243 6.600 -1.920 1.00 73.20 70 ASP A O 16
ATOM 21911 N N . ARG A 1 71 ? 5.493 5.885 -3.141 1.00 41.10 71 ARG A N 16
ATOM 21912 C CA . ARG A 1 71 ? 4.870 7.200 -3.219 1.00 71.40 71 ARG A CA 16
ATOM 21913 C C . ARG A 1 71 ? 4.518 7.719 -1.829 1.00 24.20 71 ARG A C 16
ATOM 21914 O O . ARG A 1 71 ? 4.704 8.899 -1.530 1.00 33.50 71 ARG A O 16
ATOM 21935 N N . ALA A 1 72 ? 4.009 6.830 -0.982 1.00 72.10 72 ALA A N 16
ATOM 21936 C CA . ALA A 1 72 ? 3.631 7.199 0.378 1.00 55.00 72 ALA A CA 16
ATOM 21937 C C . ALA A 1 72 ? 4.829 7.738 1.153 1.00 40.50 72 ALA A C 16
ATOM 21938 O O . ALA A 1 72 ? 4.708 8.699 1.912 1.00 54.40 72 ALA A O 16
ATOM 21945 N N . GLU A 1 73 ? 5.985 7.113 0.955 1.00 31.10 73 GLU A N 16
ATOM 21946 C CA . GLU A 1 73 ? 7.206 7.531 1.636 1.00 2.51 73 GLU A CA 16
ATOM 21947 C C . GLU A 1 73 ? 7.596 8.948 1.231 1.00 72.00 73 GLU A C 16
ATOM 21948 O O . GLU A 1 73 ? 8.085 9.725 2.050 1.00 71.40 73 GLU A O 16
ATOM 21960 N N . LYS A 1 74 ? 7.376 9.277 -0.037 1.00 33.00 74 LYS A N 16
ATOM 21961 C CA . LYS A 1 74 ? 7.704 10.603 -0.551 1.00 30.20 74 LYS A CA 16
ATOM 21962 C C . LYS A 1 74 ? 6.797 11.664 0.063 1.00 70.20 74 LYS A C 16
ATOM 21963 O O . LYS A 1 74 ? 7.215 12.801 0.282 1.00 24.30 74 LYS A O 16
ATOM 21982 N N . LEU A 1 75 ? 5.552 11.286 0.337 1.00 42.10 75 LEU A N 16
ATOM 21983 C CA . LEU A 1 75 ? 4.586 12.205 0.926 1.00 20.20 75 LEU A CA 16
ATOM 21984 C C . LEU A 1 75 ? 4.932 12.498 2.383 1.00 45.20 75 LEU A C 16
ATOM 21985 O O . LEU A 1 75 ? 4.856 13.642 2.831 1.00 41.10 75 LEU A O 16
ATOM 22001 N N . LYS A 1 76 ? 5.313 11.458 3.116 1.00 11.10 76 LYS A N 16
ATOM 22002 C CA . LYS A 1 76 ? 5.672 11.604 4.523 1.00 61.10 76 LYS A CA 16
ATOM 22003 C C . LYS A 1 76 ? 6.845 12.563 4.688 1.00 24.50 76 LYS A C 16
ATOM 22004 O O . LYS A 1 76 ? 6.906 13.326 5.651 1.00 33.20 76 LYS A O 16
ATOM 22023 N N . GLU A 1 77 ? 7.776 12.521 3.739 1.00 52.00 77 GLU A N 16
ATOM 22024 C CA . GLU A 1 77 ? 8.947 13.388 3.778 1.00 2.30 77 GLU A CA 16
ATOM 22025 C C . GLU A 1 77 ? 8.574 14.814 3.389 1.00 55.20 77 GLU A C 16
ATOM 22026 O O . GLU A 1 77 ? 8.832 15.761 4.132 1.00 51.20 77 GLU A O 16
ATOM 22038 N N . TYR A 1 78 ? 7.961 14.956 2.218 1.00 62.20 78 TYR A N 16
ATOM 22039 C CA . TYR A 1 78 ? 7.545 16.264 1.726 1.00 43.20 78 TYR A CA 16
ATOM 22040 C C . TYR A 1 78 ? 6.553 16.911 2.690 1.00 5.44 78 TYR A C 16
ATOM 22041 O O . TYR A 1 78 ? 6.513 18.133 2.829 1.00 33.00 78 TYR A O 16
ATOM 22059 N N . LEU A 1 79 ? 5.753 16.081 3.353 1.00 14.40 79 LEU A N 16
ATOM 22060 C CA . LEU A 1 79 ? 4.762 16.571 4.304 1.00 64.10 79 LEU A CA 16
ATOM 22061 C C . LEU A 1 79 ? 5.428 17.031 5.596 1.00 22.30 79 LEU A C 16
ATOM 22062 O O . LEU A 1 79 ? 4.952 17.954 6.257 1.00 70.30 79 LEU A O 16
ATOM 22078 N N . LYS A 1 80 ? 6.532 16.381 5.951 1.00 14.20 80 LYS A N 16
ATOM 22079 C CA . LYS A 1 80 ? 7.263 16.722 7.165 1.00 55.00 80 LYS A CA 16
ATOM 22080 C C . LYS A 1 80 ? 8.179 17.920 6.930 1.00 41.30 80 LYS A C 16
ATOM 22081 O O . LYS A 1 80 ? 8.236 18.840 7.746 1.00 63.50 80 LYS A O 16
ATOM 22100 N N . ASN A 1 81 ? 8.893 17.902 5.809 1.00 24.10 81 ASN A N 16
ATOM 22101 C CA . ASN A 1 81 ? 9.805 18.986 5.466 1.00 4.05 81 ASN A CA 16
ATOM 22102 C C . ASN A 1 81 ? 9.037 20.209 4.978 1.00 75.10 81 ASN A C 16
ATOM 22103 O O . ASN A 1 81 ? 9.038 21.255 5.629 1.00 72.30 81 ASN A O 16
ATOM 22114 N N . ASP B 2 6 ? 8.819 -10.324 -1.619 1.00 4.33 116 ASP B N 16
ATOM 22115 C CA . ASP B 2 6 ? 7.759 -10.385 -0.618 1.00 34.20 116 ASP B CA 16
ATOM 22116 C C . ASP B 2 6 ? 8.231 -9.802 0.710 1.00 31.20 116 ASP B C 16
ATOM 22117 O O . ASP B 2 6 ? 7.457 -9.173 1.433 1.00 53.50 116 ASP B O 16
ATOM 22126 N N . GLU B 2 7 ? 9.506 -10.016 1.024 1.00 40.30 117 GLU B N 16
ATOM 22127 C CA . GLU B 2 7 ? 10.079 -9.506 2.265 1.00 64.10 117 GLU B CA 16
ATOM 22128 C C . GLU B 2 7 ? 10.296 -7.998 2.189 1.00 4.13 117 GLU B C 16
ATOM 22129 O O . GLU B 2 7 ? 10.223 -7.302 3.199 1.00 22.30 117 GLU B O 16
ATOM 22141 N N . GLU B 2 8 ? 10.570 -7.508 0.985 1.00 44.20 118 GLU B N 16
ATOM 22142 C CA . GLU B 2 8 ? 10.800 -6.084 0.778 1.00 14.20 118 GLU B CA 16
ATOM 22143 C C . GLU B 2 8 ? 9.510 -5.287 0.976 1.00 65.20 118 GLU B C 16
ATOM 22144 O O . GLU B 2 8 ? 9.483 -4.314 1.723 1.00 73.40 118 GLU B O 16
ATOM 22156 N N . ILE B 2 9 ? 8.449 -5.721 0.304 1.00 74.50 119 ILE B N 16
ATOM 22157 C CA . ILE B 2 9 ? 7.159 -5.052 0.408 1.00 45.40 119 ILE B CA 16
ATOM 22158 C C . ILE B 2 9 ? 6.641 -5.082 1.842 1.00 11.30 119 ILE B C 16
ATOM 22159 O O . ILE B 2 9 ? 6.050 -4.114 2.320 1.00 12.20 119 ILE B O 16
ATOM 22175 N N . GLU B 2 10 ? 6.868 -6.194 2.525 1.00 64.20 120 GLU B N 16
ATOM 22176 C CA . GLU B 2 10 ? 6.427 -6.351 3.906 1.00 44.00 120 GLU B CA 16
ATOM 22177 C C . GLU B 2 10 ? 7.179 -5.398 4.828 1.00 64.20 120 GLU B C 16
ATOM 22178 O O . GLU B 2 10 ? 6.651 -4.967 5.853 1.00 25.40 120 GLU B O 16
ATOM 22190 N N . ARG B 2 11 ? 8.413 -5.071 4.458 1.00 21.40 121 ARG B N 16
ATOM 22191 C CA . ARG B 2 11 ? 9.235 -4.166 5.252 1.00 24.30 121 ARG B CA 16
ATOM 22192 C C . ARG B 2 11 ? 8.724 -2.733 5.150 1.00 21.00 121 ARG B C 16
ATOM 22193 O O . ARG B 2 11 ? 8.812 -1.962 6.106 1.00 42.20 121 ARG B O 16
ATOM 22214 N N . GLN B 2 12 ? 8.192 -2.379 3.984 1.00 4.23 122 GLN B N 16
ATOM 22215 C CA . GLN B 2 12 ? 7.667 -1.036 3.759 1.00 73.10 122 GLN B CA 16
ATOM 22216 C C . GLN B 2 12 ? 6.452 -0.773 4.642 1.00 31.40 122 GLN B C 16
ATOM 22217 O O . GLN B 2 12 ? 6.411 0.209 5.383 1.00 3.44 122 GLN B O 16
ATOM 22231 N N . LEU B 2 13 ? 5.463 -1.657 4.557 1.00 25.50 123 LEU B N 16
ATOM 22232 C CA . LEU B 2 13 ? 4.246 -1.522 5.348 1.00 11.30 123 LEU B CA 16
ATOM 22233 C C . LEU B 2 13 ? 4.551 -1.622 6.838 1.00 13.10 123 LEU B C 16
ATOM 22234 O O . LEU B 2 13 ? 3.877 -1.004 7.663 1.00 24.30 123 LEU B O 16
ATOM 22250 N N . LYS B 2 14 ? 5.570 -2.405 7.178 1.00 54.30 124 LYS B N 16
ATOM 22251 C CA . LYS B 2 14 ? 5.965 -2.586 8.570 1.00 34.10 124 LYS B CA 16
ATOM 22252 C C . LYS B 2 14 ? 6.700 -1.355 9.092 1.00 63.30 124 LYS B C 16
ATOM 22253 O O . LYS B 2 14 ? 6.563 -0.987 10.259 1.00 43.10 124 LYS B O 16
ATOM 22272 N N . ALA B 2 15 ? 7.479 -0.723 8.220 1.00 32.00 125 ALA B N 16
ATOM 22273 C CA . ALA B 2 15 ? 8.235 0.465 8.593 1.00 23.20 125 ALA B CA 16
ATOM 22274 C C . ALA B 2 15 ? 7.355 1.710 8.557 1.00 0.14 125 ALA B C 16
ATOM 22275 O O . ALA B 2 15 ? 7.350 2.505 9.496 1.00 31.30 125 ALA B O 16
ATOM 22282 N N . LEU B 2 16 ? 6.611 1.871 7.468 1.00 43.20 126 LEU B N 16
ATOM 22283 C CA . LEU B 2 16 ? 5.726 3.019 7.310 1.00 61.00 126 LEU B CA 16
ATOM 22284 C C . LEU B 2 16 ? 4.594 2.978 8.332 1.00 51.10 126 LEU B C 16
ATOM 22285 O O . LEU B 2 16 ? 4.172 4.013 8.848 1.00 35.20 126 LEU B O 16
ATOM 22301 N N . GLY B 2 17 ? 4.105 1.775 8.617 1.00 70.30 127 GLY B N 16
ATOM 22302 C CA . GLY B 2 17 ? 3.026 1.621 9.575 1.00 20.10 127 GLY B CA 16
ATOM 22303 C C . GLY B 2 17 ? 3.251 0.459 10.520 1.00 61.20 127 GLY B C 16
ATOM 22304 O O . GLY B 2 17 ? 2.787 -0.653 10.269 1.00 53.20 127 GLY B O 16
ATOM 22308 N N . VAL B 2 18 ? 3.966 0.715 11.612 1.00 2.11 128 VAL B N 16
ATOM 22309 C CA . VAL B 2 18 ? 4.252 -0.320 12.598 1.00 32.30 128 VAL B CA 16
ATOM 22310 C C . VAL B 2 18 ? 3.092 -0.483 13.575 1.00 13.30 128 VAL B C 16
ATOM 22311 O O . VAL B 2 18 ? 2.553 0.500 14.084 1.00 53.30 128 VAL B O 16
ATOM 22324 N N . ASP B 2 19 ? 2.711 -1.730 13.831 1.00 74.40 129 ASP B N 16
ATOM 22325 C CA . ASP B 2 19 ? 1.614 -2.022 14.746 1.00 22.20 129 ASP B CA 16
ATOM 22326 C C . ASP B 2 19 ? 2.118 -2.130 16.182 1.00 45.40 129 ASP B C 16
ATOM 22327 O O . ASP B 2 19 ? 2.898 -3.065 16.466 1.00 11.10 129 ASP B O 16
ATOM 22337 N N . ASN A 1 10 ? -12.134 -8.905 3.124 1.00 33.20 10 ASN A N 17
ATOM 22338 C CA . ASN A 1 10 ? -10.968 -8.037 3.204 1.00 51.10 10 ASN A CA 17
ATOM 22339 C C . ASN A 1 10 ? -10.498 -7.617 1.816 1.00 60.30 10 ASN A C 17
ATOM 22340 O O . ASN A 1 10 ? -9.974 -6.520 1.633 1.00 43.20 10 ASN A O 17
ATOM 22351 N N . LEU A 1 11 ? -10.689 -8.495 0.841 1.00 31.50 11 LEU A N 17
ATOM 22352 C CA . LEU A 1 11 ? -10.288 -8.216 -0.534 1.00 15.30 11 LEU A CA 17
ATOM 22353 C C . LEU A 1 11 ? -11.004 -6.981 -1.070 1.00 61.10 11 LEU A C 17
ATOM 22354 O O . LEU A 1 11 ? -10.420 -6.172 -1.790 1.00 34.20 11 LEU A O 17
ATOM 22370 N N . GLN A 1 12 ? -12.278 -6.845 -0.713 1.00 31.30 12 GLN A N 17
ATOM 22371 C CA . GLN A 1 12 ? -13.080 -5.712 -1.160 1.00 4.14 12 GLN A CA 17
ATOM 22372 C C . GLN A 1 12 ? -12.481 -4.398 -0.681 1.00 1.51 12 GLN A C 17
ATOM 22373 O O . GLN A 1 12 ? -12.522 -3.387 -1.384 1.00 24.20 12 GLN A O 17
ATOM 22387 N N . LYS A 1 13 ? -11.916 -4.414 0.523 1.00 21.20 13 LYS A N 17
ATOM 22388 C CA . LYS A 1 13 ? -11.308 -3.224 1.097 1.00 64.20 13 LYS A CA 17
ATOM 22389 C C . LYS A 1 13 ? -9.939 -2.963 0.478 1.00 74.10 13 LYS A C 17
ATOM 22390 O O . LYS A 1 13 ? -9.516 -1.815 0.344 1.00 53.40 13 LYS A O 17
ATOM 22409 N N . ALA A 1 14 ? -9.249 -4.036 0.104 1.00 71.30 14 ALA A N 17
ATOM 22410 C CA . ALA A 1 14 ? -7.928 -3.922 -0.500 1.00 3.41 14 ALA A CA 17
ATOM 22411 C C . ALA A 1 14 ? -7.982 -3.114 -1.791 1.00 2.05 14 ALA A C 17
ATOM 22412 O O . ALA A 1 14 ? -7.193 -2.191 -1.991 1.00 74.20 14 ALA A O 17
ATOM 22419 N N . ILE A 1 15 ? -8.918 -3.468 -2.666 1.00 52.00 15 ILE A N 17
ATOM 22420 C CA . ILE A 1 15 ? -9.075 -2.774 -3.939 1.00 25.40 15 ILE A CA 17
ATOM 22421 C C . ILE A 1 15 ? -9.694 -1.395 -3.741 1.00 64.50 15 ILE A C 17
ATOM 22422 O O . ILE A 1 15 ? -9.285 -0.423 -4.376 1.00 23.20 15 ILE A O 17
ATOM 22438 N N . ASP A 1 16 ? -10.676 -1.313 -2.851 1.00 22.20 16 ASP A N 17
ATOM 22439 C CA . ASP A 1 16 ? -11.355 -0.055 -2.571 1.00 74.00 16 ASP A CA 17
ATOM 22440 C C . ASP A 1 16 ? -10.392 0.950 -1.946 1.00 2.34 16 ASP A C 17
ATOM 22441 O O . ASP A 1 16 ? -10.435 2.141 -2.253 1.00 63.10 16 ASP A O 17
ATOM 22450 N N . LEU A 1 17 ? -9.523 0.460 -1.067 1.00 52.40 17 LEU A N 17
ATOM 22451 C CA . LEU A 1 17 ? -8.549 1.315 -0.398 1.00 72.50 17 LEU A CA 17
ATOM 22452 C C . LEU A 1 17 ? -7.490 1.805 -1.381 1.00 23.00 17 LEU A C 17
ATOM 22453 O O . LEU A 1 17 ? -7.201 2.999 -1.453 1.00 32.40 17 LEU A O 17
ATOM 22469 N N . ALA A 1 18 ? -6.915 0.875 -2.137 1.00 54.10 18 ALA A N 17
ATOM 22470 C CA . ALA A 1 18 ? -5.888 1.211 -3.115 1.00 0.15 18 ALA A CA 17
ATOM 22471 C C . ALA A 1 18 ? -6.422 2.187 -4.158 1.00 74.20 18 ALA A C 17
ATOM 22472 O O . ALA A 1 18 ? -5.678 3.012 -4.689 1.00 35.30 18 ALA A O 17
ATOM 22479 N N . SER A 1 19 ? -7.716 2.089 -4.446 1.00 53.30 19 SER A N 17
ATOM 22480 C CA . SER A 1 19 ? -8.350 2.963 -5.425 1.00 50.40 19 SER A CA 17
ATOM 22481 C C . SER A 1 19 ? -8.533 4.368 -4.862 1.00 2.44 19 SER A C 17
ATOM 22482 O O . SER A 1 19 ? -8.335 5.360 -5.563 1.00 34.30 19 SER A O 17
ATOM 22490 N N . LYS A 1 20 ? -8.914 4.445 -3.591 1.00 51.30 20 LYS A N 17
ATOM 22491 C CA . LYS A 1 20 ? -9.124 5.730 -2.933 1.00 32.30 20 LYS A CA 17
ATOM 22492 C C . LYS A 1 20 ? -7.795 6.432 -2.671 1.00 23.00 20 LYS A C 17
ATOM 22493 O O . LYS A 1 20 ? -7.700 7.655 -2.762 1.00 55.10 20 LYS A O 17
ATOM 22512 N N . ALA A 1 21 ? -6.771 5.648 -2.348 1.00 21.50 21 ALA A N 17
ATOM 22513 C CA . ALA A 1 21 ? -5.448 6.194 -2.074 1.00 13.50 21 ALA A CA 17
ATOM 22514 C C . ALA A 1 21 ? -4.904 6.949 -3.283 1.00 71.30 21 ALA A C 17
ATOM 22515 O O . ALA A 1 21 ? -4.518 8.112 -3.178 1.00 44.10 21 ALA A O 17
ATOM 22522 N N . ALA A 1 22 ? -4.877 6.278 -4.429 1.00 75.50 22 ALA A N 17
ATOM 22523 C CA . ALA A 1 22 ? -4.381 6.884 -5.659 1.00 61.00 22 ALA A CA 17
ATOM 22524 C C . ALA A 1 22 ? -5.238 8.077 -6.067 1.00 70.10 22 ALA A C 17
ATOM 22525 O O . ALA A 1 22 ? -4.746 9.031 -6.667 1.00 10.40 22 ALA A O 17
ATOM 22532 N N . GLN A 1 23 ? -6.524 8.016 -5.737 1.00 32.00 23 GLN A N 17
ATOM 22533 C CA . GLN A 1 23 ? -7.451 9.091 -6.069 1.00 61.40 23 GLN A CA 17
ATOM 22534 C C . GLN A 1 23 ? -7.090 10.371 -5.321 1.00 4.45 23 GLN A C 17
ATOM 22535 O O . GLN A 1 23 ? -7.311 11.476 -5.819 1.00 63.10 23 GLN A O 17
ATOM 22549 N N . GLU A 1 24 ? -6.536 10.215 -4.124 1.00 61.40 24 GLU A N 17
ATOM 22550 C CA . GLU A 1 24 ? -6.146 11.358 -3.307 1.00 70.50 24 GLU A CA 17
ATOM 22551 C C . GLU A 1 24 ? -4.872 12.003 -3.846 1.00 74.10 24 GLU A C 17
ATOM 22552 O O . GLU A 1 24 ? -4.734 13.225 -3.844 1.00 4.22 24 GLU A O 17
ATOM 22564 N N . ASP A 1 25 ? -3.944 11.170 -4.307 1.00 63.20 25 ASP A N 17
ATOM 22565 C CA . ASP A 1 25 ? -2.681 11.659 -4.849 1.00 54.20 25 ASP A CA 17
ATOM 22566 C C . ASP A 1 25 ? -2.922 12.586 -6.036 1.00 51.40 25 ASP A C 17
ATOM 22567 O O . ASP A 1 25 ? -2.247 13.604 -6.188 1.00 74.30 25 ASP A O 17
ATOM 22576 N N . LYS A 1 26 ? -3.889 12.228 -6.874 1.00 32.20 26 LYS A N 17
ATOM 22577 C CA . LYS A 1 26 ? -4.220 13.028 -8.047 1.00 1.42 26 LYS A CA 17
ATOM 22578 C C . LYS A 1 26 ? -5.115 14.204 -7.667 1.00 14.10 26 LYS A C 17
ATOM 22579 O O . LYS A 1 26 ? -5.060 15.265 -8.289 1.00 22.40 26 LYS A O 17
ATOM 22598 N N . ALA A 1 27 ? -5.938 14.006 -6.642 1.00 3.42 27 ALA A N 17
ATOM 22599 C CA . ALA A 1 27 ? -6.845 15.050 -6.179 1.00 5.42 27 ALA A CA 17
ATOM 22600 C C . ALA A 1 27 ? -6.074 16.218 -5.574 1.00 3.24 27 ALA A C 17
ATOM 22601 O O . ALA A 1 27 ? -6.145 17.344 -6.066 1.00 54.50 27 ALA A O 17
ATOM 22608 N N . GLY A 1 28 ? -5.336 15.943 -4.503 1.00 1.52 28 GLY A N 17
ATOM 22609 C CA . GLY A 1 28 ? -4.563 16.981 -3.849 1.00 3.12 28 GLY A CA 17
ATOM 22610 C C . GLY A 1 28 ? -4.253 16.653 -2.401 1.00 30.20 28 GLY A C 17
ATOM 22611 O O . GLY A 1 28 ? -3.261 17.129 -1.849 1.00 71.10 28 GLY A O 17
ATOM 22615 N N . ASN A 1 29 ? -5.106 15.840 -1.783 1.00 30.20 29 ASN A N 17
ATOM 22616 C CA . ASN A 1 29 ? -4.917 15.452 -0.390 1.00 20.20 29 ASN A CA 17
ATOM 22617 C C . ASN A 1 29 ? -3.789 14.433 -0.257 1.00 23.10 29 ASN A C 17
ATOM 22618 O O . ASN A 1 29 ? -4.013 13.227 -0.356 1.00 11.40 29 ASN A O 17
ATOM 22629 N N . TYR A 1 30 ? -2.576 14.927 -0.031 1.00 52.00 30 TYR A N 17
ATOM 22630 C CA . TYR A 1 30 ? -1.414 14.060 0.117 1.00 61.40 30 TYR A CA 17
ATOM 22631 C C . TYR A 1 30 ? -1.509 13.239 1.400 1.00 12.50 30 TYR A C 17
ATOM 22632 O O . TYR A 1 30 ? -1.361 12.018 1.379 1.00 74.40 30 TYR A O 17
ATOM 22650 N N . GLU A 1 31 ? -1.757 13.920 2.515 1.00 14.20 31 GLU A N 17
ATOM 22651 C CA . GLU A 1 31 ? -1.874 13.254 3.806 1.00 72.40 31 GLU A CA 17
ATOM 22652 C C . GLU A 1 31 ? -2.987 12.212 3.779 1.00 72.30 31 GLU A C 17
ATOM 22653 O O . GLU A 1 31 ? -2.911 11.188 4.457 1.00 30.20 31 GLU A O 17
ATOM 22665 N N . GLU A 1 32 ? -4.021 12.482 2.987 1.00 44.40 32 GLU A N 17
ATOM 22666 C CA . GLU A 1 32 ? -5.151 11.569 2.868 1.00 44.20 32 GLU A CA 17
ATOM 22667 C C . GLU A 1 32 ? -4.765 10.335 2.056 1.00 74.20 32 GLU A C 17
ATOM 22668 O O . GLU A 1 32 ? -5.208 9.225 2.348 1.00 21.20 32 GLU A O 17
ATOM 22680 N N . ALA A 1 33 ? -3.938 10.541 1.037 1.00 53.50 33 ALA A N 17
ATOM 22681 C CA . ALA A 1 33 ? -3.490 9.447 0.183 1.00 55.40 33 ALA A CA 17
ATOM 22682 C C . ALA A 1 33 ? -2.502 8.547 0.918 1.00 42.00 33 ALA A C 17
ATOM 22683 O O . ALA A 1 33 ? -2.513 7.328 0.747 1.00 4.32 33 ALA A O 17
ATOM 22690 N N . LEU A 1 34 ? -1.651 9.157 1.737 1.00 23.20 34 LEU A N 17
ATOM 22691 C CA . LEU A 1 34 ? -0.657 8.411 2.499 1.00 62.40 34 LEU A CA 17
ATOM 22692 C C . LEU A 1 34 ? -1.326 7.404 3.429 1.00 54.10 34 LEU A C 17
ATOM 22693 O O . LEU A 1 34 ? -0.992 6.220 3.422 1.00 54.30 34 LEU A O 17
ATOM 22709 N N . GLN A 1 35 ? -2.275 7.884 4.228 1.00 73.30 35 GLN A N 17
ATOM 22710 C CA . GLN A 1 35 ? -2.991 7.026 5.163 1.00 75.20 35 GLN A CA 17
ATOM 22711 C C . GLN A 1 35 ? -3.728 5.912 4.425 1.00 2.43 35 GLN A C 17
ATOM 22712 O O . GLN A 1 35 ? -3.692 4.753 4.836 1.00 64.10 35 GLN A O 17
ATOM 22726 N N . LEU A 1 36 ? -4.394 6.273 3.334 1.00 32.00 36 LEU A N 17
ATOM 22727 C CA . LEU A 1 36 ? -5.139 5.305 2.537 1.00 3.11 36 LEU A CA 17
ATOM 22728 C C . LEU A 1 36 ? -4.193 4.338 1.833 1.00 35.50 36 LEU A C 17
ATOM 22729 O O . LEU A 1 36 ? -4.522 3.170 1.627 1.00 63.00 36 LEU A O 17
ATOM 22745 N N . TYR A 1 37 ? -3.015 4.833 1.466 1.00 23.40 37 TYR A N 17
ATOM 22746 C CA . TYR A 1 37 ? -2.020 4.013 0.784 1.00 4.25 37 TYR A CA 17
ATOM 22747 C C . TYR A 1 37 ? -1.607 2.827 1.651 1.00 54.00 37 TYR A C 17
ATOM 22748 O O . TYR A 1 37 ? -1.633 1.681 1.203 1.00 53.50 37 TYR A O 17
ATOM 22766 N N . GLN A 1 38 ? -1.229 3.111 2.893 1.00 22.30 38 GLN A N 17
ATOM 22767 C CA . GLN A 1 38 ? -0.812 2.069 3.821 1.00 50.10 38 GLN A CA 17
ATOM 22768 C C . GLN A 1 38 ? -1.938 1.066 4.056 1.00 15.50 38 GLN A C 17
ATOM 22769 O O . GLN A 1 38 ? -1.697 -0.135 4.178 1.00 43.20 38 GLN A O 17
ATOM 22783 N N . HIS A 1 39 ? -3.166 1.568 4.116 1.00 42.00 39 HIS A N 17
ATOM 22784 C CA . HIS A 1 39 ? -4.330 0.716 4.335 1.00 24.20 39 HIS A CA 17
ATOM 22785 C C . HIS A 1 39 ? -4.572 -0.193 3.134 1.00 25.30 39 HIS A C 17
ATOM 22786 O O . HIS A 1 39 ? -5.051 -1.317 3.282 1.00 74.20 39 HIS A O 17
ATOM 22801 N N . ALA A 1 40 ? -4.238 0.302 1.947 1.00 14.20 40 ALA A N 17
ATOM 22802 C CA . ALA A 1 40 ? -4.420 -0.467 0.721 1.00 43.40 40 ALA A CA 17
ATOM 22803 C C . ALA A 1 40 ? -3.291 -1.474 0.531 1.00 75.10 40 ALA A C 17
ATOM 22804 O O . ALA A 1 40 ? -3.499 -2.560 -0.010 1.00 12.30 40 ALA A O 17
ATOM 22811 N N . VAL A 1 41 ? -2.095 -1.106 0.980 1.00 34.50 41 VAL A N 17
ATOM 22812 C CA . VAL A 1 41 ? -0.933 -1.978 0.859 1.00 64.50 41 VAL A CA 17
ATOM 22813 C C . VAL A 1 41 ? -0.976 -3.098 1.894 1.00 12.40 41 VAL A C 17
ATOM 22814 O O . VAL A 1 41 ? -0.561 -4.224 1.623 1.00 11.20 41 VAL A O 17
ATOM 22827 N N . GLN A 1 42 ? -1.480 -2.780 3.082 1.00 20.20 42 GLN A N 17
ATOM 22828 C CA . GLN A 1 42 ? -1.575 -3.759 4.158 1.00 43.50 42 GLN A CA 17
ATOM 22829 C C . GLN A 1 42 ? -2.636 -4.810 3.845 1.00 53.30 42 GLN A C 17
ATOM 22830 O O . GLN A 1 42 ? -2.431 -6.001 4.081 1.00 52.30 42 GLN A O 17
ATOM 22844 N N . TYR A 1 43 ? -3.768 -4.362 3.312 1.00 41.40 43 TYR A N 17
ATOM 22845 C CA . TYR A 1 43 ? -4.859 -5.265 2.966 1.00 61.40 43 TYR A CA 17
ATOM 22846 C C . TYR A 1 43 ? -4.475 -6.158 1.792 1.00 4.22 43 TYR A C 17
ATOM 22847 O O . TYR A 1 43 ? -4.888 -7.315 1.717 1.00 22.50 43 TYR A O 17
ATOM 22865 N N . PHE A 1 44 ? -3.682 -5.611 0.878 1.00 14.10 44 PHE A N 17
ATOM 22866 C CA . PHE A 1 44 ? -3.240 -6.355 -0.295 1.00 64.10 44 PHE A CA 17
ATOM 22867 C C . PHE A 1 44 ? -2.457 -7.599 0.114 1.00 52.50 44 PHE A C 17
ATOM 22868 O O . PHE A 1 44 ? -2.768 -8.709 -0.317 1.00 54.20 44 PHE A O 17
ATOM 22885 N N . LEU A 1 45 ? -1.440 -7.405 0.947 1.00 72.40 45 LEU A N 17
ATOM 22886 C CA . LEU A 1 45 ? -0.612 -8.511 1.413 1.00 22.50 45 LEU A CA 17
ATOM 22887 C C . LEU A 1 45 ? -1.410 -9.447 2.316 1.00 60.10 45 LEU A C 17
ATOM 22888 O O . LEU A 1 45 ? -1.136 -10.646 2.380 1.00 13.40 45 LEU A O 17
ATOM 22904 N N . HIS A 1 46 ? -2.397 -8.893 3.013 1.00 62.40 46 HIS A N 17
ATOM 22905 C CA . HIS A 1 46 ? -3.234 -9.680 3.912 1.00 72.20 46 HIS A CA 17
ATOM 22906 C C . HIS A 1 46 ? -3.917 -10.821 3.165 1.00 33.20 46 HIS A C 17
ATOM 22907 O O . HIS A 1 46 ? -3.862 -11.975 3.590 1.00 11.10 46 HIS A O 17
ATOM 22922 N N . VAL A 1 47 ? -4.558 -10.490 2.049 1.00 13.10 47 VAL A N 17
ATOM 22923 C CA . VAL A 1 47 ? -5.251 -11.487 1.242 1.00 23.50 47 VAL A CA 17
ATOM 22924 C C . VAL A 1 47 ? -4.263 -12.460 0.606 1.00 51.20 47 VAL A C 17
ATOM 22925 O O . VAL A 1 47 ? -4.559 -13.642 0.451 1.00 22.40 47 VAL A O 17
ATOM 22938 N N . VAL A 1 48 ? -3.092 -11.952 0.238 1.00 60.30 48 VAL A N 17
ATOM 22939 C CA . VAL A 1 48 ? -2.063 -12.772 -0.380 1.00 10.40 48 VAL A CA 17
ATOM 22940 C C . VAL A 1 48 ? -1.598 -13.874 0.567 1.00 31.30 48 VAL A C 17
ATOM 22941 O O . VAL A 1 48 ? -1.299 -14.984 0.138 1.00 42.20 48 VAL A O 17
ATOM 22954 N N . LYS A 1 49 ? -1.546 -13.551 1.855 1.00 33.20 49 LYS A N 17
ATOM 22955 C CA . LYS A 1 49 ? -1.117 -14.517 2.863 1.00 10.40 49 LYS A CA 17
ATOM 22956 C C . LYS A 1 49 ? -2.208 -15.551 3.128 1.00 65.00 49 LYS A C 17
ATOM 22957 O O . LYS A 1 49 ? -1.923 -16.699 3.452 1.00 14.10 49 LYS A O 17
ATOM 22976 N N . TYR A 1 50 ? -3.462 -15.126 2.987 1.00 65.50 50 TYR A N 17
ATOM 22977 C CA . TYR A 1 50 ? -4.595 -16.018 3.212 1.00 54.10 50 TYR A CA 17
ATOM 22978 C C . TYR A 1 50 ? -5.384 -16.232 1.923 1.00 43.30 50 TYR A C 17
ATOM 22979 O O . TYR A 1 50 ? -6.597 -16.421 1.952 1.00 3.53 50 TYR A O 17
ATOM 22997 N N . GLU A 1 51 ? -4.682 -16.206 0.794 1.00 21.30 51 GLU A N 17
ATOM 22998 C CA . GLU A 1 51 ? -5.311 -16.408 -0.504 1.00 23.10 51 GLU A CA 17
ATOM 22999 C C . GLU A 1 51 ? -4.272 -16.388 -1.621 1.00 3.22 51 GLU A C 17
ATOM 23000 O O . GLU A 1 51 ? -4.525 -15.849 -2.704 1.00 75.20 51 GLU A O 17
ATOM 23012 N N . ALA A 1 52 ? -3.114 -16.982 -1.358 1.00 53.10 52 ALA A N 17
ATOM 23013 C CA . ALA A 1 52 ? -2.039 -17.029 -2.341 1.00 24.20 52 ALA A CA 17
ATOM 23014 C C . ALA A 1 52 ? -2.315 -18.104 -3.394 1.00 72.40 52 ALA A C 17
ATOM 23015 O O . ALA A 1 52 ? -1.980 -19.266 -3.208 1.00 54.30 52 ALA A O 17
ATOM 23022 N N . GLN A 1 53 ? -2.924 -17.695 -4.498 1.00 24.20 53 GLN A N 17
ATOM 23023 C CA . GLN A 1 53 ? -3.247 -18.617 -5.581 1.00 50.10 53 GLN A CA 17
ATOM 23024 C C . GLN A 1 53 ? -2.672 -18.126 -6.907 1.00 3.21 53 GLN A C 17
ATOM 23025 O O . GLN A 1 53 ? -3.274 -17.311 -7.594 1.00 24.20 53 GLN A O 17
ATOM 23039 N N . GLY A 1 54 ? -1.487 -18.636 -7.251 1.00 55.50 54 GLY A N 17
ATOM 23040 C CA . GLY A 1 54 ? -0.846 -18.236 -8.491 1.00 53.40 54 GLY A CA 17
ATOM 23041 C C . GLY A 1 54 ? 0.235 -17.203 -8.277 1.00 64.30 54 GLY A C 17
ATOM 23042 O O . GLY A 1 54 ? 0.279 -16.542 -7.236 1.00 13.30 54 GLY A O 17
ATOM 23046 N N . ASP A 1 55 ? 1.118 -17.054 -9.261 1.00 2.54 55 ASP A N 17
ATOM 23047 C CA . ASP A 1 55 ? 2.209 -16.100 -9.176 1.00 72.30 55 ASP A CA 17
ATOM 23048 C C . ASP A 1 55 ? 1.779 -14.738 -9.721 1.00 61.30 55 ASP A C 17
ATOM 23049 O O . ASP A 1 55 ? 2.256 -13.702 -9.264 1.00 73.40 55 ASP A O 17
ATOM 23058 N N . LYS A 1 56 ? 0.881 -14.755 -10.700 1.00 21.30 56 LYS A N 17
ATOM 23059 C CA . LYS A 1 56 ? 0.390 -13.522 -11.306 1.00 2.44 56 LYS A CA 17
ATOM 23060 C C . LYS A 1 56 ? -0.288 -12.632 -10.265 1.00 73.10 56 LYS A C 17
ATOM 23061 O O . LYS A 1 56 ? -0.034 -11.437 -10.202 1.00 43.20 56 LYS A O 17
ATOM 23080 N N . ALA A 1 57 ? -1.141 -13.238 -9.449 1.00 50.40 57 ALA A N 17
ATOM 23081 C CA . ALA A 1 57 ? -1.856 -12.503 -8.413 1.00 50.10 57 ALA A CA 17
ATOM 23082 C C . ALA A 1 57 ? -0.890 -11.865 -7.432 1.00 33.10 57 ALA A C 17
ATOM 23083 O O . ALA A 1 57 ? -0.978 -10.671 -7.147 1.00 53.30 57 ALA A O 17
ATOM 23090 N N . LYS A 1 58 ? 0.032 -12.660 -6.915 1.00 22.20 58 LYS A N 17
ATOM 23091 C CA . LYS A 1 58 ? 1.021 -12.170 -5.962 1.00 3.43 58 LYS A CA 17
ATOM 23092 C C . LYS A 1 58 ? 1.936 -11.138 -6.609 1.00 1.24 58 LYS A C 17
ATOM 23093 O O . LYS A 1 58 ? 2.409 -10.214 -5.947 1.00 53.40 58 LYS A O 17
ATOM 23112 N N . GLN A 1 59 ? 2.180 -11.298 -7.904 1.00 43.40 59 GLN A N 17
ATOM 23113 C CA . GLN A 1 59 ? 3.037 -10.375 -8.641 1.00 15.40 59 GLN A CA 17
ATOM 23114 C C . GLN A 1 59 ? 2.365 -9.020 -8.803 1.00 63.00 59 GLN A C 17
ATOM 23115 O O . GLN A 1 59 ? 3.004 -7.978 -8.661 1.00 14.50 59 GLN A O 17
ATOM 23129 N N . SER A 1 60 ? 1.070 -9.039 -9.103 1.00 72.20 60 SER A N 17
ATOM 23130 C CA . SER A 1 60 ? 0.310 -7.809 -9.286 1.00 51.20 60 SER A CA 17
ATOM 23131 C C . SER A 1 60 ? 0.222 -7.023 -7.981 1.00 35.40 60 SER A C 17
ATOM 23132 O O . SER A 1 60 ? 0.589 -5.850 -7.926 1.00 22.00 60 SER A O 17
ATOM 23140 N N . ILE A 1 61 ? -0.267 -7.679 -6.933 1.00 75.20 61 ILE A N 17
ATOM 23141 C CA . ILE A 1 61 ? -0.404 -7.042 -5.629 1.00 33.50 61 ILE A CA 17
ATOM 23142 C C . ILE A 1 61 ? 0.941 -6.535 -5.119 1.00 71.40 61 ILE A C 17
ATOM 23143 O O . ILE A 1 61 ? 1.023 -5.470 -4.506 1.00 72.20 61 ILE A O 17
ATOM 23159 N N . ARG A 1 62 ? 1.994 -7.305 -5.376 1.00 52.00 62 ARG A N 17
ATOM 23160 C CA . ARG A 1 62 ? 3.336 -6.932 -4.943 1.00 33.20 62 ARG A CA 17
ATOM 23161 C C . ARG A 1 62 ? 3.798 -5.657 -5.640 1.00 50.10 62 ARG A C 17
ATOM 23162 O O . ARG A 1 62 ? 4.208 -4.695 -4.991 1.00 11.20 62 ARG A O 17
ATOM 23183 N N . ALA A 1 63 ? 3.729 -5.657 -6.968 1.00 65.40 63 ALA A N 17
ATOM 23184 C CA . ALA A 1 63 ? 4.139 -4.500 -7.754 1.00 52.10 63 ALA A CA 17
ATOM 23185 C C . ALA A 1 63 ? 3.333 -3.263 -7.372 1.00 61.20 63 ALA A C 17
ATOM 23186 O O . ALA A 1 63 ? 3.826 -2.138 -7.456 1.00 10.30 63 ALA A O 17
ATOM 23193 N N . LYS A 1 64 ? 2.091 -3.480 -6.949 1.00 43.00 64 LYS A N 17
ATOM 23194 C CA . LYS A 1 64 ? 1.217 -2.383 -6.554 1.00 25.20 64 LYS A CA 17
ATOM 23195 C C . LYS A 1 64 ? 1.504 -1.949 -5.120 1.00 24.00 64 LYS A C 17
ATOM 23196 O O . LYS A 1 64 ? 1.352 -0.777 -4.772 1.00 51.00 64 LYS A O 17
ATOM 23215 N N . CYS A 1 65 ? 1.920 -2.901 -4.290 1.00 4.50 65 CYS A N 17
ATOM 23216 C CA . CYS A 1 65 ? 2.229 -2.617 -2.894 1.00 33.30 65 CYS A CA 17
ATOM 23217 C C . CYS A 1 65 ? 3.515 -1.803 -2.776 1.00 43.40 65 CYS A C 17
ATOM 23218 O O . CYS A 1 65 ? 3.636 -0.938 -1.909 1.00 51.00 65 CYS A O 17
ATOM 23226 N N . THR A 1 66 ? 4.471 -2.089 -3.653 1.00 32.00 66 THR A N 17
ATOM 23227 C CA . THR A 1 66 ? 5.747 -1.384 -3.649 1.00 41.20 66 THR A CA 17
ATOM 23228 C C . THR A 1 66 ? 5.589 0.031 -4.195 1.00 62.20 66 THR A C 17
ATOM 23229 O O . THR A 1 66 ? 6.135 0.986 -3.640 1.00 51.10 66 THR A O 17
ATOM 23240 N N . GLU A 1 67 ? 4.841 0.159 -5.286 1.00 1.43 67 GLU A N 17
ATOM 23241 C CA . GLU A 1 67 ? 4.611 1.458 -5.907 1.00 44.10 67 GLU A CA 17
ATOM 23242 C C . GLU A 1 67 ? 3.919 2.410 -4.937 1.00 52.40 67 GLU A C 17
ATOM 23243 O O . GLU A 1 67 ? 4.388 3.524 -4.704 1.00 73.40 67 GLU A O 17
ATOM 23255 N N . TYR A 1 68 ? 2.801 1.964 -4.373 1.00 61.00 68 TYR A N 17
ATOM 23256 C CA . TYR A 1 68 ? 2.046 2.777 -3.428 1.00 3.35 68 TYR A CA 17
ATOM 23257 C C . TYR A 1 68 ? 2.868 3.062 -2.176 1.00 30.30 68 TYR A C 17
ATOM 23258 O O . TYR A 1 68 ? 2.769 4.139 -1.588 1.00 1.51 68 TYR A O 17
ATOM 23276 N N . LEU A 1 69 ? 3.679 2.089 -1.773 1.00 34.30 69 LEU A N 17
ATOM 23277 C CA . LEU A 1 69 ? 4.519 2.235 -0.591 1.00 53.20 69 LEU A CA 17
ATOM 23278 C C . LEU A 1 69 ? 5.555 3.338 -0.792 1.00 32.00 69 LEU A C 17
ATOM 23279 O O . LEU A 1 69 ? 5.761 4.176 0.086 1.00 41.30 69 LEU A O 17
ATOM 23295 N N . ASP A 1 70 ? 6.201 3.331 -1.953 1.00 32.20 70 ASP A N 17
ATOM 23296 C CA . ASP A 1 70 ? 7.214 4.331 -2.269 1.00 74.10 70 ASP A CA 17
ATOM 23297 C C . ASP A 1 70 ? 6.617 5.734 -2.251 1.00 43.10 70 ASP A C 17
ATOM 23298 O O . ASP A 1 70 ? 7.293 6.703 -1.904 1.00 24.00 70 ASP A O 17
ATOM 23307 N N . ARG A 1 71 ? 5.347 5.836 -2.628 1.00 22.30 71 ARG A N 17
ATOM 23308 C CA . ARG A 1 71 ? 4.659 7.121 -2.655 1.00 54.00 71 ARG A CA 17
ATOM 23309 C C . ARG A 1 71 ? 4.329 7.591 -1.242 1.00 44.20 71 ARG A C 17
ATOM 23310 O O . ARG A 1 71 ? 4.605 8.733 -0.877 1.00 53.50 71 ARG A O 17
ATOM 23331 N N . ALA A 1 72 ? 3.736 6.702 -0.451 1.00 63.30 72 ALA A N 17
ATOM 23332 C CA . ALA A 1 72 ? 3.368 7.026 0.922 1.00 74.30 72 ALA A CA 17
ATOM 23333 C C . ALA A 1 72 ? 4.590 7.441 1.735 1.00 74.10 72 ALA A C 17
ATOM 23334 O O . ALA A 1 72 ? 4.582 8.477 2.400 1.00 35.40 72 ALA A O 17
ATOM 23341 N N . GLU A 1 73 ? 5.638 6.627 1.678 1.00 61.30 73 GLU A N 17
ATOM 23342 C CA . GLU A 1 73 ? 6.867 6.910 2.408 1.00 14.40 73 GLU A CA 17
ATOM 23343 C C . GLU A 1 73 ? 7.467 8.242 1.968 1.00 22.20 73 GLU A C 17
ATOM 23344 O O . GLU A 1 73 ? 8.058 8.964 2.770 1.00 50.30 73 GLU A O 17
ATOM 23356 N N . LYS A 1 74 ? 7.308 8.562 0.688 1.00 12.10 74 LYS A N 17
ATOM 23357 C CA . LYS A 1 74 ? 7.832 9.808 0.141 1.00 12.40 74 LYS A CA 17
ATOM 23358 C C . LYS A 1 74 ? 7.025 11.001 0.640 1.00 40.40 74 LYS A C 17
ATOM 23359 O O . LYS A 1 74 ? 7.557 12.099 0.807 1.00 34.10 74 LYS A O 17
ATOM 23378 N N . LEU A 1 75 ? 5.736 10.779 0.878 1.00 72.40 75 LEU A N 17
ATOM 23379 C CA . LEU A 1 75 ? 4.855 11.835 1.360 1.00 71.30 75 LEU A CA 17
ATOM 23380 C C . LEU A 1 75 ? 5.161 12.178 2.814 1.00 71.10 75 LEU A C 17
ATOM 23381 O O . LEU A 1 75 ? 5.244 13.350 3.183 1.00 3.12 75 LEU A O 17
ATOM 23397 N N . LYS A 1 76 ? 5.331 11.148 3.636 1.00 31.30 76 LYS A N 17
ATOM 23398 C CA . LYS A 1 76 ? 5.630 11.339 5.051 1.00 42.30 76 LYS A CA 17
ATOM 23399 C C . LYS A 1 76 ? 6.935 12.107 5.229 1.00 13.10 76 LYS A C 17
ATOM 23400 O O . LYS A 1 76 ? 7.064 12.928 6.138 1.00 75.00 76 LYS A O 17
ATOM 23419 N N . GLU A 1 77 ? 7.900 11.836 4.357 1.00 52.20 77 GLU A N 17
ATOM 23420 C CA . GLU A 1 77 ? 9.195 12.504 4.417 1.00 34.10 77 GLU A CA 17
ATOM 23421 C C . GLU A 1 77 ? 9.086 13.934 3.899 1.00 24.20 77 GLU A C 17
ATOM 23422 O O . GLU A 1 77 ? 9.474 14.883 4.579 1.00 35.30 77 GLU A O 17
ATOM 23434 N N . TYR A 1 78 ? 8.553 14.077 2.692 1.00 22.40 78 TYR A N 17
ATOM 23435 C CA . TYR A 1 78 ? 8.387 15.389 2.077 1.00 10.10 78 TYR A CA 17
ATOM 23436 C C . TYR A 1 78 ? 7.477 16.270 2.933 1.00 12.40 78 TYR A C 17
ATOM 23437 O O . TYR A 1 78 ? 7.640 17.489 2.977 1.00 75.40 78 TYR A O 17
ATOM 23455 N N . LEU A 1 79 ? 6.520 15.643 3.610 1.00 5.33 79 LEU A N 17
ATOM 23456 C CA . LEU A 1 79 ? 5.587 16.369 4.463 1.00 24.50 79 LEU A CA 17
ATOM 23457 C C . LEU A 1 79 ? 6.311 17.004 5.646 1.00 10.30 79 LEU A C 17
ATOM 23458 O O . LEU A 1 79 ? 6.113 18.181 5.949 1.00 2.14 79 LEU A O 17
ATOM 23474 N N . LYS A 1 80 ? 7.151 16.217 6.310 1.00 13.10 80 LYS A N 17
ATOM 23475 C CA . LYS A 1 80 ? 7.905 16.703 7.461 1.00 71.40 80 LYS A CA 17
ATOM 23476 C C . LYS A 1 80 ? 8.963 17.714 7.030 1.00 41.30 80 LYS A C 17
ATOM 23477 O O . LYS A 1 80 ? 9.098 18.779 7.631 1.00 72.10 80 LYS A O 17
ATOM 23496 N N . ASN A 1 81 ? 9.710 17.372 5.984 1.00 55.20 81 ASN A N 17
ATOM 23497 C CA . ASN A 1 81 ? 10.755 18.250 5.473 1.00 60.50 81 ASN A CA 17
ATOM 23498 C C . ASN A 1 81 ? 10.159 19.371 4.628 1.00 11.00 81 ASN A C 17
ATOM 23499 O O . ASN A 1 81 ? 8.939 19.495 4.514 1.00 73.50 81 ASN A O 17
ATOM 23510 N N . ASP B 2 6 ? 8.787 -10.904 -1.338 1.00 12.10 116 ASP B N 17
ATOM 23511 C CA . ASP B 2 6 ? 7.625 -10.434 -0.594 1.00 63.30 116 ASP B CA 17
ATOM 23512 C C . ASP B 2 6 ? 8.050 -9.771 0.712 1.00 64.20 116 ASP B C 17
ATOM 23513 O O . ASP B 2 6 ? 7.390 -8.851 1.193 1.00 32.10 116 ASP B O 17
ATOM 23522 N N . GLU B 2 7 ? 9.156 -10.241 1.280 1.00 1.33 117 GLU B N 17
ATOM 23523 C CA . GLU B 2 7 ? 9.666 -9.689 2.530 1.00 23.20 117 GLU B CA 17
ATOM 23524 C C . GLU B 2 7 ? 9.992 -8.206 2.378 1.00 41.40 117 GLU B C 17
ATOM 23525 O O . GLU B 2 7 ? 9.787 -7.416 3.300 1.00 42.30 117 GLU B O 17
ATOM 23537 N N . GLU B 2 8 ? 10.500 -7.832 1.207 1.00 23.20 118 GLU B N 17
ATOM 23538 C CA . GLU B 2 8 ? 10.858 -6.450 0.935 1.00 10.10 118 GLU B CA 17
ATOM 23539 C C . GLU B 2 8 ? 9.635 -5.536 1.053 1.00 22.30 118 GLU B C 17
ATOM 23540 O O . GLU B 2 8 ? 9.687 -4.506 1.714 1.00 54.40 118 GLU B O 17
ATOM 23552 N N . ILE B 2 9 ? 8.547 -5.943 0.410 1.00 64.30 119 ILE B N 17
ATOM 23553 C CA . ILE B 2 9 ? 7.314 -5.167 0.444 1.00 22.10 119 ILE B CA 17
ATOM 23554 C C . ILE B 2 9 ? 6.690 -5.188 1.836 1.00 33.30 119 ILE B C 17
ATOM 23555 O O . ILE B 2 9 ? 6.222 -4.163 2.333 1.00 63.10 119 ILE B O 17
ATOM 23571 N N . GLU B 2 10 ? 6.689 -6.360 2.460 1.00 70.50 120 GLU B N 17
ATOM 23572 C CA . GLU B 2 10 ? 6.124 -6.515 3.796 1.00 3.24 120 GLU B CA 17
ATOM 23573 C C . GLU B 2 10 ? 6.906 -5.692 4.815 1.00 63.30 120 GLU B C 17
ATOM 23574 O O . GLU B 2 10 ? 6.345 -5.208 5.798 1.00 1.02 120 GLU B O 17
ATOM 23586 N N . ARG B 2 11 ? 8.203 -5.538 4.573 1.00 50.30 121 ARG B N 17
ATOM 23587 C CA . ARG B 2 11 ? 9.063 -4.774 5.471 1.00 21.00 121 ARG B CA 17
ATOM 23588 C C . ARG B 2 11 ? 8.751 -3.283 5.382 1.00 40.20 121 ARG B C 17
ATOM 23589 O O . ARG B 2 11 ? 8.766 -2.575 6.390 1.00 61.20 121 ARG B O 17
ATOM 23610 N N . GLN B 2 12 ? 8.470 -2.813 4.172 1.00 11.40 122 GLN B N 17
ATOM 23611 C CA . GLN B 2 12 ? 8.155 -1.406 3.953 1.00 33.20 122 GLN B CA 17
ATOM 23612 C C . GLN B 2 12 ? 6.921 -0.994 4.748 1.00 61.00 122 GLN B C 17
ATOM 23613 O O . GLN B 2 12 ? 6.901 0.061 5.381 1.00 43.10 122 GLN B O 17
ATOM 23627 N N . LEU B 2 13 ? 5.892 -1.835 4.711 1.00 51.40 123 LEU B N 17
ATOM 23628 C CA . LEU B 2 13 ? 4.652 -1.559 5.429 1.00 65.40 123 LEU B CA 17
ATOM 23629 C C . LEU B 2 13 ? 4.908 -1.435 6.928 1.00 73.50 123 LEU B C 17
ATOM 23630 O O . LEU B 2 13 ? 4.439 -0.497 7.571 1.00 22.20 123 LEU B O 17
ATOM 23646 N N . LYS B 2 14 ? 5.656 -2.387 7.476 1.00 34.30 124 LYS B N 17
ATOM 23647 C CA . LYS B 2 14 ? 5.974 -2.384 8.899 1.00 34.40 124 LYS B CA 17
ATOM 23648 C C . LYS B 2 14 ? 6.889 -1.214 9.249 1.00 25.30 124 LYS B C 17
ATOM 23649 O O . LYS B 2 14 ? 6.829 -0.675 10.354 1.00 63.50 124 LYS B O 17
ATOM 23668 N N . ALA B 2 15 ? 7.736 -0.828 8.301 1.00 35.50 125 ALA B N 17
ATOM 23669 C CA . ALA B 2 15 ? 8.664 0.277 8.509 1.00 73.20 125 ALA B CA 17
ATOM 23670 C C . ALA B 2 15 ? 7.931 1.614 8.521 1.00 11.10 125 ALA B C 17
ATOM 23671 O O . ALA B 2 15 ? 8.345 2.553 9.201 1.00 33.00 125 ALA B O 17
ATOM 23678 N N . LEU B 2 16 ? 6.841 1.693 7.764 1.00 11.40 126 LEU B N 17
ATOM 23679 C CA . LEU B 2 16 ? 6.051 2.917 7.688 1.00 61.40 126 LEU B CA 17
ATOM 23680 C C . LEU B 2 16 ? 5.131 3.045 8.898 1.00 23.20 126 LEU B C 17
ATOM 23681 O O . LEU B 2 16 ? 4.844 4.150 9.358 1.00 3.40 126 LEU B O 17
ATOM 23697 N N . GLY B 2 17 ? 4.670 1.907 9.408 1.00 70.00 127 GLY B N 17
ATOM 23698 C CA . GLY B 2 17 ? 3.788 1.915 10.560 1.00 22.00 127 GLY B CA 17
ATOM 23699 C C . GLY B 2 17 ? 4.485 1.467 11.830 1.00 14.30 127 GLY B C 17
ATOM 23700 O O . GLY B 2 17 ? 4.307 0.335 12.279 1.00 72.20 127 GLY B O 17
ATOM 23704 N N . VAL B 2 18 ? 5.283 2.359 12.408 1.00 12.30 128 VAL B N 17
ATOM 23705 C CA . VAL B 2 18 ? 6.011 2.051 13.635 1.00 2.41 128 VAL B CA 17
ATOM 23706 C C . VAL B 2 18 ? 5.448 2.830 14.818 1.00 70.00 128 VAL B C 17
ATOM 23707 O O . VAL B 2 18 ? 5.484 2.361 15.956 1.00 21.20 128 VAL B O 17
ATOM 23720 N N . ASP B 2 19 ? 4.926 4.020 14.543 1.00 10.40 129 ASP B N 17
ATOM 23721 C CA . ASP B 2 19 ? 4.354 4.865 15.585 1.00 35.30 129 ASP B CA 17
ATOM 23722 C C . ASP B 2 19 ? 3.090 4.237 16.161 1.00 52.50 129 ASP B C 17
ATOM 23723 O O . ASP B 2 19 ? 2.994 4.134 17.402 1.00 25.40 129 ASP B O 17
ATOM 23733 N N . ASN A 1 10 ? -12.021 -8.178 2.993 1.00 64.20 10 ASN A N 18
ATOM 23734 C CA . ASN A 1 10 ? -10.597 -7.924 2.807 1.00 63.20 10 ASN A CA 18
ATOM 23735 C C . ASN A 1 10 ? -10.291 -7.586 1.351 1.00 55.20 10 ASN A C 18
ATOM 23736 O O . ASN A 1 10 ? -9.661 -6.569 1.059 1.00 3.05 10 ASN A O 18
ATOM 23747 N N . LEU A 1 11 ? -10.738 -8.441 0.445 1.00 75.00 11 LEU A N 18
ATOM 23748 C CA . LEU A 1 11 ? -10.514 -8.234 -0.982 1.00 2.35 11 LEU A CA 18
ATOM 23749 C C . LEU A 1 11 ? -11.138 -6.921 -1.444 1.00 3.40 11 LEU A C 18
ATOM 23750 O O . LEU A 1 11 ? -10.559 -6.200 -2.256 1.00 14.20 11 LEU A O 18
ATOM 23766 N N . GLN A 1 12 ? -12.322 -6.620 -0.923 1.00 10.40 12 GLN A N 18
ATOM 23767 C CA . GLN A 1 12 ? -13.029 -5.397 -1.284 1.00 43.40 12 GLN A CA 18
ATOM 23768 C C . GLN A 1 12 ? -12.330 -4.174 -0.702 1.00 54.30 12 GLN A C 18
ATOM 23769 O O . GLN A 1 12 ? -12.059 -3.202 -1.408 1.00 2.23 12 GLN A O 18
ATOM 23783 N N . LYS A 1 13 ? -12.040 -4.229 0.591 1.00 70.50 13 LYS A N 18
ATOM 23784 C CA . LYS A 1 13 ? -11.371 -3.125 1.270 1.00 21.50 13 LYS A CA 18
ATOM 23785 C C . LYS A 1 13 ? -9.991 -2.874 0.671 1.00 23.30 13 LYS A C 18
ATOM 23786 O O . LYS A 1 13 ? -9.534 -1.733 0.596 1.00 13.00 13 LYS A O 18
ATOM 23805 N N . ALA A 1 14 ? -9.332 -3.947 0.246 1.00 3.21 14 ALA A N 18
ATOM 23806 C CA . ALA A 1 14 ? -8.004 -3.843 -0.347 1.00 24.30 14 ALA A CA 18
ATOM 23807 C C . ALA A 1 14 ? -8.027 -2.967 -1.594 1.00 24.10 14 ALA A C 18
ATOM 23808 O O . ALA A 1 14 ? -7.240 -2.028 -1.720 1.00 72.30 14 ALA A O 18
ATOM 23815 N N . ILE A 1 15 ? -8.932 -3.281 -2.515 1.00 13.20 15 ILE A N 18
ATOM 23816 C CA . ILE A 1 15 ? -9.057 -2.522 -3.753 1.00 63.30 15 ILE A CA 18
ATOM 23817 C C . ILE A 1 15 ? -9.710 -1.166 -3.504 1.00 20.50 15 ILE A C 18
ATOM 23818 O O . ILE A 1 15 ? -9.302 -0.155 -4.076 1.00 54.30 15 ILE A O 18
ATOM 23834 N N . ASP A 1 16 ? -10.726 -1.153 -2.647 1.00 45.30 16 ASP A N 18
ATOM 23835 C CA . ASP A 1 16 ? -11.435 0.079 -2.322 1.00 61.50 16 ASP A CA 18
ATOM 23836 C C . ASP A 1 16 ? -10.499 1.088 -1.664 1.00 14.20 16 ASP A C 18
ATOM 23837 O O . ASP A 1 16 ? -10.499 2.268 -2.014 1.00 23.20 16 ASP A O 18
ATOM 23846 N N . LEU A 1 17 ? -9.703 0.616 -0.711 1.00 42.50 17 LEU A N 18
ATOM 23847 C CA . LEU A 1 17 ? -8.762 1.478 -0.005 1.00 64.10 17 LEU A CA 18
ATOM 23848 C C . LEU A 1 17 ? -7.685 1.998 -0.951 1.00 35.40 17 LEU A C 18
ATOM 23849 O O . LEU A 1 17 ? -7.372 3.189 -0.957 1.00 42.10 17 LEU A O 18
ATOM 23865 N N . ALA A 1 18 ? -7.121 1.097 -1.749 1.00 75.30 18 ALA A N 18
ATOM 23866 C CA . ALA A 1 18 ? -6.079 1.466 -2.699 1.00 2.33 18 ALA A CA 18
ATOM 23867 C C . ALA A 1 18 ? -6.593 2.488 -3.708 1.00 70.20 18 ALA A C 18
ATOM 23868 O O . ALA A 1 18 ? -5.894 3.443 -4.050 1.00 62.10 18 ALA A O 18
ATOM 23875 N N . SER A 1 19 ? -7.817 2.281 -4.181 1.00 60.50 19 SER A N 18
ATOM 23876 C CA . SER A 1 19 ? -8.424 3.185 -5.151 1.00 61.20 19 SER A CA 18
ATOM 23877 C C . SER A 1 19 ? -8.573 4.587 -4.569 1.00 61.20 19 SER A C 18
ATOM 23878 O O . SER A 1 19 ? -8.501 5.581 -5.293 1.00 65.00 19 SER A O 18
ATOM 23886 N N . LYS A 1 20 ? -8.781 4.660 -3.259 1.00 61.10 20 LYS A N 18
ATOM 23887 C CA . LYS A 1 20 ? -8.939 5.941 -2.580 1.00 30.20 20 LYS A CA 18
ATOM 23888 C C . LYS A 1 20 ? -7.598 6.657 -2.450 1.00 13.10 20 LYS A C 18
ATOM 23889 O O . LYS A 1 20 ? -7.494 7.853 -2.720 1.00 44.40 20 LYS A O 18
ATOM 23908 N N . ALA A 1 21 ? -6.576 5.917 -2.034 1.00 51.30 21 ALA A N 18
ATOM 23909 C CA . ALA A 1 21 ? -5.242 6.482 -1.868 1.00 75.20 21 ALA A CA 18
ATOM 23910 C C . ALA A 1 21 ? -4.718 7.049 -3.184 1.00 1.23 21 ALA A C 18
ATOM 23911 O O . ALA A 1 21 ? -4.084 8.103 -3.208 1.00 52.30 21 ALA A O 18
ATOM 23918 N N . ALA A 1 22 ? -4.988 6.341 -4.276 1.00 12.40 22 ALA A N 18
ATOM 23919 C CA . ALA A 1 22 ? -4.544 6.773 -5.595 1.00 55.00 22 ALA A CA 18
ATOM 23920 C C . ALA A 1 22 ? -5.332 7.990 -6.068 1.00 14.20 22 ALA A C 18
ATOM 23921 O O . ALA A 1 22 ? -4.772 8.913 -6.661 1.00 60.40 22 ALA A O 18
ATOM 23928 N N . GLN A 1 23 ? -6.634 7.984 -5.803 1.00 23.30 23 GLN A N 18
ATOM 23929 C CA . GLN A 1 23 ? -7.500 9.087 -6.202 1.00 34.50 23 GLN A CA 18
ATOM 23930 C C . GLN A 1 23 ? -7.050 10.394 -5.555 1.00 65.40 23 GLN A C 18
ATOM 23931 O O . GLN A 1 23 ? -7.211 11.470 -6.131 1.00 53.20 23 GLN A O 18
ATOM 23945 N N . GLU A 1 24 ? -6.486 10.291 -4.356 1.00 32.10 24 GLU A N 18
ATOM 23946 C CA . GLU A 1 24 ? -6.014 11.465 -3.631 1.00 52.50 24 GLU A CA 18
ATOM 23947 C C . GLU A 1 24 ? -4.678 11.946 -4.188 1.00 65.20 24 GLU A C 18
ATOM 23948 O O . GLU A 1 24 ? -4.399 13.145 -4.212 1.00 11.40 24 GLU A O 18
ATOM 23960 N N . ASP A 1 25 ? -3.854 11.002 -4.635 1.00 12.30 25 ASP A N 18
ATOM 23961 C CA . ASP A 1 25 ? -2.547 11.330 -5.191 1.00 11.50 25 ASP A CA 18
ATOM 23962 C C . ASP A 1 25 ? -2.687 12.236 -6.411 1.00 4.51 25 ASP A C 18
ATOM 23963 O O . ASP A 1 25 ? -1.963 13.222 -6.550 1.00 42.00 25 ASP A O 18
ATOM 23972 N N . LYS A 1 26 ? -3.621 11.893 -7.292 1.00 14.10 26 LYS A N 18
ATOM 23973 C CA . LYS A 1 26 ? -3.855 12.675 -8.500 1.00 42.30 26 LYS A CA 18
ATOM 23974 C C . LYS A 1 26 ? -4.721 13.894 -8.199 1.00 21.50 26 LYS A C 18
ATOM 23975 O O . LYS A 1 26 ? -4.584 14.938 -8.838 1.00 53.50 26 LYS A O 18
ATOM 23994 N N . ALA A 1 27 ? -5.611 13.755 -7.223 1.00 12.30 27 ALA A N 18
ATOM 23995 C CA . ALA A 1 27 ? -6.500 14.845 -6.837 1.00 63.20 27 ALA A CA 18
ATOM 23996 C C . ALA A 1 27 ? -5.716 16.001 -6.227 1.00 31.20 27 ALA A C 18
ATOM 23997 O O . ALA A 1 27 ? -6.021 17.169 -6.473 1.00 43.00 27 ALA A O 18
ATOM 24004 N N . GLY A 1 28 ? -4.706 15.670 -5.429 1.00 12.10 28 GLY A N 18
ATOM 24005 C CA . GLY A 1 28 ? -3.895 16.693 -4.796 1.00 62.40 28 GLY A CA 18
ATOM 24006 C C . GLY A 1 28 ? -3.611 16.389 -3.338 1.00 73.10 28 GLY A C 18
ATOM 24007 O O . GLY A 1 28 ? -2.594 16.817 -2.794 1.00 63.30 28 GLY A O 18
ATOM 24011 N N . ASN A 1 29 ? -4.515 15.649 -2.704 1.00 51.10 29 ASN A N 18
ATOM 24012 C CA . ASN A 1 29 ? -4.357 15.287 -1.299 1.00 51.10 29 ASN A CA 18
ATOM 24013 C C . ASN A 1 29 ? -3.074 14.493 -1.081 1.00 73.40 29 ASN A C 18
ATOM 24014 O O . ASN A 1 29 ? -2.495 13.957 -2.027 1.00 32.30 29 ASN A O 18
ATOM 24025 N N . TYR A 1 30 ? -2.632 14.423 0.171 1.00 42.40 30 TYR A N 18
ATOM 24026 C CA . TYR A 1 30 ? -1.415 13.696 0.513 1.00 31.10 30 TYR A CA 18
ATOM 24027 C C . TYR A 1 30 ? -1.537 13.047 1.887 1.00 5.42 30 TYR A C 18
ATOM 24028 O O . TYR A 1 30 ? -1.239 11.865 2.056 1.00 2.53 30 TYR A O 18
ATOM 24046 N N . GLU A 1 31 ? -1.977 13.829 2.867 1.00 65.30 31 GLU A N 18
ATOM 24047 C CA . GLU A 1 31 ? -2.138 13.333 4.229 1.00 23.40 31 GLU A CA 18
ATOM 24048 C C . GLU A 1 31 ? -3.122 12.167 4.272 1.00 42.20 31 GLU A C 18
ATOM 24049 O O . GLU A 1 31 ? -2.818 11.104 4.811 1.00 11.40 31 GLU A O 18
ATOM 24061 N N . GLU A 1 32 ? -4.303 12.375 3.698 1.00 51.10 32 GLU A N 18
ATOM 24062 C CA . GLU A 1 32 ? -5.332 11.341 3.670 1.00 1.03 32 GLU A CA 18
ATOM 24063 C C . GLU A 1 32 ? -4.919 10.190 2.760 1.00 5.43 32 GLU A C 18
ATOM 24064 O O . GLU A 1 32 ? -5.273 9.036 3.003 1.00 3.24 32 GLU A O 18
ATOM 24076 N N . ALA A 1 33 ? -4.170 10.511 1.710 1.00 10.00 33 ALA A N 18
ATOM 24077 C CA . ALA A 1 33 ? -3.709 9.503 0.764 1.00 3.43 33 ALA A CA 18
ATOM 24078 C C . ALA A 1 33 ? -2.637 8.616 1.386 1.00 23.10 33 ALA A C 18
ATOM 24079 O O . ALA A 1 33 ? -2.553 7.424 1.088 1.00 32.00 33 ALA A O 18
ATOM 24086 N N . LEU A 1 34 ? -1.820 9.203 2.254 1.00 22.30 34 LEU A N 18
ATOM 24087 C CA . LEU A 1 34 ? -0.752 8.466 2.919 1.00 54.20 34 LEU A CA 18
ATOM 24088 C C . LEU A 1 34 ? -1.326 7.385 3.830 1.00 42.00 34 LEU A C 18
ATOM 24089 O O . LEU A 1 34 ? -0.940 6.219 3.745 1.00 12.10 34 LEU A O 18
ATOM 24105 N N . GLN A 1 35 ? -2.248 7.781 4.702 1.00 11.10 35 GLN A N 18
ATOM 24106 C CA . GLN A 1 35 ? -2.874 6.846 5.628 1.00 53.40 35 GLN A CA 18
ATOM 24107 C C . GLN A 1 35 ? -3.634 5.759 4.875 1.00 4.12 35 GLN A C 18
ATOM 24108 O O . GLN A 1 35 ? -3.595 4.587 5.250 1.00 62.30 35 GLN A O 18
ATOM 24122 N N . LEU A 1 36 ? -4.323 6.156 3.810 1.00 14.50 36 LEU A N 18
ATOM 24123 C CA . LEU A 1 36 ? -5.091 5.215 3.003 1.00 5.42 36 LEU A CA 18
ATOM 24124 C C . LEU A 1 36 ? -4.168 4.253 2.263 1.00 73.40 36 LEU A C 18
ATOM 24125 O O . LEU A 1 36 ? -4.525 3.101 2.016 1.00 75.20 36 LEU A O 18
ATOM 24141 N N . TYR A 1 37 ? -2.979 4.733 1.912 1.00 51.50 37 TYR A N 18
ATOM 24142 C CA . TYR A 1 37 ? -2.004 3.915 1.200 1.00 4.43 37 TYR A CA 18
ATOM 24143 C C . TYR A 1 37 ? -1.620 2.688 2.022 1.00 62.40 37 TYR A C 18
ATOM 24144 O O . TYR A 1 37 ? -1.669 1.560 1.533 1.00 4.33 37 TYR A O 18
ATOM 24162 N N . GLN A 1 38 ? -1.238 2.918 3.274 1.00 0.22 38 GLN A N 18
ATOM 24163 C CA . GLN A 1 38 ? -0.845 1.831 4.165 1.00 61.10 38 GLN A CA 18
ATOM 24164 C C . GLN A 1 38 ? -1.987 0.839 4.350 1.00 5.22 38 GLN A C 18
ATOM 24165 O O . GLN A 1 38 ? -1.778 -0.374 4.336 1.00 13.20 38 GLN A O 18
ATOM 24179 N N . HIS A 1 39 ? -3.197 1.362 4.524 1.00 43.10 39 HIS A N 18
ATOM 24180 C CA . HIS A 1 39 ? -4.373 0.522 4.712 1.00 41.30 39 HIS A CA 18
ATOM 24181 C C . HIS A 1 39 ? -4.590 -0.388 3.507 1.00 62.20 39 HIS A C 18
ATOM 24182 O O . HIS A 1 39 ? -4.716 -1.605 3.651 1.00 14.40 39 HIS A O 18
ATOM 24197 N N . ALA A 1 40 ? -4.634 0.209 2.321 1.00 4.44 40 ALA A N 18
ATOM 24198 C CA . ALA A 1 40 ? -4.835 -0.548 1.092 1.00 33.10 40 ALA A CA 18
ATOM 24199 C C . ALA A 1 40 ? -3.727 -1.577 0.892 1.00 62.10 40 ALA A C 18
ATOM 24200 O O . ALA A 1 40 ? -3.994 -2.751 0.637 1.00 10.00 40 ALA A O 18
ATOM 24207 N N . VAL A 1 41 ? -2.482 -1.126 1.008 1.00 45.10 41 VAL A N 18
ATOM 24208 C CA . VAL A 1 41 ? -1.333 -2.007 0.841 1.00 24.10 41 VAL A CA 18
ATOM 24209 C C . VAL A 1 41 ? -1.330 -3.111 1.892 1.00 21.10 41 VAL A C 18
ATOM 24210 O O . VAL A 1 41 ? -0.888 -4.230 1.631 1.00 22.20 41 VAL A O 18
ATOM 24223 N N . GLN A 1 42 ? -1.825 -2.788 3.083 1.00 35.40 42 GLN A N 18
ATOM 24224 C CA . GLN A 1 42 ? -1.880 -3.753 4.176 1.00 31.20 42 GLN A CA 18
ATOM 24225 C C . GLN A 1 42 ? -2.856 -4.880 3.858 1.00 11.20 42 GLN A C 18
ATOM 24226 O O . GLN A 1 42 ? -2.592 -6.046 4.151 1.00 1.02 42 GLN A O 18
ATOM 24240 N N . TYR A 1 43 ? -3.987 -4.525 3.256 1.00 64.50 43 TYR A N 18
ATOM 24241 C CA . TYR A 1 43 ? -5.004 -5.508 2.899 1.00 30.50 43 TYR A CA 18
ATOM 24242 C C . TYR A 1 43 ? -4.554 -6.349 1.710 1.00 51.30 43 TYR A C 18
ATOM 24243 O O . TYR A 1 43 ? -4.873 -7.534 1.618 1.00 23.10 43 TYR A O 18
ATOM 24261 N N . PHE A 1 44 ? -3.810 -5.727 0.802 1.00 32.20 44 PHE A N 18
ATOM 24262 C CA . PHE A 1 44 ? -3.314 -6.415 -0.383 1.00 14.00 44 PHE A CA 18
ATOM 24263 C C . PHE A 1 44 ? -2.460 -7.621 0.003 1.00 25.30 44 PHE A C 18
ATOM 24264 O O . PHE A 1 44 ? -2.700 -8.737 -0.457 1.00 42.10 44 PHE A O 18
ATOM 24281 N N . LEU A 1 45 ? -1.465 -7.386 0.851 1.00 13.20 45 LEU A N 18
ATOM 24282 C CA . LEU A 1 45 ? -0.575 -8.452 1.299 1.00 41.20 45 LEU A CA 18
ATOM 24283 C C . LEU A 1 45 ? -1.305 -9.415 2.229 1.00 40.30 45 LEU A C 18
ATOM 24284 O O . LEU A 1 45 ? -0.992 -10.598 2.278 1.00 32.20 45 LEU A O 18
ATOM 24300 N N . HIS A 1 46 ? -2.282 -8.894 2.965 1.00 65.10 46 HIS A N 18
ATOM 24301 C CA . HIS A 1 46 ? -3.057 -9.708 3.895 1.00 43.00 46 HIS A CA 18
ATOM 24302 C C . HIS A 1 46 ? -3.755 -10.852 3.166 1.00 0.42 46 HIS A C 18
ATOM 24303 O O . HIS A 1 46 ? -3.595 -12.013 3.522 1.00 1.31 46 HIS A O 18
ATOM 24318 N N . VAL A 1 47 ? -4.533 -10.510 2.145 1.00 52.40 47 VAL A N 18
ATOM 24319 C CA . VAL A 1 47 ? -5.256 -11.509 1.368 1.00 1.21 47 VAL A CA 18
ATOM 24320 C C . VAL A 1 47 ? -4.296 -12.477 0.689 1.00 4.35 47 VAL A C 18
ATOM 24321 O O . VAL A 1 47 ? -4.565 -13.678 0.606 1.00 64.50 47 VAL A O 18
ATOM 24334 N N . VAL A 1 48 ? -3.176 -11.947 0.206 1.00 43.40 48 VAL A N 18
ATOM 24335 C CA . VAL A 1 48 ? -2.175 -12.769 -0.464 1.00 72.10 48 VAL A CA 18
ATOM 24336 C C . VAL A 1 48 ? -1.576 -13.800 0.494 1.00 75.50 48 VAL A C 18
ATOM 24337 O O . VAL A 1 48 ? -1.272 -14.922 0.100 1.00 3.11 48 VAL A O 18
ATOM 24350 N N . LYS A 1 49 ? -1.415 -13.398 1.751 1.00 21.00 49 LYS A N 18
ATOM 24351 C CA . LYS A 1 49 ? -0.853 -14.288 2.766 1.00 21.30 49 LYS A CA 18
ATOM 24352 C C . LYS A 1 49 ? -1.805 -15.441 3.069 1.00 61.40 49 LYS A C 18
ATOM 24353 O O . LYS A 1 49 ? -1.373 -16.550 3.382 1.00 54.50 49 LYS A O 18
ATOM 24372 N N . TYR A 1 50 ? -3.103 -15.172 2.973 1.00 53.30 50 TYR A N 18
ATOM 24373 C CA . TYR A 1 50 ? -4.118 -16.182 3.237 1.00 61.00 50 TYR A CA 18
ATOM 24374 C C . TYR A 1 50 ? -4.989 -16.417 2.008 1.00 34.10 50 TYR A C 18
ATOM 24375 O O . TYR A 1 50 ? -6.170 -16.746 2.125 1.00 73.30 50 TYR A O 18
ATOM 24393 N N . GLU A 1 51 ? -4.397 -16.252 0.830 1.00 72.10 51 GLU A N 18
ATOM 24394 C CA . GLU A 1 51 ? -5.118 -16.444 -0.420 1.00 51.20 51 GLU A CA 18
ATOM 24395 C C . GLU A 1 51 ? -4.199 -16.232 -1.620 1.00 61.00 51 GLU A C 18
ATOM 24396 O O . GLU A 1 51 ? -4.030 -15.121 -2.102 1.00 2.24 51 GLU A O 18
ATOM 24408 N N . ALA A 1 52 ? -3.601 -17.322 -2.094 1.00 34.40 52 ALA A N 18
ATOM 24409 C CA . ALA A 1 52 ? -2.695 -17.266 -3.234 1.00 31.40 52 ALA A CA 18
ATOM 24410 C C . ALA A 1 52 ? -3.154 -18.213 -4.346 1.00 42.10 52 ALA A C 18
ATOM 24411 O O . ALA A 1 52 ? -3.019 -19.431 -4.236 1.00 24.00 52 ALA A O 18
ATOM 24418 N N . GLN A 1 53 ? -3.695 -17.635 -5.415 1.00 25.30 53 GLN A N 18
ATOM 24419 C CA . GLN A 1 53 ? -4.171 -18.429 -6.545 1.00 23.10 53 GLN A CA 18
ATOM 24420 C C . GLN A 1 53 ? -3.135 -18.459 -7.664 1.00 11.40 53 GLN A C 18
ATOM 24421 O O . GLN A 1 53 ? -3.485 -18.501 -8.847 1.00 12.30 53 GLN A O 18
ATOM 24435 N N . GLY A 1 54 ? -1.863 -18.433 -7.285 1.00 4.55 54 GLY A N 18
ATOM 24436 C CA . GLY A 1 54 ? -0.794 -18.464 -8.267 1.00 61.10 54 GLY A CA 18
ATOM 24437 C C . GLY A 1 54 ? 0.287 -17.445 -7.977 1.00 33.10 54 GLY A C 18
ATOM 24438 O O . GLY A 1 54 ? 0.375 -16.918 -6.865 1.00 40.40 54 GLY A O 18
ATOM 24442 N N . ASP A 1 55 ? 1.122 -17.165 -8.973 1.00 23.30 55 ASP A N 18
ATOM 24443 C CA . ASP A 1 55 ? 2.199 -16.203 -8.826 1.00 15.40 55 ASP A CA 18
ATOM 24444 C C . ASP A 1 55 ? 1.855 -14.879 -9.512 1.00 43.20 55 ASP A C 18
ATOM 24445 O O . ASP A 1 55 ? 2.292 -13.818 -9.077 1.00 2.21 55 ASP A O 18
ATOM 24454 N N . LYS A 1 56 ? 1.076 -14.965 -10.583 1.00 50.20 56 LYS A N 18
ATOM 24455 C CA . LYS A 1 56 ? 0.681 -13.773 -11.324 1.00 33.10 56 LYS A CA 18
ATOM 24456 C C . LYS A 1 56 ? -0.089 -12.799 -10.436 1.00 54.10 56 LYS A C 18
ATOM 24457 O O . LYS A 1 56 ? 0.196 -11.609 -10.421 1.00 33.00 56 LYS A O 18
ATOM 24476 N N . ALA A 1 57 ? -1.050 -13.327 -9.685 1.00 0.23 57 ALA A N 18
ATOM 24477 C CA . ALA A 1 57 ? -1.851 -12.505 -8.787 1.00 21.20 57 ALA A CA 18
ATOM 24478 C C . ALA A 1 57 ? -0.984 -11.827 -7.743 1.00 2.44 57 ALA A C 18
ATOM 24479 O O . ALA A 1 57 ? -1.169 -10.650 -7.435 1.00 63.20 57 ALA A O 18
ATOM 24486 N N . LYS A 1 58 ? -0.033 -12.575 -7.198 1.00 51.10 58 LYS A N 18
ATOM 24487 C CA . LYS A 1 58 ? 0.871 -12.045 -6.183 1.00 43.00 58 LYS A CA 18
ATOM 24488 C C . LYS A 1 58 ? 1.851 -11.050 -6.794 1.00 14.20 58 LYS A C 18
ATOM 24489 O O . LYS A 1 58 ? 2.271 -10.096 -6.140 1.00 23.20 58 LYS A O 18
ATOM 24508 N N . GLN A 1 59 ? 2.212 -11.279 -8.051 1.00 4.43 59 GLN A N 18
ATOM 24509 C CA . GLN A 1 59 ? 3.144 -10.402 -8.752 1.00 65.20 59 GLN A CA 18
ATOM 24510 C C . GLN A 1 59 ? 2.525 -9.028 -8.988 1.00 33.40 59 GLN A C 18
ATOM 24511 O O . GLN A 1 59 ? 3.225 -8.015 -9.003 1.00 54.20 59 GLN A O 18
ATOM 24525 N N . SER A 1 60 ? 1.209 -9.002 -9.174 1.00 65.20 60 SER A N 18
ATOM 24526 C CA . SER A 1 60 ? 0.496 -7.752 -9.410 1.00 10.10 60 SER A CA 18
ATOM 24527 C C . SER A 1 60 ? 0.354 -6.952 -8.118 1.00 1.43 60 SER A C 18
ATOM 24528 O O . SER A 1 60 ? 0.751 -5.789 -8.050 1.00 4.42 60 SER A O 18
ATOM 24536 N N . ILE A 1 61 ? -0.214 -7.584 -7.097 1.00 72.40 61 ILE A N 18
ATOM 24537 C CA . ILE A 1 61 ? -0.408 -6.932 -5.808 1.00 63.30 61 ILE A CA 18
ATOM 24538 C C . ILE A 1 61 ? 0.921 -6.477 -5.215 1.00 40.30 61 ILE A C 18
ATOM 24539 O O . ILE A 1 61 ? 1.013 -5.401 -4.624 1.00 73.20 61 ILE A O 18
ATOM 24555 N N . ARG A 1 62 ? 1.950 -7.304 -5.375 1.00 43.10 62 ARG A N 18
ATOM 24556 C CA . ARG A 1 62 ? 3.274 -6.986 -4.856 1.00 53.20 62 ARG A CA 18
ATOM 24557 C C . ARG A 1 62 ? 3.829 -5.728 -5.517 1.00 43.20 62 ARG A C 18
ATOM 24558 O O . ARG A 1 62 ? 4.291 -4.811 -4.838 1.00 62.10 62 ARG A O 18
ATOM 24579 N N . ALA A 1 63 ? 3.780 -5.692 -6.844 1.00 14.30 63 ALA A N 18
ATOM 24580 C CA . ALA A 1 63 ? 4.277 -4.547 -7.596 1.00 51.20 63 ALA A CA 18
ATOM 24581 C C . ALA A 1 63 ? 3.532 -3.274 -7.211 1.00 50.20 63 ALA A C 18
ATOM 24582 O O . ALA A 1 63 ? 4.097 -2.179 -7.240 1.00 41.30 63 ALA A O 18
ATOM 24589 N N . LYS A 1 64 ? 2.263 -3.423 -6.849 1.00 13.00 64 LYS A N 18
ATOM 24590 C CA . LYS A 1 64 ? 1.440 -2.285 -6.456 1.00 13.50 64 LYS A CA 18
ATOM 24591 C C . LYS A 1 64 ? 1.698 -1.904 -5.002 1.00 60.10 64 LYS A C 18
ATOM 24592 O O . LYS A 1 64 ? 1.631 -0.730 -4.637 1.00 71.40 64 LYS A O 18
ATOM 24611 N N . CYS A 1 65 ? 1.993 -2.903 -4.178 1.00 61.40 65 CYS A N 18
ATOM 24612 C CA . CYS A 1 65 ? 2.262 -2.672 -2.763 1.00 21.30 65 CYS A CA 18
ATOM 24613 C C . CYS A 1 65 ? 3.544 -1.868 -2.576 1.00 61.40 65 CYS A C 18
ATOM 24614 O O . CYS A 1 65 ? 3.638 -1.028 -1.681 1.00 22.20 65 CYS A O 18
ATOM 24622 N N . THR A 1 66 ? 4.529 -2.129 -3.430 1.00 45.40 66 THR A N 18
ATOM 24623 C CA . THR A 1 66 ? 5.806 -1.430 -3.360 1.00 1.11 66 THR A CA 18
ATOM 24624 C C . THR A 1 66 ? 5.683 -0.014 -3.913 1.00 32.10 66 THR A C 18
ATOM 24625 O O . THR A 1 66 ? 6.225 0.934 -3.347 1.00 53.10 66 THR A O 18
ATOM 24636 N N . GLU A 1 67 ? 4.964 0.121 -5.024 1.00 65.00 67 GLU A N 18
ATOM 24637 C CA . GLU A 1 67 ? 4.769 1.421 -5.654 1.00 31.20 67 GLU A CA 18
ATOM 24638 C C . GLU A 1 67 ? 4.070 2.388 -4.704 1.00 63.40 67 GLU A C 18
ATOM 24639 O O . GLU A 1 67 ? 4.439 3.558 -4.610 1.00 13.50 67 GLU A O 18
ATOM 24651 N N . TYR A 1 68 ? 3.058 1.888 -4.000 1.00 44.20 68 TYR A N 18
ATOM 24652 C CA . TYR A 1 68 ? 2.307 2.708 -3.056 1.00 40.10 68 TYR A CA 18
ATOM 24653 C C . TYR A 1 68 ? 3.157 3.051 -1.837 1.00 64.30 68 TYR A C 18
ATOM 24654 O O . TYR A 1 68 ? 3.117 4.176 -1.338 1.00 70.40 68 TYR A O 18
ATOM 24672 N N . LEU A 1 69 ? 3.927 2.076 -1.365 1.00 45.20 69 LEU A N 18
ATOM 24673 C CA . LEU A 1 69 ? 4.788 2.277 -0.205 1.00 33.10 69 LEU A CA 18
ATOM 24674 C C . LEU A 1 69 ? 5.804 3.383 -0.466 1.00 61.00 69 LEU A C 18
ATOM 24675 O O . LEU A 1 69 ? 6.080 4.206 0.408 1.00 41.30 69 LEU A O 18
ATOM 24691 N N . ASP A 1 70 ? 6.359 3.396 -1.673 1.00 32.40 70 ASP A N 18
ATOM 24692 C CA . ASP A 1 70 ? 7.346 4.402 -2.050 1.00 2.33 70 ASP A CA 18
ATOM 24693 C C . ASP A 1 70 ? 6.743 5.802 -2.001 1.00 74.10 70 ASP A C 18
ATOM 24694 O O . ASP A 1 70 ? 7.352 6.733 -1.477 1.00 4.33 70 ASP A O 18
ATOM 24703 N N . ARG A 1 71 ? 5.540 5.942 -2.551 1.00 45.50 71 ARG A N 18
ATOM 24704 C CA . ARG A 1 71 ? 4.854 7.228 -2.570 1.00 61.30 71 ARG A CA 18
ATOM 24705 C C . ARG A 1 71 ? 4.461 7.657 -1.160 1.00 41.10 71 ARG A C 18
ATOM 24706 O O . ARG A 1 71 ? 4.528 8.836 -0.818 1.00 23.30 71 ARG A O 18
ATOM 24727 N N . ALA A 1 72 ? 4.051 6.689 -0.346 1.00 74.10 72 ALA A N 18
ATOM 24728 C CA . ALA A 1 72 ? 3.647 6.965 1.026 1.00 34.10 72 ALA A CA 18
ATOM 24729 C C . ALA A 1 72 ? 4.791 7.587 1.820 1.00 24.10 72 ALA A C 18
ATOM 24730 O O . ALA A 1 72 ? 4.591 8.543 2.570 1.00 73.10 72 ALA A O 18
ATOM 24737 N N . GLU A 1 73 ? 5.989 7.038 1.650 1.00 12.30 73 GLU A N 18
ATOM 24738 C CA . GLU A 1 73 ? 7.165 7.539 2.351 1.00 42.10 73 GLU A CA 18
ATOM 24739 C C . GLU A 1 73 ? 7.555 8.923 1.840 1.00 71.40 73 GLU A C 18
ATOM 24740 O O . GLU A 1 73 ? 7.941 9.797 2.616 1.00 13.40 73 GLU A O 18
ATOM 24752 N N . LYS A 1 74 ? 7.451 9.115 0.528 1.00 34.50 74 LYS A N 18
ATOM 24753 C CA . LYS A 1 74 ? 7.792 10.391 -0.087 1.00 73.40 74 LYS A CA 18
ATOM 24754 C C . LYS A 1 74 ? 6.925 11.515 0.472 1.00 53.30 74 LYS A C 18
ATOM 24755 O O . LYS A 1 74 ? 7.426 12.582 0.825 1.00 5.11 74 LYS A O 18
ATOM 24774 N N . LEU A 1 75 ? 5.622 11.266 0.551 1.00 72.20 75 LEU A N 18
ATOM 24775 C CA . LEU A 1 75 ? 4.685 12.257 1.066 1.00 74.10 75 LEU A CA 18
ATOM 24776 C C . LEU A 1 75 ? 5.021 12.626 2.508 1.00 53.40 75 LEU A C 18
ATOM 24777 O O . LEU A 1 75 ? 4.993 13.798 2.882 1.00 64.30 75 LEU A O 18
ATOM 24793 N N . LYS A 1 76 ? 5.341 11.618 3.312 1.00 31.20 76 LYS A N 18
ATOM 24794 C CA . LYS A 1 76 ? 5.685 11.836 4.712 1.00 50.20 76 LYS A CA 18
ATOM 24795 C C . LYS A 1 76 ? 6.901 12.748 4.838 1.00 1.10 76 LYS A C 18
ATOM 24796 O O . LYS A 1 76 ? 6.980 13.572 5.750 1.00 43.30 76 LYS A O 18
ATOM 24815 N N . GLU A 1 77 ? 7.845 12.598 3.914 1.00 3.22 77 GLU A N 18
ATOM 24816 C CA . GLU A 1 77 ? 9.055 13.410 3.920 1.00 11.50 77 GLU A CA 18
ATOM 24817 C C . GLU A 1 77 ? 8.759 14.822 3.428 1.00 12.10 77 GLU A C 18
ATOM 24818 O O . GLU A 1 77 ? 9.050 15.803 4.112 1.00 4.21 77 GLU A O 18
ATOM 24830 N N . TYR A 1 78 ? 8.175 14.913 2.239 1.00 15.10 78 TYR A N 18
ATOM 24831 C CA . TYR A 1 78 ? 7.831 16.202 1.651 1.00 30.10 78 TYR A CA 18
ATOM 24832 C C . TYR A 1 78 ? 6.854 16.959 2.549 1.00 34.40 78 TYR A C 18
ATOM 24833 O O . TYR A 1 78 ? 6.870 18.189 2.603 1.00 42.40 78 TYR A O 18
ATOM 24851 N N . LEU A 1 79 ? 6.004 16.215 3.251 1.00 45.50 79 LEU A N 18
ATOM 24852 C CA . LEU A 1 79 ? 5.022 16.816 4.145 1.00 2.54 79 LEU A CA 18
ATOM 24853 C C . LEU A 1 79 ? 5.707 17.553 5.291 1.00 12.20 79 LEU A C 18
ATOM 24854 O O . LEU A 1 79 ? 5.386 18.706 5.579 1.00 24.10 79 LEU A O 18
ATOM 24870 N N . LYS A 1 80 ? 6.653 16.882 5.939 1.00 31.10 80 LYS A N 18
ATOM 24871 C CA . LYS A 1 80 ? 7.383 17.474 7.053 1.00 3.04 80 LYS A CA 18
ATOM 24872 C C . LYS A 1 80 ? 8.458 18.433 6.550 1.00 2.42 80 LYS A C 18
ATOM 24873 O O . LYS A 1 80 ? 8.590 19.550 7.051 1.00 24.40 80 LYS A O 18
ATOM 24892 N N . ASN A 1 81 ? 9.223 17.990 5.559 1.00 61.10 81 ASN A N 18
ATOM 24893 C CA . ASN A 1 81 ? 10.286 18.809 4.988 1.00 44.10 81 ASN A CA 18
ATOM 24894 C C . ASN A 1 81 ? 9.720 20.085 4.374 1.00 42.10 81 ASN A C 18
ATOM 24895 O O . ASN A 1 81 ? 8.507 20.298 4.371 1.00 14.30 81 ASN A O 18
ATOM 24906 N N . ASP B 2 6 ? 8.984 -10.738 -1.745 1.00 53.40 116 ASP B N 18
ATOM 24907 C CA . ASP B 2 6 ? 7.812 -10.434 -0.932 1.00 24.30 116 ASP B CA 18
ATOM 24908 C C . ASP B 2 6 ? 8.225 -9.908 0.438 1.00 52.30 116 ASP B C 18
ATOM 24909 O O . ASP B 2 6 ? 7.519 -9.096 1.037 1.00 23.50 116 ASP B O 18
ATOM 24918 N N . GLU B 2 7 ? 9.371 -10.368 0.927 1.00 13.20 117 GLU B N 18
ATOM 24919 C CA . GLU B 2 7 ? 9.878 -9.941 2.226 1.00 42.20 117 GLU B CA 18
ATOM 24920 C C . GLU B 2 7 ? 10.107 -8.430 2.247 1.00 31.20 117 GLU B C 18
ATOM 24921 O O . GLU B 2 7 ? 9.963 -7.781 3.285 1.00 0.51 117 GLU B O 18
ATOM 24933 N N . GLU B 2 8 ? 10.460 -7.870 1.092 1.00 64.20 118 GLU B N 18
ATOM 24934 C CA . GLU B 2 8 ? 10.713 -6.445 0.981 1.00 55.40 118 GLU B CA 18
ATOM 24935 C C . GLU B 2 8 ? 9.424 -5.652 1.167 1.00 72.40 118 GLU B C 18
ATOM 24936 O O . GLU B 2 8 ? 9.411 -4.618 1.833 1.00 63.20 118 GLU B O 18
ATOM 24948 N N . ILE B 2 9 ? 8.342 -6.145 0.573 1.00 70.20 119 ILE B N 18
ATOM 24949 C CA . ILE B 2 9 ? 7.047 -5.483 0.674 1.00 52.20 119 ILE B CA 18
ATOM 24950 C C . ILE B 2 9 ? 6.459 -5.634 2.073 1.00 63.30 119 ILE B C 18
ATOM 24951 O O . ILE B 2 9 ? 5.797 -4.729 2.580 1.00 3.40 119 ILE B O 18
ATOM 24967 N N . GLU B 2 10 ? 6.708 -6.783 2.693 1.00 0.01 120 GLU B N 18
ATOM 24968 C CA . GLU B 2 10 ? 6.203 -7.050 4.033 1.00 61.00 120 GLU B CA 18
ATOM 24969 C C . GLU B 2 10 ? 6.895 -6.166 5.064 1.00 23.10 120 GLU B C 18
ATOM 24970 O O . GLU B 2 10 ? 6.242 -5.553 5.909 1.00 1.31 120 GLU B O 18
ATOM 24982 N N . ARG B 2 11 ? 8.219 -6.097 4.987 1.00 11.20 121 ARG B N 18
ATOM 24983 C CA . ARG B 2 11 ? 9.001 -5.289 5.913 1.00 11.50 121 ARG B CA 18
ATOM 24984 C C . ARG B 2 11 ? 8.750 -3.802 5.677 1.00 0.40 121 ARG B C 18
ATOM 24985 O O . ARG B 2 11 ? 8.795 -2.999 6.609 1.00 13.30 121 ARG B O 18
ATOM 25006 N N . GLN B 2 12 ? 8.487 -3.443 4.425 1.00 73.30 122 GLN B N 18
ATOM 25007 C CA . GLN B 2 12 ? 8.229 -2.054 4.067 1.00 72.20 122 GLN B CA 18
ATOM 25008 C C . GLN B 2 12 ? 7.013 -1.515 4.813 1.00 1.13 122 GLN B C 18
ATOM 25009 O O . GLN B 2 12 ? 7.039 -0.406 5.345 1.00 64.30 122 GLN B O 18
ATOM 25023 N N . LEU B 2 13 ? 5.949 -2.310 4.849 1.00 15.20 123 LEU B N 18
ATOM 25024 C CA . LEU B 2 13 ? 4.722 -1.913 5.530 1.00 14.30 123 LEU B CA 18
ATOM 25025 C C . LEU B 2 13 ? 4.960 -1.746 7.028 1.00 42.10 123 LEU B C 18
ATOM 25026 O O . LEU B 2 13 ? 4.546 -0.753 7.625 1.00 72.20 123 LEU B O 18
ATOM 25042 N N . LYS B 2 14 ? 5.631 -2.724 7.627 1.00 24.20 124 LYS B N 18
ATOM 25043 C CA . LYS B 2 14 ? 5.926 -2.685 9.055 1.00 0.15 124 LYS B CA 18
ATOM 25044 C C . LYS B 2 14 ? 6.803 -1.486 9.397 1.00 65.20 124 LYS B C 18
ATOM 25045 O O . LYS B 2 14 ? 6.709 -0.927 10.490 1.00 24.40 124 LYS B O 18
ATOM 25064 N N . ALA B 2 15 ? 7.655 -1.094 8.456 1.00 71.10 125 ALA B N 18
ATOM 25065 C CA . ALA B 2 15 ? 8.549 0.039 8.657 1.00 33.10 125 ALA B CA 18
ATOM 25066 C C . ALA B 2 15 ? 7.767 1.345 8.752 1.00 31.30 125 ALA B C 18
ATOM 25067 O O . ALA B 2 15 ? 8.022 2.170 9.630 1.00 43.40 125 ALA B O 18
ATOM 25074 N N . LEU B 2 16 ? 6.815 1.526 7.843 1.00 34.20 126 LEU B N 18
ATOM 25075 C CA . LEU B 2 16 ? 5.996 2.732 7.825 1.00 42.10 126 LEU B CA 18
ATOM 25076 C C . LEU B 2 16 ? 5.098 2.799 9.056 1.00 42.10 126 LEU B C 18
ATOM 25077 O O . LEU B 2 16 ? 4.962 3.851 9.681 1.00 71.10 126 LEU B O 18
ATOM 25093 N N . GLY B 2 17 ? 4.488 1.670 9.399 1.00 42.00 127 GLY B N 18
ATOM 25094 C CA . GLY B 2 17 ? 3.611 1.622 10.554 1.00 31.20 127 GLY B CA 18
ATOM 25095 C C . GLY B 2 17 ? 4.271 0.978 11.758 1.00 53.40 127 GLY B C 18
ATOM 25096 O O . GLY B 2 17 ? 3.874 -0.105 12.187 1.00 41.20 127 GLY B O 18
ATOM 25100 N N . VAL B 2 18 ? 5.283 1.645 12.303 1.00 72.00 128 VAL B N 18
ATOM 25101 C CA . VAL B 2 18 ? 5.999 1.131 13.464 1.00 61.10 128 VAL B CA 18
ATOM 25102 C C . VAL B 2 18 ? 5.646 1.921 14.721 1.00 14.10 128 VAL B C 18
ATOM 25103 O O . VAL B 2 18 ? 5.652 1.381 15.827 1.00 63.40 128 VAL B O 18
ATOM 25116 N N . ASP B 2 19 ? 5.341 3.203 14.542 1.00 72.40 129 ASP B N 18
ATOM 25117 C CA . ASP B 2 19 ? 4.986 4.066 15.662 1.00 2.42 129 ASP B CA 18
ATOM 25118 C C . ASP B 2 19 ? 4.366 5.370 15.168 1.00 51.10 129 ASP B C 18
ATOM 25119 O O . ASP B 2 19 ? 4.230 5.530 13.938 1.00 71.30 129 ASP B O 18
ATOM 25129 N N . ASN A 1 10 ? -11.628 -8.261 3.019 1.00 62.20 10 ASN A N 19
ATOM 25130 C CA . ASN A 1 10 ? -10.310 -7.657 2.867 1.00 24.00 10 ASN A CA 19
ATOM 25131 C C . ASN A 1 10 ? -10.021 -7.343 1.402 1.00 75.20 10 ASN A C 19
ATOM 25132 O O . ASN A 1 10 ? -9.424 -6.316 1.084 1.00 11.10 10 ASN A O 19
ATOM 25143 N N . LEU A 1 11 ? -10.451 -8.235 0.516 1.00 72.50 11 LEU A N 19
ATOM 25144 C CA . LEU A 1 11 ? -10.232 -8.050 -0.910 1.00 71.00 11 LEU A CA 19
ATOM 25145 C C . LEU A 1 11 ? -10.903 -6.771 -1.402 1.00 74.10 11 LEU A C 19
ATOM 25146 O O . LEU A 1 11 ? -10.371 -6.070 -2.263 1.00 75.10 11 LEU A O 19
ATOM 25162 N N . GLN A 1 12 ? -12.075 -6.474 -0.851 1.00 20.30 12 GLN A N 19
ATOM 25163 C CA . GLN A 1 12 ? -12.823 -5.281 -1.236 1.00 44.20 12 GLN A CA 19
ATOM 25164 C C . GLN A 1 12 ? -12.139 -4.023 -0.705 1.00 55.20 12 GLN A C 19
ATOM 25165 O O . GLN A 1 12 ? -11.992 -3.035 -1.425 1.00 63.10 12 GLN A O 19
ATOM 25179 N N . LYS A 1 13 ? -11.727 -4.069 0.555 1.00 62.00 13 LYS A N 19
ATOM 25180 C CA . LYS A 1 13 ? -11.061 -2.933 1.181 1.00 64.00 13 LYS A CA 19
ATOM 25181 C C . LYS A 1 13 ? -9.694 -2.689 0.550 1.00 50.30 13 LYS A C 19
ATOM 25182 O O . LYS A 1 13 ? -9.231 -1.551 0.470 1.00 32.50 13 LYS A O 19
ATOM 25201 N N . ALA A 1 14 ? -9.053 -3.764 0.104 1.00 44.30 14 ALA A N 19
ATOM 25202 C CA . ALA A 1 14 ? -7.740 -3.666 -0.521 1.00 21.40 14 ALA A CA 19
ATOM 25203 C C . ALA A 1 14 ? -7.799 -2.827 -1.793 1.00 3.02 14 ALA A C 19
ATOM 25204 O O . ALA A 1 14 ? -7.021 -1.888 -1.966 1.00 44.30 14 ALA A O 19
ATOM 25211 N N . ILE A 1 15 ? -8.725 -3.172 -2.681 1.00 40.10 15 ILE A N 19
ATOM 25212 C CA . ILE A 1 15 ? -8.885 -2.451 -3.937 1.00 4.14 15 ILE A CA 19
ATOM 25213 C C . ILE A 1 15 ? -9.535 -1.091 -3.712 1.00 52.20 15 ILE A C 19
ATOM 25214 O O . ILE A 1 15 ? -9.252 -0.131 -4.427 1.00 24.30 15 ILE A O 19
ATOM 25230 N N . ASP A 1 16 ? -10.407 -1.017 -2.713 1.00 65.30 16 ASP A N 19
ATOM 25231 C CA . ASP A 1 16 ? -11.099 0.227 -2.391 1.00 21.10 16 ASP A CA 19
ATOM 25232 C C . ASP A 1 16 ? -10.143 1.233 -1.760 1.00 23.00 16 ASP A C 19
ATOM 25233 O O . ASP A 1 16 ? -10.157 2.416 -2.100 1.00 72.40 16 ASP A O 19
ATOM 25242 N N . LEU A 1 17 ? -9.312 0.755 -0.840 1.00 30.40 17 LEU A N 19
ATOM 25243 C CA . LEU A 1 17 ? -8.349 1.613 -0.160 1.00 33.40 17 LEU A CA 19
ATOM 25244 C C . LEU A 1 17 ? -7.237 2.043 -1.112 1.00 64.20 17 LEU A C 19
ATOM 25245 O O . LEU A 1 17 ? -6.850 3.212 -1.144 1.00 52.30 17 LEU A O 19
ATOM 25261 N N . ALA A 1 18 ? -6.725 1.091 -1.886 1.00 14.40 18 ALA A N 19
ATOM 25262 C CA . ALA A 1 18 ? -5.658 1.370 -2.838 1.00 50.30 18 ALA A CA 19
ATOM 25263 C C . ALA A 1 18 ? -6.097 2.410 -3.864 1.00 44.10 18 ALA A C 19
ATOM 25264 O O . ALA A 1 18 ? -5.379 3.373 -4.133 1.00 3.42 18 ALA A O 19
ATOM 25271 N N . SER A 1 19 ? -7.281 2.209 -4.434 1.00 2.33 19 SER A N 19
ATOM 25272 C CA . SER A 1 19 ? -7.816 3.129 -5.430 1.00 63.20 19 SER A CA 19
ATOM 25273 C C . SER A 1 19 ? -8.033 4.515 -4.831 1.00 15.50 19 SER A C 19
ATOM 25274 O O . SER A 1 19 ? -7.715 5.528 -5.453 1.00 62.30 19 SER A O 19
ATOM 25282 N N . LYS A 1 20 ? -8.576 4.551 -3.618 1.00 0.33 20 LYS A N 19
ATOM 25283 C CA . LYS A 1 20 ? -8.835 5.812 -2.934 1.00 13.30 20 LYS A CA 19
ATOM 25284 C C . LYS A 1 20 ? -7.534 6.551 -2.642 1.00 62.30 20 LYS A C 19
ATOM 25285 O O . LYS A 1 20 ? -7.486 7.781 -2.666 1.00 43.40 20 LYS A O 19
ATOM 25304 N N . ALA A 1 21 ? -6.477 5.791 -2.366 1.00 72.50 21 ALA A N 19
ATOM 25305 C CA . ALA A 1 21 ? -5.174 6.374 -2.070 1.00 60.00 21 ALA A CA 19
ATOM 25306 C C . ALA A 1 21 ? -4.673 7.219 -3.236 1.00 13.10 21 ALA A C 19
ATOM 25307 O O . ALA A 1 21 ? -4.285 8.374 -3.056 1.00 1.32 21 ALA A O 19
ATOM 25314 N N . ALA A 1 22 ? -4.682 6.636 -4.430 1.00 22.40 22 ALA A N 19
ATOM 25315 C CA . ALA A 1 22 ? -4.228 7.335 -5.625 1.00 23.20 22 ALA A CA 19
ATOM 25316 C C . ALA A 1 22 ? -5.088 8.565 -5.902 1.00 14.30 22 ALA A C 19
ATOM 25317 O O . ALA A 1 22 ? -4.609 9.560 -6.444 1.00 65.00 22 ALA A O 19
ATOM 25324 N N . GLN A 1 23 ? -6.361 8.487 -5.526 1.00 51.40 23 GLN A N 19
ATOM 25325 C CA . GLN A 1 23 ? -7.287 9.593 -5.734 1.00 45.10 23 GLN A CA 19
ATOM 25326 C C . GLN A 1 23 ? -6.890 10.802 -4.893 1.00 63.10 23 GLN A C 19
ATOM 25327 O O . GLN A 1 23 ? -6.791 11.919 -5.402 1.00 34.20 23 GLN A O 19
ATOM 25341 N N . GLU A 1 24 ? -6.664 10.571 -3.604 1.00 44.50 24 GLU A N 19
ATOM 25342 C CA . GLU A 1 24 ? -6.277 11.642 -2.693 1.00 32.20 24 GLU A CA 19
ATOM 25343 C C . GLU A 1 24 ? -4.966 12.285 -3.133 1.00 11.10 24 GLU A C 19
ATOM 25344 O O . GLU A 1 24 ? -4.790 13.498 -3.022 1.00 24.00 24 GLU A O 19
ATOM 25356 N N . ASP A 1 25 ? -4.049 11.463 -3.634 1.00 74.20 25 ASP A N 19
ATOM 25357 C CA . ASP A 1 25 ? -2.753 11.952 -4.092 1.00 13.40 25 ASP A CA 19
ATOM 25358 C C . ASP A 1 25 ? -2.923 12.973 -5.212 1.00 44.00 25 ASP A C 19
ATOM 25359 O O . ASP A 1 25 ? -2.291 14.030 -5.202 1.00 31.40 25 ASP A O 19
ATOM 25368 N N . LYS A 1 26 ? -3.779 12.650 -6.176 1.00 61.00 26 LYS A N 19
ATOM 25369 C CA . LYS A 1 26 ? -4.031 13.541 -7.303 1.00 61.10 26 LYS A CA 19
ATOM 25370 C C . LYS A 1 26 ? -5.023 14.634 -6.921 1.00 52.40 26 LYS A C 19
ATOM 25371 O O . LYS A 1 26 ? -4.961 15.750 -7.436 1.00 44.10 26 LYS A O 19
ATOM 25390 N N . ALA A 1 27 ? -5.937 14.307 -6.013 1.00 14.20 27 ALA A N 19
ATOM 25391 C CA . ALA A 1 27 ? -6.942 15.261 -5.560 1.00 65.10 27 ALA A CA 19
ATOM 25392 C C . ALA A 1 27 ? -6.291 16.465 -4.887 1.00 3.03 27 ALA A C 19
ATOM 25393 O O . ALA A 1 27 ? -6.423 17.596 -5.354 1.00 51.50 27 ALA A O 19
ATOM 25400 N N . GLY A 1 28 ? -5.587 16.214 -3.788 1.00 62.20 28 GLY A N 19
ATOM 25401 C CA . GLY A 1 28 ? -4.927 17.287 -3.070 1.00 41.20 28 GLY A CA 19
ATOM 25402 C C . GLY A 1 28 ? -4.584 16.908 -1.642 1.00 53.40 28 GLY A C 19
ATOM 25403 O O . GLY A 1 28 ? -3.631 17.433 -1.065 1.00 22.30 28 GLY A O 19
ATOM 25407 N N . ASN A 1 29 ? -5.361 15.994 -1.071 1.00 73.10 29 ASN A N 19
ATOM 25408 C CA . ASN A 1 29 ? -5.134 15.546 0.298 1.00 33.20 29 ASN A CA 19
ATOM 25409 C C . ASN A 1 29 ? -3.988 14.543 0.360 1.00 61.20 29 ASN A C 19
ATOM 25410 O O . ASN A 1 29 ? -4.195 13.338 0.217 1.00 14.40 29 ASN A O 19
ATOM 25421 N N . TYR A 1 30 ? -2.777 15.046 0.575 1.00 1.14 30 TYR A N 19
ATOM 25422 C CA . TYR A 1 30 ? -1.596 14.193 0.657 1.00 31.10 30 TYR A CA 19
ATOM 25423 C C . TYR A 1 30 ? -1.657 13.300 1.891 1.00 40.30 30 TYR A C 19
ATOM 25424 O O . TYR A 1 30 ? -1.506 12.082 1.797 1.00 51.20 30 TYR A O 19
ATOM 25442 N N . GLU A 1 31 ? -1.877 13.914 3.049 1.00 63.30 31 GLU A N 19
ATOM 25443 C CA . GLU A 1 31 ? -1.958 13.174 4.304 1.00 62.30 31 GLU A CA 19
ATOM 25444 C C . GLU A 1 31 ? -3.071 12.132 4.248 1.00 53.30 31 GLU A C 19
ATOM 25445 O O . GLU A 1 31 ? -2.977 11.076 4.873 1.00 61.50 31 GLU A O 19
ATOM 25457 N N . GLU A 1 32 ? -4.122 12.437 3.495 1.00 71.50 32 GLU A N 19
ATOM 25458 C CA . GLU A 1 32 ? -5.253 11.529 3.355 1.00 23.10 32 GLU A CA 19
ATOM 25459 C C . GLU A 1 32 ? -4.886 10.339 2.475 1.00 32.30 32 GLU A C 19
ATOM 25460 O O . GLU A 1 32 ? -5.322 9.213 2.719 1.00 44.20 32 GLU A O 19
ATOM 25472 N N . ALA A 1 33 ? -4.081 10.596 1.449 1.00 73.00 33 ALA A N 19
ATOM 25473 C CA . ALA A 1 33 ? -3.653 9.548 0.531 1.00 40.30 33 ALA A CA 19
ATOM 25474 C C . ALA A 1 33 ? -2.650 8.612 1.196 1.00 43.20 33 ALA A C 19
ATOM 25475 O O . ALA A 1 33 ? -2.630 7.411 0.923 1.00 5.41 33 ALA A O 19
ATOM 25482 N N . LEU A 1 34 ? -1.819 9.169 2.071 1.00 30.20 34 LEU A N 19
ATOM 25483 C CA . LEU A 1 34 ? -0.813 8.384 2.776 1.00 45.00 34 LEU A CA 19
ATOM 25484 C C . LEU A 1 34 ? -1.469 7.346 3.681 1.00 2.55 34 LEU A C 19
ATOM 25485 O O . LEU A 1 34 ? -1.097 6.171 3.665 1.00 24.10 34 LEU A O 19
ATOM 25501 N N . GLN A 1 35 ? -2.446 7.785 4.468 1.00 40.20 35 GLN A N 19
ATOM 25502 C CA . GLN A 1 35 ? -3.153 6.893 5.378 1.00 1.45 35 GLN A CA 19
ATOM 25503 C C . GLN A 1 35 ? -3.842 5.769 4.613 1.00 71.20 35 GLN A C 19
ATOM 25504 O O . GLN A 1 35 ? -3.839 4.617 5.046 1.00 51.10 35 GLN A O 19
ATOM 25518 N N . LEU A 1 36 ? -4.433 6.111 3.472 1.00 24.20 36 LEU A N 19
ATOM 25519 C CA . LEU A 1 36 ? -5.127 5.130 2.646 1.00 62.20 36 LEU A CA 19
ATOM 25520 C C . LEU A 1 36 ? -4.132 4.215 1.938 1.00 41.20 36 LEU A C 19
ATOM 25521 O O . LEU A 1 36 ? -4.404 3.034 1.724 1.00 52.30 36 LEU A O 19
ATOM 25537 N N . TYR A 1 37 ? -2.980 4.771 1.576 1.00 13.10 37 TYR A N 19
ATOM 25538 C CA . TYR A 1 37 ? -1.945 4.004 0.892 1.00 73.30 37 TYR A CA 19
ATOM 25539 C C . TYR A 1 37 ? -1.476 2.834 1.751 1.00 74.30 37 TYR A C 19
ATOM 25540 O O . TYR A 1 37 ? -1.496 1.683 1.314 1.00 51.20 37 TYR A O 19
ATOM 25558 N N . GLN A 1 38 ? -1.055 3.136 2.974 1.00 31.30 38 GLN A N 19
ATOM 25559 C CA . GLN A 1 38 ? -0.583 2.109 3.895 1.00 42.10 38 GLN A CA 19
ATOM 25560 C C . GLN A 1 38 ? -1.683 1.096 4.192 1.00 61.40 38 GLN A C 19
ATOM 25561 O O . GLN A 1 38 ? -1.448 -0.113 4.178 1.00 5.24 38 GLN A O 19
ATOM 25575 N N . HIS A 1 39 ? -2.885 1.597 4.462 1.00 5.02 39 HIS A N 19
ATOM 25576 C CA . HIS A 1 39 ? -4.021 0.735 4.762 1.00 4.31 39 HIS A CA 19
ATOM 25577 C C . HIS A 1 39 ? -4.323 -0.196 3.592 1.00 61.30 39 HIS A C 19
ATOM 25578 O O . HIS A 1 39 ? -4.663 -1.363 3.786 1.00 44.00 39 HIS A O 19
ATOM 25593 N N . ALA A 1 40 ? -4.196 0.329 2.377 1.00 12.30 40 ALA A N 19
ATOM 25594 C CA . ALA A 1 40 ? -4.455 -0.455 1.176 1.00 24.30 40 ALA A CA 19
ATOM 25595 C C . ALA A 1 40 ? -3.356 -1.486 0.947 1.00 61.40 40 ALA A C 19
ATOM 25596 O O . ALA A 1 40 ? -3.634 -2.662 0.706 1.00 33.40 40 ALA A O 19
ATOM 25603 N N . VAL A 1 41 ? -2.107 -1.040 1.023 1.00 10.00 41 VAL A N 19
ATOM 25604 C CA . VAL A 1 41 ? -0.965 -1.924 0.824 1.00 62.30 41 VAL A CA 19
ATOM 25605 C C . VAL A 1 41 ? -0.916 -3.005 1.899 1.00 34.40 41 VAL A C 19
ATOM 25606 O O . VAL A 1 41 ? -0.517 -4.139 1.636 1.00 54.20 41 VAL A O 19
ATOM 25619 N N . GLN A 1 42 ? -1.324 -2.644 3.112 1.00 41.30 42 GLN A N 19
ATOM 25620 C CA . GLN A 1 42 ? -1.326 -3.584 4.227 1.00 32.40 42 GLN A CA 19
ATOM 25621 C C . GLN A 1 42 ? -2.356 -4.687 4.007 1.00 22.20 42 GLN A C 19
ATOM 25622 O O . GLN A 1 42 ? -2.121 -5.846 4.348 1.00 44.20 42 GLN A O 19
ATOM 25636 N N . TYR A 1 43 ? -3.498 -4.319 3.435 1.00 62.40 43 TYR A N 19
ATOM 25637 C CA . TYR A 1 43 ? -4.563 -5.278 3.169 1.00 62.50 43 TYR A CA 19
ATOM 25638 C C . TYR A 1 43 ? -4.194 -6.193 2.005 1.00 53.40 43 TYR A C 19
ATOM 25639 O O . TYR A 1 43 ? -4.560 -7.369 1.986 1.00 50.10 43 TYR A O 19
ATOM 25657 N N . PHE A 1 44 ? -3.467 -5.645 1.039 1.00 60.00 44 PHE A N 19
ATOM 25658 C CA . PHE A 1 44 ? -3.046 -6.409 -0.130 1.00 33.00 44 PHE A CA 19
ATOM 25659 C C . PHE A 1 44 ? -2.225 -7.628 0.283 1.00 12.20 44 PHE A C 19
ATOM 25660 O O . PHE A 1 44 ? -2.527 -8.755 -0.112 1.00 73.50 44 PHE A O 19
ATOM 25677 N N . LEU A 1 45 ? -1.187 -7.394 1.078 1.00 1.45 45 LEU A N 19
ATOM 25678 C CA . LEU A 1 45 ? -0.323 -8.472 1.544 1.00 43.20 45 LEU A CA 19
ATOM 25679 C C . LEU A 1 45 ? -1.073 -9.400 2.495 1.00 54.40 45 LEU A C 19
ATOM 25680 O O . LEU A 1 45 ? -0.784 -10.585 2.572 1.00 14.40 45 LEU A O 19
ATOM 25696 N N . HIS A 1 46 ? -2.041 -8.844 3.216 1.00 12.40 46 HIS A N 19
ATOM 25697 C CA . HIS A 1 46 ? -2.832 -9.622 4.163 1.00 61.20 46 HIS A CA 19
ATOM 25698 C C . HIS A 1 46 ? -3.556 -10.764 3.457 1.00 5.15 46 HIS A C 19
ATOM 25699 O O . HIS A 1 46 ? -3.491 -11.909 3.887 1.00 40.20 46 HIS A O 19
ATOM 25714 N N . VAL A 1 47 ? -4.250 -10.438 2.371 1.00 1.14 47 VAL A N 19
ATOM 25715 C CA . VAL A 1 47 ? -4.986 -11.438 1.607 1.00 35.30 47 VAL A CA 19
ATOM 25716 C C . VAL A 1 47 ? -4.042 -12.430 0.952 1.00 64.30 47 VAL A C 19
ATOM 25717 O O . VAL A 1 47 ? -4.367 -13.609 0.809 1.00 33.30 47 VAL A O 19
ATOM 25730 N N . VAL A 1 48 ? -2.865 -11.956 0.558 1.00 62.10 48 VAL A N 19
ATOM 25731 C CA . VAL A 1 48 ? -1.869 -12.805 -0.081 1.00 35.20 48 VAL A CA 19
ATOM 25732 C C . VAL A 1 48 ? -1.363 -13.879 0.881 1.00 72.50 48 VAL A C 19
ATOM 25733 O O . VAL A 1 48 ? -1.086 -15.010 0.479 1.00 23.20 48 VAL A O 19
ATOM 25746 N N . LYS A 1 49 ? -1.247 -13.511 2.154 1.00 3.03 49 LYS A N 19
ATOM 25747 C CA . LYS A 1 49 ? -0.773 -14.443 3.174 1.00 1.21 49 LYS A CA 19
ATOM 25748 C C . LYS A 1 49 ? -1.821 -15.512 3.465 1.00 74.00 49 LYS A C 19
ATOM 25749 O O . LYS A 1 49 ? -1.485 -16.663 3.748 1.00 33.40 49 LYS A O 19
ATOM 25768 N N . TYR A 1 50 ? -3.091 -15.123 3.397 1.00 34.30 50 TYR A N 19
ATOM 25769 C CA . TYR A 1 50 ? -4.188 -16.050 3.655 1.00 23.00 50 TYR A CA 19
ATOM 25770 C C . TYR A 1 50 ? -5.015 -16.281 2.393 1.00 70.30 50 TYR A C 19
ATOM 25771 O O . TYR A 1 50 ? -6.212 -16.562 2.468 1.00 60.10 50 TYR A O 19
ATOM 25789 N N . GLU A 1 51 ? -4.368 -16.169 1.237 1.00 54.50 51 GLU A N 19
ATOM 25790 C CA . GLU A 1 51 ? -5.047 -16.362 -0.040 1.00 5.32 51 GLU A CA 19
ATOM 25791 C C . GLU A 1 51 ? -4.074 -16.195 -1.203 1.00 20.30 51 GLU A C 19
ATOM 25792 O O . GLU A 1 51 ? -4.011 -15.129 -1.820 1.00 4.41 51 GLU A O 19
ATOM 25804 N N . ALA A 1 52 ? -3.318 -17.250 -1.496 1.00 62.40 52 ALA A N 19
ATOM 25805 C CA . ALA A 1 52 ? -2.350 -17.216 -2.586 1.00 71.20 52 ALA A CA 19
ATOM 25806 C C . ALA A 1 52 ? -2.800 -18.084 -3.748 1.00 2.12 52 ALA A C 19
ATOM 25807 O O . ALA A 1 52 ? -2.934 -19.297 -3.609 1.00 51.10 52 ALA A O 19
ATOM 25814 N N . GLN A 1 53 ? -3.032 -17.450 -4.893 1.00 24.50 53 GLN A N 19
ATOM 25815 C CA . GLN A 1 53 ? -3.472 -18.169 -6.085 1.00 54.40 53 GLN A CA 19
ATOM 25816 C C . GLN A 1 53 ? -2.362 -19.073 -6.617 1.00 24.10 53 GLN A C 19
ATOM 25817 O O . GLN A 1 53 ? -2.437 -20.303 -6.510 1.00 31.40 53 GLN A O 19
ATOM 25831 N N . GLY A 1 54 ? -1.329 -18.462 -7.189 1.00 14.10 54 GLY A N 19
ATOM 25832 C CA . GLY A 1 54 ? -0.219 -19.221 -7.728 1.00 33.30 54 GLY A CA 19
ATOM 25833 C C . GLY A 1 54 ? 1.060 -18.423 -7.785 1.00 41.30 54 GLY A C 19
ATOM 25834 O O . GLY A 1 54 ? 2.057 -18.795 -7.164 1.00 43.50 54 GLY A O 19
ATOM 25838 N N . ASP A 1 55 ? 1.042 -17.321 -8.523 1.00 43.00 55 ASP A N 19
ATOM 25839 C CA . ASP A 1 55 ? 2.208 -16.457 -8.656 1.00 25.10 55 ASP A CA 19
ATOM 25840 C C . ASP A 1 55 ? 1.846 -15.141 -9.337 1.00 11.20 55 ASP A C 19
ATOM 25841 O O . ASP A 1 55 ? 2.295 -14.073 -8.923 1.00 53.50 55 ASP A O 19
ATOM 25850 N N . LYS A 1 56 ? 1.043 -15.232 -10.381 1.00 33.30 56 LYS A N 19
ATOM 25851 C CA . LYS A 1 56 ? 0.621 -14.045 -11.122 1.00 62.10 56 LYS A CA 19
ATOM 25852 C C . LYS A 1 56 ? -0.113 -13.063 -10.211 1.00 1.03 56 LYS A C 19
ATOM 25853 O O . LYS A 1 56 ? 0.142 -11.867 -10.246 1.00 31.00 56 LYS A O 19
ATOM 25872 N N . ALA A 1 57 ? -1.029 -13.590 -9.403 1.00 74.40 57 ALA A N 19
ATOM 25873 C CA . ALA A 1 57 ? -1.801 -12.758 -8.484 1.00 20.40 57 ALA A CA 19
ATOM 25874 C C . ALA A 1 57 ? -0.892 -12.053 -7.489 1.00 74.10 57 ALA A C 19
ATOM 25875 O O . ALA A 1 57 ? -1.092 -10.887 -7.168 1.00 33.20 57 ALA A O 19
ATOM 25882 N N . LYS A 1 58 ? 0.115 -12.778 -7.002 1.00 51.40 58 LYS A N 19
ATOM 25883 C CA . LYS A 1 58 ? 1.060 -12.223 -6.040 1.00 24.20 58 LYS A CA 19
ATOM 25884 C C . LYS A 1 58 ? 1.964 -11.188 -6.701 1.00 35.40 58 LYS A C 19
ATOM 25885 O O . LYS A 1 58 ? 2.386 -10.215 -6.066 1.00 74.40 58 LYS A O 19
ATOM 25904 N N . GLN A 1 59 ? 2.255 -11.394 -7.982 1.00 53.00 59 GLN A N 19
ATOM 25905 C CA . GLN A 1 59 ? 3.107 -10.476 -8.730 1.00 3.55 59 GLN A CA 19
ATOM 25906 C C . GLN A 1 59 ? 2.434 -9.117 -8.903 1.00 1.44 59 GLN A C 19
ATOM 25907 O O . GLN A 1 59 ? 3.104 -8.089 -8.950 1.00 23.30 59 GLN A O 19
ATOM 25921 N N . SER A 1 60 ? 1.110 -9.131 -8.998 1.00 12.00 60 SER A N 19
ATOM 25922 C CA . SER A 1 60 ? 0.349 -7.902 -9.166 1.00 12.20 60 SER A CA 19
ATOM 25923 C C . SER A 1 60 ? 0.266 -7.127 -7.856 1.00 23.40 60 SER A C 19
ATOM 25924 O O . SER A 1 60 ? 0.632 -5.953 -7.793 1.00 1.55 60 SER A O 19
ATOM 25932 N N . ILE A 1 61 ? -0.218 -7.790 -6.810 1.00 23.40 61 ILE A N 19
ATOM 25933 C CA . ILE A 1 61 ? -0.349 -7.162 -5.501 1.00 0.44 61 ILE A CA 19
ATOM 25934 C C . ILE A 1 61 ? 1.001 -6.677 -4.985 1.00 72.30 61 ILE A C 19
ATOM 25935 O O . ILE A 1 61 ? 1.098 -5.609 -4.381 1.00 42.30 61 ILE A O 19
ATOM 25951 N N . ARG A 1 62 ? 2.041 -7.468 -5.224 1.00 61.30 62 ARG A N 19
ATOM 25952 C CA . ARG A 1 62 ? 3.386 -7.116 -4.783 1.00 55.30 62 ARG A CA 19
ATOM 25953 C C . ARG A 1 62 ? 3.902 -5.895 -5.534 1.00 13.30 62 ARG A C 19
ATOM 25954 O O . ARG A 1 62 ? 4.315 -4.907 -4.926 1.00 23.50 62 ARG A O 19
ATOM 25975 N N . ALA A 1 63 ? 3.874 -5.966 -6.860 1.00 21.30 63 ALA A N 19
ATOM 25976 C CA . ALA A 1 63 ? 4.337 -4.865 -7.695 1.00 20.40 63 ALA A CA 19
ATOM 25977 C C . ALA A 1 63 ? 3.529 -3.600 -7.426 1.00 15.10 63 ALA A C 19
ATOM 25978 O O . ALA A 1 63 ? 4.040 -2.487 -7.544 1.00 21.40 63 ALA A O 19
ATOM 25985 N N . LYS A 1 64 ? 2.262 -3.781 -7.063 1.00 42.30 64 LYS A N 19
ATOM 25986 C CA . LYS A 1 64 ? 1.382 -2.655 -6.775 1.00 25.00 64 LYS A CA 19
ATOM 25987 C C . LYS A 1 64 ? 1.668 -2.083 -5.391 1.00 43.20 64 LYS A C 19
ATOM 25988 O O . LYS A 1 64 ? 1.581 -0.873 -5.178 1.00 30.10 64 LYS A O 19
ATOM 26007 N N . CYS A 1 65 ? 2.012 -2.960 -4.453 1.00 64.50 65 CYS A N 19
ATOM 26008 C CA . CYS A 1 65 ? 2.313 -2.542 -3.090 1.00 34.10 65 CYS A CA 19
ATOM 26009 C C . CYS A 1 65 ? 3.644 -1.799 -3.031 1.00 54.20 65 CYS A C 19
ATOM 26010 O O . CYS A 1 65 ? 3.831 -0.903 -2.207 1.00 40.30 65 CYS A O 19
ATOM 26018 N N . THR A 1 66 ? 4.565 -2.177 -3.912 1.00 61.40 66 THR A N 19
ATOM 26019 C CA . THR A 1 66 ? 5.879 -1.546 -3.963 1.00 13.20 66 THR A CA 19
ATOM 26020 C C . THR A 1 66 ? 5.785 -0.140 -4.547 1.00 11.50 66 THR A C 19
ATOM 26021 O O . THR A 1 66 ? 6.434 0.787 -4.065 1.00 42.10 66 THR A O 19
ATOM 26032 N N . GLU A 1 67 ? 4.972 0.009 -5.588 1.00 5.20 67 GLU A N 19
ATOM 26033 C CA . GLU A 1 67 ? 4.793 1.302 -6.239 1.00 4.23 67 GLU A CA 19
ATOM 26034 C C . GLU A 1 67 ? 4.075 2.280 -5.314 1.00 72.10 67 GLU A C 19
ATOM 26035 O O . GLU A 1 67 ? 4.429 3.458 -5.245 1.00 13.40 67 GLU A O 19
ATOM 26047 N N . TYR A 1 68 ? 3.066 1.785 -4.605 1.00 71.50 68 TYR A N 19
ATOM 26048 C CA . TYR A 1 68 ? 2.298 2.617 -3.684 1.00 74.00 68 TYR A CA 19
ATOM 26049 C C . TYR A 1 68 ? 3.102 2.916 -2.424 1.00 41.40 68 TYR A C 19
ATOM 26050 O O . TYR A 1 68 ? 3.079 4.036 -1.912 1.00 24.30 68 TYR A O 19
ATOM 26068 N N . LEU A 1 69 ? 3.813 1.908 -1.928 1.00 54.40 69 LEU A N 19
ATOM 26069 C CA . LEU A 1 69 ? 4.625 2.065 -0.727 1.00 44.50 69 LEU A CA 19
ATOM 26070 C C . LEU A 1 69 ? 5.724 3.100 -0.944 1.00 23.30 69 LEU A C 19
ATOM 26071 O O . LEU A 1 69 ? 6.040 3.883 -0.047 1.00 20.20 69 LEU A O 19
ATOM 26087 N N . ASP A 1 70 ? 6.304 3.099 -2.140 1.00 22.50 70 ASP A N 19
ATOM 26088 C CA . ASP A 1 70 ? 7.368 4.038 -2.474 1.00 71.30 70 ASP A CA 19
ATOM 26089 C C . ASP A 1 70 ? 6.829 5.462 -2.559 1.00 65.40 70 ASP A C 19
ATOM 26090 O O . ASP A 1 70 ? 7.470 6.408 -2.099 1.00 50.10 70 ASP A O 19
ATOM 26099 N N . ARG A 1 71 ? 5.648 5.609 -3.149 1.00 31.40 71 ARG A N 19
ATOM 26100 C CA . ARG A 1 71 ? 5.022 6.918 -3.293 1.00 12.40 71 ARG A CA 19
ATOM 26101 C C . ARG A 1 71 ? 4.778 7.559 -1.931 1.00 60.20 71 ARG A C 19
ATOM 26102 O O . ARG A 1 71 ? 5.036 8.747 -1.737 1.00 74.10 71 ARG A O 19
ATOM 26123 N N . ALA A 1 72 ? 4.281 6.764 -0.989 1.00 72.30 72 ALA A N 19
ATOM 26124 C CA . ALA A 1 72 ? 4.003 7.251 0.355 1.00 34.30 72 ALA A CA 19
ATOM 26125 C C . ALA A 1 72 ? 5.271 7.773 1.023 1.00 52.20 72 ALA A C 19
ATOM 26126 O O . ALA A 1 72 ? 5.252 8.803 1.697 1.00 12.00 72 ALA A O 19
ATOM 26133 N N . GLU A 1 73 ? 6.373 7.054 0.831 1.00 71.50 73 GLU A N 19
ATOM 26134 C CA . GLU A 1 73 ? 7.650 7.444 1.415 1.00 23.00 73 GLU A CA 19
ATOM 26135 C C . GLU A 1 73 ? 8.079 8.820 0.915 1.00 41.40 73 GLU A C 19
ATOM 26136 O O . GLU A 1 73 ? 8.696 9.594 1.648 1.00 10.20 73 GLU A O 19
ATOM 26148 N N . LYS A 1 74 ? 7.751 9.119 -0.338 1.00 24.20 74 LYS A N 19
ATOM 26149 C CA . LYS A 1 74 ? 8.102 10.401 -0.935 1.00 51.20 74 LYS A CA 19
ATOM 26150 C C . LYS A 1 74 ? 7.240 11.522 -0.364 1.00 31.00 74 LYS A C 19
ATOM 26151 O O . LYS A 1 74 ? 7.716 12.636 -0.146 1.00 51.50 74 LYS A O 19
ATOM 26170 N N . LEU A 1 75 ? 5.968 11.220 -0.124 1.00 74.10 75 LEU A N 19
ATOM 26171 C CA . LEU A 1 75 ? 5.038 12.202 0.422 1.00 43.10 75 LEU A CA 19
ATOM 26172 C C . LEU A 1 75 ? 5.406 12.559 1.858 1.00 24.10 75 LEU A C 19
ATOM 26173 O O . LEU A 1 75 ? 5.366 13.727 2.248 1.00 60.10 75 LEU A O 19
ATOM 26189 N N . LYS A 1 76 ? 5.764 11.548 2.641 1.00 71.40 76 LYS A N 19
ATOM 26190 C CA . LYS A 1 76 ? 6.139 11.755 4.036 1.00 20.10 76 LYS A CA 19
ATOM 26191 C C . LYS A 1 76 ? 7.422 12.573 4.137 1.00 42.40 76 LYS A C 19
ATOM 26192 O O . LYS A 1 76 ? 7.586 13.377 5.054 1.00 61.10 76 LYS A O 19
ATOM 26211 N N . GLU A 1 77 ? 8.328 12.364 3.187 1.00 43.30 77 GLU A N 19
ATOM 26212 C CA . GLU A 1 77 ? 9.596 13.085 3.168 1.00 23.20 77 GLU A CA 19
ATOM 26213 C C . GLU A 1 77 ? 9.392 14.521 2.699 1.00 65.50 77 GLU A C 19
ATOM 26214 O O . GLU A 1 77 ? 9.974 15.455 3.248 1.00 62.20 77 GLU A O 19
ATOM 26226 N N . TYR A 1 78 ? 8.558 14.685 1.678 1.00 24.00 78 TYR A N 19
ATOM 26227 C CA . TYR A 1 78 ? 8.269 16.004 1.128 1.00 4.44 78 TYR A CA 19
ATOM 26228 C C . TYR A 1 78 ? 7.317 16.770 2.045 1.00 52.10 78 TYR A C 19
ATOM 26229 O O . TYR A 1 78 ? 7.376 17.997 2.131 1.00 62.30 78 TYR A O 19
ATOM 26247 N N . LEU A 1 79 ? 6.440 16.038 2.725 1.00 33.20 79 LEU A N 19
ATOM 26248 C CA . LEU A 1 79 ? 5.476 16.649 3.634 1.00 25.30 79 LEU A CA 19
ATOM 26249 C C . LEU A 1 79 ? 6.175 17.232 4.857 1.00 72.50 79 LEU A C 19
ATOM 26250 O O . LEU A 1 79 ? 5.983 18.400 5.195 1.00 73.30 79 LEU A O 19
ATOM 26266 N N . LYS A 1 80 ? 6.986 16.413 5.517 1.00 20.10 80 LYS A N 19
ATOM 26267 C CA . LYS A 1 80 ? 7.712 16.848 6.705 1.00 12.30 80 LYS A CA 19
ATOM 26268 C C . LYS A 1 80 ? 8.624 18.028 6.383 1.00 65.10 80 LYS A C 19
ATOM 26269 O O . LYS A 1 80 ? 8.689 18.998 7.138 1.00 15.00 80 LYS A O 19
ATOM 26288 N N . ASN A 1 81 ? 9.324 17.938 5.257 1.00 63.30 81 ASN A N 19
ATOM 26289 C CA . ASN A 1 81 ? 10.231 19.000 4.836 1.00 12.10 81 ASN A CA 19
ATOM 26290 C C . ASN A 1 81 ? 9.455 20.189 4.278 1.00 53.30 81 ASN A C 19
ATOM 26291 O O . ASN A 1 81 ? 9.882 21.336 4.406 1.00 62.10 81 ASN A O 19
ATOM 26302 N N . ASP B 2 6 ? 8.588 -10.744 -1.187 1.00 34.50 116 ASP B N 19
ATOM 26303 C CA . ASP B 2 6 ? 7.445 -10.634 -0.288 1.00 24.30 116 ASP B CA 19
ATOM 26304 C C . ASP B 2 6 ? 7.860 -10.033 1.052 1.00 70.20 116 ASP B C 19
ATOM 26305 O O . ASP B 2 6 ? 7.079 -9.357 1.711 1.00 24.30 116 ASP B O 19
ATOM 26314 N N . GLU B 2 7 ? 9.102 -10.294 1.450 1.00 41.20 117 GLU B N 19
ATOM 26315 C CA . GLU B 2 7 ? 9.627 -9.787 2.711 1.00 73.40 117 GLU B CA 19
ATOM 26316 C C . GLU B 2 7 ? 9.916 -8.288 2.612 1.00 21.00 117 GLU B C 19
ATOM 26317 O O . GLU B 2 7 ? 9.776 -7.552 3.588 1.00 12.00 117 GLU B O 19
ATOM 26329 N N . GLU B 2 8 ? 10.326 -7.847 1.427 1.00 22.10 118 GLU B N 19
ATOM 26330 C CA . GLU B 2 8 ? 10.642 -6.450 1.200 1.00 61.00 118 GLU B CA 19
ATOM 26331 C C . GLU B 2 8 ? 9.376 -5.590 1.250 1.00 1.11 118 GLU B C 19
ATOM 26332 O O . GLU B 2 8 ? 9.324 -4.593 1.961 1.00 70.30 118 GLU B O 19
ATOM 26344 N N . ILE B 2 9 ? 8.361 -5.995 0.494 1.00 51.40 119 ILE B N 19
ATOM 26345 C CA . ILE B 2 9 ? 7.102 -5.275 0.454 1.00 20.00 119 ILE B CA 19
ATOM 26346 C C . ILE B 2 9 ? 6.429 -5.272 1.824 1.00 24.30 119 ILE B C 19
ATOM 26347 O O . ILE B 2 9 ? 5.770 -4.303 2.200 1.00 51.10 119 ILE B O 19
ATOM 26363 N N . GLU B 2 10 ? 6.600 -6.359 2.564 1.00 71.30 120 GLU B N 19
ATOM 26364 C CA . GLU B 2 10 ? 6.010 -6.483 3.892 1.00 23.10 120 GLU B CA 19
ATOM 26365 C C . GLU B 2 10 ? 6.686 -5.537 4.877 1.00 14.10 120 GLU B C 19
ATOM 26366 O O . GLU B 2 10 ? 6.040 -4.997 5.776 1.00 54.10 120 GLU B O 19
ATOM 26378 N N . ARG B 2 11 ? 7.988 -5.338 4.705 1.00 2.51 121 ARG B N 19
ATOM 26379 C CA . ARG B 2 11 ? 8.752 -4.459 5.580 1.00 35.00 121 ARG B CA 19
ATOM 26380 C C . ARG B 2 11 ? 8.370 -3.000 5.348 1.00 3.22 121 ARG B C 19
ATOM 26381 O O . ARG B 2 11 ? 8.263 -2.219 6.293 1.00 71.50 121 ARG B O 19
ATOM 26402 N N . GLN B 2 12 ? 8.166 -2.640 4.085 1.00 1.22 122 GLN B N 19
ATOM 26403 C CA . GLN B 2 12 ? 7.797 -1.275 3.729 1.00 41.10 122 GLN B CA 19
ATOM 26404 C C . GLN B 2 12 ? 6.483 -0.876 4.393 1.00 11.00 122 GLN B C 19
ATOM 26405 O O . GLN B 2 12 ? 6.406 0.142 5.079 1.00 73.20 122 GLN B O 19
ATOM 26419 N N . LEU B 2 13 ? 5.450 -1.687 4.181 1.00 24.20 123 LEU B N 19
ATOM 26420 C CA . LEU B 2 13 ? 4.138 -1.419 4.759 1.00 11.40 123 LEU B CA 19
ATOM 26421 C C . LEU B 2 13 ? 4.189 -1.491 6.282 1.00 71.20 123 LEU B C 19
ATOM 26422 O O . LEU B 2 13 ? 3.451 -0.788 6.972 1.00 52.20 123 LEU B O 19
ATOM 26438 N N . LYS B 2 14 ? 5.064 -2.348 6.799 1.00 71.20 124 LYS B N 19
ATOM 26439 C CA . LYS B 2 14 ? 5.211 -2.513 8.241 1.00 33.10 124 LYS B CA 19
ATOM 26440 C C . LYS B 2 14 ? 5.994 -1.351 8.845 1.00 52.00 124 LYS B C 19
ATOM 26441 O O . LYS B 2 14 ? 5.765 -0.965 9.991 1.00 61.10 124 LYS B O 19
ATOM 26460 N N . ALA B 2 15 ? 6.917 -0.798 8.066 1.00 44.30 125 ALA B N 19
ATOM 26461 C CA . ALA B 2 15 ? 7.734 0.320 8.523 1.00 22.10 125 ALA B CA 19
ATOM 26462 C C . ALA B 2 15 ? 6.925 1.612 8.555 1.00 42.20 125 ALA B C 19
ATOM 26463 O O . ALA B 2 15 ? 7.011 2.387 9.507 1.00 20.20 125 ALA B O 19
ATOM 26470 N N . LEU B 2 16 ? 6.141 1.840 7.506 1.00 32.10 126 LEU B N 19
ATOM 26471 C CA . LEU B 2 16 ? 5.318 3.039 7.414 1.00 40.20 126 LEU B CA 19
ATOM 26472 C C . LEU B 2 16 ? 4.235 3.040 8.487 1.00 11.00 126 LEU B C 19
ATOM 26473 O O . LEU B 2 16 ? 3.826 4.096 8.970 1.00 33.50 126 LEU B O 19
ATOM 26489 N N . GLY B 2 17 ? 3.775 1.850 8.857 1.00 13.40 127 GLY B N 19
ATOM 26490 C CA . GLY B 2 17 ? 2.743 1.736 9.872 1.00 74.50 127 GLY B CA 19
ATOM 26491 C C . GLY B 2 17 ? 3.046 0.652 10.888 1.00 41.40 127 GLY B C 19
ATOM 26492 O O . GLY B 2 17 ? 3.311 -0.494 10.523 1.00 71.20 127 GLY B O 19
ATOM 26496 N N . VAL B 2 18 ? 3.007 1.014 12.166 1.00 52.50 128 VAL B N 19
ATOM 26497 C CA . VAL B 2 18 ? 3.280 0.065 13.238 1.00 71.20 128 VAL B CA 19
ATOM 26498 C C . VAL B 2 18 ? 3.105 0.718 14.607 1.00 21.30 128 VAL B C 19
ATOM 26499 O O . VAL B 2 18 ? 3.506 1.862 14.816 1.00 42.30 128 VAL B O 19
ATOM 26512 N N . ASP B 2 19 ? 2.503 -0.019 15.534 1.00 40.10 129 ASP B N 19
ATOM 26513 C CA . ASP B 2 19 ? 2.275 0.487 16.882 1.00 42.00 129 ASP B CA 19
ATOM 26514 C C . ASP B 2 19 ? 2.715 -0.532 17.929 1.00 41.20 129 ASP B C 19
ATOM 26515 O O . ASP B 2 19 ? 3.577 -1.376 17.605 1.00 50.40 129 ASP B O 19
ATOM 26525 N N . ASN A 1 10 ? -12.358 -8.130 3.420 1.00 42.10 10 ASN A N 20
ATOM 26526 C CA . ASN A 1 10 ? -11.006 -7.603 3.520 1.00 44.50 10 ASN A CA 20
ATOM 26527 C C . ASN A 1 10 ? -10.471 -7.209 2.147 1.00 70.30 10 ASN A C 20
ATOM 26528 O O . ASN A 1 10 ? -9.836 -6.166 1.994 1.00 23.20 10 ASN A O 20
ATOM 26539 N N . LEU A 1 11 ? -10.727 -8.045 1.155 1.00 71.20 11 LEU A N 20
ATOM 26540 C CA . LEU A 1 11 ? -10.274 -7.784 -0.207 1.00 63.30 11 LEU A CA 20
ATOM 26541 C C . LEU A 1 11 ? -10.864 -6.480 -0.735 1.00 61.00 11 LEU A C 20
ATOM 26542 O O . LEU A 1 11 ? -10.148 -5.628 -1.254 1.00 44.30 11 LEU A O 20
ATOM 26558 N N . GLN A 1 12 ? -12.184 -6.337 -0.605 1.00 31.00 12 GLN A N 20
ATOM 26559 C CA . GLN A 1 12 ? -12.870 -5.136 -1.068 1.00 11.20 12 GLN A CA 20
ATOM 26560 C C . GLN A 1 12 ? -12.269 -3.882 -0.431 1.00 11.20 12 GLN A C 20
ATOM 26561 O O . GLN A 1 12 ? -12.266 -2.812 -1.039 1.00 12.20 12 GLN A O 20
ATOM 26575 N N . LYS A 1 13 ? -11.770 -4.030 0.786 1.00 21.30 13 LYS A N 20
ATOM 26576 C CA . LYS A 1 13 ? -11.168 -2.911 1.501 1.00 41.30 13 LYS A CA 20
ATOM 26577 C C . LYS A 1 13 ? -9.824 -2.535 0.885 1.00 72.00 13 LYS A C 20
ATOM 26578 O O . LYS A 1 13 ? -9.428 -1.370 0.901 1.00 14.50 13 LYS A O 20
ATOM 26597 N N . ALA A 1 14 ? -9.128 -3.529 0.344 1.00 13.20 14 ALA A N 20
ATOM 26598 C CA . ALA A 1 14 ? -7.829 -3.302 -0.277 1.00 72.50 14 ALA A CA 20
ATOM 26599 C C . ALA A 1 14 ? -7.956 -2.408 -1.505 1.00 13.40 14 ALA A C 20
ATOM 26600 O O . ALA A 1 14 ? -7.221 -1.431 -1.652 1.00 54.30 14 ALA A O 20
ATOM 26607 N N . ILE A 1 15 ? -8.896 -2.744 -2.383 1.00 5.42 15 ILE A N 20
ATOM 26608 C CA . ILE A 1 15 ? -9.120 -1.968 -3.596 1.00 31.40 15 ILE A CA 20
ATOM 26609 C C . ILE A 1 15 ? -9.778 -0.630 -3.275 1.00 45.40 15 ILE A C 20
ATOM 26610 O O . ILE A 1 15 ? -9.356 0.415 -3.770 1.00 4.51 15 ILE A O 20
ATOM 26626 N N . ASP A 1 16 ? -10.814 -0.670 -2.443 1.00 2.54 16 ASP A N 20
ATOM 26627 C CA . ASP A 1 16 ? -11.528 0.540 -2.054 1.00 5.41 16 ASP A CA 20
ATOM 26628 C C . ASP A 1 16 ? -10.586 1.529 -1.376 1.00 44.20 16 ASP A C 20
ATOM 26629 O O . ASP A 1 16 ? -10.674 2.737 -1.596 1.00 21.40 16 ASP A O 20
ATOM 26638 N N . LEU A 1 17 ? -9.683 1.005 -0.554 1.00 13.40 17 LEU A N 20
ATOM 26639 C CA . LEU A 1 17 ? -8.720 1.839 0.155 1.00 43.50 17 LEU A CA 20
ATOM 26640 C C . LEU A 1 17 ? -7.550 2.204 -0.751 1.00 22.50 17 LEU A C 20
ATOM 26641 O O . LEU A 1 17 ? -6.967 3.281 -0.627 1.00 32.20 17 LEU A O 20
ATOM 26657 N N . ALA A 1 18 ? -7.210 1.299 -1.664 1.00 44.30 18 ALA A N 20
ATOM 26658 C CA . ALA A 1 18 ? -6.110 1.525 -2.591 1.00 61.00 18 ALA A CA 20
ATOM 26659 C C . ALA A 1 18 ? -6.516 2.492 -3.697 1.00 31.30 18 ALA A C 20
ATOM 26660 O O . ALA A 1 18 ? -5.690 3.245 -4.213 1.00 11.10 18 ALA A O 20
ATOM 26667 N N . SER A 1 19 ? -7.796 2.467 -4.056 1.00 1.31 19 SER A N 20
ATOM 26668 C CA . SER A 1 19 ? -8.313 3.344 -5.100 1.00 54.20 19 SER A CA 20
ATOM 26669 C C . SER A 1 19 ? -8.411 4.782 -4.603 1.00 2.53 19 SER A C 20
ATOM 26670 O O . SER A 1 19 ? -8.011 5.717 -5.298 1.00 33.00 19 SER A O 20
ATOM 26678 N N . LYS A 1 20 ? -8.943 4.951 -3.398 1.00 22.10 20 LYS A N 20
ATOM 26679 C CA . LYS A 1 20 ? -9.093 6.276 -2.808 1.00 53.10 20 LYS A CA 20
ATOM 26680 C C . LYS A 1 20 ? -7.730 6.904 -2.530 1.00 32.50 20 LYS A C 20
ATOM 26681 O O . LYS A 1 20 ? -7.573 8.123 -2.591 1.00 42.40 20 LYS A O 20
ATOM 26700 N N . ALA A 1 21 ? -6.748 6.062 -2.226 1.00 22.30 21 ALA A N 20
ATOM 26701 C CA . ALA A 1 21 ? -5.398 6.533 -1.939 1.00 4.25 21 ALA A CA 20
ATOM 26702 C C . ALA A 1 21 ? -4.696 6.995 -3.212 1.00 41.20 21 ALA A C 20
ATOM 26703 O O . ALA A 1 21 ? -3.939 7.966 -3.197 1.00 32.00 21 ALA A O 20
ATOM 26710 N N . ALA A 1 22 ? -4.952 6.293 -4.310 1.00 72.40 22 ALA A N 20
ATOM 26711 C CA . ALA A 1 22 ? -4.344 6.630 -5.592 1.00 52.30 22 ALA A CA 20
ATOM 26712 C C . ALA A 1 22 ? -4.949 7.905 -6.171 1.00 2.53 22 ALA A C 20
ATOM 26713 O O . ALA A 1 22 ? -4.228 8.819 -6.571 1.00 52.50 22 ALA A O 20
ATOM 26720 N N . GLN A 1 23 ? -6.276 7.957 -6.216 1.00 34.10 23 GLN A N 20
ATOM 26721 C CA . GLN A 1 23 ? -6.978 9.120 -6.748 1.00 42.40 23 GLN A CA 20
ATOM 26722 C C . GLN A 1 23 ? -6.601 10.385 -5.981 1.00 71.40 23 GLN A C 20
ATOM 26723 O O . GLN A 1 23 ? -6.554 11.476 -6.549 1.00 34.10 23 GLN A O 20
ATOM 26737 N N . GLU A 1 24 ? -6.335 10.230 -4.688 1.00 25.10 24 GLU A N 20
ATOM 26738 C CA . GLU A 1 24 ? -5.963 11.359 -3.845 1.00 20.00 24 GLU A CA 20
ATOM 26739 C C . GLU A 1 24 ? -4.578 11.880 -4.213 1.00 74.20 24 GLU A C 20
ATOM 26740 O O . GLU A 1 24 ? -4.346 13.089 -4.242 1.00 14.10 24 GLU A O 20
ATOM 26752 N N . ASP A 1 25 ? -3.661 10.960 -4.493 1.00 42.40 25 ASP A N 20
ATOM 26753 C CA . ASP A 1 25 ? -2.297 11.326 -4.860 1.00 32.20 25 ASP A CA 20
ATOM 26754 C C . ASP A 1 25 ? -2.286 12.196 -6.113 1.00 52.40 25 ASP A C 20
ATOM 26755 O O . ASP A 1 25 ? -1.556 13.184 -6.188 1.00 2.31 25 ASP A O 20
ATOM 26764 N N . LYS A 1 26 ? -3.100 11.822 -7.095 1.00 54.50 26 LYS A N 20
ATOM 26765 C CA . LYS A 1 26 ? -3.184 12.568 -8.345 1.00 62.30 26 LYS A CA 20
ATOM 26766 C C . LYS A 1 26 ? -4.087 13.788 -8.190 1.00 43.40 26 LYS A C 20
ATOM 26767 O O . LYS A 1 26 ? -3.822 14.844 -8.764 1.00 23.50 26 LYS A O 20
ATOM 26786 N N . ALA A 1 27 ? -5.153 13.633 -7.412 1.00 11.50 27 ALA A N 20
ATOM 26787 C CA . ALA A 1 27 ? -6.094 14.722 -7.181 1.00 71.20 27 ALA A CA 20
ATOM 26788 C C . ALA A 1 27 ? -5.404 15.916 -6.531 1.00 34.20 27 ALA A C 20
ATOM 26789 O O . ALA A 1 27 ? -5.790 17.065 -6.751 1.00 5.30 27 ALA A O 20
ATOM 26796 N N . GLY A 1 28 ? -4.383 15.637 -5.727 1.00 20.20 28 GLY A N 20
ATOM 26797 C CA . GLY A 1 28 ? -3.655 16.698 -5.056 1.00 23.10 28 GLY A CA 20
ATOM 26798 C C . GLY A 1 28 ? -3.415 16.399 -3.589 1.00 30.50 28 GLY A C 20
ATOM 26799 O O . GLY A 1 28 ? -2.445 16.878 -3.002 1.00 23.40 28 GLY A O 20
ATOM 26803 N N . ASN A 1 29 ? -4.300 15.605 -2.996 1.00 10.10 29 ASN A N 20
ATOM 26804 C CA . ASN A 1 29 ? -4.180 15.242 -1.588 1.00 41.40 29 ASN A CA 20
ATOM 26805 C C . ASN A 1 29 ? -2.960 14.355 -1.358 1.00 33.40 29 ASN A C 20
ATOM 26806 O O . ASN A 1 29 ? -2.460 13.717 -2.285 1.00 21.30 29 ASN A O 20
ATOM 26817 N N . TYR A 1 30 ? -2.485 14.320 -0.117 1.00 21.20 30 TYR A N 20
ATOM 26818 C CA . TYR A 1 30 ? -1.324 13.510 0.233 1.00 60.30 30 TYR A CA 20
ATOM 26819 C C . TYR A 1 30 ? -1.487 12.890 1.618 1.00 64.10 30 TYR A C 20
ATOM 26820 O O . TYR A 1 30 ? -1.299 11.687 1.796 1.00 32.20 30 TYR A O 20
ATOM 26838 N N . GLU A 1 31 ? -1.835 13.721 2.596 1.00 23.50 31 GLU A N 20
ATOM 26839 C CA . GLU A 1 31 ? -2.021 13.254 3.966 1.00 2.42 31 GLU A CA 20
ATOM 26840 C C . GLU A 1 31 ? -3.083 12.160 4.031 1.00 74.00 31 GLU A C 20
ATOM 26841 O O . GLU A 1 31 ? -2.848 11.085 4.582 1.00 71.10 31 GLU A O 20
ATOM 26853 N N . GLU A 1 32 ? -4.252 12.441 3.464 1.00 30.10 32 GLU A N 20
ATOM 26854 C CA . GLU A 1 32 ? -5.348 11.481 3.459 1.00 73.40 32 GLU A CA 20
ATOM 26855 C C . GLU A 1 32 ? -5.013 10.284 2.573 1.00 72.40 32 GLU A C 20
ATOM 26856 O O . GLU A 1 32 ? -5.429 9.159 2.850 1.00 22.10 32 GLU A O 20
ATOM 26868 N N . ALA A 1 33 ? -4.259 10.536 1.510 1.00 71.30 33 ALA A N 20
ATOM 26869 C CA . ALA A 1 33 ? -3.865 9.481 0.585 1.00 65.40 33 ALA A CA 20
ATOM 26870 C C . ALA A 1 33 ? -2.835 8.554 1.221 1.00 34.10 33 ALA A C 20
ATOM 26871 O O . ALA A 1 33 ? -2.819 7.352 0.957 1.00 73.00 33 ALA A O 20
ATOM 26878 N N . LEU A 1 34 ? -1.978 9.123 2.064 1.00 71.30 34 LEU A N 20
ATOM 26879 C CA . LEU A 1 34 ? -0.946 8.348 2.741 1.00 42.30 34 LEU A CA 20
ATOM 26880 C C . LEU A 1 34 ? -1.569 7.313 3.671 1.00 60.50 34 LEU A C 20
ATOM 26881 O O . LEU A 1 34 ? -1.174 6.148 3.674 1.00 12.20 34 LEU A O 20
ATOM 26897 N N . GLN A 1 35 ? -2.547 7.747 4.460 1.00 53.10 35 GLN A N 20
ATOM 26898 C CA . GLN A 1 35 ? -3.227 6.857 5.393 1.00 74.10 35 GLN A CA 20
ATOM 26899 C C . GLN A 1 35 ? -3.906 5.712 4.650 1.00 24.10 35 GLN A C 20
ATOM 26900 O O . GLN A 1 35 ? -3.867 4.563 5.090 1.00 51.40 35 GLN A O 20
ATOM 26914 N N . LEU A 1 36 ? -4.528 6.033 3.520 1.00 64.10 36 LEU A N 20
ATOM 26915 C CA . LEU A 1 36 ? -5.214 5.031 2.713 1.00 31.40 36 LEU A CA 20
ATOM 26916 C C . LEU A 1 36 ? -4.212 4.137 1.990 1.00 13.50 36 LEU A C 20
ATOM 26917 O O . LEU A 1 36 ? -4.473 2.957 1.756 1.00 34.30 36 LEU A O 20
ATOM 26933 N N . TYR A 1 37 ? -3.064 4.708 1.640 1.00 62.20 37 TYR A N 20
ATOM 26934 C CA . TYR A 1 37 ? -2.021 3.963 0.944 1.00 13.50 37 TYR A CA 20
ATOM 26935 C C . TYR A 1 37 ? -1.525 2.798 1.795 1.00 64.20 37 TYR A C 20
ATOM 26936 O O . TYR A 1 37 ? -1.550 1.646 1.364 1.00 11.40 37 TYR A O 20
ATOM 26954 N N . GLN A 1 38 ? -1.076 3.107 3.007 1.00 3.33 38 GLN A N 20
ATOM 26955 C CA . GLN A 1 38 ? -0.574 2.087 3.920 1.00 43.10 38 GLN A CA 20
ATOM 26956 C C . GLN A 1 38 ? -1.659 1.062 4.238 1.00 43.00 38 GLN A C 20
ATOM 26957 O O . GLN A 1 38 ? -1.422 -0.145 4.179 1.00 64.00 38 GLN A O 20
ATOM 26971 N N . HIS A 1 39 ? -2.848 1.551 4.576 1.00 22.40 39 HIS A N 20
ATOM 26972 C CA . HIS A 1 39 ? -3.968 0.677 4.903 1.00 74.00 39 HIS A CA 20
ATOM 26973 C C . HIS A 1 39 ? -4.316 -0.226 3.725 1.00 4.34 39 HIS A C 20
ATOM 26974 O O . HIS A 1 39 ? -4.658 -1.394 3.904 1.00 13.00 39 HIS A O 20
ATOM 26989 N N . ALA A 1 40 ? -4.225 0.324 2.518 1.00 2.13 40 ALA A N 20
ATOM 26990 C CA . ALA A 1 40 ? -4.529 -0.432 1.309 1.00 23.50 40 ALA A CA 20
ATOM 26991 C C . ALA A 1 40 ? -3.518 -1.552 1.094 1.00 72.40 40 ALA A C 20
ATOM 26992 O O . ALA A 1 40 ? -3.890 -2.700 0.851 1.00 11.10 40 ALA A O 20
ATOM 26999 N N . VAL A 1 41 ? -2.237 -1.210 1.184 1.00 32.40 41 VAL A N 20
ATOM 27000 C CA . VAL A 1 41 ? -1.170 -2.188 1.000 1.00 54.30 41 VAL A CA 20
ATOM 27001 C C . VAL A 1 41 ? -1.228 -3.270 2.073 1.00 61.10 41 VAL A C 20
ATOM 27002 O O . VAL A 1 41 ? -0.891 -4.426 1.821 1.00 21.50 41 VAL A O 20
ATOM 27015 N N . GLN A 1 42 ? -1.658 -2.886 3.270 1.00 63.30 42 GLN A N 20
ATOM 27016 C CA . GLN A 1 42 ? -1.761 -3.824 4.383 1.00 35.10 42 GLN A CA 20
ATOM 27017 C C . GLN A 1 42 ? -2.758 -4.934 4.069 1.00 24.10 42 GLN A C 20
ATOM 27018 O O . GLN A 1 42 ? -2.516 -6.103 4.369 1.00 14.40 42 GLN A O 20
ATOM 27032 N N . TYR A 1 43 ? -3.881 -4.560 3.463 1.00 64.40 43 TYR A N 20
ATOM 27033 C CA . TYR A 1 43 ? -4.915 -5.525 3.109 1.00 64.30 43 TYR A CA 20
ATOM 27034 C C . TYR A 1 43 ? -4.479 -6.381 1.926 1.00 33.20 43 TYR A C 20
ATOM 27035 O O . TYR A 1 43 ? -4.821 -7.560 1.840 1.00 14.20 43 TYR A O 20
ATOM 27053 N N . PHE A 1 44 ? -3.723 -5.778 1.016 1.00 34.40 44 PHE A N 20
ATOM 27054 C CA . PHE A 1 44 ? -3.238 -6.482 -0.164 1.00 3.11 44 PHE A CA 20
ATOM 27055 C C . PHE A 1 44 ? -2.387 -7.686 0.231 1.00 41.40 44 PHE A C 20
ATOM 27056 O O . PHE A 1 44 ? -2.634 -8.806 -0.213 1.00 25.10 44 PHE A O 20
ATOM 27073 N N . LEU A 1 45 ? -1.384 -7.444 1.069 1.00 55.40 45 LEU A N 20
ATOM 27074 C CA . LEU A 1 45 ? -0.496 -8.506 1.526 1.00 73.50 45 LEU A CA 20
ATOM 27075 C C . LEU A 1 45 ? -1.235 -9.485 2.433 1.00 32.40 45 LEU A C 20
ATOM 27076 O O . LEU A 1 45 ? -0.901 -10.664 2.492 1.00 64.20 45 LEU A O 20
ATOM 27092 N N . HIS A 1 46 ? -2.245 -8.984 3.138 1.00 41.40 46 HIS A N 20
ATOM 27093 C CA . HIS A 1 46 ? -3.033 -9.815 4.043 1.00 32.00 46 HIS A CA 20
ATOM 27094 C C . HIS A 1 46 ? -3.670 -10.982 3.297 1.00 70.20 46 HIS A C 20
ATOM 27095 O O . HIS A 1 46 ? -3.542 -12.130 3.702 1.00 42.20 46 HIS A O 20
ATOM 27110 N N . VAL A 1 47 ? -4.360 -10.674 2.203 1.00 14.30 47 VAL A N 20
ATOM 27111 C CA . VAL A 1 47 ? -5.017 -11.698 1.401 1.00 61.10 47 VAL A CA 20
ATOM 27112 C C . VAL A 1 47 ? -3.999 -12.580 0.700 1.00 13.10 47 VAL A C 20
ATOM 27113 O O . VAL A 1 47 ? -4.247 -13.767 0.464 1.00 12.30 47 VAL A O 20
ATOM 27126 N N . VAL A 1 48 ? -2.846 -12.008 0.373 1.00 74.40 48 VAL A N 20
ATOM 27127 C CA . VAL A 1 48 ? -1.784 -12.753 -0.299 1.00 52.50 48 VAL A CA 20
ATOM 27128 C C . VAL A 1 48 ? -1.107 -13.725 0.658 1.00 43.30 48 VAL A C 20
ATOM 27129 O O . VAL A 1 48 ? -0.753 -14.841 0.276 1.00 62.30 48 VAL A O 20
ATOM 27142 N N . LYS A 1 49 ? -0.928 -13.301 1.904 1.00 63.20 49 LYS A N 20
ATOM 27143 C CA . LYS A 1 49 ? -0.294 -14.134 2.916 1.00 3.31 49 LYS A CA 20
ATOM 27144 C C . LYS A 1 49 ? -1.152 -15.355 3.227 1.00 12.10 49 LYS A C 20
ATOM 27145 O O . LYS A 1 49 ? -0.628 -16.440 3.507 1.00 55.10 49 LYS A O 20
ATOM 27164 N N . TYR A 1 50 ? -2.465 -15.181 3.179 1.00 13.10 50 TYR A N 20
ATOM 27165 C CA . TYR A 1 50 ? -3.394 -16.272 3.455 1.00 52.40 50 TYR A CA 20
ATOM 27166 C C . TYR A 1 50 ? -3.996 -16.812 2.164 1.00 2.33 50 TYR A C 20
ATOM 27167 O O . TYR A 1 50 ? -3.657 -17.917 1.728 1.00 62.20 50 TYR A O 20
ATOM 27185 N N . GLU A 1 51 ? -4.887 -16.036 1.556 1.00 74.10 51 GLU A N 20
ATOM 27186 C CA . GLU A 1 51 ? -5.526 -16.445 0.318 1.00 30.20 51 GLU A CA 20
ATOM 27187 C C . GLU A 1 51 ? -4.634 -16.156 -0.885 1.00 14.10 51 GLU A C 20
ATOM 27188 O O . GLU A 1 51 ? -4.773 -15.127 -1.547 1.00 64.30 51 GLU A O 20
ATOM 27200 N N . ALA A 1 52 ? -3.707 -17.076 -1.157 1.00 4.14 52 ALA A N 20
ATOM 27201 C CA . ALA A 1 52 ? -2.787 -16.923 -2.275 1.00 32.20 52 ALA A CA 20
ATOM 27202 C C . ALA A 1 52 ? -3.218 -17.763 -3.461 1.00 14.20 52 ALA A C 20
ATOM 27203 O O . ALA A 1 52 ? -3.210 -19.001 -3.398 1.00 24.30 52 ALA A O 20
ATOM 27210 N N . GLN A 1 53 ? -3.602 -17.100 -4.550 1.00 51.20 53 GLN A N 20
ATOM 27211 C CA . GLN A 1 53 ? -4.039 -17.798 -5.755 1.00 72.30 53 GLN A CA 20
ATOM 27212 C C . GLN A 1 53 ? -2.846 -18.294 -6.563 1.00 55.40 53 GLN A C 20
ATOM 27213 O O . GLN A 1 53 ? -2.593 -19.497 -6.643 1.00 40.00 53 GLN A O 20
ATOM 27227 N N . GLY A 1 54 ? -2.103 -17.364 -7.153 1.00 33.10 54 GLY A N 20
ATOM 27228 C CA . GLY A 1 54 ? -0.945 -17.720 -7.945 1.00 13.00 54 GLY A CA 20
ATOM 27229 C C . GLY A 1 54 ? 0.105 -16.640 -7.970 1.00 32.50 54 GLY A C 20
ATOM 27230 O O . GLY A 1 54 ? -0.062 -15.592 -7.341 1.00 25.50 54 GLY A O 20
ATOM 27234 N N . ASP A 1 55 ? 1.191 -16.881 -8.695 1.00 75.40 55 ASP A N 20
ATOM 27235 C CA . ASP A 1 55 ? 2.276 -15.912 -8.796 1.00 74.00 55 ASP A CA 20
ATOM 27236 C C . ASP A 1 55 ? 1.817 -14.657 -9.533 1.00 21.20 55 ASP A C 20
ATOM 27237 O O . ASP A 1 55 ? 2.278 -13.551 -9.244 1.00 1.04 55 ASP A O 20
ATOM 27246 N N . LYS A 1 56 ? 0.914 -14.832 -10.480 1.00 33.40 56 LYS A N 20
ATOM 27247 C CA . LYS A 1 56 ? 0.392 -13.713 -11.260 1.00 71.00 56 LYS A CA 20
ATOM 27248 C C . LYS A 1 56 ? -0.295 -12.695 -10.357 1.00 74.30 56 LYS A C 20
ATOM 27249 O O . LYS A 1 56 ? -0.015 -11.503 -10.428 1.00 45.50 56 LYS A O 20
ATOM 27268 N N . ALA A 1 57 ? -1.202 -13.175 -9.510 1.00 64.20 57 ALA A N 20
ATOM 27269 C CA . ALA A 1 57 ? -1.924 -12.308 -8.591 1.00 52.10 57 ALA A CA 20
ATOM 27270 C C . ALA A 1 57 ? -0.985 -11.684 -7.573 1.00 35.10 57 ALA A C 20
ATOM 27271 O O . ALA A 1 57 ? -1.071 -10.490 -7.288 1.00 5.32 57 ALA A O 20
ATOM 27278 N N . LYS A 1 58 ? -0.089 -12.495 -7.023 1.00 52.20 58 LYS A N 20
ATOM 27279 C CA . LYS A 1 58 ? 0.866 -12.011 -6.033 1.00 22.00 58 LYS A CA 20
ATOM 27280 C C . LYS A 1 58 ? 1.856 -11.036 -6.659 1.00 12.10 58 LYS A C 20
ATOM 27281 O O . LYS A 1 58 ? 2.329 -10.111 -6.000 1.00 74.00 58 LYS A O 20
ATOM 27300 N N . GLN A 1 59 ? 2.158 -11.241 -7.936 1.00 23.10 59 GLN A N 20
ATOM 27301 C CA . GLN A 1 59 ? 3.091 -10.380 -8.651 1.00 63.50 59 GLN A CA 20
ATOM 27302 C C . GLN A 1 59 ? 2.486 -9.002 -8.879 1.00 74.30 59 GLN A C 20
ATOM 27303 O O . GLN A 1 59 ? 3.193 -7.994 -8.872 1.00 64.30 59 GLN A O 20
ATOM 27317 N N . SER A 1 60 ? 1.174 -8.964 -9.083 1.00 44.50 60 SER A N 20
ATOM 27318 C CA . SER A 1 60 ? 0.471 -7.707 -9.313 1.00 53.30 60 SER A CA 20
ATOM 27319 C C . SER A 1 60 ? 0.361 -6.901 -8.023 1.00 42.40 60 SER A C 20
ATOM 27320 O O . SER A 1 60 ? 0.765 -5.741 -7.967 1.00 32.40 60 SER A O 20
ATOM 27328 N N . ILE A 1 61 ? -0.190 -7.525 -6.987 1.00 11.30 61 ILE A N 20
ATOM 27329 C CA . ILE A 1 61 ? -0.355 -6.867 -5.697 1.00 51.20 61 ILE A CA 20
ATOM 27330 C C . ILE A 1 61 ? 0.989 -6.416 -5.135 1.00 13.50 61 ILE A C 20
ATOM 27331 O O . ILE A 1 61 ? 1.093 -5.348 -4.530 1.00 62.40 61 ILE A O 20
ATOM 27347 N N . ARG A 1 62 ? 2.015 -7.235 -5.338 1.00 70.10 62 ARG A N 20
ATOM 27348 C CA . ARG A 1 62 ? 3.353 -6.920 -4.851 1.00 44.10 62 ARG A CA 20
ATOM 27349 C C . ARG A 1 62 ? 3.885 -5.651 -5.508 1.00 20.40 62 ARG A C 20
ATOM 27350 O O . ARG A 1 62 ? 4.308 -4.717 -4.825 1.00 1.43 62 ARG A O 20
ATOM 27371 N N . ALA A 1 63 ? 3.862 -5.622 -6.836 1.00 33.20 63 ALA A N 20
ATOM 27372 C CA . ALA A 1 63 ? 4.341 -4.466 -7.584 1.00 2.31 63 ALA A CA 20
ATOM 27373 C C . ALA A 1 63 ? 3.570 -3.208 -7.202 1.00 3.43 63 ALA A C 20
ATOM 27374 O O . ALA A 1 63 ? 4.148 -2.130 -7.067 1.00 51.20 63 ALA A O 20
ATOM 27381 N N . LYS A 1 64 ? 2.260 -3.353 -7.029 1.00 71.20 64 LYS A N 20
ATOM 27382 C CA . LYS A 1 64 ? 1.408 -2.227 -6.661 1.00 21.20 64 LYS A CA 20
ATOM 27383 C C . LYS A 1 64 ? 1.660 -1.804 -5.219 1.00 75.30 64 LYS A C 20
ATOM 27384 O O . LYS A 1 64 ? 1.535 -0.628 -4.875 1.00 33.00 64 LYS A O 20
ATOM 27403 N N . CYS A 1 65 ? 2.017 -2.768 -4.377 1.00 72.10 65 CYS A N 20
ATOM 27404 C CA . CYS A 1 65 ? 2.288 -2.495 -2.971 1.00 21.30 65 CYS A CA 20
ATOM 27405 C C . CYS A 1 65 ? 3.516 -1.604 -2.817 1.00 74.30 65 CYS A C 20
ATOM 27406 O O . CYS A 1 65 ? 3.544 -0.708 -1.973 1.00 21.10 65 CYS A O 20
ATOM 27414 N N . THR A 1 66 ? 4.530 -1.858 -3.639 1.00 62.40 66 THR A N 20
ATOM 27415 C CA . THR A 1 66 ? 5.762 -1.078 -3.595 1.00 43.30 66 THR A CA 20
ATOM 27416 C C . THR A 1 66 ? 5.520 0.348 -4.077 1.00 42.50 66 THR A C 20
ATOM 27417 O O . THR A 1 66 ? 6.071 1.302 -3.527 1.00 11.40 66 THR A O 20
ATOM 27428 N N . GLU A 1 67 ? 4.693 0.487 -5.108 1.00 60.20 67 GLU A N 20
ATOM 27429 C CA . GLU A 1 67 ? 4.377 1.798 -5.665 1.00 51.40 67 GLU A CA 20
ATOM 27430 C C . GLU A 1 67 ? 3.732 2.694 -4.612 1.00 45.30 67 GLU A C 20
ATOM 27431 O O . GLU A 1 67 ? 4.064 3.875 -4.501 1.00 24.20 67 GLU A O 20
ATOM 27443 N N . TYR A 1 68 ? 2.809 2.126 -3.843 1.00 52.50 68 TYR A N 20
ATOM 27444 C CA . TYR A 1 68 ? 2.117 2.875 -2.800 1.00 33.10 68 TYR A CA 20
ATOM 27445 C C . TYR A 1 68 ? 3.015 3.068 -1.583 1.00 54.10 68 TYR A C 20
ATOM 27446 O O . TYR A 1 68 ? 3.091 4.162 -1.022 1.00 54.40 68 TYR A O 20
ATOM 27464 N N . LEU A 1 69 ? 3.695 2.000 -1.178 1.00 53.40 69 LEU A N 20
ATOM 27465 C CA . LEU A 1 69 ? 4.589 2.053 -0.028 1.00 0.15 69 LEU A CA 20
ATOM 27466 C C . LEU A 1 69 ? 5.702 3.071 -0.250 1.00 24.10 69 LEU A C 20
ATOM 27467 O O . LEU A 1 69 ? 5.970 3.910 0.610 1.00 20.10 69 LEU A O 20
ATOM 27483 N N . ASP A 1 70 ? 6.348 2.989 -1.408 1.00 14.10 70 ASP A N 20
ATOM 27484 C CA . ASP A 1 70 ? 7.433 3.904 -1.743 1.00 63.10 70 ASP A CA 20
ATOM 27485 C C . ASP A 1 70 ? 6.921 5.335 -1.865 1.00 24.20 70 ASP A C 20
ATOM 27486 O O . ASP A 1 70 ? 7.640 6.291 -1.572 1.00 35.20 70 ASP A O 20
ATOM 27495 N N . ARG A 1 71 ? 5.673 5.476 -2.299 1.00 61.40 71 ARG A N 20
ATOM 27496 C CA . ARG A 1 71 ? 5.063 6.791 -2.460 1.00 2.44 71 ARG A CA 20
ATOM 27497 C C . ARG A 1 71 ? 4.609 7.349 -1.115 1.00 52.30 71 ARG A C 20
ATOM 27498 O O . ARG A 1 71 ? 4.705 8.550 -0.865 1.00 41.20 71 ARG A O 20
ATOM 27519 N N . ALA A 1 72 ? 4.114 6.467 -0.252 1.00 61.10 72 ALA A N 20
ATOM 27520 C CA . ALA A 1 72 ? 3.645 6.871 1.069 1.00 32.10 72 ALA A CA 20
ATOM 27521 C C . ALA A 1 72 ? 4.755 7.555 1.861 1.00 44.10 72 ALA A C 20
ATOM 27522 O O . ALA A 1 72 ? 4.515 8.541 2.559 1.00 23.40 72 ALA A O 20
ATOM 27529 N N . GLU A 1 73 ? 5.968 7.026 1.749 1.00 24.30 73 GLU A N 20
ATOM 27530 C CA . GLU A 1 73 ? 7.115 7.585 2.455 1.00 22.30 73 GLU A CA 20
ATOM 27531 C C . GLU A 1 73 ? 7.646 8.821 1.736 1.00 5.41 73 GLU A C 20
ATOM 27532 O O . GLU A 1 73 ? 8.122 9.763 2.369 1.00 2.20 73 GLU A O 20
ATOM 27544 N N . LYS A 1 74 ? 7.561 8.809 0.410 1.00 31.10 74 LYS A N 20
ATOM 27545 C CA . LYS A 1 74 ? 8.033 9.929 -0.396 1.00 73.10 74 LYS A CA 20
ATOM 27546 C C . LYS A 1 74 ? 7.184 11.173 -0.151 1.00 41.30 74 LYS A C 20
ATOM 27547 O O . LYS A 1 74 ? 7.711 12.262 0.073 1.00 64.00 74 LYS A O 20
ATOM 27566 N N . LEU A 1 75 ? 5.866 11.002 -0.197 1.00 72.10 75 LEU A N 20
ATOM 27567 C CA . LEU A 1 75 ? 4.945 12.112 0.019 1.00 0.23 75 LEU A CA 20
ATOM 27568 C C . LEU A 1 75 ? 4.948 12.545 1.482 1.00 43.20 75 LEU A C 20
ATOM 27569 O O . LEU A 1 75 ? 4.735 13.717 1.793 1.00 71.50 75 LEU A O 20
ATOM 27585 N N . LYS A 1 76 ? 5.190 11.592 2.377 1.00 2.34 76 LYS A N 20
ATOM 27586 C CA . LYS A 1 76 ? 5.219 11.875 3.807 1.00 15.50 76 LYS A CA 20
ATOM 27587 C C . LYS A 1 76 ? 6.279 12.921 4.134 1.00 32.20 76 LYS A C 20
ATOM 27588 O O . LYS A 1 76 ? 5.998 13.915 4.804 1.00 22.40 76 LYS A O 20
ATOM 27607 N N . GLU A 1 77 ? 7.497 12.694 3.655 1.00 32.30 77 GLU A N 20
ATOM 27608 C CA . GLU A 1 77 ? 8.600 13.618 3.895 1.00 34.30 77 GLU A CA 20
ATOM 27609 C C . GLU A 1 77 ? 8.411 14.908 3.104 1.00 2.21 77 GLU A C 20
ATOM 27610 O O . GLU A 1 77 ? 8.878 15.973 3.510 1.00 52.50 77 GLU A O 20
ATOM 27622 N N . TYR A 1 78 ? 7.724 14.807 1.969 1.00 60.30 78 TYR A N 20
ATOM 27623 C CA . TYR A 1 78 ? 7.472 15.963 1.118 1.00 13.30 78 TYR A CA 20
ATOM 27624 C C . TYR A 1 78 ? 6.743 17.061 1.894 1.00 13.20 78 TYR A C 20
ATOM 27625 O O . TYR A 1 78 ? 7.127 18.230 1.844 1.00 23.00 78 TYR A O 20
ATOM 27643 N N . LEU A 1 79 ? 5.690 16.676 2.609 1.00 52.10 79 LEU A N 20
ATOM 27644 C CA . LEU A 1 79 ? 4.910 17.629 3.390 1.00 71.00 79 LEU A CA 20
ATOM 27645 C C . LEU A 1 79 ? 5.432 17.724 4.821 1.00 3.54 79 LEU A C 20
ATOM 27646 O O . LEU A 1 79 ? 5.322 18.769 5.462 1.00 75.30 79 LEU A O 20
ATOM 27662 N N . LYS A 1 80 ? 6.001 16.629 5.315 1.00 1.32 80 LYS A N 20
ATOM 27663 C CA . LYS A 1 80 ? 6.540 16.596 6.670 1.00 42.50 80 LYS A CA 20
ATOM 27664 C C . LYS A 1 80 ? 7.793 17.459 6.779 1.00 30.40 80 LYS A C 20
ATOM 27665 O O . LYS A 1 80 ? 7.982 18.173 7.764 1.00 23.20 80 LYS A O 20
ATOM 27684 N N . ASN A 1 81 ? 8.644 17.388 5.762 1.00 54.40 81 ASN A N 20
ATOM 27685 C CA . ASN A 1 81 ? 9.879 18.165 5.744 1.00 31.10 81 ASN A CA 20
ATOM 27686 C C . ASN A 1 81 ? 9.665 19.513 5.063 1.00 44.10 81 ASN A C 20
ATOM 27687 O O . ASN A 1 81 ? 9.926 20.562 5.648 1.00 61.10 81 ASN A O 20
ATOM 27698 N N . ASP B 2 6 ? 9.268 -10.274 -1.994 1.00 2.12 116 ASP B N 20
ATOM 27699 C CA . ASP B 2 6 ? 8.164 -10.028 -1.075 1.00 72.30 116 ASP B CA 20
ATOM 27700 C C . ASP B 2 6 ? 8.673 -9.476 0.254 1.00 42.10 116 ASP B C 20
ATOM 27701 O O . ASP B 2 6 ? 7.986 -8.699 0.922 1.00 1.43 116 ASP B O 20
ATOM 27710 N N . GLU B 2 7 ? 9.878 -9.884 0.632 1.00 41.20 117 GLU B N 20
ATOM 27711 C CA . GLU B 2 7 ? 10.481 -9.436 1.883 1.00 41.40 117 GLU B CA 20
ATOM 27712 C C . GLU B 2 7 ? 10.631 -7.922 1.901 1.00 23.40 117 GLU B C 20
ATOM 27713 O O . GLU B 2 7 ? 10.554 -7.292 2.957 1.00 72.40 117 GLU B O 20
ATOM 27725 N N . GLU B 2 8 ? 10.842 -7.335 0.726 1.00 21.20 118 GLU B N 20
ATOM 27726 C CA . GLU B 2 8 ? 11.002 -5.892 0.607 1.00 65.40 118 GLU B CA 20
ATOM 27727 C C . GLU B 2 8 ? 9.675 -5.176 0.853 1.00 34.20 118 GLU B C 20
ATOM 27728 O O . GLU B 2 8 ? 9.626 -4.175 1.561 1.00 20.10 118 GLU B O 20
ATOM 27740 N N . ILE B 2 9 ? 8.607 -5.702 0.263 1.00 42.50 119 ILE B N 20
ATOM 27741 C CA . ILE B 2 9 ? 7.285 -5.121 0.420 1.00 34.50 119 ILE B CA 20
ATOM 27742 C C . ILE B 2 9 ? 6.780 -5.277 1.851 1.00 30.40 119 ILE B C 20
ATOM 27743 O O . ILE B 2 9 ? 6.076 -4.411 2.369 1.00 44.20 119 ILE B O 20
ATOM 27759 N N . GLU B 2 10 ? 7.141 -6.380 2.483 1.00 72.30 120 GLU B N 20
ATOM 27760 C CA . GLU B 2 10 ? 6.727 -6.652 3.855 1.00 11.10 120 GLU B CA 20
ATOM 27761 C C . GLU B 2 10 ? 7.422 -5.705 4.829 1.00 33.00 120 GLU B C 20
ATOM 27762 O O . GLU B 2 10 ? 6.867 -5.350 5.865 1.00 74.00 120 GLU B O 20
ATOM 27774 N N . ARG B 2 11 ? 8.646 -5.311 4.490 1.00 52.30 121 ARG B N 20
ATOM 27775 C CA . ARG B 2 11 ? 9.421 -4.412 5.335 1.00 44.10 121 ARG B CA 20
ATOM 27776 C C . ARG B 2 11 ? 8.865 -2.994 5.267 1.00 53.30 121 ARG B C 20
ATOM 27777 O O . ARG B 2 11 ? 8.794 -2.295 6.278 1.00 53.20 121 ARG B O 20
ATOM 27798 N N . GLN B 2 12 ? 8.472 -2.574 4.068 1.00 23.40 122 GLN B N 20
ATOM 27799 C CA . GLN B 2 12 ? 7.922 -1.239 3.869 1.00 11.20 122 GLN B CA 20
ATOM 27800 C C . GLN B 2 12 ? 6.662 -1.038 4.706 1.00 62.00 122 GLN B C 20
ATOM 27801 O O . GLN B 2 12 ? 6.489 0.000 5.346 1.00 14.30 122 GLN B O 20
ATOM 27815 N N . LEU B 2 13 ? 5.786 -2.037 4.697 1.00 52.50 123 LEU B N 20
ATOM 27816 C CA . LEU B 2 13 ? 4.543 -1.969 5.456 1.00 75.10 123 LEU B CA 20
ATOM 27817 C C . LEU B 2 13 ? 4.823 -1.811 6.946 1.00 41.00 123 LEU B C 20
ATOM 27818 O O . LEU B 2 13 ? 4.234 -0.959 7.612 1.00 52.40 123 LEU B O 20
ATOM 27834 N N . LYS B 2 14 ? 5.726 -2.636 7.464 1.00 10.20 124 LYS B N 20
ATOM 27835 C CA . LYS B 2 14 ? 6.084 -2.587 8.877 1.00 40.00 124 LYS B CA 20
ATOM 27836 C C . LYS B 2 14 ? 6.728 -1.250 9.228 1.00 15.50 124 LYS B C 20
ATOM 27837 O O . LYS B 2 14 ? 6.589 -0.757 10.349 1.00 62.00 124 LYS B O 20
ATOM 27856 N N . ALA B 2 15 ? 7.434 -0.667 8.265 1.00 23.10 125 ALA B N 20
ATOM 27857 C CA . ALA B 2 15 ? 8.099 0.614 8.473 1.00 1.45 125 ALA B CA 20
ATOM 27858 C C . ALA B 2 15 ? 7.084 1.735 8.663 1.00 65.50 125 ALA B C 20
ATOM 27859 O O . ALA B 2 15 ? 7.097 2.433 9.677 1.00 74.10 125 ALA B O 20
ATOM 27866 N N . LEU B 2 16 ? 6.205 1.903 7.680 1.00 51.30 126 LEU B N 20
ATOM 27867 C CA . LEU B 2 16 ? 5.181 2.940 7.739 1.00 12.30 126 LEU B CA 20
ATOM 27868 C C . LEU B 2 16 ? 4.188 2.661 8.864 1.00 33.30 126 LEU B C 20
ATOM 27869 O O . LEU B 2 16 ? 3.634 3.585 9.459 1.00 21.30 126 LEU B O 20
ATOM 27885 N N . GLY B 2 17 ? 3.967 1.382 9.148 1.00 30.10 127 GLY B N 20
ATOM 27886 C CA . GLY B 2 17 ? 3.041 1.005 10.199 1.00 33.30 127 GLY B CA 20
ATOM 27887 C C . GLY B 2 17 ? 3.633 -0.013 11.156 1.00 54.30 127 GLY B C 20
ATOM 27888 O O . GLY B 2 17 ? 3.553 -1.217 10.917 1.00 23.20 127 GLY B O 20
ATOM 27892 N N . VAL B 2 18 ? 4.227 0.473 12.240 1.00 45.00 128 VAL B N 20
ATOM 27893 C CA . VAL B 2 18 ? 4.834 -0.401 13.235 1.00 3.12 128 VAL B CA 20
ATOM 27894 C C . VAL B 2 18 ? 3.993 -0.452 14.508 1.00 61.10 128 VAL B C 20
ATOM 27895 O O . VAL B 2 18 ? 3.267 0.492 14.823 1.00 25.40 128 VAL B O 20
ATOM 27908 N N . ASP B 2 19 ? 4.095 -1.559 15.236 1.00 41.30 129 ASP B N 20
ATOM 27909 C CA . ASP B 2 19 ? 3.344 -1.733 16.474 1.00 65.10 129 ASP B CA 20
ATOM 27910 C C . ASP B 2 19 ? 4.154 -2.523 17.495 1.00 11.20 129 ASP B C 20
ATOM 27911 O O . ASP B 2 19 ? 4.305 -2.037 18.636 1.00 32.30 129 ASP B O 20
#

InterPro domains:
  IPR003593 AAA+ ATPase domain [SM00382] (166-302)
  IPR003959 ATPase, AAA-type, core [PF00004] (170-300)
  IPR003960 ATPase, AAA-type, conserved site [PS00674] (272-291)
  IPR007330 MIT domain [PF04212] (8-74)
  IPR007330 MIT domain [SM00745] (4-82)
  IPR015415 Spastin/Vps4, C-terminal [PF09336] (381-441)
  IPR027417 P-loop containing nucleoside triphosphate hydrolase [G3DSA:3.40.50.300] (129-433)
  IPR027417 P-loop containing nucleoside triphosphate hydrolase [SSF52540] (129-433)
  IPR036181 MIT domain superfamily [SSF116846] (2-94)
  IPR041569 AAA ATPase, AAA+ lid domain [PF17862] (324-362)
  IPR045253 Vacuolar protein sorting-associated protein 4, MIT domain [cd02678] (6-81)
  IPR050304 Microtubule-severing AAA ATPase [PTHR23074] (20-442)

Sequence (86 aa):
NLQKAIDLASKAAQEDKAGNYEEALQLYQHAVQYFLHVVKYEAQGDKAKQSIRAKCTEYLDRAEKLKEYLKNDEEIERQLKALGVDNLQKAIDLASKAAQEDKAGNYEEALQLYQHAVQYFLHVVKYEAQGDKAKQSIRAKCTEYLDRAEKLKEYLKNDEEIERQLKALGVDNLQKAIDLASKAAQEDKAGNYEEALQLYQHAVQYFLHVVKYEAQGDKAKQSIRAKCTEYLDRAEKLKEYLKNDEEIERQLKALGVDNLQKAIDLASKAAQEDKAGNYEEALQLYQHAVQYFLHVVKYEAQGDKAKQSIRAKCTEYLDRAEKLKEYLKNDEEIERQLKALGVDNLQKAIDLASKAAQEDKAGNYEEALQLYQHAVQYFLHVVKYEAQGDKAKQSIRAKCTEYLDRAEKLKEYLKNDEEIERQLKALGVDNLQKAIDLASKAAQEDKAGNYEEALQLYQHAVQYFLHVVKYEAQGDKAKQSIRAKCTEYLDRAEKLKEYLKNDEEIERQLKALGVDNLQKAIDLASKAAQEDKAGNYEEALQLYQHAVQYFLHVVKYEAQGDKAKQSIRAKCTEYLDRAEKLKEYLKNDEEIERQLKALGVDNLQKAIDLASKAAQEDKAGNYEEALQLYQHAVQYFLHVVKYEAQGDKAKQSIRAKCTEYLDRAEKLKEYLKNDEEIERQLKALGVDNLQKAIDLASKAAQEDKAGNYEEALQLYQHAVQYFLHVVKYEAQGDKAKQSIRAKCTEYLDRAEKLKEYLKNDEEIERQLKALGVDNLQKAIDLASKAAQEDKAGNYEEALQLYQHAVQYFLHVVKYEAQGDKAKQSIRAKCTEYLDRAEKLKEYLKNDEEIERQLKALGVDNLQKAIDLASKAAQEDKAGNYEEALQLYQHAVQYFLHVVKYEAQGDKAKQSIRAKCTEYLDRAEKLKEYLKNDEEIERQLKALGVDNLQKAIDLASKAAQEDKAGNYEEALQLYQHAVQYFLHVVKYEAQGDKAKQSIRAKCTEYLDRAEKLKEYLKNDEEIERQLKALGVDNLQKAIDLASKAAQEDKAGNYEEALQLYQHAVQYFLHVVKYEAQGDKAKQSIRAKCTEYLDRAEKLKEYLKNDEEIERQLKALGVDNLQKAIDLASKAAQEDKAGNYEEALQLYQHAVQYFLHVVKYEAQGDKAKQSIRAKCTEYLDRAEKLKEYLKNDEEIERQLKALGVDNLQKAIDLASKAAQEDKAGNYEEALQLYQHAVQYFLHVVKYEAQGDKAKQSIRAKCTEYLDRAEKLKEYLKNDEEIERQLKALGVDNLQKAIDLASKAAQEDKAGNYEEALQLYQHAVQYFLHVVKYEAQGDKAKQSIRAKCTEYLDRAEKLKEYLKNDEEIERQLKALGVDNLQKAIDLASKAAQEDKAGNYEEALQLYQHAVQYFLHVVKYEAQGDKAKQSIRAKCTEYLDRAEKLKEYLKNDEEIERQLKALGVDNLQKAIDLASKAAQEDKAGNYEEALQLYQHAVQYFLHVVKYEAQGDKAKQSIRAKCTEYLDRAEKLKEYLKNDEEIERQLKALGVDNLQKAIDLASKAAQEDKAGNYEEALQLYQHAVQYFLHVVKYEAQGDKAKQSIRAKCTEYLDRAEKLKEYLKNDEEIERQLKALGVDNLQKAIDLASKAAQEDKAGNYEEALQLYQHAVQYFLHVVKYEAQGDKAKQSIRAKCTEYLDRAEKLKEYLKNDEEIERQLKALGVD

GO terms:
  GO:0005768 endosome (C, IDA)
  GO:0016887 ATP hydrolysis activity (F, IDA)
  GO:0016197 endosomal transport (P, IDA)
  GO:0005829 cytosol (C, TAS)
  GO:0005515 protein binding (F, IPI)
  GO:0046761 viral budding from plasma membrane (P, IMP)
  GO:0090543 Flemming body (C, IDA)
  GO:0000922 spindle pole (C, IDA)
  GO:0005634 nucleus (C, IDA)
  GO:0005737 cytoplasm (C, IDA)
  GO:0005813 centrosome (C, IDA)
  GO:0010008 endosome membrane (C, IDA)
  GO:0042802 identical protein binding (F, IDA)
  GO:0042803 protein homodimerization activity (F, IDA)
  GO:0044877 protein-containing complex binding (F, IDA)
  GO:1904903 ESCRT III complex disassembly (P, IDA)
  GO:0051261 protein depolymerization (P, IDA)
  GO:0033993 response to lipid (P, IDA)
  GO:0039702 viral budding via host ESCRT complex (P, IGI)
  GO:0070062 extracellular exosome (C, HDA)

Secondary structure (DSSP, 8-state):
-HHHHHHHHHHHHHHHHHT--HHHHHHHHHHHHHHHHHHHT----HHHHHHHHHHHHHHHHHHHHHHHHHH-/-HHHHHHHHHHS--

Organism: Homo sapiens (NCBI:txid9606)